Protein 6WDN (pdb70)

Sequence (1540 aa):
SLRKQRFMQFSSLEHEGEYYMTPRDFLFSVMFEQMERKTSVKKLTKKDIEDTLSGIQTAGCGSTFFRDLGDKGLISYTEYLFLLTILTKPHSGFHVAFKMLDTDGNEMIEKREFFKLQKIISKQINTTLQMRFFGKRGQRKLHYKEFRRFMENLQTEIQEMEFLQFSKGLSFMRKEDFAEWLLFFTNTENKDIYWKNVREKLSAGESISLDEFKSFCHFTTHLEDFAIAMQMFSLAHRPVRLAEFKRAVKVATGQELSNNILDTVFKIFDLDGDECLSHEEFLGVLKNRMHRGLWVPQHQSIQEYWKCVKKESSGFRDRKVMEYENRIRAYSTPDKIFRYFATLKVISEPGEAEVFMTPEDFVRSITPNEKQPEHLGLDQYIIKRKFADEGSIFYTLGECGLISFSDYIFLTTVLSTPQRNFEIAFKMFDLNGDGEVDMEEFEQVQSIIRSQTSMGMRHRDRPTTGNTLKSGLCSALTTYFFGADLKGKLTIKNFLEFQRKLQHDVLKLEFERHDPVDGRITERQFGGMLLAYSGVQSKKLTAMQRQLKKHFKEGKGLTFQEVENFFTFLKNINDVDTALSFYHMAGASLDKVTMQQVARTVAKVELSDHVCDVVFALFDCDGNGELSNKEFVSIMKQRLMRGLEKPKDMGFTRLMQAMWKCAQEVIVTRSGAILPKPVKMSFGLLRVFSIVIPFLYVGTLISKNFAALLEEHDIFSHENAATLNDVKTLVQQLYTTLCIEQHQLNKERELIERLEDLKEQLAPLEKVRIEISRKAEKRTTLVLWGGLAYMATQFGILARLTWWEYSWDIMEPVTYFITYGSAMAMYAYFVMTRQEYVYPEARDRQYLLFFHKGAKKSRFDLEKYNQLKDAIAQAEMDLKRLRDPLQVHVIVTRSGAILPKPVKMSFGLLRVFSIVIPFLYVGTLISKNFAALLEEHAATLNDVKTLVQQLYTTLCIEQHQLNKERELIERLEDLKEQLAPLEKVRIEISRKAEKRTTLVLWGGLAYMATQFGILARLTWWEYSWDIMEPVTYFITYGSAMAMYAYFVMTRQEYVYPEARDRQYLLFFHKGAKKSRFDLEKYNQLKDAIAQAEMDLKRLRDPLQVHLPLRQVIVTRSGAILPKPVKMSFGLLRVFSIVIPFLYVGTLISKNFAALLEEHDNDVKTLVQQLYTTLCIEQHQLNKERELIERLEDLKEQLAPLEKVRIEISRKAEKRTTLVLWGGLAYMATQFGILARLTWWEYSWDIMEPVTYFITYGSAMAMYAYFVMTRQEYVYPEARDRQYLLFFHKGAKKSRFDLEKYNQLKDAIAQAEMDLKRLRDVIVTRSGAILPKPVKMSFGLLRVFSIVIPFLYVGTLISKNFAALLEHENAATLNDVKTLVQQLYTTLCIEQHQLNKERELIERLEDLKEQLAPLEKVRIEISRKAEKRTTLVLWGGLAYMATQFGILARLTWWEYSWDIMEPVTYFITYGSAMAMYAYFVMTRQEYVYPEARDRQYLLFFHKGAKKSRFDLEKYNQLKDAIAQAEMDLKRLRDPLQVHLP

Secondary structure (DSSP, 8-state):
--HHHHHHHH--EEETTEE-B-HHHHHHHHHTS-S------EE--HHHHHHHHHHHTT---TTTTTTTTTT-S-B-HHHHHHHHHHHHS-THHHHHHHHHHSSSSSSEE-HHHHHHHHHHHHH----HHHHHHS-TTS-S-EEHHHHHHHHHHHHHHHHHHHHHHHTTTSS--BHHHHHHHHTTT--SHHHHHHHHHHHHT-----B--HHHHHHHHHHTTSHHHHHHHHHHHHHTT----HHHHHHHHHHHHSS---HHHHHHHHHHH-TTSSS---HHHHHHHHHTTS----PPPHHHHHHHHHHHHHHH-/--STTTTTHHHHHHHHSSS-HHHHHHHH--EEE--SSS----BB-HHHHHHTTSSS-PPPSS--SS--EEE---S-SSSGGGGSSSSS-B-HHHHHHHHHHHTS-HHHHHHHHHHH-SSSSSEE-TTHHHHHHHHHHTTSGGGSS----GGGS----S-S-SSSHHHHHTTTT---EEHHHHHHHHHHHHHHHHHHHHHTT--BTTBB-HHHHHHHHH-SSS--HHHHHHHHHHHHHS--SS--B-HHHHHHHHHHHTTHHHHHHHHHHHHHTT---SHHHHHHHHHHTS-PPPPHHHHHHHHHHHBSSSS--B-HHHHHHHHHHHHS-S-SS--S-SSHHHHHHHHHHHT-/--SSTTHHHHHHHHHHHHHHHTTHHHHHHHHTHHHHHHHHTHHHHTTHHHHTHHHHHHHHHHHHHHHHHHHHTHHHHHHHHHHHTTTSSS-SSSTTHHHHTTHHHHTTTTTHHHHHHSS---HHHHHHHHHHHHHHHHHHHH---HHHHHHHHHHHHHHHHTHHHHT-SSS--/--B-SSSPBPPPP-PPTTHHHHHHTTSSHHHHHHHHHHHHHHHHHTT-/--HHHHHHHHHHHHHHHHHHTTHHHHHHHHHHHHHHHTHHHHHHHHHHHTTHHHHHHHHHHHHHHHHHHHHHHHHHHHTHHHHTTSSSS-HHHHTTTSSTTTTTTTTTTTHHHHHSSS---HHHHHHHHHHHHHHHHHHHTT--HHHHHHHHHHHHHHHHHHHHHT-TTS-S--/--B-TTSPBPPPPP--TTHHHHTHHHHHHHHHHHHHHHHHHHGGGTTT---/-HHHHHHHHHHHHHHHHTTHHHHHHHHHHHHHHHHHHHHHHHHHHHHHHHHHHHHTTSTTTHHHHHHHHHHHHHHHTTTHHHHTSS-HHHHTTHHHHTHHHHTTTTTHHHHHSSS---HHHHHHHHHHHHHHHHHHHTT--HHHHHHHHHHHHHHHHHHHHHHHHHHT------/--B-TTSPBPPPP-PPTTHHHHHHHTTSHHHHHHHHHHHHHHHHHTTT-/-HHHHHHHHHHHTTTTHHHHHHHHHHHHHHHHHHHHHHHHHHHHHHHHTTTTTGGGTHHHHHHHHHHHHHHHHHHHIIIIIS-STTTTTTTTTTTTTGGGHHHHTHHHHTS---HHHHHHHHHHHHHHHHHHHHT--HHHHHHHHHHHHHHHHTTSS---/--B-TTSPBPPPPP--TTTTHHHHTTSHHHHSHHHHHHHHHHHHH-

GO terms:
  GO:0071277 cellular response to calcium ion (P, IDA)
  GO:0061891 calcium ion sensor activity (F, IDA)
  GO:0005509 calcium ion binding (F, IDA)
  GO:0036444 calcium import into the mitochondrion (P, IDA)
  GO:0005743 mitochondrial inner membrane (C, IDA)
  GO:0005758 mitochondrial intermembrane space (C, IDA)
  GO:1990246 uniplex complex (C, IDA)
  GO:0051562 negative regulation of mitochondrial calcium ion concentration (P, IDA)
  GO:0006851 mitochondrial calcium ion transmembrane transport (P, IDA)
  GO:0005743 mitochondrial inner membrane (C, EXP)
  GO:0005758 mitochondrial intermembrane space (C, EXP)
  GO:0036444 calcium import into the mitochondrion (P, IMP)
  GO:0051560 mitochondrial calcium ion homeostasis (P, IMP)
  GO:0005515 protein binding (F, IPI)
  GO:0046982 protein heterodimerization activity (F, IPI)
  GO:0005739 mitochondrion (C, HTP)
  GO:0005743 mitochondrial inner membrane (C, TAS)
  GO:0005739 mitochondrion (C, IDA)
  GO:0051560 mitochondrial calcium ion homeostasis (P, IDA)

Structure (mmCIF, N/CA/C/O backbone):
data_6WDN
#
_entry.id   6WDN
#
_cell.length_a   1.00
_cell.length_b   1.00
_cell.length_c   1.00
_cell.angle_alpha   90.00
_cell.angle_beta   90.00
_cell.angle_gamma   90.00
#
_symmetry.space_group_name_H-M   'P 1'
#
loop_
_entity.id
_entity.type
_entity.pdbx_description
1 polymer 'Calcium uptake protein 2, mitochondrial'
2 polymer 'Calcium uptake protein 1, mitochondrial'
3 polymer 'Essential MCU regulator, mitochondrial'
4 polymer 'Calcium uniporter protein, mitochondrial'
#
loop_
_atom_site.group_PDB
_atom_site.id
_atom_site.type_symbol
_atom_site.label_atom_id
_atom_site.label_alt_id
_atom_site.label_comp_id
_atom_site.label_asym_id
_atom_site.label_entity_id
_atom_site.label_seq_id
_atom_site.pdbx_PDB_ins_code
_atom_site.Cartn_x
_atom_site.Cartn_y
_atom_site.Cartn_z
_atom_site.occupancy
_atom_site.B_iso_or_equiv
_atom_site.auth_seq_id
_atom_site.auth_comp_id
_atom_site.auth_asym_id
_atom_site.auth_atom_id
_atom_site.pdbx_PDB_model_num
ATOM 1 N N . SER A 1 1 ? 173.254 168.803 245.850 1.00 225.46 84 SER A N 1
ATOM 2 C CA . SER A 1 1 ? 174.701 168.928 245.974 1.00 225.46 84 SER A CA 1
ATOM 3 C C . SER A 1 1 ? 175.252 167.926 246.982 1.00 225.46 84 SER A C 1
ATOM 4 O O . SER A 1 1 ? 174.843 166.766 247.005 1.00 225.46 84 SER A O 1
ATOM 7 N N . LEU A 1 2 ? 176.184 168.383 247.817 1.00 226.11 85 LEU A N 1
ATOM 8 C CA . LEU A 1 2 ? 176.805 167.531 248.823 1.00 226.11 85 LEU A CA 1
ATOM 9 C C . LEU A 1 2 ? 176.854 168.140 250.215 1.00 226.11 85 LEU A C 1
ATOM 10 O O . LEU A 1 2 ? 176.995 167.385 251.184 1.00 226.11 85 LEU A O 1
ATOM 15 N N . ARG A 1 3 ? 176.747 169.463 250.352 1.00 226.69 86 ARG A N 1
ATOM 16 C CA . ARG A 1 3 ? 176.875 170.094 251.663 1.00 226.69 86 ARG A CA 1
ATOM 17 C C . ARG A 1 3 ? 175.823 169.568 252.631 1.00 226.69 86 ARG A C 1
ATOM 18 O O . ARG A 1 3 ? 176.127 169.253 253.787 1.00 226.69 86 ARG A O 1
ATOM 26 N N . LYS A 1 4 ? 174.573 169.470 252.174 1.00 229.18 87 LYS A N 1
ATOM 27 C CA . LYS A 1 4 ? 173.539 168.852 252.996 1.00 229.18 87 LYS A CA 1
ATOM 28 C C . LYS A 1 4 ? 173.831 167.375 253.213 1.00 229.18 87 LYS A C 1
ATOM 29 O O . LYS A 1 4 ? 173.544 166.825 254.283 1.00 229.18 87 LYS A O 1
ATOM 35 N N . GLN A 1 5 ? 174.409 166.717 252.207 1.00 228.40 88 GLN A N 1
ATOM 36 C CA . GLN A 1 5 ? 174.687 165.289 252.313 1.00 228.40 88 GLN A CA 1
ATOM 37 C C . GLN A 1 5 ? 175.940 165.027 253.140 1.00 228.40 88 GLN A C 1
ATOM 38 O O . GLN A 1 5 ? 175.922 164.193 254.053 1.00 228.40 88 GLN A O 1
ATOM 44 N N . ARG A 1 6 ? 177.032 165.734 252.843 1.00 226.04 89 ARG A N 1
ATOM 45 C CA . ARG A 1 6 ? 178.285 165.518 253.559 1.00 226.04 89 ARG A CA 1
ATOM 46 C C . ARG A 1 6 ? 178.141 165.831 255.043 1.00 226.04 89 ARG A C 1
ATOM 47 O O . ARG A 1 6 ? 178.783 165.188 255.880 1.00 226.04 89 ARG A O 1
ATOM 55 N N . PHE A 1 7 ? 177.303 166.811 255.386 1.00 228.81 90 PHE A N 1
ATOM 56 C CA . PHE A 1 7 ? 177.020 167.081 256.790 1.00 228.81 90 PHE A CA 1
ATOM 57 C C . PHE A 1 7 ? 176.171 165.979 257.406 1.00 228.81 90 PHE A C 1
ATOM 58 O O . PHE A 1 7 ? 176.373 165.625 258.572 1.00 228.81 90 PHE A O 1
ATOM 66 N N . MET A 1 8 ? 175.224 165.429 256.642 1.00 228.92 91 MET A N 1
ATOM 67 C CA . MET A 1 8 ? 174.425 164.315 257.134 1.00 228.92 91 MET A CA 1
ATOM 68 C C . MET A 1 8 ? 175.213 163.013 257.160 1.00 228.92 91 MET A C 1
ATOM 69 O O . MET A 1 8 ? 174.841 162.093 257.896 1.00 228.92 91 MET A O 1
ATOM 74 N N . GLN A 1 9 ? 176.289 162.913 256.374 1.00 229.87 92 GLN A N 1
ATOM 75 C CA . GLN A 1 9 ? 177.121 161.714 256.411 1.00 229.87 92 GLN A CA 1
ATOM 76 C C . GLN A 1 9 ? 177.793 161.554 257.768 1.00 229.87 92 GLN A C 1
ATOM 77 O O . GLN A 1 9 ? 177.982 160.432 258.250 1.00 229.87 92 GLN A O 1
ATOM 83 N N . PHE A 1 10 ? 178.175 162.665 258.391 1.00 229.78 93 PHE A N 1
ATOM 84 C CA . PHE A 1 10 ? 178.855 162.631 259.677 1.00 229.78 93 PHE A CA 1
ATOM 85 C C . PHE A 1 10 ? 177.945 162.976 260.846 1.00 229.78 93 PHE A C 1
ATOM 86 O O . PHE A 1 10 ? 178.395 162.926 261.994 1.00 229.78 93 PHE A O 1
ATOM 94 N N . SER A 1 11 ? 176.682 163.311 260.591 1.00 231.60 94 SER A N 1
ATOM 95 C CA . SER A 1 11 ? 175.792 163.771 261.649 1.00 231.60 94 SER A CA 1
ATOM 96 C C . SER A 1 11 ? 175.328 162.627 262.543 1.00 231.60 94 SER A C 1
ATOM 97 O O . SER A 1 11 ? 174.168 162.210 262.473 1.00 231.60 94 SER A O 1
ATOM 100 N N . SER A 1 12 ? 176.225 162.116 263.389 1.00 237.32 95 SER A N 1
ATOM 101 C CA . SER A 1 12 ? 175.839 161.114 264.376 1.00 237.32 95 SER A CA 1
ATOM 102 C C . SER A 1 12 ? 174.973 161.686 265.487 1.00 237.32 95 SER A C 1
ATOM 103 O O . SER A 1 12 ? 174.157 160.950 266.052 1.00 237.32 95 SER A O 1
ATOM 106 N N . LEU A 1 13 ? 175.124 162.968 265.806 1.00 235.91 96 LEU A N 1
ATOM 107 C CA . LEU A 1 13 ? 174.458 163.596 266.944 1.00 235.91 96 LEU A CA 1
ATOM 108 C C . LEU A 1 13 ? 173.245 164.359 266.425 1.00 235.91 96 LEU A C 1
ATOM 109 O O . LEU A 1 13 ? 173.382 165.467 265.901 1.00 235.91 96 LEU A O 1
ATOM 114 N N . GLU A 1 14 ? 172.064 163.766 266.552 1.00 237.79 97 GLU A N 1
ATOM 115 C CA . GLU A 1 14 ? 170.832 164.467 266.227 1.00 237.79 97 GLU A CA 1
ATOM 116 C C . GLU A 1 14 ? 169.981 164.662 267.477 1.00 237.79 97 GLU A C 1
ATOM 117 O O . GLU A 1 14 ? 169.868 163.774 268.326 1.00 237.79 97 GLU A O 1
ATOM 123 N N . HIS A 1 15 ? 169.395 165.852 267.588 1.00 238.20 98 HIS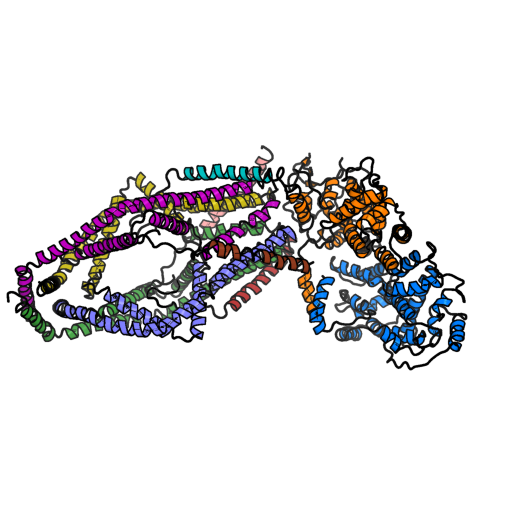 A N 1
ATOM 124 C CA . HIS A 1 15 ? 168.510 166.196 268.694 1.00 238.20 98 HIS A CA 1
ATOM 125 C C . HIS A 1 15 ? 167.233 166.774 268.110 1.00 238.20 98 HIS A C 1
ATOM 126 O O . HIS A 1 15 ? 167.292 167.672 267.265 1.00 238.20 98 HIS A O 1
ATOM 133 N N . GLU A 1 16 ? 166.090 166.249 268.551 1.00 237.43 99 GLU A N 1
ATOM 134 C CA . GLU A 1 16 ? 164.783 166.696 268.073 1.00 237.43 99 GLU A CA 1
ATOM 135 C C . GLU A 1 16 ? 164.675 166.543 266.558 1.00 237.43 99 GLU A C 1
ATOM 136 O O . GLU A 1 16 ? 164.056 167.355 265.869 1.00 237.43 99 GLU A O 1
ATOM 142 N N . GLY A 1 17 ? 165.292 165.486 266.035 1.00 234.66 100 GLY A N 1
ATOM 143 C CA . GLY A 1 17 ? 165.244 165.210 264.614 1.00 234.66 100 GLY A CA 1
ATOM 144 C C . GLY A 1 17 ? 166.293 165.951 263.813 1.00 234.66 100 GLY A C 1
ATOM 145 O O . GLY A 1 17 ? 166.973 165.356 262.971 1.00 234.66 100 GLY A O 1
ATOM 146 N N . GLU A 1 18 ? 166.430 167.252 264.061 1.00 235.31 101 GLU A N 1
ATOM 147 C CA . GLU A 1 18 ? 167.389 168.063 263.323 1.00 235.31 101 GLU A CA 1
ATOM 148 C C . GLU A 1 18 ? 168.806 167.584 263.594 1.00 235.31 101 GLU A C 1
ATOM 149 O O . GLU A 1 18 ? 169.240 167.522 264.748 1.00 235.31 101 GLU A O 1
ATOM 155 N N . TYR A 1 19 ? 169.522 167.238 262.528 1.00 234.33 102 TYR A N 1
ATOM 156 C CA . TYR A 1 19 ? 170.883 166.743 262.667 1.00 234.33 102 TYR A CA 1
ATOM 157 C C . TYR A 1 19 ? 171.800 167.834 263.205 1.00 234.33 102 TYR A C 1
ATOM 158 O O . TYR A 1 19 ? 171.927 168.911 262.616 1.00 234.33 102 TYR A O 1
ATOM 167 N N . TYR A 1 20 ? 172.447 167.546 264.326 1.00 233.66 103 TYR A N 1
ATOM 168 C CA . TYR A 1 20 ? 173.388 168.459 264.955 1.00 233.66 103 TYR A CA 1
ATOM 169 C C . TYR A 1 20 ? 174.805 167.943 264.718 1.00 233.66 103 TYR A C 1
ATOM 170 O O . TYR A 1 20 ? 175.021 166.978 263.978 1.00 233.66 103 TYR A O 1
ATOM 179 N N . MET A 1 21 ? 175.778 168.595 265.347 1.00 232.86 104 MET A N 1
ATOM 180 C CA . MET A 1 21 ? 177.169 168.233 265.134 1.00 232.86 104 MET A CA 1
ATOM 181 C C . MET A 1 21 ? 177.996 168.603 266.355 1.00 232.86 104 MET A C 1
ATOM 182 O O . MET A 1 21 ? 177.744 169.613 267.017 1.00 232.86 104 MET A O 1
ATOM 187 N N . THR A 1 22 ? 178.982 167.760 266.648 1.00 233.19 105 THR A N 1
ATOM 188 C CA . THR A 1 22 ? 180.056 168.008 267.590 1.00 233.19 105 THR A CA 1
ATOM 189 C C . THR A 1 22 ? 181.345 168.282 266.818 1.00 233.19 105 THR A C 1
ATOM 190 O O . THR A 1 22 ? 181.481 167.848 265.671 1.00 233.19 105 THR A O 1
ATOM 194 N N . PRO A 1 23 ? 182.290 169.035 267.385 1.00 230.22 106 PRO A N 1
ATOM 195 C CA . PRO A 1 23 ? 183.518 169.332 266.627 1.00 230.22 106 PRO A CA 1
ATOM 196 C C . PRO A 1 23 ? 184.302 168.100 266.205 1.00 230.22 106 PRO A C 1
ATOM 197 O O . PRO A 1 23 ? 185.020 168.158 265.201 1.00 230.22 106 PRO A O 1
ATOM 201 N N . ARG A 1 24 ? 184.175 166.983 266.928 1.00 231.14 107 ARG A N 1
ATOM 202 C CA . ARG A 1 24 ? 185.011 165.819 266.643 1.00 231.14 107 ARG A CA 1
ATOM 203 C C . ARG A 1 24 ? 184.828 165.331 265.211 1.00 231.14 107 ARG A C 1
ATOM 204 O O . ARG A 1 24 ? 185.763 165.393 264.405 1.00 231.14 107 ARG A O 1
ATOM 212 N N . ASP A 1 25 ? 183.630 164.851 264.871 1.00 231.14 108 ASP A N 1
ATOM 213 C CA . ASP A 1 25 ? 183.380 164.430 263.495 1.00 231.14 108 ASP A CA 1
ATOM 214 C C . ASP A 1 25 ? 183.361 165.627 262.555 1.00 231.14 108 ASP A C 1
ATOM 215 O O . ASP A 1 25 ? 183.638 165.492 261.357 1.00 231.14 108 ASP A O 1
ATOM 220 N N . PHE A 1 26 ? 183.033 166.810 263.081 1.00 227.84 109 PHE A N 1
ATOM 221 C CA . PHE A 1 26 ? 183.154 168.032 262.295 1.00 227.84 109 PHE A CA 1
ATOM 222 C C . PHE A 1 26 ? 184.590 168.234 261.829 1.00 227.84 109 PHE A C 1
ATOM 223 O O . PHE A 1 26 ? 184.841 168.500 260.648 1.00 227.84 109 PHE A O 1
ATOM 231 N N . LEU A 1 27 ? 185.549 168.111 262.749 1.00 224.79 110 LEU A N 1
ATOM 232 C CA . LEU A 1 27 ? 186.952 168.157 262.355 1.00 224.79 110 LEU A CA 1
ATOM 233 C C . LEU A 1 27 ? 187.284 167.009 261.412 1.00 224.79 110 LEU A C 1
ATOM 234 O O . LEU A 1 27 ? 187.989 167.195 260.414 1.00 224.79 110 LEU A O 1
ATOM 239 N N . PHE A 1 28 ? 186.760 165.816 261.705 1.00 225.11 111 PHE A N 1
ATOM 240 C CA . PHE A 1 28 ? 187.033 164.645 260.875 1.00 225.11 111 PHE A CA 1
ATOM 241 C C . PHE A 1 28 ? 186.694 164.916 259.415 1.00 225.11 111 PHE A C 1
ATOM 242 O O . PHE A 1 28 ? 187.392 164.457 258.505 1.00 225.11 111 PHE A O 1
ATOM 250 N N . SER A 1 29 ? 185.621 165.669 259.176 1.00 225.64 112 SER A N 1
ATOM 251 C CA . SER A 1 29 ? 185.221 165.981 257.810 1.00 225.64 112 SER A CA 1
ATOM 252 C C . SER A 1 29 ? 186.170 166.989 257.174 1.00 225.64 112 SER A C 1
ATOM 253 O O . SER A 1 29 ? 186.374 166.984 255.955 1.00 225.64 112 SER A O 1
ATOM 256 N N . VAL A 1 30 ? 186.748 167.879 257.981 1.00 224.62 113 VAL A N 1
ATOM 257 C CA . VAL A 1 30 ? 187.516 168.983 257.414 1.00 224.62 113 VAL A CA 1
ATOM 258 C C . VAL A 1 30 ? 189.015 168.747 257.563 1.00 224.62 113 VAL A C 1
ATOM 259 O O . VAL A 1 30 ? 189.817 169.296 256.798 1.00 224.62 113 VAL A O 1
ATOM 263 N N . MET A 1 31 ? 189.424 167.939 258.546 1.00 219.99 114 MET A N 1
ATOM 264 C CA . MET A 1 31 ? 190.852 167.755 258.792 1.00 219.99 114 MET A CA 1
ATOM 265 C C . MET A 1 31 ? 191.523 167.006 257.647 1.00 219.99 114 MET A C 1
ATOM 266 O O . MET A 1 31 ? 192.585 167.414 257.164 1.00 219.99 114 MET A O 1
ATOM 271 N N . PHE A 1 32 ? 190.921 165.902 257.204 1.00 222.33 115 PHE A N 1
ATOM 272 C CA . PHE A 1 32 ? 191.493 165.051 256.167 1.00 222.33 115 PHE A CA 1
ATOM 273 C C . PHE A 1 32 ? 190.442 164.630 255.147 1.00 222.33 115 PHE A C 1
ATOM 274 O O . PHE A 1 32 ? 190.774 164.051 254.110 1.00 222.33 115 PHE A O 1
ATOM 282 N N . GLU A 1 33 ? 189.173 164.918 255.434 1.00 223.92 116 GLU A N 1
ATOM 283 C CA . GLU A 1 33 ? 188.078 164.787 254.477 1.00 223.92 116 GLU A CA 1
ATOM 284 C C . GLU A 1 33 ? 187.922 163.383 253.904 1.00 223.92 116 GLU A C 1
ATOM 285 O O . GLU A 1 33 ? 187.328 163.211 252.836 1.00 223.92 116 GLU A O 1
ATOM 287 N N . GLN A 1 34 ? 188.433 162.370 254.601 1.00 224.29 117 GLN A N 1
ATOM 288 C CA . GLN A 1 34 ? 188.244 160.988 254.165 1.00 224.29 117 GLN A CA 1
ATOM 289 C C . GLN A 1 34 ? 188.347 160.098 255.395 1.00 224.29 117 GLN A C 1
ATOM 290 O O . GLN A 1 34 ? 189.455 159.751 255.814 1.00 224.29 117 GLN A O 1
ATOM 292 N N . MET A 1 35 ? 187.200 159.715 255.952 1.00 227.90 118 MET A N 1
ATOM 293 C CA . MET A 1 35 ? 187.163 158.968 257.203 1.00 227.90 118 MET A CA 1
ATOM 294 C C . MET A 1 35 ? 186.343 157.696 257.048 1.00 227.90 118 MET A C 1
ATOM 295 O O . MET A 1 35 ? 186.098 156.977 258.022 1.00 227.90 118 MET A O 1
ATOM 297 N N . GLU A 1 36 ? 185.927 157.390 255.816 1.00 231.91 119 GLU A N 1
ATOM 298 C CA . GLU A 1 36 ? 185.067 156.241 255.524 1.00 231.91 119 GLU A CA 1
ATOM 299 C C . GLU A 1 36 ? 183.821 156.267 256.416 1.00 231.91 119 GLU A C 1
ATOM 300 O O . GLU A 1 36 ? 183.618 155.418 257.287 1.00 231.91 119 GLU A O 1
ATOM 302 N N . ARG A 1 37 ? 183.003 157.290 256.170 1.00 234.98 120 ARG A N 1
ATOM 303 C CA . ARG A 1 37 ? 181.902 157.684 257.043 1.00 234.98 120 ARG A CA 1
ATOM 304 C C . ARG A 1 37 ? 181.057 156.499 257.483 1.00 234.98 120 ARG A C 1
ATOM 305 O O . ARG A 1 37 ? 180.423 155.827 256.663 1.00 234.98 120 ARG A O 1
ATOM 307 N N . LYS A 1 38 ? 181.053 156.247 258.793 1.00 239.13 121 LYS A N 1
ATOM 308 C CA . LYS A 1 38 ? 180.218 155.220 259.398 1.00 239.13 121 LYS A CA 1
ATOM 309 C C . LYS A 1 38 ? 179.343 155.788 260.509 1.00 239.13 121 LYS A C 1
ATOM 310 O O . LYS A 1 38 ? 179.039 155.071 261.470 1.00 239.13 121 LYS A O 1
ATOM 312 N N . THR A 1 39 ? 178.937 157.052 260.403 1.00 238.91 122 THR A N 1
ATOM 313 C CA . THR A 1 39 ? 178.221 157.725 261.480 1.00 238.91 122 THR A CA 1
ATOM 314 C C . THR A 1 39 ? 176.885 157.041 261.744 1.00 238.91 122 THR A C 1
ATOM 315 O O . THR A 1 39 ? 175.983 157.074 260.901 1.00 238.91 122 THR A O 1
ATOM 317 N N . SER A 1 40 ? 176.759 156.427 262.917 1.00 238.62 123 SER A N 1
ATOM 318 C CA . SER A 1 40 ? 175.507 155.801 263.307 1.00 238.62 123 SER A CA 1
ATOM 319 C C . SER A 1 40 ? 174.516 156.866 263.773 1.00 238.62 123 SER A C 1
ATOM 320 O O . SER A 1 40 ? 174.776 158.071 263.711 1.00 238.62 123 SER A O 1
ATOM 322 N N . VAL A 1 41 ? 173.362 156.412 264.251 1.00 238.02 124 VAL A N 1
ATOM 323 C CA . VAL A 1 41 ? 172.299 157.300 264.709 1.00 238.02 124 VAL A CA 1
ATOM 324 C C . VAL A 1 41 ? 172.213 157.238 266.226 1.00 238.02 124 VAL A C 1
ATOM 325 O O . VAL A 1 41 ? 171.961 156.173 266.806 1.00 238.02 124 VAL A O 1
ATOM 327 N N . LYS A 1 42 ? 172.418 158.383 266.871 1.00 238.69 125 LYS A N 1
ATOM 328 C CA . LYS A 1 42 ? 172.249 158.493 268.311 1.00 238.69 125 LYS A CA 1
ATOM 329 C C . LYS A 1 42 ? 171.575 159.822 268.611 1.00 238.69 125 LYS A C 1
ATOM 330 O O . LYS A 1 42 ? 171.824 160.833 267.951 1.00 238.69 125 LYS A O 1
ATOM 336 N N . LYS A 1 43 ? 170.710 159.810 269.621 1.00 239.79 126 LYS A N 1
ATOM 337 C CA . LYS A 1 43 ? 169.893 160.965 269.964 1.00 239.79 126 LYS A CA 1
ATOM 338 C C . LYS A 1 43 ? 170.281 161.456 271.348 1.00 239.79 126 LYS A C 1
ATOM 339 O O . LYS A 1 43 ? 170.193 160.705 272.324 1.00 239.79 126 LYS A O 1
ATOM 345 N N . LEU A 1 44 ? 170.710 162.712 271.427 1.00 241.39 127 LEU A N 1
ATOM 346 C CA . LEU A 1 44 ? 171.094 163.319 272.693 1.00 241.39 127 LEU A CA 1
ATOM 347 C C . LEU A 1 44 ? 170.053 164.359 273.085 1.00 241.39 127 LEU A C 1
ATOM 348 O O . LEU A 1 44 ? 169.774 165.287 272.319 1.00 241.39 127 LEU A O 1
ATOM 353 N N . THR A 1 45 ? 169.489 164.205 274.276 1.00 243.06 128 THR A N 1
ATOM 354 C CA . THR A 1 45 ? 168.345 164.986 274.712 1.00 243.06 128 THR A CA 1
ATOM 355 C C . THR A 1 45 ? 168.834 166.183 275.536 1.00 243.06 128 THR A C 1
ATOM 356 O O . THR A 1 45 ? 170.024 166.514 275.545 1.00 243.06 128 THR A O 1
ATOM 360 N N . LYS A 1 46 ? 167.900 166.851 276.221 1.00 245.04 129 LYS A N 1
ATOM 361 C CA . LYS A 1 46 ? 168.214 168.037 277.014 1.00 245.04 129 LYS A CA 1
ATOM 362 C C . LYS A 1 46 ? 169.334 167.771 278.015 1.00 245.04 129 LYS A C 1
ATOM 363 O O . LYS A 1 46 ? 170.067 168.692 278.395 1.00 245.04 129 LYS A O 1
ATOM 369 N N . LYS A 1 47 ? 169.485 166.518 278.452 1.00 245.34 130 LYS A N 1
ATOM 370 C CA . LYS A 1 47 ? 170.560 166.189 279.383 1.00 245.34 130 LYS A CA 1
ATOM 371 C C . LYS A 1 47 ? 171.927 166.481 278.775 1.00 245.34 130 LYS A C 1
ATOM 372 O O . LYS A 1 47 ? 172.866 166.852 279.489 1.00 245.34 130 LYS A O 1
ATOM 378 N N . ASP A 1 48 ? 172.057 166.322 277.457 1.00 247.10 131 ASP A N 1
ATOM 379 C CA . ASP A 1 48 ? 173.312 166.663 276.796 1.00 247.10 131 ASP A CA 1
ATOM 380 C C . ASP A 1 48 ? 173.462 168.169 276.642 1.00 247.10 131 ASP A C 1
ATOM 381 O O . ASP A 1 48 ? 174.583 168.682 276.547 1.00 247.10 131 ASP A O 1
ATOM 386 N N . ILE A 1 49 ? 172.343 168.895 276.607 1.00 246.80 132 ILE A N 1
ATOM 387 C CA . ILE A 1 49 ? 172.407 170.347 276.472 1.00 246.80 132 ILE A CA 1
ATOM 388 C C . ILE A 1 49 ? 173.050 170.964 277.709 1.00 246.80 132 ILE A C 1
ATOM 389 O O . ILE A 1 49 ? 173.920 171.836 277.611 1.00 246.80 132 ILE A O 1
ATOM 394 N N . GLU A 1 50 ? 172.646 170.502 278.894 1.00 247.07 133 GLU A N 1
ATOM 395 C CA . GLU A 1 50 ? 173.206 171.045 280.127 1.00 247.07 133 GLU A CA 1
ATOM 396 C C . GLU A 1 50 ? 174.694 170.738 280.240 1.00 247.07 133 GLU A C 1
ATOM 397 O O . GLU A 1 50 ? 175.480 171.588 280.674 1.00 247.07 133 GLU A O 1
ATOM 399 N N . ASP A 1 51 ? 175.099 169.529 279.849 1.00 248.12 134 ASP A N 1
ATOM 400 C CA . ASP A 1 51 ? 176.502 169.146 279.965 1.00 248.12 134 ASP A CA 1
ATOM 401 C C . ASP A 1 51 ? 177.369 169.883 278.952 1.00 248.12 134 ASP A C 1
ATOM 402 O O . ASP A 1 51 ? 178.503 170.267 279.261 1.00 248.12 134 ASP A O 1
ATOM 407 N N . THR A 1 52 ? 176.856 170.090 277.738 1.00 246.16 135 THR A N 1
ATOM 408 C CA . THR A 1 52 ? 177.671 170.698 276.692 1.00 246.16 135 THR A CA 1
ATOM 409 C C . THR A 1 52 ? 177.871 172.190 276.933 1.00 246.16 135 THR A C 1
ATOM 410 O O . THR A 1 52 ? 178.993 172.695 276.808 1.00 246.16 135 THR A O 1
ATOM 414 N N . LEU A 1 53 ? 176.802 172.914 277.276 1.00 246.20 136 LEU A N 1
ATOM 415 C CA . LEU A 1 53 ? 176.949 174.343 277.540 1.00 246.20 136 LEU A CA 1
ATOM 416 C C . LEU A 1 53 ? 177.784 174.594 278.788 1.00 246.20 136 LEU A C 1
ATOM 417 O O . LEU A 1 53 ? 178.519 175.585 278.858 1.00 246.20 136 LEU A O 1
ATOM 422 N N . SER A 1 54 ? 177.683 173.714 279.786 1.00 244.86 137 SER A N 1
ATOM 423 C CA . SER A 1 54 ? 178.588 173.807 280.925 1.00 244.86 137 SER A CA 1
ATOM 424 C C . SER A 1 54 ? 180.031 173.623 280.479 1.00 244.86 137 SER A C 1
ATOM 425 O O . SER A 1 54 ? 180.944 174.247 281.031 1.00 244.86 137 SER A O 1
ATOM 428 N N . GLY A 1 55 ? 180.252 172.772 279.474 1.00 243.17 138 GLY A N 1
ATOM 429 C CA . GLY A 1 55 ? 181.588 172.623 278.922 1.00 243.17 138 GLY A CA 1
ATOM 430 C C . GLY A 1 55 ? 182.123 173.917 278.339 1.00 243.17 138 GLY A C 1
ATOM 431 O O . GLY A 1 55 ? 183.335 174.144 278.317 1.00 243.17 138 GLY A O 1
ATOM 432 N N . ILE A 1 56 ? 181.227 174.781 277.855 1.00 243.22 139 ILE A N 1
ATOM 433 C CA . ILE A 1 56 ? 181.656 176.100 277.404 1.00 243.22 139 ILE A CA 1
ATOM 434 C C . ILE A 1 56 ? 182.127 176.936 278.580 1.00 243.22 139 ILE A C 1
ATOM 435 O O . ILE A 1 56 ? 183.088 177.706 278.460 1.00 243.22 139 ILE A O 1
ATOM 440 N N . GLN A 1 57 ? 181.471 176.807 279.731 1.00 241.49 140 GLN A N 1
ATOM 441 C CA . GLN A 1 57 ? 181.853 177.588 280.897 1.00 241.49 140 GLN A CA 1
ATOM 442 C C . GLN A 1 57 ? 182.870 176.837 281.745 1.00 241.49 140 GLN A C 1
ATOM 443 O O . GLN A 1 57 ? 182.740 176.784 282.972 1.00 241.49 140 GLN A O 1
ATOM 449 N N . THR A 1 58 ? 183.883 176.256 281.113 1.00 241.00 141 THR A N 1
ATOM 450 C CA . THR A 1 58 ? 184.996 175.725 281.891 1.00 241.00 141 THR A CA 1
ATOM 451 C C . THR A 1 58 ? 186.321 176.399 281.571 1.00 241.00 141 THR A C 1
ATOM 452 O O . THR A 1 58 ? 186.922 177.005 282.459 1.00 241.00 141 THR A O 1
ATOM 456 N N . ALA A 1 59 ? 186.768 176.336 280.316 1.00 236.73 142 ALA A N 1
ATOM 457 C CA . ALA A 1 59 ? 188.084 176.814 279.902 1.00 236.73 142 ALA A CA 1
ATOM 458 C C . ALA A 1 59 ? 188.256 176.623 278.401 1.00 236.73 142 ALA A C 1
ATOM 459 O O . ALA A 1 59 ? 187.376 176.061 277.740 1.00 236.73 142 ALA A O 1
ATOM 461 N N . GLY A 1 60 ? 189.371 177.082 277.853 1.00 230.32 143 GLY A N 1
ATOM 462 C CA . GLY A 1 60 ? 189.759 176.722 276.507 1.00 230.32 143 GLY A CA 1
ATOM 463 C C . GLY A 1 60 ? 190.265 177.903 275.705 1.00 230.32 143 GLY A C 1
ATOM 464 O O . GLY A 1 60 ? 189.610 178.937 275.571 1.00 230.32 143 GLY A O 1
ATOM 465 N N . CYS A 1 61 ? 191.460 177.712 275.153 1.00 226.29 144 CYS A N 1
ATOM 466 C CA . CYS A 1 61 ? 192.012 178.659 274.198 1.00 226.29 144 CYS A CA 1
ATOM 467 C C . CYS A 1 61 ? 191.592 178.265 272.789 1.00 226.29 144 CYS A C 1
ATOM 468 O O . CYS A 1 61 ? 191.061 177.175 272.572 1.00 226.29 144 CYS A O 1
ATOM 471 N N . GLY A 1 62 ? 191.838 179.161 271.831 1.00 222.42 145 GLY A N 1
ATOM 472 C CA . GLY A 1 62 ? 191.352 178.945 270.478 1.00 222.42 145 GLY A CA 1
ATOM 473 C C . GLY A 1 62 ? 191.717 177.584 269.926 1.00 222.42 145 GLY A C 1
ATOM 474 O O . GLY A 1 62 ? 190.917 176.951 269.231 1.00 222.42 145 GLY A O 1
ATOM 475 N N . SER A 1 63 ? 192.917 177.105 270.249 1.00 219.20 146 SER A N 1
ATOM 476 C CA . SER A 1 63 ? 193.377 175.834 269.707 1.00 219.20 146 SER A CA 1
ATOM 477 C C . SER A 1 63 ? 192.668 174.653 270.360 1.00 219.20 146 SER A C 1
ATOM 478 O O . SER A 1 63 ? 192.377 173.648 269.700 1.00 219.20 146 SER A O 1
ATOM 481 N N . THR A 1 64 ? 192.390 174.747 271.662 1.00 224.67 147 THR A N 1
ATOM 482 C CA . THR A 1 64 ? 191.940 173.555 272.373 1.00 224.67 147 THR A CA 1
ATOM 483 C C . THR A 1 64 ? 190.425 173.515 272.551 1.00 224.67 147 THR A C 1
ATOM 484 O O . THR A 1 64 ? 189.841 172.426 272.604 1.00 224.67 147 THR A O 1
ATOM 488 N N . PHE A 1 65 ? 189.765 174.677 272.645 1.00 225.35 148 PHE A N 1
ATOM 489 C CA . PHE A 1 65 ? 188.387 174.671 273.137 1.00 225.35 148 PHE A CA 1
ATOM 490 C C . PHE A 1 65 ? 187.447 174.006 272.139 1.00 225.35 148 PHE A C 1
ATOM 491 O O . PHE A 1 65 ? 186.394 173.482 272.521 1.00 225.35 148 PHE A O 1
ATOM 499 N N . PHE A 1 66 ? 187.799 174.030 270.854 1.00 224.40 149 PHE A N 1
ATOM 500 C CA . PHE A 1 66 ? 187.049 173.243 269.882 1.00 224.40 149 PHE A CA 1
ATOM 501 C C . PHE A 1 66 ? 187.513 171.792 269.881 1.00 224.40 149 PHE A C 1
ATOM 502 O O . PHE A 1 66 ? 186.706 170.875 269.693 1.00 224.40 149 PHE A O 1
ATOM 510 N N . ARG A 1 67 ? 188.810 171.565 270.099 1.00 226.21 150 ARG A N 1
ATOM 511 C CA . ARG A 1 67 ? 189.336 170.205 270.081 1.00 226.21 150 ARG A CA 1
ATOM 512 C C . ARG A 1 67 ? 188.832 169.391 271.267 1.00 226.21 150 ARG A C 1
ATOM 513 O O . ARG A 1 67 ? 188.317 168.281 271.088 1.00 226.21 150 ARG A O 1
ATOM 521 N N . ASP A 1 68 ? 188.971 169.923 272.484 1.00 228.53 151 ASP A N 1
ATOM 522 C CA . ASP A 1 68 ? 188.572 169.165 273.667 1.00 228.53 151 ASP A CA 1
ATOM 523 C C . ASP A 1 68 ? 187.065 168.941 273.700 1.00 228.53 151 ASP A C 1
ATOM 524 O O . ASP A 1 68 ? 186.583 167.996 274.334 1.00 228.53 151 ASP A O 1
ATOM 529 N N . LEU A 1 69 ? 186.307 169.796 273.017 1.00 231.08 152 LEU A N 1
ATOM 530 C CA . LEU A 1 69 ? 184.863 169.634 272.921 1.00 231.08 152 LEU A CA 1
ATOM 531 C C . LEU A 1 69 ? 184.446 168.580 271.907 1.00 231.08 152 LEU A C 1
ATOM 532 O O . LEU A 1 69 ? 183.270 168.539 271.533 1.00 231.08 152 LEU A O 1
ATOM 537 N N . GLY A 1 70 ? 185.371 167.744 271.443 1.00 233.89 153 GLY A N 1
ATOM 538 C CA . GLY A 1 70 ? 185.006 166.644 270.576 1.00 233.89 153 GLY A CA 1
ATOM 539 C C . GLY A 1 70 ? 184.022 165.719 271.259 1.00 233.89 153 GLY A C 1
ATOM 540 O O . GLY A 1 70 ? 184.135 165.477 272.465 1.00 233.89 153 GLY A O 1
ATOM 541 N N . ASP A 1 71 ? 183.052 165.200 270.502 1.00 234.84 154 ASP A N 1
ATOM 542 C CA . ASP A 1 71 ? 181.937 164.431 271.060 1.00 234.84 154 ASP A CA 1
ATOM 543 C C . ASP A 1 71 ? 181.200 165.242 272.123 1.00 234.84 154 ASP A C 1
ATOM 544 O O . ASP A 1 71 ? 180.634 164.695 273.072 1.00 234.84 154 ASP A O 1
ATOM 549 N N . LYS A 1 72 ? 181.206 166.561 271.955 1.00 235.68 155 LYS A N 1
ATOM 550 C CA . LYS A 1 72 ? 180.608 167.481 272.909 1.00 235.68 155 LYS A CA 1
ATOM 551 C C . LYS A 1 72 ? 180.210 168.742 272.159 1.00 235.68 155 LYS A C 1
ATOM 552 O O . LYS A 1 72 ? 180.351 168.830 270.938 1.00 235.68 155 LYS A O 1
ATOM 558 N N . GLY A 1 73 ? 179.714 169.724 272.903 1.00 236.20 156 GLY A N 1
ATOM 559 C CA . GLY A 1 73 ? 179.271 170.930 272.243 1.00 236.20 156 GLY A CA 1
ATOM 560 C C . GLY A 1 73 ? 178.028 170.683 271.402 1.00 236.20 156 GLY A C 1
ATOM 561 O O . GLY A 1 73 ? 177.287 169.716 271.592 1.00 236.20 156 GLY A O 1
ATOM 562 N N . LEU A 1 74 ? 177.808 171.587 270.449 1.00 235.38 157 LEU A N 1
ATOM 563 C CA . LEU A 1 74 ? 176.658 171.514 269.561 1.00 235.38 157 LEU A CA 1
ATOM 564 C C . LEU A 1 74 ? 176.882 172.408 268.352 1.00 235.38 157 LEU A C 1
ATOM 565 O O . LEU A 1 74 ? 177.206 173.590 268.496 1.00 235.38 157 LEU A O 1
ATOM 570 N N . ILE A 1 75 ? 176.711 171.834 267.163 1.00 233.47 158 ILE A N 1
ATOM 571 C CA . ILE A 1 75 ? 176.778 172.572 265.906 1.00 233.47 158 ILE A CA 1
ATOM 572 C C . ILE A 1 75 ? 175.601 172.148 265.042 1.00 233.47 158 ILE A C 1
ATOM 573 O O . ILE A 1 75 ? 175.402 170.953 264.801 1.00 233.47 158 ILE A O 1
ATOM 578 N N . SER A 1 76 ? 174.826 173.120 264.571 1.00 227.54 159 SER A N 1
ATOM 579 C CA . SER A 1 76 ? 173.671 172.833 263.739 1.00 227.54 159 SER A CA 1
ATOM 580 C C . SER A 1 76 ? 174.087 172.751 262.272 1.00 227.54 159 SER A C 1
ATOM 581 O O . SER A 1 76 ? 175.262 172.877 261.920 1.00 227.54 159 SER A O 1
ATOM 584 N N . TYR A 1 77 ? 173.101 172.533 261.400 1.00 224.95 160 TYR A N 1
ATOM 585 C CA . TYR A 1 77 ? 173.375 172.477 259.969 1.00 224.95 160 TYR A CA 1
ATOM 586 C C . TYR A 1 77 ? 173.736 173.853 259.426 1.00 224.95 160 TYR A C 1
ATOM 587 O O . TYR A 1 77 ? 174.637 173.986 258.589 1.00 224.95 160 TYR A O 1
ATOM 596 N N . THR A 1 78 ? 173.038 174.891 259.889 1.00 223.93 161 THR A N 1
ATOM 597 C CA . THR A 1 78 ? 173.315 176.241 259.409 1.00 223.93 161 THR A CA 1
ATOM 598 C C . THR A 1 78 ? 174.697 176.712 259.842 1.00 223.93 161 THR A C 1
ATOM 599 O O . THR A 1 78 ? 175.441 177.286 259.038 1.00 223.93 161 THR A O 1
ATOM 603 N N . GLU A 1 79 ? 175.059 176.475 261.105 1.00 221.33 162 GLU A N 1
ATOM 604 C CA . GLU A 1 79 ? 176.340 176.959 261.609 1.00 221.33 162 GLU A CA 1
ATOM 605 C C . GLU A 1 79 ? 177.506 176.275 260.909 1.00 221.33 162 GLU A C 1
ATOM 606 O O . GLU A 1 79 ? 178.594 176.850 260.792 1.00 221.33 162 GLU A O 1
ATOM 612 N N . TYR A 1 80 ? 177.302 175.043 260.440 1.00 221.90 163 TYR A N 1
ATOM 613 C CA . TYR A 1 80 ? 178.330 174.388 259.642 1.00 221.90 163 TYR A CA 1
ATOM 614 C C . TYR A 1 80 ? 178.610 175.169 258.365 1.00 221.90 163 TYR A C 1
ATOM 615 O O . TYR A 1 80 ? 179.771 175.351 257.982 1.00 221.90 163 TYR A O 1
ATOM 624 N N . LEU A 1 81 ? 177.557 175.639 257.692 1.00 219.81 164 LEU A N 1
ATOM 625 C CA . LEU A 1 81 ? 177.750 176.436 256.485 1.00 219.81 164 LEU A CA 1
ATOM 626 C C . LEU A 1 81 ? 178.472 177.739 256.794 1.00 219.81 164 LEU A C 1
ATOM 627 O O . LEU A 1 81 ? 179.339 178.174 256.027 1.00 219.81 164 LEU A O 1
ATOM 632 N N . PHE A 1 82 ? 178.125 178.381 257.911 1.00 217.85 165 PHE A N 1
ATOM 633 C CA . PHE A 1 82 ? 178.804 179.616 258.286 1.00 217.85 165 PHE A CA 1
ATOM 634 C C . PHE A 1 82 ? 180.272 179.359 258.598 1.00 217.85 165 PHE A C 1
ATOM 635 O O . PHE A 1 82 ? 181.146 180.127 258.180 1.00 217.85 165 PHE A O 1
ATOM 643 N N . LEU A 1 83 ? 180.563 178.28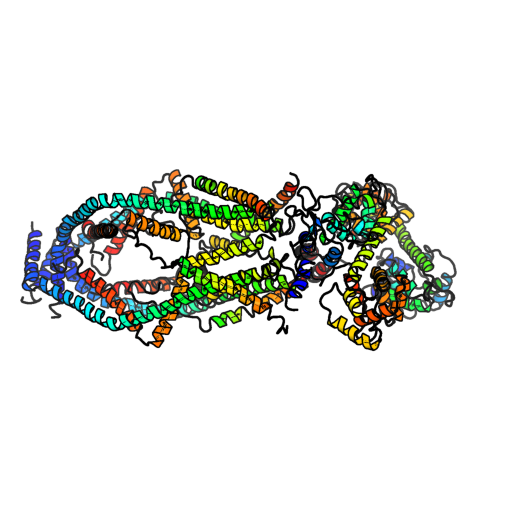1 259.330 1.00 215.91 166 LEU A N 1
ATOM 644 C CA . LEU A 1 83 ? 181.953 177.938 259.606 1.00 215.91 166 LEU A CA 1
ATOM 645 C C . LEU A 1 83 ? 182.702 177.571 258.334 1.00 215.91 166 LEU A C 1
ATOM 646 O O . LEU A 1 83 ? 183.914 177.792 258.244 1.00 215.91 166 LEU A O 1
ATOM 651 N N . LEU A 1 84 ? 182.001 177.011 257.346 1.00 213.99 167 LEU A N 1
ATOM 652 C CA . LEU A 1 84 ? 182.643 176.649 256.087 1.00 213.99 167 LEU A CA 1
ATOM 653 C C . LEU A 1 84 ? 183.309 177.856 255.438 1.00 213.99 167 LEU A C 1
ATOM 654 O O . LEU A 1 84 ? 184.368 177.731 254.812 1.00 213.99 167 LEU A O 1
ATOM 659 N N . THR A 1 85 ? 182.707 179.037 255.588 1.00 213.43 168 THR A N 1
ATOM 660 C CA . THR A 1 85 ? 183.284 180.240 254.999 1.00 213.43 168 THR A CA 1
ATOM 661 C C . THR A 1 85 ? 184.594 180.618 255.678 1.00 213.43 168 THR A C 1
ATOM 662 O O . THR A 1 85 ? 185.454 181.261 255.066 1.00 213.43 168 THR A O 1
ATOM 666 N N . ILE A 1 86 ? 184.765 180.228 256.943 1.00 211.32 169 ILE A N 1
ATOM 667 C CA . ILE A 1 86 ? 185.999 180.551 257.653 1.00 211.32 169 ILE A CA 1
ATOM 668 C C . ILE A 1 86 ? 187.193 179.880 256.992 1.00 211.32 169 ILE A C 1
ATOM 669 O O . ILE A 1 86 ? 188.325 180.370 257.088 1.00 211.32 169 ILE A O 1
ATOM 674 N N . LEU A 1 87 ? 186.968 178.762 256.303 1.00 208.81 170 LEU A N 1
ATOM 675 C CA . LEU A 1 87 ? 188.043 178.048 255.630 1.00 208.81 170 LEU A CA 1
ATOM 676 C C . LEU A 1 87 ? 188.048 178.241 254.122 1.00 208.81 170 LEU A C 1
ATOM 677 O O . LEU A 1 87 ? 189.106 178.094 253.500 1.00 208.81 170 LEU A O 1
ATOM 682 N N . THR A 1 88 ? 186.906 178.564 253.521 1.00 210.17 171 THR A N 1
ATOM 683 C CA . THR A 1 88 ? 186.764 178.605 252.071 1.00 210.17 171 THR A CA 1
ATOM 684 C C . THR A 1 88 ? 186.221 179.948 251.611 1.00 210.17 171 THR A C 1
ATOM 685 O O . THR A 1 88 ? 185.429 180.026 250.666 1.00 210.17 171 THR A O 1
ATOM 689 N N . LYS A 1 89 ? 186.644 181.030 252.261 1.00 210.51 172 LYS A N 1
ATOM 690 C CA . LYS A 1 89 ? 186.176 182.361 251.897 1.00 210.51 172 LYS A CA 1
ATOM 691 C C . LYS A 1 89 ? 187.058 183.410 252.566 1.00 210.51 172 LYS A C 1
ATOM 692 O O . LYS A 1 89 ? 187.433 183.249 253.734 1.00 210.51 172 LYS A O 1
ATOM 698 N N . PRO A 1 90 ? 187.418 184.483 251.866 1.00 210.71 173 PRO A N 1
ATOM 699 C CA . PRO A 1 90 ? 188.296 185.493 252.465 1.00 210.71 173 PRO 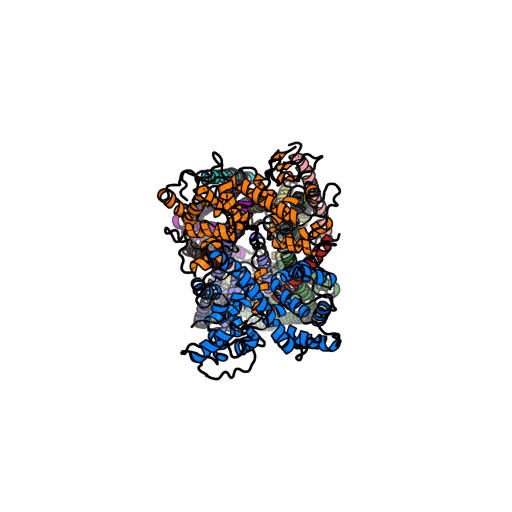A CA 1
ATOM 700 C C . PRO A 1 90 ? 187.607 186.249 253.590 1.00 210.71 173 PRO A C 1
ATOM 701 O O . PRO A 1 90 ? 186.388 186.425 253.615 1.00 210.71 173 PRO A O 1
ATOM 705 N N . HIS A 1 91 ? 188.426 186.715 254.527 1.00 213.28 174 HIS A N 1
ATOM 706 C CA . HIS A 1 91 ? 187.959 187.399 255.725 1.00 213.28 174 HIS A CA 1
ATOM 707 C C . HIS A 1 91 ? 187.562 188.851 255.477 1.00 213.28 174 HIS A C 1
ATOM 708 O O . HIS A 1 91 ? 187.366 189.595 256.443 1.00 213.28 174 HIS A O 1
ATOM 715 N N . SER A 1 92 ? 187.437 189.271 254.217 1.00 211.55 175 SER A N 1
ATOM 716 C CA . SER A 1 92 ? 187.095 190.661 253.937 1.00 211.55 175 SER A CA 1
ATOM 717 C C . SER A 1 92 ? 185.606 190.921 254.133 1.00 211.55 175 SER A C 1
ATOM 718 O O . SER A 1 92 ? 185.219 191.956 254.689 1.00 211.55 175 SER A O 1
ATOM 721 N N . GLY A 1 93 ? 184.756 189.995 253.684 1.00 207.87 176 GLY A N 1
ATOM 722 C CA . GLY A 1 93 ? 183.322 190.226 253.755 1.00 207.87 176 GLY A CA 1
ATOM 723 C C . GLY A 1 93 ? 182.801 190.290 255.178 1.00 207.87 176 GLY A C 1
ATOM 724 O O . GLY A 1 93 ? 181.845 191.014 255.465 1.00 207.87 176 GLY A O 1
ATOM 725 N N . PHE A 1 94 ? 183.416 189.529 256.086 1.00 209.01 177 PHE A N 1
ATOM 726 C CA . PHE A 1 94 ? 183.000 189.579 257.484 1.00 209.01 177 PHE A CA 1
ATOM 727 C C . PHE A 1 94 ? 183.177 190.973 258.065 1.00 209.01 177 PHE A C 1
ATOM 728 O O . PHE A 1 94 ? 182.427 191.371 258.963 1.00 209.01 177 PHE A O 1
ATOM 736 N N . HIS A 1 95 ? 184.155 191.729 257.567 1.00 203.16 178 HIS A N 1
ATOM 737 C CA . HIS A 1 95 ? 184.335 193.100 258.027 1.00 203.16 178 HIS A CA 1
ATOM 738 C C . HIS A 1 95 ? 183.146 193.964 257.632 1.00 203.16 178 HIS A C 1
ATOM 739 O O . HIS A 1 95 ? 182.497 194.582 258.483 1.00 203.16 178 HIS A O 1
ATOM 746 N N . VAL A 1 96 ? 182.842 194.015 256.332 1.00 197.81 179 VAL A N 1
ATOM 747 C CA . VAL A 1 96 ? 181.747 194.857 255.863 1.00 197.81 179 VAL A CA 1
ATOM 748 C C . VAL A 1 96 ? 180.413 194.354 256.393 1.00 197.81 179 VAL A C 1
ATOM 749 O O . VAL A 1 96 ? 179.459 195.128 256.528 1.00 197.81 179 VAL A O 1
ATOM 753 N N . ALA A 1 97 ? 180.323 193.063 256.717 1.00 200.68 180 ALA A N 1
ATOM 754 C CA . ALA A 1 97 ? 179.078 192.525 257.253 1.00 200.68 180 ALA A CA 1
ATOM 755 C C . ALA A 1 97 ? 178.805 193.056 258.654 1.00 200.68 180 ALA A C 1
ATOM 756 O O . ALA A 1 97 ? 177.667 193.415 258.977 1.00 200.68 180 ALA A O 1
ATOM 758 N N . PHE A 1 98 ? 179.833 193.111 259.500 1.00 204.87 181 PHE A N 1
ATOM 759 C CA . PHE A 1 98 ? 179.641 193.577 260.868 1.00 204.87 181 PHE A CA 1
ATOM 760 C C . PHE A 1 98 ? 179.322 195.065 260.903 1.00 204.87 181 PHE A C 1
ATOM 761 O O . PHE A 1 98 ? 178.303 195.481 261.465 1.00 204.87 181 PHE A O 1
ATOM 769 N N . LYS A 1 99 ? 180.168 195.879 260.288 1.00 195.07 182 LYS A N 1
ATOM 770 C CA . LYS A 1 99 ? 179.971 197.323 260.366 1.00 195.07 182 LYS A CA 1
ATOM 771 C C . LYS A 1 99 ? 178.762 197.807 259.580 1.00 195.07 182 LYS A C 1
ATOM 772 O O . LYS A 1 99 ? 178.573 199.025 259.477 1.00 195.07 182 LYS A O 1
ATOM 778 N N . MET A 1 100 ? 177.942 196.917 259.022 1.00 193.67 183 MET A N 1
ATOM 779 C CA . MET A 1 100 ? 176.678 197.303 258.414 1.00 193.67 183 MET A CA 1
ATOM 780 C C . MET A 1 100 ? 175.465 196.743 259.138 1.00 193.67 183 MET A C 1
ATOM 781 O O . MET A 1 100 ? 174.374 197.300 259.008 1.00 193.67 183 MET A O 1
ATOM 786 N N . LEU A 1 101 ? 175.628 195.661 259.895 1.00 201.93 184 LEU A N 1
ATOM 787 C CA . LEU A 1 101 ? 174.534 195.053 260.636 1.00 201.93 184 LEU A CA 1
ATOM 788 C C . LEU A 1 101 ? 174.669 195.231 262.141 1.00 201.93 184 LEU A C 1
ATOM 789 O O . LEU A 1 101 ? 173.829 194.723 262.889 1.00 201.93 184 LEU A O 1
ATOM 794 N N . ASP A 1 102 ? 175.696 195.938 262.601 1.00 210.46 185 ASP A N 1
ATOM 795 C CA . ASP A 1 102 ? 175.883 196.174 264.025 1.00 210.46 185 ASP A CA 1
ATOM 796 C C . ASP A 1 102 ? 174.950 197.297 264.474 1.00 210.46 185 ASP A C 1
ATOM 797 O O . ASP A 1 102 ? 174.053 197.724 263.742 1.00 210.46 185 ASP A O 1
ATOM 802 N N . THR A 1 103 ? 175.155 197.794 265.692 1.00 214.07 186 THR A N 1
ATOM 803 C CA . THR A 1 103 ? 174.325 198.878 266.201 1.00 214.07 186 THR A CA 1
ATOM 804 C C . THR A 1 103 ? 174.824 200.225 265.692 1.00 214.07 186 THR A C 1
ATOM 805 O O . THR A 1 103 ? 175.012 201.162 266.475 1.00 214.07 186 THR A O 1
ATOM 809 N N . ASP A 1 104 ? 175.033 200.322 264.378 1.00 216.22 187 ASP A N 1
ATOM 810 C CA . ASP A 1 104 ? 175.343 201.578 263.696 1.00 216.22 187 ASP A CA 1
ATOM 811 C C . ASP A 1 104 ? 176.560 202.273 264.313 1.00 216.22 187 ASP A C 1
ATOM 812 O O . ASP A 1 104 ? 176.469 203.361 264.884 1.00 216.22 187 ASP A O 1
ATOM 817 N N . GLY A 1 105 ? 177.709 201.614 264.194 1.00 215.05 188 GLY A N 1
ATOM 818 C CA . GLY A 1 105 ? 178.958 202.223 264.607 1.00 215.05 188 GLY A CA 1
ATOM 819 C C . GLY A 1 105 ? 179.576 201.605 265.843 1.00 215.05 188 GLY A C 1
ATOM 820 O O . GLY A 1 105 ? 180.281 202.282 266.597 1.00 215.05 188 GLY A O 1
ATOM 821 N N . ASN A 1 106 ? 179.321 200.318 266.062 1.00 216.87 189 ASN A N 1
ATOM 822 C CA . ASN A 1 106 ? 179.889 199.601 267.195 1.00 216.87 189 ASN A CA 1
ATOM 823 C C . ASN A 1 106 ? 180.617 198.326 266.802 1.00 216.87 189 ASN A C 1
ATOM 824 O O . ASN A 1 106 ? 181.465 197.862 267.574 1.00 216.87 189 ASN A O 1
ATOM 829 N N . GLU A 1 107 ? 180.331 197.754 265.630 1.00 214.60 190 GLU A N 1
ATOM 830 C CA . GLU A 1 107 ? 180.914 196.483 265.202 1.00 214.60 190 GLU A CA 1
ATOM 831 C C . GLU A 1 107 ? 180.581 195.368 266.192 1.00 214.60 190 GLU A C 1
ATOM 832 O O . GLU A 1 107 ? 181.332 194.405 266.354 1.00 214.60 190 GLU A O 1
ATOM 838 N N . MET A 1 108 ? 179.438 195.506 266.861 1.00 216.48 191 MET A N 1
ATOM 839 C CA . MET A 1 108 ? 178.957 194.520 267.814 1.00 216.48 191 MET A CA 1
ATOM 840 C C . MET A 1 108 ? 177.492 194.238 267.529 1.00 216.48 191 MET A C 1
ATOM 841 O O . MET A 1 108 ? 176.731 195.151 267.199 1.00 216.48 191 MET A O 1
ATOM 846 N N . ILE A 1 109 ? 177.098 192.971 267.662 1.00 218.58 192 ILE A N 1
ATOM 847 C CA . ILE A 1 109 ? 175.713 192.564 267.469 1.00 218.58 192 ILE A CA 1
ATOM 848 C C . ILE A 1 109 ? 175.258 191.780 268.690 1.00 218.58 192 ILE A C 1
ATOM 849 O O . ILE A 1 109 ? 176.059 191.186 269.414 1.00 218.58 192 ILE A O 1
ATOM 854 N N . GLU A 1 110 ? 173.948 191.792 268.913 1.00 221.24 193 GLU A N 1
ATOM 855 C CA . GLU A 1 110 ? 173.351 191.055 270.017 1.00 221.24 193 GLU A CA 1
ATOM 856 C C . GLU A 1 110 ? 173.046 189.630 269.563 1.00 221.24 193 GLU A C 1
ATOM 857 O O . GLU A 1 110 ? 173.455 189.188 268.486 1.00 221.24 193 GLU A O 1
ATOM 863 N N . LYS A 1 111 ? 172.312 188.892 270.397 1.00 223.33 194 LYS A N 1
ATOM 864 C CA . LYS A 1 111 ? 171.943 187.523 270.058 1.00 223.33 194 LYS A CA 1
ATOM 865 C C . LYS A 1 111 ? 171.061 187.468 268.817 1.00 223.33 194 LYS A C 1
ATOM 866 O O . LYS A 1 111 ? 171.156 186.520 268.029 1.00 223.33 194 LYS A O 1
ATOM 872 N N . ARG A 1 112 ? 170.214 188.478 268.617 1.00 220.11 195 ARG A N 1
ATOM 873 C CA . ARG A 1 112 ? 169.219 188.422 267.551 1.00 220.11 195 ARG A CA 1
ATOM 874 C C . ARG A 1 112 ? 169.875 188.478 266.175 1.00 220.11 195 ARG A C 1
ATOM 875 O O . ARG A 1 112 ? 169.688 187.580 265.346 1.00 220.11 195 ARG A O 1
ATOM 883 N N . GLU A 1 113 ? 170.651 189.535 265.916 1.00 219.16 196 GLU A N 1
ATOM 884 C CA . GLU A 1 113 ? 171.139 189.793 264.563 1.00 219.16 196 GLU A CA 1
ATOM 885 C C . GLU A 1 113 ? 172.033 188.673 264.050 1.00 219.16 196 GLU A C 1
ATOM 886 O O . GLU A 1 113 ? 172.212 188.533 262.835 1.00 219.16 196 GLU A O 1
ATOM 892 N N . PHE A 1 114 ? 172.603 187.870 264.950 1.00 217.93 197 PHE A N 1
ATOM 893 C CA . PHE A 1 114 ? 173.454 186.773 264.506 1.00 217.93 197 PHE A CA 1
ATOM 894 C C . PHE A 1 114 ? 172.657 185.736 263.728 1.00 217.93 197 PHE A C 1
ATOM 895 O O . PHE A 1 114 ? 173.174 185.125 262.786 1.00 217.93 197 PHE A O 1
ATOM 903 N N . PHE A 1 115 ? 171.398 185.517 264.116 1.00 215.88 198 PHE A N 1
ATOM 904 C CA . PHE A 1 115 ? 170.545 184.574 263.400 1.00 215.88 198 PHE A CA 1
ATOM 905 C C . PHE A 1 115 ? 170.455 184.931 261.922 1.00 215.88 198 PHE A C 1
ATOM 906 O O . PHE A 1 115 ? 170.511 184.056 261.051 1.00 215.88 198 PHE A O 1
ATOM 914 N N . LYS A 1 116 ? 170.313 186.222 261.624 1.00 207.90 199 LYS A N 1
ATOM 915 C CA . LYS A 1 116 ? 170.338 186.668 260.236 1.00 207.90 199 LYS A CA 1
ATOM 916 C C . LYS A 1 116 ? 171.748 186.593 259.667 1.00 207.90 199 LYS A C 1
ATOM 917 O O . LYS A 1 116 ? 171.936 186.289 258.484 1.00 207.90 199 LYS A O 1
ATOM 923 N N . LEU A 1 117 ? 172.753 186.869 260.502 1.00 208.99 200 LEU A N 1
ATOM 924 C CA . LEU A 1 117 ? 174.135 186.876 260.035 1.00 208.99 200 LEU A CA 1
ATOM 925 C C . LEU A 1 117 ? 174.539 185.521 259.469 1.00 208.99 200 LEU A C 1
ATOM 926 O O . LEU A 1 117 ? 175.281 185.448 258.482 1.00 208.99 200 LEU A O 1
ATOM 931 N N . GLN A 1 118 ? 174.064 184.437 260.084 1.00 212.89 201 GLN A N 1
ATOM 932 C CA . GLN A 1 118 ? 174.348 183.103 259.564 1.00 212.89 201 GLN A CA 1
ATOM 933 C C . GLN A 1 118 ? 173.814 182.948 258.147 1.00 212.89 201 GLN A C 1
ATOM 934 O O . GLN A 1 118 ? 174.508 182.442 257.258 1.00 212.89 201 GLN A O 1
ATOM 940 N N . LYS A 1 119 ? 172.573 183.382 257.921 1.00 203.69 202 LYS A N 1
ATOM 941 C CA . LYS A 1 119 ? 171.969 183.246 256.601 1.00 203.69 202 LYS A CA 1
ATOM 942 C C . LYS A 1 119 ? 172.632 184.172 255.591 1.00 203.69 202 LYS A C 1
ATOM 943 O O . LYS A 1 119 ? 172.693 183.857 254.397 1.00 203.69 202 LYS A O 1
ATOM 949 N N . ILE A 1 120 ? 173.140 185.317 256.051 1.00 200.39 203 ILE A N 1
ATOM 950 C CA . ILE A 1 120 ? 173.733 186.294 255.138 1.00 200.39 203 ILE A CA 1
ATOM 951 C C . ILE A 1 120 ? 174.966 185.706 254.463 1.00 200.39 203 ILE A C 1
ATOM 952 O O . ILE A 1 120 ? 175.026 185.574 253.236 1.00 200.39 203 ILE A O 1
ATOM 957 N N . ILE A 1 121 ? 175.967 185.335 255.263 1.00 202.42 204 ILE A N 1
ATOM 958 C CA . ILE A 1 121 ? 177.208 184.806 254.711 1.00 202.42 204 ILE A CA 1
ATOM 959 C C . ILE A 1 121 ? 177.009 183.479 253.997 1.00 202.42 204 ILE A C 1
ATOM 960 O O . ILE A 1 121 ? 177.847 183.094 253.174 1.00 202.42 204 ILE A O 1
ATOM 965 N N . SER A 1 122 ? 175.910 182.776 254.275 1.00 202.78 205 SER A N 1
ATOM 966 C CA . SER A 1 122 ? 175.622 181.531 253.570 1.00 202.78 205 SER A CA 1
ATOM 967 C C . SER A 1 122 ? 175.453 181.777 252.076 1.00 202.78 205 SER A C 1
ATOM 968 O O . SER A 1 122 ? 176.022 181.062 251.244 1.00 202.78 205 SER A O 1
ATOM 971 N N . LYS A 1 123 ? 174.666 182.794 251.716 1.00 200.67 206 LYS A N 1
ATOM 972 C CA . LYS A 1 123 ? 174.475 183.113 250.305 1.00 200.67 206 LYS A CA 1
ATOM 973 C C . LYS A 1 123 ? 175.747 183.663 249.675 1.00 200.67 206 LYS A C 1
ATOM 974 O O . LYS A 1 123 ? 176.090 183.289 248.549 1.00 200.67 206 LYS A O 1
ATOM 980 N N . GLN A 1 124 ? 176.455 184.542 250.379 1.00 201.11 207 GLN A N 1
ATOM 981 C CA . GLN A 1 124 ? 177.668 185.160 249.852 1.00 201.11 207 GLN A CA 1
ATOM 982 C C . GLN A 1 124 ? 178.798 184.146 249.708 1.00 201.11 207 GLN A C 1
ATOM 983 O O . GLN A 1 124 ? 179.877 184.472 249.214 1.00 201.11 207 GLN A O 1
ATOM 985 N N . ILE A 1 147 ? 167.779 175.123 271.988 1.00 229.80 230 ILE A N 1
ATOM 986 C CA . ILE A 1 147 ? 168.403 175.227 270.677 1.00 229.80 230 ILE A CA 1
ATOM 987 C C . ILE A 1 147 ? 169.646 176.107 270.788 1.00 229.80 230 ILE A C 1
ATOM 988 O O . ILE A 1 147 ? 170.302 176.414 269.792 1.00 229.80 230 ILE A O 1
ATOM 993 N N . ASN A 1 148 ? 169.970 176.505 272.016 1.00 234.47 231 ASN A N 1
ATOM 994 C CA . ASN A 1 148 ? 171.130 177.355 272.241 1.00 234.47 231 ASN A CA 1
ATOM 995 C C . ASN A 1 148 ? 172.411 176.612 271.878 1.00 234.47 231 ASN A C 1
ATOM 996 O O . ASN A 1 148 ? 172.764 175.597 272.485 1.00 234.47 231 ASN A O 1
ATOM 1001 N N . THR A 1 149 ? 173.113 177.134 270.875 1.00 234.83 232 THR A N 1
ATOM 1002 C CA . THR A 1 149 ? 174.330 176.506 270.391 1.00 234.83 232 THR A CA 1
ATOM 1003 C C . THR A 1 149 ? 175.535 177.006 271.184 1.00 234.83 232 THR A C 1
ATOM 1004 O O . THR A 1 149 ? 175.438 177.910 272.019 1.00 234.83 232 THR A O 1
ATOM 1008 N N . THR A 1 150 ? 176.696 176.411 270.912 1.00 235.16 233 THR A N 1
ATOM 1009 C CA . THR A 1 150 ? 177.886 176.731 271.692 1.00 235.16 233 THR A CA 1
ATOM 1010 C C . THR A 1 150 ? 178.446 178.098 271.327 1.00 235.16 233 THR A C 1
ATOM 1011 O O . THR A 1 150 ? 178.746 178.906 272.213 1.00 235.16 233 THR A O 1
ATOM 1015 N N . LEU A 1 151 ? 178.595 178.373 270.030 1.00 232.16 234 LEU A N 1
ATOM 1016 C CA . LEU A 1 151 ? 179.135 179.659 269.606 1.00 232.16 234 LEU A CA 1
ATOM 1017 C C . LEU A 1 151 ? 178.254 180.816 270.058 1.00 232.16 234 LEU A C 1
ATOM 1018 O O . LEU A 1 151 ? 178.737 181.944 270.204 1.00 232.16 234 LEU A O 1
ATOM 1023 N N . GLN A 1 152 ? 176.966 180.556 270.287 1.00 231.78 235 GLN A N 1
ATOM 1024 C CA . GLN A 1 152 ? 176.078 181.588 270.811 1.00 231.78 235 GLN A CA 1
ATOM 1025 C C . GLN A 1 152 ? 176.524 182.041 272.196 1.00 231.78 235 GLN A C 1
ATOM 1026 O O . GLN A 1 152 ? 176.885 183.207 272.393 1.00 231.78 235 GLN A O 1
ATOM 1032 N N . MET A 1 153 ? 176.514 181.127 273.169 1.00 232.48 236 MET A N 1
ATOM 1033 C CA . MET A 1 153 ? 176.990 181.470 274.504 1.00 232.48 236 MET A CA 1
ATOM 1034 C C . MET A 1 153 ? 178.483 181.769 274.503 1.00 232.48 236 MET A C 1
ATOM 1035 O O . MET A 1 153 ? 178.979 182.456 275.402 1.00 232.48 236 MET A O 1
ATOM 1040 N N . ARG A 1 154 ? 179.216 181.257 273.512 1.00 231.46 237 ARG A N 1
ATOM 1041 C CA . ARG A 1 154 ? 180.613 181.643 273.358 1.00 231.46 237 ARG A CA 1
ATOM 1042 C C . ARG A 1 154 ? 180.741 183.113 272.984 1.00 231.46 237 ARG A C 1
ATOM 1043 O O . ARG A 1 154 ? 181.740 183.757 273.326 1.00 231.46 237 ARG A O 1
ATOM 1051 N N . PHE A 1 155 ? 179.734 183.666 272.307 1.00 229.13 238 PHE A N 1
ATOM 1052 C CA . PHE A 1 155 ? 179.770 185.046 271.849 1.00 229.13 238 PHE A CA 1
ATOM 1053 C C . PHE A 1 155 ? 178.959 186.004 272.708 1.00 229.13 238 PHE A C 1
ATOM 1054 O O . PHE A 1 155 ? 179.298 187.189 272.764 1.00 229.13 238 PHE A O 1
ATOM 1062 N N . PHE A 1 156 ? 177.912 185.531 273.372 1.00 228.10 239 PHE A N 1
ATOM 1063 C CA . PHE A 1 156 ? 177.076 186.364 274.224 1.00 228.10 239 PHE A CA 1
ATOM 1064 C C . PHE A 1 156 ? 177.026 185.761 275.627 1.00 228.10 239 PHE A C 1
ATOM 1065 O O . PHE A 1 156 ? 177.739 184.806 275.942 1.00 228.10 239 PHE A O 1
ATOM 1073 N N . GLY A 1 157 ? 176.178 186.331 276.474 1.00 228.76 240 GLY A N 1
ATOM 1074 C CA . GLY A 1 157 ? 175.996 185.808 277.808 1.00 228.76 240 GLY A CA 1
ATOM 1075 C C . GLY A 1 157 ? 175.186 184.524 277.799 1.00 228.76 240 GLY A C 1
ATOM 1076 O O . GLY A 1 157 ? 174.801 183.987 276.759 1.00 228.76 240 GLY A O 1
ATOM 1077 N N . LYS A 1 158 ? 174.930 184.020 279.008 1.00 227.97 241 LYS A N 1
ATOM 1078 C CA . LYS A 1 158 ? 174.066 182.852 279.148 1.00 227.97 241 LYS A CA 1
ATOM 1079 C C . LYS A 1 158 ? 172.655 183.160 278.667 1.00 227.97 241 LYS A C 1
ATOM 1080 O O . LYS A 1 158 ? 171.949 182.272 278.175 1.00 227.97 241 LYS A O 1
ATOM 1082 N N . ARG A 1 159 ? 172.229 184.417 278.801 1.00 228.48 242 ARG A N 1
ATOM 1083 C CA . ARG A 1 159 ? 170.943 184.876 278.290 1.00 228.48 242 ARG A CA 1
ATOM 1084 C C . ARG A 1 159 ? 171.110 186.005 277.279 1.00 228.48 242 ARG A C 1
ATOM 1085 O O . ARG A 1 159 ? 170.180 186.792 277.072 1.00 228.48 242 ARG A O 1
ATOM 1087 N N . GLY A 1 160 ? 172.278 186.103 276.650 1.00 227.75 243 GLY A N 1
ATOM 1088 C CA . GLY A 1 160 ? 172.540 187.165 275.701 1.00 227.75 243 GLY A CA 1
ATOM 1089 C C . GLY A 1 160 ? 172.833 188.482 276.386 1.00 227.75 243 GLY A C 1
ATOM 1090 O O . GLY A 1 160 ? 172.252 189.515 276.040 1.00 227.75 243 GLY A O 1
ATOM 1091 N N . GLN A 1 161 ? 173.737 188.458 277.364 1.00 226.08 244 GLN A N 1
ATOM 1092 C CA . GLN A 1 161 ? 174.058 189.654 278.131 1.00 226.08 244 GLN A CA 1
ATOM 1093 C C . GLN A 1 161 ? 175.031 190.574 277.410 1.00 226.08 244 GLN A C 1
ATOM 1094 O O . GLN A 1 161 ? 174.861 191.798 277.452 1.00 226.08 244 GLN A O 1
ATOM 1096 N N . ARG A 1 162 ? 176.040 190.018 276.750 1.00 224.55 245 ARG A N 1
ATOM 1097 C CA . ARG A 1 162 ? 177.031 190.798 276.028 1.00 224.55 245 ARG A CA 1
ATOM 1098 C C . ARG A 1 162 ? 176.764 190.727 274.532 1.00 224.55 245 ARG A C 1
ATOM 1099 O O . ARG A 1 162 ? 176.023 189.866 274.049 1.00 224.55 245 ARG A O 1
ATOM 1101 N N . LYS A 1 163 ? 177.376 191.650 273.801 1.00 220.90 246 LYS A N 1
ATOM 1102 C CA . LYS A 1 163 ? 177.256 191.701 272.356 1.00 220.90 246 LYS A CA 1
ATOM 1103 C C . LYS A 1 163 ? 178.458 191.004 271.722 1.00 220.90 246 LYS A C 1
ATOM 1104 O O . LYS A 1 163 ? 179.324 190.457 272.412 1.00 220.90 246 LYS A O 1
ATOM 1110 N N . LEU A 1 164 ? 178.518 191.019 270.395 1.00 219.17 247 LEU A N 1
ATOM 1111 C CA . LEU A 1 164 ? 179.512 190.261 269.641 1.00 219.17 247 LEU A CA 1
ATOM 1112 C C . LEU A 1 164 ? 180.416 191.261 268.928 1.00 219.17 247 LEU A C 1
ATOM 1113 O O . LEU A 1 164 ? 180.152 191.642 267.786 1.00 219.17 247 LEU A O 1
ATOM 1118 N N . HIS A 1 165 ? 181.487 191.675 269.597 1.00 215.17 248 HIS A N 1
ATOM 1119 C CA . HIS A 1 165 ? 182.405 192.631 268.998 1.00 215.17 248 HIS A CA 1
ATOM 1120 C C . HIS A 1 165 ? 183.114 192.017 267.797 1.00 215.17 248 HIS A C 1
ATOM 1121 O O . HIS A 1 165 ? 183.469 190.835 267.792 1.00 215.17 248 HIS A O 1
ATOM 1128 N N . TYR A 1 166 ? 183.315 192.840 266.766 1.00 212.31 249 TYR A N 1
ATOM 1129 C CA . TYR A 1 166 ? 183.928 192.350 265.535 1.00 212.31 249 TYR A CA 1
ATOM 1130 C C . TYR A 1 166 ? 185.370 191.925 265.769 1.00 212.31 249 TYR A C 1
ATOM 1131 O O . TYR A 1 166 ? 185.788 190.844 265.340 1.00 212.31 249 TYR A O 1
ATOM 1140 N N . LYS A 1 167 ? 186.152 192.772 266.443 1.00 212.87 250 LYS A N 1
ATOM 1141 C CA . LYS A 1 167 ? 187.538 192.420 266.733 1.00 212.87 250 LYS A CA 1
ATOM 1142 C C . LYS A 1 167 ? 187.628 191.156 267.573 1.00 212.87 250 LYS A C 1
ATOM 1143 O O . LYS A 1 167 ? 188.612 190.415 267.477 1.00 212.87 250 LYS A O 1
ATOM 1149 N N . GLU A 1 168 ? 186.613 190.892 268.397 1.00 213.78 251 GLU A N 1
ATOM 1150 C CA . GLU A 1 168 ? 186.592 189.657 269.169 1.00 213.78 251 GLU A CA 1
ATOM 1151 C C . GLU A 1 168 ? 186.186 188.467 268.311 1.00 213.78 251 GLU A C 1
ATOM 1152 O O . GLU A 1 168 ? 186.581 187.333 268.602 1.00 213.78 251 GLU A O 1
ATOM 1158 N N . PHE A 1 169 ? 185.402 188.699 267.258 1.00 212.95 252 PHE A N 1
ATOM 1159 C CA . PHE A 1 169 ? 185.167 187.639 266.287 1.00 212.95 252 PHE A CA 1
ATOM 1160 C C . PHE A 1 169 ? 186.320 187.537 265.300 1.00 212.95 252 PHE A C 1
ATOM 1161 O O . PHE A 1 169 ? 186.695 186.433 264.892 1.00 212.95 252 PHE A O 1
ATOM 1169 N N . ARG A 1 170 ? 186.881 188.679 264.900 1.00 213.27 253 ARG A N 1
ATOM 1170 C CA . ARG A 1 170 ? 188.037 188.666 264.011 1.00 213.27 253 ARG A CA 1
ATOM 1171 C C . ARG A 1 170 ? 189.188 187.887 264.630 1.00 213.27 253 ARG A C 1
ATOM 1172 O O . ARG A 1 170 ? 189.808 187.044 263.974 1.00 213.27 253 ARG A O 1
ATOM 1180 N N . ARG A 1 171 ? 189.482 188.149 265.904 1.00 214.27 254 ARG A N 1
ATOM 1181 C CA . ARG A 1 171 ? 190.498 187.368 266.597 1.00 214.27 254 ARG A CA 1
ATOM 1182 C C . ARG A 1 171 ? 190.053 185.932 266.833 1.00 214.27 254 ARG A C 1
ATOM 1183 O O . ARG A 1 171 ? 190.901 185.061 267.050 1.00 214.27 254 ARG A O 1
ATOM 1191 N N . PHE A 1 172 ? 188.747 185.666 266.790 1.00 214.95 255 PHE A N 1
ATOM 1192 C CA . PHE A 1 172 ? 188.259 184.315 267.044 1.00 214.95 255 PHE A CA 1
ATOM 1193 C C . PHE A 1 172 ? 188.516 183.402 265.853 1.00 214.95 255 PHE A C 1
ATOM 1194 O O . PHE A 1 172 ? 188.987 182.271 266.017 1.00 214.95 255 PHE A O 1
ATOM 1202 N N . MET A 1 173 ? 188.207 183.872 264.643 1.00 214.58 256 MET A N 1
ATOM 1203 C CA . MET A 1 173 ? 188.356 183.012 263.474 1.00 214.58 256 MET A CA 1
ATOM 1204 C C . MET A 1 173 ? 189.821 182.707 263.200 1.00 214.58 256 MET A C 1
ATOM 1205 O O . MET A 1 173 ? 190.150 181.638 262.673 1.00 214.58 256 MET A O 1
ATOM 1210 N N . GLU A 1 174 ? 190.719 183.630 263.552 1.00 214.22 257 GLU A N 1
ATOM 1211 C CA . GLU A 1 174 ? 192.144 183.339 263.454 1.00 214.22 257 GLU A CA 1
ATOM 1212 C C . GLU A 1 174 ? 192.554 182.192 264.364 1.00 214.22 257 GLU A C 1
ATOM 1213 O O . GLU A 1 174 ? 193.492 181.459 264.032 1.00 214.22 257 GLU A O 1
ATOM 1219 N N . ASN A 1 175 ? 191.875 182.021 265.498 1.00 212.73 258 ASN A N 1
ATOM 1220 C CA . ASN A 1 175 ? 192.178 180.906 266.387 1.00 212.73 258 ASN A CA 1
ATOM 1221 C C . ASN A 1 175 ? 191.827 179.580 265.729 1.00 212.73 258 ASN A C 1
ATOM 1222 O O . ASN A 1 175 ? 192.647 178.656 265.681 1.00 212.73 258 ASN A O 1
ATOM 1227 N N . LEU A 1 176 ? 190.601 179.469 265.213 1.00 209.42 259 LEU A N 1
ATOM 1228 C CA . LEU A 1 176 ? 190.221 178.277 264.463 1.00 209.42 259 LEU A CA 1
ATOM 1229 C C . LEU A 1 176 ? 191.085 178.117 263.220 1.00 209.42 259 LEU A C 1
ATOM 1230 O O . LEU A 1 176 ? 191.373 176.992 262.795 1.00 209.42 259 LEU A O 1
ATOM 1235 N N . GLN A 1 177 ? 191.501 179.232 262.622 1.00 207.28 260 GLN A N 1
ATOM 1236 C CA . GLN A 1 177 ? 192.346 179.206 261.437 1.00 207.28 260 GLN A CA 1
ATOM 1237 C C . GLN A 1 177 ? 193.658 178.493 261.727 1.00 207.28 260 GLN A C 1
ATOM 1238 O O . GLN A 1 177 ? 194.211 177.820 260.853 1.00 207.28 260 GLN A O 1
ATOM 1244 N N . THR A 1 178 ? 194.163 178.636 262.952 1.00 205.62 261 THR A N 1
ATOM 1245 C CA . THR A 1 178 ? 195.387 177.944 263.333 1.00 205.62 261 THR A CA 1
ATOM 1246 C C . THR A 1 178 ? 195.106 176.550 263.874 1.00 205.62 261 THR A C 1
ATOM 1247 O O . THR A 1 178 ? 195.946 175.655 263.734 1.00 205.62 261 THR A O 1
ATOM 1251 N N . GLU A 1 179 ? 193.941 176.350 264.493 1.00 211.86 262 GLU A N 1
ATOM 1252 C CA . GLU A 1 179 ? 193.606 175.035 265.026 1.00 211.86 262 GLU A CA 1
ATOM 1253 C C . GLU A 1 179 ? 193.509 173.999 263.917 1.00 211.86 262 GLU A C 1
ATOM 1254 O O . GLU A 1 179 ? 194.020 172.882 264.055 1.00 211.86 262 GLU A O 1
ATOM 1260 N N . ILE A 1 180 ? 192.856 174.351 262.808 1.00 204.18 263 ILE A N 1
ATOM 1261 C CA . ILE A 1 180 ? 192.704 173.404 261.709 1.00 204.18 263 ILE A CA 1
ATOM 1262 C C . ILE A 1 180 ? 194.059 172.970 261.168 1.00 204.18 263 ILE A C 1
ATOM 1263 O O . ILE A 1 180 ? 194.230 171.812 260.774 1.00 204.18 263 ILE A O 1
ATOM 1268 N N . GLN A 1 181 ? 195.041 173.871 261.147 1.00 199.53 264 GLN A N 1
ATOM 1269 C CA . GLN A 1 181 ? 196.347 173.522 260.599 1.00 199.53 264 GLN A CA 1
ATOM 1270 C C . GLN A 1 181 ? 197.127 172.624 261.550 1.00 199.53 264 GLN A C 1
ATOM 1271 O O . GLN A 1 181 ? 197.702 171.614 261.128 1.00 199.53 264 GLN A O 1
ATOM 1277 N N . GLU A 1 182 ? 197.163 172.975 262.836 1.00 199.40 265 GLU A N 1
ATOM 1278 C CA . GLU A 1 182 ? 197.962 172.213 263.789 1.00 199.40 265 GLU A CA 1
ATOM 1279 C C . GLU A 1 182 ? 197.402 170.814 264.010 1.00 199.40 265 GLU A C 1
ATOM 1280 O O . GLU A 1 182 ? 198.161 169.839 264.034 1.00 199.40 265 GLU A O 1
ATOM 1286 N N . MET A 1 183 ? 196.083 170.696 264.172 1.00 203.68 266 MET A N 1
ATOM 1287 C CA . MET A 1 183 ? 195.490 169.390 264.442 1.00 203.68 266 MET A CA 1
ATOM 1288 C C . MET A 1 183 ? 195.684 168.438 263.267 1.00 203.68 266 MET A C 1
ATOM 1289 O O . MET A 1 183 ? 195.690 167.214 263.446 1.00 203.68 266 MET A O 1
ATOM 1294 N N . GLU A 1 184 ? 195.845 168.976 262.058 1.00 199.75 267 GLU A N 1
ATOM 1295 C CA . GLU A 1 184 ? 196.177 168.144 260.910 1.00 199.75 267 GLU A CA 1
ATOM 1296 C C . GLU A 1 184 ? 197.669 168.109 260.625 1.00 199.75 267 GLU A C 1
ATOM 1297 O O . GLU A 1 184 ? 198.118 167.256 259.852 1.00 199.75 267 GLU A O 1
ATOM 1303 N N . PHE A 1 185 ? 198.441 169.024 261.216 1.00 192.20 268 PHE A N 1
ATOM 1304 C CA . PHE A 1 185 ? 199.893 168.975 261.084 1.00 192.20 268 PHE A CA 1
ATOM 1305 C C . PHE A 1 185 ? 200.432 167.651 261.609 1.00 192.20 268 PHE A C 1
ATOM 1306 O O . PHE A 1 185 ? 201.103 166.906 260.886 1.00 192.20 268 PHE A O 1
ATOM 1314 N N . LEU A 1 186 ? 200.122 167.334 262.868 1.00 193.53 269 LEU A N 1
ATOM 1315 C CA . LEU A 1 186 ? 200.572 166.078 263.458 1.00 193.53 269 LEU A CA 1
ATOM 1316 C C . LEU A 1 186 ? 200.027 164.874 262.704 1.00 193.53 269 LEU A C 1
ATOM 1317 O O . LEU A 1 186 ? 200.638 163.800 262.728 1.00 193.53 269 LEU A O 1
ATOM 1322 N N . GLN A 1 187 ? 198.878 165.028 262.042 1.00 192.70 270 GLN A N 1
ATOM 1323 C CA . GLN A 1 187 ? 198.351 163.952 261.211 1.00 192.70 270 GLN A CA 1
ATOM 1324 C C . GLN A 1 187 ? 199.348 163.574 260.125 1.00 192.70 270 GLN A C 1
ATOM 1325 O O . GLN A 1 187 ? 199.537 162.391 259.820 1.00 192.70 270 GLN A O 1
ATOM 1331 N N . PHE A 1 188 ? 199.997 164.569 259.529 1.00 191.32 271 PHE A N 1
ATOM 1332 C CA . PHE A 1 188 ? 201.071 164.338 258.576 1.00 191.32 271 PHE A CA 1
ATOM 1333 C C . PHE A 1 188 ? 202.445 164.383 259.224 1.00 191.32 271 PHE A C 1
ATOM 1334 O O . PHE A 1 188 ? 203.447 164.188 258.530 1.00 191.32 271 PHE A O 1
ATOM 1342 N N . SER A 1 189 ? 202.517 164.635 260.530 1.00 193.01 272 SER A N 1
ATOM 1343 C CA . SER A 1 189 ? 203.801 164.763 261.205 1.00 193.01 272 SER A CA 1
ATOM 1344 C C . SER A 1 189 ? 204.029 163.595 262.152 1.00 193.01 272 SER A C 1
ATOM 1345 O O . SER A 1 189 ? 204.634 163.767 263.214 1.00 193.01 272 SER A O 1
ATOM 1348 N N . LYS A 1 190 ? 203.520 162.416 261.779 1.00 193.13 273 LYS A N 1
ATOM 1349 C CA . LYS A 1 190 ? 203.711 161.161 262.519 1.00 193.13 273 LYS A CA 1
ATOM 1350 C C . LYS A 1 190 ? 203.481 161.333 264.020 1.00 193.13 273 LYS A C 1
ATOM 1351 O O . LYS A 1 190 ? 204.060 160.618 264.842 1.00 193.13 273 LYS A O 1
ATOM 1357 N N . GLY A 1 191 ? 202.611 162.268 264.391 1.00 194.33 274 GLY A N 1
ATOM 1358 C CA . GLY A 1 191 ? 202.373 162.534 265.794 1.00 194.33 274 GLY A CA 1
ATOM 1359 C C . GLY A 1 191 ? 203.517 163.212 266.510 1.00 194.33 274 GLY A C 1
ATOM 1360 O O . GLY A 1 191 ? 203.567 163.185 267.742 1.00 194.33 274 GLY A O 1
ATOM 1361 N N . LEU A 1 192 ? 204.443 163.818 265.773 1.00 194.73 275 LEU A N 1
ATOM 1362 C CA . LEU A 1 192 ? 205.570 164.533 266.350 1.00 194.73 275 LEU A CA 1
ATOM 1363 C C . LEU A 1 192 ? 205.500 165.999 265.943 1.00 194.73 275 LEU A C 1
ATOM 1364 O O . LEU A 1 192 ? 204.941 166.343 264.898 1.00 194.73 275 LEU A O 1
ATOM 1369 N N . SER A 1 193 ? 206.070 166.866 266.783 1.00 193.56 276 SER A N 1
ATOM 1370 C CA . SER A 1 193 ? 206.132 168.288 266.469 1.00 193.56 276 SER A CA 1
ATOM 1371 C C . SER A 1 193 ? 206.925 168.580 265.202 1.00 193.56 276 SER A C 1
ATOM 1372 O O . SER A 1 193 ? 206.868 169.709 264.704 1.00 193.56 276 SER A O 1
ATOM 1375 N N . PHE A 1 194 ? 207.655 167.605 264.673 1.00 194.13 277 PHE A N 1
ATOM 1376 C CA . PHE A 1 194 ? 208.458 167.778 263.475 1.00 194.13 277 PHE A CA 1
ATOM 1377 C C . PHE A 1 194 ? 207.956 166.882 262.349 1.00 194.13 277 PHE A C 1
ATOM 1378 O O . PHE A 1 194 ? 207.254 165.892 262.572 1.00 194.13 277 PHE A O 1
ATOM 1386 N N . MET A 1 195 ? 208.326 167.255 261.126 1.00 192.35 278 MET A N 1
ATOM 1387 C CA . MET A 1 195 ? 208.022 166.449 259.946 1.00 192.35 278 MET A CA 1
ATOM 1388 C C . MET A 1 195 ? 209.082 166.726 258.895 1.00 192.35 278 MET A C 1
ATOM 1389 O O . MET A 1 195 ? 209.360 167.889 258.589 1.00 192.35 278 MET A O 1
ATOM 1394 N N . ARG A 1 196 ? 209.670 165.668 258.347 1.00 191.98 279 ARG A N 1
ATOM 1395 C CA . ARG A 1 196 ? 210.656 165.822 257.291 1.00 191.98 279 ARG A CA 1
ATOM 1396 C C . ARG A 1 196 ? 210.020 166.459 256.059 1.00 191.98 279 ARG A C 1
ATOM 1397 O O . ARG A 1 196 ? 208.810 166.683 255.994 1.00 191.98 279 ARG A O 1
ATOM 1405 N N . LYS A 1 197 ? 210.857 166.768 255.070 1.00 191.60 280 LYS A N 1
ATOM 1406 C CA . LYS A 1 197 ? 210.331 167.347 253.841 1.00 191.60 280 LYS A CA 1
ATOM 1407 C C . LYS A 1 197 ? 209.453 166.365 253.077 1.00 191.60 280 LYS A C 1
ATOM 1408 O O . LYS A 1 197 ? 208.654 166.792 252.237 1.00 191.60 280 LYS A O 1
ATOM 1414 N N . GLU A 1 198 ? 209.573 165.067 253.360 1.00 192.39 281 GLU A N 1
ATOM 1415 C CA . GLU A 1 198 ? 208.857 164.060 252.582 1.00 192.39 281 GLU A CA 1
ATOM 1416 C C . GLU A 1 198 ? 207.350 164.178 252.776 1.00 192.39 281 GLU A C 1
ATOM 1417 O O . GLU A 1 198 ? 206.606 164.437 251.824 1.00 192.39 281 GLU A O 1
ATOM 1423 N N . ASP A 1 199 ? 206.879 163.991 254.011 1.00 192.00 282 ASP A N 1
ATOM 1424 C CA . ASP A 1 199 ? 205.444 164.055 254.263 1.00 192.00 282 ASP A CA 1
ATOM 1425 C C . ASP A 1 199 ? 204.887 165.455 254.058 1.00 192.00 282 ASP A C 1
ATOM 1426 O O . ASP A 1 199 ? 203.674 165.604 253.874 1.00 192.00 282 ASP A O 1
ATOM 1431 N N . PHE A 1 200 ? 205.738 166.482 254.090 1.00 187.75 283 PHE A N 1
ATOM 1432 C CA . PHE A 1 200 ? 205.292 167.814 253.702 1.00 187.75 283 PHE A CA 1
ATOM 1433 C C . PHE A 1 200 ? 204.777 167.805 252.270 1.00 187.75 283 PHE A C 1
ATOM 1434 O O . PHE A 1 200 ? 203.686 168.313 251.986 1.00 187.75 283 PHE A O 1
ATOM 1442 N N . ALA A 1 201 ? 205.555 167.228 251.353 1.00 187.78 284 ALA A N 1
ATOM 1443 C CA . ALA A 1 201 ? 205.083 167.046 249.987 1.00 187.78 284 ALA A CA 1
ATOM 1444 C C . ALA A 1 201 ? 203.789 166.247 249.973 1.00 187.78 284 ALA A C 1
ATOM 1445 O O . ALA A 1 201 ? 202.838 166.589 249.262 1.00 187.78 284 ALA A O 1
ATOM 1447 N N . GLU A 1 202 ? 203.740 165.175 250.765 1.00 189.37 285 GLU A N 1
ATOM 1448 C CA . GLU A 1 202 ? 202.502 164.422 250.921 1.00 189.37 285 GLU A CA 1
ATOM 1449 C C . GLU A 1 202 ? 201.372 165.331 251.381 1.00 189.37 285 GLU A C 1
ATOM 1450 O O . GLU A 1 202 ? 200.223 165.179 250.949 1.00 189.37 285 GLU A O 1
ATOM 1456 N N . TRP A 1 203 ? 201.685 166.295 252.249 1.00 187.90 286 TRP A N 1
ATOM 1457 C CA . TRP A 1 203 ? 200.700 167.299 252.631 1.00 187.90 286 TRP A CA 1
ATOM 1458 C C . TRP A 1 203 ? 200.572 168.394 251.583 1.00 187.90 286 TRP A C 1
ATOM 1459 O O . TRP A 1 203 ? 199.484 168.955 251.411 1.00 187.90 286 TRP A O 1
ATOM 1470 N N . LEU A 1 204 ? 201.664 168.719 250.890 1.00 186.84 287 LEU A N 1
ATOM 1471 C CA . LEU A 1 204 ? 201.611 169.755 249.865 1.00 186.84 287 LEU A CA 1
ATOM 1472 C C . LEU A 1 204 ? 200.629 169.376 248.765 1.00 186.84 287 LEU A C 1
ATOM 1473 O O . LEU A 1 204 ? 199.700 170.129 248.453 1.00 186.84 287 LEU A O 1
ATOM 1478 N N . LEU A 1 205 ? 200.813 168.199 248.175 1.00 184.03 288 LEU A N 1
ATOM 1479 C CA . LEU A 1 205 ? 199.970 167.721 247.082 1.00 184.03 288 LEU A CA 1
ATOM 1480 C C . LEU A 1 205 ? 198.978 166.661 247.542 1.00 184.03 288 LEU A C 1
ATOM 1481 O O . LEU A 1 205 ? 198.660 165.730 246.801 1.00 184.03 288 LEU A O 1
ATOM 1486 N N . PHE A 1 206 ? 198.447 166.794 248.757 1.00 185.50 289 PHE A N 1
ATOM 1487 C CA . PHE A 1 206 ? 197.411 165.882 249.232 1.00 185.50 289 PHE A CA 1
ATOM 1488 C C . PHE A 1 206 ? 196.147 165.919 248.379 1.00 185.50 289 PHE A C 1
ATOM 1489 O O . PHE A 1 206 ? 195.303 165.027 248.514 1.00 185.50 289 PHE A O 1
ATOM 1497 N N . PHE A 1 207 ? 196.001 166.910 247.506 1.00 182.15 290 PHE A N 1
ATOM 1498 C CA . PHE A 1 207 ? 194.851 167.023 246.619 1.00 182.15 290 PHE A CA 1
ATOM 1499 C C . PHE A 1 207 ? 195.317 167.120 245.176 1.00 182.15 290 PHE A C 1
ATOM 1500 O O . PHE A 1 207 ? 194.851 167.967 244.409 1.00 182.15 290 PHE A O 1
ATOM 1508 N N . THR A 1 208 ? 196.246 166.255 244.787 1.00 184.96 291 THR A N 1
ATOM 1509 C CA . THR A 1 208 ? 196.886 166.318 243.483 1.00 184.96 291 THR A CA 1
ATOM 1510 C C . THR A 1 208 ? 196.109 165.489 242.468 1.00 184.96 291 THR A C 1
ATOM 1511 O O . THR A 1 208 ? 195.077 164.885 242.770 1.00 184.96 291 THR A O 1
ATOM 1515 N N . ASN A 1 209 ? 196.626 165.474 241.243 1.00 187.05 292 ASN A N 1
ATOM 1516 C CA . ASN A 1 209 ? 196.104 164.600 240.209 1.00 187.05 292 ASN A CA 1
ATOM 1517 C C . ASN A 1 209 ? 196.750 163.220 240.313 1.00 187.05 292 ASN A C 1
ATOM 1518 O O . ASN A 1 209 ? 197.466 162.903 241.267 1.00 187.05 292 ASN A O 1
ATOM 1523 N N . THR A 1 210 ? 196.482 162.387 239.309 1.00 190.17 293 THR A N 1
ATOM 1524 C CA . THR A 1 210 ? 197.110 161.074 239.257 1.00 190.17 293 THR A CA 1
ATOM 1525 C C . THR A 1 210 ? 198.295 161.058 238.300 1.00 190.17 293 THR A C 1
ATOM 1526 O O . THR A 1 210 ? 199.248 160.297 238.499 1.00 190.17 293 THR A O 1
ATOM 1530 N N . GLU A 1 211 ? 198.255 161.895 237.262 1.00 190.07 294 GLU A N 1
ATOM 1531 C CA . GLU A 1 211 ? 199.272 161.843 236.216 1.00 190.07 294 GLU A CA 1
ATOM 1532 C C . GLU A 1 211 ? 200.558 162.536 236.654 1.00 190.07 294 GLU A C 1
ATOM 1533 O O . GLU A 1 211 ? 201.650 161.966 236.551 1.00 190.07 294 GLU A O 1
ATOM 1539 N N . ASN A 1 212 ? 200.452 163.776 237.136 1.00 190.57 295 ASN A N 1
ATOM 1540 C CA . ASN A 1 212 ? 201.646 164.535 237.488 1.00 190.57 295 ASN A CA 1
ATOM 1541 C C . ASN A 1 212 ? 202.144 164.224 238.891 1.00 190.57 295 ASN A C 1
ATOM 1542 O O . ASN A 1 212 ? 203.273 164.597 239.227 1.00 190.57 295 ASN A O 1
ATOM 1547 N N . LYS A 1 213 ? 201.332 163.554 239.712 1.00 191.91 296 LYS A N 1
ATOM 1548 C CA . LYS A 1 213 ? 201.709 163.309 241.101 1.00 191.91 296 LYS A CA 1
ATOM 1549 C C . LYS A 1 213 ? 203.027 162.551 241.193 1.00 191.91 296 LYS A C 1
ATOM 1550 O O . LYS A 1 213 ? 203.942 162.957 241.920 1.00 191.91 296 LYS A O 1
ATOM 1556 N N . ASP A 1 214 ? 203.143 161.442 240.462 1.00 192.59 297 ASP A N 1
ATOM 1557 C CA . ASP A 1 214 ? 204.369 160.655 240.520 1.00 192.59 297 ASP A CA 1
ATOM 1558 C C . ASP A 1 214 ? 205.547 161.415 239.923 1.00 192.59 297 ASP A C 1
ATOM 1559 O O . ASP A 1 214 ? 206.683 161.272 240.391 1.00 192.59 297 ASP A O 1
ATOM 1564 N N . ILE A 1 215 ? 205.299 162.222 238.887 1.00 190.96 298 ILE A N 1
ATOM 1565 C CA . ILE A 1 215 ? 206.372 163.014 238.291 1.00 190.96 298 ILE A CA 1
ATOM 1566 C C . ILE A 1 215 ? 207.001 163.925 239.335 1.00 190.96 298 ILE A C 1
ATOM 1567 O O . ILE A 1 215 ? 208.222 164.124 239.353 1.00 190.96 298 ILE A O 1
ATOM 1572 N N . TYR A 1 216 ? 206.182 164.493 240.220 1.00 190.78 299 TYR A N 1
ATOM 1573 C CA . TYR A 1 216 ? 206.728 165.166 241.391 1.00 190.78 299 TYR A CA 1
ATOM 1574 C C . TYR A 1 216 ? 207.469 164.171 242.272 1.00 190.78 299 TYR A C 1
ATOM 1575 O O . TYR A 1 216 ? 208.663 164.328 242.545 1.00 190.78 299 TYR A O 1
ATOM 1584 N N . TRP A 1 217 ? 206.772 163.115 242.699 1.00 191.64 300 TRP A N 1
ATOM 1585 C CA . TRP A 1 217 ? 207.368 162.128 243.592 1.00 191.64 300 TRP A CA 1
ATOM 1586 C C . TRP A 1 217 ? 208.655 161.555 243.017 1.00 191.64 300 TRP A C 1
ATOM 1587 O O . TRP A 1 217 ? 209.576 161.208 243.765 1.00 191.64 300 TRP A O 1
ATOM 1598 N N . LYS A 1 218 ? 208.736 161.445 241.690 1.00 193.54 301 LYS A N 1
ATOM 1599 C CA . LYS A 1 218 ? 209.964 160.976 241.058 1.00 193.54 301 LYS A CA 1
ATOM 1600 C C . LYS A 1 218 ? 211.133 161.892 241.397 1.00 193.54 301 LYS A C 1
ATOM 1601 O O . LYS A 1 218 ? 212.172 161.442 241.891 1.00 193.54 301 LYS A O 1
ATOM 1603 N N . ASN A 1 219 ? 210.976 163.194 241.143 1.00 192.18 302 ASN A N 1
ATOM 1604 C CA . ASN A 1 219 ? 212.038 164.130 241.493 1.00 192.18 302 ASN A CA 1
ATOM 1605 C C . ASN A 1 219 ? 212.152 164.308 243.002 1.00 192.18 302 ASN A C 1
ATOM 1606 O O . ASN A 1 219 ? 213.229 164.651 243.502 1.00 192.18 302 ASN A O 1
ATOM 1611 N N . VAL A 1 220 ? 211.062 164.087 243.741 1.00 192.14 303 VAL A N 1
ATOM 1612 C CA . VAL A 1 220 ? 211.165 163.985 245.195 1.00 192.14 303 VAL A CA 1
ATOM 1613 C C . VAL A 1 220 ? 212.044 162.804 245.578 1.00 192.14 303 VAL A C 1
ATOM 1614 O O . VAL A 1 220 ? 212.815 162.863 246.543 1.00 192.14 303 VAL A O 1
ATOM 1618 N N . ARG A 1 221 ? 211.944 161.713 244.820 1.00 192.77 304 ARG A N 1
ATOM 1619 C CA . ARG A 1 221 ? 212.659 160.497 245.183 1.00 192.77 304 ARG A CA 1
ATOM 1620 C C . ARG A 1 221 ? 214.165 160.670 245.040 1.00 192.77 304 ARG A C 1
ATOM 1621 O O . ARG A 1 221 ? 214.937 160.135 245.843 1.00 192.77 304 ARG A O 1
ATOM 1629 N N . GLU A 1 222 ? 214.604 161.424 244.031 1.00 193.77 305 GLU A N 1
ATOM 1630 C CA . GLU A 1 222 ? 216.021 161.422 243.679 1.00 193.77 305 GLU A CA 1
ATOM 1631 C C . GLU A 1 222 ? 216.792 162.548 244.365 1.00 193.77 305 GLU A C 1
ATOM 1632 O O . GLU A 1 222 ? 217.733 162.292 245.124 1.00 193.77 305 GLU A O 1
ATOM 1638 N N . LYS A 1 223 ? 216.411 163.803 244.121 1.00 191.08 306 LYS A N 1
ATOM 1639 C CA . LYS A 1 223 ? 217.236 164.909 244.592 1.00 191.08 306 LYS A CA 1
ATOM 1640 C C . LYS A 1 223 ? 216.868 165.383 245.990 1.00 191.08 306 LYS A C 1
ATOM 1641 O O . LYS A 1 223 ? 217.698 166.017 246.649 1.00 191.08 306 LYS A O 1
ATOM 1647 N N . LEU A 1 224 ? 215.657 165.100 246.461 1.00 190.84 307 LEU A N 1
ATOM 1648 C CA . LEU A 1 224 ? 215.246 165.558 247.783 1.00 190.84 307 LEU A CA 1
ATOM 1649 C C . LEU A 1 224 ? 215.883 164.674 248.846 1.00 190.84 307 LEU A C 1
ATOM 1650 O O . LEU A 1 224 ? 215.386 163.582 249.138 1.00 190.84 307 LEU A O 1
ATOM 1655 N N . SER A 1 225 ? 216.987 165.141 249.421 1.00 191.24 308 SER A N 1
ATOM 1656 C CA . SER A 1 225 ? 217.633 164.407 250.498 1.00 191.24 308 SER A CA 1
ATOM 1657 C C . SER A 1 225 ? 216.780 164.461 251.758 1.00 191.24 308 SER A C 1
ATOM 1658 O O . SER A 1 225 ? 216.015 165.406 251.972 1.00 191.24 308 SER A O 1
ATOM 1661 N N . ALA A 1 226 ? 216.917 163.438 252.600 1.00 191.81 309 ALA A N 1
ATOM 1662 C CA . ALA A 1 226 ? 216.170 163.384 253.849 1.00 191.81 309 ALA A CA 1
ATOM 1663 C C . ALA A 1 226 ? 216.749 164.376 254.847 1.00 191.81 309 ALA A C 1
ATOM 1664 O O . ALA A 1 226 ? 217.352 163.981 255.851 1.00 191.81 309 ALA A O 1
ATOM 1666 N N . GLY A 1 227 ? 216.561 165.666 254.580 1.00 191.28 310 GLY A N 1
ATOM 1667 C CA . GLY A 1 227 ? 217.122 166.719 255.404 1.00 191.28 310 GLY A CA 1
ATOM 1668 C C . GLY A 1 227 ? 216.400 166.895 256.722 1.00 191.28 310 GLY A C 1
ATOM 1669 O O . GLY A 1 227 ? 215.796 165.962 257.263 1.00 191.28 310 GLY A O 1
ATOM 1670 N N . GLU A 1 228 ? 216.460 168.116 257.246 1.00 191.05 311 GLU A N 1
ATOM 1671 C CA . GLU A 1 228 ? 215.862 168.431 258.536 1.00 191.05 311 GLU A CA 1
ATOM 1672 C C . GLU A 1 228 ? 214.344 168.514 258.392 1.00 191.05 311 GLU A C 1
ATOM 1673 O O . GLU A 1 228 ? 213.781 168.314 257.313 1.00 191.05 311 GLU A O 1
ATOM 1675 N N . SER A 1 229 ? 213.663 168.811 259.493 1.00 191.60 312 SER A N 1
ATOM 1676 C CA . SER A 1 229 ? 212.215 168.932 259.495 1.00 191.60 312 SER A CA 1
ATOM 1677 C C . SER A 1 229 ? 211.814 170.406 259.479 1.00 191.60 312 SER A C 1
ATOM 1678 O O . SER A 1 229 ? 212.650 171.302 259.329 1.00 191.60 312 SER A O 1
ATOM 1681 N N . ILE A 1 230 ? 210.518 170.669 259.632 1.00 186.72 313 ILE A N 1
ATOM 1682 C CA . ILE A 1 230 ? 209.980 172.020 259.692 1.00 186.72 313 ILE A CA 1
ATOM 1683 C C . ILE A 1 230 ? 209.249 172.186 261.015 1.00 186.72 313 ILE A C 1
ATOM 1684 O O . ILE A 1 230 ? 208.575 171.261 261.479 1.00 186.72 313 ILE A O 1
ATOM 1689 N N . SER A 1 231 ? 209.378 173.364 261.618 1.00 185.36 314 SER A N 1
ATOM 1690 C CA . SER A 1 231 ? 208.703 173.631 262.877 1.00 185.36 314 SER A CA 1
ATOM 1691 C C . SER A 1 231 ? 207.196 173.748 262.662 1.00 185.36 314 SER A C 1
ATOM 1692 O O . SER A 1 231 ? 206.706 173.921 261.543 1.00 185.36 314 SER A O 1
ATOM 1695 N N . LEU A 1 232 ? 206.454 173.659 263.767 1.00 185.86 315 LEU A N 1
ATOM 1696 C CA . LEU A 1 232 ? 205.004 173.801 263.702 1.00 185.86 315 LEU A CA 1
ATOM 1697 C C . LEU A 1 232 ? 204.606 175.212 263.290 1.00 185.86 315 LEU A C 1
ATOM 1698 O O . LEU A 1 232 ? 203.725 175.394 262.442 1.00 185.86 315 LEU A O 1
ATOM 1703 N N . ASP A 1 233 ? 205.244 176.224 263.880 1.00 182.93 316 ASP A N 1
ATOM 1704 C CA . ASP A 1 233 ? 204.893 177.602 263.557 1.00 182.93 316 ASP A CA 1
ATOM 1705 C C . ASP A 1 233 ? 205.245 177.943 262.115 1.00 182.93 316 ASP A C 1
ATOM 1706 O O . ASP A 1 233 ? 204.482 178.631 261.427 1.00 182.93 316 ASP A O 1
ATOM 1711 N N . GLU A 1 234 ? 206.397 177.467 261.638 1.00 180.35 317 GLU A N 1
ATOM 1712 C CA . GLU A 1 234 ? 206.842 177.851 260.304 1.00 180.35 317 GLU A CA 1
ATOM 1713 C C . GLU A 1 234 ? 205.989 177.182 259.237 1.00 180.35 317 GLU A C 1
ATOM 1714 O O . GLU A 1 234 ? 205.773 177.750 258.161 1.00 180.35 317 GLU A O 1
ATOM 1720 N N . PHE A 1 235 ? 205.510 175.968 259.508 1.00 180.45 318 PHE A N 1
ATOM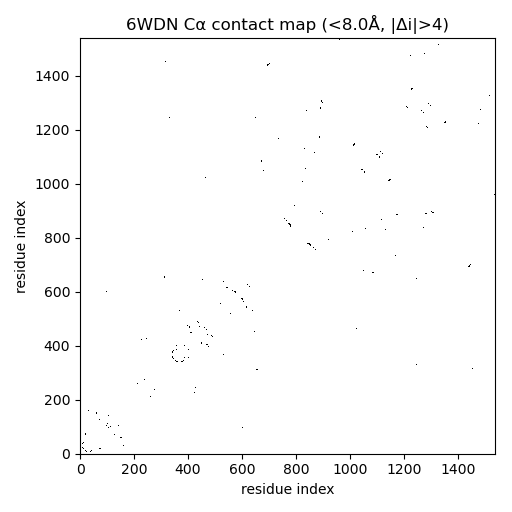 1721 C CA . PHE A 1 235 ? 204.587 175.320 258.585 1.00 180.45 318 PHE A CA 1
ATOM 1722 C C . PHE A 1 235 ? 203.324 176.149 258.413 1.00 180.45 318 PHE A C 1
ATOM 1723 O O . PHE A 1 235 ? 202.814 176.306 257.298 1.00 180.45 318 PHE A O 1
ATOM 1731 N N . LYS A 1 236 ? 202.802 176.689 259.515 1.00 181.64 319 LYS A N 1
ATOM 1732 C CA . LYS A 1 236 ? 201.605 177.516 259.430 1.00 181.64 319 LYS A CA 1
ATOM 1733 C C . LYS A 1 236 ? 201.872 178.810 258.676 1.00 181.64 319 LYS A C 1
ATOM 1734 O O . LYS A 1 236 ? 200.945 179.394 258.104 1.00 181.64 319 LYS A O 1
ATOM 1740 N N . SER A 1 237 ? 203.123 179.278 258.669 1.00 175.54 320 SER A N 1
ATOM 1741 C CA . SER A 1 237 ? 203.465 180.437 257.852 1.00 175.54 320 SER A CA 1
ATOM 1742 C C . SER A 1 237 ? 203.142 180.178 256.388 1.00 175.54 320 SER A C 1
ATOM 1743 O O . SER A 1 237 ? 202.611 181.054 255.695 1.00 175.54 320 SER A O 1
ATOM 1746 N N . PHE A 1 238 ? 203.447 178.974 255.903 1.00 172.94 321 PHE A N 1
ATOM 1747 C CA . PHE A 1 238 ? 203.045 178.607 254.552 1.00 172.94 321 PHE A CA 1
ATOM 1748 C C . PHE A 1 238 ? 201.531 178.568 254.429 1.00 172.94 321 PHE A C 1
ATOM 1749 O O . PHE A 1 238 ? 200.972 178.977 253.405 1.00 172.94 321 PHE A O 1
ATOM 1757 N N . CYS A 1 239 ? 200.847 178.072 255.461 1.00 177.88 322 CYS A N 1
ATOM 1758 C CA . CYS A 1 239 ? 199.392 178.122 255.467 1.00 177.88 322 CYS A CA 1
ATOM 1759 C C . CYS A 1 239 ? 198.874 179.551 255.537 1.00 177.88 322 CYS A C 1
ATOM 1760 O O . CYS A 1 239 ? 197.722 179.797 255.168 1.00 177.88 322 CYS A O 1
ATOM 1763 N N . HIS A 1 240 ? 199.691 180.492 256.011 1.00 173.14 323 HIS A N 1
ATOM 1764 C CA . HIS A 1 240 ? 199.323 181.900 255.908 1.00 173.14 323 HIS A CA 1
ATOM 1765 C C . HIS A 1 240 ? 199.658 182.446 254.528 1.00 173.14 323 HIS A C 1
ATOM 1766 O O . HIS A 1 240 ? 199.014 183.387 254.052 1.00 173.14 323 HIS A O 1
ATOM 1773 N N . PHE A 1 241 ? 200.665 181.867 253.873 1.00 162.63 324 PHE A N 1
ATOM 1774 C CA . PHE A 1 241 ? 201.016 182.301 252.527 1.00 162.63 324 PHE A CA 1
ATOM 1775 C C . PHE A 1 241 ? 199.947 181.913 251.516 1.00 162.63 324 PHE A C 1
ATOM 1776 O O . PHE A 1 241 ? 199.731 182.633 250.535 1.00 162.63 324 PHE A O 1
ATOM 1784 N N . THR A 1 242 ? 199.267 180.792 251.735 1.00 162.96 325 THR A N 1
ATOM 1785 C CA . THR A 1 242 ? 198.243 180.334 250.810 1.00 162.96 325 THR A CA 1
ATOM 1786 C C . THR A 1 242 ? 196.910 181.034 251.012 1.00 162.96 325 THR A C 1
ATOM 1787 O O . THR A 1 242 ? 195.892 180.564 250.493 1.00 162.96 325 THR A O 1
ATOM 1791 N N . THR A 1 243 ? 196.889 182.140 251.752 1.00 162.41 326 THR A N 1
ATOM 1792 C CA . THR A 1 243 ? 195.694 182.957 251.894 1.00 162.41 326 THR A CA 1
ATOM 1793 C C . THR A 1 243 ? 195.702 184.178 250.990 1.00 162.41 326 THR A C 1
ATOM 1794 O O . THR A 1 243 ? 194.631 184.731 250.714 1.00 162.41 326 THR A O 1
ATOM 1798 N N . HIS A 1 244 ? 196.873 184.612 250.525 1.00 156.42 327 HIS A N 1
ATOM 1799 C CA . HIS A 1 244 ? 196.990 185.737 249.607 1.00 156.42 327 HIS A CA 1
ATOM 1800 C C . HIS A 1 244 ? 197.612 185.318 248.283 1.00 156.42 327 HIS A C 1
ATOM 1801 O O . HIS A 1 244 ? 198.279 186.128 247.634 1.00 156.42 327 HIS A O 1
ATOM 1808 N N . LEU A 1 245 ? 197.416 184.064 247.872 1.00 153.24 328 LEU A N 1
ATOM 1809 C CA . LEU A 1 245 ? 198.056 183.580 246.654 1.00 153.24 328 LEU A CA 1
ATOM 1810 C C . LEU A 1 245 ? 197.578 184.338 245.425 1.00 153.24 328 LEU A C 1
ATOM 1811 O O . LEU A 1 245 ? 198.286 184.384 244.413 1.00 153.24 328 LEU A O 1
ATOM 1816 N N . GLU A 1 246 ? 196.385 184.933 245.490 1.00 148.03 329 GLU A N 1
ATOM 1817 C CA . GLU A 1 246 ? 195.893 185.730 244.371 1.00 148.03 329 GLU A CA 1
ATOM 1818 C C . GLU A 1 246 ? 196.864 186.855 244.039 1.00 148.03 329 GLU A C 1
ATOM 1819 O O . GLU A 1 246 ? 197.187 187.089 242.870 1.00 148.03 329 GLU A O 1
ATOM 1825 N N . ASP A 1 247 ? 197.337 187.565 245.065 1.00 143.37 330 ASP A N 1
ATOM 1826 C CA . ASP A 1 247 ? 198.396 188.547 244.866 1.00 143.37 330 ASP A CA 1
ATOM 1827 C C . ASP A 1 247 ? 199.633 187.893 244.275 1.00 143.37 330 ASP A C 1
ATOM 1828 O O . ASP A 1 247 ? 200.295 188.463 243.401 1.00 143.37 330 ASP A O 1
ATOM 1833 N N . PHE A 1 248 ? 199.958 186.687 244.743 1.00 148.01 331 PHE A N 1
ATOM 1834 C CA . PHE A 1 248 ? 201.142 185.991 244.259 1.00 148.01 331 PHE A CA 1
ATOM 1835 C C . PHE A 1 248 ? 201.006 185.606 242.795 1.00 148.01 331 PHE A C 1
ATOM 1836 O O . PHE A 1 248 ? 202.015 185.493 242.090 1.00 148.01 331 PHE A O 1
ATOM 1844 N N . ALA A 1 249 ? 199.778 185.399 242.321 1.00 143.02 332 ALA A N 1
ATOM 1845 C CA . ALA A 1 249 ? 199.583 185.085 240.911 1.00 143.02 332 ALA A CA 1
ATOM 1846 C C . ALA A 1 249 ? 200.039 186.237 240.029 1.00 143.02 332 ALA A C 1
ATOM 1847 O O . ALA A 1 249 ? 200.566 186.020 238.933 1.00 143.02 332 ALA A O 1
ATOM 1849 N N . ILE A 1 250 ? 199.851 187.471 240.496 1.00 138.21 333 ILE A N 1
ATOM 1850 C CA . ILE A 1 250 ? 200.256 188.633 239.714 1.00 138.21 333 ILE A CA 1
ATOM 1851 C C . ILE A 1 250 ? 201.774 188.737 239.659 1.00 138.21 333 ILE A C 1
ATOM 1852 O O . ILE A 1 250 ? 202.358 188.959 238.593 1.00 138.21 333 ILE A O 1
ATOM 1857 N N . ALA A 1 251 ? 202.435 188.574 240.808 1.00 139.41 334 ALA A N 1
ATOM 1858 C CA . ALA A 1 251 ? 203.879 188.776 240.884 1.00 139.41 334 ALA A CA 1
ATOM 1859 C C . ALA A 1 251 ? 204.616 187.879 239.899 1.00 139.41 334 ALA A C 1
ATOM 1860 O O . ALA A 1 251 ? 205.435 188.350 239.103 1.00 139.41 334 ALA A O 1
ATOM 1862 N N . MET A 1 252 ? 204.337 186.576 239.938 1.00 145.19 335 MET A N 1
ATOM 1863 C CA . MET A 1 252 ? 204.983 185.668 238.997 1.00 145.19 335 MET A CA 1
ATOM 1864 C C . MET A 1 252 ? 204.546 185.951 237.567 1.00 145.19 335 MET A C 1
ATOM 1865 O O . MET A 1 252 ? 205.338 185.809 236.629 1.00 145.19 335 MET A O 1
ATOM 1870 N N . GLN A 1 253 ? 203.290 186.360 237.380 1.00 138.99 336 GLN A N 1
ATOM 1871 C CA . GLN A 1 253 ? 202.832 186.734 236.048 1.00 138.99 336 GLN A CA 1
ATOM 1872 C C . GLN A 1 253 ? 203.638 187.908 235.510 1.00 138.99 336 GLN A C 1
ATOM 1873 O O . GLN A 1 253 ? 204.049 187.917 234.346 1.00 138.99 336 GLN A O 1
ATOM 1879 N N . MET A 1 254 ? 203.878 188.912 236.354 1.00 135.85 337 MET A N 1
ATOM 1880 C CA . MET A 1 254 ? 204.656 190.064 235.916 1.00 135.85 337 MET A CA 1
ATOM 1881 C C . MET A 1 254 ? 206.112 189.698 235.670 1.00 135.85 337 MET A C 1
ATOM 1882 O O . MET A 1 254 ? 206.784 190.352 234.867 1.00 135.85 337 MET A O 1
ATOM 1887 N N . PHE A 1 255 ? 206.621 188.666 236.345 1.00 138.71 338 PHE A N 1
ATOM 1888 C CA . PHE A 1 255 ? 207.958 188.184 236.026 1.00 138.71 338 PHE A CA 1
ATOM 1889 C C . PHE A 1 255 ? 208.009 187.454 234.694 1.00 138.71 338 PHE A C 1
ATOM 1890 O O . PHE A 1 255 ? 209.100 187.271 234.144 1.00 138.71 338 PHE A O 1
ATOM 1898 N N . SER A 1 256 ? 206.863 187.028 234.165 1.00 139.13 339 SER A N 1
ATOM 1899 C CA . SER A 1 256 ? 206.860 186.435 232.834 1.00 139.13 339 SER A CA 1
ATOM 1900 C C . SER A 1 256 ? 207.032 187.502 231.763 1.00 139.13 339 SER A C 1
ATOM 1901 O O . SER A 1 256 ? 207.760 187.297 230.785 1.00 139.13 339 SER A O 1
ATOM 1904 N N . LEU A 1 257 ? 206.371 188.649 231.932 1.00 136.99 340 LEU A N 1
ATOM 1905 C CA . LEU A 1 257 ? 206.502 189.738 230.971 1.00 136.99 340 LEU A CA 1
ATOM 1906 C C . LEU A 1 257 ? 207.938 190.243 230.919 1.00 136.99 340 LEU A C 1
ATOM 1907 O O . LEU A 1 257 ? 208.605 190.162 229.882 1.00 136.99 340 LEU A O 1
ATOM 1912 N N . ALA A 1 258 ? 208.435 190.763 232.038 1.00 142.47 341 ALA A N 1
ATOM 1913 C CA . ALA A 1 258 ? 209.852 191.078 232.136 1.00 142.47 341 ALA A CA 1
ATOM 1914 C C . ALA A 1 258 ? 210.616 189.772 232.273 1.00 142.47 341 ALA A C 1
ATOM 1915 O O . ALA A 1 258 ? 210.876 189.316 233.391 1.00 142.47 341 ALA A O 1
ATOM 1917 N N . HIS A 1 259 ? 210.965 189.165 231.139 1.00 145.53 342 HIS A N 1
ATOM 1918 C CA . HIS A 1 259 ? 211.487 187.805 231.116 1.00 145.53 342 HIS A CA 1
ATOM 1919 C C . HIS A 1 259 ? 212.678 187.645 232.048 1.00 145.53 342 HIS A C 1
ATOM 1920 O O . HIS A 1 259 ? 213.758 188.187 231.796 1.00 145.53 342 HIS A O 1
ATOM 1927 N N . ARG A 1 260 ? 212.478 186.884 233.120 1.00 148.86 343 ARG A N 1
ATOM 1928 C CA . ARG A 1 260 ? 213.483 186.660 234.148 1.00 148.86 343 ARG A CA 1
ATOM 1929 C C . ARG A 1 260 ? 213.154 185.351 234.840 1.00 148.86 343 ARG A C 1
ATOM 1930 O O . ARG A 1 260 ? 211.978 184.982 234.923 1.00 148.86 343 ARG A O 1
ATOM 1938 N N . PRO A 1 261 ? 214.154 184.626 235.335 1.00 160.77 344 PRO A N 1
ATOM 1939 C CA . PRO A 1 261 ? 213.871 183.388 236.067 1.00 160.77 344 PRO A CA 1
ATOM 1940 C C . PRO A 1 261 ? 213.110 183.670 237.352 1.00 160.77 344 PRO A C 1
ATOM 1941 O O . PRO A 1 261 ? 212.842 184.813 237.726 1.00 160.77 344 PRO A O 1
ATOM 1945 N N . VAL A 1 262 ? 212.755 182.589 238.038 1.00 165.83 345 VAL A N 1
ATOM 1946 C CA . VAL A 1 262 ? 211.966 182.672 239.260 1.00 165.83 345 VAL A CA 1
ATOM 1947 C C . VAL A 1 262 ? 212.744 182.046 240.412 1.00 165.83 345 VAL A C 1
ATOM 1948 O O . VAL A 1 262 ? 212.161 181.455 241.329 1.00 165.83 345 VAL A O 1
ATOM 1952 N N . ARG A 1 263 ? 214.066 182.195 240.381 1.00 166.33 346 ARG A N 1
ATOM 1953 C CA . ARG A 1 263 ? 214.936 181.609 241.389 1.00 166.33 346 ARG A CA 1
ATOM 1954 C C . ARG A 1 263 ? 214.679 182.240 242.757 1.00 166.33 346 ARG A C 1
ATOM 1955 O O . ARG A 1 263 ? 213.833 183.123 242.924 1.00 166.33 346 ARG A O 1
ATOM 1963 N N . LEU A 1 264 ? 215.434 181.765 243.751 1.00 164.63 347 LEU A N 1
ATOM 1964 C CA . LEU A 1 264 ? 215.184 182.128 245.143 1.00 164.63 347 LEU A CA 1
ATOM 1965 C C . LEU A 1 264 ? 215.190 183.639 245.338 1.00 164.63 347 LEU A C 1
ATOM 1966 O O . LEU A 1 264 ? 214.352 184.183 246.064 1.00 164.63 347 LEU A O 1
ATOM 1971 N N . ALA A 1 265 ? 216.134 184.330 244.696 1.00 161.63 348 ALA A N 1
ATOM 1972 C CA . ALA A 1 265 ? 216.263 185.772 244.877 1.00 161.63 348 ALA A CA 1
ATOM 1973 C C . ALA A 1 265 ? 214.946 186.487 244.605 1.00 161.63 348 ALA A C 1
ATOM 1974 O O . ALA A 1 265 ? 214.524 187.357 245.374 1.00 161.63 348 ALA A O 1
ATOM 1976 N N . GLU A 1 266 ? 214.273 186.120 243.515 1.00 161.06 349 GLU A N 1
ATOM 1977 C CA . GLU A 1 266 ? 213.004 186.755 243.184 1.00 161.06 349 GLU A CA 1
ATOM 1978 C C . GLU A 1 266 ? 211.826 186.027 243.821 1.00 161.06 349 GLU A C 1
ATOM 1979 O O . GLU A 1 266 ? 210.834 186.662 244.197 1.00 161.06 349 GLU A O 1
ATOM 1985 N N . PHE A 1 267 ? 211.910 184.699 243.944 1.00 161.31 350 PHE A N 1
ATOM 1986 C CA . PHE A 1 267 ? 210.849 183.961 244.620 1.00 161.31 350 PHE A CA 1
ATOM 1987 C C . PHE A 1 267 ? 210.706 184.417 246.064 1.00 161.31 350 PHE A C 1
ATOM 1988 O O . PHE A 1 267 ? 209.590 184.516 246.584 1.00 161.31 350 PHE A O 1
ATOM 1996 N N . LYS A 1 268 ? 211.828 184.695 246.730 1.00 155.78 351 LYS A N 1
ATOM 1997 C CA . LYS A 1 268 ? 211.764 185.298 248.056 1.00 155.78 351 LYS A CA 1
ATOM 1998 C C . LYS A 1 268 ? 211.094 186.663 247.992 1.00 155.78 351 LYS A C 1
ATOM 1999 O O . LYS A 1 268 ? 210.280 187.011 248.854 1.00 155.78 351 LYS A O 1
ATOM 2005 N N . ARG A 1 269 ? 211.431 187.455 246.970 1.00 148.10 352 ARG A N 1
ATOM 2006 C CA . ARG A 1 269 ? 210.747 188.727 246.772 1.00 148.10 352 ARG A CA 1
ATOM 2007 C C . ARG A 1 269 ? 209.265 188.520 246.503 1.00 148.10 352 ARG A C 1
ATOM 2008 O O . ARG A 1 269 ? 208.440 189.350 246.900 1.00 148.10 352 ARG A O 1
ATOM 2016 N N . ALA A 1 270 ? 208.909 187.422 245.836 1.00 151.19 353 ALA A N 1
ATOM 2017 C CA . ALA A 1 270 ? 207.509 187.158 245.524 1.00 151.19 353 ALA A CA 1
ATOM 2018 C C . ALA A 1 270 ? 206.708 186.871 246.787 1.00 151.19 353 ALA A C 1
ATOM 2019 O O . ALA A 1 270 ? 205.683 187.511 247.046 1.00 151.19 353 ALA A O 1
ATOM 2021 N N . VAL A 1 271 ? 207.161 185.906 247.590 1.00 153.09 354 VAL A N 1
ATOM 2022 C CA . VAL A 1 271 ? 206.459 185.592 248.826 1.00 153.09 354 VAL A CA 1
ATOM 2023 C C . VAL A 1 271 ? 206.530 186.744 249.809 1.00 153.09 354 VAL A C 1
ATOM 2024 O O . VAL A 1 271 ? 205.709 186.827 250.728 1.00 153.09 354 VAL A O 1
ATOM 2028 N N . LYS A 1 272 ? 207.499 187.643 249.642 1.00 149.33 355 LYS A N 1
ATOM 2029 C CA . LYS A 1 272 ? 207.610 188.788 250.535 1.00 149.33 355 LYS A CA 1
ATOM 2030 C C . LYS A 1 272 ? 206.403 189.706 250.396 1.00 149.33 355 LYS A C 1
ATOM 2031 O O . LYS A 1 272 ? 205.770 190.080 251.389 1.00 149.33 355 LYS A O 1
ATOM 2037 N N . VAL A 1 273 ? 206.068 190.080 249.162 1.00 145.38 356 VAL A N 1
ATOM 2038 C CA . VAL A 1 273 ? 204.947 190.988 248.959 1.00 145.38 356 VAL A CA 1
ATOM 2039 C C . VAL A 1 273 ? 203.628 190.233 248.961 1.00 145.38 356 VAL A C 1
ATOM 2040 O O . VAL A 1 273 ? 202.584 190.802 249.299 1.00 145.38 356 VAL A O 1
ATOM 2044 N N . ALA A 1 274 ? 203.644 188.953 248.589 1.00 148.32 357 ALA A N 1
ATOM 2045 C CA . ALA A 1 274 ? 202.423 188.163 248.601 1.00 148.32 357 ALA A CA 1
ATOM 2046 C C . ALA A 1 274 ? 201.939 187.885 250.014 1.00 148.32 357 ALA A C 1
ATOM 2047 O O . ALA A 1 274 ? 200.818 187.403 250.190 1.00 148.32 357 ALA A O 1
ATOM 2049 N N . THR A 1 275 ? 202.759 188.172 251.020 1.00 153.73 358 THR A N 1
ATOM 2050 C CA . THR A 1 275 ? 202.379 187.921 252.401 1.00 153.73 358 THR A CA 1
ATOM 2051 C C . THR A 1 275 ? 202.645 189.086 253.337 1.00 153.73 358 THR A C 1
ATOM 2052 O O . THR A 1 275 ? 202.006 189.153 254.391 1.00 153.73 358 THR A O 1
ATOM 2056 N N . GLY A 1 276 ? 203.551 189.999 253.004 1.00 154.00 359 GLY A N 1
ATOM 2057 C CA . GLY A 1 276 ? 203.973 191.013 253.946 1.00 154.00 359 GLY A CA 1
ATOM 2058 C C . GLY A 1 276 ? 205.089 190.504 254.835 1.00 154.00 359 GLY A C 1
ATOM 2059 O O . GLY A 1 276 ? 206.014 191.247 255.175 1.00 154.00 359 GLY A O 1
ATOM 2060 N N . GLN A 1 277 ? 205.011 189.232 255.210 1.00 159.07 360 GLN A N 1
ATOM 2061 C CA . GLN A 1 277 ? 206.031 188.586 256.022 1.00 159.07 360 GLN A CA 1
ATOM 2062 C C . GLN A 1 277 ? 207.097 187.994 255.099 1.00 159.07 360 GLN A C 1
ATOM 2063 O O . GLN A 1 277 ? 207.083 188.225 253.887 1.00 159.07 360 GLN A O 1
ATOM 2069 N N . GLU A 1 278 ? 208.032 187.226 255.656 1.00 159.96 361 GLU A N 1
ATOM 2070 C CA . GLU A 1 278 ? 209.097 186.618 254.860 1.00 159.96 361 GLU A CA 1
ATOM 2071 C C . GLU A 1 278 ? 209.294 185.193 255.366 1.00 159.96 361 GLU A C 1
ATOM 2072 O O . GLU A 1 278 ? 209.730 184.991 256.503 1.00 159.96 361 GLU A O 1
ATOM 2078 N N . LEU A 1 279 ? 208.975 184.219 254.521 1.00 165.96 362 LEU A N 1
ATOM 2079 C CA . LEU A 1 279 ? 209.144 182.824 254.892 1.00 165.96 362 LEU A CA 1
ATOM 2080 C C . LEU A 1 279 ? 210.624 182.481 255.037 1.00 165.96 362 LEU A C 1
ATOM 2081 O O . LEU A 1 279 ? 211.499 183.108 254.435 1.00 165.96 362 LEU A O 1
ATOM 2086 N N . SER A 1 280 ? 210.897 181.468 255.852 1.00 172.08 363 SER A N 1
ATOM 2087 C CA . SER A 1 280 ? 212.263 181.015 256.063 1.00 172.08 363 SER A CA 1
ATOM 2088 C C . SER A 1 280 ? 212.772 180.269 254.837 1.00 172.08 363 SER A C 1
ATOM 2089 O O . SER A 1 280 ? 211.990 179.839 253.985 1.00 172.08 363 SER A O 1
ATOM 2092 N N . ASN A 1 281 ? 214.094 180.118 254.752 1.00 173.72 364 ASN A N 1
ATOM 2093 C CA . ASN A 1 281 ? 214.693 179.471 253.591 1.00 173.72 364 ASN A CA 1
ATOM 2094 C C . ASN A 1 281 ? 214.411 177.979 253.538 1.00 173.72 364 ASN A C 1
ATOM 2095 O O . ASN A 1 281 ? 214.337 177.411 252.443 1.00 173.72 364 ASN A O 1
ATOM 2100 N N . ASN A 1 282 ? 214.261 177.331 254.697 1.00 175.87 365 ASN A N 1
ATOM 2101 C CA . ASN A 1 282 ? 214.132 175.877 254.728 1.00 175.87 365 ASN A CA 1
ATOM 2102 C C . ASN A 1 282 ? 212.915 175.415 253.938 1.00 175.87 365 ASN A C 1
ATOM 2103 O O . ASN A 1 282 ? 212.988 174.449 253.171 1.00 175.87 365 ASN A O 1
ATOM 2108 N N . ILE A 1 283 ? 211.786 176.101 254.106 1.00 174.68 366 ILE A N 1
ATOM 2109 C CA . ILE A 1 283 ? 210.584 175.723 253.375 1.00 174.68 366 ILE A CA 1
ATOM 2110 C C . ILE A 1 283 ? 210.705 176.127 251.913 1.00 174.68 366 ILE A C 1
ATOM 2111 O O . ILE A 1 283 ? 210.186 175.447 251.021 1.00 174.68 366 ILE A O 1
ATOM 2116 N N . LEU A 1 284 ? 211.396 177.236 251.643 1.00 174.24 367 LEU A N 1
ATOM 2117 C CA . LEU A 1 284 ? 211.593 177.658 250.263 1.00 174.24 367 LEU A CA 1
ATOM 2118 C C . LEU A 1 284 ? 212.506 176.692 249.523 1.00 174.24 367 LEU A C 1
ATOM 2119 O O . LEU A 1 284 ? 212.389 176.526 248.304 1.00 174.24 367 LEU A O 1
ATOM 2124 N N . ASP A 1 285 ? 213.423 176.047 250.244 1.00 178.06 368 ASP A N 1
ATOM 2125 C CA . ASP A 1 285 ? 214.269 175.042 249.613 1.00 178.06 368 ASP A CA 1
ATOM 2126 C C . ASP A 1 285 ? 213.437 173.849 249.162 1.00 178.06 368 ASP A C 1
ATOM 2127 O O . ASP A 1 285 ? 213.597 173.361 248.037 1.00 178.06 368 ASP A O 1
ATOM 2132 N N . THR A 1 286 ? 212.527 173.379 250.019 1.00 176.89 369 THR A N 1
ATOM 2133 C CA . THR A 1 286 ? 211.707 172.225 249.665 1.00 176.89 369 THR A CA 1
ATOM 2134 C C . THR A 1 286 ? 210.801 172.528 248.480 1.00 176.89 369 THR A C 1
ATOM 2135 O O . THR A 1 286 ? 210.787 171.780 247.497 1.00 176.89 369 THR A O 1
ATOM 2139 N N . VAL A 1 287 ? 210.038 173.622 248.554 1.00 175.18 370 VAL A N 1
ATOM 2140 C CA . VAL A 1 287 ? 209.078 173.927 247.496 1.00 175.18 370 VAL A CA 1
ATOM 2141 C C . VAL A 1 287 ? 209.793 174.104 246.164 1.00 175.18 370 VAL A C 1
ATOM 2142 O O . VAL A 1 287 ? 209.235 173.814 245.098 1.00 175.18 370 VAL A O 1
ATOM 2146 N N . PHE A 1 288 ? 211.043 174.566 246.200 1.00 176.74 371 PHE A N 1
ATOM 2147 C CA . PHE A 1 288 ? 211.862 174.534 244.996 1.00 176.74 371 PHE A CA 1
ATOM 2148 C C . PHE A 1 288 ? 212.099 173.105 244.534 1.00 176.74 371 PHE A C 1
ATOM 2149 O O . PHE A 1 288 ? 211.700 172.731 243.426 1.00 176.74 371 PHE A O 1
ATOM 2157 N N . LYS A 1 289 ? 212.724 172.286 245.383 1.00 181.26 372 LYS A N 1
ATOM 2158 C CA . LYS A 1 289 ? 213.084 170.926 244.999 1.00 181.26 372 LYS A CA 1
ATOM 2159 C C . LYS A 1 289 ? 211.878 170.104 244.561 1.00 181.26 372 LYS A C 1
ATOM 2160 O O . LYS A 1 289 ? 212.028 169.169 243.768 1.00 181.26 372 LYS A O 1
ATOM 2166 N N . ILE A 1 290 ? 210.684 170.434 245.054 1.00 180.91 373 ILE A N 1
ATOM 2167 C CA . ILE A 1 290 ? 209.488 169.743 244.588 1.00 180.91 373 ILE A CA 1
ATOM 2168 C C . ILE A 1 290 ? 209.036 170.299 243.246 1.00 180.91 373 ILE A C 1
ATOM 2169 O O . ILE A 1 290 ? 208.420 169.585 242.445 1.00 180.91 373 ILE A O 1
ATOM 2174 N N . PHE A 1 291 ? 209.348 171.562 242.961 1.00 177.28 374 PHE A N 1
ATOM 2175 C CA . PHE A 1 291 ? 208.862 172.215 241.757 1.00 177.28 374 PHE A CA 1
ATOM 2176 C C . PHE A 1 291 ? 209.956 172.677 240.806 1.00 177.28 374 PHE A C 1
ATOM 2177 O O . PHE A 1 291 ? 209.633 173.273 239.772 1.00 177.28 374 PHE A O 1
ATOM 2185 N N . ASP A 1 292 ? 211.227 172.426 241.110 1.00 183.28 375 ASP A N 1
ATOM 2186 C CA . ASP A 1 292 ? 212.295 172.798 240.192 1.00 183.28 375 ASP A CA 1
ATOM 2187 C C . ASP A 1 292 ? 212.448 171.750 239.097 1.00 183.28 375 ASP A C 1
ATOM 2188 O O . ASP A 1 292 ? 213.526 171.172 238.926 1.00 183.28 375 ASP A O 1
ATOM 2193 N N . LEU A 1 293 ? 211.380 171.512 238.339 1.00 183.81 376 LEU A N 1
ATOM 2194 C CA . LEU A 1 293 ? 211.367 170.495 237.297 1.00 183.81 376 LEU A CA 1
ATOM 2195 C C . LEU A 1 293 ? 212.164 170.898 236.061 1.00 183.81 376 LEU A C 1
ATOM 2196 O O . LEU A 1 293 ? 212.054 170.237 235.022 1.00 183.81 376 LEU A O 1
ATOM 2201 N N . ASP A 1 294 ? 212.959 171.966 236.149 1.00 184.71 377 ASP A N 1
ATOM 2202 C CA . ASP A 1 294 ? 213.754 172.439 235.025 1.00 184.71 377 ASP A CA 1
ATOM 2203 C C . ASP A 1 294 ? 215.205 172.686 235.429 1.00 184.71 377 ASP A C 1
ATOM 2204 O O . ASP A 1 294 ? 216.070 172.797 234.553 1.00 184.71 377 ASP A O 1
ATOM 2209 N N . GLY A 1 295 ? 215.506 172.715 236.725 1.00 184.32 378 GLY A N 1
ATOM 2210 C CA . GLY A 1 295 ? 216.862 172.971 237.170 1.00 184.32 378 GLY A CA 1
ATOM 2211 C C . GLY A 1 295 ? 216.994 174.137 238.127 1.00 184.32 378 GLY A C 1
ATOM 2212 O O . GLY A 1 295 ? 218.033 174.803 238.162 1.00 184.32 378 GLY A O 1
ATOM 2213 N N . ASP A 1 296 ? 215.933 174.403 238.892 1.00 182.84 379 ASP A N 1
ATOM 2214 C CA . ASP A 1 296 ? 215.901 175.414 239.946 1.00 182.84 379 ASP A CA 1
ATOM 2215 C C . ASP A 1 296 ? 215.972 176.833 239.394 1.00 182.84 379 ASP A C 1
ATOM 2216 O O . ASP A 1 296 ? 216.534 177.725 240.034 1.00 182.84 379 ASP A O 1
ATOM 2221 N N . GLU A 1 297 ? 215.420 177.068 238.205 1.00 179.00 380 GLU A N 1
ATOM 2222 C CA . GLU A 1 297 ? 215.317 178.428 237.696 1.00 179.00 380 GLU A CA 1
ATOM 2223 C C . GLU A 1 297 ? 213.930 178.685 237.125 1.00 179.00 380 GLU A C 1
ATOM 2224 O O . GLU A 1 297 ? 213.505 179.839 237.012 1.00 179.00 380 GLU A O 1
ATOM 2230 N N . CYS A 1 298 ? 213.215 177.622 236.766 1.00 179.81 381 CYS A N 1
ATOM 2231 C CA . CYS A 1 298 ? 211.892 177.725 236.154 1.00 179.81 381 CYS A CA 1
ATOM 2232 C C . CYS A 1 298 ? 210.900 176.911 236.980 1.00 179.81 381 CYS A C 1
ATOM 2233 O O . CYS A 1 298 ? 210.647 175.738 236.696 1.00 179.81 381 CYS A O 1
ATOM 2236 N N . LEU A 1 299 ? 210.336 177.544 238.004 1.00 172.63 382 LEU A N 1
ATOM 2237 C CA . LEU A 1 299 ? 209.252 176.930 238.754 1.00 172.63 382 LEU A CA 1
ATOM 2238 C C . LEU A 1 299 ? 208.006 176.853 237.884 1.00 172.63 382 LEU A C 1
ATOM 2239 O O . LEU A 1 299 ? 207.805 177.672 236.984 1.00 172.63 382 LEU A O 1
ATOM 2244 N N . SER A 1 300 ? 207.160 175.865 238.161 1.00 176.37 383 SER A N 1
ATOM 2245 C CA . SER A 1 300 ? 205.941 175.688 237.383 1.00 176.37 383 SER A CA 1
ATOM 2246 C C . SER A 1 300 ? 204.869 176.664 237.845 1.00 176.37 383 SER A C 1
ATOM 2247 O O . SER A 1 300 ? 203.741 176.260 238.144 1.00 176.37 383 SER A O 1
ATOM 2250 N N . HIS A 1 301 ? 205.207 177.956 237.863 1.00 173.01 384 HIS A N 1
ATOM 2251 C CA . HIS A 1 301 ? 204.338 178.972 238.445 1.00 173.01 384 HIS A CA 1
ATOM 2252 C C . HIS A 1 301 ? 202.978 179.045 237.768 1.00 173.01 384 HIS A C 1
ATOM 2253 O O . HIS A 1 301 ? 202.039 179.599 238.349 1.00 173.01 384 HIS A O 1
ATOM 2260 N N . GLU A 1 302 ? 202.850 178.513 236.552 1.00 177.36 385 GLU A N 1
ATOM 2261 C CA . GLU A 1 302 ? 201.549 178.490 235.896 1.00 177.36 385 GLU A CA 1
ATOM 2262 C C . GLU A 1 302 ? 200.579 177.575 236.633 1.00 177.36 385 GLU A C 1
ATOM 2263 O O . GLU A 1 302 ? 199.376 177.855 236.696 1.00 177.36 385 GLU A O 1
ATOM 2269 N N . GLU A 1 303 ? 201.082 176.478 237.203 1.00 176.07 386 GLU A N 1
ATOM 2270 C CA . GLU A 1 303 ? 200.251 175.564 237.971 1.00 176.07 386 GLU A CA 1
ATOM 2271 C C . GLU A 1 303 ? 200.814 175.230 239.344 1.00 176.07 386 GLU A C 1
ATOM 2272 O O . GLU A 1 303 ? 200.150 174.517 240.105 1.00 176.07 386 GLU A O 1
ATOM 2278 N N . PHE A 1 304 ? 202.008 175.719 239.687 1.00 173.98 387 PHE A N 1
ATOM 2279 C CA . PHE A 1 304 ? 202.465 175.622 241.068 1.00 173.98 387 PHE A CA 1
ATOM 2280 C C . PHE A 1 304 ? 201.453 176.268 242.003 1.00 173.98 387 PHE A C 1
ATOM 2281 O O . PHE A 1 304 ? 201.110 175.714 243.052 1.00 173.98 387 PHE A O 1
ATOM 2289 N N . LEU A 1 305 ? 200.953 177.444 241.630 1.00 172.11 388 LEU A N 1
ATOM 2290 C CA . LEU A 1 305 ? 199.812 178.001 242.339 1.00 172.11 388 LEU A CA 1
ATOM 2291 C C . LEU A 1 305 ? 198.531 177.243 242.021 1.00 172.11 388 LEU A C 1
ATOM 2292 O O . LEU A 1 305 ? 197.560 177.342 242.779 1.00 172.11 388 LEU A O 1
ATOM 2297 N N . GLY A 1 306 ? 198.510 176.493 240.919 1.00 172.74 389 GLY A N 1
ATOM 2298 C CA . GLY A 1 306 ? 197.352 175.666 240.626 1.00 172.74 389 GLY A CA 1
ATOM 2299 C C . GLY A 1 306 ? 197.122 174.606 241.684 1.00 172.74 389 GLY A C 1
ATOM 2300 O O . GLY A 1 306 ? 196.012 174.458 242.201 1.00 172.74 389 GLY A O 1
ATOM 2301 N N . VAL A 1 307 ? 198.172 173.853 242.025 1.00 173.93 390 VAL A N 1
ATOM 2302 C CA . VAL A 1 307 ? 198.035 172.846 243.072 1.00 173.93 390 VAL A CA 1
ATOM 2303 C C . VAL A 1 307 ? 197.718 173.507 244.404 1.00 173.93 390 VAL A C 1
ATOM 2304 O O . VAL A 1 307 ? 197.134 172.880 245.296 1.00 173.93 390 VAL A O 1
ATOM 2308 N N . LEU A 1 308 ? 198.086 174.778 244.561 1.00 171.02 391 LEU A N 1
ATOM 2309 C CA . LEU A 1 308 ? 197.696 175.518 245.752 1.00 171.02 391 LEU A CA 1
ATOM 2310 C C . LEU A 1 308 ? 196.241 175.959 245.676 1.00 171.02 391 LEU A C 1
ATOM 2311 O O . LEU A 1 308 ? 195.538 175.961 246.692 1.00 171.02 391 LEU A O 1
ATOM 2316 N N . LYS A 1 309 ? 195.769 176.326 244.483 1.00 171.82 392 LYS A N 1
ATOM 2317 C CA . LYS A 1 309 ? 194.404 176.822 244.362 1.00 171.82 392 LYS A CA 1
ATOM 2318 C C . LYS A 1 309 ? 193.386 175.691 244.304 1.00 171.82 392 LYS A C 1
ATOM 2319 O O . LYS A 1 309 ? 192.251 175.868 244.760 1.00 171.82 392 LYS A O 1
ATOM 2325 N N . ASN A 1 310 ? 193.758 174.535 243.761 1.00 179.25 393 ASN A N 1
ATOM 2326 C CA . ASN A 1 310 ? 192.894 173.365 243.804 1.00 179.25 393 ASN A CA 1
ATOM 2327 C C . ASN A 1 310 ? 193.112 172.537 245.059 1.00 179.25 393 ASN A C 1
ATOM 2328 O O . ASN A 1 310 ? 192.557 171.440 245.169 1.00 179.25 393 ASN A O 1
ATOM 2333 N N . ARG A 1 311 ? 193.919 173.033 245.996 1.00 182.72 394 ARG A N 1
ATOM 2334 C CA . ARG A 1 311 ? 194.142 172.317 247.244 1.00 182.72 394 ARG A CA 1
ATOM 2335 C C . ARG A 1 311 ? 192.844 172.185 248.031 1.00 182.72 394 ARG A C 1
ATOM 2336 O O . ARG A 1 311 ? 192.422 171.078 248.383 1.00 182.72 394 ARG A O 1
ATOM 2344 N N . MET A 1 312 ? 192.193 173.312 248.312 1.00 186.17 395 MET A N 1
ATOM 2345 C CA . MET A 1 312 ? 190.924 173.329 249.043 1.00 186.17 395 MET A CA 1
ATOM 2346 C C . MET A 1 312 ? 189.949 174.165 248.216 1.00 186.17 395 MET A C 1
ATOM 2347 O O . MET A 1 312 ? 189.836 175.379 248.406 1.00 186.17 395 MET A O 1
ATOM 2352 N N . HIS A 1 313 ? 189.249 173.503 247.296 1.00 190.29 396 HIS A N 1
ATOM 2353 C CA . HIS A 1 313 ? 188.349 174.179 246.375 1.00 190.29 396 HIS A CA 1
ATOM 2354 C C . HIS A 1 313 ? 186.960 173.564 246.304 1.00 190.29 396 HIS A C 1
ATOM 2355 O O . HIS A 1 313 ? 186.046 174.223 245.798 1.00 190.29 396 HIS A O 1
ATOM 2362 N N . ARG A 1 314 ? 186.774 172.331 246.779 1.00 192.84 397 ARG A N 1
ATOM 2363 C CA . ARG A 1 314 ? 185.483 171.642 246.796 1.00 192.84 397 ARG A CA 1
ATOM 2364 C C . ARG A 1 314 ? 184.879 171.493 245.404 1.00 192.84 397 ARG A C 1
ATOM 2365 O O . ARG A 1 314 ? 183.659 171.357 245.264 1.00 192.84 397 ARG A O 1
ATOM 2373 N N . GLY A 1 315 ? 185.714 171.516 244.366 1.00 191.76 398 GLY A N 1
ATOM 2374 C CA . GLY A 1 315 ? 185.281 171.287 243.009 1.00 191.76 398 GLY A CA 1
ATOM 2375 C C . GLY A 1 315 ? 185.750 169.936 242.492 1.00 191.76 398 GLY A C 1
ATOM 2376 O O . GLY A 1 315 ? 186.277 169.099 243.221 1.00 191.76 398 GLY A O 1
ATOM 2377 N N . LEU A 1 316 ? 185.541 169.739 241.193 1.00 192.94 399 LEU A N 1
ATOM 2378 C CA . LEU A 1 316 ? 185.930 168.505 240.532 1.00 192.94 399 LEU A CA 1
ATOM 2379 C C . LEU A 1 316 ? 186.260 168.805 239.076 1.00 192.94 399 LEU A C 1
ATOM 2380 O O . LEU A 1 316 ? 186.062 169.922 238.587 1.00 192.94 399 LEU A O 1
ATOM 2382 N N . TRP A 1 317 ? 186.769 167.791 238.381 1.00 192.12 400 TRP A N 1
ATOM 2383 C CA . TRP A 1 317 ? 187.083 167.909 236.964 1.00 192.12 400 TRP A CA 1
ATOM 2384 C C . TRP A 1 317 ? 185.824 167.650 236.145 1.00 192.12 400 TRP A C 1
ATOM 2385 O O . TRP A 1 317 ? 185.090 166.692 236.411 1.00 192.12 400 TRP A O 1
ATOM 2387 N N . VAL A 1 318 ? 185.571 168.507 235.161 1.00 194.80 401 VAL A N 1
ATOM 2388 C CA . VAL A 1 318 ? 184.399 168.374 234.300 1.00 194.80 401 VAL A CA 1
ATOM 2389 C C . VAL A 1 318 ? 184.530 167.098 233.479 1.00 194.80 401 VAL A C 1
ATOM 2390 O O . VAL A 1 318 ? 185.566 166.883 232.833 1.00 194.80 401 VAL A O 1
ATOM 2392 N N . PRO A 1 319 ? 183.525 166.223 233.482 1.00 198.53 402 PRO A N 1
ATOM 2393 C CA . PRO A 1 319 ? 183.586 165.036 232.622 1.00 198.53 402 PRO A CA 1
ATOM 2394 C C . PRO A 1 319 ? 183.636 165.430 231.154 1.00 198.53 402 PRO A C 1
ATOM 2395 O O . PRO A 1 319 ? 183.164 166.499 230.758 1.00 198.53 402 PRO A O 1
ATOM 2399 N N . GLN A 1 320 ? 184.223 164.544 230.344 1.00 199.61 403 GLN A N 1
ATOM 2400 C CA . GLN A 1 320 ? 184.525 164.892 228.959 1.00 199.61 403 GLN A CA 1
ATOM 2401 C C . GLN A 1 320 ? 183.260 165.199 228.167 1.00 199.61 403 GLN A C 1
ATOM 2402 O O . GLN A 1 320 ? 183.221 166.176 227.411 1.00 199.61 403 GLN A O 1
ATOM 2408 N N . HIS A 1 321 ? 182.215 164.385 228.327 1.00 199.21 404 HIS A N 1
ATOM 2409 C CA . HIS A 1 321 ? 180.992 164.632 227.573 1.00 199.21 404 HIS A CA 1
ATOM 2410 C C . HIS A 1 321 ? 180.287 165.886 228.073 1.00 199.21 404 HIS A C 1
ATOM 2411 O O . HIS A 1 321 ? 179.627 166.585 227.296 1.00 199.21 404 HIS A O 1
ATOM 2418 N N . GLN A 1 322 ? 180.404 166.180 229.368 1.00 197.97 405 GLN A N 1
ATOM 2419 C CA . GLN A 1 322 ? 179.965 167.481 229.856 1.00 197.97 405 GLN A CA 1
ATOM 2420 C C . GLN A 1 322 ? 180.900 168.579 229.369 1.00 197.97 405 GLN A C 1
ATOM 2421 O O . GLN A 1 322 ? 180.456 169.696 229.073 1.00 197.97 405 GLN A O 1
ATOM 2427 N N . SER A 1 323 ? 182.198 168.274 229.265 1.00 198.44 406 SER A N 1
ATOM 2428 C CA . SER A 1 323 ? 183.135 169.233 228.690 1.00 198.44 406 SER A CA 1
ATOM 2429 C C . SER A 1 323 ? 182.801 169.533 227.236 1.00 198.44 406 SER A C 1
ATOM 2430 O O . SER A 1 323 ? 183.177 170.592 226.723 1.00 198.44 406 SER A O 1
ATOM 2433 N N . ILE A 1 324 ? 182.099 168.620 226.557 1.00 196.84 407 ILE A N 1
ATOM 2434 C CA . ILE A 1 324 ? 181.618 168.903 225.212 1.00 196.84 407 ILE A CA 1
ATOM 2435 C C . ILE A 1 324 ? 180.574 170.014 225.235 1.00 196.84 407 ILE A C 1
ATOM 2436 O O . ILE A 1 324 ? 180.375 170.702 224.226 1.00 196.84 407 ILE A O 1
ATOM 2441 N N . GLN A 1 325 ? 179.916 170.227 226.375 1.00 194.60 408 GLN A N 1
ATOM 2442 C CA . GLN A 1 325 ? 178.953 171.310 226.533 1.00 194.60 408 GLN A CA 1
ATOM 2443 C C . GLN A 1 325 ? 179.513 172.484 227.326 1.00 194.60 408 GLN A C 1
ATOM 2444 O O . GLN A 1 325 ? 179.347 173.638 226.923 1.00 194.60 408 GLN A O 1
ATOM 2450 N N . GLU A 1 326 ? 180.172 172.214 228.453 1.00 191.45 409 GLU A N 1
ATOM 2451 C CA . GLU A 1 326 ? 180.591 173.299 229.330 1.00 191.45 409 GLU A CA 1
ATOM 2452 C C . GLU A 1 326 ? 181.808 174.060 228.819 1.00 191.45 409 GLU A C 1
ATOM 2453 O O . GLU A 1 326 ? 182.118 175.120 229.373 1.00 191.45 409 GLU A O 1
ATOM 2459 N N . TYR A 1 327 ? 182.512 173.563 227.796 1.00 185.40 410 TYR A N 1
ATOM 2460 C CA . TYR A 1 327 ? 183.627 174.348 227.274 1.00 185.40 410 TYR A CA 1
ATOM 2461 C C . TYR A 1 327 ? 183.112 175.609 226.602 1.00 185.40 410 TYR A C 1
ATOM 2462 O O . TYR A 1 327 ? 183.850 176.590 226.461 1.00 185.40 410 TYR A O 1
ATOM 2471 N N . TRP A 1 328 ? 181.852 175.589 226.163 1.00 182.62 411 TRP A N 1
ATOM 2472 C CA . TRP A 1 328 ? 181.211 176.810 225.699 1.00 182.62 411 TRP A CA 1
ATOM 2473 C C . TRP A 1 328 ? 181.162 177.851 226.806 1.00 182.62 411 TRP A C 1
ATOM 2474 O O . TRP A 1 328 ? 181.190 179.056 226.531 1.00 182.62 411 TRP A O 1
ATOM 2485 N N . LYS A 1 329 ? 181.085 177.408 228.060 1.00 184.00 412 LYS A N 1
ATOM 2486 C CA . LYS A 1 329 ? 181.180 178.313 229.196 1.00 184.00 412 LYS A CA 1
ATOM 2487 C C . LYS A 1 329 ? 182.619 178.589 229.604 1.00 184.00 412 LYS A C 1
ATOM 2488 O O . LYS A 1 329 ? 182.882 179.616 230.241 1.00 184.00 412 LYS A O 1
ATOM 2494 N N . CYS A 1 330 ? 183.553 177.699 229.256 1.00 180.27 413 CYS A N 1
ATOM 2495 C CA . CYS A 1 330 ? 184.968 177.979 229.484 1.00 180.27 413 CYS A CA 1
ATOM 2496 C C . CYS A 1 330 ? 185.371 179.293 228.834 1.00 180.27 413 CYS A C 1
ATOM 2497 O O . CYS A 1 330 ? 185.880 180.203 229.495 1.00 180.27 413 CYS A O 1
ATOM 2500 N N . VAL A 1 331 ? 185.131 179.409 227.530 1.00 177.73 414 VAL A N 1
ATOM 2501 C CA . VAL A 1 331 ? 185.619 180.559 226.781 1.00 177.73 414 VAL A CA 1
ATOM 2502 C C . VAL A 1 331 ? 184.923 181.834 227.235 1.00 177.73 414 VAL A C 1
ATOM 2503 O O . VAL A 1 331 ? 185.505 182.923 227.187 1.00 177.73 414 VAL A O 1
ATOM 2507 N N . LYS A 1 332 ? 183.672 181.722 227.686 1.00 176.43 415 LYS A N 1
ATOM 2508 C CA . LYS A 1 332 ? 182.921 182.910 228.075 1.00 176.43 415 LYS A CA 1
ATOM 2509 C C . LYS A 1 332 ? 183.573 183.615 229.258 1.00 176.43 415 LYS A C 1
ATOM 2510 O O . LYS A 1 332 ? 183.499 184.844 229.376 1.00 176.43 415 LYS A O 1
ATOM 2516 N N . LYS A 1 333 ? 184.212 182.856 230.147 1.00 178.13 416 LYS A N 1
ATOM 2517 C CA . LYS A 1 333 ? 184.883 183.447 231.297 1.00 178.13 416 LYS A CA 1
ATOM 2518 C C . LYS A 1 333 ? 186.401 183.415 231.186 1.00 178.13 416 LYS A C 1
ATOM 2519 O O . LYS A 1 333 ? 187.070 184.310 231.716 1.00 178.13 416 LYS A O 1
ATOM 2525 N N . GLU A 1 334 ? 186.964 182.410 230.509 1.00 179.53 417 GLU A N 1
ATOM 2526 C CA . GLU A 1 334 ? 188.417 182.285 230.461 1.00 179.53 417 GLU A CA 1
ATOM 2527 C C . GLU A 1 334 ? 189.050 183.347 229.572 1.00 179.53 417 GLU A C 1
ATOM 2528 O O . GLU A 1 334 ? 190.162 183.807 229.856 1.00 179.53 417 GLU A O 1
ATOM 2534 N N . SER A 1 335 ? 188.368 183.749 228.506 1.00 175.37 418 SER A N 1
ATOM 2535 C CA . SER A 1 335 ? 188.900 184.764 227.607 1.00 175.37 418 SER A CA 1
ATOM 2536 C C . SER A 1 335 ? 188.897 186.139 228.266 1.00 175.37 418 SER A C 1
ATOM 2537 O O . SER A 1 335 ? 189.864 186.524 228.925 1.00 175.37 418 SER A O 1
ATOM 2540 N N . SER B 2 1 ? 172.810 215.947 214.537 1.00 110.34 104 SER B N 1
ATOM 2541 C CA . SER B 2 1 ? 171.601 216.424 213.881 1.00 110.34 104 SER B CA 1
ATOM 2542 C C . SER B 2 1 ? 171.579 215.994 212.423 1.00 110.34 104 SER B C 1
ATOM 2543 O O . SER B 2 1 ? 171.359 216.808 211.530 1.00 110.34 104 SER B O 1
ATOM 2546 N N . GLY B 2 2 ? 171.819 214.705 212.190 1.00 109.36 105 GLY B N 1
ATOM 2547 C CA . GLY B 2 2 ? 171.841 214.147 210.851 1.00 109.36 105 GLY B CA 1
ATOM 2548 C C . GLY B 2 2 ? 172.921 214.727 209.964 1.00 109.36 105 GLY B C 1
ATOM 2549 O O . GLY B 2 2 ? 173.004 214.401 208.776 1.00 109.36 105 GLY B O 1
ATOM 2550 N N . PHE B 2 3 ? 173.757 215.581 210.537 1.00 110.76 106 PHE B N 1
ATOM 2551 C CA . PHE B 2 3 ? 174.826 216.281 209.844 1.00 110.76 106 PHE B CA 1
ATOM 2552 C C . PHE B 2 3 ? 176.152 215.888 210.484 1.00 110.76 106 PHE B C 1
ATOM 2553 O O . PHE B 2 3 ? 176.224 214.945 211.274 1.00 110.76 106 PHE B O 1
ATOM 2561 N N . ARG B 2 4 ? 177.212 216.623 210.152 1.00 106.11 107 ARG B N 1
ATOM 2562 C CA . ARG B 2 4 ? 178.500 216.308 210.750 1.00 106.11 107 ARG B CA 1
ATOM 2563 C C . ARG B 2 4 ? 178.546 216.814 212.186 1.00 106.11 107 ARG B C 1
ATOM 2564 O O . ARG B 2 4 ? 179.506 217.465 212.608 1.00 106.11 107 ARG B O 1
ATOM 2572 N N . ASP B 2 5 ? 177.536 216.473 212.942 1.00 109.23 108 ASP B N 1
ATOM 2573 C CA . ASP B 2 5 ? 177.435 216.719 214.369 1.00 109.23 108 ASP B CA 1
ATOM 2574 C C . ASP B 2 5 ? 177.023 215.472 215.125 1.00 109.23 108 ASP B C 1
ATOM 2575 O O . ASP B 2 5 ? 177.382 215.318 216.291 1.00 109.23 108 ASP B O 1
ATOM 2580 N N . ARG B 2 6 ? 176.270 214.581 214.487 1.00 102.38 109 ARG B N 1
ATOM 2581 C CA . ARG B 2 6 ? 175.964 213.269 215.033 1.00 102.38 109 ARG B CA 1
ATOM 2582 C C . ARG B 2 6 ? 176.680 212.158 214.286 1.00 102.38 109 ARG B C 1
ATOM 2583 O O . ARG B 2 6 ? 177.218 211.241 214.910 1.00 102.38 109 ARG B O 1
ATOM 2591 N N . LYS B 2 7 ? 176.714 212.223 212.954 1.00 99.67 110 LYS B N 1
ATOM 2592 C CA . LYS B 2 7 ? 177.495 211.261 212.187 1.00 99.67 110 LYS B CA 1
ATOM 2593 C C . LYS B 2 7 ? 178.988 211.404 212.425 1.00 99.67 110 LYS B C 1
ATOM 2594 O O . LYS B 2 7 ? 179.748 210.525 212.011 1.00 99.67 110 LYS B O 1
ATOM 2600 N N . VAL B 2 8 ? 179.426 212.483 213.062 1.00 96.41 111 VAL B N 1
ATOM 2601 C CA . VAL B 2 8 ? 180.815 212.645 213.457 1.00 96.41 111 VAL B CA 1
ATOM 2602 C C . VAL B 2 8 ? 181.031 212.217 214.898 1.00 96.41 111 VAL B C 1
ATOM 2603 O O . VAL B 2 8 ? 181.972 211.485 215.199 1.00 96.41 111 VAL B O 1
ATOM 2607 N N . MET B 2 9 ? 180.159 212.658 215.808 1.00 102.92 112 MET B N 1
ATOM 2608 C CA . MET B 2 9 ? 180.252 212.214 217.193 1.00 102.92 112 MET B CA 1
ATOM 2609 C C . MET B 2 9 ? 180.156 210.703 217.318 1.00 102.92 112 MET B C 1
ATOM 2610 O O . MET B 2 9 ? 180.795 210.126 218.202 1.00 102.92 112 MET B O 1
ATOM 2615 N N . GLU B 2 10 ? 179.376 210.048 216.460 1.00 96.99 113 GLU B N 1
ATOM 2616 C CA . GLU B 2 10 ? 179.338 208.593 216.457 1.00 96.99 113 GLU B CA 1
ATOM 2617 C C . GLU B 2 10 ? 180.515 207.994 215.707 1.00 96.99 113 GLU B C 1
ATOM 2618 O O . GLU B 2 10 ? 180.747 206.785 215.795 1.00 96.99 113 GLU B O 1
ATOM 2624 N N . TYR B 2 11 ? 181.253 208.816 214.960 1.00 91.06 114 TYR B N 1
ATOM 2625 C CA . TYR B 2 11 ? 182.569 208.412 214.479 1.00 91.06 114 TYR B CA 1
ATOM 2626 C C . TYR B 2 11 ? 183.640 208.637 215.531 1.00 91.06 114 TYR B C 1
ATOM 2627 O O . TYR B 2 11 ? 184.610 207.875 215.599 1.00 91.06 114 TYR B O 1
ATOM 2636 N N . GLU B 2 12 ? 183.488 209.677 216.346 1.00 94.79 115 GLU B N 1
ATOM 2637 C CA . GLU B 2 12 ? 184.425 209.916 217.434 1.00 94.79 115 GLU B CA 1
ATOM 2638 C C . GLU B 2 12 ? 184.510 208.706 218.354 1.00 94.79 115 GLU B C 1
ATOM 2639 O O . GLU B 2 12 ? 185.595 208.319 218.798 1.00 94.79 115 GLU B O 1
ATOM 2645 N N . ASN B 2 13 ? 183.367 208.092 218.657 1.00 88.58 116 ASN B N 1
ATOM 2646 C CA . ASN B 2 13 ? 183.377 206.951 219.561 1.00 88.58 116 ASN B CA 1
ATOM 2647 C C . ASN B 2 13 ? 184.095 205.762 218.940 1.00 88.58 116 ASN B C 1
ATOM 2648 O O . ASN B 2 13 ? 184.901 205.100 219.602 1.00 88.58 116 ASN B O 1
ATOM 2653 N N . ARG B 2 14 ? 183.828 205.483 217.668 1.00 88.32 117 ARG B N 1
ATOM 2654 C CA . ARG B 2 14 ? 184.478 204.365 217.002 1.00 88.32 117 ARG B CA 1
ATOM 2655 C C . ARG B 2 14 ? 185.959 204.604 216.759 1.00 88.32 117 ARG B C 1
ATOM 2656 O O . ARG B 2 14 ? 186.675 203.656 216.430 1.00 88.32 117 ARG B O 1
ATOM 2664 N N . ILE B 2 15 ? 186.431 205.838 216.899 1.00 88.33 118 ILE B N 1
ATOM 2665 C CA . ILE B 2 15 ? 187.860 206.109 216.916 1.00 88.33 118 ILE B CA 1
ATOM 2666 C C . ILE B 2 15 ? 188.399 206.206 218.331 1.00 88.33 118 ILE B C 1
ATOM 2667 O O . ILE B 2 15 ? 189.615 206.065 218.523 1.00 88.33 118 ILE B O 1
ATOM 2672 N N . ARG B 2 16 ? 187.545 206.431 219.324 1.00 89.81 119 ARG B N 1
ATOM 2673 C CA . ARG B 2 16 ? 187.966 206.462 220.714 1.00 89.81 119 ARG B CA 1
ATOM 2674 C C . ARG B 2 16 ? 188.044 205.082 221.336 1.00 89.81 119 ARG B C 1
ATOM 2675 O O . ARG B 2 16 ? 188.494 204.966 222.478 1.00 89.81 119 ARG B O 1
ATOM 2683 N N . ALA B 2 17 ? 187.620 204.038 220.632 1.00 90.75 120 ALA B N 1
ATOM 2684 C CA . ALA B 2 17 ? 187.505 202.736 221.265 1.00 90.75 120 ALA B CA 1
ATOM 2685 C C . ALA B 2 17 ? 188.068 201.580 220.457 1.00 90.75 120 ALA B C 1
ATOM 2686 O O . ALA B 2 17 ? 188.047 200.453 220.955 1.00 90.75 120 ALA B O 1
ATOM 2688 N N . TYR B 2 18 ? 188.531 201.796 219.228 1.00 90.20 121 TYR B N 1
ATOM 2689 C CA . TYR B 2 18 ? 189.117 200.698 218.475 1.00 90.20 121 TYR B CA 1
ATOM 2690 C C . TYR B 2 18 ? 190.350 201.067 217.666 1.00 90.20 121 TYR B C 1
ATOM 2691 O O . TYR B 2 18 ? 190.949 200.175 217.062 1.00 90.20 121 TYR B O 1
ATOM 2700 N N . SER B 2 19 ? 190.760 202.325 217.644 1.00 86.71 122 SER B N 1
ATOM 2701 C CA . SER B 2 19 ? 191.897 202.749 216.846 1.00 86.71 122 SER B CA 1
ATOM 2702 C C . SER B 2 19 ? 193.145 202.845 217.710 1.00 86.71 122 SER B C 1
ATOM 2703 O O . SER B 2 19 ? 193.067 203.088 218.915 1.00 86.71 122 SER B O 1
ATOM 2706 N N . THR B 2 20 ? 194.298 202.646 217.079 1.00 87.27 123 THR B N 1
ATOM 2707 C CA . THR B 2 20 ? 195.579 202.700 217.768 1.00 87.27 123 THR B CA 1
ATOM 2708 C C . THR B 2 20 ? 195.717 204.032 218.487 1.00 87.27 123 THR B C 1
ATOM 2709 O O . THR B 2 20 ? 195.253 205.056 217.975 1.00 87.27 123 THR B O 1
ATOM 2713 N N . PRO B 2 21 ? 196.339 204.066 219.668 1.00 86.86 124 PRO B N 1
ATOM 2714 C CA . PRO B 2 21 ? 196.479 205.337 220.389 1.00 86.86 124 PRO B CA 1
ATOM 2715 C C . PRO B 2 21 ? 197.292 206.375 219.646 1.00 86.86 124 PRO B C 1
ATOM 2716 O O . PRO B 2 21 ? 197.209 207.558 219.988 1.00 86.86 124 PRO B O 1
ATOM 2720 N N . ASP B 2 22 ? 198.069 205.982 218.641 1.00 96.52 125 ASP B N 1
ATOM 2721 C CA . ASP B 2 22 ? 198.727 206.968 217.794 1.00 96.52 125 ASP B CA 1
ATOM 2722 C C . ASP B 2 22 ? 197.698 207.775 217.015 1.00 96.52 125 ASP B C 1
ATOM 2723 O O . ASP B 2 22 ? 197.772 209.005 216.957 1.00 96.52 125 ASP B O 1
ATOM 2728 N N . LYS B 2 23 ? 196.731 207.095 216.405 1.00 85.03 126 LYS B N 1
ATOM 2729 C CA . LYS B 2 23 ? 195.674 207.808 215.705 1.00 85.03 126 LYS B CA 1
ATOM 2730 C C . LYS B 2 23 ? 194.811 208.606 216.666 1.00 85.03 126 LYS B C 1
ATOM 2731 O O . LYS B 2 23 ? 194.346 209.696 216.321 1.00 85.03 126 LYS B O 1
ATOM 2737 N N . ILE B 2 24 ? 194.585 208.088 217.873 1.00 82.23 127 ILE B N 1
ATOM 2738 C CA . ILE B 2 24 ? 193.781 208.821 218.842 1.00 82.23 127 ILE B CA 1
ATOM 2739 C C . ILE B 2 24 ? 194.501 210.085 219.279 1.00 82.23 127 ILE B C 1
ATOM 2740 O O . ILE B 2 24 ? 193.883 211.141 219.447 1.00 82.23 127 ILE B O 1
ATOM 2745 N N . PHE B 2 25 ? 195.817 210.004 219.462 1.00 88.39 128 PHE B N 1
ATOM 2746 C CA . PHE B 2 25 ? 196.579 211.175 219.877 1.00 88.39 128 PHE B CA 1
ATOM 2747 C C . PHE B 2 25 ? 196.512 212.273 218.828 1.00 88.39 128 PHE B C 1
ATOM 2748 O O . PHE B 2 25 ? 195.986 213.362 219.080 1.00 88.39 128 PHE B O 1
ATOM 2756 N N . ARG B 2 26 ? 197.032 212.000 217.633 1.00 90.70 129 ARG B N 1
ATOM 2757 C CA . ARG B 2 26 ? 197.152 213.040 216.623 1.00 90.70 129 ARG B CA 1
ATOM 2758 C C . ARG B 2 26 ? 195.815 213.464 216.045 1.00 90.70 129 ARG B C 1
ATOM 2759 O O . ARG B 2 26 ? 195.775 214.427 215.277 1.00 90.70 129 ARG B O 1
ATOM 2767 N N . TYR B 2 27 ? 194.728 212.780 216.385 1.00 87.62 130 TYR B N 1
ATOM 2768 C CA . TYR B 2 27 ? 193.416 213.293 216.022 1.00 87.62 130 TYR B CA 1
ATOM 2769 C C . TYR B 2 27 ? 192.978 214.382 216.989 1.00 87.62 130 TYR B C 1
ATOM 2770 O O . TYR B 2 27 ? 192.627 215.490 216.571 1.00 87.62 130 TYR B O 1
ATOM 2779 N N . PHE B 2 28 ? 193.005 214.086 218.288 1.00 90.16 131 PHE B N 1
ATOM 2780 C CA . PHE B 2 28 ? 192.515 215.032 219.281 1.00 90.16 131 PHE B CA 1
ATOM 2781 C C . PHE B 2 28 ? 193.503 216.154 219.552 1.00 90.16 131 PHE B C 1
ATOM 2782 O O . PHE B 2 28 ? 193.089 217.253 219.930 1.00 90.16 131 PHE B O 1
ATOM 2790 N N . ALA B 2 29 ? 194.797 215.900 219.383 1.00 92.94 132 ALA B N 1
ATOM 2791 C CA . ALA B 2 29 ? 195.787 216.951 219.543 1.00 92.94 132 ALA B CA 1
ATOM 2792 C C . ALA B 2 29 ? 195.475 218.116 218.618 1.00 92.94 132 ALA B C 1
ATOM 2793 O O . ALA B 2 29 ? 195.084 217.924 217.465 1.00 92.94 132 ALA B O 1
ATOM 2795 N N . THR B 2 30 ? 195.636 219.326 219.130 1.00 95.36 133 THR B N 1
ATOM 2796 C CA . THR B 2 30 ? 195.357 220.520 218.345 1.00 95.36 133 THR B CA 1
ATOM 2797 C C . THR B 2 30 ? 196.574 221.395 218.120 1.00 95.36 133 THR B C 1
ATOM 2798 O O . THR B 2 30 ? 196.711 221.978 217.045 1.00 95.36 133 THR B O 1
ATOM 2802 N N . LEU B 2 31 ? 197.459 221.518 219.098 1.00 97.07 134 LEU B N 1
ATOM 2803 C CA . LEU B 2 31 ? 198.624 222.371 218.945 1.00 97.07 134 LEU B CA 1
ATOM 2804 C C . LEU B 2 31 ? 199.778 221.584 218.349 1.00 97.07 134 LEU B C 1
ATOM 2805 O O . LEU B 2 31 ? 200.021 220.435 218.723 1.00 97.07 134 LEU B O 1
ATOM 2810 N N . LYS B 2 32 ? 200.487 222.212 217.414 1.00 103.28 135 LYS B N 1
ATOM 2811 C CA . LYS B 2 32 ? 201.641 221.606 216.747 1.00 103.28 135 LYS B CA 1
ATOM 2812 C C . LYS B 2 32 ? 202.752 222.650 216.771 1.00 103.28 135 LYS B C 1
ATOM 2813 O O . LYS B 2 32 ? 202.874 223.463 215.853 1.00 103.28 135 LYS B O 1
ATOM 2819 N N . VAL B 2 33 ? 203.547 222.630 217.823 1.00 112.87 136 VAL B N 1
ATOM 2820 C CA . VAL B 2 33 ? 204.580 223.638 218.008 1.00 112.87 136 VAL B CA 1
ATOM 2821 C C . VAL B 2 33 ? 205.742 223.347 217.074 1.00 112.87 136 VAL B C 1
ATOM 2822 O O . VAL B 2 33 ? 206.165 222.195 216.922 1.00 112.87 136 VAL B O 1
ATOM 2826 N N . ILE B 2 34 ? 206.256 224.393 216.429 1.00 124.87 137 ILE B N 1
ATOM 2827 C CA . ILE B 2 34 ? 207.446 224.269 215.595 1.00 124.87 137 ILE B CA 1
ATOM 2828 C C . ILE B 2 34 ? 208.468 225.298 216.049 1.00 124.87 137 ILE B C 1
ATOM 2829 O O . ILE B 2 34 ? 209.381 225.653 215.296 1.00 124.87 137 ILE B O 1
ATOM 2834 N N . SER B 2 35 ? 208.335 225.772 217.287 1.00 132.95 138 SER B N 1
ATOM 2835 C CA . SER B 2 35 ? 209.231 226.802 217.797 1.00 132.95 138 SER B CA 1
ATOM 2836 C C . SER B 2 35 ? 210.614 226.212 218.022 1.00 132.95 138 SER B C 1
ATOM 2837 O O . SER B 2 35 ? 211.075 226.087 219.161 1.00 132.95 138 SER B O 1
ATOM 2840 N N . GLU B 2 36 ? 211.276 225.850 216.932 1.00 141.26 139 GLU B N 1
ATOM 2841 C CA . GLU B 2 36 ? 212.573 225.194 216.931 1.00 141.26 139 GLU B CA 1
ATOM 2842 C C . GLU B 2 36 ? 213.345 225.658 215.701 1.00 141.26 139 GLU B C 1
ATOM 2843 O O . GLU B 2 36 ? 212.807 226.426 214.894 1.00 141.26 139 GLU B O 1
ATOM 2849 N N . PRO B 2 37 ? 214.596 225.224 215.512 1.00 145.98 140 PRO B N 1
ATOM 2850 C CA . PRO B 2 37 ? 215.309 225.583 214.277 1.00 145.98 140 PRO B CA 1
ATOM 2851 C C . PRO B 2 37 ? 214.782 224.860 213.045 1.00 145.98 140 PRO B C 1
ATOM 2852 O O . PRO B 2 37 ? 215.436 224.860 211.998 1.00 145.98 140 PRO B O 1
ATOM 2856 N N . GLY B 2 38 ? 213.607 224.244 213.152 1.00 142.92 141 GLY B N 1
ATOM 2857 C CA . GLY B 2 38 ? 213.006 223.562 212.022 1.00 142.92 141 GLY B CA 1
ATOM 2858 C C . GLY B 2 38 ? 212.365 222.234 212.366 1.00 142.92 141 GLY B C 1
ATOM 2859 O O . GLY B 2 38 ? 211.919 221.506 211.474 1.00 142.92 141 GLY B O 1
ATOM 2860 N N . GLU B 2 39 ? 212.303 221.910 213.652 1.00 139.58 142 GLU B N 1
ATOM 2861 C CA . GLU B 2 39 ? 211.656 220.694 214.121 1.00 139.58 142 GLU B CA 1
ATOM 2862 C C . GLU B 2 39 ? 210.170 220.948 214.340 1.00 139.58 142 GLU B C 1
ATOM 2863 O O . GLU B 2 39 ? 209.689 222.081 214.273 1.00 139.58 142 GLU B O 1
ATOM 2869 N N . ALA B 2 40 ? 209.438 219.871 214.611 1.00 124.75 143 ALA B N 1
ATOM 2870 C CA . ALA B 2 40 ? 207.988 219.976 214.739 1.00 124.75 143 ALA B CA 1
ATOM 2871 C C . ALA B 2 40 ? 207.475 218.827 215.585 1.00 124.75 143 ALA B C 1
ATOM 2872 O O . ALA B 2 40 ? 207.529 217.671 215.154 1.00 124.75 143 ALA B O 1
ATOM 2874 N N . GLU B 2 41 ? 206.984 219.135 216.777 1.00 109.64 144 GLU B N 1
ATOM 2875 C CA . GLU B 2 41 ? 206.272 218.163 217.587 1.00 109.64 144 GLU B CA 1
ATOM 2876 C C . GLU B 2 41 ? 204.830 218.627 217.767 1.00 109.64 144 GLU B C 1
ATOM 2877 O O . GLU B 2 41 ? 204.497 219.791 217.542 1.00 109.64 144 GLU B O 1
ATOM 2883 N N . VAL B 2 42 ? 203.966 217.701 218.168 1.00 97.44 145 VAL B N 1
ATOM 2884 C CA . VAL B 2 42 ? 202.532 217.952 218.268 1.00 97.44 145 VAL B CA 1
ATOM 2885 C C . VAL B 2 42 ? 202.090 217.644 219.693 1.00 97.44 145 VAL B C 1
ATOM 2886 O O . VAL B 2 42 ? 202.273 216.526 220.183 1.00 97.44 145 VAL B O 1
ATOM 2890 N N . PHE B 2 43 ? 201.536 218.640 220.370 1.00 96.02 146 PHE B N 1
ATOM 2891 C CA . PHE B 2 43 ? 201.051 218.472 221.727 1.00 96.02 146 PHE B CA 1
ATOM 2892 C C . PHE B 2 43 ? 199.529 218.548 221.756 1.00 96.02 146 PHE B C 1
ATOM 2893 O O . PHE B 2 43 ? 198.870 218.746 220.736 1.00 96.02 146 PHE B O 1
ATOM 2901 N N . MET B 2 44 ? 198.963 218.397 222.949 1.00 97.65 147 MET B N 1
ATOM 2902 C CA . MET B 2 44 ? 197.538 218.590 223.158 1.00 97.65 147 MET B CA 1
ATOM 2903 C C . MET B 2 44 ? 197.341 219.335 224.465 1.00 97.65 147 MET B C 1
ATOM 2904 O O . MET B 2 44 ? 197.927 218.960 225.484 1.00 97.65 147 MET B O 1
ATOM 2909 N N . THR B 2 45 ? 196.544 220.395 224.433 1.00 100.23 148 THR B N 1
ATOM 2910 C CA . THR B 2 45 ? 196.238 221.113 225.655 1.00 100.23 148 THR B CA 1
ATOM 2911 C C . THR B 2 45 ? 195.438 220.206 226.591 1.00 100.23 148 THR B C 1
ATOM 2912 O O . THR B 2 45 ? 194.697 219.335 226.131 1.00 100.23 148 THR B O 1
ATOM 2916 N N . PRO B 2 46 ? 195.597 220.368 227.907 1.00 98.79 149 PRO B N 1
ATOM 2917 C CA . PRO B 2 46 ? 194.924 219.461 228.849 1.00 98.79 149 PRO B CA 1
ATOM 2918 C C . PRO B 2 46 ? 193.448 219.273 228.592 1.00 98.79 149 PRO B C 1
ATOM 2919 O O . PRO B 2 46 ? 192.918 218.194 228.878 1.00 98.79 149 PRO B O 1
ATOM 2923 N N . GLU B 2 47 ? 192.760 220.283 228.063 1.00 100.88 150 GLU B N 1
ATOM 2924 C CA . GLU B 2 47 ? 191.339 220.123 227.780 1.00 100.88 150 GLU B CA 1
ATOM 2925 C C . GLU B 2 47 ? 191.109 219.045 226.731 1.00 100.88 150 GLU B C 1
ATOM 2926 O O . GLU B 2 47 ? 190.138 218.287 226.813 1.00 100.88 150 GLU B O 1
ATOM 2932 N N . ASP B 2 48 ? 191.998 218.951 225.742 1.00 97.05 151 ASP B N 1
ATOM 2933 C CA . ASP B 2 48 ? 191.860 217.909 224.733 1.00 97.05 151 ASP B CA 1
ATOM 2934 C C . ASP B 2 48 ? 192.033 216.530 225.340 1.00 97.05 151 ASP B C 1
ATOM 2935 O O . ASP B 2 48 ? 191.376 215.572 224.920 1.00 97.05 151 ASP B O 1
ATOM 2940 N N . PHE B 2 49 ? 192.921 216.406 226.325 1.00 92.47 152 PHE B N 1
ATOM 2941 C CA . PHE B 2 49 ? 193.169 215.110 226.939 1.00 92.47 152 PHE B CA 1
ATOM 2942 C C . PHE B 2 49 ? 191.881 214.506 227.479 1.00 92.47 152 PHE B C 1
ATOM 2943 O O . PHE B 2 49 ? 191.530 213.368 227.156 1.00 92.47 152 PHE B O 1
ATOM 2951 N N . VAL B 2 50 ? 191.155 215.265 228.301 1.00 95.01 153 VAL B N 1
ATOM 2952 C CA . VAL B 2 50 ? 189.912 214.745 228.859 1.00 95.01 153 VAL B CA 1
ATOM 2953 C C . VAL B 2 50 ? 188.905 214.463 227.758 1.00 95.01 153 VAL B C 1
ATOM 2954 O O . VAL B 2 50 ? 188.046 213.587 227.903 1.00 95.01 153 VAL B O 1
ATOM 2958 N N . ARG B 2 51 ? 188.988 215.184 226.639 1.00 95.46 154 ARG B N 1
ATOM 2959 C CA . ARG B 2 51 ? 188.121 214.865 225.514 1.00 95.46 154 ARG B CA 1
ATOM 2960 C C . ARG B 2 51 ? 188.524 213.553 224.868 1.00 95.46 154 ARG B C 1
ATOM 2961 O O . ARG B 2 51 ? 187.665 212.812 224.382 1.00 95.46 154 ARG B O 1
ATOM 2969 N N . SER B 2 52 ? 189.817 213.238 224.873 1.00 92.70 155 SER B N 1
ATOM 2970 C CA . SER B 2 52 ? 190.307 211.977 224.338 1.00 92.70 155 SER B CA 1
ATOM 2971 C C . SER B 2 52 ? 189.849 210.773 225.139 1.00 92.70 155 SER B C 1
ATOM 2972 O O . SER B 2 52 ? 190.230 209.651 224.797 1.00 92.70 155 SER B O 1
ATOM 2975 N N . ILE B 2 53 ? 189.062 210.970 226.192 1.00 94.52 156 ILE B N 1
ATOM 2976 C CA . ILE B 2 53 ? 188.594 209.885 227.034 1.00 94.52 156 ILE B CA 1
ATOM 2977 C C . ILE B 2 53 ? 187.075 209.783 227.029 1.00 94.52 156 ILE B C 1
ATOM 2978 O O . ILE B 2 53 ? 186.527 208.691 226.871 1.00 94.52 156 ILE B O 1
ATOM 2983 N N . THR B 2 54 ? 186.385 210.895 227.191 1.00 96.88 157 THR B N 1
ATOM 2984 C CA . THR B 2 54 ? 184.940 210.823 227.378 1.00 96.88 157 THR B CA 1
ATOM 2985 C C . THR B 2 54 ? 184.234 210.753 226.033 1.00 96.88 157 THR B C 1
ATOM 2986 O O . THR B 2 54 ? 184.470 211.608 225.175 1.00 96.88 157 THR B O 1
ATOM 2990 N N . PRO B 2 55 ? 183.369 209.768 225.821 1.00 97.66 158 PRO B N 1
ATOM 2991 C CA . PRO B 2 55 ? 182.648 209.679 224.550 1.00 97.66 158 PRO B CA 1
ATOM 2992 C C . PRO B 2 55 ? 181.604 210.775 224.416 1.00 97.66 158 PRO B C 1
ATOM 2993 O O . PRO B 2 55 ? 181.262 211.470 225.374 1.00 97.66 158 PRO B O 1
ATOM 2997 N N . ASN B 2 56 ? 181.109 210.925 223.185 1.00 95.11 159 ASN B N 1
ATOM 2998 C CA . ASN B 2 56 ? 180.069 211.891 222.840 1.00 95.11 159 ASN B CA 1
ATOM 2999 C C . ASN B 2 56 ? 180.539 213.332 222.997 1.00 95.11 159 ASN B C 1
ATOM 3000 O O . ASN B 2 56 ? 179.761 214.206 223.381 1.00 95.11 159 ASN B O 1
ATOM 3005 N N . GLU B 2 57 ? 181.807 213.594 222.699 1.00 102.01 160 GLU B N 1
ATOM 3006 C CA . GLU B 2 57 ? 182.362 214.940 222.723 1.00 102.01 160 GLU B CA 1
ATOM 3007 C C . GLU B 2 57 ? 183.005 215.210 221.373 1.00 102.01 160 GLU B C 1
ATOM 3008 O O . GLU B 2 57 ? 183.895 214.466 220.948 1.00 102.01 160 GLU B O 1
ATOM 3014 N N . LYS B 2 58 ? 182.561 216.267 220.705 1.00 103.60 161 LYS B N 1
ATOM 3015 C CA . LYS B 2 58 ? 182.983 216.547 219.343 1.00 103.60 161 LYS B CA 1
ATOM 3016 C C . LYS B 2 58 ? 184.180 217.485 219.338 1.00 103.60 161 LYS B C 1
ATOM 3017 O O . LYS B 2 58 ? 184.150 218.543 219.974 1.00 103.60 161 LYS B O 1
ATOM 3023 N N . GLN B 2 59 ? 185.229 217.091 218.623 1.00 99.39 162 GLN B N 1
ATOM 3024 C CA . GLN B 2 59 ? 186.371 217.961 218.409 1.00 99.39 162 GLN B CA 1
ATOM 3025 C C . GLN B 2 59 ? 185.909 219.259 217.748 1.00 99.39 162 GLN B C 1
ATOM 3026 O O . GLN B 2 59 ? 184.933 219.258 216.994 1.00 99.39 162 GLN B O 1
ATOM 3032 N N . PRO B 2 60 ? 186.560 220.385 218.041 1.00 99.87 163 PRO B N 1
ATOM 3033 C CA . PRO B 2 60 ? 186.218 221.630 217.349 1.00 99.87 163 PRO B CA 1
ATOM 3034 C C . PRO B 2 60 ? 186.179 221.446 215.839 1.00 99.87 163 PRO B C 1
ATOM 3035 O O . PRO B 2 60 ? 186.867 220.595 215.274 1.00 99.87 163 PRO B O 1
ATOM 3039 N N . GLU B 2 61 ? 185.361 222.277 215.193 1.00 110.31 164 GLU B N 1
ATOM 3040 C CA . GLU B 2 61 ? 184.866 221.974 213.854 1.00 110.31 164 GLU B CA 1
ATOM 3041 C C . GLU B 2 61 ? 185.978 221.817 212.826 1.00 110.31 164 GLU B C 1
ATOM 3042 O O . GLU B 2 61 ? 185.812 221.078 211.850 1.00 110.31 164 GLU B O 1
ATOM 3048 N N . HIS B 2 62 ? 187.109 222.488 213.010 1.00 109.29 165 HIS B N 1
ATOM 3049 C CA . HIS B 2 62 ? 188.097 222.583 211.943 1.00 109.29 165 HIS B CA 1
ATOM 3050 C C . HIS B 2 62 ? 189.387 221.834 212.226 1.00 109.29 165 HIS B C 1
ATOM 3051 O O . HIS B 2 62 ? 189.966 221.250 211.309 1.00 109.29 165 HIS B O 1
ATOM 3058 N N . LEU B 2 63 ? 189.857 221.839 213.471 1.00 101.07 166 LEU B N 1
ATOM 3059 C CA . LEU B 2 63 ? 191.141 221.236 213.827 1.00 101.07 166 LEU B CA 1
ATOM 3060 C C . LEU B 2 63 ? 190.978 219.732 214.065 1.00 101.07 166 LEU B C 1
ATOM 3061 O O . LEU B 2 63 ? 191.054 219.213 215.179 1.00 101.07 166 LEU B O 1
ATOM 3066 N N . GLY B 2 64 ? 190.796 219.016 212.960 1.00 97.56 167 GLY B N 1
ATOM 3067 C CA . GLY B 2 64 ? 190.529 217.593 213.002 1.00 97.56 167 GLY B CA 1
ATOM 3068 C C . GLY B 2 64 ? 191.765 216.720 213.062 1.00 97.56 167 GLY B C 1
ATOM 3069 O O . GLY B 2 64 ? 192.618 216.911 213.933 1.00 97.56 167 GLY B O 1
ATOM 3070 N N . LEU B 2 65 ? 191.875 215.762 212.137 1.00 94.37 168 LEU B N 1
ATOM 3071 C CA . LEU B 2 65 ? 192.884 214.716 212.273 1.00 94.37 168 LEU B CA 1
ATOM 3072 C C . LEU B 2 65 ? 194.285 215.231 211.980 1.00 94.37 168 LEU B C 1
ATOM 3073 O O . LEU B 2 65 ? 195.253 214.768 212.589 1.00 94.37 168 LEU B O 1
ATOM 3078 N N . ASP B 2 66 ? 194.431 216.159 211.042 1.00 96.54 169 ASP B N 1
ATOM 3079 C CA . ASP B 2 66 ? 195.747 216.747 210.845 1.00 96.54 169 ASP B CA 1
ATOM 3080 C C . ASP B 2 66 ? 195.661 218.242 210.590 1.00 96.54 169 ASP B C 1
ATOM 3081 O O . ASP B 2 66 ? 196.547 218.820 209.953 1.00 96.54 169 ASP B O 1
ATOM 3086 N N . GLN B 2 67 ? 194.606 218.880 211.076 1.00 100.64 170 GLN B N 1
ATOM 3087 C CA . GLN B 2 67 ? 194.516 220.332 211.114 1.00 100.64 170 GLN B CA 1
ATOM 3088 C C . GLN B 2 67 ? 194.921 220.766 212.516 1.00 100.64 170 GLN B C 1
ATOM 3089 O O . GLN B 2 67 ? 194.238 220.446 213.493 1.00 100.64 170 GLN B O 1
ATOM 3095 N N . TYR B 2 68 ? 196.038 221.472 212.615 1.00 97.81 171 TYR B N 1
ATOM 3096 C CA . TYR B 2 68 ? 196.596 221.880 213.891 1.00 97.81 171 TYR B CA 1
ATOM 3097 C C . TYR B 2 68 ? 196.749 223.391 213.932 1.00 97.81 171 TYR B C 1
ATOM 3098 O O . TYR B 2 68 ? 196.840 224.049 212.894 1.00 97.81 171 TYR B O 1
ATOM 3107 N N . ILE B 2 69 ? 196.779 223.937 215.144 1.00 99.89 172 ILE B N 1
ATOM 3108 C CA . ILE B 2 69 ? 197.056 225.353 215.350 1.00 99.89 172 ILE B CA 1
ATOM 3109 C C . ILE B 2 69 ? 198.562 225.477 215.547 1.00 99.89 172 ILE B C 1
ATOM 3110 O O . ILE B 2 69 ? 199.087 225.195 216.622 1.00 99.89 172 ILE B O 1
ATOM 3115 N N . ILE B 2 70 ? 199.262 225.899 214.498 1.00 100.89 173 ILE B N 1
ATOM 3116 C CA . ILE B 2 70 ? 200.714 225.956 214.547 1.00 100.89 173 ILE B CA 1
ATOM 3117 C C . ILE B 2 70 ? 201.152 227.125 215.417 1.00 100.89 173 ILE B C 1
ATOM 3118 O O . ILE B 2 70 ? 200.743 228.271 215.195 1.00 100.89 173 ILE B O 1
ATOM 3123 N N . LYS B 2 71 ? 201.990 226.841 216.409 1.00 109.78 174 LYS B N 1
ATOM 3124 C CA . LYS B 2 71 ? 202.520 227.860 217.298 1.00 109.78 174 LYS B CA 1
ATOM 3125 C C . LYS B 2 71 ? 203.951 228.205 216.897 1.00 109.78 174 LYS B C 1
ATOM 3126 O O . LYS B 2 71 ? 204.550 227.577 216.023 1.00 109.78 174 LYS B O 1
ATOM 3132 N N . ARG B 2 72 ? 204.509 229.213 217.561 1.00 121.53 175 ARG B N 1
ATOM 3133 C CA . ARG B 2 72 ? 205.876 229.655 217.299 1.00 121.53 175 ARG B CA 1
ATOM 3134 C C . ARG B 2 72 ? 206.586 230.032 218.594 1.00 121.53 175 ARG B C 1
ATOM 3135 O O . ARG B 2 72 ? 206.272 229.508 219.662 1.00 121.53 175 ARG B O 1
ATOM 3143 N N . LYS B 2 84 ? 200.431 228.977 230.889 1.00 122.69 187 LYS B N 1
ATOM 3144 C CA . LYS B 2 84 ? 199.654 229.366 229.719 1.00 122.69 187 LYS B CA 1
ATOM 3145 C C . LYS B 2 84 ? 198.306 228.656 229.664 1.00 122.69 187 LYS B C 1
ATOM 3146 O O . LYS B 2 84 ? 197.256 229.291 229.750 1.00 122.69 187 LYS B O 1
ATOM 3152 N N . PHE B 2 85 ? 198.344 227.333 229.523 1.00 119.45 188 PHE B N 1
ATOM 3153 C CA . PHE B 2 85 ? 197.137 226.556 229.260 1.00 119.45 188 PHE B CA 1
ATOM 3154 C C . PHE B 2 85 ? 196.509 226.013 230.540 1.00 119.45 188 PHE B C 1
ATOM 3155 O O . PHE B 2 85 ? 195.342 226.289 230.829 1.00 119.45 188 PHE B O 1
ATOM 3163 N N . ALA B 2 86 ? 197.266 225.242 231.311 1.00 117.89 189 ALA B N 1
ATOM 3164 C CA . ALA B 2 86 ? 196.775 224.684 232.560 1.00 117.89 189 ALA B CA 1
ATOM 3165 C C . ALA B 2 86 ? 197.205 225.552 233.735 1.00 117.89 189 ALA B C 1
ATOM 3166 O O . ALA B 2 86 ? 198.251 226.204 233.699 1.00 117.89 189 ALA B O 1
ATOM 3168 N N . ASP B 2 87 ? 196.379 225.558 234.776 1.00 121.99 190 ASP B N 1
ATOM 3169 C CA . ASP B 2 87 ? 196.695 226.316 235.975 1.00 121.99 190 ASP B CA 1
ATOM 3170 C C . ASP B 2 87 ? 197.977 225.786 236.612 1.00 121.99 190 ASP B C 1
ATOM 3171 O O . ASP B 2 87 ? 198.379 224.639 236.405 1.00 121.99 190 ASP B O 1
ATOM 3176 N N . GLU B 2 88 ? 198.623 226.647 237.400 1.00 121.59 191 GLU B N 1
ATOM 3177 C CA . GLU B 2 88 ? 199.873 226.263 238.046 1.00 121.59 191 GLU B CA 1
ATOM 3178 C C . GLU B 2 88 ? 199.663 225.117 239.025 1.00 121.59 191 GLU B C 1
ATOM 3179 O O . GLU B 2 88 ? 200.479 224.191 239.091 1.00 121.59 191 GLU B O 1
ATOM 3185 N N . GLY B 2 89 ? 198.576 225.160 239.797 1.00 117.63 192 GLY B N 1
ATOM 3186 C CA . GLY B 2 89 ? 198.309 224.089 240.740 1.00 117.63 192 GLY B CA 1
ATOM 3187 C C . GLY B 2 89 ? 197.872 222.803 240.072 1.00 117.63 192 GLY B C 1
ATOM 3188 O O . GLY B 2 89 ? 197.973 221.727 240.667 1.00 117.63 192 GLY B O 1
ATOM 3189 N N . SER B 2 90 ? 197.381 222.892 238.839 1.00 114.61 193 SER B N 1
ATOM 3190 C CA . SER B 2 90 ? 196.938 221.705 238.125 1.00 114.61 193 SER B CA 1
ATOM 3191 C C . SER B 2 90 ? 198.115 220.778 237.852 1.00 114.61 193 SER B C 1
ATOM 3192 O O . SER B 2 90 ? 199.228 221.225 237.565 1.00 114.61 193 SER B O 1
ATOM 3195 N N . ILE B 2 91 ? 197.856 219.473 237.947 1.00 108.90 194 ILE B N 1
ATOM 3196 C CA . ILE B 2 91 ? 198.919 218.480 237.816 1.00 108.90 194 ILE B CA 1
ATOM 3197 C C . ILE B 2 91 ? 199.603 218.592 236.466 1.00 108.90 194 ILE B C 1
ATOM 3198 O O . ILE B 2 91 ? 200.809 218.356 236.342 1.00 108.90 194 ILE B O 1
ATOM 3203 N N . PHE B 2 92 ? 198.852 218.968 235.433 1.00 108.50 195 PHE B N 1
ATOM 3204 C CA . PHE B 2 92 ? 199.411 218.999 234.091 1.00 108.50 195 PHE B CA 1
ATOM 3205 C C . PHE B 2 92 ? 200.488 220.057 233.930 1.00 108.50 195 PHE B C 1
ATOM 3206 O O . PHE B 2 92 ? 201.146 220.089 232.885 1.00 108.50 195 PHE B O 1
ATOM 3214 N N . TYR B 2 93 ? 200.694 220.911 234.932 1.00 118.96 196 TYR B N 1
ATOM 3215 C CA . TYR B 2 93 ? 201.749 221.907 234.823 1.00 118.96 196 TYR B CA 1
ATOM 3216 C C . TYR B 2 93 ? 203.123 221.288 235.019 1.00 118.96 196 TYR B C 1
ATOM 3217 O O . TYR B 2 93 ? 204.109 221.795 234.475 1.00 118.96 196 TYR B O 1
ATOM 3226 N N . THR B 2 94 ? 203.213 220.200 235.787 1.00 115.79 197 THR B N 1
ATOM 3227 C CA . THR B 2 94 ? 204.485 219.502 235.924 1.00 115.79 197 THR B CA 1
ATOM 3228 C C . THR B 2 94 ? 204.925 218.875 234.611 1.00 115.79 197 THR B C 1
ATOM 3229 O O . THR B 2 94 ? 206.084 218.467 234.486 1.00 115.79 197 THR B O 1
ATOM 3233 N N . LEU B 2 95 ? 204.026 218.790 233.637 1.00 114.28 198 LEU B N 1
ATOM 3234 C CA . LEU B 2 95 ? 204.339 218.265 232.322 1.00 114.28 198 LEU B CA 1
ATOM 3235 C C . LEU B 2 95 ? 204.858 219.373 231.416 1.00 114.28 198 LEU B C 1
ATOM 3236 O O . LEU B 2 95 ? 204.557 220.555 231.602 1.00 114.28 198 LEU B O 1
ATOM 3241 N N . GLY B 2 96 ? 205.651 218.969 230.424 1.00 120.71 199 GLY B N 1
ATOM 3242 C CA . GLY B 2 96 ? 206.094 219.838 229.348 1.00 120.71 199 GLY B CA 1
ATOM 3243 C C . GLY B 2 96 ? 206.515 221.232 229.757 1.00 120.71 199 GLY B C 1
ATOM 3244 O O . GLY B 2 96 ? 207.417 221.401 230.583 1.00 120.71 199 GLY B O 1
ATOM 3245 N N . GLU B 2 97 ? 205.855 222.243 229.196 1.00 121.49 200 GLU B N 1
ATOM 3246 C CA . GLU B 2 97 ? 206.184 223.632 229.480 1.00 121.49 200 GLU B CA 1
ATOM 3247 C C . GLU B 2 97 ? 205.104 224.326 230.298 1.00 121.49 200 GLU B C 1
ATOM 3248 O O . GLU B 2 97 ? 205.386 224.832 231.387 1.00 121.49 200 GLU B O 1
ATOM 3254 N N . CYS B 2 98 ? 203.870 224.371 229.804 1.00 119.67 201 CYS B N 1
ATOM 3255 C CA . CYS B 2 98 ? 202.774 224.959 230.562 1.00 119.67 201 CYS B CA 1
ATOM 3256 C C . CYS B 2 98 ? 201.692 223.937 230.877 1.00 119.67 201 CYS B C 1
ATOM 3257 O O . CYS B 2 98 ? 201.392 223.705 232.052 1.00 119.67 201 CYS B O 1
ATOM 3260 N N . GLY B 2 99 ? 201.096 223.322 229.866 1.00 109.46 202 GLY B N 1
ATOM 3261 C CA . GLY B 2 99 ? 200.200 222.209 230.084 1.00 109.46 202 GLY B CA 1
ATOM 3262 C C . GLY B 2 99 ? 200.239 221.238 228.928 1.00 109.46 202 GLY B C 1
ATOM 3263 O O . GLY B 2 99 ? 199.461 220.283 228.882 1.00 109.46 202 GLY B O 1
ATOM 3264 N N . LEU B 2 100 ? 201.149 221.465 227.990 1.00 106.05 203 LEU B N 1
ATOM 3265 C CA . LEU B 2 100 ? 201.105 220.767 226.713 1.00 106.05 203 LEU B CA 1
ATOM 3266 C C . LEU B 2 100 ? 201.620 219.348 226.888 1.00 106.05 203 LEU B C 1
ATOM 3267 O O . LEU B 2 100 ? 202.806 219.132 227.149 1.00 106.05 203 LEU B O 1
ATOM 3272 N N . ILE B 2 101 ? 200.714 218.383 226.747 1.00 96.50 204 ILE B N 1
ATOM 3273 C CA . ILE B 2 101 ? 201.073 216.977 226.837 1.00 96.50 204 ILE B CA 1
ATOM 3274 C C . ILE B 2 101 ? 201.722 216.535 225.536 1.00 96.50 204 ILE B C 1
ATOM 3275 O O . ILE B 2 101 ? 201.138 216.670 224.454 1.00 96.50 204 ILE B O 1
ATOM 3280 N N . SER B 2 102 ? 202.926 215.989 225.632 1.00 95.43 205 SER B N 1
ATOM 3281 C CA . SER B 2 102 ? 203.580 215.403 224.474 1.00 95.43 205 SER B CA 1
ATOM 3282 C C . SER B 2 102 ? 202.913 214.066 224.171 1.00 95.43 205 SER B C 1
ATOM 3283 O O . SER B 2 102 ? 201.903 213.702 224.776 1.00 95.43 205 SER B O 1
ATOM 3286 N N . PHE B 2 103 ? 203.459 213.310 223.222 1.00 94.18 206 PHE B N 1
ATOM 3287 C CA . PHE B 2 103 ? 202.910 211.980 222.982 1.00 94.18 206 PHE B CA 1
ATOM 3288 C C . PHE B 2 103 ? 203.397 210.990 224.028 1.00 94.18 206 PHE B C 1
ATOM 3289 O O . PHE B 2 103 ? 202.595 210.341 224.705 1.00 94.18 206 PHE B O 1
ATOM 3297 N N . SER B 2 104 ? 204.717 210.865 224.171 1.00 102.84 207 SER B N 1
ATOM 3298 C CA . SER B 2 104 ? 205.285 209.921 225.123 1.00 102.84 207 SER B CA 1
ATOM 3299 C C . SER B 2 104 ? 204.737 210.109 226.526 1.00 102.84 207 SER B C 1
ATOM 3300 O O . SER B 2 104 ? 204.772 209.169 227.325 1.00 102.84 207 SER B O 1
ATOM 3303 N N . ASP B 2 105 ? 204.233 211.298 226.849 1.00 101.98 208 ASP B N 1
ATOM 3304 C CA . ASP B 2 105 ? 203.573 211.507 228.128 1.00 101.98 208 ASP B CA 1
ATOM 3305 C C . ASP B 2 105 ? 202.117 211.077 228.091 1.00 101.98 208 ASP B C 1
ATOM 3306 O O . ASP B 2 105 ? 201.642 210.453 229.042 1.00 101.98 208 ASP B O 1
ATOM 3311 N N . TYR B 2 106 ? 201.401 211.387 227.009 1.00 89.64 209 TYR B N 1
ATOM 3312 C CA . TYR B 2 106 ? 199.996 211.004 226.928 1.00 89.64 209 TYR B CA 1
ATOM 3313 C C . TYR B 2 106 ? 199.814 209.505 227.076 1.00 89.64 209 TYR B C 1
ATOM 3314 O O . TYR B 2 106 ? 198.863 209.056 227.723 1.00 89.64 209 TYR B O 1
ATOM 3323 N N . ILE B 2 107 ? 200.705 208.714 226.485 1.00 92.52 210 ILE B N 1
ATOM 3324 C CA . ILE B 2 107 ? 200.592 207.268 226.612 1.00 92.52 210 ILE B CA 1
ATOM 3325 C C . ILE B 2 107 ? 200.942 206.833 228.027 1.00 92.52 210 ILE B C 1
ATOM 3326 O O . ILE B 2 107 ? 200.331 205.911 228.576 1.00 92.52 210 ILE B O 1
ATOM 3331 N N . PHE B 2 108 ? 201.915 207.497 228.651 1.00 92.67 211 PHE B N 1
ATOM 3332 C CA . PHE B 2 108 ? 202.203 207.217 230.052 1.00 92.67 211 PHE B CA 1
ATOM 3333 C C . PHE B 2 108 ? 201.106 207.758 230.951 1.00 92.67 211 PHE B C 1
ATOM 3334 O O . PHE B 2 108 ? 200.740 207.126 231.946 1.00 92.67 211 PHE B O 1
ATOM 3342 N N . LEU B 2 109 ? 200.574 208.931 230.621 1.00 89.43 212 LEU B N 1
ATOM 3343 C CA . LEU B 2 109 ? 199.570 209.566 231.456 1.00 89.43 212 LEU B CA 1
ATOM 3344 C C . LEU B 2 109 ? 198.264 208.793 231.471 1.00 89.43 212 LEU B C 1
ATOM 3345 O O . LEU B 2 109 ? 197.406 209.072 232.311 1.00 89.43 212 LEU B O 1
ATOM 3350 N N . THR B 2 110 ? 198.092 207.835 230.567 1.00 91.90 213 THR B N 1
ATOM 3351 C CA . THR B 2 110 ? 196.871 207.055 230.495 1.00 91.90 213 THR B CA 1
ATOM 3352 C C . THR B 2 110 ? 197.024 205.652 231.058 1.00 91.90 213 THR B C 1
ATOM 3353 O O . THR B 2 110 ? 196.015 204.966 231.240 1.00 91.90 213 THR B O 1
ATOM 3357 N N . THR B 2 111 ? 198.249 205.202 231.327 1.00 91.27 214 THR B N 1
ATOM 3358 C CA . THR B 2 111 ? 198.418 203.978 232.099 1.00 91.27 214 THR B CA 1
ATOM 3359 C C . THR B 2 111 ? 198.215 204.251 233.580 1.00 91.27 214 THR B C 1
ATOM 3360 O O . THR B 2 111 ? 197.740 203.382 234.316 1.00 91.27 214 THR B O 1
ATOM 3364 N N . VAL B 2 112 ? 198.569 205.456 234.026 1.00 88.85 215 VAL B N 1
ATOM 3365 C CA . VAL B 2 112 ? 198.392 205.822 235.422 1.00 88.85 215 VAL B CA 1
ATOM 3366 C C . VAL B 2 112 ? 196.924 206.048 235.736 1.00 88.85 215 VAL B C 1
ATOM 3367 O O . VAL B 2 112 ? 196.461 205.738 236.839 1.00 88.85 215 VAL B O 1
ATOM 3371 N N . LEU B 2 113 ? 196.161 206.566 234.778 1.00 93.79 216 LEU B N 1
ATOM 3372 C CA . LEU B 2 113 ? 194.776 206.920 235.056 1.00 93.79 216 LEU B CA 1
ATOM 3373 C C . LEU B 2 113 ? 193.896 205.691 235.237 1.00 93.79 216 LEU B C 1
ATOM 3374 O O . LEU B 2 113 ? 192.912 205.745 235.981 1.00 93.79 216 LEU B O 1
ATOM 3379 N N . SER B 2 114 ? 194.223 204.581 234.585 1.00 95.30 217 SER B N 1
ATOM 3380 C CA . SER B 2 114 ? 193.340 203.420 234.539 1.00 95.30 217 SER B CA 1
ATOM 3381 C C . SER B 2 114 ? 194.078 202.157 234.942 1.00 95.30 217 SER B C 1
ATOM 3382 O O . SER B 2 114 ? 194.018 201.130 234.265 1.00 95.30 217 SER B O 1
ATOM 3385 N N . THR B 2 115 ? 194.798 202.216 236.054 1.00 99.85 218 THR B N 1
ATOM 3386 C CA . THR B 2 115 ? 195.464 201.050 236.592 1.00 99.85 218 THR B CA 1
ATOM 3387 C C . THR B 2 115 ? 195.096 200.894 238.060 1.00 99.85 218 THR B C 1
ATOM 3388 O O . THR B 2 115 ? 195.136 201.880 238.809 1.00 99.85 218 THR B O 1
ATOM 3392 N N . PRO B 2 116 ? 194.713 199.700 238.504 1.00 104.81 219 PRO B N 1
ATOM 3393 C CA . PRO B 2 116 ? 194.383 199.516 239.919 1.00 104.81 219 PRO B CA 1
ATOM 3394 C C . PRO B 2 116 ? 195.568 199.858 240.807 1.00 104.81 219 PRO B C 1
ATOM 3395 O O . PRO B 2 116 ? 196.727 199.677 240.432 1.00 104.81 219 PRO B O 1
ATOM 3399 N N . GLN B 2 117 ? 195.258 200.369 241.998 1.00 106.31 220 GLN B N 1
ATOM 3400 C CA . GLN B 2 117 ? 196.311 200.787 242.914 1.00 106.31 220 GLN B CA 1
ATOM 3401 C C . GLN B 2 117 ? 197.163 199.612 243.368 1.00 106.31 220 GLN B C 1
ATOM 3402 O O . GLN B 2 117 ? 198.334 199.795 243.714 1.00 106.31 220 GLN B O 1
ATOM 3408 N N . ARG B 2 118 ? 196.601 198.403 243.373 1.00 113.13 221 ARG B N 1
ATOM 3409 C CA . ARG B 2 118 ? 197.372 197.234 243.783 1.00 113.13 221 ARG B CA 1
ATOM 3410 C C . ARG B 2 118 ? 198.522 196.967 242.821 1.00 113.13 221 ARG B C 1
ATOM 3411 O O . ARG B 2 118 ? 199.630 196.620 243.243 1.00 113.13 221 ARG B O 1
ATOM 3419 N N . ASN B 2 119 ? 198.272 197.111 241.517 1.00 107.16 222 ASN B N 1
ATOM 3420 C CA . ASN B 2 119 ? 199.293 196.780 240.529 1.00 107.16 222 ASN B CA 1
ATOM 3421 C C . ASN B 2 119 ? 200.556 197.596 240.741 1.00 107.16 222 ASN B C 1
ATOM 3422 O O . ASN B 2 119 ? 201.668 197.088 240.567 1.00 107.16 222 ASN B O 1
ATOM 3427 N N . PHE B 2 120 ? 200.412 198.862 241.121 1.00 107.59 223 PHE B N 1
ATOM 3428 C CA . PHE B 2 120 ? 201.598 199.652 241.419 1.00 107.59 223 PHE B CA 1
ATOM 3429 C C . PHE B 2 120 ? 202.196 199.250 242.759 1.00 107.59 223 PHE B C 1
ATOM 3430 O O . PHE B 2 120 ? 203.416 199.299 242.938 1.00 107.59 223 PHE B O 1
ATOM 3438 N N . GLU B 2 121 ? 201.355 198.836 243.707 1.00 113.37 224 GLU B N 1
ATOM 3439 C CA . GLU B 2 121 ? 201.876 198.303 244.960 1.00 113.37 224 GLU B CA 1
ATOM 3440 C C . GLU B 2 121 ? 202.740 197.077 244.725 1.00 113.37 224 GLU B C 1
ATOM 3441 O O . GLU B 2 121 ? 203.710 196.853 245.456 1.00 113.37 224 GLU B O 1
ATOM 3447 N N . ILE B 2 122 ? 202.414 196.280 243.715 1.00 114.42 225 ILE B N 1
ATOM 3448 C CA . ILE B 2 122 ? 203.176 195.073 243.422 1.00 114.42 225 ILE B CA 1
ATOM 3449 C C . ILE B 2 122 ? 204.350 195.369 242.504 1.00 114.42 225 ILE B C 1
ATOM 3450 O O . ILE B 2 122 ? 205.477 194.946 242.770 1.00 114.42 225 ILE B O 1
ATOM 3455 N N . ALA B 2 123 ? 204.108 196.100 241.415 1.00 117.40 226 ALA B N 1
ATOM 3456 C CA . ALA B 2 123 ? 205.178 196.415 240.475 1.00 117.40 226 ALA B CA 1
ATOM 3457 C C . ALA B 2 123 ? 206.352 197.074 241.181 1.00 117.40 226 ALA B C 1
ATOM 3458 O O . ALA B 2 123 ? 207.504 196.663 241.015 1.00 117.40 226 ALA B O 1
ATOM 3460 N N . PHE B 2 124 ? 206.071 198.098 241.985 1.00 120.63 227 PHE B N 1
ATOM 3461 C CA . PHE B 2 124 ? 207.136 198.788 242.701 1.00 120.63 227 PHE B CA 1
ATOM 3462 C C . PHE B 2 124 ? 207.833 197.854 243.678 1.00 120.63 227 PHE B C 1
ATOM 3463 O O . PHE B 2 124 ? 209.064 197.843 243.770 1.00 120.63 227 PHE B O 1
ATOM 3471 N N . LYS B 2 125 ? 207.062 197.057 244.411 1.00 125.56 228 LYS B N 1
ATOM 3472 C CA . LYS B 2 125 ? 207.639 196.192 245.431 1.00 125.56 228 LYS B CA 1
ATOM 3473 C C . LYS B 2 125 ? 208.248 194.915 244.873 1.00 125.56 228 LYS B C 1
ATOM 3474 O O . LYS B 2 125 ? 208.668 194.066 245.666 1.00 125.56 228 LYS B O 1
ATOM 3480 N N . MET B 2 126 ? 208.300 194.730 243.557 1.00 131.95 229 MET B N 1
ATOM 3481 C CA . MET B 2 126 ? 208.940 193.547 243.000 1.00 131.95 229 MET B CA 1
ATOM 3482 C C . MET B 2 126 ? 210.258 193.833 242.311 1.00 131.95 229 MET B C 1
ATOM 3483 O O . MET B 2 126 ? 211.150 192.985 242.341 1.00 131.95 229 MET B O 1
ATOM 3488 N N . PHE B 2 127 ? 210.410 195.000 241.693 1.00 130.08 230 PHE B N 1
ATOM 3489 C CA . PHE B 2 127 ? 211.685 195.347 241.080 1.00 130.08 230 PHE B CA 1
ATOM 3490 C C . PHE B 2 127 ? 212.616 195.974 242.112 1.00 130.08 230 PHE B C 1
ATOM 3491 O O . PHE B 2 127 ? 213.731 195.485 242.310 1.00 130.08 230 PHE B O 1
ATOM 3499 N N . ASP B 2 128 ? 212.188 197.078 242.737 1.00 139.05 231 ASP B N 1
ATOM 3500 C CA . ASP B 2 128 ? 212.626 197.519 244.065 1.00 139.05 231 ASP B CA 1
ATOM 3501 C C . ASP B 2 128 ? 214.074 197.156 244.386 1.00 139.05 231 ASP B C 1
ATOM 3502 O O . ASP B 2 128 ? 214.340 196.472 245.380 1.00 139.05 231 ASP B O 1
ATOM 3507 N N . LEU B 2 129 ? 215.008 197.651 243.566 1.00 140.27 232 LEU B N 1
ATOM 3508 C CA . LEU B 2 129 ? 216.363 197.107 243.470 1.00 140.27 232 LEU B CA 1
ATOM 3509 C C . LEU B 2 129 ? 216.948 196.636 244.801 1.00 140.27 232 LEU B C 1
ATOM 3510 O O . LEU B 2 129 ? 217.513 195.541 244.885 1.00 140.27 232 LEU B O 1
ATOM 3515 N N . ASN B 2 130 ? 216.823 197.441 245.854 1.00 141.90 233 ASN B N 1
ATOM 3516 C CA . ASN B 2 130 ? 217.330 197.030 247.160 1.00 141.90 233 ASN B CA 1
ATOM 3517 C C . ASN B 2 130 ? 216.203 196.825 248.168 1.00 141.90 233 ASN B C 1
ATOM 3518 O O . ASN B 2 130 ? 216.067 195.744 248.749 1.00 141.90 233 ASN B O 1
ATOM 3523 N N . GLY B 2 131 ? 215.384 197.849 248.376 1.00 138.01 234 GLY B N 1
ATOM 3524 C CA . GLY B 2 131 ? 214.377 197.790 249.413 1.00 138.01 234 GLY B CA 1
ATOM 3525 C C . GLY B 2 131 ? 213.015 197.382 248.902 1.00 138.01 234 GLY B C 1
ATOM 3526 O O . GLY B 2 131 ? 212.901 196.469 248.080 1.00 138.01 234 GLY B O 1
ATOM 3527 N N . ASP B 2 132 ? 211.974 198.054 249.388 1.00 138.76 235 ASP B N 1
ATOM 3528 C CA . ASP B 2 132 ? 210.593 197.742 249.028 1.00 138.76 235 ASP B CA 1
ATOM 3529 C C . ASP B 2 132 ? 209.801 199.039 249.037 1.00 138.76 235 ASP B C 1
ATOM 3530 O O . ASP B 2 132 ? 209.602 199.638 250.098 1.00 138.76 235 ASP B O 1
ATOM 3535 N N . GLY B 2 133 ? 209.351 199.472 247.864 1.00 129.80 236 GLY B N 1
ATOM 3536 C CA . GLY B 2 133 ? 208.544 200.668 247.724 1.00 129.80 236 GLY B CA 1
ATOM 3537 C C . GLY B 2 133 ? 209.236 201.809 247.015 1.00 129.80 236 GLY B C 1
ATOM 3538 O O . GLY B 2 133 ? 208.558 202.730 246.539 1.00 129.80 236 GLY B O 1
ATOM 3539 N N . GLU B 2 134 ? 210.560 201.787 246.930 1.00 134.20 237 GLU B N 1
ATOM 3540 C CA . GLU B 2 134 ? 211.321 202.833 246.266 1.00 134.20 237 GLU B CA 1
ATOM 3541 C C . GLU B 2 134 ? 211.990 202.282 245.017 1.00 134.20 237 GLU B C 1
ATOM 3542 O O . GLU B 2 134 ? 212.471 201.145 245.008 1.00 134.20 237 GLU B O 1
ATOM 3548 N N . VAL B 2 135 ? 212.007 203.090 243.959 1.00 131.27 238 VAL B N 1
ATOM 3549 C CA . VAL B 2 135 ? 212.656 202.740 242.700 1.00 131.27 238 VAL B CA 1
ATOM 3550 C C . VAL B 2 135 ? 213.324 203.989 242.144 1.00 131.27 238 VAL B C 1
ATOM 3551 O O . VAL B 2 135 ? 212.802 205.099 242.294 1.00 131.27 238 VAL B O 1
ATOM 3555 N N . ASP B 2 136 ? 214.489 203.817 241.529 1.00 136.84 239 ASP B N 1
ATOM 3556 C CA . ASP B 2 136 ? 215.156 204.914 240.842 1.00 136.84 239 ASP B CA 1
ATOM 3557 C C . ASP B 2 136 ? 214.600 205.030 239.425 1.00 136.84 239 ASP B C 1
ATOM 3558 O O . ASP B 2 136 ? 213.561 204.455 239.092 1.00 136.84 239 ASP B O 1
ATOM 3563 N N . MET B 2 137 ? 215.281 205.793 238.569 1.00 135.93 240 MET B N 1
ATOM 3564 C CA . MET B 2 137 ? 214.761 206.047 237.230 1.00 135.93 240 MET B CA 1
ATOM 3565 C C . MET B 2 137 ? 214.797 204.791 236.366 1.00 135.93 240 MET B C 1
ATOM 3566 O O . MET B 2 137 ? 213.765 204.358 235.840 1.00 135.93 240 MET B O 1
ATOM 3571 N N . GLU B 2 138 ? 215.982 204.199 236.194 1.00 137.85 241 GLU B N 1
ATOM 3572 C CA . GLU B 2 138 ? 216.109 203.066 235.281 1.00 137.85 241 GLU B CA 1
ATOM 3573 C C . GLU B 2 138 ? 215.243 201.891 235.711 1.00 137.85 241 GLU B C 1
ATOM 3574 O O . GLU B 2 138 ? 214.846 201.076 234.871 1.00 137.85 241 GLU B O 1
ATOM 3580 N N . GLU B 2 139 ? 214.939 201.781 237.004 1.00 133.37 242 GLU B N 1
ATOM 3581 C CA . GLU B 2 139 ? 213.962 200.794 237.436 1.00 133.37 242 GLU B CA 1
ATOM 3582 C C . GLU B 2 139 ? 212.536 201.269 237.199 1.00 133.37 242 GLU B C 1
ATOM 3583 O O . GLU B 2 139 ? 211.631 200.438 237.076 1.00 133.37 242 GLU B O 1
ATOM 3589 N N . PHE B 2 140 ? 212.315 202.579 237.121 1.00 125.53 243 PHE B N 1
ATOM 3590 C CA . PHE B 2 140 ? 210.996 203.101 236.798 1.00 125.53 243 PHE B CA 1
ATOM 3591 C C . PHE B 2 140 ? 210.710 203.086 235.305 1.00 125.53 243 PHE B C 1
ATOM 3592 O O . PHE B 2 140 ? 209.676 203.607 234.880 1.00 125.53 243 PHE B O 1
ATOM 3600 N N . GLU B 2 141 ? 211.593 202.511 234.497 1.00 127.16 244 GLU B N 1
ATOM 3601 C CA . GLU B 2 141 ? 211.260 202.327 233.094 1.00 127.16 244 GLU B CA 1
ATOM 3602 C C . GLU B 2 141 ? 210.746 200.920 232.832 1.00 127.16 244 GLU B C 1
ATOM 3603 O O . GLU B 2 141 ? 209.796 200.738 232.067 1.00 127.16 244 GLU B O 1
ATOM 3609 N N . GLN B 2 142 ? 211.357 199.917 233.464 1.00 122.76 245 GLN B N 1
ATOM 3610 C CA . GLN B 2 142 ? 210.779 198.580 233.433 1.00 122.76 245 GLN B CA 1
ATOM 3611 C C . GLN B 2 142 ? 209.376 198.592 234.019 1.00 122.76 245 GLN B C 1
ATOM 3612 O O . GLN B 2 142 ? 208.428 198.096 233.402 1.00 122.76 245 GLN B O 1
ATOM 3618 N N . VAL B 2 143 ? 209.228 199.172 235.211 1.00 119.63 246 VAL B N 1
ATOM 3619 C CA . VAL B 2 143 ? 207.933 199.195 235.884 1.00 119.63 246 VAL B CA 1
ATOM 3620 C C . VAL B 2 143 ? 206.892 199.875 235.008 1.00 119.63 246 VAL B C 1
ATOM 3621 O O . VAL B 2 143 ? 205.771 199.381 234.844 1.00 119.63 246 VAL B O 1
ATOM 3625 N N . GLN B 2 144 ? 207.249 201.018 234.427 1.00 118.66 247 GLN B N 1
ATOM 3626 C CA . GLN B 2 144 ? 206.311 201.711 233.555 1.00 118.66 247 GLN B CA 1
ATOM 3627 C C . GLN B 2 144 ? 206.030 200.902 232.299 1.00 118.66 247 GLN B C 1
ATOM 3628 O O . GLN B 2 144 ? 204.882 200.823 231.850 1.00 118.66 247 GLN B O 1
ATOM 3634 N N . SER B 2 145 ? 207.061 200.282 231.723 1.00 115.78 248 SER B N 1
ATOM 3635 C CA . SER B 2 145 ? 206.858 199.490 230.516 1.00 115.78 248 SER B CA 1
ATOM 3636 C C . SER B 2 145 ? 206.062 198.225 230.798 1.00 115.78 248 SER B C 1
ATOM 3637 O O . SER B 2 145 ? 205.248 197.812 229.967 1.00 115.78 248 SER B O 1
ATOM 3640 N N . ILE B 2 146 ? 206.282 197.596 231.951 1.00 117.37 249 ILE B N 1
ATOM 3641 C CA . ILE B 2 146 ? 205.550 196.378 232.280 1.00 117.37 249 ILE B CA 1
ATOM 3642 C C . ILE B 2 146 ? 204.067 196.677 232.443 1.00 117.37 249 ILE B C 1
ATOM 3643 O O . ILE B 2 146 ? 203.216 196.050 231.804 1.00 117.37 249 ILE B O 1
ATOM 3648 N N . ILE B 2 147 ? 203.735 197.638 233.307 1.00 110.85 250 ILE B N 1
ATOM 3649 C CA . ILE B 2 147 ? 202.332 197.969 233.526 1.00 110.85 250 ILE B CA 1
ATOM 3650 C C . ILE B 2 147 ? 201.691 198.457 232.239 1.00 110.85 250 ILE B C 1
ATOM 3651 O O . ILE B 2 147 ? 200.503 198.219 231.999 1.00 110.85 250 ILE B O 1
ATOM 3656 N N . ARG B 2 148 ? 202.458 199.136 231.388 1.00 109.66 251 ARG B N 1
ATOM 3657 C CA . ARG B 2 148 ? 201.926 199.527 230.092 1.00 109.66 251 ARG B CA 1
ATOM 3658 C C . ARG B 2 148 ? 201.663 198.325 229.201 1.00 109.66 251 ARG B C 1
ATOM 3659 O O . ARG B 2 148 ? 200.690 198.332 228.445 1.00 109.66 251 ARG B O 1
ATOM 3667 N N . SER B 2 149 ? 202.477 197.277 229.301 1.00 110.57 252 SER B N 1
ATOM 3668 C CA . SER B 2 149 ? 202.324 196.093 228.470 1.00 110.57 252 SER B CA 1
ATOM 3669 C C . SER B 2 149 ? 201.173 195.202 228.920 1.00 110.57 252 SER B C 1
ATOM 3670 O O . SER B 2 149 ? 201.071 194.061 228.462 1.00 110.57 252 SER B O 1
ATOM 3673 N N . GLN B 2 150 ? 200.314 195.691 229.807 1.00 110.71 253 GLN B N 1
ATOM 3674 C CA . GLN B 2 150 ? 199.101 194.978 230.180 1.00 110.71 253 GLN B CA 1
ATOM 3675 C C . GLN B 2 150 ? 197.831 195.775 229.959 1.00 110.71 253 GLN B C 1
ATOM 3676 O O . GLN B 2 150 ? 196.760 195.167 229.855 1.00 110.71 253 GLN B O 1
ATOM 3682 N N . THR B 2 151 ? 197.902 197.099 229.890 1.00 104.80 254 THR B N 1
ATOM 3683 C CA . THR B 2 151 ? 196.724 197.914 229.670 1.00 104.80 254 THR B CA 1
ATOM 3684 C C . THR B 2 151 ? 196.273 197.811 228.217 1.00 104.80 254 THR B C 1
ATOM 3685 O O . THR B 2 151 ? 196.979 197.289 227.353 1.00 104.80 254 THR B O 1
ATOM 3689 N N . SER B 2 152 ? 195.068 198.318 227.953 1.00 103.32 255 SER B N 1
ATOM 3690 C CA . SER B 2 152 ? 194.520 198.260 226.603 1.00 103.32 255 SER B CA 1
ATOM 3691 C C . SER B 2 152 ? 195.378 199.051 225.627 1.00 103.32 255 SER B C 1
ATOM 3692 O O . SER B 2 152 ? 195.831 198.518 224.609 1.00 103.32 255 SER B O 1
ATOM 3695 N N . MET B 2 153 ? 195.629 200.318 225.928 1.00 104.08 256 MET B N 1
ATOM 3696 C CA . MET B 2 153 ? 196.463 201.154 225.067 1.00 104.08 256 MET B CA 1
ATOM 3697 C C . MET B 2 153 ? 197.905 200.745 225.073 1.00 104.08 256 MET B C 1
ATOM 3698 O O . MET B 2 153 ? 198.730 201.440 224.480 1.00 104.08 256 MET B O 1
ATOM 3703 N N . GLY B 2 154 ? 198.262 199.653 225.735 1.00 104.17 257 GLY B N 1
ATOM 3704 C CA . GLY B 2 154 ? 199.628 199.186 225.716 1.00 104.17 257 GLY B CA 1
ATOM 3705 C C . GLY B 2 154 ? 199.847 198.123 224.665 1.00 104.17 257 GLY B C 1
ATOM 3706 O O . GLY B 2 154 ? 200.886 198.108 224.001 1.00 104.17 257 GLY B O 1
ATOM 3707 N N . MET B 2 155 ? 198.884 197.219 224.506 1.00 101.94 258 MET B N 1
ATOM 3708 C CA . MET B 2 155 ? 198.944 196.253 223.413 1.00 101.94 258 MET B CA 1
ATOM 3709 C C . MET B 2 155 ? 198.223 196.761 222.181 1.00 101.94 258 MET B C 1
ATOM 3710 O O . MET B 2 155 ? 197.441 196.035 221.566 1.00 101.94 258 MET B O 1
ATOM 3715 N N . ARG B 2 156 ? 198.275 198.024 221.942 1.00 98.01 259 ARG B N 1
ATOM 3716 C CA . ARG B 2 156 ? 197.669 198.407 220.672 1.00 98.01 259 ARG B CA 1
ATOM 3717 C C . ARG B 2 156 ? 198.544 199.563 220.313 1.00 98.01 259 ARG B C 1
ATOM 3718 O O . ARG B 2 156 ? 198.036 200.623 220.163 1.00 98.01 259 ARG B O 1
ATOM 3726 N N . HIS B 2 157 ? 199.821 199.377 220.452 1.00 101.59 260 HIS B N 1
ATOM 3727 C CA . HIS B 2 157 ? 200.565 200.585 220.118 1.00 101.59 260 HIS B CA 1
ATOM 3728 C C . HIS B 2 157 ? 201.875 200.143 219.542 1.00 101.59 260 HIS B C 1
ATOM 3729 O O . HIS B 2 157 ? 202.763 199.901 220.333 1.00 101.59 260 HIS B O 1
ATOM 3736 N N . ARG B 2 158 ? 201.955 200.015 218.229 1.00 100.51 261 ARG B N 1
ATOM 3737 C CA . ARG B 2 158 ? 203.246 199.631 217.630 1.00 100.51 261 ARG B CA 1
ATOM 3738 C C . ARG B 2 158 ? 203.878 200.941 217.198 1.00 100.51 261 ARG B C 1
ATOM 3739 O O . ARG B 2 158 ? 203.190 201.713 216.566 1.00 100.51 261 ARG B O 1
ATOM 3747 N N . ASP B 2 159 ? 205.123 201.184 217.579 1.00 103.90 262 ASP B N 1
ATOM 3748 C CA . ASP B 2 159 ? 205.704 202.523 217.350 1.00 103.90 262 ASP B CA 1
ATOM 3749 C C . ASP B 2 159 ? 205.694 202.831 215.872 1.00 103.90 262 ASP B C 1
ATOM 3750 O O . ASP B 2 159 ? 206.143 201.991 215.127 1.00 103.90 262 ASP B O 1
ATOM 3755 N N . ARG B 2 160 ? 205.253 204.027 215.518 1.00 99.91 263 ARG B N 1
ATOM 3756 C CA . ARG B 2 160 ? 205.169 204.524 214.148 1.00 99.91 263 ARG B CA 1
ATOM 3757 C C . ARG B 2 160 ? 206.073 205.741 214.001 1.00 99.91 263 ARG B C 1
ATOM 3758 O O . ARG B 2 160 ? 205.614 206.886 214.122 1.00 99.91 263 ARG B O 1
ATOM 3766 N N . PRO B 2 161 ? 207.360 205.534 213.726 1.00 101.45 264 PRO B N 1
ATOM 3767 C CA . PRO B 2 161 ? 208.265 206.683 213.573 1.00 101.45 264 PRO B CA 1
ATOM 3768 C C . PRO B 2 161 ? 207.959 207.533 212.358 1.00 101.45 264 PRO B C 1
ATOM 3769 O O . PRO B 2 161 ? 208.412 208.681 212.291 1.00 101.45 264 PRO B O 1
ATOM 3773 N N . THR B 2 162 ? 207.211 206.999 211.391 1.00 101.85 265 THR B N 1
ATOM 3774 C CA . THR B 2 162 ? 206.900 207.755 210.181 1.00 101.85 265 THR B CA 1
ATOM 3775 C C . THR B 2 162 ? 206.202 209.065 210.513 1.00 101.85 265 THR B C 1
ATOM 3776 O O . THR B 2 162 ? 206.487 210.104 209.906 1.00 101.85 265 THR B O 1
ATOM 3780 N N . THR B 2 163 ? 205.290 209.038 211.479 1.00 101.59 266 THR B N 1
ATOM 3781 C CA . THR B 2 163 ? 204.568 210.226 211.902 1.00 101.59 266 THR B CA 1
ATOM 3782 C C . THR B 2 163 ? 205.168 210.855 213.149 1.00 101.59 266 THR B C 1
ATOM 3783 O O . THR B 2 163 ? 204.550 211.743 213.740 1.00 101.59 266 THR B O 1
ATOM 3787 N N . GLY B 2 164 ? 206.355 210.412 213.564 1.00 100.57 267 GLY B N 1
ATOM 3788 C CA . GLY B 2 164 ? 207.033 210.973 214.711 1.00 100.57 267 GLY B CA 1
ATOM 3789 C C . GLY B 2 164 ? 206.500 210.545 216.059 1.00 100.57 267 GLY B C 1
ATOM 3790 O O . GLY B 2 164 ? 207.226 210.648 217.054 1.00 100.57 267 GLY B O 1
ATOM 3791 N N . ASN B 2 165 ? 205.261 210.062 216.132 1.00 98.42 268 ASN B N 1
ATOM 3792 C CA . ASN B 2 165 ? 204.656 209.672 217.403 1.00 98.42 268 ASN B CA 1
ATOM 3793 C C . ASN B 2 165 ? 205.241 208.334 217.855 1.00 98.42 268 ASN B C 1
ATOM 3794 O O . ASN B 2 165 ? 204.626 207.272 217.757 1.00 98.42 268 ASN B O 1
ATOM 3799 N N . THR B 2 166 ? 206.465 208.405 218.361 1.00 105.00 269 THR B N 1
ATOM 3800 C CA . THR B 2 166 ? 207.149 207.244 218.903 1.00 105.00 269 THR B CA 1
ATOM 3801 C C . THR B 2 166 ? 207.299 207.375 220.413 1.00 105.00 269 THR B C 1
ATOM 3802 O O . THR B 2 166 ? 207.061 208.431 221.002 1.00 105.00 269 THR B O 1
ATOM 3806 N N . LEU B 2 167 ? 207.589 206.259 221.041 1.00 107.76 270 LEU B N 1
ATOM 3807 C CA . LEU B 2 167 ? 207.612 206.239 222.509 1.00 107.76 270 LEU B CA 1
ATOM 3808 C C . LEU B 2 167 ? 208.899 205.583 222.956 1.00 107.76 270 LEU B C 1
ATOM 3809 O O . LEU B 2 167 ? 208.838 204.747 223.839 1.00 107.76 270 LEU B O 1
ATOM 3814 N N . LYS B 2 168 ? 209.995 205.920 222.281 1.00 116.37 271 LYS B N 1
ATOM 3815 C CA . LYS B 2 168 ? 211.352 205.410 222.610 1.00 116.37 271 LYS B CA 1
ATOM 3816 C C . LYS B 2 168 ? 212.061 206.458 223.461 1.00 116.37 271 LYS B C 1
ATOM 3817 O O . LYS B 2 168 ? 213.236 206.274 223.761 1.00 116.37 271 LYS B O 1
ATOM 3823 N N . SER B 2 169 ? 211.341 207.508 223.853 1.00 123.06 272 SER B N 1
ATOM 3824 C CA . SER B 2 169 ? 211.883 208.591 224.700 1.00 123.06 272 SER B CA 1
ATOM 3825 C C . SER B 2 169 ? 211.723 208.191 226.166 1.00 123.06 272 SER B C 1
ATOM 3826 O O . SER B 2 169 ? 211.171 207.118 226.453 1.00 123.06 272 SER B O 1
ATOM 3829 N N . GLY B 2 170 ? 212.361 208.859 227.098 1.00 127.27 273 GLY B N 1
ATOM 3830 C CA . GLY B 2 170 ? 212.136 208.242 228.410 1.00 127.27 273 GLY B CA 1
ATOM 3831 C C . GLY B 2 170 ? 210.842 208.799 228.925 1.00 127.27 273 GLY B C 1
ATOM 3832 O O . GLY B 2 170 ? 209.872 208.846 228.169 1.00 127.27 273 GLY B O 1
ATOM 3833 N N . LEU B 2 171 ? 210.815 209.115 230.204 1.00 124.83 274 LEU B N 1
ATOM 3834 C CA . LEU B 2 171 ? 209.654 209.872 230.696 1.00 124.83 274 LEU B CA 1
ATOM 3835 C C . LEU B 2 171 ? 209.794 211.264 230.068 1.00 124.83 274 LEU B C 1
ATOM 3836 O O . LEU B 2 171 ? 210.874 211.612 229.533 1.00 124.83 274 LEU B O 1
ATOM 3841 N N . CYS B 2 172 ? 208.768 212.095 230.179 1.00 130.83 275 CYS B N 1
ATOM 3842 C CA . CYS B 2 172 ? 208.804 213.413 229.501 1.00 130.83 275 CYS B CA 1
ATOM 3843 C C . CYS B 2 172 ? 209.999 214.279 229.914 1.00 130.83 275 CYS B C 1
ATOM 3844 O O . CYS B 2 172 ? 210.345 215.123 229.093 1.00 130.83 275 CYS B O 1
ATOM 3847 N N . SER B 2 173 ? 210.434 214.221 231.175 1.00 125.62 276 SER B N 1
ATOM 3848 C CA . SER B 2 173 ? 211.601 214.942 231.765 1.00 125.62 276 SER B CA 1
ATOM 3849 C C . SER B 2 173 ? 211.237 216.354 232.225 1.00 125.62 276 SER B C 1
ATOM 3850 O O . SER B 2 173 ? 212.130 217.054 232.693 1.00 125.62 276 SER B O 1
ATOM 3853 N N . ALA B 2 174 ? 209.988 216.769 232.024 1.00 124.05 277 ALA B N 1
ATOM 3854 C CA . ALA B 2 174 ? 209.511 217.980 232.730 1.00 124.05 277 ALA B CA 1
ATOM 3855 C C . ALA B 2 174 ? 208.9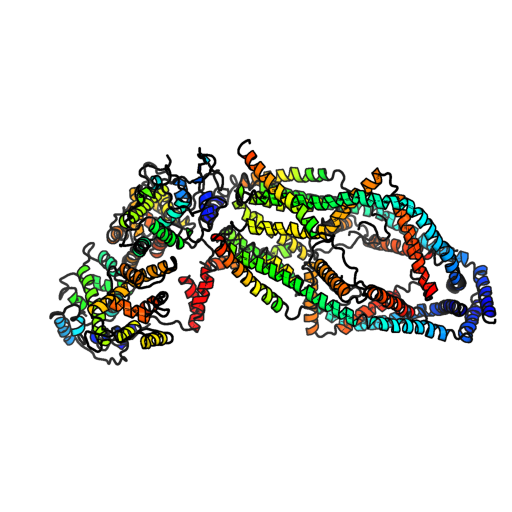33 217.512 234.074 1.00 124.05 277 ALA B C 1
ATOM 3856 O O . ALA B 2 174 ? 208.630 218.366 234.905 1.00 124.05 277 ALA B O 1
ATOM 3858 N N . LEU B 2 175 ? 208.704 216.197 234.210 1.00 124.53 278 LEU B N 1
ATOM 3859 C CA . LEU B 2 175 ? 208.243 215.537 235.444 1.00 124.53 278 LEU B CA 1
ATOM 3860 C C . LEU B 2 175 ? 209.268 214.495 235.846 1.00 124.53 278 LEU B C 1
ATOM 3861 O O . LEU B 2 175 ? 209.031 213.866 236.836 1.00 124.53 278 LEU B O 1
ATOM 3866 N N . THR B 2 176 ? 210.318 214.270 235.078 1.00 127.62 279 THR B N 1
ATOM 3867 C CA . THR B 2 176 ? 211.272 213.272 235.587 1.00 127.62 279 THR B CA 1
ATOM 3868 C C . THR B 2 176 ? 211.860 213.847 236.872 1.00 127.62 279 THR B C 1
ATOM 3869 O O . THR B 2 176 ? 212.020 213.116 237.853 1.00 127.62 279 THR B O 1
ATOM 3873 N N . THR B 2 177 ? 212.135 215.143 236.847 1.00 126.40 280 THR B N 1
ATOM 3874 C CA . THR B 2 177 ? 212.701 215.897 237.958 1.00 126.40 280 THR B CA 1
ATOM 3875 C C . THR B 2 177 ? 211.700 216.019 239.098 1.00 126.40 280 THR B C 1
ATOM 3876 O O . THR B 2 177 ? 212.081 215.977 240.272 1.00 126.40 280 THR B O 1
ATOM 3880 N N . TYR B 2 178 ? 210.416 216.178 238.771 1.00 117.11 281 TYR B N 1
ATOM 3881 C CA . TYR B 2 178 ? 209.387 216.181 239.803 1.00 117.11 281 TYR B CA 1
ATOM 3882 C C . TYR B 2 178 ? 209.387 214.879 240.586 1.00 117.11 281 TYR B C 1
ATOM 3883 O O . TYR B 2 178 ? 208.995 214.860 241.757 1.00 117.11 281 TYR B O 1
ATOM 3892 N N . PHE B 2 179 ? 209.817 213.787 239.961 1.00 117.08 282 PHE B N 1
ATOM 3893 C CA . PHE B 2 179 ? 209.844 212.487 240.616 1.00 117.08 282 PHE B CA 1
ATOM 3894 C C . PHE B 2 179 ? 211.208 212.177 241.221 1.00 117.08 282 PHE B C 1
ATOM 3895 O O . PHE B 2 179 ? 211.301 211.817 242.397 1.00 117.08 282 PHE B O 1
ATOM 3903 N N . PHE B 2 180 ? 212.272 212.318 240.434 1.00 128.93 283 PHE B N 1
ATOM 3904 C CA . PHE B 2 180 ? 213.601 211.865 240.823 1.00 128.93 283 PHE B CA 1
ATOM 3905 C C . PHE B 2 180 ? 214.551 213.021 241.115 1.00 128.93 283 PHE B C 1
ATOM 3906 O O . PHE B 2 180 ? 215.770 212.871 241.005 1.00 128.93 283 PHE B O 1
ATOM 3914 N N . GLY B 2 181 ? 214.011 214.176 241.488 1.00 134.66 284 GLY B N 1
ATOM 3915 C CA . GLY B 2 181 ? 214.838 215.323 241.807 1.00 134.66 284 GLY B CA 1
ATOM 3916 C C . GLY B 2 181 ? 215.608 215.860 240.619 1.00 134.66 284 GLY B C 1
ATOM 3917 O O . GLY B 2 181 ? 215.500 215.335 239.507 1.00 134.66 284 GLY B O 1
ATOM 3918 N N . ALA B 2 182 ? 216.396 216.912 240.843 1.00 141.56 285 ALA B N 1
ATOM 3919 C CA . ALA B 2 182 ? 217.165 217.496 239.751 1.00 141.56 285 ALA B CA 1
ATOM 3920 C C . ALA B 2 182 ? 218.340 216.614 239.354 1.00 141.56 285 ALA B C 1
ATOM 3921 O O . ALA B 2 182 ? 218.701 216.560 238.174 1.00 141.56 285 ALA B O 1
ATOM 3923 N N . ASP B 2 183 ? 218.944 215.914 240.315 1.00 141.04 286 ASP B N 1
ATOM 3924 C CA . ASP B 2 183 ? 220.101 215.077 240.026 1.00 141.04 286 ASP B CA 1
ATOM 3925 C C . ASP B 2 183 ? 219.739 213.785 239.308 1.00 141.04 286 ASP B C 1
ATOM 3926 O O . ASP B 2 183 ? 220.649 213.054 238.902 1.00 141.04 286 ASP B O 1
ATOM 3931 N N . LEU B 2 184 ? 218.447 213.485 239.160 1.00 137.49 287 LEU B N 1
ATOM 3932 C CA . LEU B 2 184 ? 217.988 212.232 238.559 1.00 137.49 287 LEU B CA 1
ATOM 3933 C C . LEU B 2 184 ? 218.479 211.030 239.361 1.00 137.49 287 LEU B C 1
ATOM 3934 O O . LEU B 2 184 ? 218.834 209.990 238.803 1.00 137.49 287 LEU B O 1
ATOM 3939 N N . LYS B 2 185 ? 218.501 211.175 240.685 1.00 136.14 288 LYS B N 1
ATOM 3940 C CA . LYS B 2 185 ? 218.965 210.116 241.573 1.00 136.14 288 LYS B CA 1
ATOM 3941 C C . LYS B 2 185 ? 217.969 209.724 242.649 1.00 136.14 288 LYS B C 1
ATOM 3942 O O . LYS B 2 185 ? 218.130 208.650 243.241 1.00 136.14 288 LYS B O 1
ATOM 3948 N N . GLY B 2 186 ? 216.960 210.542 242.927 1.00 132.30 289 GLY B N 1
ATOM 3949 C CA . GLY B 2 186 ? 216.021 210.258 243.992 1.00 132.30 289 GLY B CA 1
ATOM 3950 C C . GLY B 2 186 ? 215.247 208.974 243.795 1.00 132.30 289 GLY B C 1
ATOM 3951 O O . GLY B 2 186 ? 214.800 208.671 242.686 1.00 132.30 289 GLY B O 1
ATOM 3952 N N . LYS B 2 187 ? 215.092 208.205 244.867 1.00 132.25 290 LYS B N 1
ATOM 3953 C CA . LYS B 2 187 ? 214.324 206.968 244.823 1.00 132.25 290 LYS B CA 1
ATOM 3954 C C . LYS B 2 187 ? 212.863 207.285 245.110 1.00 132.25 290 LYS B C 1
ATOM 3955 O O . LYS B 2 187 ? 212.508 207.652 246.234 1.00 132.25 290 LYS B O 1
ATOM 3961 N N . LEU B 2 188 ? 212.018 207.149 244.095 1.00 122.99 291 LEU B N 1
ATOM 3962 C CA . LEU B 2 188 ? 210.599 207.441 244.244 1.00 122.99 291 LEU B CA 1
ATOM 3963 C C . LEU B 2 188 ? 209.949 206.418 245.164 1.00 122.99 291 LEU B C 1
ATOM 3964 O O . LEU B 2 188 ? 209.860 205.236 244.821 1.00 122.99 291 LEU B O 1
ATOM 3969 N N . THR B 2 189 ? 209.491 206.867 246.327 1.00 118.90 292 THR B N 1
ATOM 3970 C CA . THR B 2 189 ? 208.739 205.984 247.203 1.00 118.90 292 THR B CA 1
ATOM 3971 C C . THR B 2 189 ? 207.369 205.695 246.604 1.00 118.90 292 THR B C 1
ATOM 3972 O O . THR B 2 189 ? 206.799 206.509 245.875 1.00 118.90 292 THR B O 1
ATOM 3976 N N . ILE B 2 190 ? 206.842 204.509 246.907 1.00 116.30 293 ILE B N 1
ATOM 3977 C CA . ILE B 2 190 ? 205.530 204.142 246.387 1.00 116.30 293 ILE B CA 1
ATOM 3978 C C . ILE B 2 190 ? 204.447 205.037 246.974 1.00 116.30 293 ILE B C 1
ATOM 3979 O O . ILE B 2 190 ? 203.383 205.218 246.372 1.00 116.30 293 ILE B O 1
ATOM 3984 N N . LYS B 2 191 ? 204.707 205.636 248.137 1.00 112.28 294 LYS B N 1
ATOM 3985 C CA . LYS B 2 191 ? 203.660 206.368 248.840 1.00 112.28 294 LYS B CA 1
ATOM 3986 C C . LYS B 2 191 ? 203.267 207.634 248.093 1.00 112.28 294 LYS B C 1
ATOM 3987 O O . LYS B 2 191 ? 202.079 207.884 247.865 1.00 112.28 294 LYS B O 1
ATOM 3993 N N . ASN B 2 192 ? 204.248 208.453 247.708 1.00 112.68 295 ASN B N 1
ATOM 3994 C CA . ASN B 2 192 ? 203.914 209.710 247.049 1.00 112.68 295 ASN B CA 1
ATOM 3995 C C . ASN B 2 192 ? 203.467 209.505 245.610 1.00 112.68 295 ASN B C 1
ATOM 3996 O O . ASN B 2 192 ? 202.856 210.408 245.031 1.00 112.68 295 ASN B O 1
ATOM 4001 N N . PHE B 2 193 ? 203.758 208.347 245.019 1.00 105.27 296 PHE B N 1
ATOM 4002 C CA . PHE B 2 193 ? 203.257 208.072 243.678 1.00 105.27 296 PHE B CA 1
ATOM 4003 C C . PHE B 2 193 ? 201.751 207.862 243.702 1.00 105.27 296 PHE B C 1
ATOM 4004 O O . PHE B 2 193 ? 201.005 208.542 242.990 1.00 105.27 296 PHE B O 1
ATOM 4012 N N . LEU B 2 194 ? 201.281 206.916 244.519 1.00 105.40 297 LEU B N 1
ATOM 4013 C CA . LEU B 2 194 ? 199.844 206.711 244.655 1.00 105.40 297 LEU B CA 1
ATOM 4014 C C . LEU B 2 194 ? 199.134 207.967 245.130 1.00 105.40 297 LEU B C 1
ATOM 4015 O O . LEU B 2 194 ? 197.909 208.058 245.011 1.00 105.40 297 LEU B O 1
ATOM 4020 N N . GLU B 2 195 ? 199.874 208.928 245.680 1.00 107.92 298 GLU B N 1
ATOM 4021 C CA . GLU B 2 195 ? 199.325 210.258 245.901 1.00 107.92 298 GLU B CA 1
ATOM 4022 C C . GLU B 2 195 ? 199.309 211.061 244.607 1.00 107.92 298 GLU B C 1
ATOM 4023 O O . GLU B 2 195 ? 198.351 211.793 244.338 1.00 107.92 298 GLU B O 1
ATOM 4029 N N . PHE B 2 196 ? 200.357 210.931 243.791 1.00 102.89 299 PHE B N 1
ATOM 4030 C CA . PHE B 2 196 ? 200.376 211.601 242.496 1.00 102.89 299 PHE B CA 1
ATOM 4031 C C . PHE B 2 196 ? 199.211 211.145 241.633 1.00 102.89 299 PHE B C 1
ATOM 4032 O O . PHE B 2 196 ? 198.518 211.965 241.022 1.00 102.89 299 PHE B O 1
ATOM 4040 N N . GLN B 2 197 ? 198.984 209.834 241.567 1.00 100.75 300 GLN B N 1
ATOM 4041 C CA . GLN B 2 197 ? 197.890 209.309 240.759 1.00 100.75 300 GLN B CA 1
ATOM 4042 C C . GLN B 2 197 ? 196.554 209.889 241.202 1.00 100.75 300 GLN B C 1
ATOM 4043 O O . GLN B 2 197 ? 195.742 210.310 240.373 1.00 100.75 300 GLN B O 1
ATOM 4049 N N . ARG B 2 198 ? 196.309 209.921 242.512 1.00 104.88 301 ARG B N 1
ATOM 4050 C CA . ARG B 2 198 ? 195.070 210.507 243.010 1.00 104.88 301 ARG B CA 1
ATOM 4051 C C . ARG B 2 198 ? 194.992 211.985 242.665 1.00 104.88 301 ARG B C 1
ATOM 4052 O O . ARG B 2 198 ? 193.911 212.506 242.372 1.00 104.88 301 ARG B O 1
ATOM 4060 N N . LYS B 2 199 ? 196.130 212.680 242.701 1.00 105.00 302 LYS B N 1
ATOM 4061 C CA . LYS B 2 199 ? 196.156 214.072 242.268 1.00 105.00 302 LYS B CA 1
ATOM 4062 C C . LYS B 2 199 ? 195.733 214.202 240.816 1.00 105.00 302 LYS B C 1
ATOM 4063 O O . LYS B 2 199 ? 195.148 215.216 240.425 1.00 105.00 302 LYS B O 1
ATOM 4069 N N . LEU B 2 200 ? 196.011 213.184 240.008 1.00 98.61 303 LEU B N 1
ATOM 4070 C CA . LEU B 2 200 ? 195.583 213.193 238.617 1.00 98.61 303 LEU B CA 1
ATOM 4071 C C . LEU B 2 200 ? 194.085 212.949 238.500 1.00 98.61 303 LEU B C 1
ATOM 4072 O O . LEU B 2 200 ? 193.348 213.790 237.978 1.00 98.61 303 LEU B O 1
ATOM 4077 N N . GLN B 2 201 ? 193.621 211.796 238.989 1.00 98.75 304 GLN B N 1
ATOM 4078 C CA . GLN B 2 201 ? 192.223 211.414 238.822 1.00 98.75 304 GLN B CA 1
ATOM 4079 C C . GLN B 2 201 ? 191.273 212.469 239.357 1.00 98.75 304 GLN B C 1
ATOM 4080 O O . GLN B 2 201 ? 190.154 212.608 238.856 1.00 98.75 304 GLN B O 1
ATOM 4086 N N . HIS B 2 202 ? 191.691 213.216 240.374 1.00 102.26 305 HIS B N 1
ATOM 4087 C CA . HIS B 2 202 ? 190.874 214.331 240.823 1.00 102.26 305 HIS B CA 1
ATOM 4088 C C . HIS B 2 202 ? 190.998 215.526 239.893 1.00 102.26 305 HIS B C 1
ATOM 4089 O O . HIS B 2 202 ? 190.058 216.318 239.780 1.00 102.26 305 HIS B O 1
ATOM 4096 N N . ASP B 2 203 ? 192.141 215.678 239.227 1.00 105.29 306 ASP B N 1
ATOM 4097 C CA . ASP B 2 203 ? 192.295 216.795 238.305 1.00 105.29 306 ASP B CA 1
ATOM 4098 C C . ASP B 2 203 ? 191.519 216.554 237.020 1.00 105.29 306 ASP B C 1
ATOM 4099 O O . ASP B 2 203 ? 190.888 217.474 236.489 1.00 105.29 306 ASP B O 1
ATOM 4104 N N . VAL B 2 204 ? 191.558 215.327 236.501 1.00 100.05 307 VAL B N 1
ATOM 4105 C CA . VAL B 2 204 ? 190.770 214.998 235.318 1.00 100.05 307 VAL B CA 1
ATOM 4106 C C . VAL B 2 204 ? 189.288 215.166 235.613 1.00 100.05 307 VAL B C 1
ATOM 4107 O O . VAL B 2 204 ? 188.533 215.719 234.805 1.00 100.05 307 VAL B O 1
ATOM 4111 N N . LEU B 2 205 ? 188.850 214.703 236.783 1.00 106.90 308 LEU B N 1
ATOM 4112 C CA . LEU B 2 205 ? 187.454 214.864 237.166 1.00 106.90 308 LEU B CA 1
ATOM 4113 C C . LEU B 2 205 ? 187.054 216.327 237.262 1.00 106.90 308 LEU B C 1
ATOM 4114 O O . LEU B 2 205 ? 185.864 216.641 237.173 1.00 106.90 308 LEU B O 1
ATOM 4119 N N . LYS B 2 206 ? 188.014 217.228 237.440 1.00 106.24 309 LYS B N 1
ATOM 4120 C CA . LYS B 2 206 ? 187.696 218.648 237.419 1.00 106.24 309 LYS B CA 1
ATOM 4121 C C . LYS B 2 206 ? 187.493 219.141 235.993 1.00 106.24 309 LYS B C 1
ATOM 4122 O O . LYS B 2 206 ? 186.503 219.819 235.701 1.00 106.24 309 LYS B O 1
ATOM 4128 N N . LEU B 2 207 ? 188.421 218.807 235.094 1.00 103.64 310 LEU B N 1
ATOM 4129 C CA . LEU B 2 207 ? 188.293 219.218 233.699 1.00 103.64 310 LEU B CA 1
ATOM 4130 C C . LEU B 2 207 ? 186.985 218.726 233.104 1.00 103.64 310 LEU B C 1
ATOM 4131 O O . LEU B 2 207 ? 186.249 219.489 232.471 1.00 103.64 310 LEU B O 1
ATOM 4136 N N . GLU B 2 208 ? 186.683 217.442 233.297 1.00 111.50 311 GLU B N 1
ATOM 4137 C CA . GLU B 2 208 ? 185.413 216.900 232.835 1.00 111.50 311 GLU B CA 1
ATOM 4138 C C . GLU B 2 208 ? 184.239 217.651 233.444 1.00 111.50 311 GLU B C 1
ATOM 4139 O O . GLU B 2 208 ? 183.194 217.802 232.802 1.00 111.50 311 GLU B O 1
ATOM 4145 N N . PHE B 2 209 ? 184.401 218.154 234.666 1.00 114.06 312 PHE B N 1
ATOM 4146 C CA . PHE B 2 209 ? 183.344 218.925 235.308 1.00 114.06 312 PHE B CA 1
ATOM 4147 C C . PHE B 2 209 ? 183.209 220.306 234.682 1.00 114.06 312 PHE B C 1
ATOM 4148 O O . PHE B 2 209 ? 182.097 220.752 234.385 1.00 114.06 312 PHE B O 1
ATOM 4156 N N . GLU B 2 210 ? 184.332 220.996 234.472 1.00 114.85 313 GLU B N 1
ATOM 4157 C CA . GLU B 2 210 ? 184.280 222.314 233.848 1.00 114.85 313 GLU B CA 1
ATOM 4158 C C . GLU B 2 210 ? 183.734 222.243 232.430 1.00 114.85 313 GLU B C 1
ATOM 4159 O O . GLU B 2 210 ? 183.223 223.242 231.913 1.00 114.85 313 GLU B O 1
ATOM 4165 N N . ARG B 2 211 ? 183.812 221.077 231.791 1.00 113.45 314 ARG B N 1
ATOM 4166 C CA . ARG B 2 211 ? 183.240 220.903 230.463 1.00 113.45 314 ARG B CA 1
ATOM 4167 C C . ARG B 2 211 ? 181.741 220.665 230.623 1.00 113.45 314 ARG B C 1
ATOM 4168 O O . ARG B 2 211 ? 181.174 219.708 230.087 1.00 113.45 314 ARG B O 1
ATOM 4176 N N . HIS B 2 212 ? 181.096 221.525 231.409 1.00 119.96 315 HIS B N 1
ATOM 4177 C CA . HIS B 2 212 ? 179.642 221.565 231.478 1.00 119.96 315 HIS B CA 1
ATOM 4178 C C . HIS B 2 212 ? 179.123 222.985 231.650 1.00 119.96 315 HIS B C 1
ATOM 4179 O O . HIS B 2 212 ? 177.913 223.163 231.835 1.00 119.96 315 HIS B O 1
ATOM 4186 N N . ASP B 2 213 ? 180.000 223.991 231.613 1.00 129.91 316 ASP B N 1
ATOM 4187 C CA . ASP B 2 213 ? 179.646 225.391 231.809 1.00 129.91 316 ASP B CA 1
ATOM 4188 C C . ASP B 2 213 ? 178.980 225.582 233.165 1.00 129.91 316 ASP B C 1
ATOM 4189 O O . ASP B 2 213 ? 177.770 225.833 233.233 1.00 129.91 316 ASP B O 1
ATOM 4194 N N . PRO B 2 214 ? 179.724 225.472 234.259 1.00 129.52 317 PRO B N 1
ATOM 4195 C CA . PRO B 2 214 ? 179.100 225.585 235.581 1.00 129.52 317 PRO B CA 1
ATOM 4196 C C . PRO B 2 214 ? 178.759 227.021 235.931 1.00 129.52 317 PRO B C 1
ATOM 4197 O O . PRO B 2 214 ? 179.650 227.823 236.228 1.00 129.52 317 PRO B O 1
ATOM 4201 N N . VAL B 2 215 ? 177.474 227.356 235.900 1.00 132.40 318 VAL B N 1
ATOM 4202 C CA . VAL B 2 215 ? 177.023 228.684 236.298 1.00 132.40 318 VAL B CA 1
ATOM 4203 C C . VAL B 2 215 ? 177.096 228.785 237.817 1.00 132.40 318 VAL B C 1
ATOM 4204 O O . VAL B 2 215 ? 176.453 228.011 238.535 1.00 132.40 318 VAL B O 1
ATOM 4208 N N . ASP B 2 216 ? 177.906 229.723 238.308 1.00 136.83 319 ASP B N 1
ATOM 4209 C CA . ASP B 2 216 ? 178.126 229.906 239.742 1.00 136.83 319 ASP B CA 1
ATOM 4210 C C . ASP B 2 216 ? 178.580 228.603 240.398 1.00 136.83 319 ASP B C 1
ATOM 4211 O O . ASP B 2 216 ? 178.172 228.275 241.515 1.00 136.83 319 ASP B O 1
ATOM 4216 N N . GLY B 2 217 ? 179.411 227.835 239.699 1.00 134.04 320 GLY B N 1
ATOM 4217 C CA . GLY B 2 217 ? 179.859 226.564 240.229 1.00 134.04 320 GLY B CA 1
ATOM 4218 C C . GLY B 2 217 ? 178.763 225.546 240.437 1.00 134.04 320 GLY B C 1
ATOM 4219 O O . GLY B 2 217 ? 178.925 224.635 241.251 1.00 134.04 320 GLY B O 1
ATOM 4220 N N . ARG B 2 218 ? 177.648 225.675 239.728 1.00 134.05 321 ARG B N 1
ATOM 4221 C CA . ARG B 2 218 ? 176.526 224.761 239.862 1.00 134.05 321 ARG B CA 1
ATOM 4222 C C . ARG B 2 218 ? 176.250 224.065 238.537 1.00 134.05 321 ARG B C 1
ATOM 4223 O O . ARG B 2 218 ? 176.276 224.685 237.471 1.00 134.05 321 ARG B O 1
ATOM 4231 N N . ILE B 2 219 ? 175.985 222.766 238.619 1.00 129.84 322 ILE B N 1
ATOM 4232 C CA . ILE B 2 219 ? 175.678 221.940 237.459 1.00 129.84 322 ILE B CA 1
ATOM 4233 C C . ILE B 2 219 ? 174.279 221.383 237.645 1.00 129.84 322 ILE B C 1
ATOM 4234 O O . ILE B 2 219 ? 174.001 220.730 238.657 1.00 129.84 322 ILE B O 1
ATOM 4239 N N . THR B 2 220 ? 173.404 221.636 236.675 1.00 137.02 323 THR B N 1
ATOM 4240 C CA . THR B 2 220 ? 172.031 221.168 236.778 1.00 137.02 323 THR B CA 1
ATOM 4241 C C . THR B 2 220 ? 171.986 219.649 236.890 1.00 137.02 323 THR B C 1
ATOM 4242 O O . THR B 2 220 ? 172.910 218.943 236.480 1.00 137.02 323 THR B O 1
ATOM 4246 N N . GLU B 2 221 ? 170.886 219.153 237.457 1.00 141.58 324 GLU B N 1
ATOM 4247 C CA . GLU B 2 221 ? 170.797 217.742 237.815 1.00 141.58 324 GLU B CA 1
ATOM 4248 C C . GLU B 2 221 ? 170.917 216.848 236.588 1.00 141.58 324 GLU B C 1
ATOM 4249 O O . GLU B 2 221 ? 171.562 215.796 236.635 1.00 141.58 324 GLU B O 1
ATOM 4255 N N . ARG B 2 222 ? 170.300 217.249 235.476 1.00 134.64 325 ARG B N 1
ATOM 4256 C CA . ARG B 2 222 ? 170.373 216.429 234.273 1.00 134.64 325 ARG B CA 1
ATOM 4257 C C . ARG B 2 222 ? 171.796 216.335 233.742 1.00 134.64 325 ARG B C 1
ATOM 4258 O O . ARG B 2 222 ? 172.208 215.276 233.257 1.00 134.64 325 ARG B O 1
ATOM 4266 N N . GLN B 2 223 ? 172.562 217.424 233.825 1.00 127.54 326 GLN B N 1
ATOM 4267 C CA . GLN B 2 223 ? 173.929 217.399 233.319 1.00 127.54 326 GLN B CA 1
ATOM 4268 C C . GLN B 2 223 ? 174.831 216.525 234.174 1.00 127.54 326 GLN B C 1
ATOM 4269 O O . GLN B 2 223 ? 175.869 216.058 233.694 1.00 127.54 326 GLN B O 1
ATOM 4275 N N . PHE B 2 224 ? 174.464 216.298 235.435 1.00 125.83 327 PHE B N 1
ATOM 4276 C CA . PHE B 2 224 ? 175.233 215.377 236.264 1.00 125.83 327 PHE B CA 1
ATOM 4277 C C . PHE B 2 224 ? 174.896 213.929 235.937 1.00 125.83 327 PHE B C 1
ATOM 4278 O O . PHE B 2 224 ? 175.780 213.067 235.947 1.00 125.83 327 PHE B O 1
ATOM 4286 N N . GLY B 2 225 ? 173.624 213.645 235.656 1.00 122.83 328 GLY B N 1
ATOM 4287 C CA . GLY B 2 225 ? 173.260 212.313 235.204 1.00 122.83 328 GLY B CA 1
ATOM 4288 C C . GLY B 2 225 ? 174.016 211.909 233.957 1.00 122.83 328 GLY B C 1
ATOM 4289 O O . GLY B 2 225 ? 174.576 210.814 233.880 1.00 122.83 328 GLY B O 1
ATOM 4290 N N . GLY B 2 226 ? 174.051 212.796 232.963 1.00 118.85 329 GLY B N 1
ATOM 4291 C CA . GLY B 2 226 ? 174.849 212.530 231.780 1.00 118.85 329 GLY B CA 1
ATOM 4292 C C . GLY B 2 226 ? 176.320 212.354 232.090 1.00 118.85 329 GLY B C 1
ATOM 4293 O O . GLY B 2 226 ? 177.016 211.596 231.412 1.00 118.85 329 GLY B O 1
ATOM 4294 N N . MET B 2 227 ? 176.815 213.045 233.116 1.00 118.67 330 MET B N 1
ATOM 4295 C CA . MET B 2 227 ? 178.200 212.870 233.528 1.00 118.67 330 MET B CA 1
ATOM 4296 C C . MET B 2 227 ? 178.440 211.529 234.198 1.00 118.67 330 MET B C 1
ATOM 4297 O O . MET B 2 227 ? 179.591 211.093 234.282 1.00 118.67 330 MET B O 1
ATOM 4302 N N . LEU B 2 228 ? 177.388 210.868 234.662 1.00 116.38 331 LEU B N 1
ATOM 4303 C CA . LEU B 2 228 ? 177.496 209.606 235.379 1.00 116.38 331 LEU B CA 1
ATOM 4304 C C . LEU B 2 228 ? 177.341 208.391 234.482 1.00 116.38 331 LEU B C 1
ATOM 4305 O O . LEU B 2 228 ? 177.964 207.361 234.735 1.00 116.38 331 LEU B O 1
ATOM 4310 N N . LEU B 2 229 ? 176.527 208.491 233.438 1.00 116.36 332 LEU B N 1
ATOM 4311 C CA . LEU B 2 229 ? 176.257 207.382 232.537 1.00 116.36 332 LEU B CA 1
ATOM 4312 C C . LEU B 2 229 ? 176.991 207.505 231.214 1.00 116.36 332 LEU B C 1
ATOM 4313 O O . LEU B 2 229 ? 176.705 206.736 230.292 1.00 116.36 332 LEU B O 1
ATOM 4318 N N . ALA B 2 230 ? 177.925 208.452 231.097 1.00 112.18 333 ALA B N 1
ATOM 4319 C CA . ALA B 2 230 ? 178.535 208.747 229.805 1.00 112.18 333 ALA B CA 1
ATOM 4320 C C . ALA B 2 230 ? 179.248 207.542 229.215 1.00 112.18 333 ALA B C 1
ATOM 4321 O O . ALA B 2 230 ? 179.335 207.413 227.991 1.00 112.18 333 ALA B O 1
ATOM 4323 N N . TYR B 2 231 ? 179.757 206.648 230.057 1.00 108.52 334 TYR B N 1
ATOM 4324 C CA . TYR B 2 231 ? 180.527 205.501 229.581 1.00 108.52 334 TYR B CA 1
ATOM 4325 C C . TYR B 2 231 ? 179.627 204.277 229.423 1.00 108.52 334 TYR B C 1
ATOM 4326 O O . TYR B 2 231 ? 179.843 203.217 230.007 1.00 108.52 334 TYR B O 1
ATOM 4335 N N . SER B 2 232 ? 178.595 204.453 228.607 1.00 120.75 335 SER B N 1
ATOM 4336 C CA . SER B 2 232 ? 177.673 203.382 228.262 1.00 120.75 335 SER B CA 1
ATOM 4337 C C . SER B 2 232 ? 177.173 203.635 226.847 1.00 120.75 335 SER B C 1
ATOM 4338 O O . SER B 2 232 ? 177.709 204.478 226.122 1.00 120.75 335 SER B O 1
ATOM 4341 N N . GLY B 2 233 ? 176.135 202.909 226.453 1.00 133.10 336 GLY B N 1
ATOM 4342 C CA . GLY B 2 233 ? 175.550 203.120 225.146 1.00 133.10 336 GLY B CA 1
ATOM 4343 C C . GLY B 2 233 ? 174.629 204.318 225.148 1.00 133.10 336 GLY B C 1
ATOM 4344 O O . GLY B 2 233 ? 174.966 205.365 225.709 1.00 133.10 336 GLY B O 1
ATOM 4345 N N . VAL B 2 234 ? 173.464 204.183 224.526 1.00 140.08 337 VAL B N 1
ATOM 4346 C CA . VAL B 2 234 ? 172.441 205.220 224.550 1.00 140.08 337 VAL B CA 1
ATOM 4347 C C . VAL B 2 234 ? 171.430 204.867 225.630 1.00 140.08 337 VAL B C 1
ATOM 4348 O O . VAL B 2 234 ? 170.883 203.757 225.649 1.00 140.08 337 VAL B O 1
ATOM 4352 N N . GLN B 2 235 ? 171.205 205.801 226.552 1.00 137.54 338 GLN B N 1
ATOM 4353 C CA . GLN B 2 235 ? 170.265 205.610 227.647 1.00 137.54 338 GLN B CA 1
ATOM 4354 C C . GLN B 2 235 ? 169.407 206.850 227.849 1.00 137.54 338 GLN B C 1
ATOM 4355 O O . GLN B 2 235 ? 169.142 207.249 228.986 1.00 137.54 338 GLN B O 1
ATOM 4361 N N . SER B 2 236 ? 168.980 207.475 226.749 1.00 145.63 339 SER B N 1
ATOM 4362 C CA . SER B 2 236 ? 168.092 208.627 226.845 1.00 145.63 339 SER B CA 1
ATOM 4363 C C . SER B 2 236 ? 166.852 208.302 227.660 1.00 145.63 339 SER B C 1
ATOM 4364 O O . SER B 2 236 ? 166.389 209.134 228.446 1.00 145.63 339 SER B O 1
ATOM 4367 N N . LYS B 2 237 ? 166.316 207.091 227.505 1.00 146.58 340 LYS B N 1
ATOM 4368 C CA . LYS B 2 237 ? 165.136 206.695 228.264 1.00 146.58 340 LYS B CA 1
ATOM 4369 C C . LYS B 2 237 ? 165.375 206.778 229.764 1.00 146.58 340 LYS B C 1
ATOM 4370 O O . LYS B 2 237 ? 164.431 206.999 230.531 1.00 146.58 340 LYS B O 1
ATOM 4376 N N . LYS B 2 238 ? 166.623 206.617 230.203 1.00 145.50 341 LYS B N 1
ATOM 4377 C CA . LYS B 2 238 ? 166.910 206.673 231.630 1.00 145.50 341 LYS B CA 1
ATOM 4378 C C . LYS B 2 238 ? 166.993 208.112 232.123 1.00 145.50 341 LYS B C 1
ATOM 4379 O O . LYS B 2 238 ? 166.457 208.442 233.186 1.00 145.50 341 LYS B O 1
ATOM 4385 N N . LEU B 2 239 ? 167.663 208.985 231.369 1.00 149.18 342 LEU B N 1
ATOM 4386 C CA . LEU B 2 239 ? 167.742 210.381 231.782 1.00 149.18 342 LEU B CA 1
ATOM 4387 C C . LEU B 2 239 ? 166.388 211.069 231.680 1.00 149.18 342 LEU B C 1
ATOM 4388 O O . LEU B 2 239 ? 166.124 212.029 232.410 1.00 149.18 342 LEU B O 1
ATOM 4393 N N . THR B 2 240 ? 165.518 210.605 230.781 1.00 152.63 343 THR B N 1
ATOM 4394 C CA . THR B 2 240 ? 164.155 211.122 230.773 1.00 152.63 343 THR B CA 1
ATOM 4395 C C . THR B 2 240 ? 163.332 210.540 231.912 1.00 152.63 343 THR B C 1
ATOM 4396 O O . THR B 2 240 ? 162.312 211.122 232.294 1.00 152.63 343 THR B O 1
ATOM 4400 N N . ALA B 2 241 ? 163.750 209.401 232.464 1.00 155.42 344 ALA B N 1
ATOM 4401 C CA . ALA B 2 241 ? 163.055 208.852 233.623 1.00 155.42 344 ALA B CA 1
ATOM 4402 C C . ALA B 2 241 ? 163.251 209.744 234.841 1.00 155.42 344 ALA B C 1
ATOM 4403 O O . ALA B 2 241 ? 162.284 210.121 235.513 1.00 155.42 344 ALA B O 1
ATOM 4405 N N . MET B 2 242 ? 164.504 210.097 235.141 1.00 157.62 345 MET B N 1
ATOM 4406 C CA . MET B 2 242 ? 164.757 211.042 236.222 1.00 157.62 345 MET B CA 1
ATOM 4407 C C . MET B 2 242 ? 164.207 212.421 235.892 1.00 157.62 345 MET B C 1
ATOM 4408 O O . MET B 2 242 ? 163.957 213.224 236.798 1.00 157.62 345 MET B O 1
ATOM 4413 N N . GLN B 2 243 ? 164.021 212.716 234.603 1.00 158.97 346 GLN B N 1
ATOM 4414 C CA . GLN B 2 243 ? 163.407 213.981 234.215 1.00 158.97 346 GLN B CA 1
ATOM 4415 C C . GLN B 2 243 ? 162.007 214.110 234.799 1.00 158.97 346 GLN B C 1
ATOM 4416 O O . GLN B 2 243 ? 161.565 215.216 235.133 1.00 158.97 346 GLN B O 1
ATOM 4422 N N . ARG B 2 244 ? 161.294 212.989 234.932 1.00 159.51 347 ARG B N 1
ATOM 4423 C CA . ARG B 2 244 ? 159.975 213.022 235.553 1.00 159.51 347 ARG B CA 1
ATOM 4424 C C . ARG B 2 244 ? 160.070 213.401 237.023 1.00 159.51 347 ARG B C 1
ATOM 4425 O O . ARG B 2 244 ? 159.302 214.240 237.508 1.00 159.51 347 ARG B O 1
ATOM 4433 N N . GLN B 2 245 ? 161.008 212.791 237.749 1.00 159.88 348 GLN B N 1
ATOM 4434 C CA . GLN B 2 245 ? 161.127 213.043 239.178 1.00 159.88 348 GLN B CA 1
ATOM 4435 C C . GLN B 2 245 ? 161.557 214.469 239.484 1.00 159.88 348 GLN B C 1
ATOM 4436 O O . GLN B 2 245 ? 161.430 214.905 240.633 1.00 159.88 348 GLN B O 1
ATOM 4442 N N . LEU B 2 246 ? 162.058 215.201 238.486 1.00 160.93 349 LEU B N 1
ATOM 4443 C CA . LEU B 2 246 ? 162.444 216.592 238.700 1.00 160.93 349 LEU B CA 1
ATOM 4444 C C . LEU B 2 246 ? 161.277 217.413 239.229 1.00 160.93 349 LEU B C 1
ATOM 4445 O O . LEU B 2 246 ? 161.465 218.335 240.030 1.00 160.93 349 LEU B O 1
ATOM 4450 N N . LYS B 2 247 ? 160.063 217.091 238.791 1.00 161.58 350 LYS B N 1
ATOM 4451 C CA . LYS B 2 247 ? 158.870 217.743 239.307 1.00 161.58 350 LYS B CA 1
ATOM 4452 C C . LYS B 2 247 ? 158.332 217.061 240.555 1.00 161.58 350 LYS B C 1
ATOM 4453 O O . LYS B 2 247 ? 157.581 217.681 241.317 1.00 161.58 350 LYS B O 1
ATOM 4459 N N . LYS B 2 248 ? 158.701 215.799 240.782 1.00 161.99 351 LYS B N 1
ATOM 4460 C CA . LYS B 2 248 ? 158.230 215.095 241.970 1.00 161.99 351 LYS B CA 1
ATOM 4461 C C . LYS B 2 248 ? 159.011 215.514 243.209 1.00 161.99 351 LYS B C 1
ATOM 4462 O O . LYS B 2 248 ? 158.420 215.756 244.268 1.00 161.99 351 LYS B O 1
ATOM 4468 N N . HIS B 2 249 ? 160.337 215.603 243.102 1.00 163.12 352 HIS B N 1
ATOM 4469 C CA . HIS B 2 249 ? 161.158 216.026 244.228 1.00 163.12 352 HIS B CA 1
ATOM 4470 C C . HIS B 2 249 ? 161.387 217.532 244.267 1.00 163.12 352 HIS B C 1
ATOM 4471 O O . HIS B 2 249 ? 161.966 218.027 245.239 1.00 163.12 352 HIS B O 1
ATOM 4478 N N . PHE B 2 250 ? 160.962 218.260 243.236 1.00 166.20 353 PHE B N 1
ATOM 4479 C CA . PHE B 2 250 ? 160.984 219.719 243.172 1.00 166.20 353 PHE B CA 1
ATOM 4480 C C . PHE B 2 250 ? 162.391 220.304 243.226 1.00 166.20 353 PHE B C 1
ATOM 4481 O O . PHE B 2 250 ? 162.544 221.532 243.251 1.00 166.20 353 PHE B O 1
ATOM 4489 N N . LYS B 2 251 ? 163.421 219.469 243.245 1.00 162.62 354 LYS B N 1
ATOM 4490 C CA . LYS B 2 251 ? 164.808 219.931 243.194 1.00 162.62 354 LYS B CA 1
ATOM 4491 C C . LYS B 2 251 ? 165.312 219.975 241.759 1.00 162.62 354 LYS B C 1
ATOM 4492 O O . LYS B 2 251 ? 166.342 219.395 241.421 1.00 162.62 354 LYS B O 1
ATOM 4494 N N . GLU B 2 252 ? 164.577 220.670 240.893 1.00 160.55 355 GLU B N 1
ATOM 4495 C CA . GLU B 2 252 ? 164.918 220.780 239.481 1.00 160.55 355 GLU B CA 1
ATOM 4496 C C . GLU B 2 252 ? 165.528 222.141 239.164 1.00 160.55 355 GLU B C 1
ATOM 4497 O O . GLU B 2 252 ? 165.666 222.513 237.998 1.00 160.55 355 GLU B O 1
ATOM 4499 N N . GLY B 2 253 ? 165.893 222.892 240.199 1.00 156.06 356 GLY B N 1
ATOM 4500 C CA . GLY B 2 253 ? 166.526 224.182 240.014 1.00 156.06 356 GLY B CA 1
ATOM 4501 C C . GLY B 2 253 ? 167.609 224.442 241.039 1.00 156.06 356 GLY B C 1
ATOM 4502 O O . GLY B 2 253 ? 167.942 225.595 241.325 1.00 156.06 356 GLY B O 1
ATOM 4503 N N . LYS B 2 254 ? 168.169 223.374 241.595 1.00 146.00 357 LYS B N 1
ATOM 4504 C CA . LYS B 2 254 ? 169.182 223.476 242.636 1.00 146.00 357 LYS B CA 1
ATOM 4505 C C . LYS B 2 254 ? 170.589 223.225 242.127 1.00 146.00 357 LYS B C 1
ATOM 4506 O O . LYS B 2 254 ? 171.496 224.003 242.430 1.00 146.00 357 LYS B O 1
ATOM 4508 N N . GLY B 2 255 ? 170.796 222.166 241.357 1.00 140.33 358 GLY B N 1
ATOM 4509 C CA . GLY B 2 255 ? 172.107 221.874 240.830 1.00 140.33 358 GLY B CA 1
ATOM 4510 C C . GLY B 2 255 ? 173.030 221.256 241.862 1.00 140.33 358 GLY B C 1
ATOM 4511 O O . GLY B 2 255 ? 172.645 220.940 242.990 1.00 140.33 358 GLY B O 1
ATOM 4512 N N . LEU B 2 256 ? 174.285 221.084 241.452 1.00 131.98 359 LEU B N 1
ATOM 4513 C CA . LEU B 2 256 ? 175.311 220.497 242.300 1.00 131.98 359 LEU B CA 1
ATOM 4514 C C . LEU B 2 256 ? 176.615 221.249 242.100 1.00 131.98 359 LEU B C 1
ATOM 4515 O O . LEU B 2 256 ? 176.878 221.766 241.011 1.00 131.98 359 LEU B O 1
ATOM 4520 N N . THR B 2 257 ? 177.425 221.311 243.148 1.00 125.98 360 THR B N 1
ATOM 4521 C CA . THR B 2 257 ? 178.730 221.947 243.070 1.00 125.98 360 THR B CA 1
ATOM 4522 C C . THR B 2 257 ? 179.814 220.901 242.853 1.00 125.98 360 THR B C 1
ATOM 4523 O O . THR B 2 257 ? 179.574 219.695 242.917 1.00 125.98 360 THR B O 1
ATOM 4527 N N . PHE B 2 258 ? 181.029 221.386 242.596 1.00 116.39 361 PHE B N 1
ATOM 4528 C CA . PHE B 2 258 ? 182.126 220.476 242.296 1.00 116.39 361 PHE B CA 1
ATOM 4529 C C . PHE B 2 258 ? 182.508 219.632 243.501 1.00 116.39 361 PHE B C 1
ATOM 4530 O O . PHE B 2 258 ? 182.891 218.469 243.343 1.00 116.39 361 PHE B O 1
ATOM 4538 N N . GLN B 2 259 ? 182.428 220.193 244.707 1.00 123.21 362 GLN B N 1
ATOM 4539 C CA . GLN B 2 259 ? 182.712 219.393 245.891 1.00 123.21 362 GLN B CA 1
ATOM 4540 C C . GLN B 2 259 ? 181.591 218.408 246.170 1.00 123.21 362 GLN B C 1
ATOM 4541 O O . GLN B 2 259 ? 181.815 217.374 246.808 1.00 123.21 362 GLN B O 1
ATOM 4547 N N . GLU B 2 260 ? 180.384 218.712 245.703 1.00 129.24 363 GLU B N 1
ATOM 4548 C CA . GLU B 2 260 ? 179.261 217.803 245.879 1.00 129.24 363 GLU B CA 1
ATOM 4549 C C . GLU B 2 260 ? 179.453 216.538 245.056 1.00 129.24 363 GLU B C 1
ATOM 4550 O O . GLU B 2 260 ? 179.312 215.420 245.563 1.00 129.24 363 GLU B O 1
ATOM 4556 N N . VAL B 2 261 ? 179.779 216.700 243.773 1.00 121.29 364 VAL B N 1
ATOM 4557 C CA . VAL B 2 261 ? 179.939 215.549 242.891 1.00 121.29 364 VAL B CA 1
ATOM 4558 C C . VAL B 2 261 ? 181.204 214.777 243.236 1.00 121.29 364 VAL B C 1
ATOM 4559 O O . VAL B 2 261 ? 181.239 213.545 243.144 1.00 121.29 364 VAL B O 1
ATOM 4563 N N . GLU B 2 262 ? 182.258 215.481 243.653 1.00 123.09 365 GLU B N 1
ATOM 4564 C CA . GLU B 2 262 ? 183.536 214.821 243.888 1.00 123.09 365 GLU B CA 1
ATOM 4565 C C . GLU B 2 262 ? 183.434 213.786 244.999 1.00 123.09 365 GLU B C 1
ATOM 4566 O O . GLU B 2 262 ? 184.067 212.726 244.927 1.00 123.09 365 GLU B O 1
ATOM 4572 N N . ASN B 2 263 ? 182.652 214.076 246.042 1.00 122.81 366 ASN B N 1
ATOM 4573 C CA . ASN B 2 263 ? 182.469 213.106 247.118 1.00 122.81 366 ASN B CA 1
ATOM 4574 C C . ASN B 2 263 ? 181.862 211.817 246.589 1.00 122.81 366 ASN B C 1
ATOM 4575 O O . ASN B 2 263 ? 182.275 210.719 246.974 1.00 122.81 366 ASN B O 1
ATOM 4580 N N . PHE B 2 264 ? 180.878 211.934 245.698 1.00 119.55 367 PHE B N 1
ATOM 4581 C CA . PHE B 2 264 ? 180.246 210.741 245.153 1.00 119.55 367 PHE B CA 1
ATOM 4582 C C . PHE B 2 264 ? 181.249 209.880 244.404 1.00 119.55 367 PHE B C 1
ATOM 4583 O O . PHE B 2 264 ? 181.161 208.649 244.429 1.00 119.55 367 PHE B O 1
ATOM 4591 N N . PHE B 2 265 ? 182.213 210.505 243.736 1.00 116.60 368 PHE B N 1
ATOM 4592 C CA . PHE B 2 265 ? 183.227 209.734 243.035 1.00 116.60 368 PHE B CA 1
ATOM 4593 C C . PHE B 2 265 ? 184.313 209.213 243.960 1.00 116.60 368 PHE B C 1
ATOM 4594 O O . PHE B 2 265 ? 185.043 208.297 243.571 1.00 116.60 368 PHE B O 1
ATOM 4602 N N . THR B 2 266 ? 184.440 209.766 245.165 1.00 122.09 369 THR B N 1
ATOM 4603 C CA . THR B 2 266 ? 185.311 209.151 246.159 1.00 122.09 369 THR B CA 1
ATOM 4604 C C . THR B 2 266 ? 184.628 207.957 246.805 1.00 122.09 369 THR B C 1
ATOM 4605 O O . THR B 2 266 ? 185.263 206.925 247.042 1.00 122.09 369 THR B O 1
ATOM 4609 N N . PHE B 2 267 ? 183.335 208.090 247.100 1.00 125.40 370 PHE B N 1
ATOM 4610 C CA . PHE B 2 267 ? 182.517 206.930 247.427 1.00 125.40 370 PHE B CA 1
ATOM 4611 C C . PHE B 2 267 ? 182.584 205.873 246.339 1.00 125.40 370 PHE B C 1
ATOM 4612 O O . PHE B 2 267 ? 182.596 204.672 246.626 1.00 125.40 370 PHE B O 1
ATOM 4620 N N . LEU B 2 268 ? 182.614 206.302 245.080 1.00 119.83 371 LEU B N 1
ATOM 4621 C CA . LEU B 2 268 ? 182.520 205.358 243.979 1.00 119.83 371 LEU B CA 1
ATOM 4622 C C . LEU B 2 268 ? 183.769 204.502 243.844 1.00 119.83 371 LEU B C 1
ATOM 4623 O O . LEU B 2 268 ? 183.694 203.406 243.285 1.00 119.83 371 LEU B O 1
ATOM 4628 N N . LYS B 2 269 ? 184.909 204.966 244.354 1.00 123.67 372 LYS B N 1
ATOM 4629 C CA . LYS B 2 269 ? 186.142 204.194 244.274 1.00 123.67 372 LYS B CA 1
ATOM 4630 C C . LYS B 2 269 ? 186.125 202.952 245.150 1.00 123.67 372 LYS B C 1
ATOM 4631 O O . LYS B 2 269 ? 187.074 202.163 245.086 1.00 123.67 372 LYS B O 1
ATOM 4637 N N . ASN B 2 270 ? 185.089 202.755 245.961 1.00 130.81 373 ASN B N 1
ATOM 4638 C CA . ASN B 2 270 ? 184.962 201.575 246.805 1.00 130.81 373 ASN B CA 1
ATOM 4639 C C . ASN B 2 270 ? 183.809 200.692 246.346 1.00 130.81 373 ASN B C 1
ATOM 4640 O O . ASN B 2 270 ? 183.189 200.000 247.154 1.00 130.81 373 ASN B O 1
ATOM 4645 N N . ILE B 2 271 ? 183.513 200.711 245.046 1.00 135.80 374 ILE B N 1
ATOM 4646 C CA . ILE B 2 271 ? 182.384 199.946 244.528 1.00 135.80 374 ILE B CA 1
ATOM 4647 C C . ILE B 2 271 ? 182.593 198.455 244.745 1.00 135.80 374 ILE B C 1
ATOM 4648 O O . ILE B 2 271 ? 181.623 197.699 244.880 1.00 135.80 374 ILE B O 1
ATOM 4653 N N . ASN B 2 272 ? 183.849 198.006 244.804 1.00 144.71 375 ASN B N 1
ATOM 4654 C CA . ASN B 2 272 ? 184.131 196.594 245.029 1.00 144.71 375 ASN B CA 1
ATOM 4655 C C . ASN B 2 272 ? 183.698 196.124 246.409 1.00 144.71 375 ASN B C 1
ATOM 4656 O O . ASN B 2 272 ? 183.762 194.921 246.682 1.00 144.71 375 ASN B O 1
ATOM 4661 N N . ASP B 2 273 ? 183.270 197.034 247.278 1.00 147.52 376 ASP B N 1
ATOM 4662 C CA . ASP B 2 273 ? 182.712 196.697 248.580 1.00 147.52 376 ASP B CA 1
ATOM 4663 C C . ASP B 2 273 ? 181.248 197.076 248.714 1.00 147.52 376 ASP B C 1
ATOM 4664 O O . ASP B 2 273 ? 180.485 196.349 249.354 1.00 147.52 376 ASP B O 1
ATOM 4669 N N . VAL B 2 274 ? 180.835 198.199 248.121 1.00 149.37 377 VAL B N 1
ATOM 4670 C CA . VAL B 2 274 ? 179.432 198.586 248.156 1.00 149.37 377 VAL B CA 1
ATOM 4671 C C . VAL B 2 274 ? 178.569 197.578 247.415 1.00 149.37 377 VAL B C 1
ATOM 4672 O O . VAL B 2 274 ? 177.374 197.458 247.699 1.00 149.37 377 VAL B O 1
ATOM 4676 N N . ASP B 2 275 ? 179.151 196.839 246.469 1.00 151.66 378 ASP B N 1
ATOM 4677 C CA . ASP B 2 275 ? 178.438 195.717 245.872 1.00 151.66 378 ASP B CA 1
ATOM 4678 C C . ASP B 2 275 ? 178.081 194.679 246.926 1.00 151.66 378 ASP B C 1
ATOM 4679 O O . ASP B 2 275 ? 176.974 194.128 246.917 1.00 151.66 378 ASP B O 1
ATOM 4684 N N . THR B 2 276 ? 179.009 194.402 247.842 1.00 157.73 379 THR B N 1
ATOM 4685 C CA . THR B 2 276 ? 178.727 193.468 248.925 1.00 157.73 379 THR B CA 1
ATOM 4686 C C . THR B 2 276 ? 177.670 194.030 249.864 1.00 157.73 379 THR B C 1
ATOM 4687 O O . THR B 2 276 ? 176.716 193.336 250.233 1.00 157.73 379 THR B O 1
ATOM 4691 N N . ALA B 2 277 ? 177.827 195.294 250.261 1.00 161.65 380 ALA B N 1
ATOM 4692 C CA . ALA B 2 277 ? 176.913 195.898 251.224 1.00 161.65 380 ALA B CA 1
ATOM 4693 C C . ALA B 2 277 ? 175.481 195.897 250.704 1.00 161.65 380 ALA B C 1
ATOM 4694 O O . ALA B 2 277 ? 174.559 195.431 251.383 1.00 161.65 380 ALA B O 1
ATOM 4696 N N . LEU B 2 278 ? 175.276 196.417 249.493 1.00 158.94 381 LEU B N 1
ATOM 4697 C CA . LEU B 2 278 ? 173.929 196.477 248.935 1.00 158.94 381 LEU B CA 1
ATOM 4698 C C . LEU B 2 278 ? 173.338 195.084 248.767 1.00 158.94 381 LEU B C 1
ATOM 4699 O O . LEU B 2 278 ? 172.154 194.867 249.052 1.00 158.94 381 LEU B O 1
ATOM 4704 N N . SER B 2 279 ? 174.146 194.128 248.305 1.00 166.20 382 SER B N 1
ATOM 4705 C CA . SER B 2 279 ? 173.652 192.763 248.155 1.00 166.20 382 SER B CA 1
ATOM 4706 C C . SER B 2 279 ? 173.219 192.190 249.495 1.00 166.20 382 SER B C 1
ATOM 4707 O O . SER B 2 279 ? 172.233 191.449 249.573 1.00 166.20 382 SER B O 1
ATOM 4710 N N . PHE B 2 280 ? 173.943 192.527 250.564 1.00 175.19 383 PHE B N 1
ATOM 4711 C CA . PHE B 2 280 ? 173.547 192.090 251.897 1.00 175.19 383 PHE B CA 1
ATOM 4712 C C . PHE B 2 280 ? 172.178 192.649 252.264 1.00 175.19 383 PHE B C 1
ATOM 4713 O O . PHE B 2 280 ? 171.246 191.896 252.565 1.00 175.19 383 PHE B O 1
ATOM 4721 N N . TYR B 2 281 ? 172.042 193.978 252.230 1.00 175.32 384 TYR B N 1
ATOM 4722 C CA . TYR B 2 281 ? 170.769 194.616 252.555 1.00 175.32 384 TYR B CA 1
ATOM 4723 C C . TYR B 2 281 ? 169.632 194.053 251.716 1.00 175.32 384 TYR B C 1
ATOM 4724 O O . TYR B 2 281 ? 168.490 193.965 252.181 1.00 175.32 384 TYR B O 1
ATOM 4733 N N . HIS B 2 282 ? 169.926 193.668 250.473 1.00 175.66 385 HIS B N 1
ATOM 4734 C CA . HIS B 2 282 ? 168.899 193.063 249.634 1.00 175.66 385 HIS B CA 1
ATOM 4735 C C . HIS B 2 282 ? 168.449 191.721 250.194 1.00 175.66 385 HIS B C 1
ATOM 4736 O O . HIS B 2 282 ? 167.250 191.419 250.209 1.00 175.66 385 HIS B O 1
ATOM 4743 N N . MET B 2 283 ? 169.391 190.903 250.658 1.00 182.37 386 MET B N 1
ATOM 4744 C CA . MET B 2 283 ? 169.072 189.606 251.235 1.00 182.37 386 MET B CA 1
ATOM 4745 C C . MET B 2 283 ? 169.045 189.625 252.757 1.00 182.37 386 MET B C 1
ATOM 4746 O O . MET B 2 283 ? 168.879 188.568 253.372 1.00 182.37 386 MET B O 1
ATOM 4751 N N . ALA B 2 284 ? 169.205 190.793 253.377 1.00 183.13 387 ALA B N 1
ATOM 4752 C CA . ALA B 2 284 ? 168.989 190.948 254.807 1.00 183.13 387 ALA B CA 1
ATOM 4753 C C . ALA B 2 284 ? 167.581 191.428 255.129 1.00 183.13 387 ALA B C 1
ATOM 4754 O O . ALA B 2 284 ? 167.321 191.851 256.260 1.00 183.13 387 ALA B O 1
ATOM 4756 N N . GLY B 2 285 ? 166.673 191.379 254.158 1.00 180.56 388 GLY B N 1
ATOM 4757 C CA . GLY B 2 285 ? 165.300 191.777 254.395 1.00 180.56 388 GLY B CA 1
ATOM 4758 C C . GLY B 2 285 ? 165.101 193.261 254.599 1.00 180.56 388 GLY B C 1
ATOM 4759 O O . GLY B 2 285 ? 164.263 193.659 255.413 1.00 180.56 388 GLY B O 1
ATOM 4760 N N . ALA B 2 286 ? 165.851 194.093 253.884 1.00 177.92 389 ALA B N 1
ATOM 4761 C CA . ALA B 2 286 ? 165.721 195.539 253.974 1.00 177.92 389 ALA B CA 1
ATOM 4762 C C . ALA B 2 286 ? 165.540 196.121 252.581 1.00 177.92 389 ALA B C 1
ATOM 4763 O O . ALA B 2 286 ? 166.170 195.667 251.620 1.00 177.92 389 ALA B O 1
ATOM 4765 N N . SER B 2 287 ? 164.674 197.125 252.476 1.00 168.95 390 SER B N 1
ATOM 4766 C CA . SER B 2 287 ? 164.388 197.773 251.205 1.00 168.95 390 SER B CA 1
ATOM 4767 C C . SER B 2 287 ? 165.341 198.943 251.000 1.00 168.95 390 SER B C 1
ATOM 4768 O O . SER B 2 287 ? 165.481 199.799 251.879 1.00 168.95 390 SER B O 1
ATOM 4771 N N . LEU B 2 288 ? 165.989 198.978 249.839 1.00 161.54 391 LEU B N 1
ATOM 4772 C CA . LEU B 2 288 ? 166.998 199.994 249.572 1.00 161.54 391 LEU B CA 1
ATOM 4773 C C . LEU B 2 288 ? 166.341 201.332 249.260 1.00 161.54 391 LEU B C 1
ATOM 4774 O O . LEU B 2 288 ? 165.478 201.422 248.383 1.00 161.54 391 LEU B O 1
ATOM 4779 N N . ASP B 2 289 ? 166.763 202.375 249.966 1.00 158.34 392 ASP B N 1
ATOM 4780 C CA . ASP B 2 289 ? 166.234 203.715 249.746 1.00 158.34 392 ASP B CA 1
ATOM 4781 C C . ASP B 2 289 ? 167.286 204.724 250.190 1.00 158.34 392 ASP B C 1
ATOM 4782 O O . ASP B 2 289 ? 168.456 204.380 250.387 1.00 158.34 392 ASP B O 1
ATOM 4787 N N . LYS B 2 290 ? 166.865 205.981 250.342 1.00 155.59 393 LYS B N 1
ATOM 4788 C CA . LYS B 2 290 ? 167.805 207.039 250.695 1.00 155.59 393 LYS B CA 1
ATOM 4789 C C . LYS B 2 290 ? 168.479 206.757 252.030 1.00 155.59 393 LYS B C 1
ATOM 4790 O O . LYS B 2 290 ? 169.702 206.872 252.155 1.00 155.59 393 LYS B O 1
ATOM 4796 N N . VAL B 2 291 ? 167.698 206.367 253.040 1.00 155.61 394 VAL B N 1
ATOM 4797 C CA . VAL B 2 291 ? 168.276 206.119 254.355 1.00 155.61 394 VAL B CA 1
ATOM 4798 C C . VAL B 2 291 ? 169.197 204.906 254.350 1.00 155.61 394 VAL B C 1
ATOM 4799 O O . VAL B 2 291 ? 170.024 204.759 255.257 1.00 155.61 394 VAL B O 1
ATOM 4803 N N . THR B 2 292 ? 169.082 204.027 253.354 1.00 154.56 395 THR B N 1
ATOM 4804 C CA . THR B 2 292 ? 169.992 202.890 253.273 1.00 154.56 395 THR B CA 1
ATOM 4805 C C . THR B 2 292 ? 171.355 203.315 252.745 1.00 154.56 395 THR B C 1
ATOM 4806 O O . THR B 2 292 ? 172.372 203.173 253.432 1.00 154.56 395 THR B O 1
ATOM 4810 N N . MET B 2 293 ? 171.395 203.848 251.522 1.00 151.31 396 MET B N 1
ATOM 4811 C CA . MET B 2 293 ? 172.684 204.160 250.915 1.00 151.31 396 MET B CA 1
ATOM 4812 C C . MET B 2 293 ? 173.350 205.355 251.581 1.00 151.31 396 MET B C 1
ATOM 4813 O O . MET B 2 293 ? 174.583 205.427 251.620 1.00 151.31 396 MET B O 1
ATOM 4818 N N . GLN B 2 294 ? 172.563 206.301 252.098 1.00 150.57 397 GLN B N 1
ATOM 4819 C CA . GLN B 2 294 ? 173.145 207.396 252.865 1.00 150.57 397 GLN B CA 1
ATOM 4820 C C . GLN B 2 294 ? 173.966 206.868 254.029 1.00 150.57 397 GLN B C 1
ATOM 4821 O O . GLN B 2 294 ? 175.034 207.404 254.345 1.00 150.57 397 GLN B O 1
ATOM 4827 N N . GLN B 2 295 ? 173.483 205.811 254.679 1.00 154.43 398 GLN B N 1
ATOM 4828 C CA . GLN B 2 295 ? 174.219 205.236 255.796 1.00 154.43 398 GLN B CA 1
ATOM 4829 C C . GLN B 2 295 ? 175.456 204.490 255.317 1.00 154.43 398 GLN B C 1
ATOM 4830 O O . GLN B 2 295 ? 176.547 204.660 255.874 1.00 154.43 398 GLN B O 1
ATOM 4836 N N . VAL B 2 296 ? 175.309 203.657 254.283 1.00 153.73 399 VAL B N 1
ATOM 4837 C CA . VAL B 2 296 ? 176.417 202.794 253.881 1.00 153.73 399 VAL B CA 1
ATOM 4838 C C . VAL B 2 296 ? 177.590 203.627 253.389 1.00 153.73 399 VAL B C 1
ATOM 4839 O O . VAL B 2 296 ? 178.753 203.251 253.572 1.00 153.73 399 VAL B O 1
ATOM 4843 N N . ALA B 2 297 ? 177.311 204.780 252.776 1.00 151.88 400 ALA B N 1
ATOM 4844 C CA . ALA B 2 297 ? 178.393 205.656 252.343 1.00 151.88 400 ALA B CA 1
ATOM 4845 C C . ALA B 2 297 ? 179.243 206.110 253.519 1.00 151.88 400 ALA B C 1
ATOM 4846 O O . ALA B 2 297 ? 180.403 206.496 253.338 1.00 151.88 400 ALA B O 1
ATOM 4848 N N . ARG B 2 298 ? 178.688 206.063 254.727 1.00 154.92 401 ARG B N 1
ATOM 4849 C CA . ARG B 2 298 ? 179.411 206.470 255.920 1.00 154.92 401 ARG B CA 1
ATOM 4850 C C . ARG B 2 298 ? 180.153 205.320 256.584 1.00 154.92 401 ARG B C 1
ATOM 4851 O O . ARG B 2 298 ? 181.146 205.558 257.280 1.00 154.92 401 ARG B O 1
ATOM 4859 N N . THR B 2 299 ? 179.708 204.077 256.389 1.00 163.76 402 THR B N 1
ATOM 4860 C CA . THR B 2 299 ? 180.287 202.950 257.109 1.00 163.76 402 THR B CA 1
ATOM 4861 C C . THR B 2 299 ? 181.347 202.192 256.319 1.00 163.76 402 THR B C 1
ATOM 4862 O O . THR B 2 299 ? 182.202 201.549 256.936 1.00 163.76 402 THR B O 1
ATOM 4866 N N . VAL B 2 300 ? 181.327 202.238 254.988 1.00 156.30 403 VAL B N 1
ATOM 4867 C CA . VAL B 2 300 ? 182.330 201.560 254.166 1.00 156.30 403 VAL B CA 1
ATOM 4868 C C . VAL B 2 300 ? 183.256 202.563 253.487 1.00 156.30 403 VAL B C 1
ATOM 4869 O O . VAL B 2 300 ? 184.472 202.369 253.449 1.00 156.30 403 VAL B O 1
ATOM 4873 N N . ALA B 2 301 ? 182.700 203.647 252.952 1.00 149.61 404 ALA B N 1
ATOM 4874 C CA . ALA B 2 301 ? 183.517 204.666 252.313 1.00 149.61 404 ALA B CA 1
ATOM 4875 C C . ALA B 2 301 ? 183.851 205.821 253.246 1.00 149.61 404 ALA B C 1
ATOM 4876 O O . ALA B 2 301 ? 184.744 206.613 252.925 1.00 149.61 404 ALA B O 1
ATOM 4878 N N . LYS B 2 302 ? 183.143 205.942 254.371 1.00 152.30 405 LYS B N 1
ATOM 4879 C CA . LYS B 2 302 ? 183.414 206.944 255.397 1.00 152.30 405 LYS B CA 1
ATOM 4880 C C . LYS B 2 302 ? 183.185 208.361 254.888 1.00 152.30 405 LYS B C 1
ATOM 4881 O O . LYS B 2 302 ? 183.407 209.329 255.621 1.00 152.30 405 LYS B O 1
ATOM 4887 N N . VAL B 2 303 ? 182.738 208.498 253.644 1.00 148.73 406 VAL B N 1
ATOM 4888 C CA . VAL B 2 303 ? 182.507 209.797 253.026 1.00 148.73 406 VAL B CA 1
ATOM 4889 C C . VAL B 2 303 ? 181.035 210.150 253.174 1.00 148.73 406 VAL B C 1
ATOM 4890 O O . VAL B 2 303 ? 180.158 209.294 252.998 1.00 148.73 406 VAL B O 1
ATOM 4894 N N . GLU B 2 304 ? 180.762 211.400 253.530 1.00 149.09 407 GLU B N 1
ATOM 4895 C CA . GLU B 2 304 ? 179.392 211.843 253.734 1.00 149.09 407 GLU B CA 1
ATOM 4896 C C . GLU B 2 304 ? 178.788 212.315 252.418 1.00 149.09 407 GLU B C 1
ATOM 4897 O O . GLU B 2 304 ? 179.286 213.260 251.798 1.00 149.09 407 GLU B O 1
ATOM 4903 N N . LEU B 2 305 ? 177.715 211.657 251.994 1.00 145.93 408 LEU B N 1
ATOM 4904 C CA . LEU B 2 305 ? 176.980 212.049 250.802 1.00 145.93 408 LEU B CA 1
ATOM 4905 C C . LEU B 2 305 ? 175.805 212.935 251.184 1.00 145.93 408 LEU B C 1
ATOM 4906 O O . LEU B 2 305 ? 175.187 212.745 252.235 1.00 145.93 408 LEU B O 1
ATOM 4911 N N . SER B 2 306 ? 175.500 213.902 250.326 1.00 145.18 409 SER B N 1
ATOM 4912 C CA . SER B 2 306 ? 174.330 214.732 250.544 1.00 145.18 409 SER B CA 1
ATOM 4913 C C . SER B 2 306 ? 173.084 214.030 250.019 1.00 145.18 409 SER B C 1
ATOM 4914 O O . SER B 2 306 ? 173.154 213.115 249.195 1.00 145.18 409 SER B O 1
ATOM 4917 N N . ASP B 2 307 ? 171.929 214.470 250.513 1.00 146.44 410 ASP B N 1
ATOM 4918 C CA . ASP B 2 307 ? 170.675 213.888 250.055 1.00 146.44 410 ASP B CA 1
ATOM 4919 C C . ASP B 2 307 ? 170.436 214.168 248.579 1.00 146.44 410 ASP B C 1
ATOM 4920 O O . ASP B 2 307 ? 169.880 213.321 247.871 1.00 146.44 410 ASP B O 1
ATOM 4925 N N . HIS B 2 308 ? 170.855 215.340 248.096 1.00 144.17 411 HIS B N 1
ATOM 4926 C CA . HIS B 2 308 ? 170.589 215.707 246.708 1.00 144.17 411 HIS B CA 1
ATOM 4927 C C . HIS B 2 308 ? 171.263 214.745 245.740 1.00 144.17 411 HIS B C 1
ATOM 4928 O O . HIS B 2 308 ? 170.678 214.375 244.715 1.00 144.17 411 HIS B O 1
ATOM 4935 N N . VAL B 2 309 ? 172.496 214.334 246.038 1.00 142.64 412 VAL B N 1
ATOM 4936 C CA . VAL B 2 309 ? 173.139 213.297 245.239 1.00 142.64 412 VAL B CA 1
ATOM 4937 C C . VAL B 2 309 ? 172.394 211.980 245.391 1.00 142.64 412 VAL B C 1
ATOM 4938 O O . VAL B 2 309 ? 172.116 211.285 244.408 1.00 142.64 412 VAL B O 1
ATOM 4942 N N . CYS B 2 310 ? 172.046 211.624 246.625 1.00 148.37 413 CYS B N 1
ATOM 4943 C CA . CYS B 2 310 ? 171.241 210.434 246.852 1.00 148.37 413 CYS B CA 1
ATOM 4944 C C . CYS B 2 310 ? 169.814 210.589 246.353 1.00 148.37 413 CYS B C 1
ATOM 4945 O O . CYS B 2 310 ? 169.068 209.605 246.353 1.00 148.37 413 CYS B O 1
ATOM 4948 N N . ASP B 2 311 ? 169.412 211.790 245.941 1.00 146.44 414 ASP B N 1
ATOM 4949 C CA . ASP B 2 311 ? 168.129 211.981 245.280 1.00 146.44 414 ASP B CA 1
ATOM 4950 C C . ASP B 2 311 ? 168.200 211.586 243.812 1.00 146.44 414 ASP B C 1
ATOM 4951 O O . ASP B 2 311 ? 167.375 210.804 243.331 1.00 146.44 414 ASP B O 1
ATOM 4956 N N . VAL B 2 312 ? 169.192 212.114 243.094 1.00 144.28 415 VAL B N 1
ATOM 4957 C CA . VAL B 2 312 ? 169.267 211.915 241.653 1.00 144.28 415 VAL B CA 1
ATOM 4958 C C . VAL B 2 312 ? 169.738 210.514 241.283 1.00 144.28 415 VAL B C 1
ATOM 4959 O O . VAL B 2 312 ? 169.439 210.044 240.179 1.00 144.28 415 VAL B O 1
ATOM 4963 N N . VAL B 2 313 ? 170.452 209.824 242.173 1.00 143.71 416 VAL B N 1
ATOM 4964 C CA . VAL B 2 313 ? 170.909 208.474 241.858 1.00 143.71 416 VAL B CA 1
ATOM 4965 C C . VAL B 2 313 ? 169.724 207.522 241.767 1.00 143.71 416 VAL B C 1
ATOM 4966 O O . VAL B 2 313 ? 169.569 206.790 240.783 1.00 143.71 416 VAL B O 1
ATOM 4970 N N . PHE B 2 314 ? 168.867 207.518 242.790 1.00 149.07 417 PHE B N 1
ATOM 4971 C CA . PHE B 2 314 ? 167.665 206.694 242.736 1.00 149.07 417 PHE B CA 1
ATOM 4972 C C . PHE B 2 314 ? 166.710 207.177 241.658 1.00 149.07 417 PHE B C 1
ATOM 4973 O O . PHE B 2 314 ? 165.885 206.400 241.167 1.00 149.07 417 PHE B O 1
ATOM 4981 N N . ALA B 2 315 ? 166.807 208.452 241.277 1.00 149.35 418 ALA B N 1
ATOM 4982 C CA . ALA B 2 315 ? 165.957 208.979 240.218 1.00 149.35 418 ALA B CA 1
ATOM 4983 C C . ALA B 2 315 ? 166.203 208.292 238.883 1.00 149.35 418 ALA B C 1
ATOM 4984 O O . ALA B 2 315 ? 165.360 208.390 237.986 1.00 149.35 418 ALA B O 1
ATOM 4986 N N . LEU B 2 316 ? 167.332 207.597 238.727 1.00 144.51 419 LEU B N 1
ATOM 4987 C CA . LEU B 2 316 ? 167.601 206.904 237.474 1.00 144.51 419 LEU B CA 1
ATOM 4988 C C . LEU B 2 316 ? 168.087 205.474 237.690 1.00 144.51 419 LEU B C 1
ATOM 4989 O O . LEU B 2 316 ? 168.472 204.812 236.721 1.00 144.51 419 LEU B O 1
ATOM 4994 N N . PHE B 2 317 ? 168.075 204.976 238.925 1.00 145.41 420 PHE B N 1
ATOM 4995 C CA . PHE B 2 317 ? 168.562 203.628 239.191 1.00 145.41 420 PHE B CA 1
ATOM 4996 C C . PHE B 2 317 ? 167.634 202.772 240.036 1.00 145.41 420 PHE B C 1
ATOM 4997 O O . PHE B 2 317 ? 167.991 201.626 240.322 1.00 145.41 420 PHE B O 1
ATOM 5005 N N . ASP B 2 318 ? 166.472 203.268 240.449 1.00 161.27 421 ASP B N 1
ATOM 5006 C CA . ASP B 2 318 ? 165.576 202.498 241.300 1.00 161.27 421 ASP B CA 1
ATOM 5007 C C . ASP B 2 318 ? 164.754 201.526 240.454 1.00 161.27 421 ASP B C 1
ATOM 5008 O O . ASP B 2 318 ? 164.989 201.349 239.256 1.00 161.27 421 ASP B O 1
ATOM 5013 N N . CYS B 2 319 ? 163.769 200.881 241.079 1.00 166.51 422 CYS B N 1
ATOM 5014 C CA . CYS B 2 319 ? 162.841 200.025 240.351 1.00 166.51 422 CYS B CA 1
ATOM 5015 C C . CYS B 2 319 ? 161.676 200.839 239.804 1.00 166.51 422 CYS B C 1
ATOM 5016 O O . CYS B 2 319 ? 160.512 200.547 240.101 1.00 166.51 422 CYS B O 1
ATOM 5019 N N . ASP B 2 320 ? 161.987 201.866 239.017 1.00 167.84 423 ASP B N 1
ATOM 5020 C CA . ASP B 2 320 ? 161.001 202.631 238.257 1.00 167.84 423 ASP B CA 1
ATOM 5021 C C . ASP B 2 320 ? 159.963 203.290 239.167 1.00 167.84 423 ASP B C 1
ATOM 5022 O O . ASP B 2 320 ? 158.769 202.990 239.121 1.00 167.84 423 ASP B O 1
ATOM 5027 N N . GLY B 2 321 ? 160.444 204.202 240.009 1.00 165.67 424 GLY B N 1
ATOM 5028 C CA . GLY B 2 321 ? 159.548 205.079 240.736 1.00 165.67 424 GLY B CA 1
ATOM 5029 C C . GLY B 2 321 ? 159.259 204.676 242.165 1.00 165.67 424 GLY B C 1
ATOM 5030 O O . GLY B 2 321 ? 158.198 205.011 242.701 1.00 165.67 424 GLY B O 1
ATOM 5031 N N . ASN B 2 322 ? 160.184 203.957 242.800 1.00 165.58 425 ASN B N 1
ATOM 5032 C CA . ASN B 2 322 ? 159.962 203.523 244.172 1.00 165.58 425 ASN B CA 1
ATOM 5033 C C . ASN B 2 322 ? 161.193 203.670 245.058 1.00 165.58 425 ASN B C 1
ATOM 5034 O O . ASN B 2 322 ? 161.166 203.203 246.203 1.00 165.58 425 ASN B O 1
ATOM 5039 N N . GLY B 2 323 ? 162.265 204.297 244.578 1.00 164.15 426 GLY B N 1
ATOM 5040 C CA . GLY B 2 323 ? 163.472 204.449 245.363 1.00 164.15 426 GLY B CA 1
ATOM 5041 C C . GLY B 2 323 ? 164.244 203.175 245.625 1.00 164.15 426 GLY B C 1
ATOM 5042 O O . GLY B 2 323 ? 165.351 203.246 246.172 1.00 164.15 426 GLY B O 1
ATOM 5043 N N . GLU B 2 324 ? 163.706 202.013 245.258 1.00 162.89 427 GLU B N 1
ATOM 5044 C CA . GLU B 2 324 ? 164.407 200.750 245.437 1.00 162.89 427 GLU B CA 1
ATOM 5045 C C . GLU B 2 324 ? 165.535 200.627 244.424 1.00 162.89 427 GLU B C 1
ATOM 5046 O O . GLU B 2 324 ? 165.307 200.192 243.293 1.00 162.89 427 GLU B O 1
ATOM 5052 N N . LEU B 2 325 ? 166.748 201.001 244.821 1.00 151.27 428 LEU B N 1
ATOM 5053 C CA . LEU B 2 325 ? 167.879 200.977 243.902 1.00 151.27 428 LEU B CA 1
ATOM 5054 C C . LEU B 2 325 ? 168.115 199.571 243.372 1.00 151.27 428 LEU B C 1
ATOM 5055 O O . LEU B 2 325 ? 168.362 198.639 244.144 1.00 151.27 428 LEU B O 1
ATOM 5060 N N . SER B 2 326 ? 168.043 199.419 242.051 1.00 145.50 429 SER B N 1
ATOM 5061 C CA . SER B 2 326 ? 168.335 198.138 241.423 1.00 145.50 429 SER B CA 1
ATOM 5062 C C . SER B 2 326 ? 169.836 197.890 241.453 1.00 145.50 429 SER B C 1
ATOM 5063 O O . SER B 2 326 ? 170.569 198.394 240.597 1.00 145.50 429 SER B O 1
ATOM 5066 N N . ASN B 2 327 ? 170.293 197.118 242.440 1.00 143.44 430 ASN B N 1
ATOM 5067 C CA . ASN B 2 327 ? 171.723 196.953 242.676 1.00 143.44 430 ASN B CA 1
ATOM 5068 C C . ASN B 2 327 ? 172.450 196.476 241.426 1.00 143.44 430 ASN B C 1
ATOM 5069 O O . ASN B 2 327 ? 173.359 197.145 240.926 1.00 143.44 430 ASN B O 1
ATOM 5074 N N . LYS B 2 328 ? 172.046 195.320 240.896 1.00 143.83 431 LYS B N 1
ATOM 5075 C CA . LYS B 2 328 ? 172.774 194.716 239.786 1.00 143.83 431 LYS B CA 1
ATOM 5076 C C . LYS B 2 328 ? 172.784 195.596 238.544 1.00 143.83 431 LYS B C 1
ATOM 5077 O O . LYS B 2 328 ? 173.614 195.379 237.655 1.00 143.83 431 LYS B O 1
ATOM 5083 N N . GLU B 2 329 ? 171.887 196.577 238.457 1.00 140.34 432 GLU B N 1
ATOM 5084 C CA . GLU B 2 329 ? 171.999 197.574 237.401 1.00 140.34 432 GLU B CA 1
ATOM 5085 C C . GLU B 2 329 ? 172.924 198.709 237.819 1.00 140.34 432 GLU B C 1
ATOM 5086 O O . GLU B 2 329 ? 173.677 199.238 236.995 1.00 140.34 432 GLU B O 1
ATOM 5092 N N . PHE B 2 330 ? 172.890 199.079 239.098 1.00 134.92 433 PHE B N 1
ATOM 5093 C CA . PHE B 2 330 ? 173.690 200.199 239.577 1.00 134.92 433 PHE B CA 1
ATOM 5094 C C . PHE B 2 330 ? 175.175 199.862 239.560 1.00 134.92 433 PHE B C 1
ATOM 5095 O O . PHE B 2 330 ? 175.979 200.577 238.955 1.00 134.92 433 PHE B O 1
ATOM 5103 N N . VAL B 2 331 ? 175.560 198.773 240.228 1.00 132.71 434 VAL B N 1
ATOM 5104 C CA . VAL B 2 331 ? 176.975 198.427 240.317 1.00 132.71 434 VAL B CA 1
ATOM 5105 C C . VAL B 2 331 ? 177.547 198.132 238.940 1.00 132.71 434 VAL B C 1
ATOM 5106 O O . VAL B 2 331 ? 178.720 198.416 238.675 1.00 132.71 434 VAL B O 1
ATOM 5110 N N . SER B 2 332 ? 176.737 197.580 238.038 1.00 129.72 435 SER B N 1
ATOM 5111 C CA . SER B 2 332 ? 177.244 197.228 236.718 1.00 129.72 435 SER B CA 1
ATOM 5112 C C . SER B 2 332 ? 177.656 198.465 235.934 1.00 129.72 435 SER B C 1
ATOM 5113 O O . SER B 2 332 ? 178.659 198.442 235.213 1.00 129.72 435 SER B O 1
ATOM 5116 N N . ILE B 2 333 ? 176.899 199.555 236.061 1.00 123.98 436 ILE B N 1
ATOM 5117 C CA . ILE B 2 333 ? 177.248 200.781 235.349 1.00 123.98 436 ILE B CA 1
ATOM 5118 C C . ILE B 2 333 ? 178.419 201.475 236.031 1.00 123.98 436 ILE B C 1
ATOM 5119 O O . ILE B 2 333 ? 179.406 201.843 235.384 1.00 123.98 436 ILE B O 1
ATOM 5124 N N . MET B 2 334 ? 178.325 201.670 237.347 1.00 121.27 437 MET B N 1
ATOM 5125 C CA . MET B 2 334 ? 179.418 202.294 238.083 1.00 121.27 437 MET B CA 1
ATOM 5126 C C . MET B 2 334 ? 180.717 201.517 237.934 1.00 121.27 437 MET B C 1
ATOM 5127 O O . MET B 2 334 ? 181.802 202.103 237.997 1.00 121.27 437 MET B O 1
ATOM 5132 N N . LYS B 2 335 ? 180.632 200.202 237.744 1.00 120.43 438 LYS B N 1
ATOM 5133 C CA . LYS B 2 335 ? 181.841 199.423 237.510 1.00 120.43 438 LYS B CA 1
ATOM 5134 C C . LYS B 2 335 ? 182.541 199.876 236.239 1.00 120.43 438 LYS B C 1
ATOM 5135 O O . LYS B 2 335 ? 183.773 199.940 236.191 1.00 120.43 438 LYS B O 1
ATOM 5141 N N . GLN B 2 336 ? 181.772 200.201 235.204 1.00 115.55 439 GLN B N 1
ATOM 5142 C CA . GLN B 2 336 ? 182.343 200.589 233.924 1.00 115.55 439 GLN B CA 1
ATOM 5143 C C . GLN B 2 336 ? 182.558 202.088 233.793 1.00 115.55 439 GLN B C 1
ATOM 5144 O O . GLN B 2 336 ? 183.213 202.520 232.842 1.00 115.55 439 GLN B O 1
ATOM 5150 N N . ARG B 2 337 ? 182.030 202.890 234.715 1.00 110.39 440 ARG B N 1
ATOM 5151 C CA . ARG B 2 337 ? 182.298 204.319 234.710 1.00 110.39 440 ARG B CA 1
ATOM 5152 C C . ARG B 2 337 ? 183.412 204.718 235.662 1.00 110.39 440 ARG B C 1
ATOM 5153 O O . ARG B 2 337 ? 184.045 205.756 235.447 1.00 110.39 440 ARG B O 1
ATOM 5161 N N . LEU B 2 338 ? 183.654 203.931 236.710 1.00 112.83 441 LEU B N 1
ATOM 5162 C CA . LEU B 2 338 ? 184.777 204.199 237.599 1.00 112.83 441 LEU B CA 1
ATOM 5163 C C . LEU B 2 338 ? 186.091 204.119 236.838 1.00 112.83 441 LEU B C 1
ATOM 5164 O O . LEU B 2 338 ? 186.806 205.116 236.694 1.00 112.83 441 LEU B O 1
ATOM 5169 N N . MET B 2 339 ? 186.422 202.936 236.334 1.00 109.39 442 MET B N 1
ATOM 5170 C CA . MET B 2 339 ? 187.471 202.819 235.333 1.00 109.39 442 MET B CA 1
ATOM 5171 C C . MET B 2 339 ? 186.900 203.293 234.008 1.00 109.39 442 MET B C 1
ATOM 5172 O O . MET B 2 339 ? 185.976 202.677 233.468 1.00 109.39 442 MET B O 1
ATOM 5177 N N . ARG B 2 340 ? 187.427 204.397 233.493 1.00 101.15 443 ARG B N 1
ATOM 5178 C CA . ARG B 2 340 ? 186.881 204.970 232.278 1.00 101.15 443 ARG B CA 1
ATOM 5179 C C . ARG B 2 340 ? 187.003 203.980 231.127 1.00 101.15 443 ARG B C 1
ATOM 5180 O O . ARG B 2 340 ? 187.645 202.934 231.235 1.00 101.15 443 ARG B O 1
ATOM 5188 N N . GLY B 2 341 ? 186.382 204.323 230.007 1.00 101.83 444 GLY B N 1
ATOM 5189 C CA . GLY B 2 341 ? 186.226 203.364 228.935 1.00 101.83 444 GLY B CA 1
ATOM 5190 C C . GLY B 2 341 ? 187.528 203.030 228.242 1.00 101.83 444 GLY B C 1
ATOM 5191 O O . GLY B 2 341 ? 187.654 203.181 227.024 1.00 101.83 444 GLY B O 1
ATOM 5192 N N . LEU B 2 342 ? 188.509 202.571 229.020 1.00 98.16 445 LEU B N 1
ATOM 5193 C CA . LEU B 2 342 ? 189.786 202.151 228.462 1.00 98.16 445 LEU B CA 1
ATOM 5194 C C . LEU B 2 342 ? 190.302 200.884 229.132 1.00 98.16 445 LEU B C 1
ATOM 5195 O O . LEU B 2 342 ? 191.511 200.633 229.120 1.00 98.16 445 LEU B O 1
ATOM 5200 N N . GLU B 2 343 ? 189.414 200.084 229.714 1.00 108.77 446 GLU B N 1
ATOM 5201 C CA . GLU B 2 343 ? 189.742 198.733 230.139 1.00 108.77 446 GLU B CA 1
ATOM 5202 C C . GLU B 2 343 ? 189.320 197.690 229.118 1.00 108.77 446 GLU B C 1
ATOM 5203 O O . GLU B 2 343 ? 189.738 196.533 229.227 1.00 108.77 446 GLU B O 1
ATOM 5209 N N . LYS B 2 344 ? 188.497 198.072 228.143 1.00 106.85 447 LYS B N 1
ATOM 5210 C CA . LYS B 2 344 ? 188.069 197.155 227.101 1.00 106.85 447 LYS B CA 1
ATOM 5211 C C . LYS B 2 344 ? 189.280 196.663 226.314 1.00 106.85 447 LYS B C 1
ATOM 5212 O O . LYS B 2 344 ? 190.318 197.327 226.282 1.00 106.85 447 LYS B O 1
ATOM 5218 N N . PRO B 2 345 ? 189.179 195.495 225.678 1.00 111.89 448 PRO B N 1
ATOM 5219 C CA . PRO B 2 345 ? 190.323 194.993 224.903 1.00 111.89 448 PRO B CA 1
ATOM 5220 C C . PRO B 2 345 ? 190.766 195.936 223.803 1.00 111.89 448 PRO B C 1
ATOM 5221 O O . PRO B 2 345 ? 191.951 195.936 223.446 1.00 111.89 448 PRO B O 1
ATOM 5225 N N . LYS B 2 346 ? 189.854 196.745 223.265 1.00 105.87 449 LYS B N 1
ATOM 5226 C CA . LYS B 2 346 ? 190.168 197.716 222.219 1.00 105.87 449 LYS B CA 1
ATOM 5227 C C . LYS B 2 346 ? 190.881 197.041 221.052 1.00 105.87 449 LYS B C 1
ATOM 5228 O O . LYS B 2 346 ? 191.906 197.510 220.555 1.00 105.87 449 LYS B O 1
ATOM 5234 N N . ASP B 2 347 ? 190.318 195.916 220.618 1.00 111.55 450 ASP B N 1
ATOM 5235 C CA . ASP B 2 347 ? 190.920 195.107 219.569 1.00 111.55 450 ASP B CA 1
ATOM 5236 C C . ASP B 2 347 ? 189.964 194.002 219.145 1.00 111.55 450 ASP B C 1
ATOM 5237 O O . ASP B 2 347 ? 188.851 193.898 219.667 1.00 111.55 450 ASP B O 1
ATOM 5242 N N . MET B 2 348 ? 190.390 193.184 218.188 1.00 114.70 451 MET B N 1
ATOM 5243 C CA . MET B 2 348 ? 189.614 192.023 217.782 1.00 114.70 451 MET B CA 1
ATOM 5244 C C . MET B 2 348 ? 189.378 191.106 218.972 1.00 114.70 451 MET B C 1
ATOM 5245 O O . MET B 2 348 ? 190.117 191.128 219.959 1.00 114.70 451 MET B O 1
ATOM 5250 N N . GLY B 2 349 ? 188.337 190.290 218.875 1.00 117.14 452 GLY B N 1
ATOM 5251 C CA . GLY B 2 349 ? 188.090 189.251 219.848 1.00 117.14 452 GLY B CA 1
ATOM 5252 C C . GLY B 2 349 ? 188.455 187.862 219.382 1.00 117.14 452 GLY B C 1
ATOM 5253 O O . GLY B 2 349 ? 188.047 186.886 220.020 1.00 117.14 452 GLY B O 1
ATOM 5254 N N . PHE B 2 350 ? 189.215 187.737 218.296 1.00 116.64 453 PHE B N 1
ATOM 5255 C CA . PHE B 2 350 ? 189.429 186.431 217.686 1.00 116.64 453 PHE B CA 1
ATOM 5256 C C . PHE B 2 350 ? 190.524 185.645 218.393 1.00 116.64 453 PHE B C 1
ATOM 5257 O O . PHE B 2 350 ? 190.273 184.570 218.946 1.00 116.64 453 PHE B O 1
ATOM 5265 N N . THR B 2 351 ? 191.748 186.173 218.394 1.00 119.34 454 THR B N 1
ATOM 5266 C CA . THR B 2 351 ? 192.874 185.410 218.920 1.00 119.34 454 THR B CA 1
ATOM 5267 C C . THR B 2 351 ? 192.702 185.116 220.403 1.00 119.34 454 THR B C 1
ATOM 5268 O O . THR B 2 351 ? 193.034 184.020 220.869 1.00 119.34 454 THR B O 1
ATOM 5272 N N . ARG B 2 352 ? 192.170 186.070 221.161 1.00 123.64 455 ARG B N 1
ATOM 5273 C CA . ARG B 2 352 ? 191.911 185.837 222.575 1.00 123.64 455 ARG B CA 1
ATOM 5274 C C . ARG B 2 352 ? 190.708 184.938 222.810 1.00 123.64 455 ARG B C 1
ATOM 5275 O O . ARG B 2 352 ? 190.367 184.681 223.969 1.00 123.64 455 ARG B O 1
ATOM 5283 N N . LEU B 2 353 ? 190.053 184.470 221.752 1.00 127.04 456 LEU B N 1
ATOM 5284 C CA . LEU B 2 353 ? 189.016 183.455 221.855 1.00 127.04 456 LEU B CA 1
ATOM 5285 C C . LEU B 2 353 ? 189.438 182.134 221.237 1.00 127.04 456 LEU B C 1
ATOM 5286 O O . LEU B 2 353 ? 189.191 181.074 221.818 1.00 127.04 456 LEU B O 1
ATOM 5291 N N . MET B 2 354 ? 190.063 182.172 220.061 1.00 131.63 457 MET B N 1
ATOM 5292 C CA . MET B 2 354 ? 190.489 180.942 219.407 1.00 131.63 457 MET B CA 1
ATOM 5293 C C . MET B 2 354 ? 191.462 180.167 220.284 1.00 131.63 457 MET B C 1
ATOM 5294 O O . MET B 2 354 ? 191.235 178.995 220.600 1.00 131.63 457 MET B O 1
ATOM 5299 N N . GLN B 2 355 ? 192.556 180.811 220.694 1.00 141.38 458 GLN B N 1
ATOM 5300 C CA . GLN B 2 355 ? 193.478 180.154 221.612 1.00 141.38 458 GLN B CA 1
ATOM 5301 C C . GLN B 2 355 ? 192.817 179.873 222.953 1.00 141.38 458 GLN B C 1
ATOM 5302 O O . GLN B 2 355 ? 193.195 178.922 223.645 1.00 141.38 458 GLN B O 1
ATOM 5308 N N . ALA B 2 356 ? 191.827 180.682 223.334 1.00 145.89 459 ALA B N 1
ATOM 5309 C CA . ALA B 2 356 ? 191.061 180.379 224.536 1.00 145.89 459 ALA B CA 1
ATOM 5310 C C . ALA B 2 356 ? 190.178 179.159 224.336 1.00 145.89 459 ALA B C 1
ATOM 5311 O O . ALA B 2 356 ? 189.891 178.437 225.296 1.00 145.89 459 ALA B O 1
ATOM 5313 N N . MET B 2 357 ? 189.742 178.911 223.102 1.00 149.68 460 MET B N 1
ATOM 5314 C CA . MET B 2 357 ? 188.938 177.727 222.833 1.00 149.68 460 MET B CA 1
ATOM 5315 C C . MET B 2 357 ? 189.791 176.468 222.839 1.00 149.68 460 MET B C 1
ATOM 5316 O O . MET B 2 357 ? 189.347 175.419 223.313 1.00 149.68 460 MET B O 1
ATOM 5321 N N . TRP B 2 358 ? 191.018 176.559 222.326 1.00 153.18 461 TRP B N 1
ATOM 5322 C CA . TRP B 2 358 ? 191.925 175.417 222.324 1.00 153.18 461 TRP B CA 1
ATOM 5323 C C . TRP B 2 358 ? 192.129 174.871 223.731 1.00 153.18 461 TRP B C 1
ATOM 5324 O O . TRP B 2 358 ? 192.079 173.659 223.957 1.00 153.18 461 TRP B O 1
ATOM 5335 N N . LYS B 2 359 ? 192.366 175.762 224.694 1.00 159.09 462 LYS B N 1
ATOM 5336 C CA . LYS B 2 359 ? 192.853 175.320 225.995 1.00 159.09 462 LYS B CA 1
ATOM 5337 C C . LYS B 2 359 ? 191.782 174.587 226.795 1.00 159.09 462 LYS B C 1
ATOM 5338 O O . LYS B 2 359 ? 192.096 173.652 227.540 1.00 159.09 462 LYS B O 1
ATOM 5344 N N . CYS B 2 360 ? 190.516 174.990 226.673 1.00 166.53 463 CYS B N 1
ATOM 5345 C CA . CYS B 2 360 ? 189.510 174.316 227.489 1.00 166.53 463 CYS B CA 1
ATOM 5346 C C . CYS B 2 360 ? 188.793 173.222 226.705 1.00 166.53 463 CYS B C 1
ATOM 5347 O O . CYS B 2 360 ? 188.412 172.193 227.275 1.00 166.53 463 CYS B O 1
ATOM 5350 N N . ALA B 2 361 ? 188.595 173.422 225.399 1.00 165.74 464 ALA B N 1
ATOM 5351 C CA . ALA B 2 361 ? 187.881 172.415 224.620 1.00 165.74 464 ALA B CA 1
ATOM 5352 C C . ALA B 2 361 ? 188.679 171.124 224.494 1.00 165.74 464 ALA B C 1
ATOM 5353 O O . ALA B 2 361 ? 188.106 170.068 224.199 1.00 165.74 464 ALA B O 1
ATOM 5355 N N . GLN B 2 362 ? 189.995 171.183 224.707 1.00 165.95 465 GLN B N 1
ATOM 5356 C CA . GLN B 2 362 ? 190.804 169.974 224.626 1.00 165.95 465 GLN B CA 1
ATOM 5357 C C . GLN B 2 362 ? 190.554 169.020 225.786 1.00 165.95 465 GLN B C 1
ATOM 5358 O O . GLN B 2 362 ? 190.975 167.861 225.709 1.00 165.95 465 GLN B O 1
ATOM 5364 N N . GLU B 2 363 ? 189.891 169.471 226.846 1.00 167.12 466 GLU B N 1
ATOM 5365 C CA . GLU B 2 363 ? 189.534 168.597 227.958 1.00 167.12 466 GLU B CA 1
ATOM 5366 C C . GLU B 2 363 ? 188.136 168.917 228.471 1.00 167.12 466 GLU B C 1
ATOM 5367 O O . GLU B 2 363 ? 187.977 169.604 229.480 1.00 167.12 466 GLU B O 1
ATOM 5373 N N . VAL C 3 1 ? 197.223 192.402 163.076 1.00 112.61 48 VAL F N 1
ATOM 5374 C CA . VAL C 3 1 ? 196.400 193.590 163.246 1.00 112.61 48 VAL F CA 1
ATOM 5375 C C . VAL C 3 1 ? 197.091 194.790 162.603 1.00 112.61 48 VAL F C 1
ATOM 5376 O O . VAL C 3 1 ? 196.441 195.748 162.185 1.00 112.61 48 VAL F O 1
ATOM 5380 N N . ILE C 3 2 ? 198.419 194.726 162.513 1.00 114.21 49 ILE F N 1
ATOM 5381 C CA . ILE C 3 2 ? 199.156 195.746 161.777 1.00 114.21 49 ILE F CA 1
ATOM 5382 C C . ILE C 3 2 ? 198.844 195.659 160.291 1.00 114.21 49 ILE F C 1
ATOM 5383 O O . ILE C 3 2 ? 198.507 196.661 159.652 1.00 114.21 49 ILE F O 1
ATOM 5388 N N . VAL C 3 3 ? 198.950 194.463 159.718 1.00 115.62 50 VAL F N 1
ATOM 5389 C CA . VAL C 3 3 ? 198.684 194.235 158.306 1.00 115.62 50 VAL F CA 1
ATOM 5390 C C . VAL C 3 3 ? 197.607 193.169 158.189 1.00 115.62 50 VAL F C 1
ATOM 5391 O O . VAL C 3 3 ? 197.428 192.340 159.086 1.00 115.62 50 VAL F O 1
ATOM 5395 N N . THR C 3 4 ? 196.888 193.193 157.076 1.00 120.90 51 THR F N 1
ATOM 5396 C CA . THR C 3 4 ? 195.758 192.295 156.895 1.00 120.90 51 THR F CA 1
ATOM 5397 C C . THR C 3 4 ? 196.274 190.913 156.508 1.00 120.90 51 THR F C 1
ATOM 5398 O O . THR C 3 4 ? 197.465 190.609 156.604 1.00 120.90 51 THR F O 1
ATOM 5402 N N . ARG C 3 5 ? 195.356 190.050 156.072 1.00 129.59 52 ARG F N 1
ATOM 5403 C CA . ARG C 3 5 ? 195.725 188.684 155.720 1.00 129.59 52 ARG F CA 1
ATOM 5404 C C . ARG C 3 5 ? 196.760 188.653 154.602 1.00 129.59 52 ARG F C 1
ATOM 5405 O O . ARG C 3 5 ? 197.603 187.751 154.553 1.00 129.59 52 ARG F O 1
ATOM 5413 N N . SER C 3 6 ? 196.721 189.633 153.702 1.00 122.52 53 SER F N 1
ATOM 5414 C CA . SER C 3 6 ? 197.546 189.619 152.503 1.00 122.52 53 SER F CA 1
ATOM 5415 C C . SER C 3 6 ? 198.669 190.647 152.529 1.00 122.52 53 SER F C 1
ATOM 5416 O O . SER C 3 6 ? 199.266 190.917 151.484 1.00 122.52 53 SER F O 1
ATOM 5419 N N . GLY C 3 7 ? 198.970 191.228 153.685 1.00 119.11 54 GLY F N 1
ATOM 5420 C CA . GLY C 3 7 ? 200.069 192.165 153.793 1.00 119.11 54 GLY F CA 1
ATOM 5421 C C . GLY C 3 7 ? 199.744 193.599 153.448 1.00 119.11 54 GLY F C 1
ATOM 5422 O O . GLY C 3 7 ? 200.669 194.404 153.289 1.00 119.11 54 GLY F O 1
ATOM 5423 N N . ALA C 3 8 ? 198.470 193.948 153.327 1.00 116.66 55 ALA F N 1
ATOM 5424 C CA . ALA C 3 8 ? 198.048 195.309 153.031 1.00 116.66 55 ALA F CA 1
ATOM 5425 C C . ALA C 3 8 ? 197.786 196.036 154.342 1.00 116.66 55 ALA F C 1
ATOM 5426 O O . ALA C 3 8 ? 197.070 195.520 155.206 1.00 116.66 55 ALA F O 1
ATOM 5428 N N . ILE C 3 9 ? 198.369 197.227 154.494 1.00 108.65 56 ILE F N 1
ATOM 5429 C CA . ILE C 3 9 ? 198.223 197.968 155.741 1.00 108.65 56 ILE F CA 1
ATOM 5430 C C . ILE C 3 9 ? 196.755 198.273 155.984 1.00 108.65 56 ILE F C 1
ATOM 5431 O O . ILE C 3 9 ? 196.023 198.662 155.066 1.00 108.65 56 ILE F O 1
ATOM 5436 N N . LEU C 3 10 ? 196.316 198.089 157.225 1.00 106.28 57 LEU F N 1
ATOM 5437 C CA . LEU C 3 10 ? 194.931 198.345 157.573 1.00 106.28 57 LEU F CA 1
ATOM 5438 C C . LEU C 3 10 ? 194.593 199.813 157.321 1.00 106.28 57 LEU F C 1
ATOM 5439 O O . LEU C 3 10 ? 195.472 200.676 157.373 1.00 106.28 57 LEU F O 1
ATOM 5444 N N . PRO C 3 11 ? 193.334 200.124 157.037 1.00 106.13 58 PRO F N 1
ATOM 5445 C CA . PRO C 3 11 ? 192.961 201.525 156.832 1.00 106.13 58 PRO F CA 1
ATOM 5446 C C . PRO C 3 11 ? 193.098 202.314 158.120 1.00 106.13 58 PRO F C 1
ATOM 5447 O O . PRO C 3 11 ? 192.944 201.780 159.221 1.00 106.13 58 PRO F O 1
ATOM 5451 N N . LYS C 3 12 ? 193.404 203.598 157.970 1.00 109.05 59 LYS F N 1
ATOM 5452 C CA . LYS C 3 12 ? 193.597 204.478 159.110 1.00 109.05 59 LYS F CA 1
ATOM 5453 C C . LYS C 3 12 ? 192.339 204.497 159.971 1.00 109.05 59 LYS F C 1
ATOM 5454 O O . LYS C 3 12 ? 191.271 204.895 159.485 1.00 109.05 59 LYS F O 1
ATOM 5460 N N . PRO C 3 13 ? 192.418 204.076 161.230 1.00 105.82 60 PRO F N 1
ATOM 5461 C CA . PRO C 3 13 ? 191.215 204.031 162.062 1.00 105.82 60 PRO F CA 1
ATOM 5462 C C . PRO C 3 13 ? 190.661 205.425 162.285 1.00 105.82 60 PRO F C 1
ATOM 5463 O O . PRO C 3 13 ? 191.399 206.368 162.569 1.00 105.82 60 PRO F O 1
ATOM 5467 N N . VAL C 3 14 ? 189.344 205.547 162.145 1.00 106.95 61 VAL F N 1
ATOM 5468 C CA . VAL C 3 14 ? 188.705 206.851 162.218 1.00 106.95 61 VAL F CA 1
ATOM 5469 C C . VAL C 3 14 ? 188.682 207.329 163.663 1.00 106.95 61 VAL F C 1
ATOM 5470 O O . VAL C 3 14 ? 188.346 206.573 164.583 1.00 106.95 61 VAL F O 1
ATOM 5474 N N . LYS C 3 15 ? 189.075 208.581 163.872 1.00 105.64 62 LYS F N 1
ATOM 5475 C CA . LYS C 3 15 ? 189.033 209.185 165.190 1.00 105.64 62 LYS F CA 1
ATOM 5476 C C . LYS C 3 15 ? 187.683 209.864 165.403 1.00 105.64 62 LYS F C 1
ATOM 5477 O O . LYS C 3 15 ? 186.804 209.844 164.539 1.00 105.64 62 LYS F O 1
ATOM 5483 N N . MET C 3 16 ? 187.514 210.477 166.568 1.00 111.94 63 MET F N 1
ATOM 5484 C CA . MET C 3 16 ? 186.303 211.218 166.894 1.00 111.94 63 MET F CA 1
ATOM 5485 C C . MET C 3 16 ? 186.582 212.701 166.683 1.00 111.94 63 MET F C 1
ATOM 5486 O O . MET C 3 16 ? 187.454 213.273 167.344 1.00 111.94 63 MET F O 1
ATOM 5491 N N . SER C 3 17 ? 185.854 213.314 165.753 1.00 113.77 64 SER F N 1
ATOM 5492 C CA . SER C 3 17 ? 186.016 214.739 165.498 1.00 113.77 64 SER F CA 1
ATOM 5493 C C . SER C 3 17 ? 185.699 215.532 166.757 1.00 113.77 64 SER F C 1
ATOM 5494 O O . SER C 3 17 ? 184.634 215.362 167.359 1.00 113.77 64 SER F O 1
ATOM 5497 N N . PHE C 3 18 ? 186.630 216.401 167.152 1.00 116.30 65 PHE F N 1
ATOM 5498 C CA . PHE C 3 18 ? 186.564 217.096 168.436 1.00 116.30 65 PHE F CA 1
ATOM 5499 C C . PHE C 3 18 ? 186.445 216.087 169.575 1.00 116.30 65 PHE F C 1
ATOM 5500 O O . PHE C 3 18 ? 185.601 216.210 170.465 1.00 116.30 65 PHE F O 1
ATOM 5508 N N . GLY C 3 19 ? 187.298 215.069 169.529 1.00 111.16 66 GLY F N 1
ATOM 5509 C CA . GLY C 3 19 ? 187.239 213.989 170.491 1.00 111.16 66 GLY F CA 1
ATOM 5510 C C . GLY C 3 19 ? 187.569 214.428 171.898 1.00 111.16 66 GLY F C 1
ATOM 5511 O O . GLY C 3 19 ? 186.761 214.259 172.814 1.00 111.16 66 GLY F O 1
ATOM 5512 N N . LEU C 3 20 ? 188.750 215.007 172.083 1.00 107.96 67 LEU F N 1
ATOM 5513 C CA . LEU C 3 20 ? 189.177 215.455 173.399 1.00 107.96 67 LEU F CA 1
ATOM 5514 C C . LEU C 3 20 ? 188.460 216.721 173.848 1.00 107.96 67 LEU F C 1
ATOM 5515 O O . LEU C 3 20 ? 188.810 217.282 174.890 1.00 107.96 67 LEU F O 1
ATOM 5520 N N . LEU C 3 21 ? 187.470 217.183 173.091 1.00 109.69 68 LEU F N 1
ATOM 5521 C CA . LEU C 3 21 ? 186.594 218.268 173.510 1.00 109.69 68 LEU F CA 1
ATOM 5522 C C . LEU C 3 21 ? 185.182 217.802 173.814 1.00 109.69 68 LEU F C 1
ATOM 5523 O O . LEU C 3 21 ? 184.549 218.332 174.727 1.00 109.69 68 LEU F O 1
ATOM 5528 N N . ARG C 3 22 ? 184.666 216.827 173.063 1.00 110.16 69 ARG F N 1
ATOM 5529 C CA . ARG C 3 22 ? 183.380 216.238 173.417 1.00 110.16 69 ARG F CA 1
ATOM 5530 C C . ARG C 3 22 ? 183.425 215.621 174.806 1.00 110.16 69 ARG F C 1
ATOM 5531 O O . ARG C 3 22 ? 182.400 215.557 175.491 1.00 110.16 69 ARG F O 1
ATOM 5539 N N . VAL C 3 23 ? 184.603 215.170 175.238 1.00 105.54 70 VAL F N 1
ATOM 5540 C CA . VAL C 3 23 ? 184.723 214.526 176.539 1.00 105.54 70 VAL F CA 1
ATOM 5541 C C . VAL C 3 23 ? 184.811 215.561 177.654 1.00 105.54 70 VAL F C 1
ATOM 5542 O O . VAL C 3 23 ? 184.232 215.379 178.729 1.00 105.54 70 VAL F O 1
ATOM 5546 N N . PHE C 3 24 ? 185.519 216.666 177.423 1.00 103.84 71 PHE F N 1
ATOM 5547 C CA . PHE C 3 24 ? 185.653 217.669 178.469 1.00 103.84 71 PHE F CA 1
ATOM 5548 C C . PHE C 3 24 ? 184.360 218.442 178.676 1.00 103.84 71 PHE F C 1
ATOM 5549 O O . PHE C 3 24 ? 184.080 218.888 179.791 1.00 103.84 71 PHE F O 1
ATOM 5557 N N . SER C 3 25 ? 183.558 218.608 177.626 1.00 104.78 72 SER F N 1
ATOM 5558 C CA . SER C 3 25 ? 182.261 219.250 177.786 1.00 104.78 72 SER F CA 1
ATOM 5559 C C . SER C 3 25 ? 181.251 218.364 178.497 1.00 104.78 72 SER F C 1
ATOM 5560 O O . SER C 3 25 ? 180.159 218.841 178.823 1.00 104.78 72 SER F O 1
ATOM 5563 N N . ILE C 3 26 ? 181.576 217.096 178.731 1.00 101.65 73 ILE F N 1
ATOM 5564 C CA . ILE C 3 26 ? 180.694 216.191 179.457 1.00 101.65 73 ILE F CA 1
ATOM 5565 C C . ILE C 3 26 ? 181.295 215.719 180.769 1.00 101.65 73 ILE F C 1
ATOM 5566 O O . ILE C 3 26 ? 180.561 215.178 181.609 1.00 101.65 73 ILE F O 1
ATOM 5571 N N . VAL C 3 27 ? 182.591 215.913 180.990 1.00 99.67 74 VAL F N 1
ATOM 5572 C CA . VAL C 3 27 ? 183.223 215.523 182.239 1.00 99.67 74 VAL F CA 1
ATOM 5573 C C . VAL C 3 27 ? 183.410 216.713 183.171 1.00 99.67 74 VAL F C 1
ATOM 5574 O O . VAL C 3 27 ? 183.393 216.550 184.389 1.00 99.67 74 VAL F O 1
ATOM 5578 N N . ILE C 3 28 ? 183.582 217.916 182.630 1.00 96.37 75 ILE F N 1
ATOM 5579 C CA . ILE C 3 28 ? 183.792 219.094 183.469 1.00 96.37 75 ILE F CA 1
ATOM 5580 C C . ILE C 3 28 ? 182.476 219.549 184.092 1.00 96.37 75 ILE F C 1
ATOM 5581 O O . ILE C 3 28 ? 182.401 219.632 185.324 1.00 96.37 75 ILE F O 1
ATOM 5586 N N . PRO C 3 29 ? 181.423 219.856 183.325 1.00 92.40 76 PRO F N 1
ATOM 5587 C CA . PRO C 3 29 ? 180.196 220.347 183.966 1.00 92.40 76 PRO F CA 1
ATOM 5588 C C . PRO C 3 29 ? 179.577 219.347 184.910 1.00 92.40 76 PRO F C 1
ATOM 5589 O O . PRO C 3 29 ? 179.023 219.749 185.938 1.00 92.40 76 PRO F O 1
ATOM 5593 N N . PHE C 3 30 ? 179.663 218.056 184.609 1.00 94.69 77 PHE F N 1
ATOM 5594 C CA . PHE C 3 30 ? 179.105 217.055 185.503 1.00 94.69 77 PHE F CA 1
ATOM 5595 C C . PHE C 3 30 ? 180.007 216.775 186.689 1.00 94.69 77 PHE F C 1
ATOM 5596 O O . PHE C 3 30 ? 179.542 216.238 187.699 1.00 94.69 77 PHE F O 1
ATOM 5604 N N . LEU C 3 31 ? 181.289 217.126 186.591 1.00 93.07 78 LEU F N 1
ATOM 5605 C CA . LEU C 3 31 ? 182.148 217.089 187.766 1.00 93.07 78 LEU F CA 1
ATOM 5606 C C . LEU C 3 31 ? 181.748 218.168 188.757 1.00 93.07 78 LEU F C 1
ATOM 5607 O O . LEU C 3 31 ? 181.741 217.937 189.970 1.00 93.07 78 LEU F O 1
ATOM 5612 N N . TYR C 3 32 ? 181.407 219.354 188.258 1.00 97.48 79 TYR F N 1
ATOM 5613 C CA . TYR C 3 32 ? 180.927 220.411 189.137 1.00 97.48 79 TYR F CA 1
ATOM 5614 C C . TYR C 3 32 ? 179.560 220.063 189.706 1.00 97.48 79 TYR F C 1
ATOM 5615 O O . TYR C 3 32 ? 179.350 220.125 190.922 1.00 97.48 79 TYR F O 1
ATOM 5624 N N . VAL C 3 33 ? 178.613 219.699 188.837 1.00 93.67 80 VAL F N 1
ATOM 5625 C CA . VAL C 3 33 ? 177.280 219.323 189.299 1.00 93.67 80 VAL F CA 1
ATOM 5626 C C . VAL C 3 33 ? 177.359 218.160 190.275 1.00 93.67 80 VAL F C 1
ATOM 5627 O O . VAL C 3 33 ? 176.514 218.027 191.168 1.00 93.67 80 VAL F O 1
ATOM 5631 N N . GLY C 3 34 ? 178.383 217.318 190.146 1.00 92.82 81 GLY F N 1
ATOM 5632 C CA . GLY C 3 34 ? 178.594 216.276 191.133 1.00 92.82 81 GLY F CA 1
ATOM 5633 C C . GLY C 3 34 ? 178.800 216.818 192.532 1.00 92.82 81 GLY F C 1
ATOM 5634 O O . GLY C 3 34 ? 178.450 216.161 193.513 1.00 92.82 81 GLY F O 1
ATOM 5635 N N . THR C 3 35 ? 179.372 218.016 192.647 1.00 94.44 82 THR F N 1
ATOM 5636 C CA . THR C 3 35 ? 179.503 218.651 193.952 1.00 94.44 82 THR F CA 1
ATOM 5637 C C . THR C 3 35 ? 178.192 219.301 194.374 1.00 94.44 82 THR F C 1
ATOM 5638 O O . THR C 3 35 ? 177.700 219.072 195.483 1.00 94.44 82 THR F O 1
ATOM 5642 N N . LEU C 3 36 ? 177.608 220.105 193.487 1.00 96.85 83 LEU F N 1
ATOM 5643 C CA . LEU C 3 36 ? 176.420 220.876 193.827 1.00 96.85 83 LEU F CA 1
ATOM 5644 C C . LEU C 3 36 ? 175.257 220.008 194.284 1.00 96.85 83 LEU F C 1
ATOM 5645 O O . LEU C 3 36 ? 174.399 220.487 195.032 1.00 96.85 83 LEU F O 1
ATOM 5650 N N . ILE C 3 37 ? 175.201 218.746 193.862 1.00 100.29 84 ILE F N 1
ATOM 5651 C CA . ILE C 3 37 ? 174.084 217.907 194.275 1.00 100.29 84 ILE F CA 1
ATOM 5652 C C . ILE C 3 37 ? 174.253 217.448 195.716 1.00 100.29 84 ILE F C 1
ATOM 5653 O O . ILE C 3 37 ? 173.265 217.310 196.444 1.00 100.29 84 ILE F O 1
ATOM 5658 N N . SER C 3 38 ? 175.488 217.223 196.164 1.00 103.50 85 SER F N 1
ATOM 5659 C CA . SER C 3 38 ? 175.696 216.805 197.546 1.00 103.50 85 SER F CA 1
ATOM 5660 C C . SER C 3 38 ? 175.530 217.976 198.503 1.00 103.50 85 SER F C 1
ATOM 5661 O O . SER C 3 38 ? 174.963 217.818 199.591 1.00 103.50 85 SER F O 1
ATOM 5664 N N . LYS C 3 39 ? 176.028 219.153 198.120 1.00 107.22 86 LYS F N 1
ATOM 5665 C CA . LYS C 3 39 ? 175.854 220.350 198.933 1.00 107.22 86 LYS F CA 1
ATOM 5666 C C . LYS C 3 39 ? 174.384 220.588 199.245 1.00 107.22 86 LYS F C 1
ATOM 5667 O O . LYS C 3 39 ? 173.972 220.582 200.408 1.00 107.22 86 LYS F O 1
ATOM 5673 N N . ASN C 3 40 ? 173.571 220.768 198.211 1.00 113.80 87 ASN F N 1
ATOM 5674 C CA . ASN C 3 40 ? 172.150 221.010 198.425 1.00 113.80 87 ASN F CA 1
ATOM 5675 C C . ASN C 3 40 ? 171.404 219.791 198.873 1.00 113.80 87 ASN F C 1
ATOM 5676 O O . ASN C 3 40 ? 170.179 219.863 198.997 1.00 113.80 87 ASN F O 1
ATOM 5681 N N . PHE C 3 41 ? 172.060 218.662 199.119 1.00 113.88 88 PHE F N 1
ATOM 5682 C CA . PHE C 3 41 ? 171.406 217.531 199.758 1.00 113.88 88 PHE F CA 1
ATOM 5683 C C . PHE C 3 41 ? 171.715 217.480 201.247 1.00 113.88 88 PHE F C 1
ATOM 5684 O O . PHE C 3 41 ? 170.799 217.386 202.067 1.00 113.88 88 PHE F O 1
ATOM 5692 N N . ALA C 3 42 ? 172.997 217.551 201.612 1.00 115.32 89 ALA F N 1
ATOM 5693 C CA . ALA C 3 42 ? 173.357 217.597 203.024 1.00 115.32 89 ALA F CA 1
ATOM 5694 C C . ALA C 3 42 ? 172.840 218.869 203.682 1.00 115.32 89 ALA F C 1
ATOM 5695 O O . ALA C 3 42 ? 172.373 218.838 204.826 1.00 115.32 89 ALA F O 1
ATOM 5697 N N . ALA C 3 43 ? 172.916 220.000 202.979 1.00 116.90 90 ALA F N 1
ATOM 5698 C CA . ALA C 3 43 ? 172.401 221.246 203.536 1.00 116.90 90 ALA F CA 1
ATOM 5699 C C . ALA C 3 43 ? 170.896 221.166 203.745 1.00 116.90 90 ALA F C 1
ATOM 5700 O O . ALA C 3 43 ? 170.387 221.517 204.815 1.00 116.90 90 ALA F O 1
ATOM 5702 N N . LEU C 3 44 ? 170.166 220.698 202.736 1.00 120.90 91 LEU F N 1
ATOM 5703 C CA . LEU C 3 44 ? 168.729 220.494 202.861 1.00 120.90 91 LEU F CA 1
ATOM 5704 C C . LEU C 3 44 ? 168.383 219.218 203.604 1.00 120.90 91 LEU F C 1
ATOM 5705 O O . LEU C 3 44 ? 167.234 218.768 203.545 1.00 120.90 91 LEU F O 1
ATOM 5710 N N . LEU C 3 45 ? 169.357 218.620 204.285 1.00 122.87 92 LEU F N 1
ATOM 5711 C CA . LEU C 3 45 ? 169.110 217.574 205.263 1.00 122.87 92 LEU F CA 1
ATOM 5712 C C . LEU C 3 45 ? 169.075 218.129 206.680 1.00 122.87 92 LEU F C 1
ATOM 5713 O O . LEU C 3 45 ? 169.151 217.362 207.643 1.00 122.87 92 LEU F O 1
ATOM 5718 N N . GLU C 3 46 ? 168.983 219.452 206.822 1.00 125.52 93 GLU F N 1
ATOM 5719 C CA . GLU C 3 46 ? 168.930 220.117 208.116 1.00 125.52 93 GLU F CA 1
ATOM 5720 C C . GLU C 3 46 ? 167.601 220.827 208.338 1.00 125.52 93 GLU F C 1
ATOM 5721 O O . GLU C 3 46 ? 166.928 220.583 209.342 1.00 125.52 93 GLU F O 1
ATOM 5727 N N . GLU C 3 47 ? 167.206 221.709 207.418 1.00 141.55 94 GLU F N 1
ATOM 5728 C CA . GLU C 3 47 ? 165.958 222.448 207.581 1.00 141.55 94 GLU F CA 1
ATOM 5729 C C . GLU C 3 47 ? 164.759 221.510 207.533 1.00 141.55 94 GLU F C 1
ATOM 5730 O O . GLU C 3 47 ? 163.937 221.483 208.455 1.00 141.55 94 GLU F O 1
ATOM 5736 N N . HIS C 3 48 ? 164.644 220.730 206.461 1.00 143.20 95 HIS F N 1
ATOM 5737 C CA . HIS C 3 48 ? 163.576 219.750 206.330 1.00 143.20 95 HIS F CA 1
ATOM 5738 C C . HIS C 3 48 ? 163.933 218.409 206.948 1.00 143.20 95 HIS F C 1
ATOM 5739 O O . HIS C 3 48 ? 163.356 217.385 206.565 1.00 143.20 95 HIS F O 1
ATOM 5746 N N . ASP C 3 49 ? 164.872 218.396 207.890 1.00 143.56 96 ASP F N 1
ATOM 5747 C CA . ASP C 3 49 ? 165.284 217.161 208.541 1.00 143.56 96 ASP F CA 1
ATOM 5748 C C . ASP C 3 49 ? 164.171 216.638 209.439 1.00 143.56 96 ASP F C 1
ATOM 5749 O O . ASP C 3 49 ? 163.619 217.380 210.257 1.00 143.56 96 ASP F O 1
ATOM 5754 N N . ILE C 3 50 ? 163.852 215.356 209.290 1.00 147.17 97 ILE F N 1
ATOM 5755 C CA . ILE C 3 50 ? 163.037 214.635 210.253 1.00 147.17 97 ILE F CA 1
ATOM 5756 C C . ILE C 3 50 ? 163.870 213.635 211.043 1.00 147.17 97 ILE F C 1
ATOM 5757 O O . ILE C 3 50 ? 164.007 213.765 212.261 1.00 147.17 97 ILE F O 1
ATOM 5762 N N . PHE C 3 51 ? 164.455 212.655 210.363 1.00 141.99 98 PHE F N 1
ATOM 5763 C CA . PHE C 3 51 ? 165.405 211.731 210.971 1.00 141.99 98 PHE F CA 1
ATOM 5764 C C . PHE C 3 51 ? 166.330 211.152 209.906 1.00 141.99 98 PHE F C 1
ATOM 5765 O O . PHE C 3 51 ? 166.728 211.850 208.974 1.00 141.99 98 PHE F O 1
ATOM 5773 N N . SER D 4 1 ? 171.440 162.197 114.097 1.00 192.75 169 SER C N 1
ATOM 5774 C CA . SER D 4 1 ? 170.778 161.992 115.379 1.00 192.75 169 SER C CA 1
ATOM 5775 C C . SER D 4 1 ? 169.744 163.077 115.644 1.00 192.75 169 SER C C 1
ATOM 5776 O O . SER D 4 1 ? 168.620 162.786 116.053 1.00 192.75 169 SER C O 1
ATOM 5779 N N . HIS D 4 2 ? 170.153 164.330 115.431 1.00 197.64 170 HIS C N 1
ATOM 5780 C CA . HIS D 4 2 ? 169.301 165.503 115.604 1.00 197.64 170 HIS C CA 1
ATOM 5781 C C . HIS D 4 2 ? 168.865 165.685 117.054 1.00 197.64 170 HIS C C 1
ATOM 5782 O O . HIS D 4 2 ? 168.092 166.599 117.362 1.00 197.64 170 HIS C O 1
ATOM 5789 N N . GLU D 4 3 ? 169.352 164.829 117.947 1.00 193.71 171 GLU C N 1
ATOM 5790 C CA . GLU D 4 3 ? 168.984 164.869 119.358 1.00 193.71 171 GLU C CA 1
ATOM 5791 C C . GLU D 4 3 ? 169.942 163.966 120.129 1.00 193.71 171 GLU C C 1
ATOM 5792 O O . GLU D 4 3 ? 170.964 163.517 119.600 1.00 193.71 171 GLU C O 1
ATOM 5798 N N . ASN D 4 4 ? 169.600 163.700 121.392 1.00 190.01 172 ASN C N 1
ATOM 5799 C CA . ASN D 4 4 ? 170.313 162.743 122.232 1.00 190.01 172 ASN C CA 1
ATOM 5800 C C . ASN D 4 4 ? 170.288 161.330 121.654 1.00 190.01 172 ASN C C 1
ATOM 5801 O O . ASN D 4 4 ? 170.933 160.437 122.212 1.00 190.01 172 ASN C O 1
ATOM 5806 N N . ALA D 4 5 ? 169.572 161.114 120.547 1.00 193.55 173 ALA C N 1
ATOM 5807 C CA . ALA D 4 5 ? 169.296 159.769 120.053 1.00 193.55 173 ALA C CA 1
ATOM 5808 C C . ALA D 4 5 ? 170.574 158.975 119.801 1.00 193.55 173 ALA C C 1
ATOM 5809 O O . ALA D 4 5 ? 170.809 157.937 120.429 1.00 193.55 173 ALA C O 1
ATOM 5811 N N . ALA D 4 6 ? 171.411 159.442 118.883 1.00 190.40 174 ALA C N 1
ATOM 5812 C CA . ALA D 4 6 ? 172.549 158.643 118.442 1.00 190.40 174 ALA C CA 1
ATOM 5813 C C . ALA D 4 6 ? 173.899 159.248 118.782 1.00 190.40 174 ALA C C 1
ATOM 5814 O O . ALA D 4 6 ? 174.766 158.541 119.303 1.00 190.40 174 ALA C O 1
ATOM 5816 N N . THR D 4 7 ? 174.103 160.537 118.499 1.00 183.71 175 THR C N 1
ATOM 5817 C CA . THR D 4 7 ? 175.433 161.122 118.639 1.00 183.71 175 THR C CA 1
ATOM 5818 C C . THR D 4 7 ? 175.942 161.012 120.069 1.00 183.71 175 THR C C 1
ATOM 5819 O O . THR D 4 7 ? 177.116 160.697 120.296 1.00 183.71 175 THR C O 1
ATOM 5823 N N . LEU D 4 8 ? 175.074 161.258 121.050 1.00 180.08 176 LEU C N 1
ATOM 5824 C CA . LEU D 4 8 ? 175.470 161.047 122.436 1.00 180.08 176 LEU C CA 1
ATOM 5825 C C . LEU D 4 8 ? 175.543 159.565 122.765 1.00 180.08 176 LEU C C 1
ATOM 5826 O O . LEU D 4 8 ? 176.451 159.128 123.480 1.00 180.08 176 LEU C O 1
ATOM 5831 N N . ASN D 4 9 ? 174.595 158.777 122.250 1.00 182.48 177 ASN C N 1
ATOM 5832 C CA . ASN D 4 9 ? 174.657 157.335 122.446 1.00 182.48 177 ASN C CA 1
ATOM 5833 C C . ASN D 4 9 ? 175.888 156.740 121.781 1.00 182.48 177 ASN C C 1
ATOM 5834 O O . ASN D 4 9 ? 176.289 155.619 122.107 1.00 182.48 177 ASN C O 1
ATOM 5839 N N . ASP D 4 10 ? 176.494 157.463 120.841 1.00 180.55 178 ASP C N 1
ATOM 5840 C CA . ASP D 4 10 ? 177.780 157.037 120.306 1.00 180.55 178 ASP C CA 1
ATOM 5841 C C . ASP D 4 10 ? 178.894 157.362 121.290 1.00 180.55 178 ASP C C 1
ATOM 5842 O O . ASP D 4 10 ? 179.622 156.472 121.743 1.00 180.55 178 ASP C O 1
ATOM 5847 N N . VAL D 4 11 ? 179.030 158.642 121.645 1.00 176.68 179 VAL C N 1
ATOM 5848 C CA . VAL D 4 11 ? 180.143 159.068 122.485 1.00 176.68 179 VAL C CA 1
ATOM 5849 C C . VAL D 4 11 ? 180.048 158.463 123.879 1.00 176.68 179 VAL C C 1
ATOM 5850 O O . VAL D 4 11 ? 181.074 158.202 124.516 1.00 176.68 179 VAL C O 1
ATOM 5854 N N . LYS D 4 12 ? 178.834 158.210 124.376 1.00 174.81 180 LYS C N 1
ATOM 5855 C CA . LYS D 4 12 ? 178.706 157.623 125.704 1.00 174.81 180 LYS C CA 1
ATOM 5856 C C . LYS D 4 12 ? 179.050 156.140 125.700 1.00 174.81 180 LYS C C 1
ATOM 5857 O O . LYS D 4 12 ? 179.337 155.572 126.759 1.00 174.81 180 LYS C O 1
ATOM 5863 N N . THR D 4 13 ? 179.013 155.498 124.531 1.00 175.52 181 THR C N 1
ATOM 5864 C CA . THR D 4 13 ? 179.483 154.123 124.420 1.00 175.52 181 THR C CA 1
ATOM 5865 C C . THR D 4 13 ? 180.852 154.043 123.763 1.00 175.52 181 THR C C 1
ATOM 5866 O O . THR D 4 13 ? 181.573 153.059 123.964 1.00 175.52 181 THR C O 1
ATOM 5870 N N . LEU D 4 14 ? 181.223 155.050 122.972 1.00 173.88 182 LEU C N 1
ATOM 5871 C CA . LEU D 4 14 ? 182.578 155.093 122.435 1.00 173.88 182 LEU C CA 1
ATOM 5872 C C . LEU D 4 14 ? 183.595 155.218 123.558 1.00 173.88 182 LEU C C 1
ATOM 5873 O O . LEU D 4 14 ? 184.675 154.620 123.503 1.00 173.88 182 LEU C O 1
ATOM 5878 N N . VAL D 4 15 ? 183.263 155.996 124.592 1.00 171.30 183 VAL C N 1
ATOM 5879 C CA . VAL D 4 15 ? 184.152 156.130 125.740 1.00 171.30 183 VAL C CA 1
ATOM 5880 C C . VAL D 4 15 ? 184.317 154.794 126.447 1.00 171.30 183 VAL C C 1
ATOM 5881 O O . VAL D 4 15 ? 185.349 154.536 127.078 1.00 171.30 183 VAL C O 1
ATOM 5885 N N . GLN D 4 16 ? 183.318 153.916 126.336 1.00 171.99 184 GLN C N 1
ATOM 5886 C CA . GLN D 4 16 ? 183.356 152.659 127.071 1.00 171.99 184 GLN C CA 1
ATOM 5887 C C . GLN D 4 16 ? 184.543 151.804 126.650 1.00 171.99 184 GLN C C 1
ATOM 5888 O O . GLN D 4 16 ? 185.135 151.103 127.478 1.00 171.99 184 GLN C O 1
ATOM 5894 N N . GLN D 4 17 ? 184.911 151.848 125.368 1.00 171.36 185 GLN C N 1
ATOM 5895 C CA . GLN D 4 17 ? 186.076 151.095 124.914 1.00 171.36 185 GLN C CA 1
ATOM 5896 C C . GLN D 4 17 ? 187.339 151.560 125.626 1.00 171.36 185 GLN C C 1
ATOM 5897 O O . GLN D 4 17 ? 188.084 150.747 126.184 1.00 171.36 185 GLN C O 1
ATOM 5903 N N . LEU D 4 18 ? 187.591 152.871 125.629 1.00 171.68 186 LEU C N 1
ATOM 5904 C CA . LEU D 4 18 ? 188.790 153.383 126.284 1.00 171.68 186 LEU C CA 1
ATOM 5905 C C . LEU D 4 18 ? 188.792 153.057 127.771 1.00 171.68 186 LEU C C 1
ATOM 5906 O O . LEU D 4 18 ? 189.856 152.880 128.373 1.00 171.68 186 LEU C O 1
ATOM 5911 N N . TYR D 4 19 ? 187.611 152.971 128.383 1.00 168.69 187 TYR C N 1
ATOM 5912 C CA . TYR D 4 19 ? 187.555 152.658 129.805 1.00 168.69 187 TYR C CA 1
ATOM 5913 C C . TYR D 4 19 ? 187.869 151.194 130.075 1.00 168.69 187 TYR C C 1
ATOM 5914 O O . TYR D 4 19 ? 188.343 150.856 131.165 1.00 168.69 187 TYR C O 1
ATOM 5923 N N . THR D 4 20 ? 187.618 150.313 129.108 1.00 173.86 188 THR C N 1
ATOM 5924 C CA . THR D 4 20 ? 187.825 148.886 129.312 1.00 173.86 188 THR C CA 1
ATOM 5925 C C . THR D 4 20 ? 189.069 148.341 128.625 1.00 173.86 188 THR C C 1
ATOM 5926 O O . THR D 4 20 ? 189.733 147.467 129.192 1.00 173.86 188 THR C O 1
ATOM 5930 N N . THR D 4 21 ? 189.404 148.826 127.432 1.00 174.35 189 THR C N 1
ATOM 5931 C CA . THR D 4 21 ? 190.584 148.361 126.716 1.00 174.35 189 THR C CA 1
ATOM 5932 C C . THR D 4 21 ? 191.868 149.019 127.198 1.00 174.35 189 THR C C 1
ATOM 5933 O O . THR D 4 21 ? 192.942 148.705 126.678 1.00 174.35 189 THR C O 1
ATOM 5937 N N . LEU D 4 22 ? 191.786 149.923 128.173 1.00 173.09 190 LEU C N 1
ATOM 5938 C CA . LEU D 4 22 ? 192.966 150.541 128.756 1.00 173.09 190 LEU C CA 1
ATOM 5939 C C . LEU D 4 22 ? 193.193 150.142 130.206 1.00 173.09 190 LEU C C 1
ATOM 5940 O O . LEU D 4 22 ? 194.211 150.538 130.784 1.00 173.09 190 LEU C O 1
ATOM 5945 N N . CYS D 4 23 ? 192.277 149.376 130.802 1.00 171.80 191 CYS C N 1
ATOM 5946 C CA . CYS D 4 23 ? 192.400 148.922 132.187 1.00 171.80 191 CYS C CA 1
ATOM 5947 C C . CYS D 4 23 ? 192.550 150.107 133.137 1.00 171.80 191 CYS C C 1
ATOM 5948 O O . CYS D 4 23 ? 193.406 150.121 134.023 1.00 171.80 191 CYS C O 1
ATOM 5951 N N . ILE D 4 24 ? 191.702 151.119 132.942 1.00 168.35 192 ILE C N 1
ATOM 5952 C CA . ILE D 4 24 ? 191.794 152.336 133.737 1.00 168.35 192 ILE C CA 1
ATOM 5953 C C . ILE D 4 24 ? 191.373 152.109 135.182 1.00 168.35 192 ILE C C 1
ATOM 5954 O O . ILE D 4 24 ? 191.773 152.874 136.067 1.00 168.35 192 ILE C O 1
ATOM 5959 N N . GLU D 4 25 ? 190.577 151.073 135.453 1.00 169.24 193 GLU C N 1
ATOM 5960 C CA . GLU D 4 25 ? 190.168 150.819 136.829 1.00 169.24 193 GLU C CA 1
ATOM 5961 C C . GLU D 4 25 ? 191.353 150.415 137.692 1.00 169.24 193 GLU C C 1
ATOM 5962 O O . GLU D 4 25 ? 191.341 150.638 138.907 1.00 169.24 193 GLU C O 1
ATOM 5968 N N . GLN D 4 26 ? 192.382 149.824 137.088 1.00 168.22 194 GLN C N 1
ATOM 5969 C CA . GLN D 4 26 ? 193.613 149.566 137.821 1.00 168.22 194 GLN C CA 1
ATOM 5970 C C . GLN D 4 26 ? 194.422 150.837 138.024 1.00 168.22 194 GLN C C 1
ATOM 5971 O O . GLN D 4 26 ? 195.246 150.903 138.941 1.00 168.22 194 GLN C O 1
ATOM 5977 N N . HIS D 4 27 ? 194.203 151.850 137.184 1.00 167.46 195 HIS C N 1
ATOM 5978 C CA . HIS D 4 27 ? 194.898 153.119 137.367 1.00 167.46 195 HIS C CA 1
ATOM 5979 C C . HIS D 4 27 ? 194.398 153.846 138.608 1.00 167.46 195 HIS C C 1
ATOM 5980 O O . HIS D 4 27 ? 195.194 154.422 139.358 1.00 167.46 195 HIS C O 1
ATOM 5987 N N . GLN D 4 28 ? 193.085 153.831 138.845 1.00 163.66 196 GLN C N 1
ATOM 5988 C CA . GLN D 4 28 ? 192.544 154.484 140.033 1.00 163.66 196 GLN C CA 1
ATOM 5989 C C . GLN D 4 28 ? 192.923 153.722 141.295 1.00 163.66 196 GLN C C 1
ATOM 5990 O O . GLN D 4 28 ? 193.392 154.314 142.273 1.00 163.66 196 GLN C O 1
ATOM 5996 N N . LEU D 4 29 ? 192.734 152.401 141.286 1.00 162.44 197 LEU C N 1
ATOM 5997 C CA . LEU D 4 29 ? 193.089 151.581 142.435 1.00 162.44 197 LEU C CA 1
ATOM 5998 C C . LEU D 4 29 ? 194.584 151.609 142.730 1.00 162.44 197 LEU C C 1
ATOM 5999 O O . LEU D 4 29 ? 194.996 151.180 143.812 1.00 162.44 197 LEU C O 1
ATOM 6004 N N . ASN D 4 30 ? 195.401 152.120 141.815 1.00 159.06 198 ASN C N 1
ATOM 6005 C CA . ASN D 4 30 ? 196.827 152.283 142.057 1.00 159.06 198 ASN C CA 1
ATOM 6006 C C . ASN D 4 30 ? 197.229 153.724 142.308 1.00 159.06 198 ASN C C 1
ATOM 6007 O O . ASN D 4 30 ? 198.087 153.975 143.156 1.00 159.06 198 ASN C O 1
ATOM 6012 N N . LYS D 4 31 ? 196.632 154.687 141.600 1.00 157.46 199 LYS C N 1
ATOM 6013 C CA . LYS D 4 31 ? 196.869 156.084 141.944 1.00 157.46 199 LYS C CA 1
ATOM 6014 C C . LYS D 4 31 ? 196.360 156.403 143.340 1.00 157.46 199 LYS C C 1
ATOM 6015 O O . LYS D 4 31 ? 196.821 157.371 143.953 1.00 157.46 199 LYS C O 1
ATOM 6021 N N . GLU D 4 32 ? 195.417 155.612 143.850 1.00 153.09 200 GLU C N 1
ATOM 6022 C CA . GLU D 4 32 ? 195.040 155.701 145.254 1.00 153.09 200 GLU C CA 1
ATOM 6023 C C . GLU D 4 32 ? 195.968 154.862 146.120 1.00 153.09 200 GLU C C 1
ATOM 6024 O O . GLU D 4 32 ? 196.205 155.194 147.285 1.00 153.09 200 GLU C O 1
ATOM 6030 N N . ARG D 4 33 ? 196.502 153.774 145.565 1.00 150.42 201 ARG C N 1
ATOM 6031 C CA . ARG D 4 33 ? 197.421 152.933 146.322 1.00 150.42 201 ARG C CA 1
ATOM 6032 C C . ARG D 4 33 ? 198.743 153.642 146.565 1.00 150.42 201 ARG C C 1
ATOM 6033 O O . ARG D 4 33 ? 199.352 153.483 147.629 1.00 150.42 201 ARG C O 1
ATOM 6041 N N . GLU D 4 34 ? 199.206 154.424 145.591 1.00 146.45 202 GLU C N 1
ATOM 6042 C CA . GLU D 4 34 ? 200.483 155.111 145.744 1.00 146.45 202 GLU C CA 1
ATOM 6043 C C . GLU D 4 34 ? 200.439 156.104 146.896 1.00 146.45 202 GLU C C 1
ATOM 6044 O O . GLU D 4 34 ? 201.446 156.316 147.582 1.00 146.45 202 GLU C O 1
ATOM 6050 N N . LEU D 4 35 ? 199.279 156.719 147.128 1.00 142.03 203 LEU C N 1
ATOM 6051 C CA . LEU D 4 35 ? 199.160 157.689 148.210 1.00 142.03 203 LEU C CA 1
ATOM 6052 C C . LEU D 4 35 ? 199.337 157.021 149.567 1.00 142.03 203 LEU C C 1
ATOM 6053 O O . LEU D 4 35 ? 200.086 157.511 150.419 1.00 142.03 203 LEU C O 1
ATOM 6058 N N . ILE D 4 36 ? 198.646 155.900 149.787 1.00 140.87 204 ILE C N 1
ATOM 6059 C CA . ILE D 4 36 ? 198.791 155.168 151.043 1.00 140.87 204 ILE C CA 1
ATOM 6060 C C . ILE D 4 36 ? 200.243 154.780 151.268 1.00 140.87 204 ILE C C 1
ATOM 6061 O O . ILE D 4 36 ? 200.777 154.917 152.375 1.00 140.87 204 ILE C O 1
ATOM 6066 N N . GLU D 4 37 ? 200.910 154.297 150.220 1.00 141.81 205 GLU C N 1
ATOM 6067 C CA . GLU D 4 37 ? 202.338 154.029 150.331 1.00 141.81 205 GLU C CA 1
ATOM 6068 C C . GLU D 4 37 ? 203.111 155.313 150.592 1.00 141.81 205 GLU C C 1
ATOM 6069 O O . GLU D 4 37 ? 204.051 155.330 151.394 1.00 141.81 205 GLU C O 1
ATOM 6075 N N . ARG D 4 38 ? 202.726 156.403 149.927 1.00 137.66 206 ARG C N 1
ATOM 6076 C CA . ARG D 4 38 ? 203.358 157.690 150.184 1.00 137.66 206 ARG C CA 1
ATOM 6077 C C . ARG D 4 38 ? 203.056 158.203 151.585 1.00 137.66 206 ARG C C 1
ATOM 6078 O O . ARG D 4 38 ? 203.826 159.006 152.120 1.00 137.66 206 ARG C O 1
ATOM 6086 N N . LEU D 4 39 ? 201.958 157.757 152.189 1.00 132.56 207 LEU C N 1
ATOM 6087 C CA . LEU D 4 39 ? 201.611 158.173 153.540 1.00 132.56 207 LEU C CA 1
ATOM 6088 C C . LEU D 4 39 ? 202.140 157.221 154.598 1.00 132.56 207 LEU C C 1
ATOM 6089 O O . LEU D 4 39 ? 202.391 157.645 155.731 1.00 132.56 207 LEU C O 1
ATOM 6094 N N . GLU D 4 40 ? 202.319 155.946 154.260 1.00 134.22 208 GLU C N 1
ATOM 6095 C CA . GLU D 4 40 ? 202.781 154.990 155.258 1.00 134.22 208 GLU C CA 1
ATOM 6096 C C . GLU D 4 40 ? 204.228 155.253 155.648 1.00 134.22 208 GLU C C 1
ATOM 6097 O O . GLU D 4 40 ? 204.566 155.240 156.836 1.00 134.22 208 GLU C O 1
ATOM 6103 N N . ASP D 4 41 ? 205.100 155.489 154.666 1.00 131.36 209 ASP C N 1
ATOM 6104 C CA . ASP D 4 41 ? 206.501 155.741 154.985 1.00 131.36 209 ASP C CA 1
ATOM 6105 C C . ASP D 4 41 ? 206.681 157.061 155.721 1.00 131.36 209 ASP C C 1
ATOM 6106 O O . ASP D 4 41 ? 207.643 157.217 156.480 1.00 131.36 209 ASP C O 1
ATOM 6111 N N . LEU D 4 42 ? 205.778 158.019 155.511 1.00 126.52 210 LEU C N 1
ATOM 6112 C CA . LEU D 4 42 ? 205.848 159.269 156.257 1.00 126.52 210 LEU C CA 1
ATOM 6113 C C . LEU D 4 42 ? 205.622 159.026 157.742 1.00 126.52 210 LEU C C 1
ATOM 6114 O O . LEU D 4 42 ? 206.359 159.543 158.587 1.00 126.52 210 LEU C O 1
ATOM 6119 N N . LYS D 4 43 ? 204.616 158.221 158.079 1.00 123.98 211 LYS C N 1
ATOM 6120 C CA . LYS D 4 43 ? 204.382 157.841 159.466 1.00 123.98 211 LYS C CA 1
ATOM 6121 C C . LYS D 4 43 ? 205.466 156.890 159.954 1.00 123.98 211 LYS C C 1
ATOM 6122 O O . LYS D 4 43 ? 205.407 156.401 161.085 1.00 123.98 211 LYS C O 1
ATOM 6128 N N . GLU D 4 44 ? 206.452 156.611 159.105 1.00 125.83 212 GLU C N 1
ATOM 6129 C CA . GLU D 4 44 ? 207.602 155.816 159.504 1.00 125.83 212 GLU C CA 1
ATOM 6130 C C . GLU D 4 44 ? 208.841 156.654 159.772 1.00 125.83 212 GLU C C 1
ATOM 6131 O O . GLU D 4 44 ? 209.651 156.282 160.624 1.00 125.83 212 GLU C O 1
ATOM 6137 N N . GLN D 4 45 ? 209.015 157.774 159.068 1.00 122.80 213 GLN C N 1
ATOM 6138 C CA . GLN D 4 45 ? 210.103 158.681 159.418 1.00 122.80 213 GLN C CA 1
ATOM 6139 C C . GLN D 4 45 ? 209.757 159.510 160.644 1.00 122.80 213 GLN C C 1
ATOM 6140 O O . GLN D 4 45 ? 210.653 160.061 161.291 1.00 122.80 213 GLN C O 1
ATOM 6146 N N . LEU D 4 46 ? 208.472 159.611 160.974 1.00 116.60 214 LEU C N 1
ATOM 6147 C CA . LEU D 4 46 ? 208.053 160.407 162.120 1.00 116.60 214 LEU C CA 1
ATOM 6148 C C . LEU D 4 46 ? 208.197 159.639 163.426 1.00 116.60 214 LEU C C 1
ATOM 6149 O O . LEU D 4 46 ? 208.494 160.237 164.465 1.00 116.60 214 LEU C O 1
ATOM 6154 N N . ALA D 4 47 ? 207.982 158.327 163.399 1.00 115.36 215 ALA C N 1
ATOM 6155 C CA . ALA D 4 47 ? 208.049 157.534 164.623 1.00 115.36 215 ALA C CA 1
ATOM 6156 C C . ALA D 4 47 ? 209.362 157.680 165.384 1.00 115.36 215 ALA C C 1
ATOM 6157 O O . ALA D 4 47 ? 209.315 157.731 166.624 1.00 115.36 215 ALA C O 1
ATOM 6159 N N . PRO D 4 48 ? 210.537 157.748 164.750 1.00 113.25 216 PRO C N 1
ATOM 6160 C CA . PRO D 4 48 ? 211.744 158.056 165.532 1.00 113.25 216 PRO C CA 1
ATOM 6161 C C . PRO D 4 48 ? 211.805 159.501 165.991 1.00 113.25 216 PRO C C 1
ATOM 6162 O O . PRO D 4 48 ? 212.373 159.777 167.054 1.00 113.25 216 PRO C O 1
ATOM 6166 N N . LEU D 4 49 ? 211.242 160.434 165.225 1.00 112.99 217 LEU C N 1
ATOM 6167 C CA . LEU D 4 49 ? 211.169 161.834 165.614 1.00 112.99 217 LEU C CA 1
ATOM 6168 C C . LEU D 4 49 ? 209.925 162.147 166.426 1.00 112.99 217 LEU C C 1
ATOM 6169 O O . LEU D 4 49 ? 209.494 163.303 166.460 1.00 112.99 217 LEU C O 1
ATOM 6174 N N . GLU D 4 50 ? 209.327 161.148 167.055 1.00 110.56 218 GLU C N 1
ATOM 6175 C CA . GLU D 4 50 ? 208.174 161.360 167.917 1.00 110.56 218 GLU C CA 1
ATOM 6176 C C . GLU D 4 50 ? 208.366 160.792 169.308 1.00 110.56 218 GLU C C 1
ATOM 6177 O O . GLU D 4 50 ? 207.921 161.400 170.283 1.00 110.56 218 GLU C O 1
ATOM 6183 N N . LYS D 4 51 ? 209.026 159.640 169.431 1.00 112.16 219 LYS C N 1
ATOM 6184 C CA . LYS D 4 51 ? 209.317 159.109 170.756 1.00 112.16 219 LYS C CA 1
ATOM 6185 C C . LYS D 4 51 ? 210.311 159.987 171.501 1.00 112.16 219 LYS C C 1
ATOM 6186 O O . LYS D 4 51 ? 210.369 159.943 172.734 1.00 112.16 219 LYS C O 1
ATOM 6192 N N . VAL D 4 52 ? 211.095 160.789 170.780 1.00 107.25 220 VAL C N 1
ATOM 6193 C CA . VAL D 4 52 ? 212.044 161.671 171.446 1.00 107.25 220 VAL C CA 1
ATOM 6194 C C . VAL D 4 52 ? 211.414 163.029 171.718 1.00 107.25 220 VAL C C 1
ATOM 6195 O O . VAL D 4 52 ? 211.754 163.693 172.701 1.00 107.25 220 VAL C O 1
ATOM 6199 N N . ARG D 4 53 ? 210.481 163.464 170.870 1.00 105.77 221 ARG C N 1
ATOM 6200 C CA . ARG D 4 53 ? 209.775 164.706 171.158 1.00 105.77 221 ARG C CA 1
ATOM 6201 C C . ARG D 4 53 ? 208.802 164.520 172.310 1.00 105.77 221 ARG C C 1
ATOM 6202 O O . ARG D 4 53 ? 208.674 165.399 173.169 1.00 105.77 221 ARG C O 1
ATOM 6210 N N . ILE D 4 54 ? 208.109 163.382 172.349 1.00 106.47 222 ILE C N 1
ATOM 6211 C CA . ILE D 4 54 ? 207.197 163.096 173.443 1.00 106.47 222 ILE C CA 1
ATOM 6212 C C . ILE D 4 54 ? 207.918 163.005 174.777 1.00 106.47 222 ILE C C 1
ATOM 6213 O O . ILE D 4 54 ? 207.277 163.079 175.827 1.00 106.47 222 ILE C O 1
ATOM 6218 N N . GLU D 4 55 ? 209.241 162.847 174.759 1.00 107.77 223 GLU C N 1
ATOM 6219 C CA . GLU D 4 55 ? 210.028 162.978 175.977 1.00 107.77 223 GLU C CA 1
ATOM 6220 C C . GLU D 4 55 ? 210.239 164.444 176.331 1.00 107.77 223 GLU C C 1
ATOM 6221 O O . GLU D 4 55 ? 210.089 164.838 177.493 1.00 107.77 223 GLU C O 1
ATOM 6227 N N . ILE D 4 56 ? 210.587 165.266 175.339 1.00 102.09 224 ILE C N 1
ATOM 6228 C CA . ILE D 4 56 ? 210.792 166.690 175.584 1.00 102.09 224 ILE C CA 1
ATOM 6229 C C . ILE D 4 56 ? 209.499 167.342 176.053 1.00 102.09 224 ILE C C 1
ATOM 6230 O O . ILE D 4 56 ? 209.483 168.091 177.035 1.00 102.09 224 ILE C O 1
ATOM 6235 N N . SER D 4 57 ? 208.394 167.052 175.379 1.00 101.51 225 SER C N 1
ATOM 6236 C CA . SER D 4 57 ? 207.127 167.668 175.742 1.00 101.51 225 SER C CA 1
ATOM 6237 C C . SER D 4 57 ? 206.563 167.133 177.045 1.00 101.51 225 SER C C 1
ATOM 6238 O O . SER D 4 57 ? 205.428 167.468 177.395 1.00 101.51 225 SER C O 1
ATOM 6241 N N . ARG D 4 58 ? 207.315 166.310 177.758 1.00 105.38 226 ARG C N 1
ATOM 6242 C CA . ARG D 4 58 ? 206.977 165.893 179.111 1.00 105.38 226 ARG C CA 1
ATOM 6243 C C . ARG D 4 58 ? 207.960 166.426 180.135 1.00 105.38 226 ARG C C 1
ATOM 6244 O O . ARG D 4 58 ? 207.558 166.788 181.241 1.00 105.38 226 ARG C O 1
ATOM 6252 N N . LYS D 4 59 ? 209.245 166.478 179.791 1.00 99.11 227 LYS C N 1
ATOM 6253 C CA . LYS D 4 59 ? 210.212 167.161 180.639 1.00 99.11 227 LYS C CA 1
ATOM 6254 C C . LYS D 4 59 ? 209.949 168.660 180.663 1.00 99.11 227 LYS C C 1
ATOM 6255 O O . LYS D 4 59 ? 209.996 169.292 181.722 1.00 99.11 227 LYS C O 1
ATOM 6261 N N . ALA D 4 60 ? 209.662 169.246 179.504 1.00 93.95 228 ALA C N 1
ATOM 6262 C CA . ALA D 4 60 ? 209.334 170.662 179.425 1.00 93.95 228 ALA C CA 1
ATOM 6263 C C . ALA D 4 60 ? 207.893 170.954 179.804 1.00 93.95 228 ALA C C 1
ATOM 6264 O O . ALA D 4 60 ? 207.472 172.108 179.728 1.00 93.95 228 ALA C O 1
ATOM 6266 N N . GLU D 4 61 ? 207.127 169.945 180.200 1.00 93.84 229 GLU C N 1
ATOM 6267 C CA . GLU D 4 61 ? 205.790 170.155 180.735 1.00 93.84 229 GLU C CA 1
ATOM 6268 C C . GLU D 4 61 ? 205.765 170.103 182.252 1.00 93.84 229 GLU C C 1
ATOM 6269 O O . GLU D 4 61 ? 205.076 170.906 182.885 1.00 93.84 229 GLU C O 1
ATOM 6275 N N . LYS D 4 62 ? 206.505 169.170 182.852 1.00 93.29 230 LYS C N 1
ATOM 6276 C CA . LYS D 4 62 ? 206.666 169.183 184.299 1.00 93.29 230 LYS C CA 1
ATOM 6277 C C . LYS D 4 62 ? 207.404 170.436 184.748 1.00 93.29 230 LYS C C 1
ATOM 6278 O O . LYS D 4 62 ? 207.022 171.070 185.738 1.00 93.29 230 LYS C O 1
ATOM 6284 N N . ARG D 4 63 ? 208.452 170.821 184.019 1.00 88.95 231 ARG C N 1
ATOM 6285 C CA . ARG D 4 63 ? 209.183 172.042 184.326 1.00 88.95 231 ARG C CA 1
ATOM 6286 C C . ARG D 4 63 ? 208.341 173.294 184.121 1.00 88.95 231 ARG C C 1
ATOM 6287 O O . ARG D 4 63 ? 208.788 174.387 184.478 1.00 88.95 231 ARG C O 1
ATOM 6295 N N . THR D 4 64 ? 207.149 173.170 183.547 1.00 89.87 232 THR C N 1
ATOM 6296 C CA . THR D 4 64 ? 206.196 174.269 183.461 1.00 89.87 232 THR C CA 1
ATOM 6297 C C . THR D 4 64 ? 205.093 174.180 184.498 1.00 89.87 232 THR C C 1
ATOM 6298 O O . THR D 4 64 ? 204.755 175.189 185.118 1.00 89.87 232 THR C O 1
ATOM 6302 N N . THR D 4 65 ? 204.530 172.995 184.721 1.00 91.42 233 THR C N 1
ATOM 6303 C CA . THR D 4 65 ? 203.548 172.845 185.786 1.00 91.42 233 THR C CA 1
ATOM 6304 C C . THR D 4 65 ? 204.166 172.960 187.166 1.00 91.42 233 THR C C 1
ATOM 6305 O O . THR D 4 65 ? 203.450 172.811 188.159 1.00 91.42 233 THR C O 1
ATOM 6309 N N . LEU D 4 66 ? 205.470 173.203 187.250 1.00 86.07 234 LEU C N 1
ATOM 6310 C CA . LEU D 4 66 ? 206.152 173.523 188.493 1.00 86.07 234 LEU C CA 1
ATOM 6311 C C . LEU D 4 66 ? 206.276 175.022 188.711 1.00 86.07 234 LEU C C 1
ATOM 6312 O O . LEU D 4 66 ? 206.264 175.480 189.854 1.00 86.07 234 LEU C O 1
ATOM 6317 N N . VAL D 4 67 ? 206.402 175.796 187.633 1.00 86.05 235 VAL C N 1
ATOM 6318 C CA . VAL D 4 67 ? 206.337 177.246 187.755 1.00 86.05 235 VAL C CA 1
ATOM 6319 C C . VAL D 4 67 ? 204.924 177.683 188.105 1.00 86.05 235 VAL C C 1
ATOM 6320 O O . VAL D 4 67 ? 204.731 178.686 188.801 1.00 86.05 235 VAL C O 1
ATOM 6324 N N . LEU D 4 68 ? 203.915 176.939 187.651 1.00 91.79 236 LEU C N 1
ATOM 6325 C CA . LEU D 4 68 ? 202.537 177.266 188.005 1.00 91.79 236 LEU C CA 1
ATOM 6326 C C . LEU D 4 68 ? 202.326 177.189 189.510 1.00 91.79 236 LEU C C 1
ATOM 6327 O O . LEU D 4 68 ? 201.728 178.087 190.110 1.00 91.79 236 LEU C O 1
ATOM 6332 N N . TRP D 4 69 ? 202.805 176.115 190.138 1.00 94.18 237 TRP C N 1
ATOM 6333 C CA . TRP D 4 69 ? 202.758 176.036 191.592 1.00 94.18 237 TRP C CA 1
ATOM 6334 C C . TRP D 4 69 ? 203.673 177.077 192.220 1.00 94.18 237 TRP C C 1
ATOM 6335 O O . TRP D 4 69 ? 203.293 177.762 193.174 1.00 94.18 237 TRP C O 1
ATOM 6346 N N . GLY D 4 70 ? 204.876 177.228 191.677 1.00 92.45 238 GLY C N 1
ATOM 6347 C CA . GLY D 4 70 ? 205.844 178.165 192.211 1.00 92.45 238 GLY C CA 1
ATOM 6348 C C . GLY D 4 70 ? 205.416 179.612 192.094 1.00 92.45 238 GLY C C 1
ATOM 6349 O O . GLY D 4 70 ? 206.193 180.523 192.390 1.00 92.45 238 GLY C O 1
ATOM 6350 N N . GLY D 4 71 ? 204.188 179.835 191.643 1.00 94.67 239 GLY C N 1
ATOM 6351 C CA . GLY D 4 71 ? 203.598 181.154 191.645 1.00 94.67 239 GLY C CA 1
ATOM 6352 C C . GLY D 4 71 ? 202.474 181.208 192.651 1.00 94.67 239 GLY C C 1
ATOM 6353 O O . GLY D 4 71 ? 202.068 182.284 193.092 1.00 94.67 239 GLY C O 1
ATOM 6354 N N . LEU D 4 72 ? 201.960 180.036 193.016 1.00 93.59 240 LEU C N 1
ATOM 6355 C CA . LEU D 4 72 ? 200.945 179.950 194.055 1.00 93.59 240 LEU C CA 1
ATOM 6356 C C . LEU D 4 72 ? 201.553 179.893 195.447 1.00 93.59 240 LEU C C 1
ATOM 6357 O O . LEU D 4 72 ? 200.927 180.362 196.402 1.00 93.59 240 LEU C O 1
ATOM 6362 N N . ALA D 4 73 ? 202.754 179.332 195.584 1.00 96.34 241 ALA C N 1
ATOM 6363 C CA . ALA D 4 73 ? 203.468 179.434 196.850 1.00 96.34 241 ALA C CA 1
ATOM 6364 C C . ALA D 4 73 ? 203.805 180.884 197.158 1.00 96.34 241 ALA C C 1
ATOM 6365 O O . ALA D 4 73 ? 203.635 181.345 198.291 1.00 96.34 241 ALA C O 1
ATOM 6367 N N . TYR D 4 74 ? 204.285 181.622 196.155 1.00 93.44 242 TYR C N 1
ATOM 6368 C CA . TYR D 4 74 ? 204.545 183.044 196.340 1.00 93.44 242 TYR C CA 1
ATOM 6369 C C . TYR D 4 74 ? 203.297 183.770 196.812 1.00 93.44 242 TYR C C 1
ATOM 6370 O O . TYR D 4 74 ? 203.317 184.466 197.830 1.00 93.44 242 TYR C O 1
ATOM 6379 N N . MET D 4 75 ? 202.192 183.614 196.089 1.00 95.12 243 MET C N 1
ATOM 6380 C CA . MET D 4 75 ? 200.955 184.271 196.486 1.00 95.12 243 MET C CA 1
ATOM 6381 C C . MET D 4 75 ? 200.400 183.745 197.798 1.00 95.12 243 MET C C 1
ATOM 6382 O O . MET D 4 75 ? 199.372 184.248 198.257 1.00 95.12 243 MET C O 1
ATOM 6387 N N . ALA D 4 76 ? 201.036 182.743 198.399 1.00 95.49 244 ALA C N 1
ATOM 6388 C CA . ALA D 4 76 ? 200.711 182.303 199.747 1.00 95.49 244 ALA C CA 1
ATOM 6389 C C . ALA D 4 76 ? 201.698 182.843 200.772 1.00 95.49 244 ALA C C 1
ATOM 6390 O O . ALA D 4 76 ? 201.287 183.362 201.812 1.00 95.49 244 ALA C O 1
ATOM 6392 N N . THR D 4 77 ? 203.000 182.742 200.500 1.00 93.16 245 THR C N 1
ATOM 6393 C CA . THR D 4 77 ? 203.978 183.327 201.407 1.00 93.16 245 THR C CA 1
ATOM 6394 C C . THR D 4 77 ? 203.947 184.846 201.392 1.00 93.16 245 THR C C 1
ATOM 6395 O O . THR D 4 77 ? 204.433 185.466 202.340 1.00 93.16 245 THR C O 1
ATOM 6399 N N . GLN D 4 78 ? 203.398 185.457 200.348 1.00 89.37 246 GLN C N 1
ATOM 6400 C CA . GLN D 4 78 ? 203.109 186.881 200.340 1.00 89.37 246 GLN C CA 1
ATOM 6401 C C . GLN D 4 78 ? 201.762 187.171 200.979 1.00 89.37 246 GLN C C 1
ATOM 6402 O O . GLN D 4 78 ? 201.306 188.316 200.975 1.00 89.37 246 GLN C O 1
ATOM 6408 N N . PHE D 4 79 ? 201.117 186.146 201.525 1.00 90.09 247 PHE C N 1
ATOM 6409 C CA . PHE D 4 79 ? 199.892 186.293 202.287 1.00 90.09 247 PHE C CA 1
ATOM 6410 C C . PHE D 4 79 ? 200.053 185.889 203.739 1.00 90.09 247 PHE C C 1
ATOM 6411 O O . PHE D 4 79 ? 199.238 186.298 204.568 1.00 90.09 247 PHE C O 1
ATOM 6419 N N . GLY D 4 80 ? 201.074 185.108 204.068 1.00 94.09 248 GLY C N 1
ATOM 6420 C CA . GLY D 4 80 ? 201.386 184.808 205.447 1.00 94.09 248 GLY C CA 1
ATOM 6421 C C . GLY D 4 80 ? 202.253 185.891 206.046 1.00 94.09 248 GLY C C 1
ATOM 6422 O O . GLY D 4 80 ? 202.151 186.186 207.238 1.00 94.09 248 GLY C O 1
ATOM 6423 N N . ILE D 4 81 ? 203.117 186.489 205.226 1.00 89.73 249 ILE C N 1
ATOM 6424 C CA . ILE D 4 81 ? 203.899 187.636 205.679 1.00 89.73 249 ILE C CA 1
ATOM 6425 C C . ILE D 4 81 ? 202.971 188.762 206.110 1.00 89.73 249 ILE C C 1
ATOM 6426 O O . ILE D 4 81 ? 203.049 189.260 207.237 1.00 89.73 249 ILE C O 1
ATOM 6431 N N . LEU D 4 82 ? 202.071 189.171 205.221 1.00 86.06 250 LEU C N 1
ATOM 6432 C CA . LEU D 4 82 ? 201.204 190.298 205.517 1.00 86.06 250 LEU C CA 1
ATOM 6433 C C . LEU D 4 82 ? 200.165 189.988 206.581 1.00 86.06 250 LEU C C 1
ATOM 6434 O O . LEU D 4 82 ? 199.730 190.912 207.267 1.00 86.06 250 LEU C O 1
ATOM 6439 N N . ALA D 4 83 ? 199.751 188.734 206.740 1.00 88.27 251 ALA C N 1
ATOM 6440 C CA . ALA D 4 83 ? 198.776 188.433 207.781 1.00 88.27 251 ALA C CA 1
ATOM 6441 C C . ALA D 4 83 ? 199.402 188.477 209.164 1.00 88.27 251 ALA C C 1
ATOM 6442 O O . ALA D 4 83 ? 198.697 188.679 210.156 1.00 88.27 251 ALA C O 1
ATOM 6444 N N . ARG D 4 84 ? 200.715 188.288 209.245 1.00 93.10 252 ARG C N 1
ATOM 6445 C CA . ARG D 4 84 ? 201.417 188.380 210.517 1.00 93.10 252 ARG C CA 1
ATOM 6446 C C . ARG D 4 84 ? 201.853 189.809 210.794 1.00 93.10 252 ARG C C 1
ATOM 6447 O O . ARG D 4 84 ? 201.579 190.357 211.865 1.00 93.10 252 ARG C O 1
ATOM 6455 N N . LEU D 4 85 ? 202.517 190.431 209.830 1.00 87.04 253 LEU C N 1
ATOM 6456 C CA . LEU D 4 85 ? 203.031 191.781 209.992 1.00 87.04 253 LEU C CA 1
ATOM 6457 C C . LEU D 4 85 ? 201.948 192.841 209.999 1.00 87.04 253 LEU C C 1
ATOM 6458 O O . LEU D 4 85 ? 202.290 194.024 209.983 1.00 87.04 253 LEU C O 1
ATOM 6463 N N . THR D 4 86 ? 200.666 192.483 210.012 1.00 89.46 254 THR C N 1
ATOM 6464 C CA . THR D 4 86 ? 199.621 193.490 210.077 1.00 89.46 254 THR C CA 1
ATOM 6465 C C . THR D 4 86 ? 198.690 193.352 211.268 1.00 89.46 254 THR C C 1
ATOM 6466 O O . THR D 4 86 ? 198.008 194.326 211.599 1.00 89.46 254 THR C O 1
ATOM 6470 N N . TRP D 4 87 ? 198.629 192.191 211.918 1.00 99.15 255 TRP C N 1
ATOM 6471 C CA . TRP D 4 87 ? 197.793 192.039 213.101 1.00 99.15 255 TRP C CA 1
ATOM 6472 C C . TRP D 4 87 ? 198.602 192.118 214.388 1.00 99.15 255 TRP C C 1
ATOM 6473 O O . TRP D 4 87 ? 198.300 192.941 215.255 1.00 99.15 255 TRP C O 1
ATOM 6484 N N . TRP D 4 88 ? 199.629 191.287 214.536 1.00 96.45 256 TRP C N 1
ATOM 6485 C CA . TRP D 4 88 ? 200.376 191.293 215.785 1.00 96.45 256 TRP C CA 1
ATOM 6486 C C . TRP D 4 88 ? 201.874 191.282 215.547 1.00 96.45 256 TRP C C 1
ATOM 6487 O O . TRP D 4 88 ? 202.625 190.579 216.224 1.00 96.45 256 TRP C O 1
ATOM 6498 N N . GLU D 4 89 ? 202.343 192.069 214.587 1.00 94.51 257 GLU C N 1
ATOM 6499 C CA . GLU D 4 89 ? 203.756 192.417 214.574 1.00 94.51 257 GLU C CA 1
ATOM 6500 C C . GLU D 4 89 ? 203.916 193.913 214.355 1.00 94.51 257 GLU C C 1
ATOM 6501 O O . GLU D 4 89 ? 204.882 194.522 214.822 1.00 94.51 257 GLU C O 1
ATOM 6507 N N . TYR D 4 90 ? 202.960 194.507 213.649 1.00 89.20 258 TYR C N 1
ATOM 6508 C CA . TYR D 4 90 ? 202.902 195.940 213.414 1.00 89.20 258 TYR C CA 1
ATOM 6509 C C . TYR D 4 90 ? 201.440 196.347 213.495 1.00 89.20 258 TYR C C 1
ATOM 6510 O O . TYR D 4 90 ? 200.566 195.531 213.798 1.00 89.20 258 TYR C O 1
ATOM 6519 N N . SER D 4 91 ? 201.159 197.608 213.214 1.00 89.57 259 SER C N 1
ATOM 6520 C CA . SER D 4 91 ? 199.777 198.055 213.162 1.00 89.57 259 SER C CA 1
ATOM 6521 C C . SER D 4 91 ? 199.196 197.645 211.819 1.00 89.57 259 SER C C 1
ATOM 6522 O O . SER D 4 91 ? 199.822 196.924 211.040 1.00 89.57 259 SER C O 1
ATOM 6525 N N . TRP D 4 92 ? 197.990 198.106 211.520 1.00 86.53 260 TRP C N 1
ATOM 6526 C CA . TRP D 4 92 ? 197.506 197.992 210.157 1.00 86.53 260 TRP C CA 1
ATOM 6527 C C . TRP D 4 92 ? 197.945 199.165 209.305 1.00 86.53 260 TRP C C 1
ATOM 6528 O O . TRP D 4 92 ? 198.246 198.983 208.122 1.00 86.53 260 TRP C O 1
ATOM 6539 N N . ASP D 4 93 ? 198.013 200.361 209.880 1.00 88.10 261 ASP C N 1
ATOM 6540 C CA . ASP D 4 93 ? 198.335 201.542 209.100 1.00 88.10 261 ASP C CA 1
ATOM 6541 C C . ASP D 4 93 ? 199.825 201.712 208.853 1.00 88.10 261 ASP C C 1
ATOM 6542 O O . ASP D 4 93 ? 200.204 202.536 208.016 1.00 88.10 261 ASP C O 1
ATOM 6547 N N . ILE D 4 94 ? 200.680 200.975 209.558 1.00 84.80 262 ILE C N 1
ATOM 6548 C CA . ILE D 4 94 ? 202.067 200.902 209.122 1.00 84.80 262 ILE C CA 1
ATOM 6549 C C . ILE D 4 94 ? 202.178 199.988 207.914 1.00 84.80 262 ILE C C 1
ATOM 6550 O O . ILE D 4 94 ? 203.090 200.139 207.095 1.00 84.80 262 ILE C O 1
ATOM 6555 N N . MET D 4 95 ? 201.242 199.053 207.764 1.00 82.51 263 MET C N 1
ATOM 6556 C CA . MET D 4 95 ? 201.271 198.079 206.684 1.00 82.51 263 MET C CA 1
ATOM 6557 C C . MET D 4 95 ? 200.194 198.325 205.639 1.00 82.51 263 MET C C 1
ATOM 6558 O O . MET D 4 95 ? 199.915 197.436 204.835 1.00 82.51 263 MET C O 1
ATOM 6563 N N . GLU D 4 96 ? 199.561 199.488 205.644 1.00 81.94 264 GLU C N 1
ATOM 6564 C CA . GLU D 4 96 ? 198.686 199.789 204.520 1.00 81.94 264 GLU C CA 1
ATOM 6565 C C . GLU D 4 96 ? 199.485 200.316 203.335 1.00 81.94 264 GLU C C 1
ATOM 6566 O O . GLU D 4 96 ? 199.247 199.875 202.206 1.00 81.94 264 GLU C O 1
ATOM 6572 N N . PRO D 4 97 ? 200.420 201.255 203.518 1.00 80.61 265 PRO C N 1
ATOM 6573 C CA . PRO D 4 97 ? 201.216 201.685 202.357 1.00 80.61 265 PRO C CA 1
ATOM 6574 C C . PRO D 4 97 ? 201.992 200.552 201.719 1.00 80.61 265 PRO C C 1
ATOM 6575 O O . PRO D 4 97 ? 201.982 200.408 200.492 1.00 80.61 265 PRO C O 1
ATOM 6579 N N . VAL D 4 98 ? 202.664 199.732 202.526 1.00 79.79 266 VAL C N 1
ATOM 6580 C CA . VAL D 4 98 ? 203.456 198.638 201.997 1.00 79.79 266 VAL C CA 1
ATOM 6581 C C . VAL D 4 98 ? 202.603 197.603 201.283 1.00 79.79 266 VAL C C 1
ATOM 6582 O O . VAL D 4 98 ? 203.099 196.913 200.391 1.00 79.79 266 VAL C O 1
ATOM 6586 N N . THR D 4 99 ? 201.319 197.501 201.618 1.00 76.36 267 THR C N 1
ATOM 6587 C CA . THR D 4 99 ? 200.437 196.555 200.947 1.00 76.36 267 THR C CA 1
ATOM 6588 C C . THR D 4 99 ? 199.655 197.204 199.819 1.00 76.36 267 THR C C 1
ATOM 6589 O O . THR D 4 99 ? 198.910 196.512 199.120 1.00 76.36 267 THR C O 1
ATOM 6593 N N . TYR D 4 100 ? 199.786 198.512 199.630 1.00 77.65 268 TYR C N 1
ATOM 6594 C CA . TYR D 4 100 ? 199.226 199.164 198.460 1.00 77.65 268 TYR C CA 1
ATOM 6595 C C . TYR D 4 100 ? 200.243 199.384 197.358 1.00 77.65 268 TYR C C 1
ATOM 6596 O O . TYR D 4 100 ? 199.882 199.329 196.184 1.00 77.65 268 TYR C O 1
ATOM 6605 N N . PHE D 4 101 ? 201.505 199.623 197.701 1.00 79.52 269 PHE C N 1
ATOM 6606 C CA . PHE D 4 101 ? 202.551 199.786 196.706 1.00 79.52 269 PHE C CA 1
ATOM 6607 C C . PHE D 4 101 ? 203.036 198.459 196.153 1.00 79.52 269 PHE C C 1
ATOM 6608 O O . PHE D 4 101 ? 204.090 198.411 195.511 1.00 79.52 269 PHE C O 1
ATOM 6616 N N . ILE D 4 102 ? 202.304 197.376 196.410 1.00 80.00 270 ILE C N 1
ATOM 6617 C CA . ILE D 4 102 ? 202.463 196.126 195.688 1.00 80.00 270 ILE C CA 1
ATOM 6618 C C . ILE D 4 102 ? 201.241 195.820 194.836 1.00 80.00 270 ILE C C 1
ATOM 6619 O O . ILE D 4 102 ? 201.368 195.296 193.725 1.00 80.00 270 ILE C O 1
ATOM 6624 N N . THR D 4 103 ? 200.046 196.141 195.334 1.00 79.97 271 THR C N 1
ATOM 6625 C CA . THR D 4 103 ? 198.878 196.193 194.469 1.00 79.97 271 THR C CA 1
ATOM 6626 C C . THR D 4 103 ? 199.108 197.121 193.291 1.00 79.97 271 THR C C 1
ATOM 6627 O O . THR D 4 103 ? 198.653 196.829 192.181 1.00 79.97 271 THR C O 1
ATOM 6631 N N . TYR D 4 104 ? 199.826 198.219 193.498 1.00 83.23 272 TYR C N 1
ATOM 6632 C CA . TYR D 4 104 ? 200.250 199.065 192.395 1.00 83.23 272 TYR C CA 1
ATOM 6633 C C . TYR D 4 104 ? 201.586 198.644 191.816 1.00 83.23 272 TYR C C 1
ATOM 6634 O O . TYR D 4 104 ? 201.836 198.882 190.633 1.00 83.23 272 TYR C O 1
ATOM 6643 N N . GLY D 4 105 ? 202.449 198.030 192.614 1.00 86.07 273 GLY C N 1
ATOM 6644 C CA . GLY D 4 105 ? 203.697 197.517 192.098 1.00 86.07 273 GLY C CA 1
ATOM 6645 C C . GLY D 4 105 ? 203.564 196.329 191.183 1.00 86.07 273 GLY C C 1
ATOM 6646 O O . GLY D 4 105 ? 204.552 195.909 190.578 1.00 86.07 273 GLY C O 1
ATOM 6647 N N . SER D 4 106 ? 202.364 195.762 191.073 1.00 84.32 274 SER C N 1
ATOM 6648 C CA . SER D 4 106 ? 202.102 194.692 190.122 1.00 84.32 274 SER C CA 1
ATOM 6649 C C . SER D 4 106 ? 201.521 195.229 188.824 1.00 84.32 274 SER C C 1
ATOM 6650 O O . SER D 4 106 ? 201.894 194.766 187.743 1.00 84.32 274 SER C O 1
ATOM 6653 N N . ALA D 4 107 ? 200.634 196.219 188.905 1.00 84.79 275 ALA C N 1
ATOM 6654 C CA . ALA D 4 107 ? 200.083 196.853 187.713 1.00 84.79 275 ALA C CA 1
ATOM 6655 C C . ALA D 4 107 ? 201.166 197.604 186.954 1.00 84.79 275 ALA C C 1
ATOM 6656 O O . ALA D 4 107 ? 200.898 198.214 185.917 1.00 84.79 275 ALA C O 1
ATOM 6658 N N . MET D 4 108 ? 202.385 197.586 187.482 1.00 90.76 276 MET C N 1
ATOM 6659 C CA . MET D 4 108 ? 203.563 198.032 186.760 1.00 90.76 276 MET C CA 1
ATOM 6660 C C . MET D 4 108 ? 204.471 196.883 186.357 1.00 90.76 276 MET C C 1
ATOM 6661 O O . MET D 4 108 ? 205.338 197.071 185.500 1.00 90.76 276 MET C O 1
ATOM 6666 N N . ALA D 4 109 ? 204.306 195.712 186.965 1.00 85.30 277 ALA C N 1
ATOM 6667 C CA . ALA D 4 109 ? 205.082 194.540 186.588 1.00 85.30 277 ALA C CA 1
ATOM 6668 C C . ALA D 4 109 ? 204.360 193.663 185.581 1.00 85.30 277 ALA C C 1
ATOM 6669 O O . ALA D 4 109 ? 205.008 192.893 184.867 1.00 85.30 277 ALA C O 1
ATOM 6671 N N . MET D 4 110 ? 203.036 193.748 185.514 1.00 84.60 278 MET C N 1
ATOM 6672 C CA . MET D 4 110 ? 202.277 193.073 184.474 1.00 84.60 278 MET C CA 1
ATOM 6673 C C . MET D 4 110 ? 202.042 193.966 183.270 1.00 84.60 278 MET C C 1
ATOM 6674 O O . MET D 4 110 ? 201.416 193.532 182.301 1.00 84.60 278 MET C O 1
ATOM 6679 N N . TYR D 4 111 ? 202.520 195.206 183.316 1.00 84.79 279 TYR C N 1
ATOM 6680 C CA . TYR D 4 111 ? 202.644 196.039 182.130 1.00 84.79 279 TYR C CA 1
ATOM 6681 C C . TYR D 4 111 ? 204.043 195.952 181.540 1.00 84.79 279 TYR C C 1
ATOM 6682 O O . TYR D 4 111 ? 204.196 195.827 180.325 1.00 84.79 279 TYR C O 1
ATOM 6691 N N . ALA D 4 112 ? 205.072 196.018 182.382 1.00 84.88 280 ALA C N 1
ATOM 6692 C CA . ALA D 4 112 ? 206.428 195.779 181.912 1.00 84.88 280 ALA C CA 1
ATOM 6693 C C . ALA D 4 112 ? 206.599 194.381 181.347 1.00 84.88 280 ALA C C 1
ATOM 6694 O O . ALA D 4 112 ? 207.600 194.122 180.675 1.00 84.88 280 ALA C O 1
ATOM 6696 N N . TYR D 4 113 ? 205.662 193.475 181.614 1.00 85.52 281 TYR C N 1
ATOM 6697 C CA . TYR D 4 113 ? 205.644 192.193 180.927 1.00 85.52 281 TYR C CA 1
ATOM 6698 C C . TYR D 4 113 ? 205.085 192.347 179.522 1.00 85.52 281 TYR C C 1
ATOM 6699 O O . TYR D 4 113 ? 205.552 191.696 178.584 1.00 85.52 281 TYR C O 1
ATOM 6708 N N . PHE D 4 114 ? 204.076 193.202 179.363 1.00 84.19 282 PHE C N 1
ATOM 6709 C CA . PHE D 4 114 ? 203.533 193.470 178.039 1.00 84.19 282 PHE C CA 1
ATOM 6710 C C . PHE D 4 114 ? 204.585 194.084 177.131 1.00 84.19 282 PHE C C 1
ATOM 6711 O O . PHE D 4 114 ? 204.816 193.608 176.017 1.00 84.19 282 PHE C O 1
ATOM 6719 N N . VAL D 4 115 ? 205.230 195.154 177.593 1.00 85.01 283 VAL C N 1
ATOM 6720 C CA . VAL D 4 115 ? 206.268 195.794 176.797 1.00 85.01 283 VAL C CA 1
ATOM 6721 C C . VAL D 4 115 ? 207.389 194.815 176.484 1.00 85.01 283 VAL C C 1
ATOM 6722 O O . VAL D 4 115 ? 207.978 194.858 175.399 1.00 85.01 283 VAL C O 1
ATOM 6726 N N . MET D 4 116 ? 207.678 193.896 177.401 1.00 91.64 284 MET C N 1
ATOM 6727 C CA . MET D 4 116 ? 208.817 193.006 177.244 1.00 91.64 284 MET C CA 1
ATOM 6728 C C . MET D 4 116 ? 208.553 191.863 176.275 1.00 91.64 284 MET C C 1
ATOM 6729 O O . MET D 4 116 ? 209.506 191.316 175.713 1.00 91.64 284 MET C O 1
ATOM 6734 N N . THR D 4 117 ? 207.291 191.485 176.063 1.00 87.38 285 THR C N 1
ATOM 6735 C CA . THR D 4 117 ? 206.971 190.377 175.173 1.00 87.38 285 THR C CA 1
ATOM 6736 C C . THR D 4 117 ? 205.918 190.730 174.133 1.00 87.38 285 THR C C 1
ATOM 6737 O O . THR D 4 117 ? 205.459 189.837 173.416 1.00 87.38 285 THR C O 1
ATOM 6741 N N . ARG D 4 118 ? 205.498 191.988 174.052 1.00 87.76 286 ARG C N 1
ATOM 6742 C CA . ARG D 4 118 ? 204.485 192.448 173.107 1.00 87.76 286 ARG C CA 1
ATOM 6743 C C . ARG D 4 118 ? 203.166 191.703 173.259 1.00 87.76 286 ARG C C 1
ATOM 6744 O O . ARG D 4 118 ? 202.277 191.845 172.415 1.00 87.76 286 ARG C O 1
ATOM 6752 N N . GLN D 4 119 ? 203.018 190.923 174.319 1.00 93.31 287 GLN C N 1
ATOM 6753 C CA . GLN D 4 119 ? 201.832 190.140 174.612 1.00 93.31 287 GLN C CA 1
ATOM 6754 C C . GLN D 4 119 ? 201.091 190.763 175.791 1.00 93.31 287 GLN C C 1
ATOM 6755 O O . GLN D 4 119 ? 201.569 191.696 176.433 1.00 93.31 287 GLN C O 1
ATOM 6761 N N . GLU D 4 120 ? 199.913 190.231 176.080 1.00 98.16 288 GLU C N 1
ATOM 6762 C CA . GLU D 4 120 ? 199.122 190.649 177.226 1.00 98.16 288 GLU C CA 1
ATOM 6763 C C . GLU D 4 120 ? 199.227 189.586 178.308 1.00 98.16 288 GLU C C 1
ATOM 6764 O O . GLU D 4 120 ? 199.244 188.389 178.009 1.00 98.16 288 GLU C O 1
ATOM 6770 N N . TYR D 4 121 ? 199.310 190.016 179.563 1.00 93.74 289 TYR C N 1
ATOM 6771 C CA . TYR D 4 121 ? 199.488 189.072 180.664 1.00 93.74 289 TYR C CA 1
ATOM 6772 C C . TYR D 4 121 ? 198.131 188.554 181.111 1.00 93.74 289 TYR C C 1
ATOM 6773 O O . TYR D 4 121 ? 197.436 189.193 181.901 1.00 93.74 289 TYR C O 1
ATOM 6782 N N . VAL D 4 122 ? 197.748 187.389 180.605 1.00 95.61 290 VAL C N 1
ATOM 6783 C CA . VAL D 4 122 ? 196.637 186.623 181.149 1.00 95.61 290 VAL C CA 1
ATOM 6784 C C . VAL D 4 122 ? 197.112 185.190 181.312 1.00 95.61 290 VAL C C 1
ATOM 6785 O O . VAL D 4 122 ? 197.944 184.713 180.535 1.00 95.61 290 VAL C O 1
ATOM 6789 N N . TYR D 4 123 ? 196.596 184.511 182.332 1.00 94.89 291 TYR C N 1
ATOM 6790 C CA . TYR D 4 123 ? 197.118 183.200 182.715 1.00 94.89 291 TYR C CA 1
ATOM 6791 C C . TYR D 4 123 ? 197.144 182.178 181.586 1.00 94.89 291 TYR C C 1
ATOM 6792 O O . TYR D 4 123 ? 198.194 181.548 181.387 1.00 94.89 291 TYR C O 1
ATOM 6801 N N . PRO D 4 124 ? 196.068 181.952 180.825 1.00 95.39 292 PRO C N 1
ATOM 6802 C CA . PRO D 4 124 ? 196.100 180.833 179.871 1.00 95.39 292 PRO C CA 1
ATOM 6803 C C . PRO D 4 124 ? 197.148 180.983 178.785 1.00 95.39 292 PRO C C 1
ATOM 6804 O O . PRO D 4 124 ? 197.838 180.008 178.468 1.00 95.39 292 PRO C O 1
ATOM 6808 N N . GLU D 4 125 ? 197.299 182.171 178.208 1.00 98.79 293 GLU C N 1
ATOM 6809 C CA . GLU D 4 125 ? 198.222 182.372 177.101 1.00 98.79 293 GLU C CA 1
ATOM 6810 C C . GLU D 4 125 ? 199.586 182.867 177.551 1.00 98.79 293 GLU C C 1
ATOM 6811 O O . GLU D 4 125 ? 200.463 183.082 176.710 1.00 98.79 293 GLU C O 1
ATOM 6817 N N . ALA D 4 126 ? 199.788 183.059 178.850 1.00 94.32 294 ALA C N 1
ATOM 6818 C CA . ALA D 4 126 ? 201.116 183.324 179.376 1.00 94.32 294 ALA C CA 1
ATOM 6819 C C . ALA D 4 126 ? 201.769 182.082 179.951 1.00 94.32 294 ALA C C 1
ATOM 6820 O O . ALA D 4 126 ? 202.977 182.095 180.199 1.00 94.32 294 ALA C O 1
ATOM 6822 N N . ARG D 4 127 ? 201.003 181.016 180.172 1.00 95.90 295 ARG C N 1
ATOM 6823 C CA . ARG D 4 127 ? 201.595 179.759 180.609 1.00 95.90 295 ARG C CA 1
ATOM 6824 C C . ARG D 4 127 ? 202.256 179.038 179.447 1.00 95.90 295 ARG C C 1
ATOM 6825 O O . ARG D 4 127 ? 203.431 178.664 179.527 1.00 95.90 295 ARG C O 1
ATOM 6833 N N . ASP D 4 128 ? 201.514 178.836 178.357 1.00 97.81 296 ASP C N 1
ATOM 6834 C CA . ASP D 4 128 ? 202.051 178.091 177.225 1.00 97.81 296 ASP C CA 1
ATOM 6835 C C . ASP D 4 128 ? 203.282 178.772 176.647 1.00 97.81 296 ASP C C 1
ATOM 6836 O O . ASP D 4 128 ? 204.228 178.098 176.229 1.00 97.81 296 ASP C O 1
ATOM 6841 N N . ARG D 4 129 ? 203.291 180.107 176.613 1.00 92.02 297 ARG C N 1
ATOM 6842 C CA . ARG D 4 129 ? 204.483 180.809 176.152 1.00 92.02 297 ARG C CA 1
ATOM 6843 C C . ARG D 4 129 ? 205.700 180.400 176.963 1.00 92.02 297 ARG C C 1
ATOM 6844 O O . ARG D 4 129 ? 206.791 180.219 176.414 1.00 92.02 297 ARG C O 1
ATOM 6852 N N . GLN D 4 130 ? 205.533 180.233 178.272 1.00 93.37 298 GLN C N 1
ATOM 6853 C CA . GLN D 4 130 ? 206.623 179.694 179.067 1.00 93.37 298 GLN C CA 1
ATOM 6854 C C . GLN D 4 130 ? 206.800 178.203 178.855 1.00 93.37 298 GLN C C 1
ATOM 6855 O O . GLN D 4 130 ? 207.911 177.696 179.026 1.00 93.37 298 GLN C O 1
ATOM 6861 N N . TYR D 4 131 ? 205.740 177.488 178.487 1.00 95.08 299 TYR C N 1
ATOM 6862 C CA . TYR D 4 131 ? 205.921 176.100 178.089 1.00 95.08 299 TYR C CA 1
ATOM 6863 C C . TYR D 4 131 ? 206.581 176.020 176.723 1.00 95.08 299 TYR C C 1
ATOM 6864 O O . TYR D 4 131 ? 207.495 175.217 176.514 1.00 95.08 299 TYR C O 1
ATOM 6873 N N . LEU D 4 132 ? 206.137 176.857 175.790 1.00 95.10 300 LEU C N 1
ATOM 6874 C CA . LEU D 4 132 ? 206.754 176.892 174.473 1.00 95.10 300 LEU C CA 1
ATOM 6875 C C . LEU D 4 132 ? 208.196 177.369 174.548 1.00 95.10 300 LEU C C 1
ATOM 6876 O O . LEU D 4 132 ? 209.004 177.041 173.675 1.00 95.10 300 LEU C O 1
ATOM 6881 N N . LEU D 4 133 ? 208.541 178.129 175.586 1.00 93.61 301 LEU C N 1
ATOM 6882 C CA . LEU D 4 133 ? 209.921 178.556 175.765 1.00 93.61 301 LEU C CA 1
ATOM 6883 C C . LEU D 4 133 ? 210.780 177.458 176.366 1.00 93.61 301 LEU C C 1
ATOM 6884 O O . LEU D 4 133 ? 211.976 177.383 176.070 1.00 93.61 301 LEU C O 1
ATOM 6889 N N . PHE D 4 134 ? 210.198 176.610 177.212 1.00 89.53 302 PHE C N 1
ATOM 6890 C CA . PHE D 4 134 ? 210.941 175.501 177.791 1.00 89.53 302 PHE C CA 1
ATOM 6891 C C . PHE D 4 134 ? 211.136 174.362 176.808 1.00 89.53 302 PHE C C 1
ATOM 6892 O O . PHE D 4 134 ? 212.044 173.548 176.995 1.00 89.53 302 PHE C O 1
ATOM 6900 N N . PHE D 4 135 ? 210.300 174.282 175.776 1.00 98.66 303 PHE C N 1
ATOM 6901 C CA . PHE D 4 135 ? 210.469 173.252 174.762 1.00 98.66 303 PHE C CA 1
ATOM 6902 C C . PHE D 4 135 ? 211.731 173.496 173.948 1.00 98.66 303 PHE C C 1
ATOM 6903 O O . PHE D 4 135 ? 212.652 172.673 173.941 1.00 98.66 303 PHE C O 1
ATOM 6911 N N . HIS D 4 136 ? 211.790 174.634 173.256 1.00 100.47 304 HIS C N 1
ATOM 6912 C CA . HIS D 4 136 ? 212.930 174.917 172.392 1.00 100.47 304 HIS C CA 1
ATOM 6913 C C . HIS D 4 136 ? 214.222 174.988 173.189 1.00 100.47 304 HIS C C 1
ATOM 6914 O O . HIS D 4 136 ? 215.288 174.609 172.691 1.00 100.47 304 HIS C O 1
ATOM 6921 N N . LYS D 4 137 ? 214.150 175.470 174.430 1.00 101.52 305 LYS C N 1
ATOM 6922 C CA . LYS D 4 137 ? 215.324 175.440 175.293 1.00 101.52 305 LYS C CA 1
ATOM 6923 C C . LYS D 4 137 ? 215.772 174.011 175.558 1.00 101.52 305 LYS C C 1
ATOM 6924 O O . LYS D 4 137 ? 216.955 173.770 175.821 1.00 101.52 305 LYS C O 1
ATOM 6930 N N . GLY D 4 138 ? 214.852 173.055 175.488 1.00 106.06 306 GLY C N 1
ATOM 6931 C CA . GLY D 4 138 ? 215.217 171.657 175.573 1.00 106.06 306 GLY C CA 1
ATOM 6932 C C . GLY D 4 138 ? 215.570 171.089 174.214 1.00 106.06 306 GLY C C 1
ATOM 6933 O O . GLY D 4 138 ? 216.441 170.222 174.099 1.00 106.06 306 GLY C O 1
ATOM 6934 N N . ALA D 4 139 ? 214.893 171.578 173.174 1.00 107.45 307 ALA C N 1
ATOM 6935 C CA . ALA D 4 139 ? 215.159 171.108 171.818 1.00 107.45 307 ALA C CA 1
ATOM 6936 C C . ALA D 4 139 ? 216.571 171.474 171.386 1.00 107.45 307 ALA C C 1
ATOM 6937 O O . ALA D 4 139 ? 217.299 170.647 170.829 1.00 107.45 307 ALA C O 1
ATOM 6939 N N . LYS D 4 140 ? 216.968 172.724 171.623 1.00 109.99 308 LYS C N 1
ATOM 6940 C CA . LYS D 4 140 ? 218.336 173.136 171.337 1.00 109.99 308 LYS C CA 1
ATOM 6941 C C . LYS D 4 140 ? 219.343 172.278 172.092 1.00 109.99 308 LYS C C 1
ATOM 6942 O O . LYS D 4 140 ? 220.481 172.107 171.641 1.00 109.99 308 LYS C O 1
ATOM 6948 N N . LYS D 4 141 ? 218.939 171.715 173.231 1.00 109.82 309 LYS C N 1
ATOM 6949 C CA . LYS D 4 141 ? 219.839 170.860 173.995 1.00 109.82 309 LYS C CA 1
ATOM 6950 C C . LYS D 4 141 ? 219.967 169.484 173.353 1.00 109.82 309 LYS C C 1
ATOM 6951 O O . LYS D 4 141 ? 221.078 169.022 173.070 1.00 109.82 309 LYS C O 1
ATOM 6957 N N . SER D 4 142 ? 218.841 168.816 173.113 1.00 111.86 310 SER C N 1
ATOM 6958 C CA . SER D 4 142 ? 218.836 167.463 172.571 1.00 111.86 310 SER C CA 1
ATOM 6959 C C . SER D 4 142 ? 218.873 167.425 171.048 1.00 111.86 310 SER C C 1
ATOM 6960 O O . SER D 4 142 ? 218.942 166.332 170.479 1.00 111.86 310 SER C O 1
ATOM 6963 N N . ARG D 4 143 ? 218.842 168.585 170.395 1.00 119.13 311 ARG C N 1
ATOM 6964 C CA . ARG D 4 143 ? 219.016 168.746 168.946 1.00 119.13 311 ARG C CA 1
ATOM 6965 C C . ARG D 4 143 ? 218.315 167.643 168.144 1.00 119.13 311 ARG C C 1
ATOM 6966 O O . ARG D 4 143 ? 218.913 166.935 167.334 1.00 119.13 311 ARG C O 1
ATOM 6974 N N . PHE D 4 144 ? 217.005 167.532 168.352 1.00 115.43 312 PHE C N 1
ATOM 6975 C CA . PHE D 4 144 ? 216.237 166.487 167.692 1.00 115.43 312 PHE C CA 1
ATOM 6976 C C . PHE D 4 144 ? 215.736 166.913 166.318 1.00 115.43 312 PHE C C 1
ATOM 6977 O O . PHE D 4 144 ? 214.929 166.197 165.717 1.00 115.43 312 PHE C O 1
ATOM 6985 N N . ASP D 4 145 ? 216.204 168.052 165.805 1.00 121.90 313 ASP C N 1
ATOM 6986 C CA . ASP D 4 145 ? 215.845 168.550 164.476 1.00 121.90 313 ASP C CA 1
ATOM 6987 C C . ASP D 4 145 ? 214.334 168.772 164.362 1.00 121.90 313 ASP C C 1
ATOM 6988 O O . ASP D 4 145 ? 213.622 168.099 163.617 1.00 121.90 313 ASP C O 1
ATOM 6993 N N . LEU D 4 146 ? 213.863 169.746 165.142 1.00 119.31 314 LEU C N 1
ATOM 6994 C CA . LEU D 4 146 ? 212.470 170.157 165.040 1.00 119.31 314 LEU C CA 1
ATOM 6995 C C . LEU D 4 146 ? 212.128 170.673 163.653 1.00 119.31 314 LEU C C 1
ATOM 6996 O O . LEU D 4 146 ? 210.962 170.610 163.253 1.00 119.31 314 LEU C O 1
ATOM 7001 N N . GLU D 4 147 ? 213.115 171.172 162.907 1.00 120.86 315 GLU C N 1
ATOM 7002 C CA . GLU D 4 147 ? 212.827 171.749 161.599 1.00 120.86 315 GLU C CA 1
ATOM 7003 C C . GLU D 4 147 ? 212.285 170.700 160.638 1.00 120.86 315 GLU C C 1
ATOM 7004 O O . GLU D 4 147 ? 211.474 171.013 159.759 1.00 120.86 315 GLU C O 1
ATOM 7010 N N . LYS D 4 148 ? 212.726 169.451 160.779 1.00 117.69 316 LYS C N 1
ATOM 7011 C CA . LYS D 4 148 ? 212.135 168.385 159.982 1.00 117.69 316 LYS C CA 1
ATOM 7012 C C . LYS D 4 148 ? 210.800 167.947 160.561 1.00 117.69 316 LYS C C 1
ATOM 7013 O O . LYS D 4 148 ? 209.820 167.792 159.826 1.00 117.69 316 LYS C O 1
ATOM 7019 N N . TYR D 4 149 ? 210.744 167.756 161.879 1.00 115.91 317 TYR C N 1
ATOM 7020 C CA . TYR D 4 149 ? 209.539 167.243 162.518 1.00 115.91 317 TYR C CA 1
ATOM 7021 C C . TYR D 4 149 ? 208.329 168.109 162.196 1.00 115.91 317 TYR C C 1
ATOM 7022 O O . TYR D 4 149 ? 207.333 167.627 161.646 1.00 115.91 317 TYR C O 1
ATOM 7031 N N . ASN D 4 150 ? 208.395 169.396 162.537 1.00 119.08 318 ASN C N 1
ATOM 7032 C CA . ASN D 4 150 ? 207.243 170.266 162.333 1.00 119.08 318 ASN C CA 1
ATOM 7033 C C . ASN D 4 150 ? 206.854 170.329 160.863 1.00 119.08 318 ASN C C 1
ATOM 7034 O O . ASN D 4 150 ? 205.667 170.416 160.530 1.00 119.08 318 ASN C O 1
ATOM 7039 N N . GLN D 4 151 ? 207.840 170.277 159.968 1.00 119.40 319 GLN C N 1
ATOM 7040 C CA . GLN D 4 151 ? 207.541 170.292 158.542 1.00 119.40 319 GLN C CA 1
ATOM 7041 C C . GLN D 4 151 ? 206.969 168.955 158.092 1.00 119.40 319 GLN C C 1
ATOM 7042 O O . GLN D 4 151 ? 205.981 168.907 157.352 1.00 119.40 319 GLN C O 1
ATOM 7048 N N . LEU D 4 152 ? 207.590 167.856 158.521 1.00 117.15 320 LEU C N 1
ATOM 7049 C CA . LEU D 4 152 ? 207.100 166.538 158.139 1.00 117.15 320 LEU C CA 1
ATOM 7050 C C . LEU D 4 152 ? 205.701 166.285 158.678 1.00 117.15 320 LEU C C 1
ATOM 7051 O O . LEU D 4 152 ? 204.920 165.559 158.056 1.00 117.15 320 LEU C O 1
ATOM 7056 N N . LYS D 4 153 ? 205.365 166.872 159.826 1.00 118.32 321 LYS C N 1
ATOM 7057 C CA . LYS D 4 153 ? 204.007 166.766 160.339 1.00 118.32 321 LYS C CA 1
ATOM 7058 C C . LYS D 4 153 ? 203.001 167.424 159.410 1.00 118.32 321 LYS C C 1
ATOM 7059 O O . LYS D 4 153 ? 201.828 167.040 159.409 1.00 118.32 321 LYS C O 1
ATOM 7065 N N . ASP D 4 154 ? 203.432 168.407 158.621 1.00 123.53 322 ASP C N 1
ATOM 7066 C CA . ASP D 4 154 ? 202.527 169.024 157.660 1.00 123.53 322 ASP C CA 1
ATOM 7067 C C . ASP D 4 154 ? 202.265 168.097 156.483 1.00 123.53 322 ASP C C 1
ATOM 7068 O O . ASP D 4 154 ? 201.145 168.048 155.961 1.00 123.53 322 ASP C O 1
ATOM 7073 N N . ALA D 4 155 ? 203.287 167.355 156.050 1.00 123.47 323 ALA C N 1
ATOM 7074 C CA . ALA D 4 155 ? 203.111 166.422 154.943 1.00 123.47 323 ALA C CA 1
ATOM 7075 C C . ALA D 4 155 ? 202.062 165.372 155.277 1.00 123.47 323 ALA C C 1
ATOM 7076 O O . ALA D 4 155 ? 201.129 165.143 154.501 1.00 123.47 323 ALA C O 1
ATOM 7078 N N . ILE D 4 156 ? 202.194 164.731 156.439 1.00 122.48 324 ILE C N 1
ATOM 7079 C CA . ILE D 4 156 ? 201.218 163.731 156.856 1.00 122.48 324 ILE C CA 1
ATOM 7080 C C . ILE D 4 156 ? 199.828 164.340 156.958 1.00 122.48 324 ILE C C 1
ATOM 7081 O O . ILE D 4 156 ? 198.826 163.671 156.683 1.00 122.48 324 ILE C O 1
ATOM 7086 N N . ALA D 4 157 ? 199.739 165.616 157.331 1.00 126.14 325 ALA C N 1
ATOM 7087 C CA . ALA D 4 157 ? 198.435 166.265 157.389 1.00 126.14 325 ALA C CA 1
ATOM 7088 C C . ALA D 4 157 ? 197.905 166.562 155.995 1.00 126.14 325 ALA C C 1
ATOM 7089 O O . ALA D 4 157 ? 196.698 166.460 155.749 1.00 126.14 325 ALA C O 1
ATOM 7091 N N . GLN D 4 158 ? 198.789 166.928 155.070 1.00 130.92 326 GLN C N 1
ATOM 7092 C CA . GLN D 4 158 ? 198.378 167.258 153.712 1.00 130.92 326 GLN C CA 1
ATOM 7093 C C . GLN D 4 158 ? 198.223 166.012 152.849 1.00 130.92 326 GLN C C 1
ATOM 7094 O O . GLN D 4 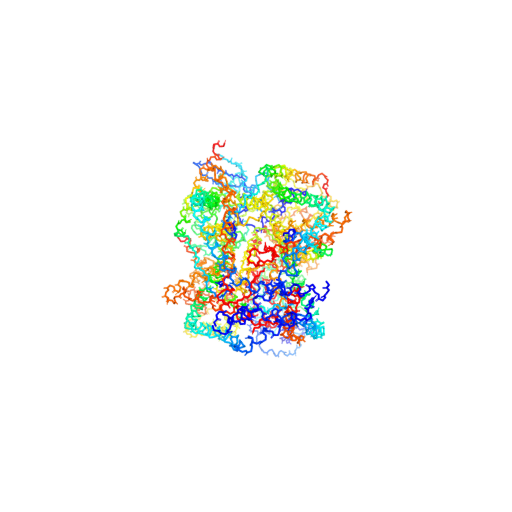158 ? 197.230 165.874 152.129 1.00 130.92 326 GLN C O 1
ATOM 7100 N N . ALA D 4 159 ? 199.184 165.092 152.919 1.00 133.35 327 ALA C N 1
ATOM 7101 C CA . ALA D 4 159 ? 199.080 163.845 152.172 1.00 133.35 327 ALA C CA 1
ATOM 7102 C C . ALA D 4 159 ? 197.995 162.928 152.708 1.00 133.35 327 ALA C C 1
ATOM 7103 O O . ALA D 4 159 ? 197.871 161.800 152.223 1.00 133.35 327 ALA C O 1
ATOM 7105 N N . GLU D 4 160 ? 197.228 163.369 153.701 1.00 138.12 328 GLU C N 1
ATOM 7106 C CA . GLU D 4 160 ? 196.036 162.666 154.148 1.00 138.12 328 GLU C CA 1
ATOM 7107 C C . GLU D 4 160 ? 194.758 163.432 153.866 1.00 138.12 328 GLU C C 1
ATOM 7108 O O . GLU D 4 160 ? 193.697 162.817 153.754 1.00 138.12 328 GLU C O 1
ATOM 7114 N N . MET D 4 161 ? 194.834 164.758 153.749 1.00 140.04 329 MET C N 1
ATOM 7115 C CA . MET D 4 161 ? 193.644 165.538 153.435 1.00 140.04 329 MET C CA 1
ATOM 7116 C C . MET D 4 161 ? 193.095 165.172 152.064 1.00 140.04 329 MET C C 1
ATOM 7117 O O . MET D 4 161 ? 191.877 165.165 151.855 1.00 140.04 329 MET C O 1
ATOM 7122 N N . ASP D 4 162 ? 193.978 164.856 151.116 1.00 144.81 330 ASP C N 1
ATOM 7123 C CA . ASP D 4 162 ? 193.525 164.453 149.791 1.00 144.81 330 ASP C CA 1
ATOM 7124 C C . ASP D 4 162 ? 193.083 162.996 149.756 1.00 144.81 330 ASP C C 1
ATOM 7125 O O . ASP D 4 162 ? 192.142 162.658 149.030 1.00 144.81 330 ASP C O 1
ATOM 7130 N N . LEU D 4 163 ? 193.747 162.128 150.520 1.00 142.92 331 LEU C N 1
ATOM 7131 C CA . LEU D 4 163 ? 193.350 160.726 150.583 1.00 142.92 331 LEU C CA 1
ATOM 7132 C C . LEU D 4 163 ? 191.900 160.591 151.024 1.00 142.92 331 LEU C C 1
ATOM 7133 O O . LEU D 4 163 ? 191.099 159.907 150.380 1.00 142.92 331 LEU C O 1
ATOM 7138 N N . LYS D 4 164 ? 191.546 161.243 152.131 1.00 145.04 332 LYS C N 1
ATOM 7139 C CA . LYS D 4 164 ? 190.154 161.265 152.555 1.00 145.04 332 LYS C CA 1
ATOM 7140 C C . LYS D 4 164 ? 189.281 162.075 151.610 1.00 145.04 332 LYS C C 1
ATOM 7141 O O . LYS D 4 164 ? 188.054 161.944 151.656 1.00 145.04 332 LYS C O 1
ATOM 7147 N N . ARG D 4 165 ? 189.880 162.914 150.767 1.00 149.26 333 ARG C N 1
ATOM 7148 C CA . ARG D 4 165 ? 189.130 163.643 149.755 1.00 149.26 333 ARG C CA 1
ATOM 7149 C C . ARG D 4 165 ? 188.992 162.849 148.466 1.00 149.26 333 ARG C C 1
ATOM 7150 O O . ARG D 4 165 ? 187.987 162.992 147.762 1.00 149.26 333 ARG C O 1
ATOM 7158 N N . LEU D 4 166 ? 189.982 162.016 148.143 1.00 145.33 334 LEU C N 1
ATOM 7159 C CA . LEU D 4 166 ? 189.889 161.182 146.950 1.00 145.33 334 LEU C CA 1
ATOM 7160 C C . LEU D 4 166 ? 188.750 160.177 147.066 1.00 145.33 334 LEU C C 1
ATOM 7161 O O . LEU D 4 166 ? 188.126 159.821 146.061 1.00 145.33 334 LEU C O 1
ATOM 7166 N N . ARG D 4 167 ? 188.461 159.714 148.277 1.00 149.27 335 ARG C N 1
ATOM 7167 C CA . ARG D 4 167 ? 187.407 158.736 148.506 1.00 149.27 335 ARG C CA 1
ATOM 7168 C C . ARG D 4 167 ? 186.049 159.373 148.746 1.00 149.27 335 ARG C C 1
ATOM 7169 O O . ARG D 4 167 ? 185.218 158.776 149.441 1.00 149.27 335 ARG C O 1
ATOM 7177 N N . ASP D 4 168 ? 185.817 160.566 148.213 1.00 154.52 336 ASP C N 1
ATOM 7178 C CA . ASP D 4 168 ? 184.565 161.276 148.408 1.00 154.52 336 ASP C CA 1
ATOM 7179 C C . ASP D 4 168 ? 183.392 160.420 147.935 1.00 154.52 336 ASP C C 1
ATOM 7180 O O . ASP D 4 168 ? 183.393 159.963 146.783 1.00 154.52 336 ASP C O 1
ATOM 7185 N N . PRO D 4 169 ? 182.389 160.175 148.784 1.00 155.04 337 PRO C N 1
ATOM 7186 C CA . PRO D 4 169 ? 181.258 159.330 148.369 1.00 155.04 337 PRO C CA 1
ATOM 7187 C C . PRO D 4 169 ? 180.394 159.942 147.280 1.00 155.04 337 PRO C C 1
ATOM 7188 O O . PRO D 4 169 ? 179.540 159.235 146.730 1.00 155.04 337 PRO C O 1
ATOM 7192 N N . LEU D 4 170 ? 180.573 161.223 146.956 1.00 154.94 338 LEU C N 1
ATOM 7193 C CA . LEU D 4 170 ? 179.804 161.828 145.873 1.00 154.94 338 LEU C CA 1
ATOM 7194 C C . LEU D 4 170 ? 180.467 161.572 144.525 1.00 154.94 338 LEU C C 1
ATOM 7195 O O . LEU D 4 170 ? 179.867 160.966 143.631 1.00 154.94 338 LEU C O 1
ATOM 7200 N N . GLN D 4 171 ? 181.708 162.022 144.366 1.00 156.05 339 GLN C N 1
ATOM 7201 C CA . GLN D 4 171 ? 182.453 161.759 143.147 1.00 156.05 339 GLN C CA 1
ATOM 7202 C C . GLN D 4 171 ? 182.860 160.288 143.093 1.00 156.05 339 GLN C C 1
ATOM 7203 O O . GLN D 4 171 ? 182.730 159.540 144.064 1.00 156.05 339 GLN C O 1
ATOM 7209 N N . VAL D 4 172 ? 183.368 159.869 141.938 1.00 153.77 340 VAL C N 1
ATOM 7210 C CA . VAL D 4 172 ? 183.777 158.488 141.714 1.00 153.77 340 VAL C CA 1
ATOM 7211 C C . VAL D 4 172 ? 185.278 158.456 141.463 1.00 153.77 340 VAL C C 1
ATOM 7212 O O . VAL D 4 172 ? 185.805 159.262 140.687 1.00 153.77 340 VAL C O 1
ATOM 7216 N N . HIS D 4 173 ? 185.966 157.545 142.144 1.00 150.05 341 HIS C N 1
ATOM 7217 C CA . HIS D 4 173 ? 187.407 157.383 141.995 1.00 150.05 341 HIS C CA 1
ATOM 7218 C C . HIS D 4 173 ? 187.812 155.941 142.273 1.00 150.05 341 HIS C C 1
ATOM 7219 O O . HIS D 4 173 ? 187.922 155.530 143.428 1.00 150.05 341 HIS C O 1
ATOM 7226 N N . VAL E 3 1 ? 181.028 177.421 175.011 1.00 121.25 48 VAL D N 1
ATOM 7227 C CA . VAL E 3 1 ? 179.726 176.983 174.532 1.00 121.25 48 VAL D CA 1
ATOM 7228 C C . VAL E 3 1 ? 179.489 175.542 174.978 1.00 121.25 48 VAL D C 1
ATOM 7229 O O . VAL E 3 1 ? 180.436 174.788 175.194 1.00 121.25 48 VAL D O 1
ATOM 7233 N N . ILE E 3 2 ? 178.219 175.170 175.131 1.00 117.57 49 ILE D N 1
ATOM 7234 C CA . ILE E 3 2 ? 177.886 173.839 175.630 1.00 117.57 49 ILE D CA 1
ATOM 7235 C C . ILE E 3 2 ? 178.040 172.799 174.528 1.00 117.57 49 ILE D C 1
ATOM 7236 O O . ILE E 3 2 ? 178.835 171.861 174.641 1.00 117.57 49 ILE D O 1
ATOM 7241 N N . VAL E 3 3 ? 177.273 172.943 173.458 1.00 123.11 50 VAL D N 1
ATOM 7242 C CA . VAL E 3 3 ? 177.262 171.960 172.389 1.00 123.11 50 VAL D CA 1
ATOM 7243 C C . VAL E 3 3 ? 178.266 172.362 171.319 1.00 123.11 50 VAL D C 1
ATOM 7244 O O . VAL E 3 3 ? 178.667 173.522 171.207 1.00 123.11 50 VAL D O 1
ATOM 7248 N N . THR E 3 4 ? 178.675 171.385 170.520 1.00 132.18 51 THR D N 1
ATOM 7249 C CA . THR E 3 4 ? 179.603 171.627 169.425 1.00 132.18 51 THR D CA 1
ATOM 7250 C C . THR E 3 4 ? 178.838 172.193 168.232 1.00 132.18 51 THR D C 1
ATOM 7251 O O . THR E 3 4 ? 177.673 172.586 168.334 1.00 132.18 51 THR D O 1
ATOM 7255 N N . ARG E 3 5 ? 179.496 172.243 167.074 1.00 139.54 52 ARG D N 1
ATOM 7256 C CA . ARG E 3 5 ? 178.865 172.814 165.890 1.00 139.54 52 ARG D CA 1
ATOM 7257 C C . ARG E 3 5 ? 177.753 171.915 165.366 1.00 139.54 52 ARG D C 1
ATOM 7258 O O . ARG E 3 5 ? 176.660 172.390 165.039 1.00 139.54 52 ARG D O 1
ATOM 7266 N N . SER E 3 6 ? 178.016 170.611 165.272 1.00 133.77 53 SER D N 1
ATOM 7267 C CA . SER E 3 6 ? 177.028 169.697 164.710 1.00 133.77 53 SER D CA 1
ATOM 7268 C C . SER E 3 6 ? 175.804 169.582 165.607 1.00 133.77 53 SER D C 1
ATOM 7269 O O . SER E 3 6 ? 174.679 169.425 165.119 1.00 133.77 53 SER D O 1
ATOM 7272 N N . GLY E 3 7 ? 176.002 169.655 166.917 1.00 130.82 54 GLY D N 1
ATOM 7273 C CA . GLY E 3 7 ? 174.910 169.493 167.855 1.00 130.82 54 GLY D CA 1
ATOM 7274 C C . GLY E 3 7 ? 175.263 168.531 168.967 1.00 130.82 54 GLY D C 1
ATOM 7275 O O . GLY E 3 7 ? 174.557 168.447 169.976 1.00 130.82 54 GLY D O 1
ATOM 7276 N N . ALA E 3 8 ? 176.359 167.799 168.790 1.00 127.43 55 ALA D N 1
ATOM 7277 C CA . ALA E 3 8 ? 176.815 166.873 169.810 1.00 127.43 55 ALA D CA 1
ATOM 7278 C C . ALA E 3 8 ? 177.228 167.634 171.065 1.00 127.43 55 ALA D C 1
ATOM 7279 O O . ALA E 3 8 ? 177.378 168.856 171.068 1.00 127.43 55 ALA D O 1
ATOM 7281 N N . ILE E 3 9 ? 177.418 166.887 172.147 1.00 121.51 56 ILE D N 1
ATOM 7282 C CA . ILE E 3 9 ? 177.744 167.450 173.450 1.00 121.51 56 ILE D CA 1
ATOM 7283 C C . ILE E 3 9 ? 179.236 167.284 173.688 1.00 121.51 56 ILE D C 1
ATOM 7284 O O . ILE E 3 9 ? 179.784 166.191 173.501 1.00 121.51 56 ILE D O 1
ATOM 7289 N N . LEU E 3 10 ? 179.889 168.370 174.091 1.00 118.69 57 LEU D N 1
ATOM 7290 C CA . LEU E 3 10 ? 181.329 168.364 174.269 1.00 118.69 57 LEU D CA 1
ATOM 7291 C C . LEU E 3 10 ? 181.732 167.340 175.329 1.00 118.69 57 LEU D C 1
ATOM 7292 O O . LEU E 3 10 ? 180.934 166.997 176.206 1.00 118.69 57 LEU D O 1
ATOM 7297 N N . PRO E 3 11 ? 182.959 166.828 175.267 1.00 117.01 58 PRO D N 1
ATOM 7298 C CA . PRO E 3 11 ? 183.375 165.808 176.232 1.00 117.01 58 PRO D CA 1
ATOM 7299 C C . PRO E 3 11 ? 183.496 166.382 177.632 1.00 117.01 58 PRO D C 1
ATOM 7300 O O . PRO E 3 11 ? 183.678 167.586 177.822 1.00 117.01 58 PRO D O 1
ATOM 7304 N N . LYS E 3 12 ? 183.389 165.496 178.615 1.00 118.49 59 LYS D N 1
ATOM 7305 C CA . LYS E 3 12 ? 183.483 165.901 180.007 1.00 118.49 59 LYS D CA 1
ATOM 7306 C C . LYS E 3 12 ? 184.842 166.546 180.272 1.00 118.49 59 LYS D C 1
ATOM 7307 O O . LYS E 3 12 ? 185.876 165.949 179.948 1.00 118.49 59 LYS D O 1
ATOM 7313 N N . PRO E 3 13 ? 184.879 167.746 180.845 1.00 115.23 60 PRO D N 1
ATOM 7314 C CA . PRO E 3 13 ? 186.169 168.366 181.159 1.00 115.23 60 PRO D CA 1
ATOM 7315 C C . PRO E 3 13 ? 186.929 167.539 182.179 1.00 115.23 60 PRO D C 1
ATOM 7316 O O . PRO E 3 13 ? 186.343 166.859 183.022 1.00 115.23 60 PRO D O 1
ATOM 7320 N N . VAL E 3 14 ? 188.251 167.601 182.094 1.00 120.91 61 VAL D N 1
ATOM 7321 C CA . VAL E 3 14 ? 189.129 166.766 182.902 1.00 120.91 61 VAL D CA 1
ATOM 7322 C C . VAL E 3 14 ? 189.498 167.554 184.155 1.00 120.91 61 VAL D C 1
ATOM 7323 O O . VAL E 3 14 ? 190.292 168.497 184.111 1.00 120.91 61 VAL D O 1
ATOM 7327 N N . LYS E 3 15 ? 188.902 167.176 185.280 1.00 126.01 62 LYS D N 1
ATOM 7328 C CA . LYS E 3 15 ? 189.289 167.754 186.556 1.00 126.01 62 LYS D CA 1
ATOM 7329 C C . LYS E 3 15 ? 190.618 167.162 187.003 1.00 126.01 62 LYS D C 1
ATOM 7330 O O . LYS E 3 15 ? 190.885 165.976 186.797 1.00 126.01 62 LYS D O 1
ATOM 7336 N N . MET E 3 16 ? 191.458 167.996 187.609 1.00 132.02 63 MET D N 1
ATOM 7337 C CA . MET E 3 16 ? 192.766 167.535 188.052 1.00 132.02 63 MET D CA 1
ATOM 7338 C C . MET E 3 16 ? 192.612 166.490 189.148 1.00 132.02 63 MET D C 1
ATOM 7339 O O . MET E 3 16 ? 191.905 166.711 190.135 1.00 132.02 63 MET D O 1
ATOM 7344 N N . SER E 3 17 ? 193.270 165.347 188.964 1.00 134.16 64 SER D N 1
ATOM 7345 C CA . SER E 3 17 ? 193.184 164.263 189.933 1.00 134.16 64 SER D CA 1
ATOM 7346 C C . SER E 3 17 ? 193.725 164.711 191.283 1.00 134.16 64 SER D C 1
ATOM 7347 O O . SER E 3 17 ? 194.874 165.149 191.389 1.00 134.16 64 SER D O 1
ATOM 7350 N N . PHE E 3 18 ? 192.892 164.590 192.314 1.00 133.00 65 PHE D N 1
ATOM 7351 C CA . PHE E 3 18 ? 193.210 165.073 193.654 1.00 133.00 65 PHE D CA 1
ATOM 7352 C C . PHE E 3 18 ? 193.587 166.553 193.608 1.00 133.00 65 PHE D C 1
ATOM 7353 O O . PHE E 3 18 ? 194.672 166.969 194.015 1.00 133.00 65 PHE D O 1
ATOM 7361 N N . GLY E 3 19 ? 192.659 167.346 193.083 1.00 126.90 66 GLY D N 1
ATOM 7362 C CA . GLY E 3 19 ? 192.890 168.763 192.900 1.00 126.90 66 GLY D CA 1
ATOM 7363 C C . GLY E 3 19 ? 193.063 169.524 194.195 1.00 126.90 66 GLY D C 1
ATOM 7364 O O . GLY E 3 19 ? 194.137 170.070 194.460 1.00 126.90 66 GLY D O 1
ATOM 7365 N N . LEU E 3 20 ? 192.010 169.561 195.016 1.00 122.47 67 LEU D N 1
ATOM 7366 C CA . LEU E 3 20 ? 192.051 170.369 196.230 1.00 122.47 67 LEU D CA 1
ATOM 7367 C C . LEU E 3 20 ? 193.121 169.887 197.198 1.00 122.47 67 LEU D C 1
ATOM 7368 O O . LEU E 3 20 ? 193.613 170.673 198.014 1.00 122.47 67 LEU D O 1
ATOM 7373 N N . LEU E 3 21 ? 193.494 168.608 197.133 1.00 123.75 68 LEU D N 1
ATOM 7374 C CA . LEU E 3 21 ? 194.616 168.139 197.937 1.00 123.75 68 LEU D CA 1
ATOM 7375 C C . LEU E 3 21 ? 195.898 168.856 197.540 1.00 123.75 68 LEU D C 1
ATOM 7376 O O . LEU E 3 21 ? 196.603 169.407 198.390 1.00 123.75 68 LEU D O 1
ATOM 7381 N N . ARG E 3 22 ? 196.212 168.864 196.242 1.00 122.67 69 ARG D N 1
ATOM 7382 C CA . ARG E 3 22 ? 197.408 169.556 195.777 1.00 122.67 69 ARG D CA 1
ATOM 7383 C C . ARG E 3 22 ? 197.350 171.043 196.086 1.00 122.67 69 ARG D C 1
ATOM 7384 O O . ARG E 3 22 ? 198.381 171.656 196.383 1.00 122.67 69 ARG D O 1
ATOM 7392 N N . VAL E 3 23 ? 196.160 171.640 196.019 1.00 118.19 70 VAL D N 1
ATOM 7393 C CA . VAL E 3 23 ? 196.030 173.070 196.278 1.00 118.19 70 VAL D CA 1
ATOM 7394 C C . VAL E 3 23 ? 196.236 173.359 197.758 1.00 118.19 70 VAL D C 1
ATOM 7395 O O . VAL E 3 23 ? 197.164 174.076 198.147 1.00 118.19 70 VAL D O 1
ATOM 7399 N N . PHE E 3 24 ? 195.386 172.789 198.605 1.00 121.63 71 PHE D N 1
ATOM 7400 C CA . PHE E 3 24 ? 195.449 173.064 200.037 1.00 121.63 71 PHE D CA 1
ATOM 7401 C C . PHE E 3 24 ? 196.611 172.415 200.718 1.00 121.63 71 PHE D C 1
ATOM 7402 O O . PHE E 3 24 ? 196.686 172.511 201.943 1.00 121.63 71 PHE D O 1
ATOM 7410 N N . SER E 3 25 ? 197.523 171.746 200.021 1.00 122.77 72 SER D N 1
ATOM 7411 C CA . SER E 3 25 ? 198.752 171.267 200.630 1.00 122.77 72 SER D CA 1
ATOM 7412 C C . SER E 3 25 ? 199.987 171.929 200.044 1.00 122.77 72 SER D C 1
ATOM 7413 O O . SER E 3 25 ? 201.096 171.424 200.241 1.00 122.77 72 SER D O 1
ATOM 7416 N N . ILE E 3 26 ? 199.827 173.031 199.316 1.00 116.21 73 ILE D N 1
ATOM 7417 C CA . ILE E 3 26 ? 200.961 173.837 198.883 1.00 116.21 73 ILE D CA 1
ATOM 7418 C C . ILE E 3 26 ? 200.705 175.281 199.281 1.00 116.21 73 ILE D C 1
ATOM 7419 O O . ILE E 3 26 ? 201.605 176.124 199.212 1.00 116.21 73 ILE D O 1
ATOM 7424 N N . VAL E 3 27 ? 199.478 175.579 199.703 1.00 113.32 74 VAL D N 1
ATOM 7425 C CA . VAL E 3 27 ? 199.147 176.929 200.136 1.00 113.32 74 VAL D CA 1
ATOM 7426 C C . VAL E 3 27 ? 199.258 176.999 201.652 1.00 113.32 74 VAL D C 1
ATOM 7427 O O . VAL E 3 27 ? 199.606 178.045 202.206 1.00 113.32 74 VAL D O 1
ATOM 7431 N N . ILE E 3 28 ? 198.994 175.889 202.334 1.00 111.40 75 ILE D N 1
ATOM 7432 C CA . ILE E 3 28 ? 199.059 175.855 203.795 1.00 111.40 75 ILE D CA 1
ATOM 7433 C C . ILE E 3 28 ? 200.504 175.795 204.284 1.00 111.40 75 ILE D C 1
ATOM 7434 O O . ILE E 3 28 ? 200.893 176.636 205.105 1.00 111.40 75 ILE D O 1
ATOM 7439 N N . PRO E 3 29 ? 201.342 174.851 203.838 1.00 107.04 76 PRO D N 1
ATOM 7440 C CA . PRO E 3 29 ? 202.729 174.850 204.316 1.00 107.04 76 PRO D CA 1
ATOM 7441 C C . PRO E 3 29 ? 203.553 175.996 203.773 1.00 107.04 76 PRO D C 1
ATOM 7442 O O . PRO E 3 29 ? 204.697 176.165 204.208 1.00 107.04 76 PRO D O 1
ATOM 7446 N N . PHE E 3 30 ? 203.025 176.779 202.836 1.00 104.33 77 PHE D N 1
ATOM 7447 C CA . PHE E 3 30 ? 203.683 177.994 202.382 1.00 104.33 77 PHE D CA 1
ATOM 7448 C C . PHE E 3 30 ? 203.007 179.250 202.904 1.00 104.33 77 PHE D C 1
ATOM 7449 O O . PHE E 3 30 ? 203.500 180.353 202.654 1.00 104.33 77 PHE D O 1
ATOM 7457 N N . LEU E 3 31 ? 201.887 179.112 203.606 1.00 103.18 78 LEU D N 1
ATOM 7458 C CA . LEU E 3 31 ? 201.327 180.209 204.379 1.00 103.18 78 LEU D CA 1
ATOM 7459 C C . LEU E 3 31 ? 201.918 180.255 205.776 1.00 103.18 78 LEU D C 1
ATOM 7460 O O . LEU E 3 31 ? 202.078 181.341 206.341 1.00 103.18 78 LEU D O 1
ATOM 7465 N N . TYR E 3 32 ? 202.250 179.093 206.337 1.00 110.05 79 TYR D N 1
ATOM 7466 C CA . TYR E 3 32 ? 202.940 179.051 207.619 1.00 110.05 79 TYR D CA 1
ATOM 7467 C C . TYR E 3 32 ? 204.379 179.526 207.476 1.00 110.05 79 TYR D C 1
ATOM 7468 O O . TYR E 3 32 ? 204.852 180.349 208.266 1.00 110.05 79 TYR D O 1
ATOM 7477 N N . VAL E 3 33 ? 205.096 179.010 206.475 1.00 108.93 80 VAL D N 1
ATOM 7478 C CA . VAL E 3 33 ? 206.447 179.483 206.204 1.00 108.93 80 VAL D CA 1
ATOM 7479 C C . VAL E 3 33 ? 206.447 180.964 205.864 1.00 108.93 80 VAL D C 1
ATOM 7480 O O . VAL E 3 33 ? 207.423 181.666 206.145 1.00 108.93 80 VAL D O 1
ATOM 7484 N N . GLY E 3 34 ? 205.357 181.471 205.289 1.00 105.34 81 GLY D N 1
ATOM 7485 C CA . GLY E 3 34 ? 205.231 182.902 205.096 1.00 105.34 81 GLY D CA 1
ATOM 7486 C C . GLY E 3 34 ? 205.069 183.676 206.385 1.00 105.34 81 GLY D C 1
ATOM 7487 O O . GLY E 3 34 ? 205.325 184.882 206.408 1.00 105.34 81 GLY D O 1
ATOM 7488 N N . THR E 3 35 ? 204.642 183.011 207.457 1.00 106.29 82 THR D N 1
ATOM 7489 C CA . THR E 3 35 ? 204.582 183.655 208.763 1.00 106.29 82 THR D CA 1
ATOM 7490 C C . THR E 3 35 ? 205.929 183.579 209.469 1.00 106.29 82 THR D C 1
ATOM 7491 O O . THR E 3 35 ? 206.446 184.592 209.952 1.00 106.29 82 THR D O 1
ATOM 7495 N N . LEU E 3 36 ? 206.514 182.383 209.520 1.00 111.12 83 LEU D N 1
ATOM 7496 C CA . LEU E 3 36 ? 207.782 182.187 210.212 1.00 111.12 83 LEU D CA 1
ATOM 7497 C C . LEU E 3 36 ? 208.901 183.026 209.608 1.00 111.12 83 LEU D C 1
ATOM 7498 O O . LEU E 3 36 ? 209.839 183.407 210.316 1.00 111.12 83 LEU D O 1
ATOM 7503 N N . ILE E 3 37 ? 208.830 183.322 208.309 1.00 112.37 84 ILE D N 1
ATOM 7504 C CA . ILE E 3 37 ? 209.854 184.154 207.686 1.00 112.37 84 ILE D CA 1
ATOM 7505 C C . ILE E 3 37 ? 209.717 185.610 208.111 1.00 112.37 84 ILE D C 1
ATOM 7506 O O . ILE E 3 37 ? 210.675 186.383 207.987 1.00 112.37 84 ILE D O 1
ATOM 7511 N N . SER E 3 38 ? 208.558 185.999 208.636 1.00 113.84 85 SER D N 1
ATOM 7512 C CA . SER E 3 38 ? 208.309 187.365 209.073 1.00 113.84 85 SER D CA 1
ATOM 7513 C C . SER E 3 38 ? 208.625 187.566 210.548 1.00 113.84 85 SER D C 1
ATOM 7514 O O . SER E 3 38 ? 209.183 188.600 210.926 1.00 113.84 85 SER D O 1
ATOM 7517 N N . LYS E 3 39 ? 208.269 186.593 211.389 1.00 115.29 86 LYS D N 1
ATOM 7518 C CA . LYS E 3 39 ? 208.557 186.690 212.815 1.00 115.29 86 LYS D CA 1
ATOM 7519 C C . LYS E 3 39 ? 210.045 186.892 213.062 1.00 115.29 86 LYS D C 1
ATOM 7520 O O . LYS E 3 39 ? 210.448 187.799 213.798 1.00 115.29 86 LYS D O 1
ATOM 7526 N N . ASN E 3 40 ? 210.881 186.061 212.446 1.00 121.18 87 ASN D N 1
ATOM 7527 C CA . ASN E 3 40 ? 212.320 186.192 212.624 1.00 121.18 87 ASN D CA 1
ATOM 7528 C C . ASN E 3 40 ? 212.928 187.274 211.745 1.00 121.18 87 ASN D C 1
ATOM 7529 O O . ASN E 3 40 ? 214.157 187.371 211.674 1.00 121.18 87 ASN D O 1
ATOM 7534 N N . PHE E 3 41 ? 212.109 188.079 211.070 1.00 125.07 88 PHE D N 1
ATOM 7535 C CA . PHE E 3 41 ? 212.613 189.225 210.320 1.00 125.07 88 PHE D CA 1
ATOM 7536 C C . PHE E 3 41 ? 212.469 190.513 211.123 1.00 125.07 88 PHE D C 1
ATOM 7537 O O . PHE E 3 41 ? 213.450 191.230 211.339 1.00 125.07 88 PHE D O 1
ATOM 7545 N N . ALA E 3 42 ? 211.247 190.820 211.562 1.00 126.17 89 ALA D N 1
ATOM 7546 C CA . ALA E 3 42 ? 211.042 192.000 212.393 1.00 126.17 89 ALA D CA 1
ATOM 7547 C C . ALA E 3 42 ? 211.871 191.920 213.666 1.00 126.17 89 ALA D C 1
ATOM 7548 O O . ALA E 3 42 ? 212.524 192.896 214.051 1.00 126.17 89 ALA D O 1
ATOM 7550 N N . ALA E 3 43 ? 211.868 190.760 214.326 1.00 128.42 90 ALA D N 1
ATOM 7551 C CA . ALA E 3 43 ? 212.710 190.570 215.501 1.00 128.42 90 ALA D CA 1
ATOM 7552 C C . ALA E 3 43 ? 214.187 190.730 215.176 1.00 128.42 90 ALA D C 1
ATOM 7553 O O . ALA E 3 43 ? 214.993 190.946 216.087 1.00 128.42 90 ALA D O 1
ATOM 7555 N N . LEU E 3 44 ? 214.560 190.619 213.903 1.00 134.18 91 LEU D N 1
ATOM 7556 C CA . LEU E 3 44 ? 215.913 190.938 213.474 1.00 134.18 91 LEU D CA 1
ATOM 7557 C C . LEU E 3 44 ? 216.035 192.377 212.994 1.00 134.18 91 LEU D C 1
ATOM 7558 O O . LEU E 3 44 ? 217.145 192.916 212.961 1.00 134.18 91 LEU D O 1
ATOM 7563 N N . LEU E 3 45 ? 214.918 193.010 212.634 1.00 136.57 92 LEU D N 1
ATOM 7564 C CA . LEU E 3 45 ? 214.961 194.376 212.130 1.00 136.57 92 LEU D CA 1
ATOM 7565 C C . LEU E 3 45 ? 215.296 195.381 213.221 1.00 136.57 92 LEU D C 1
ATOM 7566 O O . LEU E 3 45 ? 215.998 196.363 212.957 1.00 136.57 92 LEU D O 1
ATOM 7571 N N . GLU E 3 46 ? 214.813 195.160 214.443 1.00 143.52 93 GLU D N 1
ATOM 7572 C CA . GLU E 3 46 ? 215.079 196.083 215.537 1.00 143.52 93 GLU D CA 1
ATOM 7573 C C . GLU E 3 46 ? 216.510 196.004 216.051 1.00 143.52 93 GLU D C 1
ATOM 7574 O O . GLU E 3 46 ? 216.911 196.862 216.845 1.00 143.52 93 GLU D O 1
ATOM 7580 N N . GLU E 3 47 ? 217.285 195.004 215.630 1.00 148.07 94 GLU D N 1
ATOM 7581 C CA . GLU E 3 47 ? 218.684 194.938 216.040 1.00 148.07 94 GLU D CA 1
ATOM 7582 C C . GLU E 3 47 ? 219.514 195.992 215.319 1.00 148.07 94 GLU D C 1
ATOM 7583 O O . GLU E 3 47 ? 220.101 196.876 215.953 1.00 148.07 94 GLU D O 1
ATOM 7589 N N . HIS E 3 48 ? 219.570 195.917 213.994 1.00 149.42 95 HIS D N 1
ATOM 7590 C CA . HIS E 3 48 ? 220.324 196.883 213.205 1.00 149.42 95 HIS D CA 1
ATOM 7591 C C . HIS E 3 48 ? 219.488 198.126 212.920 1.00 149.42 95 HIS D C 1
ATOM 7592 O O . HIS E 3 48 ? 219.574 198.710 211.840 1.00 149.42 95 HIS D O 1
ATOM 7599 N N . ALA F 4 5 ? 164.838 172.120 126.097 1.00 192.51 173 ALA G N 1
ATOM 7600 C CA . ALA F 4 5 ? 163.933 171.125 126.659 1.00 192.51 173 ALA G CA 1
ATOM 7601 C C . ALA F 4 5 ? 164.627 170.310 127.743 1.00 192.51 173 ALA G C 1
ATOM 7602 O O . ALA F 4 5 ? 165.855 170.225 127.775 1.00 192.51 173 ALA G O 1
ATOM 7604 N N . ALA F 4 6 ? 163.824 169.710 128.627 1.00 193.21 174 ALA G N 1
ATOM 7605 C CA . ALA F 4 6 ? 164.377 168.931 129.730 1.00 193.21 174 ALA G CA 1
ATOM 7606 C C . ALA F 4 6 ? 165.223 167.767 129.232 1.00 193.21 174 ALA G C 1
ATOM 7607 O O . ALA F 4 6 ? 166.176 167.359 129.906 1.00 193.21 174 ALA G O 1
ATOM 7609 N N . THR F 4 7 ? 164.892 167.222 128.061 1.00 193.89 175 THR G N 1
ATOM 7610 C CA . THR F 4 7 ? 165.678 166.131 127.499 1.00 193.89 175 THR G CA 1
ATOM 7611 C C . THR F 4 7 ? 166.995 166.610 126.905 1.00 193.89 175 THR G C 1
ATOM 7612 O O . THR F 4 7 ? 167.931 165.811 126.786 1.00 193.89 175 THR G O 1
ATOM 7616 N N . LEU F 4 8 ? 167.095 167.888 126.533 1.00 188.71 176 LEU G N 1
ATOM 7617 C CA . LEU F 4 8 ? 168.281 168.392 125.859 1.00 188.71 176 LEU G CA 1
ATOM 7618 C C . LEU F 4 8 ? 169.016 169.494 126.608 1.00 188.71 176 LEU G C 1
ATOM 7619 O O . LEU F 4 8 ? 170.180 169.752 126.286 1.00 188.71 176 LEU G O 1
ATOM 7624 N N . ASN F 4 9 ? 168.385 170.157 127.578 1.00 186.81 177 ASN G N 1
ATOM 7625 C CA . ASN F 4 9 ? 169.102 171.186 128.324 1.00 186.81 177 ASN G CA 1
ATOM 7626 C C . ASN F 4 9 ? 170.171 170.564 129.211 1.00 186.81 177 ASN G C 1
ATOM 7627 O O . ASN F 4 9 ? 171.274 171.105 129.339 1.00 186.81 177 ASN G O 1
ATOM 7632 N N . ASP F 4 10 ? 169.864 169.420 129.828 1.00 185.48 178 ASP G N 1
ATOM 7633 C CA . ASP F 4 10 ? 170.836 168.766 130.695 1.00 185.48 178 ASP G CA 1
ATOM 7634 C C . ASP F 4 10 ? 172.010 168.222 129.894 1.00 185.48 178 ASP G C 1
ATOM 7635 O O . ASP F 4 10 ? 173.167 168.370 130.303 1.00 185.48 178 ASP G O 1
ATOM 7640 N N . VAL F 4 11 ? 171.736 167.595 128.747 1.00 180.34 179 VAL G N 1
ATOM 7641 C CA . VAL F 4 11 ? 172.833 167.090 127.931 1.00 180.34 179 VAL G CA 1
ATOM 7642 C C . VAL F 4 11 ? 173.648 168.248 127.379 1.00 180.34 179 VAL G C 1
ATOM 7643 O O . VAL F 4 11 ? 174.849 168.104 127.129 1.00 180.34 179 VAL G O 1
ATOM 7647 N N . LYS F 4 12 ? 173.020 169.412 127.192 1.00 177.60 180 LYS G N 1
ATOM 7648 C CA . LYS F 4 12 ? 173.778 170.605 126.834 1.00 177.60 180 LYS G CA 1
ATOM 7649 C C . LYS F 4 12 ? 174.766 170.965 127.934 1.00 177.60 180 LYS G C 1
ATOM 7650 O O . LYS F 4 12 ? 175.917 171.316 127.654 1.00 177.60 180 LYS G O 1
ATOM 7656 N N . THR F 4 13 ? 174.334 170.886 129.193 1.00 176.01 181 THR G N 1
ATOM 7657 C CA . THR F 4 13 ? 175.284 170.994 130.293 1.00 176.01 181 THR G CA 1
ATOM 7658 C C . THR F 4 13 ? 176.256 169.824 130.280 1.00 176.01 181 THR G C 1
ATOM 7659 O O . THR F 4 13 ? 177.446 169.993 130.569 1.00 176.01 181 THR G O 1
ATOM 7663 N N . LEU F 4 14 ? 175.766 168.631 129.943 1.00 171.57 182 LEU G N 1
ATOM 7664 C CA . LEU F 4 14 ? 176.623 167.452 129.911 1.00 171.57 182 LEU G CA 1
ATOM 7665 C C . LEU F 4 14 ? 177.745 167.623 128.895 1.00 171.57 182 LEU G C 1
ATOM 7666 O O . LEU F 4 14 ? 178.925 167.458 129.222 1.00 171.57 182 LEU G O 1
ATOM 7671 N N . VAL F 4 15 ? 177.395 167.965 127.652 1.00 171.15 183 VAL G N 1
ATOM 7672 C CA . VAL F 4 15 ? 178.433 168.185 126.650 1.00 171.15 183 VAL G CA 1
ATOM 7673 C C . VAL F 4 15 ? 179.265 169.405 127.014 1.00 171.15 183 VAL G C 1
ATOM 7674 O O . VAL F 4 15 ? 180.461 169.467 126.702 1.00 171.15 183 VAL G O 1
ATOM 7678 N N . GLN F 4 16 ? 178.662 170.384 127.690 1.00 170.56 184 GLN G N 1
ATOM 7679 C CA . GLN F 4 16 ? 179.451 171.474 128.249 1.00 170.56 184 GLN G CA 1
ATOM 7680 C C . GLN F 4 16 ? 180.446 170.939 129.267 1.00 170.56 184 GLN G C 1
ATOM 7681 O O . GLN F 4 16 ? 181.631 171.285 129.237 1.00 170.56 184 GLN G O 1
ATOM 7687 N N . GLN F 4 17 ? 179.979 170.084 130.176 1.00 168.46 185 GLN G N 1
ATOM 7688 C CA . GLN F 4 17 ? 180.895 169.408 131.084 1.00 168.46 185 GLN G CA 1
ATOM 7689 C C . GLN F 4 17 ? 181.851 168.489 130.341 1.00 168.46 185 GLN G C 1
ATOM 7690 O O . GLN F 4 17 ? 182.871 168.085 130.907 1.00 168.46 185 GLN G O 1
ATOM 7696 N N . LEU F 4 18 ? 181.545 168.150 129.088 1.00 165.08 186 LEU G N 1
ATOM 7697 C CA . LEU F 4 18 ? 182.431 167.294 128.311 1.00 165.08 186 LEU G CA 1
ATOM 7698 C C . LEU F 4 18 ? 183.516 168.102 127.611 1.00 165.08 186 LEU G C 1
ATOM 7699 O O . LEU F 4 18 ? 184.694 167.733 127.653 1.00 165.08 186 LEU G O 1
ATOM 7704 N N . TYR F 4 19 ? 183.141 169.206 126.960 1.00 167.10 187 TYR G N 1
ATOM 7705 C CA . TYR F 4 19 ? 184.131 169.993 126.230 1.00 167.10 187 TYR G CA 1
ATOM 7706 C C . TYR F 4 19 ? 185.207 170.526 127.165 1.00 167.10 187 TYR G C 1
ATOM 7707 O O . TYR F 4 19 ? 186.403 170.444 126.863 1.00 167.10 187 TYR G O 1
ATOM 7716 N N . THR F 4 20 ? 184.798 171.092 128.303 1.00 165.28 188 THR G N 1
ATOM 7717 C CA . THR F 4 20 ? 185.774 171.535 129.291 1.00 165.28 188 THR G CA 1
ATOM 7718 C C . THR F 4 20 ? 186.663 170.383 129.732 1.00 165.28 188 THR G C 1
ATOM 7719 O O . THR F 4 20 ? 187.877 170.552 129.895 1.00 165.28 188 THR G O 1
ATOM 7723 N N . THR F 4 21 ? 186.083 169.197 129.907 1.00 163.90 189 THR G N 1
ATOM 7724 C CA . THR F 4 21 ? 186.884 168.040 130.280 1.00 163.90 189 THR G CA 1
ATOM 7725 C C . THR F 4 21 ? 187.834 167.636 129.160 1.00 163.90 189 THR G C 1
ATOM 7726 O O . THR F 4 21 ? 188.769 166.862 129.387 1.00 163.90 189 THR G O 1
ATOM 7730 N N . LEU F 4 22 ? 187.610 168.138 127.950 1.00 162.64 190 LEU G N 1
ATOM 7731 C CA . LEU F 4 22 ? 188.555 167.949 126.860 1.00 162.64 190 LEU G CA 1
ATOM 7732 C C . LEU F 4 22 ? 189.475 169.143 126.660 1.00 162.64 190 LEU G C 1
ATOM 7733 O O . LEU F 4 22 ? 190.363 169.083 125.803 1.00 162.64 190 LEU G O 1
ATOM 7738 N N . CYS F 4 23 ? 189.291 170.216 127.418 1.00 163.47 191 CYS G N 1
ATOM 7739 C CA . CYS F 4 23 ? 190.029 171.450 127.192 1.00 163.47 191 CYS G CA 1
ATOM 7740 C C . CYS F 4 23 ? 190.801 171.936 128.406 1.00 163.47 191 CYS G C 1
ATOM 7741 O O . CYS F 4 23 ? 191.920 172.431 128.255 1.00 163.47 191 CYS G O 1
ATOM 7744 N N . ILE F 4 24 ? 190.244 171.801 129.612 1.00 160.86 192 ILE G N 1
ATOM 7745 C CA . ILE F 4 24 ? 190.846 172.463 130.764 1.00 160.86 192 ILE G CA 1
ATOM 7746 C C . ILE F 4 24 ? 192.174 171.823 131.146 1.00 160.86 192 ILE G C 1
ATOM 7747 O O . ILE F 4 24 ? 193.032 172.485 131.741 1.00 160.86 192 ILE G O 1
ATOM 7752 N N . GLU F 4 25 ? 192.380 170.545 130.818 1.00 163.08 193 GLU G N 1
ATOM 7753 C CA . GLU F 4 25 ? 193.628 169.890 131.200 1.00 163.08 193 GLU G CA 1
ATOM 7754 C C . GLU F 4 25 ? 194.840 170.597 130.611 1.00 163.08 193 GLU G C 1
ATOM 7755 O O . GLU F 4 25 ? 195.906 170.622 131.237 1.00 163.08 193 GLU G O 1
ATOM 7761 N N . GLN F 4 26 ? 194.703 171.175 129.419 1.00 160.20 194 GLN G N 1
ATOM 7762 C CA . GLN F 4 26 ? 195.762 172.002 128.860 1.00 160.20 194 GLN G CA 1
ATOM 7763 C C . GLN F 4 26 ? 195.550 173.482 129.133 1.00 160.20 194 GLN G C 1
ATOM 7764 O O . GLN F 4 26 ? 196.518 174.250 129.100 1.00 160.20 194 GLN G O 1
ATOM 7770 N N . HIS F 4 27 ? 194.310 173.898 129.397 1.00 159.27 195 HIS G N 1
ATOM 7771 C CA . HIS F 4 27 ? 194.032 175.289 129.722 1.00 159.27 195 HIS G CA 1
ATOM 7772 C C . HIS F 4 27 ? 194.702 175.729 131.016 1.00 159.27 195 HIS G C 1
ATOM 7773 O O . HIS F 4 27 ? 194.888 176.933 131.218 1.00 159.27 195 HIS G O 1
ATOM 7780 N N . GLN F 4 28 ? 195.074 174.793 131.888 1.00 156.71 196 GLN G N 1
ATOM 7781 C CA . GLN F 4 28 ? 195.858 175.162 133.059 1.00 156.71 196 GLN G CA 1
ATOM 7782 C C . GLN F 4 28 ? 197.288 175.494 132.660 1.00 156.71 196 GLN G C 1
ATOM 7783 O O . GLN F 4 28 ? 197.854 176.492 133.119 1.00 156.71 196 GLN G O 1
ATOM 7789 N N . LEU F 4 29 ? 197.885 174.671 131.796 1.00 151.48 197 LEU G N 1
ATOM 7790 C CA . LEU F 4 29 ? 199.223 174.974 131.300 1.00 151.48 197 LEU G CA 1
ATOM 7791 C C . LEU F 4 29 ? 199.237 176.277 130.517 1.00 151.48 197 LEU G C 1
ATOM 7792 O O . LEU F 4 29 ? 200.262 176.964 130.472 1.00 151.48 197 LEU G O 1
ATOM 7797 N N . ASN F 4 30 ? 198.114 176.630 129.893 1.00 150.87 198 ASN G N 1
ATOM 7798 C CA . ASN F 4 30 ? 197.978 177.961 129.313 1.00 150.87 198 ASN G CA 1
ATOM 7799 C C . ASN F 4 30 ? 197.912 179.018 130.408 1.00 150.87 198 ASN G C 1
ATOM 7800 O O . ASN F 4 30 ? 198.491 180.101 130.271 1.00 150.87 198 ASN G O 1
ATOM 7805 N N . LYS F 4 31 ? 197.223 178.714 131.508 1.00 147.31 199 LYS G N 1
ATOM 7806 C CA . LYS F 4 31 ? 197.093 179.683 132.590 1.00 147.31 199 LYS G CA 1
ATOM 7807 C C . LYS F 4 31 ? 198.406 179.848 133.343 1.00 147.31 199 LYS G C 1
ATOM 7808 O O . LYS F 4 31 ? 198.909 180.966 133.494 1.00 147.31 199 LYS G O 1
ATOM 7814 N N . GLU F 4 32 ? 198.980 178.741 133.822 1.00 145.72 200 GLU G N 1
ATOM 7815 C CA . GLU F 4 3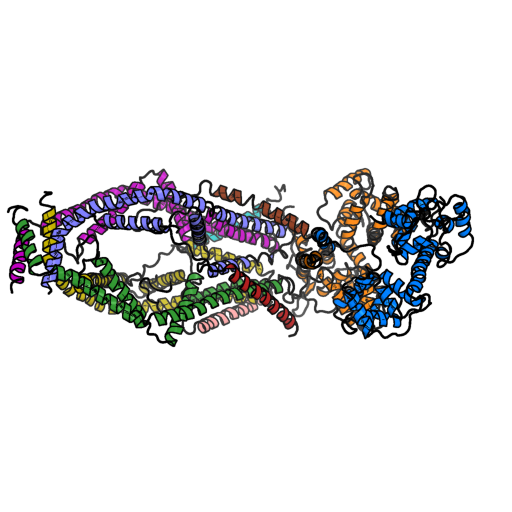2 ? 200.240 178.824 134.551 1.00 145.72 200 GLU G CA 1
ATOM 7816 C C . GLU F 4 32 ? 201.363 179.373 133.684 1.00 145.72 200 GLU G C 1
ATOM 7817 O O . GLU F 4 32 ? 202.409 179.767 134.207 1.00 145.72 200 GLU G O 1
ATOM 7823 N N . ARG F 4 33 ? 201.181 179.388 132.364 1.00 148.69 201 ARG G N 1
ATOM 7824 C CA . ARG F 4 33 ? 202.140 180.059 131.495 1.00 148.69 201 ARG G CA 1
ATOM 7825 C C . ARG F 4 33 ? 202.279 181.524 131.883 1.00 148.69 201 ARG G C 1
ATOM 7826 O O . ARG F 4 33 ? 203.391 182.053 131.983 1.00 148.69 201 ARG G O 1
ATOM 7834 N N . GLU F 4 34 ? 201.150 182.195 132.109 1.00 141.81 202 GLU G N 1
ATOM 7835 C CA . GLU F 4 34 ? 201.154 183.622 132.395 1.00 141.81 202 GLU G CA 1
ATOM 7836 C C . GLU F 4 34 ? 200.890 183.942 133.859 1.00 141.81 202 GLU G C 1
ATOM 7837 O O . GLU F 4 34 ? 201.373 184.967 134.353 1.00 141.81 202 GLU G O 1
ATOM 7843 N N . LEU F 4 35 ? 200.132 183.101 134.567 1.00 136.56 203 LEU G N 1
ATOM 7844 C CA . LEU F 4 35 ? 199.832 183.396 135.965 1.00 136.56 203 LEU G CA 1
ATOM 7845 C C . LEU F 4 35 ? 201.083 183.324 136.826 1.00 136.56 203 LEU G C 1
ATOM 7846 O O . LEU F 4 35 ? 201.143 183.941 137.894 1.00 136.56 203 LEU G O 1
ATOM 7851 N N . ILE F 4 36 ? 202.087 182.563 136.390 1.00 136.99 204 ILE G N 1
ATOM 7852 C CA . ILE F 4 36 ? 203.384 182.606 137.050 1.00 136.99 204 ILE G CA 1
ATOM 7853 C C . ILE F 4 36 ? 204.223 183.765 136.541 1.00 136.99 204 ILE G C 1
ATOM 7854 O O . ILE F 4 36 ? 205.321 184.006 137.054 1.00 136.99 204 ILE G O 1
ATOM 7859 N N . GLU F 4 37 ? 203.731 184.492 135.541 1.00 137.73 205 GLU G N 1
ATOM 7860 C CA . GLU F 4 37 ? 204.400 185.684 135.040 1.00 137.73 205 GLU G CA 1
ATOM 7861 C C . GLU F 4 37 ? 203.700 186.969 135.457 1.00 137.73 205 GLU G C 1
ATOM 7862 O O . GLU F 4 37 ? 204.371 187.954 135.774 1.00 137.73 205 GLU G O 1
ATOM 7868 N N . ARG F 4 38 ? 202.365 186.993 135.451 1.00 131.52 206 ARG G N 1
ATOM 7869 C CA . ARG F 4 38 ? 201.658 188.125 136.039 1.00 131.52 206 ARG G CA 1
ATOM 7870 C C . ARG F 4 38 ? 202.033 188.292 137.501 1.00 131.52 206 ARG G C 1
ATOM 7871 O O . ARG F 4 38 ? 202.107 189.416 138.007 1.00 131.52 206 ARG G O 1
ATOM 7879 N N . LEU F 4 39 ? 202.283 187.188 138.192 1.00 129.60 207 LEU G N 1
ATOM 7880 C CA . LEU F 4 39 ? 202.801 187.221 139.548 1.00 129.60 207 LEU G CA 1
ATOM 7881 C C . LEU F 4 39 ? 204.256 187.663 139.599 1.00 129.60 207 LEU G C 1
ATOM 7882 O O . LEU F 4 39 ? 204.788 187.872 140.691 1.00 129.60 207 LEU G O 1
ATOM 7887 N N . GLU F 4 40 ? 204.901 187.845 138.449 1.00 132.23 208 GLU G N 1
ATOM 7888 C CA . GLU F 4 40 ? 206.315 188.192 138.411 1.00 132.23 208 GLU G CA 1
ATOM 7889 C C . GLU F 4 40 ? 206.572 189.646 138.050 1.00 132.23 208 GLU G C 1
ATOM 7890 O O . GLU F 4 40 ? 207.560 190.221 138.515 1.00 132.23 208 GLU G O 1
ATOM 7896 N N . ASP F 4 41 ? 205.726 190.268 137.228 1.00 129.41 209 ASP G N 1
ATOM 7897 C CA . ASP F 4 41 ? 205.914 191.694 136.996 1.00 129.41 209 ASP G CA 1
ATOM 7898 C C . ASP F 4 41 ? 205.385 192.514 138.164 1.00 129.41 209 ASP G C 1
ATOM 7899 O O . ASP F 4 41 ? 205.890 193.609 138.428 1.00 129.41 209 ASP G O 1
ATOM 7904 N N . LEU F 4 42 ? 204.378 192.000 138.874 1.00 121.17 210 LEU G N 1
ATOM 7905 C CA . LEU F 4 42 ? 203.915 192.666 140.086 1.00 121.17 210 LEU G CA 1
ATOM 7906 C C . LEU F 4 42 ? 205.022 192.732 141.125 1.00 121.17 210 LEU G C 1
ATOM 7907 O O . LEU F 4 42 ? 205.150 193.728 141.844 1.00 121.17 210 LEU G O 1
ATOM 7912 N N . LYS F 4 43 ? 205.833 191.679 141.220 1.00 120.61 211 LYS G N 1
ATOM 7913 C CA . LYS F 4 43 ? 206.927 191.666 142.184 1.00 120.61 211 LYS G CA 1
ATOM 7914 C C . LYS F 4 43 ? 207.968 192.725 141.844 1.00 120.61 211 LYS G C 1
ATOM 7915 O O . LYS F 4 43 ? 208.313 193.566 142.681 1.00 120.61 211 LYS G O 1
ATOM 7921 N N . GLU F 4 44 ? 208.484 192.701 140.613 1.00 123.82 212 GLU G N 1
ATOM 7922 C CA . GLU F 4 44 ? 209.494 193.676 140.222 1.00 123.82 212 GLU G CA 1
ATOM 7923 C C . GLU F 4 44 ? 208.937 195.088 140.137 1.00 123.82 212 GLU G C 1
ATOM 7924 O O . GLU F 4 44 ? 209.717 196.037 140.013 1.00 123.82 212 GLU G O 1
ATOM 7930 N N . GLN F 4 45 ? 207.619 195.245 140.180 1.00 117.15 213 GLN G N 1
ATOM 7931 C CA . GLN F 4 45 ? 207.006 196.556 140.318 1.00 117.15 213 GLN G CA 1
ATOM 7932 C C . GLN F 4 45 ? 206.788 196.929 141.776 1.00 117.15 213 GLN G C 1
ATOM 7933 O O . GLN F 4 45 ? 206.824 198.115 142.121 1.00 117.15 213 GLN G O 1
ATOM 7939 N N . LEU F 4 46 ? 206.590 195.937 142.644 1.00 112.01 214 LEU G N 1
ATOM 7940 C CA . LEU F 4 46 ? 206.380 196.209 144.059 1.00 112.01 214 LEU G CA 1
ATOM 7941 C C . LEU F 4 46 ? 207.681 196.565 144.762 1.00 112.01 214 LEU G C 1
ATOM 7942 O O . LEU F 4 46 ? 207.690 197.431 145.641 1.00 112.01 214 LEU G O 1
ATOM 7947 N N . ALA F 4 47 ? 208.777 195.909 144.394 1.00 112.31 215 ALA G N 1
ATOM 7948 C CA . ALA F 4 47 ? 210.051 196.134 145.073 1.00 112.31 215 ALA G CA 1
ATOM 7949 C C . ALA F 4 47 ? 210.457 197.601 145.169 1.00 112.31 215 ALA G C 1
ATOM 7950 O O . ALA F 4 47 ? 210.910 198.011 146.251 1.00 112.31 215 ALA G O 1
ATOM 7952 N N . PRO F 4 48 ? 210.337 198.435 144.128 1.00 114.02 216 PRO G N 1
ATOM 7953 C CA . PRO F 4 48 ? 210.656 199.857 144.323 1.00 114.02 216 PRO G CA 1
ATOM 7954 C C . PRO F 4 48 ? 209.630 200.581 145.170 1.00 114.02 216 PRO G C 1
ATOM 7955 O O . PRO F 4 48 ? 209.983 201.537 145.871 1.00 114.02 216 PRO G O 1
ATOM 7959 N N . LEU F 4 49 ? 208.370 200.156 145.124 1.00 111.62 217 LEU G N 1
ATOM 7960 C CA . LEU F 4 49 ? 207.332 200.783 145.930 1.00 111.62 217 LEU G CA 1
ATOM 7961 C C . LEU F 4 49 ? 207.396 200.343 147.384 1.00 111.62 217 LEU G C 1
ATOM 7962 O O . LEU F 4 49 ? 207.073 201.127 148.280 1.00 111.62 217 LEU G O 1
ATOM 7967 N N . GLU F 4 50 ? 207.810 199.108 147.635 1.00 111.90 218 GLU G N 1
ATOM 7968 C CA . GLU F 4 50 ? 207.851 198.565 148.981 1.00 111.90 218 GLU G CA 1
ATOM 7969 C C . GLU F 4 50 ? 209.118 198.940 149.731 1.00 111.90 218 GLU G C 1
ATOM 7970 O O . GLU F 4 50 ? 209.162 198.787 150.954 1.00 111.90 218 GLU G O 1
ATOM 7976 N N . LYS F 4 51 ? 210.146 199.431 149.039 1.00 110.98 219 LYS G N 1
ATOM 7977 C CA . LYS F 4 51 ? 211.338 199.896 149.739 1.00 110.98 219 LYS G CA 1
ATOM 7978 C C . LYS F 4 51 ? 211.052 201.157 150.546 1.00 110.98 219 LYS G C 1
ATOM 7979 O O . LYS F 4 51 ? 211.767 201.458 151.508 1.00 110.98 219 LYS G O 1
ATOM 7985 N N . VAL F 4 52 ? 210.013 201.903 150.179 1.00 108.33 220 VAL G N 1
ATOM 7986 C CA . VAL F 4 52 ? 209.610 203.048 150.984 1.00 108.33 220 VAL G CA 1
ATOM 7987 C C . VAL F 4 52 ? 208.863 202.583 152.227 1.00 108.33 220 VAL G C 1
ATOM 7988 O O . VAL F 4 52 ? 209.129 203.049 153.340 1.00 108.33 220 VAL G O 1
ATOM 7992 N N . ARG F 4 53 ? 207.924 201.648 152.057 1.00 106.40 221 ARG G N 1
ATOM 7993 C CA . ARG F 4 53 ? 207.097 201.224 153.182 1.00 106.40 221 ARG G CA 1
ATOM 7994 C C . ARG F 4 53 ? 207.926 200.569 154.274 1.00 106.40 221 ARG G C 1
ATOM 7995 O O . ARG F 4 53 ? 207.590 200.684 155.455 1.00 106.40 221 ARG G O 1
ATOM 8003 N N . ILE F 4 54 ? 209.010 199.881 153.914 1.00 107.20 222 ILE G N 1
ATOM 8004 C CA . ILE F 4 54 ? 209.858 199.282 154.934 1.00 107.20 222 ILE G CA 1
ATOM 8005 C C . ILE F 4 54 ? 210.566 200.336 155.767 1.00 107.20 222 ILE G C 1
ATOM 8006 O O . ILE F 4 54 ? 211.066 200.030 156.853 1.00 107.20 222 ILE G O 1
ATOM 8011 N N . GLU F 4 55 ? 210.601 201.579 155.290 1.00 106.43 223 GLU G N 1
ATOM 8012 C CA . GLU F 4 55 ? 211.125 202.714 156.039 1.00 106.43 223 GLU G CA 1
ATOM 8013 C C . GLU F 4 55 ? 210.031 203.468 156.783 1.00 106.43 223 GLU G C 1
ATOM 8014 O O . GLU F 4 55 ? 210.210 203.826 157.949 1.00 106.43 223 GLU G O 1
ATOM 8020 N N . ILE F 4 56 ? 208.902 203.729 156.122 1.00 102.61 224 ILE G N 1
ATOM 8021 C CA . ILE F 4 56 ? 207.781 204.388 156.786 1.00 102.61 224 ILE G CA 1
ATOM 8022 C C . ILE F 4 56 ? 207.347 203.593 158.008 1.00 102.61 224 ILE G C 1
ATOM 8023 O O . ILE F 4 56 ? 206.970 204.162 159.037 1.00 102.61 224 ILE G O 1
ATOM 8028 N N . SER F 4 57 ? 207.416 202.268 157.924 1.00 101.40 225 SER G N 1
ATOM 8029 C CA . SER F 4 57 ? 207.051 201.403 159.033 1.00 101.40 225 SER G CA 1
ATOM 8030 C C . SER F 4 57 ? 208.197 201.181 160.004 1.00 101.40 225 SER G C 1
ATOM 8031 O O . SER F 4 57 ? 208.188 200.191 160.741 1.00 101.40 225 SER G O 1
ATOM 8034 N N . ARG F 4 58 ? 209.188 202.058 160.006 1.00 101.20 226 ARG G N 1
ATOM 8035 C CA . ARG F 4 58 ? 210.202 202.063 161.049 1.00 101.20 226 ARG G CA 1
ATOM 8036 C C . ARG F 4 58 ? 210.347 203.421 161.711 1.00 101.20 226 ARG G C 1
ATOM 8037 O O . ARG F 4 58 ? 210.497 203.495 162.930 1.00 101.20 226 ARG G O 1
ATOM 8045 N N . LYS F 4 59 ? 210.282 204.501 160.942 1.00 101.38 227 LYS G N 1
ATOM 8046 C CA . LYS F 4 59 ? 210.239 205.841 161.504 1.00 101.38 227 LYS G CA 1
ATOM 8047 C C . LYS F 4 59 ? 208.880 206.180 162.090 1.00 101.38 227 LYS G C 1
ATOM 8048 O O . LYS F 4 59 ? 208.729 207.238 162.705 1.00 101.38 227 LYS G O 1
ATOM 8054 N N . ALA F 4 60 ? 207.887 205.315 161.895 1.00 93.80 228 ALA G N 1
ATOM 8055 C CA . ALA F 4 60 ? 206.620 205.396 162.609 1.00 93.80 228 ALA G CA 1
ATOM 8056 C C . ALA F 4 60 ? 206.431 204.183 163.502 1.00 93.80 228 ALA G C 1
ATOM 8057 O O . ALA F 4 60 ? 205.327 203.935 163.990 1.00 93.80 228 ALA G O 1
ATOM 8059 N N . GLU F 4 61 ? 207.492 203.416 163.705 1.00 95.47 229 GLU G N 1
ATOM 8060 C CA . GLU F 4 61 ? 207.495 202.295 164.627 1.00 95.47 229 GLU G CA 1
ATOM 8061 C C . GLU F 4 61 ? 208.331 202.546 165.867 1.00 95.47 229 GLU G C 1
ATOM 8062 O O . GLU F 4 61 ? 207.951 202.094 166.946 1.00 95.47 229 GLU G O 1
ATOM 8068 N N . LYS F 4 62 ? 209.459 203.241 165.748 1.00 94.37 230 LYS G N 1
ATOM 8069 C CA . LYS F 4 62 ? 210.153 203.687 166.945 1.00 94.37 230 LYS G CA 1
ATOM 8070 C C . LYS F 4 62 ? 209.482 204.894 167.578 1.00 94.37 230 LYS G C 1
ATOM 8071 O O . LYS F 4 62 ? 209.779 205.214 168.730 1.00 94.37 230 LYS G O 1
ATOM 8077 N N . ARG F 4 63 ? 208.587 205.567 166.857 1.00 90.80 231 ARG G N 1
ATOM 8078 C CA . ARG F 4 63 ? 207.760 206.592 167.477 1.00 90.80 231 ARG G CA 1
ATOM 8079 C C . ARG F 4 63 ? 206.727 205.988 168.410 1.00 90.80 231 ARG G C 1
ATOM 8080 O O . ARG F 4 63 ? 206.215 206.684 169.289 1.00 90.80 231 ARG G O 1
ATOM 8088 N N . THR F 4 64 ? 206.397 204.712 168.229 1.00 89.27 232 THR G N 1
ATOM 8089 C CA . THR F 4 64 ? 205.479 204.023 169.120 1.00 89.27 232 THR G CA 1
ATOM 8090 C C . THR F 4 64 ? 206.168 202.993 169.996 1.00 89.27 232 THR G C 1
ATOM 8091 O O . THR F 4 64 ? 205.487 202.289 170.744 1.00 89.27 232 THR G O 1
ATOM 8095 N N . THR F 4 65 ? 207.492 202.871 169.915 1.00 91.30 233 THR G N 1
ATOM 8096 C CA . THR F 4 65 ? 208.185 202.052 170.900 1.00 91.30 233 THR G CA 1
ATOM 8097 C C . THR F 4 65 ? 208.515 202.871 172.139 1.00 91.30 233 THR G C 1
ATOM 8098 O O . THR F 4 65 ? 208.629 202.321 173.237 1.00 91.30 233 THR G O 1
ATOM 8102 N N . LEU F 4 66 ? 208.659 204.189 171.986 1.00 85.55 234 LEU G N 1
ATOM 8103 C CA . LEU F 4 66 ? 208.912 205.038 173.139 1.00 85.55 234 LEU G CA 1
ATOM 8104 C C . LEU F 4 66 ? 207.638 205.609 173.739 1.00 85.55 234 LEU G C 1
ATOM 8105 O O . LEU F 4 66 ? 207.707 206.261 174.783 1.00 85.55 234 LEU G O 1
ATOM 8110 N N . VAL F 4 67 ? 206.486 205.395 173.111 1.00 84.27 235 VAL G N 1
ATOM 8111 C CA . VAL F 4 67 ? 205.239 205.596 173.833 1.00 84.27 235 VAL G CA 1
ATOM 8112 C C . VAL F 4 67 ? 205.010 204.431 174.784 1.00 84.27 235 VAL G C 1
ATOM 8113 O O . VAL F 4 67 ? 204.372 204.590 175.830 1.00 84.27 235 VAL G O 1
ATOM 8117 N N . LEU F 4 68 ? 205.548 203.255 174.461 1.00 87.17 236 LEU G N 1
ATOM 8118 C CA . LEU F 4 68 ? 205.502 202.142 175.399 1.00 87.17 236 LEU G CA 1
ATOM 8119 C C . LEU F 4 68 ? 206.380 202.416 176.611 1.00 87.17 236 LEU G C 1
ATOM 8120 O O . LEU F 4 68 ? 205.985 202.146 177.749 1.00 87.17 236 LEU G O 1
ATOM 8125 N N . TRP F 4 69 ? 207.582 202.949 176.386 1.00 87.92 237 TRP G N 1
ATOM 8126 C CA . TRP F 4 69 ? 208.442 203.317 177.504 1.00 87.92 237 TRP G CA 1
ATOM 8127 C C . TRP F 4 69 ? 207.903 204.545 178.223 1.00 87.92 237 TRP G C 1
ATOM 8128 O O . TRP F 4 69 ? 207.765 204.546 179.451 1.00 87.92 237 TRP G O 1
ATOM 8139 N N . GLY F 4 70 ? 207.605 205.605 177.473 1.00 87.21 238 GLY G N 1
ATOM 8140 C CA . GLY F 4 70 ? 207.012 206.786 178.080 1.00 87.21 238 GLY G CA 1
ATOM 8141 C C . GLY F 4 70 ? 205.784 206.457 178.900 1.00 87.21 238 GLY G C 1
ATOM 8142 O O . GLY F 4 70 ? 205.534 207.064 179.941 1.00 87.21 238 GLY G O 1
ATOM 8143 N N . GLY F 4 71 ? 205.002 205.482 178.445 1.00 89.27 239 GLY G N 1
ATOM 8144 C CA . GLY F 4 71 ? 203.888 205.006 179.238 1.00 89.27 239 GLY G CA 1
ATOM 8145 C C . GLY F 4 71 ? 204.299 204.262 180.488 1.00 89.27 239 GLY G C 1
ATOM 8146 O O . GLY F 4 71 ? 203.481 204.129 181.405 1.00 89.27 239 GLY G O 1
ATOM 8147 N N . LEU F 4 72 ? 205.534 203.772 180.548 1.00 88.17 240 LEU G N 1
ATOM 8148 C CA . LEU F 4 72 ? 206.035 203.076 181.724 1.00 88.17 240 LEU G CA 1
ATOM 8149 C C . LEU F 4 72 ? 206.800 203.991 182.665 1.00 88.17 240 LEU G C 1
ATOM 8150 O O . LEU F 4 72 ? 206.728 203.813 183.883 1.00 88.17 240 LEU G O 1
ATOM 8155 N N . ALA F 4 73 ? 207.538 204.962 182.131 1.00 89.42 241 ALA G N 1
ATOM 8156 C CA . ALA F 4 73 ? 208.185 205.945 182.990 1.00 89.42 241 ALA G CA 1
ATOM 8157 C C . ALA F 4 73 ? 207.153 206.700 183.812 1.00 89.42 241 ALA G C 1
ATOM 8158 O O . ALA F 4 73 ? 207.303 206.852 185.028 1.00 89.42 241 ALA G O 1
ATOM 8160 N N . TYR F 4 74 ? 206.092 207.179 183.162 1.00 91.61 242 TYR G N 1
ATOM 8161 C CA . TYR F 4 74 ? 205.001 207.807 183.897 1.00 91.61 242 TYR G CA 1
ATOM 8162 C C . TYR F 4 74 ? 204.452 206.882 184.969 1.00 91.61 242 TYR G C 1
ATOM 8163 O O . TYR F 4 74 ? 204.138 207.321 186.078 1.00 91.61 242 TYR G O 1
ATOM 8172 N N . MET F 4 75 ? 204.322 205.595 184.656 1.00 93.48 243 MET G N 1
ATOM 8173 C CA . MET F 4 75 ? 203.831 204.651 185.649 1.00 93.48 243 MET G CA 1
ATOM 8174 C C . MET F 4 75 ? 204.834 204.426 186.770 1.00 93.48 243 MET G C 1
ATOM 8175 O O . MET F 4 75 ? 204.453 203.929 187.832 1.00 93.48 243 MET G O 1
ATOM 8180 N N . ALA F 4 76 ? 206.101 204.778 186.562 1.00 89.42 244 ALA G N 1
ATOM 8181 C CA . ALA F 4 76 ? 207.095 204.692 187.622 1.00 89.42 244 ALA G CA 1
ATOM 8182 C C . ALA F 4 76 ? 207.248 206.008 188.372 1.00 89.42 244 ALA G C 1
ATOM 8183 O O . ALA F 4 76 ? 207.422 206.005 189.593 1.00 89.42 244 ALA G O 1
ATOM 8185 N N . THR F 4 77 ? 207.191 207.137 187.663 1.00 88.38 245 THR G N 1
ATOM 8186 C CA . THR F 4 77 ? 207.229 208.433 188.331 1.00 88.38 245 THR G CA 1
ATOM 8187 C C . THR F 4 77 ? 206.028 208.608 189.248 1.00 88.38 245 THR G C 1
ATOM 8188 O O . THR F 4 77 ? 206.168 209.024 190.402 1.00 88.38 245 THR G O 1
ATOM 8192 N N . GLN F 4 78 ? 204.837 208.269 188.762 1.00 86.38 246 GLN G N 1
ATOM 8193 C CA . GLN F 4 78 ? 203.649 208.283 189.604 1.00 86.38 246 GLN G CA 1
ATOM 8194 C C . GLN F 4 78 ? 203.738 207.287 190.751 1.00 86.38 246 GLN G C 1
ATOM 8195 O O . GLN F 4 78 ? 202.831 207.236 191.587 1.00 86.38 246 GLN G O 1
ATOM 8201 N N . PHE F 4 79 ? 204.806 206.496 190.804 1.00 89.20 247 PHE G N 1
ATOM 8202 C CA . PHE F 4 79 ? 205.115 205.648 191.940 1.00 89.20 247 PHE G CA 1
ATOM 8203 C C . PHE F 4 79 ? 206.282 206.180 192.754 1.00 89.20 247 PHE G C 1
ATOM 8204 O O . PHE F 4 79 ? 206.457 205.766 193.903 1.00 89.20 247 PHE G O 1
ATOM 8212 N N . GLY F 4 80 ? 207.069 207.091 192.198 1.00 91.55 248 GLY G N 1
ATOM 8213 C CA . GLY F 4 80 ? 208.179 207.677 192.919 1.00 91.55 248 GLY G CA 1
ATOM 8214 C C . GLY F 4 80 ? 207.804 208.953 193.639 1.00 91.55 248 GLY G C 1
ATOM 8215 O O . GLY F 4 80 ? 208.414 209.291 194.655 1.00 91.55 248 GLY G O 1
ATOM 8216 N N . ILE F 4 81 ? 206.808 209.683 193.125 1.00 88.22 249 ILE G N 1
ATOM 8217 C CA . ILE F 4 81 ? 206.303 210.849 193.837 1.00 88.22 249 ILE G CA 1
ATOM 8218 C C . ILE F 4 81 ? 205.288 210.462 194.895 1.00 88.22 249 ILE G C 1
ATOM 8219 O O . ILE F 4 81 ? 204.782 211.339 195.605 1.00 88.22 249 ILE G O 1
ATOM 8224 N N . LEU F 4 82 ? 204.956 209.179 195.007 1.00 86.41 250 LEU G N 1
ATOM 8225 C CA . LEU F 4 82 ? 204.084 208.681 196.056 1.00 86.41 250 LEU G CA 1
ATOM 8226 C C . LEU F 4 82 ? 204.815 207.854 197.098 1.00 86.41 250 LEU G C 1
ATOM 8227 O O . LEU F 4 82 ? 204.248 207.592 198.161 1.00 86.41 250 LEU G O 1
ATOM 8232 N N . ALA F 4 83 ? 206.046 207.430 196.825 1.00 91.16 251 ALA G N 1
ATOM 8233 C CA . ALA F 4 83 ? 206.837 206.710 197.810 1.00 91.16 251 ALA G CA 1
ATOM 8234 C C . ALA F 4 83 ? 207.678 207.629 198.676 1.00 91.16 251 ALA G C 1
ATOM 8235 O O . ALA F 4 83 ? 208.090 207.222 199.765 1.00 91.16 251 ALA G O 1
ATOM 8237 N N . ARG F 4 84 ? 207.955 208.844 198.213 1.00 95.84 252 ARG G N 1
ATOM 8238 C CA . ARG F 4 84 ? 208.606 209.848 199.038 1.00 95.84 252 ARG G CA 1
ATOM 8239 C C . ARG F 4 84 ? 207.589 210.690 199.788 1.00 95.84 252 ARG G C 1
ATOM 8240 O O . ARG F 4 84 ? 207.783 210.997 200.966 1.00 95.84 252 ARG G O 1
ATOM 8248 N N . LEU F 4 85 ? 206.496 211.045 199.128 1.00 90.55 253 LEU G N 1
ATOM 8249 C CA . LEU F 4 85 ? 205.434 211.834 199.728 1.00 90.55 253 LEU G CA 1
ATOM 8250 C C . LEU F 4 85 ? 204.551 211.021 200.658 1.00 90.55 253 LEU G C 1
ATOM 8251 O O . LEU F 4 85 ? 203.473 211.491 201.026 1.00 90.55 253 LEU G O 1
ATOM 8256 N N . THR F 4 86 ? 204.957 209.817 201.029 1.00 91.49 254 THR G N 1
ATOM 8257 C CA . THR F 4 86 ? 204.195 209.022 201.980 1.00 91.49 254 THR G CA 1
ATOM 8258 C C . THR F 4 86 ? 204.997 208.636 203.208 1.00 91.49 254 THR G C 1
ATOM 8259 O O . THR F 4 86 ? 204.471 208.690 204.320 1.00 91.49 254 THR G O 1
ATOM 8263 N N . TRP F 4 87 ? 206.263 208.267 203.046 1.00 93.62 255 TRP G N 1
ATOM 8264 C CA . TRP F 4 87 ? 207.073 207.890 204.191 1.00 93.62 255 TRP G CA 1
ATOM 8265 C C . TRP F 4 87 ? 207.965 209.011 204.697 1.00 93.62 255 TRP G C 1
ATOM 8266 O O . TRP F 4 87 ? 208.454 208.922 205.826 1.00 93.62 255 TRP G O 1
ATOM 8277 N N . TRP F 4 88 ? 208.190 210.060 203.908 1.00 94.23 256 TRP G N 1
ATOM 8278 C CA . TRP F 4 88 ? 209.098 211.126 204.307 1.00 94.23 256 TRP G CA 1
ATOM 8279 C C . TRP F 4 88 ? 208.382 212.441 204.580 1.00 94.23 256 TRP G C 1
ATOM 8280 O O . TRP F 4 88 ? 208.487 212.978 205.684 1.00 94.23 256 TRP G O 1
ATOM 8291 N N . GLU F 4 89 ? 207.646 212.978 203.609 1.00 97.01 257 GLU G N 1
ATOM 8292 C CA . GLU F 4 89 ? 207.057 214.303 203.798 1.00 97.01 257 GLU G CA 1
ATOM 8293 C C . GLU F 4 89 ? 205.754 214.223 204.583 1.00 97.01 257 GLU G C 1
ATOM 8294 O O . GLU F 4 89 ? 205.655 214.736 205.701 1.00 97.01 257 GLU G O 1
ATOM 8300 N N . TYR F 4 90 ? 204.749 213.579 204.018 1.00 89.58 258 TYR G N 1
ATOM 8301 C CA . TYR F 4 90 ? 203.450 213.503 204.654 1.00 89.58 258 TYR G CA 1
ATOM 8302 C C . TYR F 4 90 ? 203.264 212.126 205.273 1.00 89.58 258 TYR G C 1
ATOM 8303 O O . TYR F 4 90 ? 204.182 211.305 205.312 1.00 89.58 258 TYR G O 1
ATOM 8312 N N . SER F 4 91 ? 202.066 211.869 205.773 1.00 89.99 259 SER G N 1
ATOM 8313 C CA . SER F 4 91 ? 201.711 210.571 206.310 1.00 89.99 259 SER G CA 1
ATOM 8314 C C . SER F 4 91 ? 200.685 209.925 205.394 1.00 89.99 259 SER G C 1
ATOM 8315 O O . SER F 4 91 ? 200.045 210.592 204.580 1.00 89.99 259 SER G O 1
ATOM 8318 N N . TRP F 4 92 ? 200.533 208.610 205.534 1.00 89.29 260 TRP G N 1
ATOM 8319 C CA . TRP F 4 92 ? 199.623 207.897 204.649 1.00 89.29 260 TRP G CA 1
ATOM 8320 C C . TRP F 4 92 ? 198.185 208.352 204.832 1.00 89.29 260 TRP G C 1
ATOM 8321 O O . TRP F 4 92 ? 197.428 208.413 203.859 1.00 89.29 260 TRP G O 1
ATOM 8332 N N . ASP F 4 93 ? 197.788 208.685 206.058 1.00 90.03 261 ASP G N 1
ATOM 8333 C CA . ASP F 4 93 ? 196.405 209.072 206.301 1.00 90.03 261 ASP G CA 1
ATOM 8334 C C . ASP F 4 93 ? 196.033 210.388 205.640 1.00 90.03 261 ASP G C 1
ATOM 8335 O O . ASP F 4 93 ? 194.852 210.745 205.640 1.00 90.03 261 ASP G O 1
ATOM 8340 N N . ILE F 4 94 ? 197.000 211.114 205.087 1.00 85.97 262 ILE G N 1
ATOM 8341 C CA . ILE F 4 94 ? 196.720 212.334 204.340 1.00 85.97 262 ILE G CA 1
ATOM 8342 C C . ILE F 4 94 ? 197.020 212.188 202.858 1.00 85.97 262 ILE G C 1
ATOM 8343 O O . ILE F 4 94 ? 196.668 213.084 202.078 1.00 85.97 262 ILE G O 1
ATOM 8348 N N . MET F 4 95 ? 197.646 211.091 202.443 1.00 85.87 263 MET G N 1
ATOM 8349 C CA . MET F 4 95 ? 197.892 210.800 201.041 1.00 85.87 263 MET G CA 1
ATOM 8350 C C . MET F 4 95 ? 196.916 209.786 200.469 1.00 85.87 263 MET G C 1
ATOM 8351 O O . MET F 4 95 ? 196.829 209.657 199.247 1.00 85.87 263 MET G O 1
ATOM 8356 N N . GLU F 4 96 ? 196.189 209.069 201.314 1.00 86.20 264 GLU G N 1
ATOM 8357 C CA . GLU F 4 96 ? 195.223 208.081 200.857 1.00 86.20 264 GLU G CA 1
ATOM 8358 C C . GLU F 4 96 ? 194.124 208.694 199.994 1.00 86.20 264 GLU G C 1
ATOM 8359 O O . GLU F 4 96 ? 193.681 208.046 199.040 1.00 86.20 264 GLU G O 1
ATOM 8365 N N . PRO F 4 97 ? 193.636 209.907 200.280 1.00 85.66 265 PRO G N 1
ATOM 8366 C CA . PRO F 4 97 ? 192.669 210.516 199.352 1.00 85.66 265 PRO G CA 1
ATOM 8367 C C . PRO F 4 97 ? 193.185 210.638 197.932 1.00 85.66 265 PRO G C 1
ATOM 8368 O O . PRO F 4 97 ? 192.516 210.194 196.994 1.00 85.66 265 PRO G O 1
ATOM 8372 N N . VAL F 4 98 ? 194.364 211.230 197.748 1.00 83.53 266 VAL G N 1
ATOM 8373 C CA . VAL F 4 98 ? 194.913 211.402 196.406 1.00 83.53 266 VAL G CA 1
ATOM 8374 C C . VAL F 4 98 ? 195.073 210.052 195.723 1.00 83.53 266 VAL G C 1
ATOM 8375 O O . VAL F 4 98 ? 194.595 209.840 194.605 1.00 83.53 266 VAL G O 1
ATOM 8379 N N . THR F 4 99 ? 195.723 209.119 196.389 1.00 81.18 267 THR G N 1
ATOM 8380 C CA . THR F 4 99 ? 195.961 207.855 195.708 1.00 81.18 267 THR G CA 1
ATOM 8381 C C . THR F 4 99 ? 194.738 206.999 195.611 1.00 81.18 267 THR G C 1
ATOM 8382 O O . THR F 4 99 ? 194.868 205.837 195.233 1.00 81.18 267 THR G O 1
ATOM 8386 N N . TYR F 4 100 ? 193.550 207.490 195.943 1.00 81.91 268 TYR G N 1
ATOM 8387 C CA . TYR F 4 100 ? 192.320 206.825 195.542 1.00 81.91 268 TYR G CA 1
ATOM 8388 C C . TYR F 4 100 ? 191.657 207.510 194.362 1.00 81.91 268 TYR G C 1
ATOM 8389 O O . TYR F 4 100 ? 191.141 206.834 193.470 1.00 81.91 268 TYR G O 1
ATOM 8398 N N . PHE F 4 101 ? 191.651 208.840 194.336 1.00 82.91 269 PHE G N 1
ATOM 8399 C CA . PHE F 4 101 ? 191.110 209.546 193.186 1.00 82.91 269 PHE G CA 1
ATOM 8400 C C . PHE F 4 101 ? 191.990 209.410 191.956 1.00 82.91 269 PHE G C 1
ATOM 8401 O O . PHE F 4 101 ? 191.583 209.840 190.875 1.00 82.91 269 PHE G O 1
ATOM 8409 N N . ILE F 4 102 ? 193.181 208.835 192.094 1.00 82.63 270 ILE G N 1
ATOM 8410 C CA . ILE F 4 102 ? 193.948 208.423 190.926 1.00 82.63 270 ILE G CA 1
ATOM 8411 C C . ILE F 4 102 ? 193.452 207.078 190.421 1.00 82.63 270 ILE G C 1
ATOM 8412 O O . ILE F 4 102 ? 193.178 206.908 189.228 1.00 82.63 270 ILE G O 1
ATOM 8417 N N . THR F 4 103 ? 193.331 206.103 191.324 1.00 84.07 271 THR G N 1
ATOM 8418 C CA . THR F 4 103 ? 192.777 204.806 190.961 1.00 84.07 271 THR G CA 1
ATOM 8419 C C . THR F 4 103 ? 191.399 204.942 190.337 1.00 84.07 271 THR G C 1
ATOM 8420 O O . THR F 4 103 ? 191.065 204.213 189.399 1.00 84.07 271 THR G O 1
ATOM 8424 N N . TYR F 4 104 ? 190.594 205.879 190.820 1.00 86.02 272 TYR G N 1
ATOM 8425 C CA . TYR F 4 104 ? 189.324 206.166 190.178 1.00 86.02 272 TYR G CA 1
ATOM 8426 C C . TYR F 4 104 ? 189.459 207.157 189.036 1.00 86.02 272 TYR G C 1
ATOM 8427 O O . TYR F 4 104 ? 188.537 207.274 188.226 1.00 86.02 272 TYR G O 1
ATOM 8436 N N . GLY F 4 105 ? 190.581 207.870 188.948 1.00 84.55 273 GLY G N 1
ATOM 8437 C CA . GLY F 4 105 ? 190.799 208.740 187.809 1.00 84.55 273 GLY G CA 1
ATOM 8438 C C . GLY F 4 105 ? 191.122 207.983 186.544 1.00 84.55 273 GLY G C 1
ATOM 8439 O O . GLY F 4 105 ? 190.813 208.451 185.447 1.00 84.55 273 GLY G O 1
ATOM 8440 N N . SER F 4 106 ? 191.742 206.809 186.672 1.00 87.85 274 SER G N 1
ATOM 8441 C CA . SER F 4 106 ? 192.012 205.985 185.501 1.00 87.85 274 SER G CA 1
ATOM 8442 C C . SER F 4 106 ? 190.749 205.286 185.021 1.00 87.85 274 SER G C 1
ATOM 8443 O O . SER F 4 106 ? 190.467 205.249 183.819 1.00 87.85 274 SER G O 1
ATOM 8446 N N . ALA F 4 107 ? 189.962 204.741 185.947 1.00 86.99 275 ALA G N 1
ATOM 8447 C CA . ALA F 4 107 ? 188.737 204.033 185.592 1.00 86.99 275 ALA G CA 1
ATOM 8448 C C . ALA F 4 107 ? 187.732 204.953 184.912 1.00 86.99 275 ALA G C 1
ATOM 8449 O O . ALA F 4 107 ? 186.688 204.498 184.439 1.00 86.99 275 ALA G O 1
ATOM 8451 N N . MET F 4 108 ? 188.029 206.248 184.875 1.00 86.71 276 MET G N 1
ATOM 8452 C CA . MET F 4 108 ? 187.276 207.198 184.077 1.00 86.71 276 MET G CA 1
ATOM 8453 C C . MET F 4 108 ? 188.028 207.637 182.833 1.00 86.71 276 MET G C 1
ATOM 8454 O O . MET F 4 108 ? 187.468 208.378 182.020 1.00 86.71 276 MET G O 1
ATOM 8459 N N . ALA F 4 109 ? 189.279 207.216 182.671 1.00 84.20 277 ALA G N 1
ATOM 8460 C CA . ALA F 4 109 ? 190.023 207.413 181.436 1.00 84.20 277 ALA G CA 1
ATOM 8461 C C . ALA F 4 109 ? 190.078 206.154 180.588 1.00 84.20 277 ALA G C 1
ATOM 8462 O O . ALA F 4 109 ? 190.044 206.239 179.359 1.00 84.20 277 ALA G O 1
ATOM 8464 N N . MET F 4 110 ? 190.150 204.983 181.216 1.00 91.44 278 MET G N 1
ATOM 8465 C CA . MET F 4 110 ? 190.082 203.728 180.483 1.00 91.44 278 MET G CA 1
ATOM 8466 C C . MET F 4 110 ? 188.679 203.516 179.939 1.00 91.44 278 MET G C 1
ATOM 8467 O O . MET F 4 110 ? 188.450 202.606 179.139 1.00 91.44 278 MET G O 1
ATOM 8472 N N . TYR F 4 111 ? 187.734 204.342 180.373 1.00 86.95 279 TYR G N 1
ATOM 8473 C CA . TYR F 4 111 ? 186.389 204.349 179.820 1.00 86.95 279 TYR G CA 1
ATOM 8474 C C . TYR F 4 111 ? 186.173 205.457 178.811 1.00 86.95 279 TYR G C 1
ATOM 8475 O O . TYR F 4 111 ? 185.450 205.260 177.837 1.00 86.95 279 TYR G O 1
ATOM 8484 N N . ALA F 4 112 ? 186.762 206.630 179.034 1.00 84.05 280 ALA G N 1
ATOM 8485 C CA . ALA F 4 112 ? 186.719 207.672 178.018 1.00 84.05 280 ALA G CA 1
ATOM 8486 C C . ALA F 4 112 ? 187.359 207.184 176.731 1.00 84.05 280 ALA G C 1
ATOM 8487 O O . ALA F 4 112 ? 186.837 207.417 175.637 1.00 84.05 280 ALA G O 1
ATOM 8489 N N . TYR F 4 113 ? 188.488 206.483 176.847 1.00 82.89 281 TYR G N 1
ATOM 8490 C CA . TYR F 4 113 ? 189.142 205.925 175.670 1.00 82.89 281 TYR G CA 1
ATOM 8491 C C . TYR F 4 113 ? 188.214 205.001 174.901 1.00 82.89 281 TYR G C 1
ATOM 8492 O O . TYR F 4 113 ? 188.304 204.918 173.673 1.00 82.89 281 TYR G O 1
ATOM 8501 N N . PHE F 4 114 ? 187.325 204.295 175.594 1.00 84.80 282 PHE G N 1
ATOM 8502 C CA . PHE F 4 114 ? 186.346 203.469 174.900 1.00 84.80 282 PHE G CA 1
ATOM 8503 C C . PHE F 4 114 ? 185.365 204.335 174.124 1.00 84.80 282 PHE G C 1
ATOM 8504 O O . PHE F 4 114 ? 185.169 204.150 172.920 1.00 84.80 282 PHE G O 1
ATOM 8512 N N . VAL F 4 115 ? 184.730 205.292 174.799 1.00 86.10 283 VAL G N 1
ATOM 8513 C CA . VAL F 4 115 ? 183.752 206.123 174.116 1.00 86.10 283 VAL G CA 1
ATOM 8514 C C . VAL F 4 115 ? 184.420 207.092 173.153 1.00 86.10 283 VAL G C 1
ATOM 8515 O O . VAL F 4 115 ? 183.755 207.634 172.265 1.00 86.10 283 VAL G O 1
ATOM 8519 N N . MET F 4 116 ? 185.725 207.324 173.294 1.00 93.05 284 MET G N 1
ATOM 8520 C CA . MET F 4 116 ? 186.419 208.203 172.360 1.00 93.05 284 MET G CA 1
ATOM 8521 C C . MET F 4 116 ? 186.776 207.465 171.079 1.00 93.05 284 MET G C 1
ATOM 8522 O O . MET F 4 116 ? 186.592 207.997 169.980 1.00 93.05 284 MET G O 1
ATOM 8527 N N . THR F 4 117 ? 187.285 206.244 171.201 1.00 88.84 285 THR G N 1
ATOM 8528 C CA . THR F 4 117 ? 187.475 205.362 170.060 1.00 88.84 285 THR G CA 1
ATOM 8529 C C . THR F 4 117 ? 186.963 203.984 170.439 1.00 88.84 285 THR G C 1
ATOM 8530 O O . THR F 4 117 ? 187.320 203.450 171.491 1.00 88.84 285 THR G O 1
ATOM 8534 N N . ARG F 4 118 ? 186.137 203.404 169.578 1.00 91.69 286 ARG G N 1
ATOM 8535 C CA . ARG F 4 118 ? 185.289 202.298 169.998 1.00 91.69 286 ARG G CA 1
ATOM 8536 C C . ARG F 4 118 ? 186.089 201.025 170.228 1.00 91.69 286 ARG G C 1
ATOM 8537 O O . ARG F 4 118 ? 185.950 200.054 169.483 1.00 91.69 286 ARG G O 1
ATOM 8545 N N . GLN F 4 119 ? 186.921 201.021 171.261 1.00 89.69 287 GLN G N 1
ATOM 8546 C CA . GLN F 4 119 ? 187.755 199.882 171.615 1.00 89.69 287 GLN G CA 1
ATOM 8547 C C . GLN F 4 119 ? 187.581 199.545 173.093 1.00 89.69 287 GLN G C 1
ATOM 8548 O O . GLN F 4 119 ? 186.807 200.172 173.814 1.00 89.69 287 GLN G O 1
ATOM 8554 N N . GLU F 4 120 ? 188.330 198.539 173.537 1.00 94.61 288 GLU G N 1
ATOM 8555 C CA . GLU F 4 120 ? 188.326 198.091 174.923 1.00 94.61 288 GLU G CA 1
ATOM 8556 C C . GLU F 4 120 ? 189.493 198.637 175.734 1.00 94.61 288 GLU G C 1
ATOM 8557 O O . GLU F 4 120 ? 189.403 198.686 176.965 1.00 94.61 288 GLU G O 1
ATOM 8563 N N . TYR F 4 121 ? 190.553 199.097 175.073 1.00 87.87 289 TYR G N 1
ATOM 8564 C CA . TYR F 4 121 ? 191.812 199.458 175.720 1.00 87.87 289 TYR G CA 1
ATOM 8565 C C . TYR F 4 121 ? 192.402 198.268 176.475 1.00 87.87 289 TYR G C 1
ATOM 8566 O O . TYR F 4 121 ? 192.509 198.258 177.700 1.00 87.87 289 TYR G O 1
ATOM 8575 N N . VAL F 4 122 ? 192.757 197.256 175.726 1.00 86.21 290 VAL G N 1
ATOM 8576 C CA . VAL F 4 122 ? 193.713 196.273 176.201 1.00 86.21 290 VAL G CA 1
ATOM 8577 C C . VAL F 4 122 ? 195.052 196.655 175.602 1.00 86.21 290 VAL G C 1
ATOM 8578 O O . VAL F 4 122 ? 195.120 197.266 174.532 1.00 86.21 290 VAL G O 1
ATOM 8582 N N . TYR F 4 123 ? 196.127 196.323 176.309 1.00 87.51 291 TYR G N 1
ATOM 8583 C CA . TYR F 4 123 ? 197.456 196.746 175.866 1.00 87.51 291 TYR G CA 1
ATOM 8584 C C . TYR F 4 123 ? 197.783 196.299 174.448 1.00 87.51 291 TYR G C 1
ATOM 8585 O O . TYR F 4 123 ? 198.127 197.157 173.616 1.00 87.51 291 TYR G O 1
ATOM 8594 N N . PRO F 4 124 ? 197.695 195.013 174.090 1.00 88.93 292 PRO G N 1
ATOM 8595 C CA . PRO F 4 124 ? 198.220 194.589 172.786 1.00 88.93 292 PRO G CA 1
ATOM 8596 C C . PRO F 4 124 ? 197.459 195.135 171.596 1.00 88.93 292 PRO G C 1
ATOM 8597 O O . PRO F 4 124 ? 197.971 195.040 170.476 1.00 88.93 292 PRO G O 1
ATOM 8601 N N . GLU F 4 125 ? 196.270 195.700 171.780 1.00 92.22 293 GLU G N 1
ATOM 8602 C CA . GLU F 4 125 ? 195.562 196.281 170.649 1.00 92.22 293 GLU G CA 1
ATOM 8603 C C . GLU F 4 125 ? 195.654 197.797 170.620 1.00 92.22 293 GLU G C 1
ATOM 8604 O O . GLU F 4 125 ? 195.552 198.396 169.548 1.00 92.22 293 GLU G O 1
ATOM 8610 N N . ALA F 4 126 ? 195.829 198.438 171.774 1.00 88.27 294 ALA G N 1
ATOM 8611 C CA . ALA F 4 126 ? 195.996 199.882 171.787 1.00 88.27 294 ALA G CA 1
ATOM 8612 C C . ALA F 4 126 ? 197.370 200.307 171.306 1.00 88.27 294 ALA G C 1
ATOM 8613 O O . ALA F 4 126 ? 197.564 201.489 171.013 1.00 88.27 294 ALA G O 1
ATOM 8615 N N . ARG F 4 127 ? 198.323 199.382 171.220 1.00 89.07 295 ARG G N 1
ATOM 8616 C CA . ARG F 4 127 ? 199.623 199.722 170.659 1.00 89.07 295 ARG G CA 1
ATOM 8617 C C . ARG F 4 127 ? 199.533 199.889 169.151 1.00 89.07 295 ARG G C 1
ATOM 8618 O O . ARG F 4 127 ? 199.955 200.913 168.604 1.00 89.07 295 ARG G O 1
ATOM 8626 N N . ASP F 4 128 ? 198.974 198.893 168.462 1.00 96.06 296 ASP G N 1
ATOM 8627 C CA . ASP F 4 128 ? 198.907 198.947 167.008 1.00 96.06 296 ASP G CA 1
ATOM 8628 C C . ASP F 4 128 ? 198.013 200.076 166.523 1.00 96.06 296 ASP G C 1
ATOM 8629 O O . ASP F 4 128 ? 198.308 200.695 165.497 1.00 96.06 296 ASP G O 1
ATOM 8634 N N . ARG F 4 129 ? 196.913 200.352 167.223 1.00 94.66 297 ARG G N 1
ATOM 8635 C CA . ARG F 4 129 ? 196.089 201.492 166.841 1.00 94.66 297 ARG G CA 1
ATOM 8636 C C . ARG F 4 129 ? 196.893 202.780 166.904 1.00 94.66 297 ARG G C 1
ATOM 8637 O O . ARG F 4 129 ? 196.899 203.569 165.954 1.00 94.66 297 ARG G O 1
ATOM 8645 N N . GLN F 4 130 ? 197.597 203.002 168.010 1.00 97.76 298 GLN G N 1
ATOM 8646 C CA . GLN F 4 130 ? 198.484 204.152 168.093 1.00 97.76 298 GLN G CA 1
ATOM 8647 C C . GLN F 4 130 ? 199.701 203.998 167.202 1.00 97.76 298 GLN G C 1
ATOM 8648 O O . GLN F 4 130 ? 200.531 204.908 167.137 1.00 97.76 298 GLN G O 1
ATOM 8654 N N . TYR F 4 131 ? 199.825 202.865 166.518 1.00 96.00 299 TYR G N 1
ATOM 8655 C CA . TYR F 4 131 ? 200.856 202.711 165.503 1.00 96.00 299 TYR G CA 1
ATOM 8656 C C . TYR F 4 131 ? 200.324 203.109 164.134 1.00 96.00 299 TYR G C 1
ATOM 8657 O O . TYR F 4 131 ? 201.008 203.797 163.371 1.00 96.00 299 TYR G O 1
ATOM 8666 N N . LEU F 4 132 ? 199.100 202.684 163.807 1.00 97.00 300 LEU G N 1
ATOM 8667 C CA . LEU F 4 132 ? 198.508 203.057 162.528 1.00 97.00 300 LEU G CA 1
ATOM 8668 C C . LEU F 4 132 ? 198.342 204.564 162.418 1.00 97.00 300 LEU G C 1
ATOM 8669 O O . LEU F 4 132 ? 198.569 205.142 161.350 1.00 97.00 300 LEU G O 1
ATOM 8674 N N . LEU F 4 133 ? 197.948 205.221 163.510 1.00 94.98 301 LEU G N 1
ATOM 8675 C CA . LEU F 4 133 ? 197.903 206.679 163.511 1.00 94.98 301 LEU G CA 1
ATOM 8676 C C . LEU F 4 133 ? 199.272 207.260 163.191 1.00 94.98 301 LEU G C 1
ATOM 8677 O O . LEU F 4 133 ? 199.387 208.237 162.445 1.00 94.98 301 LEU G O 1
ATOM 8682 N N . PHE F 4 134 ? 200.326 206.669 163.749 1.00 92.12 302 PHE G N 1
ATOM 8683 C CA . PHE F 4 134 ? 201.672 207.107 163.415 1.00 92.12 302 PHE G CA 1
ATOM 8684 C C . PHE F 4 134 ? 202.057 206.741 161.995 1.00 92.12 302 PHE G C 1
ATOM 8685 O O . PHE F 4 134 ? 202.878 207.435 161.391 1.00 92.12 302 PHE G O 1
ATOM 8693 N N . PHE F 4 135 ? 201.486 205.671 161.449 1.00 98.57 303 PHE G N 1
ATOM 8694 C CA . PHE F 4 135 ? 201.885 205.226 160.122 1.00 98.57 303 PHE G CA 1
ATOM 8695 C C . PHE F 4 135 ? 201.270 206.096 159.035 1.00 98.57 303 PHE G C 1
ATOM 8696 O O . PHE F 4 135 ? 201.986 206.693 158.227 1.00 98.57 303 PHE G O 1
ATOM 8704 N N . HIS F 4 136 ? 199.940 206.164 158.993 1.00 102.68 304 HIS G N 1
ATOM 8705 C CA . HIS F 4 136 ? 199.275 206.923 157.940 1.00 102.68 304 HIS G CA 1
ATOM 8706 C C . HIS F 4 136 ? 199.734 208.372 157.930 1.00 102.68 304 HIS G C 1
ATOM 8707 O O . HIS F 4 136 ? 199.989 208.942 156.863 1.00 102.68 304 HIS G O 1
ATOM 8714 N N . LYS F 4 137 ? 199.859 208.982 159.108 1.00 101.42 305 LYS G N 1
ATOM 8715 C CA . LYS F 4 137 ? 200.404 210.332 159.173 1.00 101.42 305 LYS G CA 1
ATOM 8716 C C . LYS F 4 137 ? 201.824 210.378 158.633 1.00 101.42 305 LYS G C 1
ATOM 8717 O O . LYS F 4 137 ? 202.219 211.369 158.012 1.00 101.42 305 LYS G O 1
ATOM 8723 N N . GLY F 4 138 ? 202.604 209.318 158.857 1.00 106.63 306 GLY G N 1
ATOM 8724 C CA . GLY F 4 138 ? 203.914 209.219 158.240 1.00 106.63 306 GLY G CA 1
ATOM 8725 C C . GLY F 4 138 ? 203.877 208.869 156.769 1.00 106.63 306 GLY G C 1
ATOM 8726 O O . GLY F 4 138 ? 204.864 209.099 156.063 1.00 106.63 306 GLY G O 1
ATOM 8727 N N . ALA F 4 139 ? 202.761 208.314 156.294 1.00 106.11 307 ALA G N 1
ATOM 8728 C CA . ALA F 4 139 ? 202.601 208.057 154.868 1.00 106.11 307 ALA G CA 1
ATOM 8729 C C . ALA F 4 139 ? 202.105 209.296 154.139 1.00 106.11 307 ALA G C 1
ATOM 8730 O O . ALA F 4 139 ? 202.461 209.522 152.979 1.00 106.11 307 ALA G O 1
ATOM 8732 N N . LYS F 4 140 ? 201.284 210.108 154.804 1.00 108.69 308 LYS G N 1
ATOM 8733 C CA . LYS F 4 140 ? 200.762 211.313 154.172 1.00 108.69 308 LYS G CA 1
ATOM 8734 C C . LYS F 4 140 ? 201.846 212.370 154.020 1.00 108.69 308 LYS G C 1
ATOM 8735 O O . LYS F 4 140 ? 201.919 213.050 152.991 1.00 108.69 308 LYS G O 1
ATOM 8741 N N . LYS F 4 141 ? 202.692 212.527 155.036 1.00 108.56 309 LYS G N 1
ATOM 8742 C CA . LYS F 4 141 ? 203.746 213.532 154.971 1.00 108.56 309 LYS G CA 1
ATOM 8743 C C . LYS F 4 141 ? 204.786 213.179 153.916 1.00 108.56 309 LYS G C 1
ATOM 8744 O O . LYS F 4 141 ? 205.274 214.061 153.201 1.00 108.56 309 LYS G O 1
ATOM 8750 N N . SER F 4 142 ? 205.133 211.901 153.799 1.00 112.20 310 SER G N 1
ATOM 8751 C CA . SER F 4 142 ? 206.140 211.461 152.843 1.00 112.20 310 SER G CA 1
ATOM 8752 C C . SER F 4 142 ? 205.582 211.252 151.442 1.00 112.20 310 SER G C 1
ATOM 8753 O O . SER F 4 142 ? 206.252 210.620 150.617 1.00 112.20 310 SER G O 1
ATOM 8756 N N . ARG F 4 143 ? 204.379 211.755 151.163 1.00 115.60 311 ARG G N 1
ATOM 8757 C CA . ARG F 4 143 ? 203.732 211.649 149.855 1.00 115.60 311 ARG G CA 1
ATOM 8758 C C . ARG F 4 143 ? 203.593 210.205 149.389 1.00 115.60 311 ARG G C 1
ATOM 8759 O O . ARG F 4 143 ? 203.527 209.944 148.185 1.00 115.60 311 ARG G O 1
ATOM 8767 N N . PHE F 4 144 ? 203.553 209.260 150.322 1.00 112.44 312 PHE G N 1
ATOM 8768 C CA . PHE F 4 144 ? 203.401 207.857 149.968 1.00 112.44 312 PHE G CA 1
ATOM 8769 C C . PHE F 4 144 ? 202.059 207.629 149.291 1.00 112.44 312 PHE G C 1
ATOM 8770 O O . PHE F 4 144 ? 201.049 208.231 149.665 1.00 112.44 312 PHE G O 1
ATOM 8778 N N . ASP F 4 145 ? 202.058 206.765 148.280 1.00 118.02 313 ASP G N 1
ATOM 8779 C CA . ASP F 4 145 ? 200.849 206.425 147.533 1.00 118.02 313 ASP G CA 1
ATOM 8780 C C . ASP F 4 145 ? 200.294 205.119 148.088 1.00 118.02 313 ASP G C 1
ATOM 8781 O O . ASP F 4 145 ? 200.450 204.047 147.504 1.00 118.02 313 ASP G O 1
ATOM 8786 N N . LEU F 4 146 ? 199.622 205.222 149.236 1.00 113.66 314 LEU G N 1
ATOM 8787 C CA . LEU F 4 146 ? 199.174 204.030 149.947 1.00 113.66 314 LEU G CA 1
ATOM 8788 C C . LEU F 4 146 ? 198.151 203.253 149.134 1.00 113.66 314 LEU G C 1
ATOM 8789 O O . LEU F 4 146 ? 198.189 202.018 149.090 1.00 113.66 314 LEU G O 1
ATOM 8794 N N . GLU F 4 147 ? 197.225 203.960 148.486 1.00 117.94 315 GLU G N 1
ATOM 8795 C CA . GLU F 4 147 ? 196.160 203.285 147.752 1.00 117.94 315 GLU G CA 1
ATOM 8796 C C . GLU F 4 147 ? 196.721 202.349 146.693 1.00 117.94 315 GLU G C 1
ATOM 8797 O O . GLU F 4 147 ? 196.150 201.287 146.428 1.00 117.94 315 GLU G O 1
ATOM 8803 N N . LYS F 4 148 ? 197.844 202.721 146.079 1.00 117.33 316 LYS G N 1
ATOM 8804 C CA . LYS F 4 148 ? 198.456 201.843 145.093 1.00 117.33 316 LYS G CA 1
ATOM 8805 C C . LYS F 4 148 ? 199.170 200.666 145.736 1.00 117.33 316 LYS G C 1
ATOM 8806 O O . LYS F 4 148 ? 199.135 199.565 145.183 1.00 117.33 316 LYS G O 1
ATOM 8812 N N . TYR F 4 149 ? 199.796 200.863 146.894 1.00 110.89 317 TYR G N 1
ATOM 8813 C CA . TYR F 4 149 ? 200.565 199.790 147.514 1.00 110.89 317 TYR G CA 1
ATOM 8814 C C . TYR F 4 149 ? 199.669 198.641 147.961 1.00 110.89 317 TYR G C 1
ATOM 8815 O O . TYR F 4 149 ? 199.835 197.502 147.515 1.00 110.89 317 TYR G O 1
ATOM 8824 N N . ASN F 4 150 ? 198.717 198.923 148.851 1.00 114.24 318 ASN G N 1
ATOM 8825 C CA . ASN F 4 150 ? 197.892 197.857 149.407 1.00 114.24 318 ASN G CA 1
ATOM 8826 C C . ASN F 4 150 ? 197.037 197.200 148.334 1.00 114.24 318 ASN G C 1
ATOM 8827 O O . ASN F 4 150 ? 196.822 195.983 148.364 1.00 114.24 318 ASN G O 1
ATOM 8832 N N . GLN F 4 151 ? 196.537 197.986 147.380 1.00 113.89 319 GLN G N 1
ATOM 8833 C CA . GLN F 4 151 ? 195.805 197.404 146.260 1.00 113.89 319 GLN G CA 1
ATOM 8834 C C . GLN F 4 151 ? 196.705 196.503 145.427 1.00 113.89 319 GLN G C 1
ATOM 8835 O O . GLN F 4 151 ? 196.258 195.480 144.899 1.00 113.89 319 GLN G O 1
ATOM 8841 N N . LEU F 4 152 ? 197.981 196.865 145.306 1.00 109.80 320 LEU G N 1
ATOM 8842 C CA . LEU F 4 152 ? 198.936 196.015 144.611 1.00 109.80 320 LEU G CA 1
ATOM 8843 C C . LEU F 4 152 ? 199.386 194.842 145.469 1.00 109.80 320 LEU G C 1
ATOM 8844 O O . LEU F 4 152 ? 199.833 193.829 144.925 1.00 109.80 320 LEU G O 1
ATOM 8849 N N . LYS F 4 153 ? 199.273 194.952 146.791 1.00 114.76 321 LYS G N 1
ATOM 8850 C CA . LYS F 4 153 ? 199.722 193.894 147.686 1.00 114.76 321 LYS G CA 1
ATOM 8851 C C . LYS F 4 153 ? 198.745 192.733 147.776 1.00 114.76 321 LYS G C 1
ATOM 8852 O O . LYS F 4 153 ? 199.137 191.650 148.220 1.00 114.76 321 LYS G O 1
ATOM 8858 N N . ASP F 4 154 ? 197.493 192.924 147.376 1.00 119.00 322 ASP G N 1
ATOM 8859 C CA . ASP F 4 154 ? 196.525 191.837 147.345 1.00 119.00 322 ASP G CA 1
ATOM 8860 C C . ASP F 4 154 ? 196.509 191.109 146.011 1.00 119.00 322 ASP G C 1
ATOM 8861 O O . ASP F 4 154 ? 196.401 189.879 145.982 1.00 119.00 322 ASP G O 1
ATOM 8866 N N . ALA F 4 155 ? 196.610 191.845 144.903 1.00 117.73 323 ALA G N 1
ATOM 8867 C CA . ALA F 4 155 ? 196.693 191.204 143.597 1.00 117.73 323 ALA G CA 1
ATOM 8868 C C . ALA F 4 155 ? 197.931 190.331 143.485 1.00 117.73 323 ALA G C 1
ATOM 8869 O O . ALA F 4 155 ? 197.957 189.391 142.685 1.00 117.73 323 ALA G O 1
ATOM 8871 N N . ILE F 4 156 ? 198.968 190.623 144.271 1.00 117.62 324 ILE G N 1
ATOM 8872 C CA . ILE F 4 156 ? 200.144 189.764 144.297 1.00 117.62 324 ILE G CA 1
ATOM 8873 C C . ILE F 4 156 ? 199.938 188.557 145.199 1.00 117.62 324 ILE G C 1
ATOM 8874 O O . ILE F 4 156 ? 200.780 187.652 145.215 1.00 117.62 324 ILE G O 1
ATOM 8879 N N . ALA F 4 157 ? 198.844 188.523 145.957 1.00 122.00 325 ALA G N 1
ATOM 8880 C CA . ALA F 4 157 ? 198.477 187.343 146.727 1.00 122.00 325 ALA G CA 1
ATOM 8881 C C . ALA F 4 157 ? 197.286 186.622 146.114 1.00 122.00 325 ALA G C 1
ATOM 8882 O O . ALA F 4 157 ? 197.151 185.405 146.271 1.00 122.00 325 ALA G O 1
ATOM 8884 N N . GLN F 4 158 ? 196.412 187.360 145.427 1.00 125.49 326 GLN G N 1
ATOM 8885 C CA . GLN F 4 158 ? 195.355 186.722 144.651 1.00 125.49 326 GLN G CA 1
ATOM 8886 C C . GLN F 4 158 ? 195.940 185.774 143.616 1.00 125.49 326 GLN G C 1
ATOM 8887 O O . GLN F 4 158 ? 195.421 184.673 143.405 1.00 125.49 326 GLN G O 1
ATOM 8893 N N . ALA F 4 159 ? 197.024 186.186 142.959 1.00 128.44 327 ALA G N 1
ATOM 8894 C CA . ALA F 4 159 ? 197.706 185.296 142.029 1.00 128.44 327 ALA G CA 1
ATOM 8895 C C . ALA F 4 159 ? 198.350 184.133 142.767 1.00 128.44 327 ALA G C 1
ATOM 8896 O O . ALA F 4 159 ? 198.353 182.998 142.281 1.00 128.44 327 ALA G O 1
ATOM 8898 N N . GLU F 4 160 ? 198.903 184.398 143.952 1.00 134.74 328 GLU G N 1
ATOM 8899 C CA . GLU F 4 160 ? 199.539 183.335 144.721 1.00 134.74 328 GLU G CA 1
ATOM 8900 C C . GLU F 4 160 ? 198.523 182.307 145.195 1.00 134.74 328 GLU G C 1
ATOM 8901 O O . GLU F 4 160 ? 198.788 181.100 145.157 1.00 134.74 328 GLU G O 1
ATOM 8907 N N . MET F 4 161 ? 197.357 182.761 145.652 1.00 137.76 329 MET G N 1
ATOM 8908 C CA . MET F 4 161 ? 196.324 181.827 146.077 1.00 137.76 329 MET G CA 1
ATOM 8909 C C . MET F 4 161 ? 195.642 181.148 144.900 1.00 137.76 329 MET G C 1
ATOM 8910 O O . MET F 4 161 ? 194.954 180.142 145.096 1.00 137.76 329 MET G O 1
ATOM 8915 N N . ASP F 4 162 ? 195.815 181.673 143.686 1.00 136.88 330 ASP G N 1
ATOM 8916 C CA . ASP F 4 162 ? 195.284 181.002 142.507 1.00 136.88 330 ASP G CA 1
ATOM 8917 C C . ASP F 4 162 ? 196.236 179.927 142.006 1.00 136.88 330 ASP G C 1
ATOM 8918 O O . ASP F 4 162 ? 195.794 178.859 141.571 1.00 136.88 330 ASP G O 1
ATOM 8923 N N . LEU F 4 163 ? 197.541 180.188 142.060 1.00 138.46 331 LEU G N 1
ATOM 8924 C CA . LEU F 4 163 ? 198.510 179.192 141.619 1.00 138.46 331 LEU G CA 1
ATOM 8925 C C . LEU F 4 163 ? 198.469 177.957 142.510 1.00 138.46 331 LEU G C 1
ATOM 8926 O O . LEU F 4 163 ? 198.444 176.824 142.018 1.00 138.46 331 LEU G O 1
ATOM 8931 N N . LYS F 4 164 ? 198.465 178.156 143.830 1.00 140.38 332 LYS G N 1
ATOM 8932 C CA . LYS F 4 164 ? 198.430 177.017 144.742 1.00 140.38 332 LYS G CA 1
ATOM 8933 C C . LYS F 4 164 ? 197.119 176.253 144.615 1.00 140.38 332 LYS G C 1
ATOM 8934 O O . LYS F 4 164 ? 197.089 175.027 144.767 1.00 140.38 332 LYS G O 1
ATOM 8940 N N . ARG F 4 165 ? 196.024 176.961 144.335 1.00 143.23 333 ARG G N 1
ATOM 8941 C CA . ARG F 4 165 ? 194.752 176.294 144.099 1.00 143.23 333 ARG G CA 1
ATOM 8942 C C . ARG F 4 165 ? 194.770 175.479 142.817 1.00 143.23 333 ARG G C 1
ATOM 8943 O O . ARG F 4 165 ? 193.961 174.559 142.667 1.00 143.23 333 ARG G O 1
ATOM 8951 N N . LEU F 4 166 ? 195.681 175.791 141.898 1.00 148.26 334 LEU G N 1
ATOM 8952 C CA . LEU F 4 166 ? 195.778 175.094 140.627 1.00 148.26 334 LEU G CA 1
ATOM 8953 C C . LEU F 4 166 ? 196.796 173.965 140.652 1.00 148.26 334 LEU G C 1
ATOM 8954 O O . LEU F 4 166 ? 196.796 173.129 139.744 1.00 148.26 334 LEU G O 1
ATOM 8959 N N . ARG F 4 167 ? 197.642 173.905 141.680 1.00 156.99 335 ARG G N 1
ATOM 8960 C CA . ARG F 4 167 ? 198.699 172.902 141.717 1.00 156.99 335 ARG G CA 1
ATOM 8961 C C . ARG F 4 167 ? 198.127 171.494 141.843 1.00 156.99 335 ARG G C 1
ATOM 8962 O O . ARG F 4 167 ? 198.443 170.609 141.040 1.00 156.99 335 ARG G O 1
ATOM 8970 N N . ASP F 4 168 ? 197.273 171.270 142.842 1.00 159.57 336 ASP G N 1
ATOM 8971 C CA . ASP F 4 168 ? 196.825 169.912 143.135 1.00 159.57 336 ASP G CA 1
ATOM 8972 C C . ASP F 4 168 ? 196.002 169.284 142.008 1.00 159.57 336 ASP G C 1
ATOM 8973 O O . ASP F 4 168 ? 196.092 168.066 141.817 1.00 159.57 336 ASP G O 1
ATOM 8978 N N . PRO F 4 169 ? 195.213 170.030 141.221 1.00 158.61 337 PRO G N 1
ATOM 8979 C CA . PRO F 4 169 ? 194.618 169.407 140.030 1.00 158.61 337 PRO G CA 1
ATOM 8980 C C . PRO F 4 169 ? 195.642 168.971 139.003 1.00 158.61 337 PRO G C 1
ATOM 8981 O O . PRO F 4 169 ? 195.292 168.201 138.100 1.00 158.61 337 PRO G O 1
ATOM 8985 N N . LEU F 4 170 ? 196.889 169.429 139.110 1.00 159.67 338 LEU G N 1
ATOM 8986 C CA . LEU F 4 170 ? 197.914 169.071 138.143 1.00 159.67 338 LEU G CA 1
ATOM 8987 C C . LEU F 4 170 ? 198.989 168.150 138.703 1.00 159.67 338 LEU G C 1
ATOM 8988 O O . LEU F 4 170 ? 199.656 167.466 137.920 1.00 159.67 338 LEU G O 1
ATOM 8993 N N . GLN F 4 171 ? 199.183 168.108 140.021 1.00 160.54 339 GLN G N 1
ATOM 8994 C CA . GLN F 4 171 ? 200.192 167.202 140.558 1.00 160.54 339 GLN G CA 1
ATOM 8995 C C . GLN F 4 171 ? 199.575 165.907 141.079 1.00 160.54 339 GLN G C 1
ATOM 8996 O O . GLN F 4 171 ? 200.124 164.825 140.854 1.00 160.54 339 GLN G O 1
ATOM 9002 N N . VAL F 4 172 ? 198.440 165.996 141.778 1.00 160.83 340 VAL G N 1
ATOM 9003 C CA . VAL F 4 172 ? 197.744 164.810 142.263 1.00 160.83 340 VAL G CA 1
ATOM 9004 C C . VAL F 4 172 ? 196.455 164.546 141.491 1.00 160.83 340 VAL G C 1
ATOM 9005 O O . VAL F 4 172 ? 195.808 163.511 141.705 1.00 160.83 340 VAL G O 1
ATOM 9009 N N . HIS F 4 173 ? 196.077 165.441 140.576 1.00 161.99 341 HIS G N 1
ATOM 9010 C CA . HIS F 4 173 ? 194.932 165.247 139.684 1.00 161.99 341 HIS G CA 1
ATOM 9011 C C . HIS F 4 173 ? 193.626 165.118 140.473 1.00 161.99 341 HIS G C 1
ATOM 9012 O O . HIS F 4 173 ? 192.942 164.093 140.444 1.00 161.99 341 HIS G O 1
ATOM 9019 N N . LEU F 4 174 ? 193.295 166.183 141.184 1.00 159.67 342 LEU G N 1
ATOM 9020 C CA . LEU F 4 174 ? 192.073 166.312 141.956 1.00 159.67 342 LEU G CA 1
ATOM 9021 C C . LEU F 4 174 ? 191.229 167.461 141.420 1.00 159.67 342 LEU G C 1
ATOM 9022 O O . LEU F 4 174 ? 191.743 168.377 140.772 1.00 159.67 342 LEU G O 1
ATOM 9027 N N . PRO F 4 175 ? 189.921 167.444 141.664 1.00 159.78 343 PRO G N 1
ATOM 9028 C CA . PRO F 4 175 ? 189.072 168.537 141.180 1.00 159.78 343 PRO G CA 1
ATOM 9029 C C . PRO F 4 175 ? 189.417 169.859 141.847 1.00 159.78 343 PRO G C 1
ATOM 9030 O O . PRO F 4 175 ? 189.982 169.912 142.942 1.00 159.78 343 PRO G O 1
ATOM 9034 N N . LEU F 4 176 ? 189.066 170.942 141.157 1.00 158.42 344 LEU G N 1
ATOM 9035 C CA . LEU F 4 176 ? 189.286 172.289 141.674 1.00 158.42 344 LEU G CA 1
ATOM 9036 C C . LEU F 4 176 ? 188.415 172.513 142.902 1.00 158.42 344 LEU G C 1
ATOM 9037 O O . LEU F 4 176 ? 187.201 172.292 142.860 1.00 158.42 344 LEU G O 1
ATOM 9042 N N . ARG F 4 177 ? 189.030 172.944 143.999 1.00 159.11 345 ARG G N 1
ATOM 9043 C CA . ARG F 4 177 ? 188.307 173.253 145.227 1.00 159.11 345 ARG G CA 1
ATOM 9044 C C . ARG F 4 177 ? 188.039 174.752 145.264 1.00 159.11 345 ARG G C 1
ATOM 9045 O O . ARG F 4 177 ? 188.962 175.550 145.458 1.00 159.11 345 ARG G O 1
ATOM 9053 N N . GLN F 4 178 ? 186.780 175.134 145.080 1.00 157.38 346 GLN G N 1
ATOM 9054 C CA . GLN F 4 178 ? 186.407 176.541 145.063 1.00 157.38 346 GLN G CA 1
ATOM 9055 C C . GLN F 4 178 ? 185.309 176.833 146.078 1.00 157.38 346 GLN G C 1
ATOM 9056 O O . GLN F 4 178 ? 185.143 177.971 146.516 1.00 157.38 346 GLN G O 1
ATOM 9062 N N . VAL G 3 1 ? 197.388 177.777 170.377 1.00 117.22 48 VAL H N 1
ATOM 9063 C CA . VAL G 3 1 ? 197.698 177.217 171.683 1.00 117.22 48 VAL H CA 1
ATOM 9064 C C . VAL G 3 1 ? 199.192 176.912 171.720 1.00 117.22 48 VAL H C 1
ATOM 9065 O O . VAL G 3 1 ? 200.016 177.823 171.734 1.00 117.22 48 VAL H O 1
ATOM 9069 N N . ILE G 3 2 ? 199.537 175.627 171.729 1.00 112.45 49 ILE H N 1
ATOM 9070 C CA . ILE G 3 2 ? 200.923 175.204 171.673 1.00 112.45 49 ILE H CA 1
ATOM 9071 C C . ILE G 3 2 ? 201.289 174.566 170.338 1.00 112.45 49 ILE H C 1
ATOM 9072 O O . ILE G 3 2 ? 202.404 174.781 169.849 1.00 112.45 49 ILE H O 1
ATOM 9077 N N . VAL G 3 3 ? 200.397 173.790 169.735 1.00 115.22 50 VAL H N 1
ATOM 9078 C CA . VAL G 3 3 ? 200.653 173.153 168.454 1.00 115.22 50 VAL H CA 1
ATOM 9079 C C . VAL G 3 3 ? 199.654 173.688 167.444 1.00 115.22 50 VAL H C 1
ATOM 9080 O O . VAL G 3 3 ? 198.497 173.959 167.781 1.00 115.22 50 VAL H O 1
ATOM 9084 N N . THR G 3 4 ? 200.110 173.862 166.210 1.00 121.58 51 THR H N 1
ATOM 9085 C CA . THR G 3 4 ? 199.208 174.272 165.152 1.00 121.58 51 THR H CA 1
ATOM 9086 C C . THR G 3 4 ? 198.232 173.144 164.836 1.00 121.58 51 THR H C 1
ATOM 9087 O O . THR G 3 4 ? 198.397 172.003 165.275 1.00 121.58 51 THR H O 1
ATOM 9091 N N . ARG G 3 5 ? 197.198 173.481 164.062 1.00 129.67 52 ARG H N 1
ATOM 9092 C CA . ARG G 3 5 ? 196.158 172.510 163.740 1.00 129.67 52 ARG H CA 1
ATOM 9093 C C . ARG G 3 5 ? 196.727 171.261 163.083 1.00 129.67 52 ARG H C 1
ATOM 9094 O O . ARG G 3 5 ? 196.168 170.170 163.231 1.00 129.67 52 ARG H O 1
ATOM 9102 N N . SER G 3 6 ? 197.839 171.397 162.360 1.00 125.40 53 SER H N 1
ATOM 9103 C CA . SER G 3 6 ? 198.461 170.242 161.730 1.00 125.40 53 SER H CA 1
ATOM 9104 C C . SER G 3 6 ? 199.181 169.351 162.728 1.00 125.40 53 SER H C 1
ATOM 9105 O O . SER G 3 6 ? 199.414 168.175 162.433 1.00 125.40 53 SER H O 1
ATOM 9108 N N . GLY G 3 7 ? 199.536 169.875 163.895 1.00 120.10 54 GLY H N 1
ATOM 9109 C CA . GLY G 3 7 ? 200.290 169.126 164.875 1.00 120.10 54 GLY H CA 1
ATOM 9110 C C . GLY G 3 7 ? 201.750 169.502 164.985 1.00 120.10 54 GLY H C 1
ATOM 9111 O O . GLY G 3 7 ? 202.501 168.799 165.671 1.00 120.10 54 GLY H O 1
ATOM 9112 N N . ALA G 3 8 ? 202.179 170.574 164.330 1.00 116.65 55 ALA H N 1
ATOM 9113 C CA . ALA G 3 8 ? 203.557 171.026 164.401 1.00 116.65 55 ALA H CA 1
ATOM 9114 C C . ALA G 3 8 ? 203.736 171.994 165.560 1.00 116.65 55 ALA H C 1
ATOM 9115 O O . ALA G 3 8 ? 202.826 172.747 165.912 1.00 116.65 55 ALA H O 1
ATOM 9117 N N . ILE G 3 9 ? 204.926 171.964 166.157 1.00 109.53 56 ILE H N 1
ATOM 9118 C CA . ILE G 3 9 ? 205.226 172.854 167.269 1.00 109.53 56 ILE H CA 1
ATOM 9119 C C . ILE G 3 9 ? 205.307 174.285 166.758 1.00 109.53 56 ILE H C 1
ATOM 9120 O O . ILE G 3 9 ? 205.925 174.556 165.722 1.00 109.53 56 ILE H O 1
ATOM 9125 N N . LEU G 3 10 ? 204.673 175.207 167.480 1.00 105.70 57 LEU H N 1
ATOM 9126 C CA . LEU G 3 10 ? 204.711 176.605 167.095 1.00 105.70 57 LEU H CA 1
ATOM 9127 C C . LEU G 3 10 ? 206.139 177.134 167.189 1.00 105.70 57 LEU H C 1
ATOM 9128 O O . LEU G 3 10 ? 206.961 176.599 167.936 1.00 105.70 57 LEU H O 1
ATOM 9133 N N . PRO G 3 11 ? 206.465 178.177 166.429 1.00 105.31 58 PRO H N 1
ATOM 9134 C CA . PRO G 3 11 ? 207.838 178.687 166.441 1.00 105.31 58 PRO H CA 1
ATOM 9135 C C . PRO G 3 11 ? 208.179 179.330 167.771 1.00 105.31 58 PRO H C 1
ATOM 9136 O O . PRO G 3 11 ? 207.310 179.832 168.486 1.00 105.31 58 PRO H O 1
ATOM 9140 N N . LYS G 3 12 ? 209.467 179.311 168.093 1.00 105.32 59 LYS H N 1
ATOM 9141 C CA . LYS G 3 12 ? 209.930 179.854 169.360 1.00 105.32 59 LYS H CA 1
ATOM 9142 C C . LYS G 3 12 ? 209.564 181.328 169.468 1.00 105.32 59 LYS H C 1
ATOM 9143 O O . LYS G 3 12 ? 209.880 182.107 168.560 1.00 105.32 59 LYS H O 1
ATOM 9149 N N . PRO G 3 13 ? 208.909 181.751 170.544 1.00 100.33 60 PRO H N 1
ATOM 9150 C CA . PRO G 3 13 ? 208.625 183.174 170.715 1.00 100.33 60 PRO H CA 1
ATOM 9151 C C . PRO G 3 13 ? 209.909 183.947 170.952 1.00 100.33 60 PRO H C 1
ATOM 9152 O O . PRO G 3 13 ? 210.915 183.408 171.416 1.00 100.33 60 PRO H O 1
ATOM 9156 N N . VAL G 3 14 ? 209.865 185.235 170.627 1.00 105.78 61 VAL H N 1
ATOM 9157 C CA . VAL G 3 14 ? 211.045 186.090 170.643 1.00 105.78 61 VAL H CA 1
ATOM 9158 C C . VAL G 3 14 ? 210.985 187.003 171.858 1.00 105.78 61 VAL H C 1
ATOM 9159 O O . VAL G 3 14 ? 209.939 187.591 172.156 1.00 105.78 61 VAL H O 1
ATOM 9163 N N . LYS G 3 15 ? 212.067 186.926 172.616 1.00 114.99 62 LYS H N 1
ATOM 9164 C CA . LYS G 3 15 ? 212.204 187.669 173.876 1.00 114.99 62 LYS H CA 1
ATOM 9165 C C . LYS G 3 15 ? 213.037 188.893 173.554 1.00 114.99 62 LYS H C 1
ATOM 9166 O O . LYS G 3 15 ? 214.158 188.731 173.085 1.00 114.99 62 LYS H O 1
ATOM 9172 N N . MET G 3 16 ? 212.478 190.064 173.793 1.00 116.61 63 MET H N 1
ATOM 9173 C CA . MET G 3 16 ? 213.208 191.308 173.483 1.00 116.61 63 MET H CA 1
ATOM 9174 C C . MET G 3 16 ? 214.584 191.148 174.119 1.00 116.61 63 MET H C 1
ATOM 9175 O O . MET G 3 16 ? 214.640 190.941 175.323 1.00 116.61 63 MET H O 1
ATOM 9180 N N . SER G 3 17 ? 215.646 191.169 173.317 1.00 122.81 64 SER H N 1
ATOM 9181 C CA . SER G 3 17 ? 217.025 190.963 173.830 1.00 122.81 64 SER H CA 1
ATOM 9182 C C . SER G 3 17 ? 217.298 191.961 174.948 1.00 122.81 64 SER H C 1
ATOM 9183 O O . SER G 3 17 ? 217.016 193.142 174.720 1.00 122.81 64 SER H O 1
ATOM 9186 N N . PHE G 3 18 ? 217.924 191.499 176.029 1.00 123.98 65 PHE H N 1
ATOM 9187 C CA . PHE G 3 18 ? 218.249 192.384 177.169 1.00 123.98 65 PHE H CA 1
ATOM 9188 C C . PHE G 3 18 ? 216.957 192.998 177.667 1.00 123.98 65 PHE H C 1
ATOM 9189 O O . PHE G 3 18 ? 216.935 194.188 178.006 1.00 123.98 65 PHE H O 1
ATOM 9197 N N . GLY G 3 19 ? 215.912 192.183 177.703 1.00 115.74 66 GLY H N 1
ATOM 9198 C CA . GLY G 3 19 ? 214.625 192.730 178.137 1.00 115.74 66 GLY H CA 1
ATOM 9199 C C . GLY G 3 19 ? 214.753 193.245 179.542 1.00 115.74 66 GLY H C 1
ATOM 9200 O O . GLY G 3 19 ? 214.451 194.411 179.734 1.00 115.74 66 GLY H O 1
ATOM 9201 N N . LEU G 3 20 ? 215.293 192.492 180.490 1.00 110.11 67 LEU H N 1
ATOM 9202 C CA . LEU G 3 20 ? 215.344 193.122 181.831 1.00 110.11 67 LEU H CA 1
ATOM 9203 C C . LEU G 3 20 ? 216.252 194.356 181.890 1.00 110.11 67 LEU H C 1
ATOM 9204 O O . LEU G 3 20 ? 215.789 195.374 182.371 1.00 110.11 67 LEU H O 1
ATOM 9209 N N . LEU G 3 21 ? 217.449 194.358 181.326 1.00 108.93 68 LEU H N 1
ATOM 9210 C CA . LEU G 3 21 ? 218.178 195.635 181.515 1.00 108.93 68 LEU H CA 1
ATOM 9211 C C . LEU G 3 21 ? 217.413 196.794 180.898 1.00 108.93 68 LEU H C 1
ATOM 9212 O O . LEU G 3 21 ? 217.389 197.847 181.530 1.00 108.93 68 LEU H O 1
ATOM 9217 N N . ARG G 3 22 ? 216.797 196.558 179.755 1.00 108.71 69 ARG H N 1
ATOM 9218 C CA . ARG G 3 22 ? 216.092 197.633 179.041 1.00 108.71 69 ARG H CA 1
ATOM 9219 C C . ARG G 3 22 ? 215.027 198.131 179.988 1.00 108.71 69 ARG H C 1
ATOM 9220 O O . ARG G 3 22 ? 214.834 199.320 180.022 1.00 108.71 69 ARG H O 1
ATOM 9228 N N . VAL G 3 23 ? 214.386 197.211 180.703 1.00 104.82 70 VAL H N 1
ATOM 9229 C CA . VAL G 3 23 ? 213.307 197.563 181.670 1.00 104.82 70 VAL H CA 1
ATOM 9230 C C . VAL G 3 23 ? 213.799 198.119 182.998 1.00 104.82 70 VAL H C 1
ATOM 9231 O O . VAL G 3 23 ? 213.030 198.825 183.571 1.00 104.82 70 VAL H O 1
ATOM 9235 N N . PHE G 3 24 ? 214.871 197.626 183.591 1.00 108.01 71 PHE H N 1
ATOM 9236 C CA . PHE G 3 24 ? 215.233 198.294 184.861 1.00 108.01 71 PHE H CA 1
ATOM 9237 C C . PHE G 3 24 ? 215.689 199.717 184.591 1.00 108.01 71 PHE H C 1
ATOM 9238 O O . PHE G 3 24 ? 215.130 200.624 185.170 1.00 108.01 71 PHE H O 1
ATOM 9246 N N . SER G 3 25 ? 216.504 199.917 183.571 1.00 104.81 72 SER H N 1
ATOM 9247 C CA . SER G 3 25 ? 217.054 201.260 183.300 1.00 104.81 72 SER H CA 1
ATOM 9248 C C . SER G 3 25 ? 215.946 202.262 183.037 1.00 104.81 72 SER H C 1
ATOM 9249 O O . SER G 3 25 ? 216.089 203.351 183.459 1.00 104.81 72 SER H O 1
ATOM 9252 N N . ILE G 3 26 ? 214.855 201.900 182.388 1.00 99.68 73 ILE H N 1
ATOM 9253 C CA . ILE G 3 26 ? 213.789 202.922 182.236 1.00 99.68 73 ILE H CA 1
ATOM 9254 C C . ILE G 3 26 ? 212.948 203.039 183.505 1.00 99.68 73 ILE H C 1
ATOM 9255 O O . ILE G 3 26 ? 212.061 203.871 183.488 1.00 99.68 73 ILE H O 1
ATOM 9260 N N . VAL G 3 27 ? 213.091 202.177 184.508 1.00 99.50 74 VAL H N 1
ATOM 9261 C CA . VAL G 3 27 ? 212.255 202.433 185.711 1.00 99.50 74 VAL H CA 1
ATOM 9262 C C . VAL G 3 27 ? 213.100 202.728 186.936 1.00 99.50 74 VAL H C 1
ATOM 9263 O O . VAL G 3 27 ? 212.551 202.580 187.989 1.00 99.50 74 VAL H O 1
ATOM 9267 N N . ILE G 3 28 ? 214.390 203.024 186.819 1.00 96.38 75 ILE H N 1
ATOM 9268 C CA . ILE G 3 28 ? 215.114 203.412 188.058 1.00 96.38 75 ILE H CA 1
ATOM 9269 C C . ILE G 3 28 ? 215.121 204.933 188.086 1.00 96.38 75 ILE H C 1
ATOM 9270 O O . ILE G 3 28 ? 214.537 205.470 188.980 1.00 96.38 75 ILE H O 1
ATOM 9275 N N . PRO G 3 29 ? 215.637 205.640 187.076 1.00 97.14 76 PRO H N 1
ATOM 9276 C CA . PRO G 3 29 ? 215.616 207.068 187.063 1.00 97.14 76 PRO H CA 1
ATOM 9277 C C . PRO G 3 29 ? 214.180 207.558 187.106 1.00 97.14 76 PRO H C 1
ATOM 9278 O O . PRO G 3 29 ? 213.862 208.361 187.900 1.00 97.14 76 PRO H O 1
ATOM 9282 N N . PHE G 3 30 ? 213.317 206.963 186.323 1.00 95.64 77 PHE H N 1
ATOM 9283 C CA . PHE G 3 30 ? 211.945 207.505 186.343 1.00 95.64 77 PHE H CA 1
ATOM 9284 C C . PHE G 3 30 ? 211.312 207.407 187.722 1.00 95.64 77 PHE H C 1
ATOM 9285 O O . PHE G 3 30 ? 210.402 208.170 187.986 1.00 95.64 77 PHE H O 1
ATOM 9293 N N . LEU G 3 31 ? 211.587 206.333 188.442 1.00 96.46 78 LEU H N 1
ATOM 9294 C CA . LEU G 3 31 ? 211.098 206.198 189.832 1.00 96.46 78 LEU H CA 1
ATOM 9295 C C . LEU G 3 31 ? 211.885 207.165 190.702 1.00 96.46 78 LEU H C 1
ATOM 9296 O O . LEU G 3 31 ? 211.292 207.825 191.514 1.00 96.46 78 LEU H O 1
ATOM 9301 N N . TYR G 3 32 ? 213.190 207.245 190.488 1.00 100.89 79 TYR H N 1
ATOM 9302 C CA . TYR G 3 32 ? 214.063 208.137 191.283 1.00 100.89 79 TYR H CA 1
ATOM 9303 C C . TYR G 3 32 ? 213.751 209.596 191.013 1.00 100.89 79 TYR H C 1
ATOM 9304 O O . TYR G 3 32 ? 213.854 210.345 191.927 1.00 100.89 79 TYR H O 1
ATOM 9313 N N . VAL G 3 33 ? 213.511 209.995 189.781 1.00 98.89 80 VAL H N 1
ATOM 9314 C CA . VAL G 3 33 ? 213.217 211.432 189.563 1.00 98.89 80 VAL H CA 1
ATOM 9315 C C . VAL G 3 33 ? 211.831 211.609 190.135 1.00 98.89 80 VAL H C 1
ATOM 9316 O O . VAL G 3 33 ? 211.280 212.671 190.088 1.00 98.89 80 VAL H O 1
ATOM 9320 N N . GLY G 3 34 ? 211.247 210.506 190.535 1.00 97.88 81 GLY H N 1
ATOM 9321 C CA . GLY G 3 34 ? 209.943 210.599 191.168 1.00 97.88 81 GLY H CA 1
ATOM 9322 C C . GLY G 3 34 ? 210.022 211.148 192.578 1.00 97.88 81 GLY H C 1
ATOM 9323 O O . GLY G 3 34 ? 209.269 212.047 192.952 1.00 97.88 81 GLY H O 1
ATOM 9324 N N . THR G 3 35 ? 210.937 210.613 193.384 1.00 100.36 82 THR H N 1
ATOM 9325 C CA . THR G 3 35 ? 211.134 211.158 194.721 1.00 100.36 82 THR H CA 1
ATOM 9326 C C . THR G 3 35 ? 211.723 212.559 194.649 1.00 100.36 82 THR H C 1
ATOM 9327 O O . THR G 3 35 ? 211.252 213.481 195.324 1.00 100.36 82 THR H O 1
ATOM 9331 N N . LEU G 3 36 ? 212.747 212.738 193.815 1.00 103.04 83 LEU H N 1
ATOM 9332 C CA . LEU G 3 36 ? 213.457 214.007 193.730 1.00 103.04 83 LEU H CA 1
ATOM 9333 C C . LEU G 3 36 ? 212.547 215.173 193.367 1.00 103.04 83 LEU H C 1
ATOM 9334 O O . LEU G 3 36 ? 212.862 216.316 193.709 1.00 103.04 83 LEU H O 1
ATOM 9339 N N . ILE G 3 37 ? 211.430 214.918 192.685 1.00 102.84 84 ILE H N 1
ATOM 9340 C CA . ILE G 3 37 ? 210.484 215.974 192.354 1.00 102.84 84 ILE H CA 1
ATOM 9341 C C . ILE G 3 37 ? 209.416 216.135 193.422 1.00 102.84 84 ILE H C 1
ATOM 9342 O O . ILE G 3 37 ? 208.700 217.143 193.429 1.00 102.84 84 ILE H O 1
ATOM 9347 N N . SER G 3 38 ? 209.299 215.182 194.341 1.00 105.02 85 SER H N 1
ATOM 9348 C CA . SER G 3 38 ? 208.424 215.340 195.495 1.00 105.02 85 SER H CA 1
ATOM 9349 C C . SER G 3 38 ? 209.130 216.000 196.668 1.00 105.02 85 SER H C 1
ATOM 9350 O O . SER G 3 38 ? 208.512 216.781 197.395 1.00 105.02 85 SER H O 1
ATOM 9353 N N . LYS G 3 39 ? 210.414 215.702 196.865 1.00 109.36 86 LYS H N 1
ATOM 9354 C CA . LYS G 3 39 ? 211.203 216.403 197.870 1.00 109.36 86 LYS H CA 1
ATOM 9355 C C . LYS G 3 39 ? 211.249 217.897 197.578 1.00 109.36 86 LYS H C 1
ATOM 9356 O O . LYS G 3 39 ? 210.959 218.726 198.446 1.00 109.36 86 LYS H O 1
ATOM 9362 N N . ASN G 3 40 ? 211.601 218.255 196.355 1.00 113.37 87 ASN H N 1
ATOM 9363 C CA . ASN G 3 40 ? 211.701 219.659 195.978 1.00 113.37 87 ASN H CA 1
ATOM 9364 C C . ASN G 3 40 ? 210.373 220.295 195.732 1.00 113.37 87 ASN H C 1
ATOM 9365 O O . ASN G 3 40 ? 210.349 221.391 195.173 1.00 113.37 87 ASN H O 1
ATOM 9370 N N . PHE G 3 41 ? 209.259 219.670 196.100 1.00 119.51 88 PHE H N 1
ATOM 9371 C CA . PHE G 3 41 ? 207.942 220.261 195.911 1.00 119.51 88 PHE H CA 1
ATOM 9372 C C . PHE G 3 41 ? 207.261 220.611 197.223 1.00 119.51 88 PHE H C 1
ATOM 9373 O O . PHE G 3 41 ? 206.706 221.705 197.357 1.00 119.51 88 PHE H O 1
ATOM 9381 N N . ALA G 3 42 ? 207.277 219.702 198.201 1.00 121.92 89 ALA H N 1
ATOM 9382 C CA . ALA G 3 42 ? 206.729 220.032 199.511 1.00 121.92 89 ALA H CA 1
ATOM 9383 C C . ALA G 3 42 ? 207.481 221.191 200.148 1.00 121.92 89 ALA H C 1
ATOM 9384 O O . ALA G 3 42 ? 206.879 222.010 200.851 1.00 121.92 89 ALA H O 1
ATOM 9386 N N . ALA G 3 43 ? 208.790 221.284 199.906 1.00 127.37 90 ALA H N 1
ATOM 9387 C CA . ALA G 3 43 ? 209.563 222.419 200.395 1.00 127.37 90 ALA H CA 1
ATOM 9388 C C . ALA G 3 43 ? 209.146 223.723 199.734 1.00 127.37 90 ALA H C 1
ATOM 9389 O O . ALA G 3 43 ? 209.468 224.798 200.248 1.00 127.37 90 ALA H O 1
ATOM 9391 N N . LEU G 3 44 ? 208.444 223.654 198.606 1.00 130.78 91 LEU H N 1
ATOM 9392 C CA . LEU G 3 44 ? 207.933 224.835 197.931 1.00 130.78 91 LEU H CA 1
ATOM 9393 C C . LEU G 3 44 ? 206.475 225.121 198.262 1.00 130.78 91 LEU H C 1
ATOM 9394 O O . LEU G 3 44 ? 206.005 226.235 198.012 1.00 130.78 91 LEU H O 1
ATOM 9399 N N . LEU G 3 45 ? 205.756 224.155 198.830 1.00 135.68 92 LEU H N 1
ATOM 9400 C CA . LEU G 3 45 ? 204.356 224.343 199.184 1.00 135.68 92 LEU H CA 1
ATOM 9401 C C . LEU G 3 45 ? 204.164 224.970 200.555 1.00 135.68 92 LEU H C 1
ATOM 9402 O O . LEU G 3 45 ? 203.168 225.666 200.770 1.00 135.68 92 LEU H O 1
ATOM 9407 N N . GLU G 3 46 ? 205.091 224.746 201.483 1.00 144.59 93 GLU H N 1
ATOM 9408 C CA . GLU G 3 46 ? 204.921 225.227 202.847 1.00 144.59 93 GLU H CA 1
ATOM 9409 C C . GLU G 3 46 ? 205.606 226.560 203.106 1.00 144.59 93 GLU H C 1
ATOM 9410 O O . GLU G 3 46 ? 205.137 227.330 203.952 1.00 144.59 93 GLU H O 1
ATOM 9416 N N . GLU G 3 47 ? 206.699 226.858 202.405 1.00 152.22 94 GLU H N 1
ATOM 9417 C CA . GLU G 3 47 ? 207.505 228.035 202.704 1.00 152.22 94 GLU H CA 1
ATOM 9418 C C . GLU G 3 47 ? 207.239 229.186 201.744 1.00 152.22 94 GLU H C 1
ATOM 9419 O O . GLU G 3 47 ? 206.882 230.283 202.183 1.00 152.22 94 GLU H O 1
ATOM 9425 N N . HIS G 3 48 ? 207.401 228.971 200.437 1.00 156.50 95 HIS H N 1
ATOM 9426 C CA . HIS G 3 48 ? 207.186 230.064 199.496 1.00 156.50 95 HIS H CA 1
ATOM 9427 C C . HIS G 3 48 ? 205.705 230.348 199.289 1.00 156.50 95 HIS H C 1
ATOM 9428 O O . HIS G 3 48 ? 205.306 231.516 199.225 1.00 156.50 95 HIS H O 1
ATOM 9435 N N . ASP G 3 49 ? 204.888 229.303 199.183 1.00 153.49 96 ASP H N 1
ATOM 9436 C CA . ASP G 3 49 ? 203.447 229.438 198.983 1.00 153.49 96 ASP H CA 1
ATOM 9437 C C . ASP G 3 49 ? 203.124 230.273 197.746 1.00 153.49 96 ASP H C 1
ATOM 9438 O O . ASP G 3 49 ? 202.811 231.460 197.850 1.00 153.49 96 ASP H O 1
ATOM 9443 N N . ASN H 4 9 ? 199.667 156.549 130.153 1.00 172.66 177 ASN I N 1
ATOM 9444 C CA . ASN H 4 9 ? 200.264 157.661 130.883 1.00 172.66 177 ASN I CA 1
ATOM 9445 C C . ASN H 4 9 ? 199.281 158.819 131.043 1.00 172.66 177 ASN I C 1
ATOM 9446 O O . ASN H 4 9 ? 198.219 158.661 131.644 1.00 172.66 177 ASN I O 1
ATOM 9451 N N . ASP H 4 10 ? 199.644 159.985 130.503 1.00 174.20 178 ASP I N 1
ATOM 9452 C CA . ASP H 4 10 ? 198.798 161.166 130.631 1.00 174.20 178 ASP I CA 1
ATOM 9453 C C . ASP H 4 10 ? 197.447 160.990 129.953 1.00 174.20 178 ASP I C 1
ATOM 9454 O O . ASP H 4 10 ? 196.471 161.624 130.368 1.00 174.20 178 ASP I O 1
ATOM 9459 N N . VAL H 4 11 ? 197.368 160.149 128.920 1.00 173.38 179 VAL I N 1
ATOM 9460 C CA . VAL H 4 11 ? 196.095 159.936 128.241 1.00 173.38 179 VAL I CA 1
ATOM 9461 C C . VAL H 4 11 ? 195.122 159.192 129.146 1.00 173.38 179 VAL I C 1
ATOM 9462 O O . VAL H 4 11 ? 193.905 159.400 129.065 1.00 173.38 179 VAL I O 1
ATOM 9466 N N . LYS H 4 12 ? 195.630 158.334 130.032 1.00 171.58 180 LYS I N 1
ATOM 9467 C CA . LYS H 4 12 ? 194.758 157.608 130.948 1.00 171.58 180 LYS I CA 1
ATOM 9468 C C . LYS H 4 12 ? 194.049 158.534 131.925 1.00 171.58 180 LYS I C 1
ATOM 9469 O O . LYS H 4 12 ? 193.011 158.157 132.477 1.00 171.58 180 LYS I O 1
ATOM 9475 N N . THR H 4 13 ? 194.586 159.732 132.154 1.00 171.04 181 THR I N 1
ATOM 9476 C CA . THR H 4 13 ? 193.992 160.637 133.131 1.00 171.04 181 THR I CA 1
ATOM 9477 C C . THR H 4 13 ? 192.735 161.297 132.581 1.00 171.04 181 THR I C 1
ATOM 9478 O O . THR H 4 13 ? 191.664 161.228 133.194 1.00 171.04 181 THR I O 1
ATOM 9482 N N . LEU H 4 14 ? 192.847 161.948 131.421 1.00 167.32 182 LEU I N 1
ATOM 9483 C CA . LEU H 4 14 ? 191.731 162.739 130.910 1.00 167.32 182 LEU I CA 1
ATOM 9484 C C . LEU H 4 14 ? 190.508 161.871 130.651 1.00 167.32 182 LEU I C 1
ATOM 9485 O O . LEU H 4 14 ? 189.373 162.301 130.887 1.00 167.32 182 LEU I O 1
ATOM 9490 N N . VAL H 4 15 ? 190.715 160.644 130.169 1.00 165.69 183 VAL I N 1
ATOM 9491 C CA . VAL H 4 15 ? 189.587 159.750 129.935 1.00 165.69 183 VAL I CA 1
ATOM 9492 C C . VAL H 4 15 ? 188.924 159.369 131.251 1.00 165.69 183 VAL I C 1
ATOM 9493 O O . VAL H 4 15 ? 187.726 159.063 131.288 1.00 165.69 183 VAL I O 1
ATOM 9497 N N . GLN H 4 16 ? 189.678 159.396 132.351 1.00 165.18 184 GLN I N 1
ATOM 9498 C CA . GLN H 4 16 ? 189.065 159.200 133.659 1.00 165.18 184 GLN I CA 1
ATOM 9499 C C . GLN H 4 16 ? 188.154 160.366 134.014 1.00 165.18 184 GLN I C 1
ATOM 9500 O O . GLN H 4 16 ? 187.061 160.166 134.557 1.00 165.18 184 GLN I O 1
ATOM 9506 N N . GLN H 4 17 ? 188.582 161.592 133.707 1.00 165.00 185 GLN I N 1
ATOM 9507 C CA . GLN H 4 17 ? 187.791 162.765 134.067 1.00 165.00 185 GLN I CA 1
ATOM 9508 C C . GLN H 4 17 ? 186.501 162.827 133.260 1.00 165.00 185 GLN I C 1
ATOM 9509 O O . GLN H 4 17 ? 185.438 163.160 133.796 1.00 165.00 185 GLN I O 1
ATOM 9515 N N . LEU H 4 18 ? 186.571 162.512 131.971 1.00 163.61 186 LEU I N 1
ATOM 9516 C CA . LEU H 4 18 ? 185.386 162.555 131.129 1.00 163.61 186 LEU I CA 1
ATOM 9517 C C . LEU H 4 18 ? 184.532 161.304 131.248 1.00 163.61 186 LEU I C 1
ATOM 9518 O O . LEU H 4 18 ? 183.510 161.208 130.562 1.00 163.61 186 LEU I O 1
ATOM 9523 N N . TYR H 4 19 ? 184.915 160.344 132.087 1.00 163.44 187 TYR I N 1
ATOM 9524 C CA . TYR H 4 19 ? 184.007 159.245 132.378 1.00 163.44 187 TYR I CA 1
ATOM 9525 C C . TYR H 4 19 ? 183.092 159.569 133.548 1.00 163.44 187 TYR I C 1
ATOM 9526 O O . TYR H 4 19 ? 181.930 159.150 133.560 1.00 163.44 187 TYR I O 1
ATOM 9535 N N . THR H 4 20 ? 183.605 160.299 134.540 1.00 163.80 188 THR I N 1
ATOM 9536 C CA . THR H 4 20 ? 182.777 160.697 135.672 1.00 163.80 188 THR I CA 1
ATOM 9537 C C . THR H 4 20 ? 181.571 161.500 135.206 1.00 163.80 188 THR I C 1
ATOM 9538 O O . THR H 4 20 ? 180.425 161.158 135.519 1.00 163.80 188 THR I O 1
ATOM 9542 N N . THR H 4 21 ? 181.813 162.562 134.435 1.00 163.53 189 THR I N 1
ATOM 9543 C CA . THR H 4 21 ? 180.722 163.402 133.957 1.00 163.53 189 THR I CA 1
ATOM 9544 C C . THR H 4 21 ? 179.684 162.614 133.175 1.00 163.53 189 THR I C 1
ATOM 9545 O O . THR H 4 21 ? 178.543 163.068 133.051 1.00 163.53 189 THR I O 1
ATOM 9549 N N . LEU H 4 22 ? 180.046 161.446 132.655 1.00 160.14 190 LEU I N 1
ATOM 9550 C CA . LEU H 4 22 ? 179.095 160.572 131.989 1.00 160.14 190 LEU I CA 1
ATOM 9551 C C . LEU H 4 22 ? 178.464 159.563 132.935 1.00 160.14 190 LEU I C 1
ATOM 9552 O O . LEU H 4 22 ? 177.648 158.749 132.494 1.00 160.14 190 LEU I O 1
ATOM 9557 N N . CYS H 4 23 ? 178.819 159.592 134.220 1.00 162.27 191 CYS I N 1
ATOM 9558 C CA . CYS H 4 23 ? 178.241 158.660 135.178 1.00 162.27 191 CYS I CA 1
ATOM 9559 C C . CYS H 4 23 ? 177.770 159.361 136.448 1.00 162.27 191 CYS I C 1
ATOM 9560 O O . CYS H 4 23 ? 176.826 158.898 137.096 1.00 162.27 191 CYS I O 1
ATOM 9563 N N . ILE H 4 24 ? 178.401 160.481 136.810 1.00 162.69 192 ILE I N 1
ATOM 9564 C CA . ILE H 4 24 ? 178.076 161.109 138.089 1.00 162.69 192 ILE I CA 1
ATOM 9565 C C . ILE H 4 24 ? 176.721 161.799 138.036 1.00 162.69 192 ILE I C 1
ATOM 9566 O O . ILE H 4 24 ? 176.089 162.015 139.077 1.00 162.69 192 ILE I O 1
ATOM 9571 N N . GLU H 4 25 ? 176.251 162.162 136.841 1.00 163.36 193 GLU I N 1
ATOM 9572 C CA . GLU H 4 25 ? 174.903 162.703 136.714 1.00 163.36 193 GLU I CA 1
ATOM 9573 C C . GLU H 4 25 ? 173.862 161.721 137.233 1.00 163.36 193 GLU I C 1
ATOM 9574 O O . GLU H 4 25 ? 172.798 162.134 137.707 1.00 163.36 193 GLU I O 1
ATOM 9580 N N . GLN H 4 26 ? 174.150 160.423 137.157 1.00 161.48 194 GLN I N 1
ATOM 9581 C CA . GLN H 4 26 ? 173.319 159.405 137.779 1.00 161.48 194 GLN I CA 1
ATOM 9582 C C . GLN H 4 26 ? 173.786 159.051 139.182 1.00 161.48 194 GLN I C 1
ATOM 9583 O O . GLN H 4 26 ? 173.084 158.321 139.888 1.00 161.48 194 GLN I O 1
ATOM 9589 N N . HIS H 4 27 ? 174.953 159.544 139.594 1.00 160.50 195 HIS I N 1
ATOM 9590 C CA . HIS H 4 27 ? 175.426 159.330 140.955 1.00 160.50 195 HIS I CA 1
ATOM 9591 C C . HIS H 4 27 ? 174.824 160.359 141.904 1.00 160.50 195 HIS I C 1
ATOM 9592 O O . HIS H 4 27 ? 174.282 160.004 142.956 1.00 160.50 195 HIS I O 1
ATOM 9599 N N . GLN H 4 28 ? 174.907 161.641 141.539 1.00 161.08 196 GLN I N 1
ATOM 9600 C CA . GLN H 4 28 ? 174.301 162.686 142.358 1.00 161.08 196 GLN I CA 1
ATOM 9601 C C . GLN H 4 28 ? 172.783 162.577 142.363 1.00 161.08 196 GLN I C 1
ATOM 9602 O O . GLN H 4 28 ? 172.145 162.802 143.397 1.00 161.08 196 GLN I O 1
ATOM 9608 N N . LEU H 4 29 ? 172.183 162.237 141.222 1.00 158.39 197 LEU I N 1
ATOM 9609 C CA . LEU H 4 29 ? 170.747 161.990 141.200 1.00 158.39 197 LEU I CA 1
ATOM 9610 C C . LEU H 4 29 ? 170.360 160.743 141.980 1.00 158.39 197 LEU I C 1
ATOM 9611 O O . LEU H 4 29 ? 169.170 160.540 142.239 1.00 158.39 197 LEU I O 1
ATOM 9616 N N . ASN H 4 30 ? 171.329 159.909 142.353 1.00 158.13 198 ASN I N 1
ATOM 9617 C CA . ASN H 4 30 ? 171.069 158.755 143.202 1.00 158.13 198 ASN I CA 1
ATOM 9618 C C . ASN H 4 30 ? 171.295 159.074 144.674 1.00 158.13 198 ASN I C 1
ATOM 9619 O O . ASN H 4 30 ? 170.487 158.690 145.525 1.00 158.13 198 ASN I O 1
ATOM 9624 N N . LYS H 4 31 ? 172.390 159.772 144.988 1.00 157.22 199 LYS I N 1
ATOM 9625 C CA . LYS H 4 31 ? 172.689 160.097 146.377 1.00 157.22 199 LYS I CA 1
ATOM 9626 C C . LYS H 4 31 ? 171.626 160.983 147.005 1.00 157.22 199 LYS I C 1
ATOM 9627 O O . LYS H 4 31 ? 171.458 160.957 148.228 1.00 157.22 199 LYS I O 1
ATOM 9633 N N . GLU H 4 32 ? 170.900 161.761 146.204 1.00 156.32 200 GLU I N 1
ATOM 9634 C CA . GLU H 4 32 ? 169.807 162.553 146.752 1.00 156.32 200 GLU I CA 1
ATOM 9635 C C . GLU H 4 32 ? 168.694 161.652 147.270 1.00 156.32 200 GLU I C 1
ATOM 9636 O O . GLU H 4 32 ? 168.171 161.863 148.370 1.00 156.32 200 GLU I O 1
ATOM 9642 N N . ARG H 4 33 ? 168.319 160.637 146.492 1.00 154.19 201 ARG I N 1
ATOM 9643 C CA . ARG H 4 33 ? 167.330 159.676 146.959 1.00 154.19 201 ARG I CA 1
ATOM 9644 C C . ARG H 4 33 ? 167.915 158.665 147.933 1.00 154.19 201 ARG I C 1
ATOM 9645 O O . ARG H 4 33 ? 167.151 157.933 148.570 1.00 154.19 201 ARG I O 1
ATOM 9653 N N . GLU H 4 34 ? 169.238 158.606 148.066 1.00 150.97 202 GLU I N 1
ATOM 9654 C CA . GLU H 4 34 ? 169.864 157.681 149.000 1.00 150.97 202 GLU I CA 1
ATOM 9655 C C . GLU H 4 34 ? 170.134 158.324 150.352 1.00 150.97 202 GLU I C 1
ATOM 9656 O O . GLU H 4 34 ? 170.033 157.655 151.384 1.00 150.97 202 GLU I O 1
ATOM 9662 N N . LEU H 4 35 ? 170.492 159.609 150.368 1.00 147.17 203 LEU I N 1
ATOM 9663 C CA . LEU H 4 35 ? 170.710 160.294 151.637 1.00 147.17 203 LEU I CA 1
ATOM 9664 C C . LEU H 4 35 ? 169.439 160.320 152.471 1.00 147.17 203 LEU I C 1
ATOM 9665 O O . LEU H 4 35 ? 169.484 160.105 153.687 1.00 147.17 203 LEU I O 1
ATOM 9670 N N . ILE H 4 36 ? 168.296 160.578 151.832 1.00 146.91 204 ILE I N 1
ATOM 9671 C CA . ILE H 4 36 ? 167.031 160.678 152.557 1.00 146.91 204 ILE I CA 1
ATOM 9672 C C . ILE H 4 36 ? 166.759 159.393 153.327 1.00 146.91 204 ILE I C 1
ATOM 9673 O O . ILE H 4 36 ? 166.645 159.397 154.557 1.00 146.91 204 ILE I O 1
ATOM 9678 N N . GLU H 4 37 ? 166.669 158.270 152.614 1.00 148.23 205 GLU I N 1
ATOM 9679 C CA . GLU H 4 37 ? 166.441 156.991 153.277 1.00 148.23 205 GLU I CA 1
ATOM 9680 C C . GLU H 4 37 ? 167.552 156.642 154.257 1.00 148.23 205 GLU I C 1
ATOM 9681 O O . GLU H 4 37 ? 167.355 155.782 155.121 1.00 148.23 205 GLU I O 1
ATOM 9687 N N . ARG H 4 38 ? 168.714 157.285 154.142 1.00 142.89 206 ARG I N 1
ATOM 9688 C CA . ARG H 4 38 ? 169.792 157.067 155.097 1.00 142.89 206 ARG I CA 1
ATOM 9689 C C . ARG H 4 38 ? 169.759 158.090 156.223 1.00 142.89 206 ARG I C 1
ATOM 9690 O O . ARG H 4 38 ? 170.250 157.815 157.321 1.00 142.89 206 ARG I O 1
ATOM 9698 N N . LEU H 4 39 ? 169.202 159.273 155.969 1.00 139.77 207 LEU I N 1
ATOM 9699 C CA . LEU H 4 39 ? 169.108 160.285 157.012 1.00 139.77 207 LEU I CA 1
ATOM 9700 C C . LEU H 4 39 ? 167.871 160.098 157.881 1.00 139.77 207 LEU I C 1
ATOM 9701 O O . LEU H 4 39 ? 167.885 160.478 159.057 1.00 139.77 207 LEU I O 1
ATOM 9706 N N . GLU H 4 40 ? 166.805 159.508 157.337 1.00 141.76 208 GLU I N 1
ATOM 9707 C CA . GLU H 4 40 ? 165.548 159.444 158.075 1.00 141.76 208 GLU I CA 1
ATOM 9708 C C . GLU H 4 40 ? 165.593 158.417 159.199 1.00 141.76 208 GLU I C 1
ATOM 9709 O O . GLU H 4 40 ? 165.048 158.663 160.280 1.00 141.76 208 GLU I O 1
ATOM 9715 N N . ASP H 4 41 ? 166.223 157.263 158.970 1.00 138.75 209 ASP I N 1
ATOM 9716 C CA . ASP H 4 41 ? 166.295 156.261 160.028 1.00 138.75 209 ASP I CA 1
ATOM 9717 C C . ASP H 4 41 ? 167.089 156.783 161.218 1.00 138.75 209 ASP I C 1
ATOM 9718 O O . ASP H 4 41 ? 166.818 156.410 162.365 1.00 138.75 209 ASP I O 1
ATOM 9723 N N . LEU H 4 42 ? 168.073 157.648 160.967 1.00 133.46 210 LEU I N 1
ATOM 9724 C CA . LEU H 4 42 ? 168.741 158.331 162.067 1.00 133.46 210 LEU I CA 1
ATOM 9725 C C . LEU H 4 42 ? 167.763 159.230 162.809 1.00 133.46 210 LEU I C 1
ATOM 9726 O O . LEU H 4 42 ? 167.671 159.186 164.040 1.00 133.46 210 LEU I O 1
ATOM 9731 N N . LYS H 4 43 ? 166.999 160.036 162.068 1.00 133.35 211 LYS I N 1
ATOM 9732 C CA . LYS H 4 43 ? 165.992 160.890 162.684 1.00 133.35 211 LYS I CA 1
ATOM 9733 C C . LYS H 4 43 ? 164.898 160.099 163.384 1.00 133.35 211 LYS I C 1
ATOM 9734 O O . LYS H 4 43 ? 164.051 160.704 164.049 1.00 133.35 211 LYS I O 1
ATOM 9740 N N . GLU H 4 44 ? 164.881 158.774 163.243 1.00 136.06 212 GLU I N 1
ATOM 9741 C CA . GLU H 4 44 ? 164.057 157.928 164.089 1.00 136.06 212 GLU I CA 1
ATOM 9742 C C . GLU H 4 44 ? 164.857 157.170 165.132 1.00 136.06 212 GLU I C 1
ATOM 9743 O O . GLU H 4 44 ? 164.282 156.744 166.136 1.00 136.06 212 GLU I O 1
ATOM 9749 N N . GLN H 4 45 ? 166.159 156.985 164.915 1.00 130.97 213 GLN I N 1
ATOM 9750 C CA . GLN H 4 45 ? 167.031 156.502 165.973 1.00 130.97 213 GLN I CA 1
ATOM 9751 C C . GLN H 4 45 ? 167.446 157.611 166.924 1.00 130.97 213 GLN I C 1
ATOM 9752 O O . GLN H 4 45 ? 168.180 157.343 167.880 1.00 130.97 213 GLN I O 1
ATOM 9758 N N . LEU H 4 46 ? 167.002 158.840 166.684 1.00 125.76 214 LEU I N 1
ATOM 9759 C CA . LEU H 4 46 ? 167.376 159.986 167.499 1.00 125.76 214 LEU I CA 1
ATOM 9760 C C . LEU H 4 46 ? 166.251 160.489 168.384 1.00 125.76 214 LEU I C 1
ATOM 9761 O O . LEU H 4 46 ? 166.495 160.822 169.543 1.00 125.76 214 LEU I O 1
ATOM 9766 N N . ALA H 4 47 ? 165.025 160.551 167.867 1.00 125.50 215 ALA I N 1
ATOM 9767 C CA . ALA H 4 47 ? 163.918 161.105 168.645 1.00 125.50 215 ALA I CA 1
ATOM 9768 C C . ALA H 4 47 ? 163.703 160.391 169.975 1.00 125.50 215 ALA I C 1
ATOM 9769 O O . ALA H 4 47 ? 163.587 161.080 171.003 1.00 125.50 215 ALA I O 1
ATOM 9771 N N . PRO H 4 48 ? 163.638 159.056 170.048 1.00 125.02 216 PRO I N 1
ATOM 9772 C CA . PRO H 4 48 ? 163.487 158.430 171.369 1.00 125.02 216 PRO I CA 1
ATOM 9773 C C . PRO H 4 48 ? 164.702 158.621 172.254 1.00 125.02 216 PRO I C 1
ATOM 9774 O O . PRO H 4 48 ? 164.571 158.596 173.483 1.00 125.02 216 PRO I O 1
ATOM 9778 N N . LEU H 4 49 ? 165.884 158.805 171.665 1.00 122.18 217 LEU I N 1
ATOM 9779 C CA . LEU H 4 49 ? 167.069 159.101 172.460 1.00 122.18 217 LEU I CA 1
ATOM 9780 C C . LEU H 4 49 ? 167.153 160.580 172.804 1.00 122.18 217 LEU I C 1
ATOM 9781 O O . LEU H 4 49 ? 167.706 160.942 173.847 1.00 122.18 217 LEU I O 1
ATOM 9786 N N . GLU H 4 50 ? 166.610 161.446 171.948 1.00 121.68 218 GLU I N 1
ATOM 9787 C CA . GLU H 4 50 ? 166.664 162.877 172.217 1.00 121.68 218 GLU I CA 1
ATOM 9788 C C . GLU H 4 50 ? 165.785 163.250 173.400 1.00 121.68 218 GLU I C 1
ATOM 9789 O O . GLU H 4 50 ? 166.129 164.150 174.174 1.00 121.68 218 GLU I O 1
ATOM 9795 N N . LYS H 4 51 ? 164.654 162.564 173.566 1.00 121.74 219 LYS I N 1
ATOM 9796 C CA . LYS H 4 51 ? 163.725 162.929 174.629 1.00 121.74 219 LYS I CA 1
ATOM 9797 C C . LYS H 4 51 ? 164.332 162.728 176.010 1.00 121.74 219 LYS I C 1
ATOM 9798 O O . LYS H 4 51 ? 163.878 163.343 176.980 1.00 121.74 219 LYS I O 1
ATOM 9804 N N . VAL H 4 52 ? 165.351 161.880 176.126 1.00 116.94 220 VAL I N 1
ATOM 9805 C CA . VAL H 4 52 ? 166.042 161.732 177.403 1.00 116.94 220 VAL I CA 1
ATOM 9806 C C . VAL H 4 52 ? 167.042 162.863 177.590 1.00 116.94 220 VAL I C 1
ATOM 9807 O O . VAL H 4 52 ? 167.061 163.534 178.627 1.00 116.94 220 VAL I O 1
ATOM 9811 N N . ARG H 4 53 ? 167.884 163.096 176.582 1.00 117.78 221 ARG I N 1
ATOM 9812 C CA . ARG H 4 53 ? 168.880 164.157 176.684 1.00 117.78 221 ARG I CA 1
ATOM 9813 C C . ARG H 4 53 ? 168.237 165.520 176.893 1.00 117.78 221 ARG I C 1
ATOM 9814 O O . ARG H 4 53 ? 168.796 166.362 177.602 1.00 117.78 221 ARG I O 1
ATOM 9822 N N . ILE H 4 54 ? 167.070 165.760 176.294 1.00 116.68 222 ILE I N 1
ATOM 9823 C CA . ILE H 4 54 ? 166.400 167.045 176.464 1.00 116.68 222 ILE I CA 1
ATOM 9824 C C . ILE H 4 54 ? 165.918 167.265 177.886 1.00 116.68 222 ILE I C 1
ATOM 9825 O O . ILE H 4 54 ? 165.532 168.385 178.235 1.00 116.68 222 ILE I O 1
ATOM 9830 N N . GLU H 4 55 ? 165.934 166.228 178.714 1.00 115.56 223 GLU I N 1
ATOM 9831 C CA . GLU H 4 55 ? 165.580 166.325 180.122 1.00 115.56 223 GLU I CA 1
ATOM 9832 C C . GLU H 4 55 ? 166.791 166.376 181.036 1.00 115.56 223 GLU I C 1
ATOM 9833 O O . GLU H 4 55 ? 166.783 167.118 182.018 1.00 115.56 223 GLU I O 1
ATOM 9839 N N . ILE H 4 56 ? 167.838 165.608 180.731 1.00 112.03 224 ILE I N 1
ATOM 9840 C CA . ILE H 4 56 ? 169.086 165.730 181.476 1.00 112.03 224 ILE I CA 1
ATOM 9841 C C . ILE H 4 56 ? 169.718 167.089 181.227 1.00 112.03 224 ILE I C 1
ATOM 9842 O O . ILE H 4 56 ? 170.372 167.652 182.111 1.00 112.03 224 ILE I O 1
ATOM 9847 N N . SER H 4 57 ? 169.522 167.650 180.038 1.00 113.19 225 SER I N 1
ATOM 9848 C CA . SER H 4 57 ? 169.993 168.995 179.746 1.00 113.19 225 SER I CA 1
ATOM 9849 C C . SER H 4 57 ? 169.080 170.070 180.311 1.00 113.19 225 SER I C 1
ATOM 9850 O O . SER H 4 57 ? 169.202 171.235 179.921 1.00 113.19 225 SER I O 1
ATOM 9853 N N . ARG H 4 58 ? 168.161 169.707 181.196 1.00 114.30 226 ARG I N 1
ATOM 9854 C CA . ARG H 4 58 ? 167.383 170.673 181.953 1.00 114.30 226 ARG I CA 1
ATOM 9855 C C . ARG H 4 58 ? 167.458 170.453 183.454 1.00 114.30 226 ARG I C 1
ATOM 9856 O O . ARG H 4 58 ? 167.394 171.424 184.207 1.00 114.30 226 ARG I O 1
ATOM 9864 N N . LYS H 4 59 ? 167.597 169.212 183.907 1.00 112.91 227 LYS I N 1
ATOM 9865 C CA . LYS H 4 59 ? 167.912 168.930 185.298 1.00 112.91 227 LYS I CA 1
ATOM 9866 C C . LYS H 4 59 ? 169.408 168.987 185.565 1.00 112.91 227 LYS I C 1
ATOM 9867 O O . LYS H 4 59 ? 169.850 168.608 186.652 1.00 112.91 227 LYS I O 1
ATOM 9873 N N . ALA H 4 60 ? 170.194 169.422 184.582 1.00 107.62 228 ALA I N 1
ATOM 9874 C CA . ALA H 4 60 ? 171.564 169.863 184.799 1.00 107.62 228 ALA I CA 1
ATOM 9875 C C . ALA H 4 60 ? 171.717 171.338 184.466 1.00 107.62 228 ALA I C 1
ATOM 9876 O O . ALA H 4 60 ? 172.838 171.855 184.464 1.00 107.62 228 ALA I O 1
ATOM 9878 N N . GLU H 4 61 ? 170.612 172.017 184.163 1.00 107.69 229 GLU I N 1
ATOM 9879 C CA . GLU H 4 61 ? 170.572 173.466 184.013 1.00 107.69 229 GLU I CA 1
ATOM 9880 C C . GLU H 4 61 ? 170.163 174.128 185.323 1.00 107.69 229 GLU I C 1
ATOM 9881 O O . GLU H 4 61 ? 170.760 175.125 185.739 1.00 107.69 229 GLU I O 1
ATOM 9887 N N . LYS H 4 62 ? 169.139 173.581 185.980 1.00 107.94 230 LYS I N 1
ATOM 9888 C CA . LYS H 4 62 ? 168.732 174.105 187.278 1.00 107.94 230 LYS I CA 1
ATOM 9889 C C . LYS H 4 62 ? 169.833 173.929 188.312 1.00 107.94 230 LYS I C 1
ATOM 9890 O O . LYS H 4 62 ? 169.992 174.761 189.210 1.00 107.94 230 LYS I O 1
ATOM 9896 N N . ARG H 4 63 ? 170.610 172.853 188.201 1.00 105.65 231 ARG I N 1
ATOM 9897 C CA . ARG H 4 63 ? 171.735 172.681 189.107 1.00 105.65 231 ARG I CA 1
ATOM 9898 C C . ARG H 4 63 ? 172.835 173.698 188.857 1.00 105.65 231 ARG I C 1
ATOM 9899 O O . ARG H 4 63 ? 173.660 173.920 189.745 1.00 105.65 231 ARG I O 1
ATOM 9907 N N . THR H 4 64 ? 172.871 174.319 187.679 1.00 102.19 232 THR I N 1
ATOM 9908 C CA . THR H 4 64 ? 173.861 175.350 187.392 1.00 102.19 232 THR I CA 1
ATOM 9909 C C . THR H 4 64 ? 173.237 176.717 187.166 1.00 102.19 232 THR I C 1
ATOM 9910 O O . THR H 4 64 ? 173.928 177.628 186.698 1.00 102.19 232 THR I O 1
ATOM 9914 N N . THR H 4 65 ? 171.954 176.887 187.465 1.00 101.21 233 THR I N 1
ATOM 9915 C CA . THR H 4 65 ? 171.359 178.212 187.513 1.00 101.21 233 THR I CA 1
ATOM 9916 C C . THR H 4 65 ? 171.093 178.665 188.936 1.00 101.21 233 THR I C 1
ATOM 9917 O O . THR H 4 65 ? 170.761 179.833 189.146 1.00 101.21 233 THR I O 1
ATOM 9921 N N . LEU H 4 66 ? 171.211 177.768 189.915 1.00 97.65 234 LEU I N 1
ATOM 9922 C CA . LEU H 4 66 ? 171.233 178.171 191.311 1.00 97.65 234 LEU I CA 1
ATOM 9923 C C . LEU H 4 66 ? 172.640 178.216 191.880 1.00 97.65 234 LEU I C 1
ATOM 9924 O O . LEU H 4 66 ? 172.810 178.607 193.037 1.00 97.65 234 LEU I O 1
ATOM 9929 N N . VAL H 4 67 ? 173.644 177.802 191.107 1.00 93.56 235 VAL I N 1
ATOM 9930 C CA . VAL H 4 67 ? 175.015 178.149 191.450 1.00 93.56 235 VAL I CA 1
ATOM 9931 C C . VAL H 4 67 ? 175.319 179.560 190.974 1.00 93.56 235 VAL I C 1
ATOM 9932 O O . VAL H 4 67 ? 176.135 180.267 191.576 1.00 93.56 235 VAL I O 1
ATOM 9936 N N . LEU H 4 68 ? 174.652 180.007 189.912 1.00 94.48 236 LEU I N 1
ATOM 9937 C CA . LEU H 4 68 ? 174.771 181.400 189.501 1.00 94.48 236 LEU I CA 1
ATOM 9938 C C . LEU H 4 68 ? 174.161 182.325 190.543 1.00 94.48 236 LEU I C 1
ATOM 9939 O O . LEU H 4 68 ? 174.819 183.254 191.023 1.00 94.48 236 LEU I O 1
ATOM 9944 N N . TRP H 4 69 ? 172.899 182.089 190.903 1.00 95.89 237 TRP I N 1
ATOM 9945 C CA . TRP H 4 69 ? 172.267 182.889 191.946 1.00 95.89 237 TRP I CA 1
ATOM 9946 C C . TRP H 4 69 ? 172.988 182.718 193.274 1.00 95.89 237 TRP I C 1
ATOM 9947 O O . TRP H 4 69 ? 173.297 183.699 193.957 1.00 95.89 237 TRP I O 1
ATOM 9958 N N . GLY H 4 70 ? 173.255 181.474 193.662 1.00 93.66 238 GLY I N 1
ATOM 9959 C CA . GLY H 4 70 ? 173.975 181.235 194.898 1.00 93.66 238 GLY I CA 1
ATOM 9960 C C . GLY H 4 70 ? 175.309 181.947 194.950 1.00 93.66 238 GLY I C 1
ATOM 9961 O O . GLY H 4 70 ? 175.748 182.376 196.017 1.00 93.66 238 GLY I O 1
ATOM 9962 N N . GLY H 4 71 ? 175.968 182.092 193.804 1.00 96.68 239 GLY I N 1
ATOM 9963 C CA . GLY H 4 71 ? 177.192 182.865 193.759 1.00 96.68 239 GLY I CA 1
ATOM 9964 C C . GLY H 4 71 ? 176.991 184.352 193.926 1.00 96.68 239 GLY I C 1
ATOM 9965 O O . GLY H 4 71 ? 177.966 185.064 194.186 1.00 96.68 239 GLY I O 1
ATOM 9966 N N . LEU H 4 72 ? 175.761 184.836 193.776 1.00 93.65 240 LEU I N 1
ATOM 9967 C CA . LEU H 4 72 ? 175.457 186.240 194.012 1.00 93.65 240 LEU I CA 1
ATOM 9968 C C . LEU H 4 72 ? 174.993 186.484 195.438 1.00 93.65 240 LEU I C 1
ATOM 9969 O O . LEU H 4 72 ? 175.294 187.533 196.013 1.00 93.65 240 LEU I O 1
ATOM 9974 N N . ALA H 4 73 ? 174.252 185.538 196.016 1.00 93.79 241 ALA I N 1
ATOM 9975 C CA . ALA H 4 73 ? 173.878 185.663 197.418 1.00 93.79 241 ALA I CA 1
ATOM 9976 C C . ALA H 4 73 ? 175.111 185.723 198.305 1.00 93.79 241 ALA I C 1
ATOM 9977 O O . ALA H 4 73 ? 175.154 186.497 199.266 1.00 93.79 241 ALA I O 1
ATOM 9979 N N . TYR H 4 74 ? 176.129 184.919 197.995 1.00 91.65 242 TYR I N 1
ATOM 9980 C CA . TYR H 4 74 ? 177.371 184.989 198.754 1.00 91.65 242 TYR I CA 1
ATOM 9981 C C . TYR H 4 74 ? 178.014 186.359 198.641 1.00 91.65 242 TYR I C 1
ATOM 9982 O O . TYR H 4 74 ? 178.652 186.824 199.589 1.00 91.65 242 TYR I O 1
ATOM 9991 N N . MET H 4 75 ? 177.866 187.020 197.500 1.00 94.23 243 MET I N 1
ATOM 9992 C CA . MET H 4 75 ? 178.343 188.387 197.368 1.00 94.23 243 MET I CA 1
ATOM 9993 C C . MET H 4 75 ? 177.431 189.391 198.052 1.00 94.23 243 MET I C 1
ATOM 9994 O O . MET H 4 75 ? 177.737 190.585 198.045 1.00 94.23 243 MET I O 1
ATOM 9999 N N . ALA H 4 76 ? 176.323 188.942 198.633 1.00 93.36 244 ALA I N 1
ATOM 10000 C CA . ALA H 4 76 ? 175.424 189.816 199.372 1.00 93.36 244 ALA I CA 1
ATOM 10001 C C . ALA H 4 76 ? 175.587 189.666 200.877 1.00 93.36 244 ALA I C 1
ATOM 10002 O O . ALA H 4 76 ? 175.639 190.666 201.595 1.00 93.36 244 ALA I O 1
ATOM 10004 N N . THR H 4 77 ? 175.666 188.430 201.373 1.00 92.26 245 THR I N 1
ATOM 10005 C CA . THR H 4 77 ? 175.941 188.226 202.791 1.00 92.26 245 THR I CA 1
ATOM 10006 C C . THR H 4 77 ? 177.310 188.775 203.155 1.00 92.26 245 THR I C 1
ATOM 10007 O O . THR H 4 77 ? 177.457 189.517 204.132 1.00 92.26 245 THR I O 1
ATOM 10011 N N . GLN H 4 78 ? 178.329 188.430 202.369 1.00 89.81 246 GLN I N 1
ATOM 10012 C CA . GLN H 4 78 ? 179.657 188.984 202.583 1.00 89.81 246 GLN I CA 1
ATOM 10013 C C . GLN H 4 78 ? 179.683 190.498 202.429 1.00 89.81 246 GLN I C 1
ATOM 10014 O O . GLN H 4 78 ? 180.667 191.130 202.821 1.00 89.81 246 GLN I O 1
ATOM 10020 N N . PHE H 4 79 ? 178.629 191.094 201.882 1.00 93.31 247 PHE I N 1
ATOM 10021 C CA . PHE H 4 79 ? 178.471 192.539 201.886 1.00 93.31 247 PHE I CA 1
ATOM 10022 C C . PHE H 4 79 ? 177.646 193.031 203.064 1.00 93.31 247 PHE I C 1
ATOM 10023 O O . PHE H 4 79 ? 177.678 194.226 203.367 1.00 93.31 247 PHE I O 1
ATOM 10031 N N . GLY H 4 80 ? 176.919 192.146 203.734 1.00 91.93 248 GLY I N 1
ATOM 10032 C CA . GLY H 4 80 ? 176.172 192.524 204.914 1.00 91.93 248 GLY I CA 1
ATOM 10033 C C . GLY H 4 80 ? 176.929 192.184 206.178 1.00 91.93 248 GLY I C 1
ATOM 10034 O O . GLY H 4 80 ? 176.678 192.763 207.236 1.00 91.93 248 GLY I O 1
ATOM 10035 N N . ILE H 4 81 ? 177.854 191.230 206.078 1.00 90.13 249 ILE I N 1
ATOM 10036 C CA . ILE H 4 81 ? 178.714 190.916 207.211 1.00 90.13 249 ILE I CA 1
ATOM 10037 C C . ILE H 4 81 ? 179.646 192.077 207.499 1.00 90.13 249 ILE I C 1
ATOM 10038 O O . ILE H 4 81 ? 179.969 192.352 208.659 1.00 90.13 249 ILE I O 1
ATOM 10043 N N . LEU H 4 82 ? 180.070 192.793 206.463 1.00 84.59 250 LEU I N 1
ATOM 10044 C CA . LEU H 4 82 ? 181.032 193.870 206.624 1.00 84.59 250 LEU I CA 1
ATOM 10045 C C . LEU H 4 82 ? 180.393 195.245 206.717 1.00 84.59 250 LEU I C 1
ATOM 10046 O O . LEU H 4 82 ? 181.017 196.158 207.262 1.00 84.59 250 LEU I O 1
ATOM 10051 N N . ALA H 4 83 ? 179.179 195.425 206.207 1.00 85.75 251 ALA I N 1
ATOM 10052 C CA . ALA H 4 83 ? 178.481 196.682 206.426 1.00 85.75 251 ALA I CA 1
ATOM 10053 C C . ALA H 4 83 ? 177.898 196.781 207.824 1.00 85.75 251 ALA I C 1
ATOM 10054 O O . ALA H 4 83 ? 177.406 197.848 208.201 1.00 85.75 251 ALA I O 1
ATOM 10056 N N . ARG H 4 84 ? 177.931 195.697 208.590 1.00 89.62 252 ARG I N 1
ATOM 10057 C CA . ARG H 4 84 ? 177.501 195.687 209.979 1.00 89.62 252 ARG I CA 1
ATOM 10058 C C . ARG H 4 84 ? 178.679 195.792 210.933 1.00 89.62 252 ARG I C 1
ATOM 10059 O O . ARG H 4 84 ? 178.618 196.523 211.922 1.00 89.62 252 ARG I O 1
ATOM 10067 N N . LEU H 4 85 ? 179.760 195.071 210.647 1.00 88.08 253 LEU I N 1
ATOM 10068 C CA . LEU H 4 85 ? 180.949 195.161 211.481 1.00 88.08 253 LEU I CA 1
ATOM 10069 C C . LEU H 4 85 ? 181.573 196.545 211.397 1.00 88.08 253 LEU I C 1
ATOM 10070 O O . LEU H 4 85 ? 181.944 197.132 212.418 1.00 88.08 253 LEU I O 1
ATOM 10075 N N . THR H 4 86 ? 181.692 197.088 210.186 1.00 88.19 254 THR I N 1
ATOM 10076 C CA . THR H 4 86 ? 182.418 198.342 210.012 1.00 88.19 254 THR I CA 1
ATOM 10077 C C . THR H 4 86 ? 181.732 199.497 210.726 1.00 88.19 254 THR I C 1
ATOM 10078 O O . THR H 4 86 ? 182.399 200.347 211.324 1.00 88.19 254 THR I O 1
ATOM 10082 N N . TRP H 4 87 ? 180.405 199.545 210.687 1.00 91.06 255 TRP I N 1
ATOM 10083 C CA . TRP H 4 87 ? 179.688 200.701 211.201 1.00 91.06 255 TRP I CA 1
ATOM 10084 C C . TRP H 4 87 ? 179.100 200.477 212.587 1.00 91.06 255 TRP I C 1
ATOM 10085 O O . TRP H 4 87 ? 179.303 201.302 213.480 1.00 91.06 255 TRP I O 1
ATOM 10096 N N . TRP H 4 88 ? 178.366 199.387 212.796 1.00 85.56 256 TRP I N 1
ATOM 10097 C CA . TRP H 4 88 ? 177.661 199.226 214.067 1.00 85.56 256 TRP I CA 1
ATOM 10098 C C . TRP H 4 88 ? 178.568 198.669 215.158 1.00 85.56 256 TRP I C 1
ATOM 10099 O O . TRP H 4 88 ? 178.830 199.337 216.162 1.00 85.56 256 TRP I O 1
ATOM 10110 N N . GLU H 4 89 ? 179.066 197.449 214.978 1.00 91.45 257 GLU I N 1
ATOM 10111 C CA . GLU H 4 89 ? 179.790 196.798 216.063 1.00 91.45 257 GLU I CA 1
ATOM 10112 C C . GLU H 4 89 ? 181.211 197.326 216.196 1.00 91.45 257 GLU I C 1
ATOM 10113 O O . GLU H 4 89 ? 181.568 197.924 217.215 1.00 91.45 257 GLU I O 1
ATOM 10119 N N . TYR H 4 90 ? 182.032 197.125 215.180 1.00 87.63 258 TYR I N 1
ATOM 10120 C CA . TYR H 4 90 ? 183.427 197.511 215.255 1.00 87.63 258 TYR I CA 1
ATOM 10121 C C . TYR H 4 90 ? 183.645 198.791 214.460 1.00 87.63 258 TYR I C 1
ATOM 10122 O O . TYR H 4 90 ? 182.699 199.427 213.994 1.00 87.63 258 TYR I O 1
ATOM 10131 N N . SER H 4 91 ? 184.900 199.187 214.307 1.00 87.68 259 SER I N 1
ATOM 10132 C CA . SER H 4 91 ? 185.221 200.380 213.544 1.00 87.68 259 SER I CA 1
ATOM 10133 C C . SER H 4 91 ? 185.681 199.979 212.151 1.00 87.68 259 SER I C 1
ATOM 10134 O O . SER H 4 91 ? 185.685 198.802 211.787 1.00 87.68 259 SER I O 1
ATOM 10137 N N . TRP H 4 92 ? 186.095 200.961 211.359 1.00 86.25 260 TRP I N 1
ATOM 10138 C CA . TRP H 4 92 ? 186.705 200.674 210.073 1.00 86.25 260 TRP I CA 1
ATOM 10139 C C . TRP H 4 92 ? 188.188 200.375 210.195 1.00 86.25 260 TRP I C 1
ATOM 10140 O O . TRP H 4 92 ? 188.716 199.576 209.417 1.00 86.25 260 TRP I O 1
ATOM 10151 N N . ASP H 4 93 ? 188.872 200.990 211.159 1.00 86.48 261 ASP I N 1
ATOM 10152 C CA . ASP H 4 93 ? 190.296 200.743 211.331 1.00 86.48 261 ASP I CA 1
ATOM 10153 C C . ASP H 4 93 ? 190.567 199.313 211.767 1.00 86.48 261 ASP I C 1
ATOM 10154 O O . ASP H 4 93 ? 191.659 198.794 211.523 1.00 86.48 261 ASP I O 1
ATOM 10159 N N . ILE H 4 94 ? 189.592 198.658 212.385 1.00 86.00 262 ILE I N 1
ATOM 10160 C CA . ILE H 4 94 ? 189.727 197.263 212.782 1.00 86.00 262 ILE I CA 1
ATOM 10161 C C . ILE H 4 94 ? 189.090 196.312 211.785 1.00 86.00 262 ILE I C 1
ATOM 10162 O O . ILE H 4 94 ? 189.368 195.104 211.840 1.00 86.00 262 ILE I O 1
ATOM 10167 N N . MET H 4 95 ? 188.258 196.809 210.874 1.00 82.67 263 MET I N 1
ATOM 10168 C CA . MET H 4 95 ? 187.613 195.979 209.874 1.00 82.67 263 MET I CA 1
ATOM 10169 C C . MET H 4 95 ? 188.227 196.120 208.493 1.00 82.67 263 MET I C 1
ATOM 10170 O O . MET H 4 95 ? 187.825 195.395 207.581 1.00 82.67 263 MET I O 1
ATOM 10175 N N . GLU H 4 96 ? 189.180 197.033 208.310 1.00 80.41 264 GLU I N 1
ATOM 10176 C CA . GLU H 4 96 ? 189.805 197.174 206.995 1.00 80.41 264 GLU I CA 1
ATOM 10177 C C . GLU H 4 96 ? 190.834 196.092 206.718 1.00 80.41 264 GLU I C 1
ATOM 10178 O O . GLU H 4 96 ? 190.800 195.510 205.620 1.00 80.41 264 GLU I O 1
ATOM 10184 N N . PRO H 4 97 ? 191.765 195.764 207.621 1.00 83.57 265 PRO I N 1
ATOM 10185 C CA . PRO H 4 97 ? 192.778 194.763 207.270 1.00 83.57 265 PRO I CA 1
ATOM 10186 C C . PRO H 4 97 ? 192.196 193.389 206.985 1.00 83.57 265 PRO I C 1
ATOM 10187 O O . PRO H 4 97 ? 192.905 192.510 206.491 1.00 83.57 265 PRO I O 1
ATOM 10191 N N . VAL H 4 98 ? 190.914 193.185 207.281 1.00 81.60 266 VAL I N 1
ATOM 10192 C CA . VAL H 4 98 ? 190.247 191.927 206.964 1.00 81.60 266 VAL I CA 1
ATOM 10193 C C . VAL H 4 98 ? 189.425 192.012 205.693 1.00 81.60 266 VAL I C 1
ATOM 10194 O O . VAL H 4 98 ? 189.120 190.964 205.102 1.00 81.60 266 VAL I O 1
ATOM 10198 N N . THR H 4 99 ? 189.051 193.210 205.248 1.00 77.57 267 THR I N 1
ATOM 10199 C CA . THR H 4 99 ? 188.429 193.373 203.945 1.00 77.57 267 THR I CA 1
ATOM 10200 C C . THR H 4 99 ? 189.456 193.659 202.867 1.00 77.57 267 THR I C 1
ATOM 10201 O O . THR H 4 99 ? 189.094 194.074 201.764 1.00 77.57 267 THR I O 1
ATOM 10205 N N . TYR H 4 100 ? 190.731 193.469 203.173 1.00 79.87 268 TYR I N 1
ATOM 10206 C CA . TYR H 4 100 ? 191.775 193.414 202.166 1.00 79.87 268 TYR I CA 1
ATOM 10207 C C . TYR H 4 100 ? 192.296 192.009 201.949 1.00 79.87 268 TYR I C 1
ATOM 10208 O O . TYR H 4 100 ? 192.571 191.627 200.814 1.00 79.87 268 TYR I O 1
ATOM 10217 N N . PHE H 4 101 ? 192.429 191.222 203.010 1.00 82.16 269 PHE I N 1
ATOM 10218 C CA . PHE H 4 101 ? 192.898 189.851 202.883 1.00 82.16 269 PHE I CA 1
ATOM 10219 C C . PHE H 4 101 ? 191.854 188.921 202.295 1.00 82.16 269 PHE I C 1
ATOM 10220 O O . PHE H 4 101 ? 192.076 187.708 202.266 1.00 82.16 269 PHE I O 1
ATOM 10228 N N . ILE H 4 102 ? 190.719 189.450 201.849 1.00 81.84 270 ILE I N 1
ATOM 10229 C CA . ILE H 4 102 ? 189.803 188.695 201.018 1.00 81.84 270 ILE I CA 1
ATOM 10230 C C . ILE H 4 102 ? 189.709 189.267 199.608 1.00 81.84 270 ILE I C 1
ATOM 10231 O O . ILE H 4 102 ? 189.564 188.499 198.651 1.00 81.84 270 ILE I O 1
ATOM 10236 N N . THR H 4 103 ? 189.794 190.588 199.450 1.00 81.75 271 THR I N 1
ATOM 10237 C CA . THR H 4 103 ? 190.010 191.164 198.131 1.00 81.75 271 THR I CA 1
ATOM 10238 C C . THR H 4 103 ? 191.332 190.700 197.536 1.00 81.75 271 THR I C 1
ATOM 10239 O O . THR H 4 103 ? 191.458 190.620 196.311 1.00 81.75 271 THR I O 1
ATOM 10243 N N . TYR H 4 104 ? 192.305 190.357 198.375 1.00 85.14 272 TYR I N 1
ATOM 10244 C CA . TYR H 4 104 ? 193.469 189.614 197.922 1.00 85.14 272 TYR I CA 1
ATOM 10245 C C . TYR H 4 104 ? 193.325 188.118 198.135 1.00 85.14 272 TYR I C 1
ATOM 10246 O O . TYR H 4 104 ? 193.986 187.342 197.439 1.00 85.14 272 TYR I O 1
ATOM 10255 N N . GLY H 4 105 ? 192.482 187.695 199.074 1.00 84.51 273 GLY I N 1
ATOM 10256 C CA . GLY H 4 105 ? 192.242 186.273 199.240 1.00 84.51 273 GLY I CA 1
ATOM 10257 C C . GLY H 4 105 ? 191.553 185.662 198.038 1.00 84.51 273 GLY I C 1
ATOM 10258 O O . GLY H 4 105 ? 191.861 184.536 197.643 1.00 84.51 273 GLY I O 1
ATOM 10259 N N . SER H 4 106 ? 190.615 186.395 197.436 1.00 86.17 274 SER I N 1
ATOM 10260 C CA . SER H 4 106 ? 189.935 185.886 196.252 1.00 86.17 274 SER I CA 1
ATOM 10261 C C . SER H 4 106 ? 190.853 185.917 195.040 1.00 86.17 274 SER I C 1
ATOM 10262 O O . SER H 4 106 ? 190.762 185.050 194.165 1.00 86.17 274 SER I O 1
ATOM 10265 N N . ALA H 4 107 ? 191.752 186.896 194.973 1.00 86.70 275 ALA I N 1
ATOM 10266 C CA . ALA H 4 107 ? 192.720 186.959 193.886 1.00 86.70 275 ALA I CA 1
ATOM 10267 C C . ALA H 4 107 ? 193.706 185.805 193.979 1.00 86.70 275 ALA I C 1
ATOM 10268 O O . ALA H 4 107 ? 194.564 185.641 193.108 1.00 86.70 275 ALA I O 1
ATOM 10270 N N . MET H 4 108 ? 193.601 185.013 195.044 1.00 92.32 276 MET I N 1
ATOM 10271 C CA . MET H 4 108 ? 194.314 183.753 195.157 1.00 92.32 276 MET I CA 1
ATOM 10272 C C . MET H 4 108 ? 193.432 182.553 194.858 1.00 92.32 276 MET I C 1
ATOM 10273 O O . MET H 4 108 ? 193.955 181.449 194.688 1.00 92.32 276 MET I O 1
ATOM 10278 N N . ALA H 4 109 ? 192.117 182.737 194.797 1.00 88.15 277 ALA I N 1
ATOM 10279 C CA . ALA H 4 109 ? 191.220 181.684 194.347 1.00 88.15 277 ALA I CA 1
ATOM 10280 C C . ALA H 4 109 ? 191.025 181.722 192.840 1.00 88.15 277 ALA I C 1
ATOM 10281 O O . ALA H 4 109 ? 190.937 180.670 192.201 1.00 88.15 277 ALA I O 1
ATOM 10283 N N . MET H 4 110 ? 190.962 182.919 192.256 1.00 93.65 278 MET I N 1
ATOM 10284 C CA . MET H 4 110 ? 190.890 183.041 190.807 1.00 93.65 278 MET I CA 1
ATOM 10285 C C . MET H 4 110 ? 192.159 182.567 190.120 1.00 93.65 278 MET I C 1
ATOM 10286 O O . MET H 4 110 ? 192.135 182.337 188.908 1.00 93.65 278 MET I O 1
ATOM 10291 N N . TYR H 4 111 ? 193.261 182.426 190.850 1.00 89.97 279 TYR I N 1
ATOM 10292 C CA . TYR H 4 111 ? 194.450 181.792 190.307 1.00 89.97 279 TYR I CA 1
ATOM 10293 C C . TYR H 4 111 ? 194.541 180.321 190.660 1.00 89.97 279 TYR I C 1
ATOM 10294 O O . TYR H 4 111 ? 195.033 179.534 189.850 1.00 89.97 279 TYR I O 1
ATOM 10303 N N . ALA H 4 112 ? 194.095 179.926 191.851 1.00 90.02 280 ALA I N 1
ATOM 10304 C CA . ALA H 4 112 ? 194.048 178.507 192.167 1.00 90.02 280 ALA I CA 1
ATOM 10305 C C . ALA H 4 112 ? 192.981 177.789 191.363 1.00 90.02 280 ALA I C 1
ATOM 10306 O O . ALA H 4 112 ? 193.054 176.568 191.211 1.00 90.02 280 ALA I O 1
ATOM 10308 N N . TYR H 4 113 ? 191.989 178.516 190.851 1.00 90.42 281 TYR I N 1
ATOM 10309 C CA . TYR H 4 113 ? 191.034 177.904 189.939 1.00 90.42 281 TYR I CA 1
ATOM 10310 C C . TYR H 4 113 ? 191.660 177.671 188.575 1.00 90.42 281 TYR I C 1
ATOM 10311 O O . TYR H 4 113 ? 191.393 176.653 187.931 1.00 90.42 281 TYR I O 1
ATOM 10320 N N . PHE H 4 114 ? 192.495 178.602 188.118 1.00 90.42 282 PHE I N 1
ATOM 10321 C CA . PHE H 4 114 ? 193.160 178.435 186.833 1.00 90.42 282 PHE I CA 1
ATOM 10322 C C . PHE H 4 114 ? 194.040 177.195 186.836 1.00 90.42 282 PHE I C 1
ATOM 10323 O O . PHE H 4 114 ? 193.834 176.271 186.045 1.00 90.42 282 PHE I O 1
ATOM 10331 N N . VAL H 4 115 ? 195.023 177.150 187.735 1.00 90.42 283 VAL I N 1
ATOM 10332 C CA . VAL H 4 115 ? 195.924 176.012 187.817 1.00 90.42 283 VAL I CA 1
ATOM 10333 C C . VAL H 4 115 ? 195.187 174.714 188.098 1.00 90.42 283 VAL I C 1
ATOM 10334 O O . VAL H 4 115 ? 195.741 173.634 187.886 1.00 90.42 283 VAL I O 1
ATOM 10338 N N . MET H 4 116 ? 193.940 174.794 188.557 1.00 94.79 284 MET I N 1
ATOM 10339 C CA . MET H 4 116 ? 193.152 173.595 188.803 1.00 94.79 284 MET I CA 1
ATOM 10340 C C . MET H 4 116 ? 192.511 173.059 187.532 1.00 94.79 284 MET I C 1
ATOM 10341 O O . MET H 4 116 ? 192.239 171.858 187.444 1.00 94.79 284 MET I O 1
ATOM 10346 N N . THR H 4 117 ? 192.260 173.917 186.541 1.00 94.33 285 THR I N 1
ATOM 10347 C CA . THR H 4 117 ? 191.568 173.487 185.332 1.00 94.33 285 THR I CA 1
ATOM 10348 C C . THR H 4 117 ? 192.177 174.070 184.064 1.00 94.33 285 THR I C 1
ATOM 10349 O O . THR H 4 117 ? 191.548 174.011 183.005 1.00 94.33 285 THR I O 1
ATOM 10353 N N . ARG H 4 118 ? 193.369 174.656 184.152 1.00 97.31 286 ARG I N 1
ATOM 10354 C CA . ARG H 4 118 ? 194.108 175.114 182.981 1.00 97.31 286 ARG I CA 1
ATOM 10355 C C . ARG H 4 118 ? 193.361 176.189 182.199 1.00 97.31 286 ARG I C 1
ATOM 10356 O O . ARG H 4 118 ? 193.772 176.550 181.093 1.00 97.31 286 ARG I O 1
ATOM 10364 N N . GLN H 4 119 ? 192.275 176.711 182.759 1.00 98.70 287 GLN I N 1
ATOM 10365 C CA . GLN H 4 119 ? 191.440 177.696 182.087 1.00 98.70 287 GLN I CA 1
ATOM 10366 C C . GLN H 4 119 ? 191.235 178.898 182.996 1.00 98.70 287 GLN I C 1
ATOM 10367 O O . GLN H 4 119 ? 190.931 178.738 184.180 1.00 98.70 287 GLN I O 1
ATOM 10373 N N . GLU H 4 120 ? 191.403 180.096 182.441 1.00 100.08 288 GLU I N 1
ATOM 10374 C CA . GLU H 4 120 ? 191.232 181.313 183.220 1.00 100.08 288 GLU I CA 1
ATOM 10375 C C . GLU H 4 120 ? 189.795 181.437 183.710 1.00 100.08 288 GLU I C 1
ATOM 10376 O O . GLU H 4 120 ? 188.854 180.967 183.069 1.00 100.08 288 GLU I O 1
ATOM 10382 N N . TYR H 4 121 ? 189.629 182.082 184.861 1.00 94.96 289 TYR I N 1
ATOM 10383 C CA . TYR H 4 121 ? 188.314 182.239 185.476 1.00 94.96 289 TYR I CA 1
ATOM 10384 C C . TYR H 4 121 ? 187.592 183.404 184.818 1.00 94.96 289 TYR I C 1
ATOM 10385 O O . TYR H 4 121 ? 187.869 184.567 185.110 1.00 94.96 289 TYR I O 1
ATOM 10394 N N . VAL H 4 122 ? 186.660 183.096 183.926 1.00 97.56 290 VAL I N 1
ATOM 10395 C CA . VAL H 4 122 ? 185.790 184.093 183.321 1.00 97.56 290 VAL I CA 1
ATOM 10396 C C . VAL H 4 122 ? 184.357 183.622 183.505 1.00 97.56 290 VAL I C 1
ATOM 10397 O O . VAL H 4 122 ? 184.079 182.421 183.435 1.00 97.56 290 VAL I O 1
ATOM 10401 N N . TYR H 4 123 ? 183.451 184.566 183.743 1.00 95.55 291 TYR I N 1
ATOM 10402 C CA . TYR H 4 123 ? 182.087 184.201 184.119 1.00 95.55 291 TYR I CA 1
ATOM 10403 C C . TYR H 4 123 ? 181.395 183.304 183.100 1.00 95.55 291 TYR I C 1
ATOM 10404 O O . TYR H 4 123 ? 180.806 182.291 183.512 1.00 95.55 291 TYR I O 1
ATOM 10413 N N . PRO H 4 124 ? 181.413 183.586 181.792 1.00 97.94 292 PRO I N 1
ATOM 10414 C CA . PRO H 4 124 ? 180.761 182.664 180.854 1.00 97.94 292 PRO I CA 1
ATOM 10415 C C . PRO H 4 124 ? 181.450 181.314 180.782 1.00 97.94 292 PRO I C 1
ATOM 10416 O O . PRO H 4 124 ? 180.790 180.274 180.844 1.00 97.94 292 PRO I O 1
ATOM 10420 N N . GLU H 4 125 ? 182.777 181.316 180.645 1.00 99.74 293 GLU I N 1
ATOM 10421 C CA . GLU H 4 125 ? 183.509 180.060 180.522 1.00 99.74 293 GLU I CA 1
ATOM 10422 C C . GLU H 4 125 ? 183.380 179.220 181.785 1.00 99.74 293 GLU I C 1
ATOM 10423 O O . GLU H 4 125 ? 183.104 178.018 181.719 1.00 99.74 293 GLU I O 1
ATOM 10429 N N . ALA H 4 126 ? 183.570 179.837 182.949 1.00 97.74 294 ALA I N 1
ATOM 10430 C CA . ALA H 4 126 ? 183.449 179.099 184.199 1.00 97.74 294 ALA I CA 1
ATOM 10431 C C . ALA H 4 126 ? 182.021 178.701 184.514 1.00 97.74 294 ALA I C 1
ATOM 10432 O O . ALA H 4 126 ? 181.811 177.944 185.465 1.00 97.74 294 ALA I O 1
ATOM 10434 N N . ARG H 4 127 ? 181.039 179.193 183.765 1.00 101.72 295 ARG I N 1
ATOM 10435 C CA . ARG H 4 127 ? 179.673 178.714 183.911 1.00 101.72 295 ARG I CA 1
ATOM 10436 C C . ARG H 4 127 ? 179.404 177.519 183.015 1.00 101.72 295 ARG I C 1
ATOM 10437 O O . ARG H 4 127 ? 178.723 176.575 183.425 1.00 101.72 295 ARG I O 1
ATOM 10445 N N . ASP H 4 128 ? 179.934 177.545 181.793 1.00 105.15 296 ASP I N 1
ATOM 10446 C CA . ASP H 4 128 ? 179.739 176.428 180.880 1.00 105.15 296 ASP I CA 1
ATOM 10447 C C . ASP H 4 128 ? 180.478 175.192 181.367 1.00 105.15 296 ASP I C 1
ATOM 10448 O O . ASP H 4 128 ? 179.906 174.099 181.421 1.00 105.15 296 ASP I O 1
ATOM 10453 N N . ARG H 4 129 ? 181.753 175.347 181.733 1.00 101.70 297 ARG I N 1
ATOM 10454 C CA . ARG H 4 129 ? 182.516 174.210 182.232 1.00 101.70 297 ARG I CA 1
ATOM 10455 C C . ARG H 4 129 ? 181.853 173.580 183.445 1.00 101.70 297 ARG I C 1
ATOM 10456 O O . ARG H 4 129 ? 181.880 172.356 183.603 1.00 101.70 297 ARG I O 1
ATOM 10464 N N . GLN H 4 130 ? 181.242 174.390 184.304 1.00 103.12 298 GLN I N 1
ATOM 10465 C CA . GLN H 4 130 ? 180.507 173.830 185.429 1.00 103.12 298 GLN I CA 1
ATOM 10466 C C . GLN H 4 130 ? 179.278 173.072 184.952 1.00 103.12 298 GLN I C 1
ATOM 10467 O O . GLN H 4 130 ? 178.926 172.027 185.509 1.00 103.12 298 GLN I O 1
ATOM 10473 N N . TYR H 4 131 ? 178.606 173.589 183.922 1.00 105.60 299 TYR I N 1
ATOM 10474 C CA . TYR H 4 131 ? 177.444 172.900 183.372 1.00 105.60 299 TYR I CA 1
ATOM 10475 C C . TYR H 4 131 ? 177.831 171.532 182.833 1.00 105.60 299 TYR I C 1
ATOM 10476 O O . TYR H 4 131 ? 177.152 170.534 183.092 1.00 105.60 299 TYR I O 1
ATOM 10485 N N . LEU H 4 132 ? 178.918 171.474 182.063 1.00 105.51 300 LEU I N 1
ATOM 10486 C CA . LEU H 4 132 ? 179.379 170.203 181.519 1.00 105.51 300 LEU I CA 1
ATOM 10487 C C . LEU H 4 132 ? 179.642 169.198 182.629 1.00 105.51 300 LEU I C 1
ATOM 10488 O O . LEU H 4 132 ? 179.215 168.042 182.549 1.00 105.51 300 LEU I O 1
ATOM 10493 N N . LEU H 4 133 ? 180.337 169.626 183.683 1.00 106.11 301 LEU I N 1
ATOM 10494 C CA . LEU H 4 133 ? 180.613 168.723 184.792 1.00 106.11 301 LEU I CA 1
ATOM 10495 C C . LEU H 4 133 ? 179.334 168.251 185.466 1.00 106.11 301 LEU I C 1
ATOM 10496 O O . LEU H 4 133 ? 179.310 167.165 186.053 1.00 106.11 301 LEU I O 1
ATOM 10501 N N . PHE H 4 134 ? 178.263 169.043 185.397 1.00 105.44 302 PHE I N 1
ATOM 10502 C CA . PHE H 4 134 ? 176.985 168.589 185.931 1.00 105.44 302 PHE I CA 1
ATOM 10503 C C . PHE H 4 134 ? 176.290 167.638 184.975 1.00 105.44 302 PHE I C 1
ATOM 10504 O O . PHE H 4 134 ? 175.591 166.719 185.414 1.00 105.44 302 PHE I O 1
ATOM 10512 N N . PHE H 4 135 ? 176.465 167.842 183.671 1.00 109.41 303 PHE I N 1
ATOM 10513 C CA . PHE H 4 135 ? 175.778 167.011 182.692 1.00 109.41 303 PHE I CA 1
ATOM 10514 C C . PHE H 4 135 ? 176.284 165.579 182.739 1.00 109.41 303 PHE I C 1
ATOM 10515 O O . PHE H 4 135 ? 175.518 164.646 183.000 1.00 109.41 303 PHE I O 1
ATOM 10523 N N . HIS H 4 136 ? 177.579 165.387 182.488 1.00 113.88 304 HIS I N 1
ATOM 10524 C CA . HIS H 4 136 ? 178.144 164.041 182.465 1.00 113.88 304 HIS I CA 1
ATOM 10525 C C . HIS H 4 136 ? 177.951 163.341 183.803 1.00 113.88 304 HIS I C 1
ATOM 10526 O O . HIS H 4 136 ? 177.601 162.157 183.851 1.00 113.88 304 HIS I O 1
ATOM 10533 N N . LYS H 4 137 ? 178.168 164.060 184.904 1.00 112.97 305 LYS I N 1
ATOM 10534 C CA . LYS H 4 137 ? 177.869 163.498 186.215 1.00 112.97 305 LYS I CA 1
ATOM 10535 C C . LYS H 4 137 ? 176.384 163.219 186.383 1.00 112.97 305 LYS I C 1
ATOM 10536 O O . LYS H 4 137 ? 176.009 162.393 187.221 1.00 112.97 305 LYS I O 1
ATOM 10542 N N . GLY H 4 138 ? 175.533 163.879 185.603 1.00 116.89 306 GLY I N 1
ATOM 10543 C CA . GLY H 4 138 ? 174.113 163.599 185.625 1.00 116.89 306 GLY I CA 1
ATOM 10544 C C . GLY H 4 138 ? 173.726 162.604 184.553 1.00 116.89 306 GLY I C 1
ATOM 10545 O O . GLY H 4 138 ? 172.814 161.795 184.743 1.00 116.89 306 GLY I O 1
ATOM 10546 N N . ALA H 4 139 ? 174.421 162.655 183.415 1.00 117.33 307 ALA I N 1
ATOM 10547 C CA . ALA H 4 139 ? 174.161 161.697 182.347 1.00 117.33 307 ALA I CA 1
ATOM 10548 C C . ALA H 4 139 ? 174.612 160.299 182.734 1.00 117.33 307 ALA I C 1
ATOM 10549 O O . ALA H 4 139 ? 174.084 159.312 182.213 1.00 117.33 307 ALA I O 1
ATOM 10551 N N . LYS H 4 140 ? 175.586 160.194 183.634 1.00 118.85 308 LYS I N 1
ATOM 10552 C CA . LYS H 4 140 ? 176.026 158.890 184.106 1.00 118.85 308 LYS I CA 1
ATOM 10553 C C . LYS H 4 140 ? 174.983 158.225 184.993 1.00 118.85 308 LYS I C 1
ATOM 10554 O O . LYS H 4 140 ? 174.993 156.998 185.129 1.00 118.85 308 LYS I O 1
ATOM 10560 N N . LYS H 4 141 ? 174.075 159.000 185.585 1.00 119.80 309 LYS I N 1
ATOM 10561 C CA . LYS H 4 141 ? 173.086 158.445 186.502 1.00 119.80 309 LYS I CA 1
ATOM 10562 C C . LYS H 4 141 ? 171.827 157.970 185.788 1.00 119.80 309 LYS I C 1
ATOM 10563 O O . LYS H 4 141 ? 171.248 156.950 186.176 1.00 119.80 309 LYS I O 1
ATOM 10569 N N . SER H 4 142 ? 171.379 158.689 184.760 1.00 122.01 310 SER I N 1
ATOM 10570 C CA . SER H 4 142 ? 170.253 158.215 183.966 1.00 122.01 310 SER I CA 1
ATOM 10571 C C . SER H 4 142 ? 170.656 157.113 182.998 1.00 122.01 310 SER I C 1
ATOM 10572 O O . SER H 4 142 ? 169.781 156.431 182.455 1.00 122.01 310 SER I O 1
ATOM 10575 N N . ARG H 4 143 ? 171.959 156.934 182.775 1.00 125.33 311 ARG I N 1
ATOM 10576 C CA . ARG H 4 143 ? 172.510 155.834 181.987 1.00 125.33 311 ARG I CA 1
ATOM 10577 C C . ARG H 4 143 ? 172.003 155.824 180.551 1.00 125.33 311 ARG I C 1
ATOM 10578 O O . ARG H 4 143 ? 171.661 154.765 180.023 1.00 125.33 311 ARG I O 1
ATOM 10586 N N . PHE H 4 144 ? 171.940 156.982 179.899 1.00 122.19 312 PHE I N 1
ATOM 10587 C CA . PHE H 4 144 ? 171.685 156.996 178.467 1.00 122.19 312 PHE I CA 1
ATOM 10588 C C . PHE H 4 144 ? 173.017 157.129 177.743 1.00 122.19 312 PHE I C 1
ATOM 10589 O O . PHE H 4 144 ? 173.881 157.911 178.153 1.00 122.19 312 PHE I O 1
ATOM 10597 N N . ASP H 4 145 ? 173.186 156.355 176.677 1.00 126.46 313 ASP I N 1
ATOM 10598 C CA . ASP H 4 145 ? 174.474 156.252 176.001 1.00 126.46 313 ASP I CA 1
ATOM 10599 C C . ASP H 4 145 ? 174.842 157.582 175.355 1.00 126.46 313 ASP I C 1
ATOM 10600 O O . ASP H 4 145 ? 174.259 157.978 174.342 1.00 126.46 313 ASP I O 1
ATOM 10605 N N . LEU H 4 146 ? 175.816 158.276 175.943 1.00 125.41 314 LEU I N 1
ATOM 10606 C CA . LEU H 4 146 ? 176.280 159.522 175.350 1.00 125.41 314 LEU I CA 1
ATOM 10607 C C . LEU H 4 146 ? 177.152 159.269 174.130 1.00 125.41 314 LEU I C 1
ATOM 10608 O O . LEU H 4 146 ? 177.233 160.122 173.241 1.00 125.41 314 LEU I O 1
ATOM 10613 N N . GLU H 4 147 ? 177.810 158.112 174.069 1.00 126.99 315 GLU I N 1
ATOM 10614 C CA . GLU H 4 147 ? 178.665 157.816 172.926 1.00 126.99 315 GLU I CA 1
ATOM 10615 C C . GLU H 4 147 ? 177.841 157.625 171.663 1.00 126.99 315 GLU I C 1
ATOM 10616 O O . GLU H 4 147 ? 178.151 158.197 170.613 1.00 126.99 315 GLU I O 1
ATOM 10622 N N . LYS H 4 148 ? 176.784 156.816 171.742 1.00 127.51 316 LYS I N 1
ATOM 10623 C CA . LYS H 4 148 ? 175.927 156.634 170.578 1.00 127.51 316 LYS I CA 1
ATOM 10624 C C . LYS H 4 148 ? 175.214 157.928 170.215 1.00 127.51 316 LYS I C 1
ATOM 10625 O O . LYS H 4 148 ? 175.024 158.227 169.031 1.00 127.51 316 LYS I O 1
ATOM 10631 N N . TYR H 4 149 ? 174.816 158.712 171.216 1.00 124.09 317 TYR I N 1
ATOM 10632 C CA . TYR H 4 149 ? 174.091 159.946 170.943 1.00 124.09 317 TYR I CA 1
ATOM 10633 C C . TYR H 4 149 ? 174.927 160.901 170.102 1.00 124.09 317 TYR I C 1
ATOM 10634 O O . TYR H 4 149 ? 174.542 161.265 168.986 1.00 124.09 317 TYR I O 1
ATOM 10643 N N . ASN H 4 150 ? 176.079 161.322 170.625 1.00 126.65 318 ASN I N 1
ATOM 10644 C CA . ASN H 4 150 ? 176.888 162.301 169.909 1.00 126.65 318 ASN I CA 1
ATOM 10645 C C . ASN H 4 150 ? 177.356 161.770 168.563 1.00 126.65 318 ASN I C 1
ATOM 10646 O O . ASN H 4 150 ? 177.619 162.555 167.647 1.00 126.65 318 ASN I O 1
ATOM 10651 N N . GLN H 4 151 ? 177.466 160.449 168.417 1.00 125.25 319 GLN I N 1
ATOM 10652 C CA . GLN H 4 151 ? 177.822 159.886 167.122 1.00 125.25 319 GLN I CA 1
ATOM 10653 C C . GLN H 4 151 ? 176.615 159.706 166.211 1.00 125.25 319 GLN I C 1
ATOM 10654 O O . GLN H 4 151 ? 176.791 159.356 165.040 1.00 125.25 319 GLN I O 1
ATOM 10660 N N . LEU H 4 152 ? 175.403 159.927 166.717 1.00 121.47 320 LEU I N 1
ATOM 10661 C CA . LEU H 4 152 ? 174.243 160.107 165.858 1.00 121.47 320 LEU I CA 1
ATOM 10662 C C . LEU H 4 152 ? 174.002 161.562 165.500 1.00 121.47 320 LEU I C 1
ATOM 10663 O O . LEU H 4 152 ? 173.265 161.838 164.550 1.00 121.47 320 LEU I O 1
ATOM 10668 N N . LYS H 4 153 ? 174.597 162.496 166.241 1.00 124.37 321 LYS I N 1
ATOM 10669 C CA . LYS H 4 153 ? 174.424 163.907 165.928 1.00 124.37 321 LYS I CA 1
ATOM 10670 C C . LYS H 4 153 ? 175.421 164.359 164.871 1.00 124.37 321 LYS I C 1
ATOM 10671 O O . LYS H 4 153 ? 175.073 165.126 163.969 1.00 124.37 321 LYS I O 1
ATOM 10677 N N . ASP H 4 154 ? 176.667 163.897 164.967 1.00 128.15 322 ASP I N 1
ATOM 10678 C CA . ASP H 4 154 ? 177.634 164.217 163.925 1.00 128.15 322 ASP I CA 1
ATOM 10679 C C . ASP H 4 154 ? 177.326 163.472 162.634 1.00 128.15 322 ASP I C 1
ATOM 10680 O O . ASP H 4 154 ? 177.591 163.989 161.543 1.00 128.15 322 ASP I O 1
ATOM 10685 N N . ALA H 4 155 ? 176.770 162.263 162.735 1.00 127.02 323 ALA I N 1
ATOM 10686 C CA . ALA H 4 155 ? 176.394 161.528 161.534 1.00 127.02 323 ALA I CA 1
ATOM 10687 C C . ALA H 4 155 ? 175.280 162.234 160.779 1.00 127.02 323 ALA I C 1
ATOM 10688 O O . ALA H 4 155 ? 175.170 162.086 159.558 1.00 127.02 323 ALA I O 1
ATOM 10690 N N . ILE H 4 156 ? 174.446 163.002 161.481 1.00 127.70 324 ILE I N 1
ATOM 10691 C CA . ILE H 4 156 ? 173.449 163.819 160.801 1.00 127.70 324 ILE I CA 1
ATOM 10692 C C . ILE H 4 156 ? 174.119 164.979 160.079 1.00 127.70 324 ILE I C 1
ATOM 10693 O O . ILE H 4 156 ? 173.746 165.327 158.953 1.00 127.70 324 ILE I O 1
ATOM 10698 N N . ALA H 4 157 ? 175.122 165.592 160.711 1.00 130.41 325 ALA I N 1
ATOM 10699 C CA . ALA H 4 157 ? 175.852 166.672 160.060 1.00 130.41 325 ALA I CA 1
ATOM 10700 C C . ALA H 4 157 ? 176.468 166.205 158.749 1.00 130.41 325 ALA I C 1
ATOM 10701 O O . ALA H 4 157 ? 176.476 166.947 157.761 1.00 130.41 325 ALA I O 1
ATOM 10703 N N . GLN H 4 158 ? 176.983 164.976 158.719 1.00 135.91 326 GLN I N 1
ATOM 10704 C CA . GLN H 4 158 ? 177.506 164.428 157.473 1.00 135.91 326 GLN I CA 1
ATOM 10705 C C . GLN H 4 158 ? 176.412 164.332 156.421 1.00 135.91 326 GLN I C 1
ATOM 10706 O O . GLN H 4 158 ? 176.545 164.872 155.318 1.00 135.91 326 GLN I O 1
ATOM 10712 N N . ALA H 4 159 ? 175.310 163.661 156.753 1.00 136.50 327 ALA I N 1
ATOM 10713 C CA . ALA H 4 159 ? 174.199 163.531 155.821 1.00 136.50 327 ALA I CA 1
ATOM 10714 C C . ALA H 4 159 ? 173.512 164.858 155.532 1.00 136.50 327 ALA I C 1
ATOM 10715 O O . ALA H 4 159 ? 172.584 164.889 154.718 1.00 136.50 327 ALA I O 1
ATOM 10717 N N . GLU H 4 160 ? 173.928 165.945 156.178 1.00 141.33 328 GLU I N 1
ATOM 10718 C CA . GLU H 4 160 ? 173.400 167.269 155.882 1.00 141.33 328 GLU I CA 1
ATOM 10719 C C . GLU H 4 160 ? 174.412 168.178 155.209 1.00 141.33 328 GLU I C 1
ATOM 10720 O O . GLU H 4 160 ? 174.026 169.012 154.385 1.00 141.33 328 GLU I O 1
ATOM 10726 N N . MET H 4 161 ? 175.696 168.041 155.545 1.00 147.17 329 MET I N 1
ATOM 10727 C CA . MET H 4 161 ? 176.714 168.881 154.925 1.00 147.17 329 MET I CA 1
ATOM 10728 C C . MET H 4 161 ? 176.802 168.627 153.429 1.00 147.17 329 MET I C 1
ATOM 10729 O O . MET H 4 161 ? 177.068 169.555 152.657 1.00 147.17 329 MET I O 1
ATOM 10734 N N . ASP H 4 162 ? 176.573 167.389 153.000 1.00 145.82 330 ASP I N 1
ATOM 10735 C CA . ASP H 4 162 ? 176.681 167.038 151.592 1.00 145.82 330 ASP I CA 1
ATOM 10736 C C . ASP H 4 162 ? 175.395 167.267 150.816 1.00 145.82 330 ASP I C 1
ATOM 10737 O O . ASP H 4 162 ? 175.456 167.638 149.640 1.00 145.82 330 ASP I O 1
ATOM 10742 N N . LEU H 4 163 ? 174.235 167.054 151.436 1.00 144.35 331 LEU I N 1
ATOM 10743 C CA . LEU H 4 163 ? 172.983 167.322 150.741 1.00 144.35 331 LEU I CA 1
ATOM 10744 C C . LEU H 4 163 ? 172.833 168.801 150.416 1.00 144.35 331 LEU I C 1
ATOM 10745 O O . LEU H 4 163 ? 172.103 169.151 149.482 1.00 144.35 331 LEU I O 1
ATOM 10750 N N . LYS H 4 164 ? 173.517 169.675 151.155 1.00 146.83 332 LYS I N 1
ATOM 10751 C CA . LYS H 4 164 ? 173.645 171.068 150.749 1.00 146.83 332 LYS I CA 1
ATOM 10752 C C . LYS H 4 164 ? 174.732 171.257 149.703 1.00 146.83 332 LYS I C 1
ATOM 10753 O O . LYS H 4 164 ? 174.687 172.233 148.948 1.00 146.83 332 LYS I O 1
ATOM 10759 N N . ARG H 4 165 ? 175.703 170.349 149.648 1.00 147.10 333 ARG I N 1
ATOM 10760 C CA . ARG H 4 165 ? 176.731 170.347 148.618 1.00 147.10 333 ARG I CA 1
ATOM 10761 C C . ARG H 4 165 ? 176.253 169.708 147.322 1.00 147.10 333 ARG I C 1
ATOM 10762 O O . ARG H 4 165 ? 177.060 169.499 146.412 1.00 147.10 333 ARG I O 1
ATOM 10770 N N . LEU H 4 166 ? 174.964 169.400 147.218 1.00 149.78 334 LEU I N 1
ATOM 10771 C CA . LEU H 4 166 ? 174.373 168.813 146.022 1.00 149.78 334 LEU I CA 1
ATOM 10772 C C . LEU H 4 166 ? 173.389 169.776 145.370 1.00 149.78 334 LEU I C 1
ATOM 10773 O O . LEU H 4 166 ? 172.298 169.386 144.951 1.00 149.78 334 LEU I O 1
ATOM 10778 N N . ARG H 4 167 ? 173.762 171.056 145.300 1.00 154.85 335 ARG I N 1
ATOM 10779 C CA . ARG H 4 167 ? 172.933 172.029 144.600 1.00 154.85 335 ARG I CA 1
ATOM 10780 C C . ARG H 4 167 ? 172.743 171.645 143.138 1.00 154.85 335 ARG I C 1
ATOM 10781 O O . ARG H 4 167 ? 171.682 171.906 142.558 1.00 154.85 335 ARG I O 1
ATOM 10789 N N . ASP H 4 168 ? 173.748 171.020 142.535 1.00 156.08 336 ASP I N 1
ATOM 10790 C CA . ASP H 4 168 ? 173.686 170.618 141.137 1.00 156.08 336 ASP I CA 1
ATOM 10791 C C . ASP H 4 168 ? 172.897 169.324 140.969 1.00 156.08 336 ASP I C 1
ATOM 10792 O O . ASP H 4 168 ? 173.466 168.234 140.981 1.00 156.08 336 ASP I O 1
ATOM 10797 N N . VAL I 3 1 ? 179.332 192.265 167.444 1.00 116.61 48 VAL J N 1
ATOM 10798 C CA . VAL I 3 1 ? 179.159 192.875 166.135 1.00 116.61 48 VAL J CA 1
ATOM 10799 C C . VAL I 3 1 ? 177.672 192.925 165.812 1.00 116.61 48 VAL J C 1
ATOM 10800 O O . VAL I 3 1 ? 176.919 192.032 166.192 1.00 116.61 48 VAL J O 1
ATOM 10804 N N . ILE I 3 2 ? 177.249 193.979 165.116 1.00 113.11 49 ILE J N 1
ATOM 10805 C CA . ILE I 3 2 ? 175.829 194.173 164.845 1.00 113.11 49 ILE J CA 1
ATOM 10806 C C . ILE I 3 2 ? 175.336 193.195 163.788 1.00 113.11 49 ILE J C 1
ATOM 10807 O O . ILE I 3 2 ? 174.374 192.452 164.008 1.00 113.11 49 ILE J O 1
ATOM 10812 N N . VAL I 3 3 ? 175.976 193.187 162.625 1.00 117.82 50 VAL J N 1
ATOM 10813 C CA . VAL I 3 3 ? 175.517 192.404 161.489 1.00 117.82 50 VAL J CA 1
ATOM 10814 C C . VAL I 3 3 ? 176.514 191.289 161.217 1.00 117.82 50 VAL J C 1
ATOM 10815 O O . VAL I 3 3 ? 177.690 191.364 161.581 1.00 117.82 50 VAL J O 1
ATOM 10819 N N . THR I 3 4 ? 176.030 190.240 160.565 1.00 121.93 51 THR J N 1
ATOM 10820 C CA . THR I 3 4 ? 176.900 189.147 160.165 1.00 121.93 51 THR J CA 1
ATOM 10821 C C . THR I 3 4 ? 177.597 189.488 158.852 1.00 121.93 51 THR J C 1
ATOM 10822 O O . THR I 3 4 ? 177.401 190.558 158.273 1.00 121.93 51 THR J O 1
ATOM 10826 N N . ARG I 3 5 ? 178.425 188.553 158.382 1.00 129.90 52 ARG J N 1
ATOM 10827 C CA . ARG I 3 5 ? 179.189 188.794 157.162 1.00 129.90 52 ARG J CA 1
ATOM 10828 C C . ARG I 3 5 ? 178.279 189.041 155.968 1.00 129.90 52 ARG J C 1
ATOM 10829 O O . ARG I 3 5 ? 178.596 189.869 155.108 1.00 129.90 52 ARG J O 1
ATOM 10837 N N . SER I 3 6 ? 177.146 188.347 155.902 1.00 125.99 53 SER J N 1
ATOM 10838 C CA . SER I 3 6 ? 176.214 188.514 154.796 1.00 125.99 53 SER J CA 1
ATOM 10839 C C . SER I 3 6 ? 175.465 189.837 154.839 1.00 125.99 53 SER J C 1
ATOM 10840 O O . SER I 3 6 ? 174.784 190.173 153.866 1.00 125.99 53 SER J O 1
ATOM 10843 N N . GLY I 3 7 ? 175.574 190.592 155.928 1.00 121.21 54 GLY J N 1
ATOM 10844 C CA . GLY I 3 7 ? 174.828 191.821 156.079 1.00 121.21 54 GLY J CA 1
ATOM 10845 C C . GLY I 3 7 ? 173.525 191.685 156.834 1.00 121.21 54 GLY J C 1
ATOM 10846 O O . GLY I 3 7 ? 172.859 192.699 157.076 1.00 121.21 54 GLY J O 1
ATOM 10847 N N . ALA I 3 8 ? 173.135 190.469 157.205 1.00 119.98 55 ALA J N 1
ATOM 10848 C CA . ALA I 3 8 ? 171.917 190.270 157.976 1.00 119.98 55 ALA J CA 1
ATOM 10849 C C . ALA I 3 8 ? 172.135 190.720 159.412 1.00 119.98 55 ALA J C 1
ATOM 10850 O O . ALA I 3 8 ? 173.080 190.280 160.072 1.00 119.98 55 ALA J O 1
ATOM 10852 N N . ILE I 3 9 ? 171.263 191.601 159.897 1.00 115.53 56 ILE J N 1
ATOM 10853 C CA . ILE I 3 9 ? 171.416 192.125 161.247 1.00 115.53 56 ILE J CA 1
ATOM 10854 C C . ILE I 3 9 ? 171.074 191.033 162.251 1.00 115.53 56 ILE J C 1
ATOM 10855 O O . ILE I 3 9 ? 170.086 190.306 162.091 1.00 115.53 56 ILE J O 1
ATOM 10860 N N . LEU I 3 10 ? 171.904 190.904 163.284 1.00 112.48 57 LEU J N 1
ATOM 10861 C CA . LEU I 3 10 ? 171.805 189.785 164.208 1.00 112.48 57 LEU J CA 1
ATOM 10862 C C . LEU I 3 10 ? 170.442 189.774 164.899 1.00 112.48 57 LEU J C 1
ATOM 10863 O O . LEU I 3 10 ? 169.785 190.813 165.008 1.00 112.48 57 LEU J O 1
ATOM 10868 N N . PRO I 3 11 ? 169.988 188.614 165.367 1.00 111.58 58 PRO J N 1
ATOM 10869 C CA . PRO I 3 11 ? 168.661 188.538 165.982 1.00 111.58 58 PRO J CA 1
ATOM 10870 C C . PRO I 3 11 ? 168.606 189.308 167.288 1.00 111.58 58 PRO J C 1
ATOM 10871 O O . PRO I 3 11 ? 169.626 189.675 167.873 1.00 111.58 58 PRO J O 1
ATOM 10875 N N . LYS I 3 12 ? 167.383 189.549 167.740 1.00 109.31 59 LYS J N 1
ATOM 10876 C CA . LYS I 3 12 ? 167.179 190.289 168.975 1.00 109.31 59 LYS J CA 1
ATOM 10877 C C . LYS I 3 12 ? 167.802 189.536 170.143 1.00 109.31 59 LYS J C 1
ATOM 10878 O O . LYS I 3 12 ? 167.574 188.329 170.288 1.00 109.31 59 LYS J O 1
ATOM 10884 N N . PRO I 3 13 ? 168.593 190.195 170.983 1.00 106.59 60 PRO J N 1
ATOM 10885 C CA . PRO I 3 13 ? 169.111 189.525 172.173 1.00 106.59 60 PRO J CA 1
ATOM 10886 C C . PRO I 3 13 ? 168.011 189.346 173.202 1.00 106.59 60 PRO J C 1
ATOM 10887 O O . PRO I 3 13 ? 167.148 190.207 173.380 1.00 106.59 60 PRO J O 1
ATOM 10891 N N . VAL I 3 14 ? 168.047 188.212 173.876 1.00 109.88 61 VAL J N 1
ATOM 10892 C CA . VAL I 3 14 ? 166.990 187.830 174.802 1.00 109.88 61 VAL J CA 1
ATOM 10893 C C . VAL I 3 14 ? 167.283 188.407 176.178 1.00 109.88 61 VAL J C 1
ATOM 10894 O O . VAL I 3 14 ? 168.413 188.342 176.675 1.00 109.88 61 VAL J O 1
ATOM 10898 N N . LYS I 3 15 ? 166.258 188.993 176.788 1.00 117.13 62 LYS J N 1
ATOM 10899 C CA . LYS I 3 15 ? 166.343 189.547 178.128 1.00 117.13 62 LYS J CA 1
ATOM 10900 C C . LYS I 3 15 ? 165.576 188.662 179.098 1.00 117.13 62 LYS J C 1
ATOM 10901 O O . LYS I 3 15 ? 164.539 188.090 178.754 1.00 117.13 62 LYS J O 1
ATOM 10907 N N . MET I 3 16 ? 166.095 188.555 180.317 1.00 122.48 63 MET J N 1
ATOM 10908 C CA . MET I 3 16 ? 165.424 187.769 181.341 1.00 122.48 63 MET J CA 1
ATOM 10909 C C . MET I 3 16 ? 164.149 188.473 181.785 1.00 122.48 63 MET J C 1
ATOM 10910 O O . MET I 3 16 ? 164.174 189.655 182.139 1.00 122.48 63 MET J O 1
ATOM 10915 N N . SER I 3 17 ? 163.032 187.748 181.755 1.00 120.05 64 SER J N 1
ATOM 10916 C CA . SER I 3 17 ? 161.749 188.325 182.135 1.00 120.05 64 SER J CA 1
ATOM 10917 C C . SER I 3 17 ? 161.778 188.758 183.592 1.00 120.05 64 SER J C 1
ATOM 10918 O O . SER I 3 17 ? 162.036 187.944 184.484 1.00 120.05 64 SER J O 1
ATOM 10921 N N . PHE I 3 18 ? 161.517 190.046 183.829 1.00 117.21 65 PHE J N 1
ATOM 10922 C CA . PHE I 3 18 ? 161.647 190.652 185.153 1.00 117.21 65 PHE J CA 1
ATOM 10923 C C . PHE I 3 18 ? 163.055 190.471 185.709 1.00 117.21 65 PHE J C 1
ATOM 10924 O O . PHE I 3 18 ? 163.260 190.486 186.923 1.00 117.21 65 PHE J O 1
ATOM 10932 N N . GLY I 3 19 ? 164.033 190.309 184.818 1.00 115.95 66 GLY J N 1
ATOM 10933 C CA . GLY I 3 19 ? 165.400 190.004 185.208 1.00 115.95 66 GLY J CA 1
ATOM 10934 C C . GLY I 3 19 ? 166.019 191.002 186.158 1.00 115.95 66 GLY J C 1
ATOM 10935 O O . GLY I 3 19 ? 167.012 190.669 186.816 1.00 115.95 66 GLY J O 1
ATOM 10936 N N . LEU I 3 20 ? 165.470 192.213 186.242 1.00 108.90 67 LEU J N 1
ATOM 10937 C CA . LEU I 3 20 ? 165.935 193.168 187.239 1.00 108.90 67 LEU J CA 1
ATOM 10938 C C . LEU I 3 20 ? 165.333 192.867 188.604 1.00 108.90 67 LEU J C 1
ATOM 10939 O O . LEU I 3 20 ? 165.992 193.048 189.632 1.00 108.90 67 LEU J O 1
ATOM 10944 N N . LEU I 3 21 ? 164.087 192.395 188.627 1.00 109.63 68 LEU J N 1
ATOM 10945 C CA . LEU I 3 21 ? 163.438 192.080 189.891 1.00 109.63 68 LEU J CA 1
ATOM 10946 C C . LEU I 3 21 ? 163.899 190.738 190.437 1.00 109.63 68 LEU J C 1
ATOM 10947 O O . LEU I 3 21 ? 163.926 190.544 191.655 1.00 109.63 68 LEU J O 1
ATOM 10952 N N . ARG I 3 22 ? 164.264 189.804 189.561 1.00 111.73 69 ARG J N 1
ATOM 10953 C CA . ARG I 3 22 ? 164.706 188.490 190.008 1.00 111.73 69 ARG J CA 1
ATOM 10954 C C . ARG I 3 22 ? 166.084 188.516 190.647 1.00 111.73 69 ARG J C 1
ATOM 10955 O O . ARG I 3 22 ? 166.513 187.490 191.182 1.00 111.73 69 ARG J O 1
ATOM 10963 N N . VAL I 3 23 ? 166.789 189.647 190.598 1.00 107.52 70 VAL J N 1
ATOM 10964 C CA . VAL I 3 23 ? 168.056 189.818 191.291 1.00 107.52 70 VAL J CA 1
ATOM 10965 C C . VAL I 3 23 ? 167.948 190.836 192.416 1.00 107.52 70 VAL J C 1
ATOM 10966 O O . VAL I 3 23 ? 168.561 190.667 193.475 1.00 107.52 70 VAL J O 1
ATOM 10970 N N . PHE I 3 24 ? 167.159 191.892 192.218 1.00 116.27 71 PHE J N 1
ATOM 10971 C CA . PHE I 3 24 ? 166.949 192.882 193.263 1.00 116.27 71 PHE J CA 1
ATOM 10972 C C . PHE I 3 24 ? 166.087 192.345 194.393 1.00 116.27 71 PHE J C 1
ATOM 10973 O O . PHE I 3 24 ? 165.899 193.042 195.394 1.00 116.27 71 PHE J O 1
ATOM 10981 N N . SER I 3 25 ? 165.554 191.132 194.249 1.00 113.42 72 SER J N 1
ATOM 10982 C CA . SER I 3 25 ? 164.817 190.462 195.309 1.00 113.42 72 SER J CA 1
ATOM 10983 C C . SER I 3 25 ? 165.540 189.218 195.805 1.00 113.42 72 SER J C 1
ATOM 10984 O O . SER I 3 25 ? 164.965 188.453 196.584 1.00 113.42 72 SER J O 1
ATOM 10987 N N . ILE I 3 26 ? 166.768 188.984 195.353 1.00 107.41 73 ILE J N 1
ATOM 10988 C CA . ILE I 3 26 ? 167.614 187.936 195.912 1.00 107.41 73 ILE J CA 1
ATOM 10989 C C . ILE I 3 26 ? 168.833 188.500 196.619 1.00 107.41 73 ILE J C 1
ATOM 10990 O O . ILE I 3 26 ? 169.512 187.754 197.338 1.00 107.41 73 ILE J O 1
ATOM 10995 N N . VAL I 3 27 ? 169.136 189.781 196.443 1.00 106.30 74 VAL J N 1
ATOM 10996 C CA . VAL I 3 27 ? 170.206 190.434 197.178 1.00 106.30 74 VAL J CA 1
ATOM 10997 C C . VAL I 3 27 ? 169.688 191.109 198.442 1.00 106.30 74 VAL J C 1
ATOM 10998 O O . VAL I 3 27 ? 170.373 191.117 199.464 1.00 106.30 74 VAL J O 1
ATOM 11002 N N . ILE I 3 28 ? 168.477 191.659 198.404 1.00 106.58 75 ILE J N 1
ATOM 11003 C CA . ILE I 3 28 ? 167.900 192.336 199.563 1.00 106.58 75 ILE J CA 1
ATOM 11004 C C . ILE I 3 28 ? 167.675 191.336 200.694 1.00 106.58 75 ILE J C 1
ATOM 11005 O O . ILE I 3 28 ? 168.235 191.524 201.782 1.00 106.58 75 ILE J O 1
ATOM 11010 N N . PRO I 3 29 ? 166.896 190.254 200.510 1.00 107.01 76 PRO J N 1
ATOM 11011 C CA . PRO I 3 29 ? 166.682 189.342 201.637 1.00 107.01 76 PRO J CA 1
ATOM 11012 C C . PRO I 3 29 ? 167.891 188.468 201.907 1.00 107.01 76 PRO J C 1
ATOM 11013 O O . PRO I 3 29 ? 167.833 187.569 202.748 1.00 107.01 76 PRO J O 1
ATOM 11017 N N . PHE I 3 30 ? 168.985 188.707 201.188 1.00 104.42 77 PHE J N 1
ATOM 11018 C CA . PHE I 3 30 ? 170.255 188.064 201.479 1.00 104.42 77 PHE J CA 1
ATOM 11019 C C . PHE I 3 30 ? 171.323 189.060 201.890 1.00 104.42 77 PHE J C 1
ATOM 11020 O O . PHE I 3 30 ? 172.440 188.648 202.223 1.00 104.42 77 PHE J O 1
ATOM 11028 N N . LEU I 3 31 ? 171.020 190.354 201.856 1.00 102.33 78 LEU J N 1
ATOM 11029 C CA . LEU I 3 31 ? 171.867 191.359 202.479 1.00 102.33 78 LEU J CA 1
ATOM 11030 C C . LEU I 3 31 ? 171.537 191.512 203.954 1.00 102.33 78 LEU J C 1
ATOM 11031 O O . LEU I 3 31 ? 172.442 191.668 204.780 1.00 102.33 78 LEU J O 1
ATOM 11036 N N . TYR I 3 32 ? 170.249 191.456 204.298 1.00 105.45 79 TYR J N 1
ATOM 11037 C CA . TYR I 3 32 ? 169.850 191.509 205.698 1.00 105.45 79 TYR J CA 1
ATOM 11038 C C . TYR I 3 32 ? 170.418 190.328 206.471 1.00 105.45 79 TYR J C 1
ATOM 11039 O O . TYR I 3 32 ? 170.966 190.494 207.565 1.00 105.45 79 TYR J O 1
ATOM 11048 N N . VAL I 3 33 ? 170.296 189.120 205.914 1.00 104.21 80 VAL J N 1
ATOM 11049 C CA . VAL I 3 33 ? 170.877 187.943 206.547 1.00 104.21 80 VAL J CA 1
ATOM 11050 C C . VAL I 3 33 ? 172.382 188.088 206.697 1.00 104.21 80 VAL J C 1
ATOM 11051 O O . VAL I 3 33 ? 172.993 187.406 207.525 1.00 104.21 80 VAL J O 1
ATOM 11055 N N . GLY I 3 34 ? 173.001 188.979 205.924 1.00 103.76 81 GLY J N 1
ATOM 11056 C CA . GLY I 3 34 ? 174.403 189.279 206.134 1.00 103.76 81 GLY J CA 1
ATOM 11057 C C . GLY I 3 34 ? 174.688 189.973 207.447 1.00 103.76 81 GLY J C 1
ATOM 11058 O O . GLY I 3 34 ? 175.833 189.960 207.906 1.00 103.76 81 GLY J O 1
ATOM 11059 N N . THR I 3 35 ? 173.675 190.579 208.063 1.00 103.98 82 THR J N 1
ATOM 11060 C CA . THR I 3 35 ? 173.851 191.222 209.357 1.00 103.98 82 THR J CA 1
ATOM 11061 C C . THR I 3 35 ? 173.661 190.242 210.508 1.00 103.98 82 THR J C 1
ATOM 11062 O O . THR I 3 35 ? 174.466 190.219 211.443 1.00 103.98 82 THR J O 1
ATOM 11066 N N . LEU I 3 36 ? 172.603 189.431 210.453 1.00 106.53 83 LEU J N 1
ATOM 11067 C CA . LEU I 3 36 ? 172.310 188.517 211.552 1.00 106.53 83 LEU J CA 1
ATOM 11068 C C . LEU I 3 36 ? 173.464 187.558 211.802 1.00 106.53 83 LEU J C 1
ATOM 11069 O O . LEU I 3 36 ? 173.782 187.246 212.954 1.00 106.53 83 LEU J O 1
ATOM 11074 N N . ILE I 3 37 ? 174.101 187.075 210.737 1.00 108.02 84 ILE J N 1
ATOM 11075 C CA . ILE I 3 37 ? 175.254 186.204 210.884 1.00 108.02 84 ILE J CA 1
ATOM 11076 C C . ILE I 3 37 ? 176.433 186.930 211.512 1.00 108.02 84 ILE J C 1
ATOM 11077 O O . ILE I 3 37 ? 177.333 186.289 212.058 1.00 108.02 84 ILE J O 1
ATOM 11082 N N . SER I 3 38 ? 176.435 188.258 211.474 1.00 108.41 85 SER J N 1
ATOM 11083 C CA . SER I 3 38 ? 177.457 189.064 212.126 1.00 108.41 85 SER J CA 1
ATOM 11084 C C . SER I 3 38 ? 176.998 189.668 213.441 1.00 108.41 85 SER J C 1
ATOM 11085 O O . SER I 3 38 ? 177.783 189.739 214.386 1.00 108.41 85 SER J O 1
ATOM 11088 N N . LYS I 3 39 ? 175.745 190.116 213.522 1.00 110.52 86 LYS J N 1
ATOM 11089 C CA . LYS I 3 39 ? 175.240 190.662 214.775 1.00 110.52 86 LYS J CA 1
ATOM 11090 C C . LYS I 3 39 ? 175.238 189.615 215.877 1.00 110.52 86 LYS J C 1
ATOM 11091 O O . LYS I 3 39 ? 175.503 189.939 217.039 1.00 110.52 86 LYS J O 1
ATOM 11097 N N . ASN I 3 40 ? 174.951 188.359 215.537 1.00 118.06 87 ASN J N 1
ATOM 11098 C CA . ASN I 3 40 ? 175.060 187.279 216.507 1.00 118.06 87 ASN J CA 1
ATOM 11099 C C . ASN I 3 40 ? 176.482 186.761 216.637 1.00 118.06 87 ASN J C 1
ATOM 11100 O O . ASN I 3 40 ? 176.740 185.908 217.491 1.00 118.06 87 ASN J O 1
ATOM 11105 N N . PHE I 3 41 ? 177.403 187.248 215.808 1.00 118.23 88 PHE J N 1
ATOM 11106 C CA . PHE I 3 41 ? 178.798 186.839 215.919 1.00 118.23 88 PHE J CA 1
ATOM 11107 C C . PHE I 3 41 ? 179.526 187.680 216.959 1.00 118.23 88 PHE J C 1
ATOM 11108 O O . PHE I 3 41 ? 180.200 187.147 217.847 1.00 118.23 88 PHE J O 1
ATOM 11116 N N . ALA I 3 42 ? 179.406 189.004 216.859 1.00 120.66 89 ALA J N 1
ATOM 11117 C CA . ALA I 3 42 ? 180.022 189.874 217.855 1.00 120.66 89 ALA J CA 1
ATOM 11118 C C . ALA I 3 42 ? 179.415 189.647 219.231 1.00 120.66 89 ALA J C 1
ATOM 11119 O O . ALA I 3 42 ? 180.132 189.617 220.237 1.00 120.66 89 ALA J O 1
ATOM 11121 N N . ALA I 3 43 ? 178.094 189.472 219.296 1.00 128.01 90 ALA J N 1
ATOM 11122 C CA . ALA I 3 43 ? 177.440 189.134 220.555 1.00 128.01 90 ALA J CA 1
ATOM 11123 C C . ALA I 3 43 ? 177.889 187.791 221.105 1.00 128.01 90 ALA J C 1
ATOM 11124 O O . ALA I 3 43 ? 177.522 187.446 222.233 1.00 128.01 90 ALA J O 1
ATOM 11126 N N . LEU I 3 44 ? 178.656 187.027 220.334 1.00 129.86 91 LEU J N 1
ATOM 11127 C CA . LEU I 3 44 ? 179.321 185.828 220.817 1.00 129.86 91 LEU J CA 1
ATOM 11128 C C . LEU I 3 44 ? 180.799 186.055 221.088 1.00 129.86 91 LEU J C 1
ATOM 11129 O O . LEU I 3 44 ? 181.379 185.365 221.932 1.00 129.86 91 LEU J O 1
ATOM 11134 N N . LEU I 3 45 ? 181.414 187.014 220.398 1.00 127.47 92 LEU J N 1
ATOM 11135 C CA . LEU I 3 45 ? 182.825 187.322 220.580 1.00 127.47 92 LEU J CA 1
ATOM 11136 C C . LEU I 3 45 ? 183.084 188.226 221.775 1.00 127.47 92 LEU J C 1
ATOM 11137 O O . LEU I 3 45 ? 184.243 188.382 222.172 1.00 127.47 92 LEU J O 1
ATOM 11142 N N . GLU I 3 46 ? 182.046 188.822 222.351 1.00 136.65 93 GLU J N 1
ATOM 11143 C CA . GLU I 3 46 ? 182.214 189.718 223.485 1.00 136.65 93 GLU J CA 1
ATOM 11144 C C . GLU I 3 46 ? 182.482 188.932 224.761 1.00 136.65 93 GLU J C 1
ATOM 11145 O O . GLU I 3 46 ? 182.511 189.497 225.853 1.00 136.65 93 GLU J O 1
ATOM 11151 N N . HIS J 4 2 ? 200.025 155.497 117.728 1.00 192.34 170 HIS E N 1
ATOM 11152 C CA . HIS J 4 2 ? 199.602 154.257 118.366 1.00 192.34 170 HIS E CA 1
ATOM 11153 C C . HIS J 4 2 ? 198.144 153.981 118.007 1.00 192.34 170 HIS E C 1
ATOM 11154 O O . HIS J 4 2 ? 197.711 154.258 116.889 1.00 192.34 170 HIS E O 1
ATOM 11161 N N . GLU J 4 3 ? 197.386 153.436 118.959 1.00 192.90 171 GLU E N 1
ATOM 111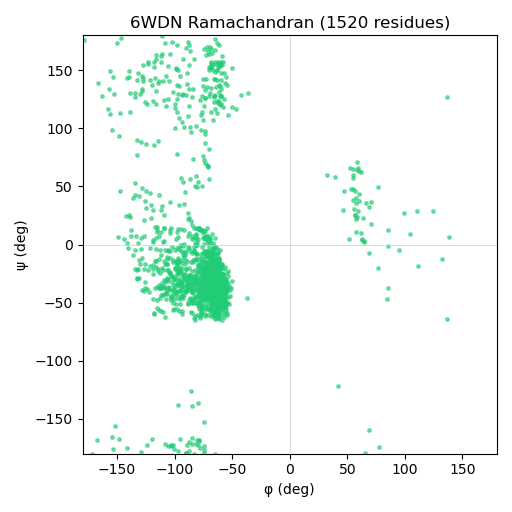62 C CA . GLU J 4 3 ? 195.971 153.166 118.759 1.00 192.90 171 GLU E CA 1
ATOM 11163 C C . GLU J 4 3 ? 195.071 153.923 119.722 1.00 192.90 171 GLU E C 1
ATOM 11164 O O . GLU J 4 3 ? 193.907 154.167 119.389 1.00 192.90 171 GLU E O 1
ATOM 11170 N N . ASN J 4 4 ? 195.577 154.301 120.897 1.00 193.51 172 ASN E N 1
ATOM 11171 C CA . ASN J 4 4 ? 194.782 155.094 121.828 1.00 193.51 172 ASN E CA 1
ATOM 11172 C C . ASN J 4 4 ? 194.460 156.462 121.240 1.00 193.51 172 ASN E C 1
ATOM 11173 O O . ASN J 4 4 ? 193.306 156.906 121.257 1.00 193.51 172 ASN E O 1
ATOM 11178 N N . ALA J 4 5 ? 195.477 157.143 120.702 1.00 192.29 173 ALA E N 1
ATOM 11179 C CA . ALA J 4 5 ? 195.270 158.475 120.143 1.00 192.29 173 ALA E CA 1
ATOM 11180 C C . ALA J 4 5 ? 194.298 158.452 118.971 1.00 192.29 173 ALA E C 1
ATOM 11181 O O . ALA J 4 5 ? 193.655 159.467 118.680 1.00 192.29 173 ALA E O 1
ATOM 11183 N N . ALA J 4 6 ? 194.181 157.312 118.288 1.00 191.49 174 ALA E N 1
ATOM 11184 C CA . ALA J 4 6 ? 193.199 157.183 117.218 1.00 191.49 174 ALA E CA 1
ATOM 11185 C C . ALA J 4 6 ? 191.788 157.398 117.750 1.00 191.49 174 ALA E C 1
ATOM 11186 O O . ALA J 4 6 ? 191.068 158.297 117.303 1.00 191.49 174 ALA E O 1
ATOM 11188 N N . THR J 4 7 ? 191.378 156.577 118.718 1.00 188.75 175 THR E N 1
ATOM 11189 C CA . THR J 4 7 ? 190.077 156.773 119.344 1.00 188.75 175 THR E CA 1
ATOM 11190 C C . THR J 4 7 ? 190.040 158.064 120.152 1.00 188.75 175 THR E C 1
ATOM 11191 O O . THR J 4 7 ? 188.984 158.699 120.260 1.00 188.75 175 THR E O 1
ATOM 11195 N N . LEU J 4 8 ? 191.181 158.476 120.711 1.00 186.59 176 LEU E N 1
ATOM 11196 C CA . LEU J 4 8 ? 191.228 159.725 121.464 1.00 186.59 176 LEU E CA 1
ATOM 11197 C C . LEU J 4 8 ? 190.923 160.918 120.571 1.00 186.59 176 LEU E C 1
ATOM 11198 O O . LEU J 4 8 ? 190.172 161.820 120.960 1.00 186.59 176 LEU E O 1
ATOM 11203 N N . ASN J 4 9 ? 191.506 160.952 119.373 1.00 188.03 177 ASN E N 1
ATOM 11204 C CA . ASN J 4 9 ? 191.159 162.004 118.429 1.00 188.03 177 ASN E CA 1
ATOM 11205 C C . ASN J 4 9 ? 189.750 161.836 117.882 1.00 188.03 177 ASN E C 1
ATOM 11206 O O . ASN J 4 9 ? 189.180 162.801 117.363 1.00 188.03 177 ASN E O 1
ATOM 11211 N N . ASP J 4 10 ? 189.175 160.637 117.991 1.00 186.08 178 ASP E N 1
ATOM 11212 C CA . ASP J 4 10 ? 187.809 160.427 117.527 1.00 186.08 178 ASP E CA 1
ATOM 11213 C C . ASP J 4 10 ? 186.806 161.059 118.483 1.00 186.08 178 ASP E C 1
ATOM 11214 O O . ASP J 4 10 ? 185.861 161.730 118.053 1.00 186.08 178 ASP E O 1
ATOM 11219 N N . VAL J 4 11 ? 186.987 160.846 119.788 1.00 185.52 179 VAL E N 1
ATOM 11220 C CA . VAL J 4 11 ? 186.091 161.472 120.751 1.00 185.52 179 VAL E CA 1
ATOM 11221 C C . VAL J 4 11 ? 186.315 162.978 120.780 1.00 185.52 179 VAL E C 1
ATOM 11222 O O . VAL J 4 11 ? 185.389 163.747 121.063 1.00 185.52 179 VAL E O 1
ATOM 11226 N N . LYS J 4 12 ? 187.532 163.427 120.465 1.00 183.41 180 LYS E N 1
ATOM 11227 C CA . LYS J 4 12 ? 187.792 164.860 120.389 1.00 183.41 180 LYS E CA 1
ATOM 11228 C C . LYS J 4 12 ? 186.971 165.513 119.285 1.00 183.41 180 LYS E C 1
ATOM 11229 O O . LYS J 4 12 ? 186.315 166.536 119.511 1.00 183.41 180 LYS E O 1
ATOM 11235 N N . THR J 4 13 ? 186.989 164.932 118.086 1.00 182.47 181 THR E N 1
ATOM 11236 C CA . THR J 4 13 ? 186.360 165.553 116.930 1.00 182.47 181 THR E CA 1
ATOM 11237 C C . THR J 4 13 ? 184.851 165.366 116.888 1.00 182.47 181 THR E C 1
ATOM 11238 O O . THR J 4 13 ? 184.172 166.109 116.172 1.00 182.47 181 THR E O 1
ATOM 11242 N N . LEU J 4 14 ? 184.307 164.399 117.627 1.00 180.06 182 LEU E N 1
ATOM 11243 C CA . LEU J 4 14 ? 182.858 164.246 117.662 1.00 180.06 182 LEU E CA 1
ATOM 11244 C C . LEU J 4 14 ? 182.223 165.294 118.566 1.00 180.06 182 LEU E C 1
ATOM 11245 O O . LEU J 4 14 ? 181.338 166.043 118.138 1.00 180.06 182 LEU E O 1
ATOM 11250 N N . VAL J 4 15 ? 182.673 165.368 119.820 1.00 179.47 183 VAL E N 1
ATOM 11251 C CA . VAL J 4 15 ? 182.105 166.327 120.762 1.00 179.47 183 VAL E CA 1
ATOM 11252 C C . VAL J 4 15 ? 182.377 167.754 120.314 1.00 179.47 183 VAL E C 1
ATOM 11253 O O . VAL J 4 15 ? 181.644 168.679 120.684 1.00 179.47 183 VAL E O 1
ATOM 11257 N N . GLN J 4 16 ? 183.430 167.962 119.520 1.00 182.09 184 GLN E N 1
ATOM 11258 C CA . GLN J 4 16 ? 183.678 169.284 118.958 1.00 182.09 184 GLN E CA 1
ATOM 11259 C C . GLN J 4 16 ? 182.507 169.735 118.096 1.00 182.09 184 GLN E C 1
ATOM 11260 O O . GLN J 4 16 ? 182.106 170.904 118.140 1.00 182.09 184 GLN E O 1
ATOM 11266 N N . GLN J 4 17 ? 181.943 168.818 117.309 1.00 179.67 185 GLN E N 1
ATOM 11267 C CA . GLN J 4 17 ? 180.736 169.133 116.556 1.00 179.67 185 GLN E CA 1
ATOM 11268 C C . GLN J 4 17 ? 179.594 169.495 117.494 1.00 179.67 185 GLN E C 1
ATOM 11269 O O . GLN J 4 17 ? 178.864 170.464 117.259 1.00 179.67 185 GLN E O 1
ATOM 11275 N N . LEU J 4 18 ? 179.429 168.725 118.572 1.00 177.44 186 LEU E N 1
ATOM 11276 C CA . LEU J 4 18 ? 178.405 169.044 119.562 1.00 177.44 186 LEU E CA 1
ATOM 11277 C C . LEU J 4 18 ? 178.591 170.450 120.109 1.00 177.44 186 LEU E C 1
ATOM 11278 O O . LEU J 4 18 ? 177.630 171.220 120.215 1.00 177.44 186 LEU E O 1
ATOM 11283 N N . TYR J 4 19 ? 179.830 170.805 120.451 1.00 176.58 187 TYR E N 1
ATOM 11284 C CA . TYR J 4 19 ? 180.101 172.128 120.997 1.00 176.58 187 TYR E CA 1
ATOM 11285 C C . TYR J 4 19 ? 179.804 173.226 119.986 1.00 176.58 187 TYR E C 1
ATOM 11286 O O . TYR J 4 19 ? 179.657 174.393 120.364 1.00 176.58 187 TYR E O 1
ATOM 11295 N N . THR J 4 20 ? 179.710 172.878 118.704 1.00 178.24 188 THR E N 1
ATOM 11296 C CA . THR J 4 20 ? 179.452 173.852 117.652 1.00 178.24 188 THR E CA 1
ATOM 11297 C C . THR J 4 20 ? 178.036 173.778 117.097 1.00 178.24 188 THR E C 1
ATOM 11298 O O . THR J 4 20 ? 177.411 174.819 116.874 1.00 178.24 188 THR E O 1
ATOM 11302 N N . THR J 4 21 ? 177.510 172.575 116.862 1.00 178.39 189 THR E N 1
ATOM 11303 C CA . THR J 4 21 ? 176.169 172.459 116.300 1.00 178.39 189 THR E CA 1
ATOM 11304 C C . THR J 4 21 ? 175.075 172.606 117.349 1.00 178.39 189 THR E C 1
ATOM 11305 O O . THR J 4 21 ? 173.895 172.656 116.986 1.00 178.39 189 THR E O 1
ATOM 11309 N N . LEU J 4 22 ? 175.427 172.671 118.632 1.00 176.45 190 LEU E N 1
ATOM 11310 C CA . LEU J 4 22 ? 174.443 172.842 119.694 1.00 176.45 190 LEU E CA 1
ATOM 11311 C C . LEU J 4 22 ? 174.544 174.197 120.382 1.00 176.45 190 LEU E C 1
ATOM 11312 O O . LEU J 4 22 ? 173.913 174.393 121.425 1.00 176.45 190 LEU E O 1
ATOM 11317 N N . CYS J 4 23 ? 175.322 175.127 119.826 1.00 174.39 191 CYS E N 1
ATOM 11318 C CA . CYS J 4 23 ? 175.469 176.490 120.346 1.00 174.39 191 CYS E CA 1
ATOM 11319 C C . CYS J 4 23 ? 175.700 176.500 121.858 1.00 174.39 191 CYS E C 1
ATOM 11320 O O . CYS J 4 23 ? 175.103 177.277 122.606 1.00 174.39 191 CYS E O 1
ATOM 11323 N N . ILE J 4 24 ? 176.603 175.626 122.305 1.00 172.63 192 ILE E N 1
ATOM 11324 C CA . ILE J 4 24 ? 176.917 175.542 123.729 1.00 172.63 192 ILE E CA 1
ATOM 11325 C C . ILE J 4 24 ? 177.564 176.832 124.211 1.00 172.63 192 ILE E C 1
ATOM 11326 O O . ILE J 4 24 ? 177.258 177.327 125.303 1.00 172.63 192 ILE E O 1
ATOM 11331 N N . GLU J 4 25 ? 178.462 177.402 123.404 1.00 174.78 193 GLU E N 1
ATOM 11332 C CA . GLU J 4 25 ? 179.125 178.645 123.786 1.00 174.78 193 GLU E CA 1
ATOM 11333 C C . GLU J 4 25 ? 178.122 179.761 124.042 1.00 174.78 193 GLU E C 1
ATOM 11334 O O . GLU J 4 25 ? 178.383 180.657 124.853 1.00 174.78 193 GLU E O 1
ATOM 11340 N N . GLN J 4 26 ? 176.971 179.722 123.374 1.00 169.28 194 GLN E N 1
ATOM 11341 C CA . GLN J 4 26 ? 175.946 180.734 123.584 1.00 169.28 194 GLN E CA 1
ATOM 11342 C C . GLN J 4 26 ? 174.895 180.303 124.596 1.00 169.28 194 GLN E C 1
ATOM 11343 O O . GLN J 4 26 ? 174.237 181.161 125.194 1.00 169.28 194 GLN E O 1
ATOM 11349 N N . HIS J 4 27 ? 174.718 178.998 124.808 1.00 166.34 195 HIS E N 1
ATOM 11350 C CA . HIS J 4 27 ? 173.728 178.541 125.776 1.00 166.34 195 HIS E CA 1
ATOM 11351 C C . HIS J 4 27 ? 174.117 178.947 127.191 1.00 166.34 195 HIS E C 1
ATOM 11352 O O . HIS J 4 27 ? 173.380 179.671 127.867 1.00 166.34 195 HIS E O 1
ATOM 11359 N N . GLN J 4 28 ? 175.281 178.483 127.656 1.00 164.00 196 GLN E N 1
ATOM 11360 C CA . GLN J 4 28 ? 175.730 178.804 129.007 1.00 164.00 196 GLN E CA 1
ATOM 11361 C C . GLN J 4 28 ? 175.760 180.305 129.252 1.00 164.00 196 GLN E C 1
ATOM 11362 O O . GLN J 4 28 ? 175.653 180.753 130.399 1.00 164.00 196 GLN E O 1
ATOM 11368 N N . LEU J 4 29 ? 175.892 181.096 128.189 1.00 157.97 197 LEU E N 1
ATOM 11369 C CA . LEU J 4 29 ? 175.985 182.540 128.350 1.00 157.97 197 LEU E CA 1
ATOM 11370 C C . LEU J 4 29 ? 174.649 183.143 128.762 1.00 157.97 197 LEU E C 1
ATOM 11371 O O . LEU J 4 29 ? 174.614 184.097 129.545 1.00 157.97 197 LEU E O 1
ATOM 11376 N N . ASN J 4 30 ? 173.538 182.607 128.251 1.00 156.97 198 ASN E N 1
ATOM 11377 C CA . ASN J 4 30 ? 172.252 183.246 128.512 1.00 156.97 198 ASN E CA 1
ATOM 11378 C C . ASN J 4 30 ? 171.755 182.974 129.927 1.00 156.97 198 ASN E C 1
ATOM 11379 O O . ASN J 4 30 ? 171.045 183.806 130.502 1.00 156.97 198 ASN E O 1
ATOM 11384 N N . LYS J 4 31 ? 172.106 181.823 130.500 1.00 155.87 199 LYS E N 1
ATOM 11385 C CA . LYS J 4 31 ? 171.665 181.523 131.857 1.00 155.87 199 LYS E CA 1
ATOM 11386 C C . LYS J 4 31 ? 172.516 182.251 132.890 1.00 155.87 199 LYS E C 1
ATOM 11387 O O . LYS J 4 31 ? 172.018 182.619 133.959 1.00 155.87 199 LYS E O 1
ATOM 11393 N N . GLU J 4 32 ? 173.799 182.465 132.593 1.00 151.81 200 GLU E N 1
ATOM 11394 C CA . GLU J 4 32 ? 174.589 183.390 133.396 1.00 151.81 200 GLU E CA 1
ATOM 11395 C C . GLU J 4 32 ? 173.989 184.787 133.337 1.00 151.81 200 GLU E C 1
ATOM 11396 O O . GLU J 4 32 ? 173.928 185.497 134.347 1.00 151.81 200 GLU E O 1
ATOM 11402 N N . ARG J 4 33 ? 173.538 185.194 132.151 1.00 151.16 201 ARG E N 1
ATOM 11403 C CA . ARG J 4 33 ? 172.780 186.431 132.021 1.00 151.16 201 ARG E CA 1
ATOM 11404 C C . ARG J 4 33 ? 171.488 186.372 132.821 1.00 151.16 201 ARG E C 1
ATOM 11405 O O . ARG J 4 33 ? 170.948 187.413 133.209 1.00 151.16 201 ARG E O 1
ATOM 11413 N N . GLU J 4 34 ? 170.977 185.168 133.083 1.00 149.76 202 GLU E N 1
ATOM 11414 C CA . GLU J 4 34 ? 169.716 185.049 133.805 1.00 149.76 202 GLU E CA 1
ATOM 11415 C C . GLU J 4 34 ? 169.908 185.284 135.298 1.00 149.76 202 GLU E C 1
ATOM 11416 O O . GLU J 4 34 ? 169.119 185.995 135.929 1.00 149.76 202 GLU E O 1
ATOM 11422 N N . LEU J 4 35 ? 170.942 184.683 135.888 1.00 145.22 203 LEU E N 1
ATOM 11423 C CA . LEU J 4 35 ? 171.132 184.842 137.326 1.00 145.22 203 LEU E CA 1
ATOM 11424 C C . LEU J 4 35 ? 171.653 186.234 137.660 1.00 145.22 203 LEU E C 1
ATOM 11425 O O . LEU J 4 35 ? 171.390 186.756 138.748 1.00 145.22 203 LEU E O 1
ATOM 11430 N N . ILE J 4 36 ? 172.387 186.854 136.738 1.00 142.09 204 ILE E N 1
ATOM 11431 C CA . ILE J 4 36 ? 172.852 188.223 136.925 1.00 142.09 204 ILE E CA 1
ATOM 11432 C C . ILE J 4 36 ? 171.665 189.157 136.746 1.00 142.09 204 ILE E C 1
ATOM 11433 O O . ILE J 4 36 ? 171.774 190.370 136.949 1.00 142.09 204 ILE E O 1
ATOM 11438 N N . GLU J 4 37 ? 170.524 188.597 136.353 1.00 141.09 205 GLU E N 1
ATOM 11439 C CA . GLU J 4 37 ? 169.270 189.331 136.297 1.00 141.09 205 GLU E CA 1
ATOM 11440 C C . GLU J 4 37 ? 168.397 189.072 137.514 1.00 141.09 205 GLU E C 1
ATOM 11441 O O . GLU J 4 37 ? 167.701 189.982 137.972 1.00 141.09 205 GLU E O 1
ATOM 11447 N N . ARG J 4 38 ? 168.415 187.853 138.058 1.00 137.12 206 ARG E N 1
ATOM 11448 C CA . ARG J 4 38 ? 167.713 187.616 139.314 1.00 137.12 206 ARG E CA 1
ATOM 11449 C C . ARG J 4 38 ? 168.444 188.239 140.491 1.00 137.12 206 ARG E C 1
ATOM 11450 O O . ARG J 4 38 ? 167.903 188.266 141.599 1.00 137.12 206 ARG E O 1
ATOM 11458 N N . LEU J 4 39 ? 169.666 188.722 140.277 1.00 131.15 207 LEU E N 1
ATOM 11459 C CA . LEU J 4 39 ? 170.368 189.483 141.297 1.00 131.15 207 LEU E CA 1
ATOM 11460 C C . LEU J 4 39 ? 170.084 190.975 141.193 1.00 131.15 207 LEU E C 1
ATOM 11461 O O . LEU J 4 39 ? 170.513 191.739 142.061 1.00 131.15 207 LEU E O 1
ATOM 11466 N N . GLU J 4 40 ? 169.364 191.404 140.159 1.00 133.17 208 GLU E N 1
ATOM 11467 C CA . GLU J 4 40 ? 168.999 192.807 140.016 1.00 133.17 208 GLU E CA 1
ATOM 11468 C C . GLU J 4 40 ? 167.588 193.077 140.517 1.00 133.17 208 GLU E C 1
ATOM 11469 O O . GLU J 4 40 ? 167.363 194.049 141.241 1.00 133.17 208 GLU E O 1
ATOM 11475 N N . ASP J 4 41 ? 166.626 192.233 140.141 1.00 132.53 209 ASP E N 1
ATOM 11476 C CA . ASP J 4 41 ? 165.299 192.346 140.729 1.00 132.53 209 ASP E CA 1
ATOM 11477 C C . ASP J 4 41 ? 165.319 192.027 142.216 1.00 132.53 209 ASP E C 1
ATOM 11478 O O . ASP J 4 41 ? 164.376 192.379 142.931 1.00 132.53 209 ASP E O 1
ATOM 11483 N N . LEU J 4 42 ? 166.370 191.359 142.690 1.00 125.79 210 LEU E N 1
ATOM 11484 C CA . LEU J 4 42 ? 166.534 191.149 144.122 1.00 125.79 210 LEU E CA 1
ATOM 11485 C C . LEU J 4 42 ? 167.162 192.373 144.774 1.00 125.79 210 LEU E C 1
ATOM 11486 O O . LEU J 4 42 ? 166.687 192.850 145.809 1.00 125.79 210 LEU E O 1
ATOM 11491 N N . LYS J 4 43 ? 168.229 192.904 144.170 1.00 126.33 211 LYS E N 1
ATOM 11492 C CA . LYS J 4 43 ? 168.836 194.128 144.680 1.00 126.33 211 LYS E CA 1
ATOM 11493 C C . LYS J 4 43 ? 167.866 195.295 144.603 1.00 126.33 211 LYS E C 1
ATOM 11494 O O . LYS J 4 43 ? 167.932 196.221 145.417 1.00 126.33 211 LYS E O 1
ATOM 11500 N N . GLU J 4 44 ? 166.970 195.282 143.618 1.00 131.22 212 GLU E N 1
ATOM 11501 C CA . GLU J 4 44 ? 165.909 196.280 143.591 1.00 131.22 212 GLU E CA 1
ATOM 11502 C C . GLU J 4 44 ? 164.836 195.970 144.625 1.00 131.22 212 GLU E C 1
ATOM 11503 O O . GLU J 4 44 ? 164.097 196.867 145.043 1.00 131.22 212 GLU E O 1
ATOM 11509 N N . GLN J 4 45 ? 164.741 194.713 145.059 1.00 129.06 213 GLN E N 1
ATOM 11510 C CA . GLN J 4 45 ? 163.662 194.337 145.963 1.00 129.06 213 GLN E CA 1
ATOM 11511 C C . GLN J 4 45 ? 163.880 194.881 147.368 1.00 129.06 213 GLN E C 1
ATOM 11512 O O . GLN J 4 45 ? 162.914 195.277 148.029 1.00 129.06 213 GLN E O 1
ATOM 11518 N N . LEU J 4 46 ? 165.125 194.914 147.847 1.00 122.64 214 LEU E N 1
ATOM 11519 C CA . LEU J 4 46 ? 165.357 195.413 149.197 1.00 122.64 214 LEU E CA 1
ATOM 11520 C C . LEU J 4 46 ? 165.631 196.909 149.195 1.00 122.64 214 LEU E C 1
ATOM 11521 O O . LEU J 4 46 ? 165.697 197.528 150.262 1.00 122.64 214 LEU E O 1
ATOM 11526 N N . ALA J 4 47 ? 165.809 197.501 148.018 1.00 121.76 215 ALA E N 1
ATOM 11527 C CA . ALA J 4 47 ? 166.046 198.935 147.899 1.00 121.76 215 ALA E CA 1
ATOM 11528 C C . ALA J 4 47 ? 164.990 199.757 148.634 1.00 121.76 215 ALA E C 1
ATOM 11529 O O . ALA J 4 47 ? 165.338 200.771 149.249 1.00 121.76 215 ALA E O 1
ATOM 11531 N N . PRO J 4 48 ? 163.703 199.385 148.608 1.00 121.82 216 PRO E N 1
ATOM 11532 C CA . PRO J 4 48 ? 162.734 200.096 149.457 1.00 121.82 216 PRO E CA 1
ATOM 11533 C C . PRO J 4 48 ? 162.920 199.847 150.943 1.00 121.82 216 PRO E C 1
ATOM 11534 O O . PRO J 4 48 ? 162.313 200.565 151.746 1.00 121.82 216 PRO E O 1
ATOM 11538 N N . LEU J 4 49 ? 163.721 198.861 151.336 1.00 117.73 217 LEU E N 1
ATOM 11539 C CA . LEU J 4 49 ? 164.005 198.609 152.743 1.00 117.73 217 LEU E CA 1
ATOM 11540 C C . LEU J 4 49 ? 165.331 199.203 153.190 1.00 117.73 217 LEU E C 1
ATOM 11541 O O . LEU J 4 49 ? 165.414 199.762 154.286 1.00 117.73 217 LEU E O 1
ATOM 11546 N N . GLU J 4 50 ? 166.369 199.105 152.361 1.00 121.32 218 GLU E N 1
ATOM 11547 C CA . GLU J 4 50 ? 167.653 199.707 152.691 1.00 121.32 218 GLU E CA 1
ATOM 11548 C C . GLU J 4 50 ? 167.569 201.219 152.833 1.00 121.32 218 GLU E C 1
ATOM 11549 O O . GLU J 4 50 ? 168.519 201.832 153.329 1.00 121.32 218 GLU E O 1
ATOM 11555 N N . LYS J 4 51 ? 166.469 201.836 152.412 1.00 122.79 219 LYS E N 1
ATOM 11556 C CA . LYS J 4 51 ? 166.238 203.245 152.687 1.00 122.79 219 LYS E CA 1
ATOM 11557 C C . LYS J 4 51 ? 165.403 203.463 153.940 1.00 122.79 219 LYS E C 1
ATOM 11558 O O . LYS J 4 51 ? 165.216 204.614 154.348 1.00 122.79 219 LYS E O 1
ATOM 11564 N N . VAL J 4 52 ? 164.904 202.393 154.553 1.00 116.41 220 VAL E N 1
ATOM 11565 C CA . VAL J 4 52 ? 164.176 202.461 155.813 1.00 116.41 220 VAL E CA 1
ATOM 11566 C C . VAL J 4 52 ? 165.010 201.916 156.963 1.00 116.41 220 VAL E C 1
ATOM 11567 O O . VAL J 4 52 ? 165.090 202.531 158.026 1.00 116.41 220 VAL E O 1
ATOM 11571 N N . ARG J 4 53 ? 165.641 200.757 156.770 1.00 114.29 221 ARG E N 1
ATOM 11572 C CA . ARG J 4 53 ? 166.545 200.247 157.792 1.00 114.29 221 ARG E CA 1
ATOM 11573 C C . ARG J 4 53 ? 167.693 201.210 158.039 1.00 114.29 221 ARG E C 1
ATOM 11574 O O . ARG J 4 53 ? 168.171 201.328 159.172 1.00 114.29 221 ARG E O 1
ATOM 11582 N N . ILE J 4 54 ? 168.147 201.914 157.001 1.00 113.77 222 ILE E N 1
ATOM 11583 C CA . ILE J 4 54 ? 169.184 202.919 157.187 1.00 113.77 222 ILE E CA 1
ATOM 11584 C C . ILE J 4 54 ? 168.700 204.095 158.016 1.00 113.77 222 ILE E C 1
ATOM 11585 O O . ILE J 4 54 ? 169.520 204.883 158.497 1.00 113.77 222 ILE E O 1
ATOM 11590 N N . GLU J 4 55 ? 167.389 204.233 158.197 1.00 113.72 223 GLU E N 1
ATOM 11591 C CA . GLU J 4 55 ? 166.825 205.222 159.104 1.00 113.72 223 GLU E CA 1
ATOM 11592 C C . GLU J 4 55 ? 166.758 204.690 160.531 1.00 113.72 223 GLU E C 1
ATOM 11593 O O . GLU J 4 55 ? 167.012 205.429 161.485 1.00 113.72 223 GLU E O 1
ATOM 11599 N N . ILE J 4 56 ? 166.398 203.417 160.692 1.00 109.35 224 ILE E N 1
ATOM 11600 C CA . ILE J 4 56 ? 166.393 202.808 162.019 1.00 109.35 224 ILE E CA 1
ATOM 11601 C C . ILE J 4 56 ? 167.810 202.731 162.567 1.00 109.35 224 ILE E C 1
ATOM 11602 O O . ILE J 4 56 ? 168.072 203.080 163.722 1.00 109.35 224 ILE E O 1
ATOM 11607 N N . SER J 4 57 ? 168.745 202.289 161.742 1.00 108.78 225 SER E N 1
ATOM 11608 C CA . SER J 4 57 ? 170.124 202.115 162.181 1.00 108.78 225 SER E CA 1
ATOM 11609 C C . SER J 4 57 ? 170.844 203.417 162.428 1.00 108.78 225 SER E C 1
ATOM 11610 O O . SER J 4 57 ? 172.033 203.355 162.749 1.00 108.78 225 SER E O 1
ATOM 11613 N N . ARG J 4 58 ? 170.234 204.588 162.283 1.00 109.57 226 ARG E N 1
ATOM 11614 C CA . ARG J 4 58 ? 170.820 205.824 162.788 1.00 109.57 226 ARG E CA 1
ATOM 11615 C C . ARG J 4 58 ? 170.066 206.379 163.980 1.00 109.57 226 ARG E C 1
ATOM 11616 O O . ARG J 4 58 ? 170.670 207.017 164.843 1.00 109.57 226 ARG E O 1
ATOM 11624 N N . LYS J 4 59 ? 168.756 206.151 164.051 1.00 107.16 227 LYS E N 1
ATOM 11625 C CA . LYS J 4 59 ? 168.014 206.485 165.259 1.00 107.16 227 LYS E CA 1
ATOM 11626 C C . LYS J 4 59 ? 168.462 205.609 166.420 1.00 107.16 227 LYS E C 1
ATOM 11627 O O . LYS J 4 59 ? 168.821 206.107 167.492 1.00 107.16 227 LYS E O 1
ATOM 11633 N N . ALA J 4 60 ? 168.457 204.292 166.221 1.00 101.42 228 ALA E N 1
ATOM 11634 C CA . ALA J 4 60 ? 168.946 203.381 167.247 1.00 101.42 228 ALA E CA 1
ATOM 11635 C C . ALA J 4 60 ? 170.442 203.500 167.478 1.00 101.42 228 ALA E C 1
ATOM 11636 O O . ALA J 4 60 ? 170.947 202.929 168.447 1.00 101.42 228 ALA E O 1
ATOM 11638 N N . GLU J 4 61 ? 171.163 204.208 166.614 1.00 100.21 229 GLU E N 1
ATOM 11639 C CA . GLU J 4 61 ? 172.556 204.539 166.869 1.00 100.21 229 GLU E CA 1
ATOM 11640 C C . GLU J 4 61 ? 172.716 205.881 167.560 1.00 100.21 229 GLU E C 1
ATOM 11641 O O . GLU J 4 61 ? 173.656 206.057 168.339 1.00 100.21 229 GLU E O 1
ATOM 11647 N N . LYS J 4 62 ? 171.806 206.822 167.308 1.00 98.89 230 LYS E N 1
ATOM 11648 C CA . LYS J 4 62 ? 171.816 208.084 168.033 1.00 98.89 230 LYS E CA 1
ATOM 11649 C C . LYS J 4 62 ? 171.542 207.889 169.516 1.00 98.89 230 LYS E C 1
ATOM 11650 O O . LYS J 4 62 ? 171.971 208.714 170.326 1.00 98.89 230 LYS E O 1
ATOM 11656 N N . ARG J 4 63 ? 170.848 206.817 169.891 1.00 95.14 231 ARG E N 1
ATOM 11657 C CA . ARG J 4 63 ? 170.562 206.561 171.294 1.00 95.14 231 ARG E CA 1
ATOM 11658 C C . ARG J 4 63 ? 171.661 205.759 171.970 1.00 95.14 231 ARG E C 1
ATOM 11659 O O . ARG J 4 63 ? 171.936 205.969 173.153 1.00 95.14 231 ARG E O 1
ATOM 11667 N N . THR J 4 64 ? 172.297 204.836 171.249 1.00 95.43 232 THR E N 1
ATOM 11668 C CA . THR J 4 64 ? 173.412 204.105 171.838 1.00 95.43 232 THR E CA 1
ATOM 11669 C C . THR J 4 64 ? 174.584 205.025 172.139 1.00 95.43 232 THR E C 1
ATOM 11670 O O . THR J 4 64 ? 175.238 204.872 173.174 1.00 95.43 232 THR E O 1
ATOM 11674 N N . THR J 4 65 ? 174.856 205.995 171.270 1.00 93.56 233 THR E N 1
ATOM 11675 C CA . THR J 4 65 ? 175.906 206.961 171.560 1.00 93.56 233 THR E CA 1
ATOM 11676 C C . THR J 4 65 ? 175.494 207.969 172.617 1.00 93.56 233 THR E C 1
ATOM 11677 O O . THR J 4 65 ? 176.322 208.786 173.024 1.00 93.56 233 THR E O 1
ATOM 11681 N N . LEU J 4 66 ? 174.240 207.939 173.059 1.00 91.56 234 LEU E N 1
ATOM 11682 C CA . LEU J 4 66 ? 173.772 208.812 174.128 1.00 91.56 234 LEU E CA 1
ATOM 11683 C C . LEU J 4 66 ? 173.997 208.165 175.489 1.00 91.56 234 LEU E C 1
ATOM 11684 O O . LEU J 4 66 ? 174.560 208.786 176.394 1.00 91.56 234 LEU E O 1
ATOM 11689 N N . VAL J 4 67 ? 173.556 206.915 175.641 1.00 88.15 235 VAL E N 1
ATOM 11690 C CA . VAL J 4 67 ? 173.798 206.162 176.868 1.00 88.15 235 VAL E CA 1
ATOM 11691 C C . VAL J 4 67 ? 175.287 206.051 177.155 1.00 88.15 235 VAL E C 1
ATOM 11692 O O . VAL J 4 67 ? 175.702 206.019 178.319 1.00 88.15 235 VAL E O 1
ATOM 11696 N N . LEU J 4 68 ? 176.118 206.011 176.113 1.00 92.23 236 LEU E N 1
ATOM 11697 C CA . LEU J 4 68 ? 177.560 205.989 176.326 1.00 92.23 236 LEU E CA 1
ATOM 11698 C C . LEU J 4 68 ? 178.020 207.216 177.099 1.00 92.23 236 LEU E C 1
ATOM 11699 O O . LEU J 4 68 ? 178.829 207.112 178.026 1.00 92.23 236 LEU E O 1
ATOM 11704 N N . TRP J 4 69 ? 177.517 208.394 176.727 1.00 95.51 237 TRP E N 1
ATOM 11705 C CA . TRP J 4 69 ? 177.869 209.603 177.463 1.00 95.51 237 TRP E CA 1
ATOM 11706 C C . TRP J 4 69 ? 177.221 209.606 178.840 1.00 95.51 237 TRP E C 1
ATOM 11707 O O . TRP J 4 69 ? 177.853 209.979 179.834 1.00 95.51 237 TRP E O 1
ATOM 11718 N N . GLY J 4 70 ? 175.972 209.166 178.925 1.00 91.94 238 GLY E N 1
ATOM 11719 C CA . GLY J 4 70 ? 175.292 209.067 180.200 1.00 91.94 238 GLY E CA 1
ATOM 11720 C C . GLY J 4 70 ? 175.888 208.009 181.103 1.00 91.94 238 GLY E C 1
ATOM 11721 O O . GLY J 4 70 ? 175.319 207.675 182.145 1.00 91.94 238 GLY E O 1
ATOM 11722 N N . GLY J 4 71 ? 177.027 207.458 180.699 1.00 92.80 239 GLY E N 1
ATOM 11723 C CA . GLY J 4 71 ? 177.773 206.538 181.526 1.00 92.80 239 GLY E CA 1
ATOM 11724 C C . GLY J 4 71 ? 179.104 207.140 181.913 1.00 92.80 239 GLY E C 1
ATOM 11725 O O . GLY J 4 71 ? 179.727 206.720 182.890 1.00 92.80 239 GLY E O 1
ATOM 11726 N N . LEU J 4 72 ? 179.554 208.124 181.139 1.00 91.85 240 LEU E N 1
ATOM 11727 C CA . LEU J 4 72 ? 180.717 208.910 181.522 1.00 91.85 240 LEU E CA 1
ATOM 11728 C C . LEU J 4 72 ? 180.331 210.114 182.361 1.00 91.85 240 LEU E C 1
ATOM 11729 O O . LEU J 4 72 ? 181.096 210.519 183.241 1.00 91.85 240 LEU E O 1
ATOM 11734 N N . ALA J 4 73 ? 179.162 210.698 182.103 1.00 93.60 241 ALA E N 1
ATOM 11735 C CA . ALA J 4 73 ? 178.656 211.756 182.967 1.00 93.60 241 ALA E CA 1
ATOM 11736 C C . ALA J 4 73 ? 178.386 211.222 184.365 1.00 93.60 241 ALA E C 1
ATOM 11737 O O . ALA J 4 73 ? 178.838 211.795 185.361 1.00 93.60 241 ALA E O 1
ATOM 11739 N N . TYR J 4 74 ? 177.643 210.118 184.458 1.00 91.52 242 TYR E N 1
ATOM 11740 C CA . TYR J 4 74 ? 177.388 209.515 185.760 1.00 91.52 242 TYR E CA 1
ATOM 11741 C C . TYR J 4 74 ? 178.685 209.152 186.465 1.00 91.52 242 TYR E C 1
ATOM 11742 O O . TYR J 4 74 ? 178.831 209.378 187.670 1.00 91.52 242 TYR E O 1
ATOM 11751 N N . MET J 4 75 ? 179.638 208.576 185.735 1.00 92.19 243 MET E N 1
ATOM 11752 C CA . MET J 4 75 ? 180.923 208.255 186.335 1.00 92.19 243 MET E CA 1
ATOM 11753 C C . MET J 4 75 ? 181.670 209.502 186.777 1.00 92.19 243 MET E C 1
ATOM 11754 O O . MET J 4 75 ? 182.498 209.424 187.688 1.00 92.19 243 MET E O 1
ATOM 11759 N N . ALA J 4 76 ? 181.393 210.648 186.161 1.00 89.70 244 ALA E N 1
ATOM 11760 C CA . ALA J 4 76 ? 181.988 211.902 186.601 1.00 89.70 244 ALA E CA 1
ATOM 11761 C C . ALA J 4 76 ? 181.197 212.542 187.732 1.00 89.70 244 ALA E C 1
ATOM 11762 O O . ALA J 4 76 ? 181.790 213.056 188.684 1.00 89.70 244 ALA E O 1
ATOM 11764 N N . THR J 4 77 ? 179.866 212.515 187.656 1.00 88.32 245 THR E N 1
ATOM 11765 C CA . THR J 4 77 ? 179.064 213.109 188.716 1.00 88.32 245 THR E CA 1
ATOM 11766 C C . THR J 4 77 ? 179.134 212.322 190.011 1.00 88.32 245 THR E C 1
ATOM 11767 O O . THR J 4 77 ? 178.632 212.801 191.030 1.00 88.32 245 THR E O 1
ATOM 11771 N N . GLN J 4 78 ? 179.718 211.130 189.999 1.00 84.06 246 GLN E N 1
ATOM 11772 C CA . GLN J 4 78 ? 180.064 210.439 191.229 1.00 84.06 246 GLN E CA 1
ATOM 11773 C C . GLN J 4 78 ? 181.411 210.881 191.773 1.00 84.06 246 GLN E C 1
ATOM 11774 O O . GLN J 4 78 ? 181.565 210.993 192.991 1.00 84.06 246 GLN E O 1
ATOM 11780 N N . PHE J 4 79 ? 182.374 211.155 190.901 1.00 86.44 247 PHE E N 1
ATOM 11781 C CA . PHE J 4 79 ? 183.628 211.765 191.305 1.00 86.44 247 PHE E CA 1
ATOM 11782 C C . PHE J 4 79 ? 183.430 213.147 191.899 1.00 86.44 247 PHE E C 1
ATOM 11783 O O . PHE J 4 79 ? 184.288 213.611 192.654 1.00 86.44 247 PHE E O 1
ATOM 11791 N N . GLY J 4 80 ? 182.320 213.806 191.590 1.00 87.64 248 GLY E N 1
ATOM 11792 C CA . GLY J 4 80 ? 182.056 215.128 192.114 1.00 87.64 248 GLY E CA 1
ATOM 11793 C C . GLY J 4 80 ? 181.397 215.082 193.472 1.00 87.64 248 GLY E C 1
ATOM 11794 O O . GLY J 4 80 ? 181.538 216.011 194.269 1.00 87.64 248 GLY E O 1
ATOM 11795 N N . ILE J 4 81 ? 180.662 214.006 193.745 1.00 86.06 249 ILE E N 1
ATOM 11796 C CA . ILE J 4 81 ? 180.094 213.813 195.074 1.00 86.06 249 ILE E CA 1
ATOM 11797 C C . ILE J 4 81 ? 181.191 213.454 196.064 1.00 86.06 249 ILE E C 1
ATOM 11798 O O . ILE J 4 81 ? 181.377 214.121 197.086 1.00 86.06 249 ILE E O 1
ATOM 11803 N N . LEU J 4 82 ? 181.944 212.398 195.765 1.00 85.68 250 LEU E N 1
ATOM 11804 C CA . LEU J 4 82 ? 182.964 211.880 196.666 1.00 85.68 250 LEU E CA 1
ATOM 11805 C C . LEU J 4 82 ? 184.151 212.812 196.837 1.00 85.68 250 LEU E C 1
ATOM 11806 O O . LEU J 4 82 ? 185.016 212.518 197.664 1.00 85.68 250 LEU E O 1
ATOM 11811 N N . ALA J 4 83 ? 184.231 213.908 196.089 1.00 90.64 251 ALA E N 1
ATOM 11812 C CA . ALA J 4 83 ? 185.297 214.882 196.262 1.00 90.64 251 ALA E CA 1
ATOM 11813 C C . ALA J 4 83 ? 184.813 216.162 196.919 1.00 90.64 251 ALA E C 1
ATOM 11814 O O . ALA J 4 83 ? 185.636 216.985 197.325 1.00 90.64 251 ALA E O 1
ATOM 11816 N N . ARG J 4 84 ? 183.503 216.356 197.022 1.00 94.75 252 ARG E N 1
ATOM 11817 C CA . ARG J 4 84 ? 182.942 217.470 197.762 1.00 94.75 252 ARG E CA 1
ATOM 11818 C C . ARG J 4 84 ? 182.335 217.044 199.079 1.00 94.75 252 ARG E C 1
ATOM 11819 O O . ARG J 4 84 ? 182.196 217.880 199.975 1.00 94.75 252 ARG E O 1
ATOM 11827 N N . LEU J 4 85 ? 181.979 215.774 199.224 1.00 90.54 253 LEU E N 1
ATOM 11828 C CA . LEU J 4 85 ? 181.629 215.188 200.504 1.00 90.54 253 LEU E CA 1
ATOM 11829 C C . LEU J 4 85 ? 182.857 214.712 201.265 1.00 90.54 253 LEU E C 1
ATOM 11830 O O . LEU J 4 85 ? 182.729 213.902 202.187 1.00 90.54 253 LEU E O 1
ATOM 11835 N N . THR J 4 86 ? 184.035 215.172 200.888 1.00 93.56 254 THR E N 1
ATOM 11836 C CA . THR J 4 86 ? 185.260 214.674 201.496 1.00 93.56 254 THR E CA 1
ATOM 11837 C C . THR J 4 86 ? 186.175 215.770 202.016 1.00 93.56 254 THR E C 1
ATOM 11838 O O . THR J 4 86 ? 186.753 215.613 203.093 1.00 93.56 254 THR E O 1
ATOM 11842 N N . TRP J 4 87 ? 186.300 216.887 201.305 1.00 95.55 255 TRP E N 1
ATOM 11843 C CA . TRP J 4 87 ? 187.332 217.861 201.633 1.00 95.55 255 TRP E CA 1
ATOM 11844 C C . TRP J 4 87 ? 186.801 219.112 202.312 1.00 95.55 255 TRP E C 1
ATOM 11845 O O . TRP J 4 87 ? 187.472 219.652 203.194 1.00 95.55 255 TRP E O 1
ATOM 11856 N N . TRP J 4 88 ? 185.624 219.596 201.939 1.00 97.83 256 TRP E N 1
ATOM 11857 C CA . TRP J 4 88 ? 184.946 220.619 202.723 1.00 97.83 256 TRP E CA 1
ATOM 11858 C C . TRP J 4 88 ? 183.580 220.117 203.166 1.00 97.83 256 TRP E C 1
ATOM 11859 O O . TRP J 4 88 ? 182.565 220.806 203.076 1.00 97.83 256 TRP E O 1
ATOM 11870 N N . GLU J 4 89 ? 183.575 218.878 203.634 1.00 96.15 257 GLU E N 1
ATOM 11871 C CA . GLU J 4 89 ? 182.453 218.202 204.260 1.00 96.15 257 GLU E CA 1
ATOM 11872 C C . GLU J 4 89 ? 183.043 217.181 205.224 1.00 96.15 257 GLU E C 1
ATOM 11873 O O . GLU J 4 89 ? 184.159 217.364 205.719 1.00 96.15 257 GLU E O 1
ATOM 11879 N N . TYR J 4 90 ? 182.270 216.145 205.540 1.00 94.29 258 TYR E N 1
ATOM 11880 C CA . TYR J 4 90 ? 182.755 215.003 206.304 1.00 94.29 258 TYR E CA 1
ATOM 11881 C C . TYR J 4 90 ? 184.194 214.684 205.927 1.00 94.29 258 TYR E C 1
ATOM 11882 O O . TYR J 4 90 ? 184.529 214.598 204.743 1.00 94.29 258 TYR E O 1
ATOM 11891 N N . SER J 4 91 ? 185.052 214.530 206.929 1.00 94.70 259 SER E N 1
ATOM 11892 C CA . SER J 4 91 ? 186.461 214.282 206.675 1.00 94.70 259 SER E CA 1
ATOM 11893 C C . SER J 4 91 ? 186.645 213.018 205.843 1.00 94.70 259 SER E C 1
ATOM 11894 O O . SER J 4 91 ? 185.760 212.171 205.743 1.00 94.70 259 SER E O 1
ATOM 11897 N N . TRP J 4 92 ? 187.831 212.896 205.249 1.00 91.28 260 TRP E N 1
ATOM 11898 C CA . TRP J 4 92 ? 188.081 211.784 204.340 1.00 91.28 260 TRP E CA 1
ATOM 11899 C C . TRP J 4 92 ? 187.933 210.445 205.043 1.00 91.28 260 TRP E C 1
ATOM 11900 O O . TRP J 4 92 ? 187.401 209.490 204.468 1.00 91.28 260 TRP E O 1
ATOM 11911 N N . ASP J 4 93 ? 188.391 210.352 206.288 1.00 90.39 261 ASP E N 1
ATOM 11912 C CA . ASP J 4 93 ? 188.343 209.073 206.980 1.00 90.39 261 ASP E CA 1
ATOM 11913 C C . ASP J 4 93 ? 186.929 208.647 207.333 1.00 90.39 261 ASP E C 1
ATOM 11914 O O . ASP J 4 93 ? 186.731 207.495 207.727 1.00 90.39 261 ASP E O 1
ATOM 11919 N N . ILE J 4 94 ? 185.949 209.537 207.212 1.00 87.42 262 ILE E N 1
ATOM 11920 C CA . ILE J 4 94 ? 184.561 209.130 207.371 1.00 87.42 262 ILE E CA 1
ATOM 11921 C C . ILE J 4 94 ? 184.012 208.531 206.084 1.00 87.42 262 ILE E C 1
ATOM 11922 O O . ILE J 4 94 ? 183.060 207.740 206.133 1.00 87.42 262 ILE E O 1
ATOM 11927 N N . MET J 4 95 ? 184.611 208.849 204.937 1.00 85.43 263 MET E N 1
ATOM 11928 C CA . MET J 4 95 ? 184.137 208.338 203.660 1.00 85.43 263 MET E CA 1
ATOM 11929 C C . MET J 4 95 ? 184.819 207.046 203.243 1.00 85.43 263 MET E C 1
ATOM 11930 O O . MET J 4 95 ? 184.230 206.271 202.483 1.00 85.43 263 MET E O 1
ATOM 11935 N N . GLU J 4 96 ? 186.037 206.788 203.714 1.00 84.89 264 GLU E N 1
ATOM 11936 C CA . GLU J 4 96 ? 186.742 205.589 203.277 1.00 84.89 264 GLU E CA 1
ATOM 11937 C C . GLU J 4 96 ? 185.970 204.292 203.499 1.00 84.89 264 GLU E C 1
ATOM 11938 O O . GLU J 4 96 ? 186.166 203.363 202.698 1.00 84.89 264 GLU E O 1
ATOM 11944 N N . PRO J 4 97 ? 185.115 204.139 204.513 1.00 84.88 265 PRO E N 1
ATOM 11945 C CA . PRO J 4 97 ? 184.237 202.968 204.545 1.00 84.88 265 PRO E CA 1
ATOM 11946 C C . PRO J 4 97 ? 183.046 203.057 203.608 1.00 84.88 265 PRO E C 1
ATOM 11947 O O . PRO J 4 97 ? 182.430 202.020 203.335 1.00 84.88 265 PRO E O 1
ATOM 11951 N N . VAL J 4 98 ? 182.698 204.246 203.114 1.00 82.70 266 VAL E N 1
ATOM 11952 C CA . VAL J 4 98 ? 181.602 204.388 202.164 1.00 82.70 266 VAL E CA 1
ATOM 11953 C C . VAL J 4 98 ? 182.092 204.425 200.728 1.00 82.70 266 VAL E C 1
ATOM 11954 O O . VAL J 4 98 ? 181.320 204.131 199.809 1.00 82.70 266 VAL E O 1
ATOM 11958 N N . THR J 4 99 ? 183.365 204.738 200.505 1.00 79.92 267 THR E N 1
ATOM 11959 C CA . THR J 4 99 ? 183.934 204.708 199.168 1.00 79.92 267 THR E CA 1
ATOM 11960 C C . THR J 4 99 ? 184.440 203.328 198.799 1.00 79.92 267 THR E C 1
ATOM 11961 O O . THR J 4 99 ? 184.869 203.119 197.663 1.00 79.92 267 THR E O 1
ATOM 11965 N N . TYR J 4 100 ? 184.412 202.384 199.734 1.00 81.46 268 TYR E N 1
ATOM 11966 C CA . TYR J 4 100 ? 184.712 200.998 199.431 1.00 81.46 268 TYR E CA 1
ATOM 11967 C C . TYR J 4 100 ? 183.465 200.157 199.235 1.00 81.46 268 TYR E C 1
ATOM 11968 O O . TYR J 4 100 ? 183.524 199.152 198.526 1.00 81.46 268 TYR E O 1
ATOM 11977 N N . PHE J 4 101 ? 182.345 200.542 199.833 1.00 83.97 269 PHE E N 1
ATOM 11978 C CA . PHE J 4 101 ? 181.080 199.864 199.614 1.00 83.97 269 PHE E CA 1
ATOM 11979 C C . PHE J 4 101 ? 180.378 200.335 198.352 1.00 83.97 269 PHE E C 1
ATOM 11980 O O . PHE J 4 101 ? 179.234 199.942 198.110 1.00 83.97 269 PHE E O 1
ATOM 11988 N N . ILE J 4 102 ? 181.026 201.185 197.557 1.00 83.11 270 ILE E N 1
ATOM 11989 C CA . ILE J 4 102 ? 180.625 201.422 196.177 1.00 83.11 270 ILE E CA 1
ATOM 11990 C C . ILE J 4 102 ? 181.719 201.043 195.197 1.00 83.11 270 ILE E C 1
ATOM 11991 O O . ILE J 4 102 ? 181.565 201.266 193.998 1.00 83.11 270 ILE E O 1
ATOM 11996 N N . THR J 4 103 ? 182.831 200.496 195.678 1.00 87.10 271 THR E N 1
ATOM 11997 C CA . THR J 4 103 ? 183.780 199.774 194.847 1.00 87.10 271 THR E CA 1
ATOM 11998 C C . THR J 4 103 ? 183.468 198.287 194.834 1.00 87.10 271 THR E C 1
ATOM 11999 O O . THR J 4 103 ? 183.448 197.666 193.768 1.00 87.10 271 THR E O 1
ATOM 12003 N N . TYR J 4 104 ? 183.207 197.706 196.001 1.00 90.50 272 TYR E N 1
ATOM 12004 C CA . TYR J 4 104 ? 182.629 196.374 196.062 1.00 90.50 272 TYR E CA 1
ATOM 12005 C C . TYR J 4 104 ? 181.159 196.370 195.681 1.00 90.50 272 TYR E C 1
ATOM 12006 O O . TYR J 4 104 ? 180.605 195.303 195.412 1.00 90.50 272 TYR E O 1
ATOM 12015 N N . GLY J 4 105 ? 180.515 197.535 195.644 1.00 90.35 273 GLY E N 1
ATOM 12016 C CA . GLY J 4 105 ? 179.166 197.600 195.122 1.00 90.35 273 GLY E CA 1
ATOM 12017 C C . GLY J 4 105 ? 179.088 197.518 193.617 1.00 90.35 273 GLY E C 1
ATOM 12018 O O . GLY J 4 105 ? 178.026 197.193 193.081 1.00 90.35 273 GLY E O 1
ATOM 12019 N N . SER J 4 106 ? 180.187 197.810 192.923 1.00 91.31 274 SER E N 1
ATOM 12020 C CA . SER J 4 106 ? 180.206 197.669 191.473 1.00 91.31 274 SER E CA 1
ATOM 12021 C C . SER J 4 106 ? 180.512 196.234 191.069 1.00 91.31 274 SER E C 1
ATOM 12022 O O . SER J 4 106 ? 179.810 195.654 190.235 1.00 91.31 274 SER E O 1
ATOM 12025 N N . ALA J 4 107 ? 181.539 195.634 191.672 1.00 92.10 275 ALA E N 1
ATOM 12026 C CA . ALA J 4 107 ? 181.926 194.264 191.356 1.00 92.10 275 ALA E CA 1
ATOM 12027 C C . ALA J 4 107 ? 180.825 193.282 191.728 1.00 92.10 275 ALA E C 1
ATOM 12028 O O . ALA J 4 107 ? 180.961 192.076 191.510 1.00 92.10 275 ALA E O 1
ATOM 12030 N N . MET J 4 108 ? 179.742 193.790 192.304 1.00 91.88 276 MET E N 1
ATOM 12031 C CA . MET J 4 108 ? 178.526 193.029 192.513 1.00 91.88 276 MET E CA 1
ATOM 12032 C C . MET J 4 108 ? 177.419 193.441 191.556 1.00 91.88 276 MET E C 1
ATOM 12033 O O . MET J 4 108 ? 176.460 192.685 191.380 1.00 91.88 276 MET E O 1
ATOM 12038 N N . ALA J 4 109 ? 177.533 194.607 190.922 1.00 90.68 277 ALA E N 1
ATOM 12039 C CA . ALA J 4 109 ? 176.612 195.010 189.871 1.00 90.68 277 ALA E CA 1
ATOM 12040 C C . ALA J 4 109 ? 177.155 194.731 188.479 1.00 90.68 277 ALA E C 1
ATOM 12041 O O . ALA J 4 109 ? 176.403 194.831 187.506 1.00 90.68 277 ALA E O 1
ATOM 12043 N N . MET J 4 110 ? 178.437 194.401 188.359 1.00 97.82 278 MET E N 1
ATOM 12044 C CA . MET J 4 110 ? 178.986 193.852 187.130 1.00 97.82 278 MET E CA 1
ATOM 12045 C C . MET J 4 110 ? 178.863 192.340 187.079 1.00 97.82 278 MET E C 1
ATOM 12046 O O . MET J 4 110 ? 179.269 191.730 186.087 1.00 97.82 278 MET E O 1
ATOM 12051 N N . TYR J 4 111 ? 178.332 191.727 188.131 1.00 91.97 279 TYR E N 1
ATOM 12052 C CA . TYR J 4 111 ? 177.993 190.314 188.142 1.00 91.97 279 TYR E CA 1
ATOM 12053 C C . TYR J 4 111 ? 176.499 190.097 187.990 1.00 91.97 279 TYR E C 1
ATOM 12054 O O . TYR J 4 111 ? 176.077 189.225 187.230 1.00 91.97 279 TYR E O 1
ATOM 12063 N N . ALA J 4 112 ? 175.683 190.872 188.704 1.00 88.86 280 ALA E N 1
ATOM 12064 C CA . ALA J 4 112 ? 174.242 190.800 188.510 1.00 88.86 280 ALA E CA 1
ATOM 12065 C C . ALA J 4 112 ? 173.852 191.120 187.079 1.00 88.86 280 ALA E C 1
ATOM 12066 O O . ALA J 4 112 ? 172.734 190.800 186.664 1.00 88.86 280 ALA E O 1
ATOM 12068 N N . TYR J 4 113 ? 174.744 191.754 186.321 1.00 91.48 281 TYR E N 1
ATOM 12069 C CA . TYR J 4 113 ? 174.531 191.928 184.893 1.00 91.48 281 TYR E CA 1
ATOM 12070 C C . TYR J 4 113 ? 174.901 190.676 184.115 1.00 91.48 281 TYR E C 1
ATOM 12071 O O . TYR J 4 113 ? 174.295 190.395 183.078 1.00 91.48 281 TYR E O 1
ATOM 12080 N N . PHE J 4 114 ? 175.885 189.916 184.593 1.00 91.62 282 PHE E N 1
ATOM 12081 C CA . PHE J 4 114 ? 176.228 188.669 183.925 1.00 91.62 282 PHE E CA 1
ATOM 12082 C C . PHE J 4 114 ? 175.146 187.619 184.110 1.00 91.62 282 PHE E C 1
ATOM 12083 O O . PHE J 4 114 ? 174.944 186.781 183.228 1.00 91.62 282 PHE E O 1
ATOM 12091 N N . VAL J 4 115 ? 174.454 187.634 185.245 1.00 90.39 283 VAL E N 1
ATOM 12092 C CA . VAL J 4 115 ? 173.339 186.716 185.429 1.00 90.39 283 VAL E CA 1
ATOM 12093 C C . VAL J 4 115 ? 172.126 187.191 184.647 1.00 90.39 283 VAL E C 1
ATOM 12094 O O . VAL J 4 115 ? 171.385 186.386 184.074 1.00 90.39 283 VAL E O 1
ATOM 12098 N N . MET J 4 116 ? 171.914 188.506 184.593 1.00 97.59 284 MET E N 1
ATOM 12099 C CA . MET J 4 116 ? 170.760 189.055 183.895 1.00 97.59 284 MET E CA 1
ATOM 12100 C C . MET J 4 116 ? 170.846 188.856 182.389 1.00 97.59 284 MET E C 1
ATOM 12101 O O . MET J 4 116 ? 169.819 188.924 181.709 1.00 97.59 284 MET E O 1
ATOM 12106 N N . THR J 4 117 ? 172.040 188.619 181.858 1.00 96.02 285 THR E N 1
ATOM 12107 C CA . THR J 4 117 ? 172.213 188.317 180.440 1.00 96.02 285 THR E CA 1
ATOM 12108 C C . THR J 4 117 ? 173.534 187.583 180.285 1.00 96.02 285 THR E C 1
ATOM 12109 O O . THR J 4 117 ? 174.595 188.152 180.555 1.00 96.02 285 THR E O 1
ATOM 12113 N N . ARG J 4 118 ? 173.478 186.333 179.835 1.00 103.85 286 ARG E N 1
ATOM 12114 C CA . ARG J 4 118 ? 174.586 185.417 180.070 1.00 103.85 286 ARG E CA 1
ATOM 12115 C C . ARG J 4 118 ? 175.808 185.778 179.242 1.00 103.85 286 ARG E C 1
ATOM 12116 O O . ARG J 4 118 ? 176.215 185.021 178.358 1.00 103.85 286 ARG E O 1
ATOM 12124 N N . GLN J 4 119 ? 176.406 186.926 179.539 1.00 101.60 287 GLN E N 1
ATOM 12125 C CA . GLN J 4 119 ? 177.663 187.321 178.921 1.00 101.60 287 GLN E CA 1
ATOM 12126 C C . GLN J 4 119 ? 178.338 188.328 179.834 1.00 101.60 287 GLN E C 1
ATOM 12127 O O . GLN J 4 119 ? 177.686 189.256 180.317 1.00 101.60 287 GLN E O 1
ATOM 12133 N N . GLU J 4 120 ? 179.631 188.135 180.076 1.00 100.29 288 GLU E N 1
ATOM 12134 C CA . GLU J 4 120 ? 180.361 189.010 180.980 1.00 100.29 288 GLU E CA 1
ATOM 12135 C C . GLU J 4 120 ? 180.303 190.450 180.490 1.00 100.29 288 GLU E C 1
ATOM 12136 O O . GLU J 4 120 ? 180.134 190.720 179.300 1.00 100.29 288 GLU E O 1
ATOM 12142 N N . TYR J 4 121 ? 180.436 191.382 181.427 1.00 98.03 289 TYR E N 1
ATOM 12143 C CA . TYR J 4 121 ? 180.278 192.804 181.136 1.00 98.03 289 TYR E CA 1
ATOM 12144 C C . TYR J 4 121 ? 181.612 193.364 180.668 1.00 98.03 289 TYR E C 1
ATOM 12145 O O . TYR J 4 121 ? 182.505 193.633 181.474 1.00 98.03 289 TYR E O 1
ATOM 12154 N N . VAL J 4 122 ? 181.753 193.535 179.360 1.00 93.65 290 VAL E N 1
ATOM 12155 C CA . VAL J 4 122 ? 182.872 194.261 178.779 1.00 93.65 290 VAL E CA 1
ATOM 12156 C C . VAL J 4 122 ? 182.307 195.300 177.827 1.00 93.65 290 VAL E C 1
ATOM 12157 O O . VAL J 4 122 ? 181.290 195.061 177.169 1.00 93.65 290 VAL E O 1
ATOM 12161 N N . TYR J 4 123 ? 182.964 196.455 177.761 1.00 88.80 291 TYR E N 1
ATOM 12162 C CA . TYR J 4 123 ? 182.407 197.610 177.061 1.00 88.80 291 TYR E CA 1
ATOM 12163 C C . TYR J 4 123 ? 182.034 197.347 175.607 1.00 88.80 291 TYR E C 1
ATOM 12164 O O . TYR J 4 123 ? 180.893 197.651 175.231 1.00 88.80 291 TYR E O 1
ATOM 12173 N N . PRO J 4 124 ? 182.912 196.798 174.743 1.00 93.08 292 PRO E N 1
ATOM 12174 C CA . PRO J 4 124 ? 182.588 196.746 173.311 1.00 93.08 292 PRO E CA 1
ATOM 12175 C C . PRO J 4 124 ? 181.292 196.014 173.025 1.00 93.08 292 PRO E C 1
ATOM 12176 O O . PRO J 4 124 ? 180.448 196.511 172.277 1.00 93.08 292 PRO E O 1
ATOM 12180 N N . GLU J 4 125 ? 181.116 194.835 173.616 1.00 96.98 293 GLU E N 1
ATOM 12181 C CA . GLU J 4 125 ? 179.901 194.083 173.342 1.00 96.98 293 GLU E CA 1
ATOM 12182 C C . GLU J 4 125 ? 178.726 194.616 174.147 1.00 96.98 293 GLU E C 1
ATOM 12183 O O . GLU J 4 125 ? 177.570 194.365 173.792 1.00 96.98 293 GLU E O 1
ATOM 12189 N N . ALA J 4 126 ? 178.996 195.339 175.235 1.00 94.92 294 ALA E N 1
ATOM 12190 C CA . ALA J 4 126 ? 177.913 195.869 176.050 1.00 94.92 294 ALA E CA 1
ATOM 12191 C C . ALA J 4 126 ? 177.120 196.940 175.324 1.00 94.92 294 ALA E C 1
ATOM 12192 O O . ALA J 4 126 ? 175.927 197.095 175.594 1.00 94.92 294 ALA E O 1
ATOM 12194 N N . ARG J 4 127 ? 177.750 197.684 174.416 1.00 97.11 295 ARG E N 1
ATOM 12195 C CA . ARG J 4 127 ? 176.988 198.611 173.591 1.00 97.11 295 ARG E CA 1
ATOM 12196 C C . ARG J 4 127 ? 176.323 197.884 172.433 1.00 97.11 295 ARG E C 1
ATOM 12197 O O . ARG J 4 127 ? 175.247 198.288 171.981 1.00 97.11 295 ARG E O 1
ATOM 12205 N N . ASP J 4 128 ? 176.940 196.807 171.950 1.00 99.41 296 ASP E N 1
ATOM 12206 C CA . ASP J 4 128 ? 176.354 196.045 170.855 1.00 99.41 296 ASP E CA 1
ATOM 12207 C C . ASP J 4 128 ? 175.021 195.444 171.271 1.00 99.41 296 ASP E C 1
ATOM 12208 O O . ASP J 4 128 ? 174.002 195.638 170.600 1.00 99.41 296 ASP E O 1
ATOM 12213 N N . ARG J 4 129 ? 175.005 194.709 172.384 1.00 96.22 297 ARG E N 1
ATOM 12214 C CA . ARG J 4 129 ? 173.741 194.195 172.896 1.00 96.22 297 ARG E CA 1
ATOM 12215 C C . ARG J 4 129 ? 172.771 195.329 173.180 1.00 96.22 297 ARG E C 1
ATOM 12216 O O . ARG J 4 129 ? 171.559 195.189 172.984 1.00 96.22 297 ARG E O 1
ATOM 12224 N N . GLN J 4 130 ? 173.287 196.469 173.631 1.00 96.56 298 GLN E N 1
ATOM 12225 C CA . GLN J 4 130 ? 172.415 197.605 173.885 1.00 96.56 298 GLN E CA 1
ATOM 12226 C C . GLN J 4 130 ? 171.969 198.266 172.592 1.00 96.56 298 GLN E C 1
ATOM 12227 O O . GLN J 4 130 ? 170.878 198.840 172.534 1.00 96.56 298 GLN E O 1
ATOM 12233 N N . TYR J 4 131 ? 172.791 198.198 171.546 1.00 99.65 299 TYR E N 1
ATOM 12234 C CA . TYR J 4 131 ? 172.372 198.736 170.259 1.00 99.65 299 TYR E CA 1
ATOM 12235 C C . TYR J 4 131 ? 171.245 197.906 169.665 1.00 99.65 299 TYR E C 1
ATOM 12236 O O . TYR J 4 131 ? 170.269 198.457 169.145 1.00 99.65 299 TYR E O 1
ATOM 12245 N N . LEU J 4 132 ? 171.360 196.580 169.740 1.00 101.12 300 LEU E N 1
ATOM 12246 C CA . LEU J 4 132 ? 170.350 195.714 169.146 1.00 101.12 300 LEU E CA 1
ATOM 12247 C C . LEU J 4 132 ? 169.000 195.887 169.825 1.00 101.12 300 LEU E C 1
ATOM 12248 O O . LEU J 4 132 ? 167.955 195.817 169.169 1.00 101.12 300 LEU E O 1
ATOM 12253 N N . LEU J 4 133 ? 168.997 196.107 171.140 1.00 98.33 301 LEU E N 1
ATOM 12254 C CA . LEU J 4 133 ? 167.735 196.325 171.836 1.00 98.33 301 LEU E CA 1
ATOM 12255 C C . LEU J 4 133 ? 167.079 197.622 171.387 1.00 98.33 301 LEU E C 1
ATOM 12256 O O . LEU J 4 133 ? 165.876 197.652 171.109 1.00 98.33 301 LEU E O 1
ATOM 12261 N N . PHE J 4 134 ? 167.853 198.705 171.304 1.00 96.20 302 PHE E N 1
ATOM 12262 C CA . PHE J 4 134 ? 167.322 199.952 170.769 1.00 96.20 302 PHE E CA 1
ATOM 12263 C C . PHE J 4 134 ? 166.958 199.841 169.301 1.00 96.20 302 PHE E C 1
ATOM 12264 O O . PHE J 4 134 ? 166.247 200.707 168.785 1.00 96.20 302 PHE E O 1
ATOM 12272 N N . PHE J 4 135 ? 167.434 198.806 168.615 1.00 105.68 303 PHE E N 1
ATOM 12273 C CA . PHE J 4 135 ? 167.048 198.603 167.226 1.00 105.68 303 PHE E CA 1
ATOM 12274 C C . PHE J 4 135 ? 165.686 197.932 167.135 1.00 105.68 303 PHE E C 1
ATOM 12275 O O . PHE J 4 135 ? 164.742 198.489 166.567 1.00 105.68 303 PHE E O 1
ATOM 12283 N N . HIS J 4 136 ? 165.570 196.727 167.691 1.00 108.98 304 HIS E N 1
ATOM 12284 C CA . HIS J 4 136 ? 164.341 195.961 167.538 1.00 108.98 304 HIS E CA 1
ATOM 12285 C C . HIS J 4 136 ? 163.149 196.666 168.167 1.00 108.98 304 HIS E C 1
ATOM 12286 O O . HIS J 4 136 ? 162.021 196.514 167.686 1.00 108.98 304 HIS E O 1
ATOM 12293 N N . LYS J 4 137 ? 163.367 197.435 169.235 1.00 108.23 305 LYS E N 1
ATOM 12294 C CA . LYS J 4 137 ? 162.281 198.246 169.774 1.00 108.23 305 LYS E CA 1
ATOM 12295 C C . LYS J 4 137 ? 161.807 199.262 168.746 1.00 108.23 305 LYS E C 1
ATOM 12296 O O . LYS J 4 137 ? 160.602 199.490 168.596 1.00 108.23 305 LYS E O 1
ATOM 12302 N N . GLY J 4 138 ? 162.741 199.879 168.023 1.00 110.58 306 GLY E N 1
ATOM 12303 C CA . GLY J 4 138 ? 162.352 200.754 166.932 1.00 110.58 306 GLY E CA 1
ATOM 12304 C C . GLY J 4 138 ? 161.898 199.978 165.711 1.00 110.58 306 GLY E C 1
ATOM 12305 O O . GLY J 4 138 ? 161.002 200.415 164.984 1.00 110.58 306 GLY E O 1
ATOM 12306 N N . ALA J 4 139 ? 162.506 198.814 165.470 1.00 113.19 307 ALA E N 1
ATOM 12307 C CA . ALA J 4 139 ? 162.088 197.981 164.349 1.00 113.19 307 ALA E CA 1
ATOM 12308 C C . ALA J 4 139 ? 160.700 197.403 164.574 1.00 113.19 307 ALA E C 1
ATOM 12309 O O . ALA J 4 139 ? 160.074 196.905 163.632 1.00 113.19 307 ALA E O 1
ATOM 12311 N N . LYS J 4 140 ? 160.205 197.455 165.809 1.00 115.05 308 LYS E N 1
ATOM 12312 C CA . LYS J 4 140 ? 158.851 197.000 166.093 1.00 115.05 308 LYS E CA 1
ATOM 12313 C C . LYS J 4 140 ? 157.832 198.116 165.922 1.00 115.05 308 LYS E C 1
ATOM 12314 O O . LYS J 4 140 ? 156.666 197.843 165.622 1.00 115.05 308 LYS E O 1
ATOM 12320 N N . LYS J 4 141 ? 158.244 199.370 166.112 1.00 121.81 309 LYS E N 1
ATOM 12321 C CA . LYS J 4 141 ? 157.314 200.483 165.977 1.00 121.81 309 LYS E CA 1
ATOM 12322 C C . LYS J 4 141 ? 157.074 200.838 164.516 1.00 121.81 309 LYS E C 1
ATOM 12323 O O . LYS J 4 141 ? 155.934 201.099 164.120 1.00 121.81 309 LYS E O 1
ATOM 12329 N N . SER J 4 142 ? 158.131 200.861 163.704 1.00 125.44 310 SER E N 1
ATOM 12330 C CA . SER J 4 142 ? 157.961 201.146 162.285 1.00 125.44 310 SER E CA 1
ATOM 12331 C C . SER J 4 142 ? 157.283 200.002 161.543 1.00 125.44 310 SER E C 1
ATOM 12332 O O . SER J 4 142 ? 156.726 200.226 160.463 1.00 125.44 310 SER E O 1
ATOM 12335 N N . ARG J 4 143 ? 157.315 198.794 162.102 1.00 129.13 311 ARG E N 1
ATOM 12336 C CA . ARG J 4 143 ? 156.679 197.612 161.525 1.00 129.13 311 ARG E CA 1
ATOM 12337 C C . ARG J 4 143 ? 157.140 197.363 160.089 1.00 129.13 311 ARG E C 1
ATOM 12338 O O . ARG J 4 143 ? 156.343 197.342 159.151 1.00 129.13 311 ARG E O 1
ATOM 12346 N N . PHE J 4 144 ? 158.446 197.169 159.918 1.00 126.76 312 PHE E N 1
ATOM 12347 C CA . PHE J 4 144 ? 158.969 196.704 158.641 1.00 126.76 312 PHE E CA 1
ATOM 12348 C C . PHE J 4 144 ? 159.461 195.274 158.811 1.00 126.76 312 PHE E C 1
ATOM 12349 O O . PHE J 4 144 ? 160.061 194.930 159.834 1.00 126.76 312 PHE E O 1
ATOM 12357 N N . ASP J 4 145 ? 159.205 194.446 157.800 1.00 129.13 313 ASP E N 1
ATOM 12358 C CA . ASP J 4 145 ? 159.430 193.004 157.884 1.00 129.13 313 ASP E CA 1
ATOM 12359 C C . ASP J 4 145 ? 160.929 192.723 157.922 1.00 129.13 313 ASP E C 1
ATOM 12360 O O . ASP J 4 145 ? 161.570 192.397 156.920 1.00 129.13 313 ASP E O 1
ATOM 12365 N N . LEU J 4 146 ? 161.496 192.855 159.123 1.00 123.47 314 LEU E N 1
ATOM 12366 C CA . LEU J 4 146 ? 162.904 192.535 159.324 1.00 123.47 314 LEU E CA 1
ATOM 12367 C C . LEU J 4 146 ? 163.211 191.108 158.897 1.00 123.47 314 LEU E C 1
ATOM 12368 O O . LEU J 4 146 ? 164.289 190.828 158.362 1.00 123.47 314 LEU E O 1
ATOM 12373 N N . GLU J 4 147 ? 162.270 190.192 159.127 1.00 125.13 315 GLU E N 1
ATOM 12374 C CA . GLU J 4 147 ? 162.471 188.794 158.764 1.00 125.13 315 GLU E CA 1
ATOM 12375 C C . GLU J 4 147 ? 162.801 188.655 157.284 1.00 125.13 315 GLU E C 1
ATOM 12376 O O . GLU J 4 147 ? 163.746 187.956 156.906 1.00 125.13 315 GLU E O 1
ATOM 12382 N N . LYS J 4 148 ? 162.024 189.319 156.428 1.00 122.68 316 LYS E N 1
ATOM 12383 C CA . LYS J 4 148 ? 162.300 189.274 154.997 1.00 122.68 316 LYS E CA 1
ATOM 12384 C C . LYS J 4 148 ? 163.656 189.889 154.687 1.00 122.68 316 LYS E C 1
ATOM 12385 O O . LYS J 4 148 ? 164.512 189.252 154.064 1.00 122.68 316 LYS E O 1
ATOM 12391 N N . TYR J 4 149 ? 163.865 191.132 155.121 1.00 118.79 317 TYR E N 1
ATOM 12392 C CA . TYR J 4 149 ? 165.132 191.817 154.898 1.00 118.79 317 TYR E CA 1
ATOM 12393 C C . TYR J 4 149 ? 166.303 190.976 155.386 1.00 118.79 317 TYR E C 1
ATOM 12394 O O . TYR J 4 149 ? 167.272 190.747 154.656 1.00 118.79 317 TYR E O 1
ATOM 12403 N N . ASN J 4 150 ? 166.227 190.510 156.632 1.00 119.32 318 ASN E N 1
ATOM 12404 C CA . ASN J 4 150 ? 167.318 189.722 157.192 1.00 119.32 318 ASN E CA 1
ATOM 12405 C C . ASN J 4 150 ? 167.543 188.438 156.406 1.00 119.32 318 ASN E C 1
ATOM 12406 O O . ASN J 4 150 ? 168.658 187.906 156.391 1.00 119.32 318 ASN E O 1
ATOM 12411 N N . GLN J 4 151 ? 166.502 187.928 155.750 1.00 121.23 319 GLN E N 1
ATOM 12412 C CA . GLN J 4 151 ? 166.655 186.759 154.893 1.00 121.23 319 GLN E CA 1
ATOM 12413 C C . GLN J 4 151 ? 166.993 187.167 153.465 1.00 121.23 319 GLN E C 1
ATOM 12414 O O . GLN J 4 151 ? 167.779 186.495 152.789 1.00 121.23 319 GLN E O 1
ATOM 12420 N N . LEU J 4 152 ? 166.394 188.262 152.989 1.00 118.42 320 LEU E N 1
ATOM 12421 C CA . LEU J 4 152 ? 166.679 188.746 151.642 1.00 118.42 320 LEU E CA 1
ATOM 12422 C C . LEU J 4 152 ? 168.162 189.034 151.461 1.00 118.42 320 LEU E C 1
ATOM 12423 O O . LEU J 4 152 ? 168.773 188.593 150.483 1.00 118.42 320 LEU E O 1
ATOM 12428 N N . LYS J 4 153 ? 168.760 189.767 152.398 1.00 120.11 321 LYS E N 1
ATOM 12429 C CA . LYS J 4 153 ? 170.172 190.102 152.286 1.00 120.11 321 LYS E CA 1
ATOM 12430 C C . LYS J 4 153 ? 171.075 188.888 152.416 1.00 120.11 321 LYS E C 1
ATOM 12431 O O . LYS J 4 153 ? 172.292 189.018 152.253 1.00 120.11 321 LYS E O 1
ATOM 12437 N N . ASP J 4 154 ? 170.523 187.714 152.697 1.00 122.25 322 ASP E N 1
ATOM 12438 C CA . ASP J 4 154 ? 171.315 186.497 152.641 1.00 122.25 322 ASP E CA 1
ATOM 12439 C C . ASP J 4 154 ? 171.332 185.890 151.249 1.00 122.25 322 ASP E C 1
ATOM 12440 O O . ASP J 4 154 ? 172.291 185.195 150.895 1.00 122.25 322 ASP E O 1
ATOM 12445 N N . ALA J 4 155 ? 170.295 186.140 150.448 1.00 122.11 323 ALA E N 1
ATOM 12446 C CA . ALA J 4 155 ? 170.283 185.635 149.081 1.00 122.11 323 ALA E CA 1
ATOM 12447 C C . ALA J 4 155 ? 171.214 186.444 148.189 1.00 122.11 323 ALA E C 1
ATOM 12448 O O . ALA J 4 155 ? 171.882 185.883 147.313 1.00 122.11 323 ALA E O 1
ATOM 12450 N N . ILE J 4 156 ? 171.267 187.762 148.393 1.00 120.17 324 ILE E N 1
ATOM 12451 C CA . ILE J 4 156 ? 172.160 188.609 147.605 1.00 120.17 324 ILE E CA 1
ATOM 12452 C C . ILE J 4 156 ? 173.605 188.171 147.790 1.00 120.17 324 ILE E C 1
ATOM 12453 O O . ILE J 4 156 ? 174.346 187.981 146.820 1.00 120.17 324 ILE E O 1
ATOM 12458 N N . ALA J 4 157 ? 174.027 188.001 149.042 1.00 124.25 325 ALA E N 1
ATOM 12459 C CA . ALA J 4 157 ? 175.399 187.597 149.312 1.00 124.25 325 ALA E CA 1
ATOM 12460 C C . ALA J 4 157 ? 175.660 186.149 148.932 1.00 124.25 325 ALA E C 1
ATOM 12461 O O . ALA J 4 157 ? 176.824 185.749 148.829 1.00 124.25 325 ALA E O 1
ATOM 12463 N N . GLN J 4 158 ? 174.612 185.356 148.728 1.00 128.51 326 GLN E N 1
ATOM 12464 C CA . GLN J 4 158 ? 174.783 183.980 148.285 1.00 128.51 326 GLN E CA 1
ATOM 12465 C C . GLN J 4 158 ? 174.762 183.865 146.768 1.00 128.51 326 GLN E C 1
ATOM 12466 O O . GLN J 4 158 ? 175.540 183.096 146.195 1.00 128.51 326 GLN E O 1
ATOM 12472 N N . ALA J 4 159 ? 173.881 184.616 146.106 1.00 131.76 327 ALA E N 1
ATOM 12473 C CA . ALA J 4 159 ? 173.836 184.586 144.649 1.00 131.76 327 ALA E CA 1
ATOM 12474 C C . ALA J 4 159 ? 175.086 185.211 144.046 1.00 131.76 327 ALA E C 1
ATOM 12475 O O . ALA J 4 159 ? 175.653 184.674 143.088 1.00 131.76 327 ALA E O 1
ATOM 12477 N N . GLU J 4 160 ? 175.531 186.344 144.591 1.00 134.69 328 GLU E N 1
ATOM 12478 C CA . GLU J 4 160 ? 176.723 186.995 144.059 1.00 134.69 328 GLU E CA 1
ATOM 12479 C C . GLU J 4 160 ? 177.951 186.112 144.226 1.00 134.69 328 GLU E C 1
ATOM 12480 O O . GLU J 4 160 ? 178.823 186.077 143.351 1.00 134.69 328 GLU E O 1
ATOM 12486 N N . MET J 4 161 ? 178.039 185.391 145.344 1.00 138.54 329 MET E N 1
ATOM 12487 C CA . MET J 4 161 ? 179.138 184.450 145.517 1.00 138.54 329 MET E CA 1
ATOM 12488 C C . MET J 4 161 ? 179.046 183.326 144.495 1.00 138.54 329 MET E C 1
ATOM 12489 O O . MET J 4 161 ? 180.068 182.831 144.008 1.00 138.54 329 MET E O 1
ATOM 12494 N N . ASP J 4 162 ? 177.825 182.928 144.137 1.00 138.07 330 ASP E N 1
ATOM 12495 C CA . ASP J 4 162 ? 177.655 181.918 143.099 1.00 138.07 330 ASP E CA 1
ATOM 12496 C C . ASP J 4 162 ? 178.067 182.463 141.739 1.00 138.07 330 ASP E C 1
ATOM 12497 O O . ASP J 4 162 ? 178.766 181.792 140.972 1.00 138.07 330 ASP E O 1
ATOM 12502 N N . LEU J 4 163 ? 177.639 183.688 141.424 1.00 139.05 331 LEU E N 1
ATOM 12503 C CA . LEU J 4 163 ? 177.997 184.301 140.149 1.00 139.05 331 LEU E CA 1
ATOM 12504 C C . LEU J 4 163 ? 179.505 184.454 140.015 1.00 139.05 331 LEU E C 1
ATOM 12505 O O . LEU J 4 163 ? 180.089 184.085 138.991 1.00 139.05 331 LEU E O 1
ATOM 12510 N N . LYS J 4 164 ? 180.158 184.994 141.046 1.00 139.81 332 LYS E N 1
ATOM 12511 C CA . LYS J 4 164 ? 181.603 185.167 140.984 1.00 139.81 332 LYS E CA 1
ATOM 12512 C C . LYS J 4 164 ? 182.335 183.837 140.899 1.00 139.81 332 LYS E C 1
ATOM 12513 O O . LYS J 4 164 ? 183.537 183.823 140.616 1.00 139.81 332 LYS E O 1
ATOM 12519 N N . ARG J 4 165 ? 181.646 182.725 141.144 1.00 141.54 333 ARG E N 1
ATOM 12520 C CA . ARG J 4 165 ? 182.220 181.410 140.898 1.00 141.54 333 ARG E CA 1
ATOM 12521 C C . ARG J 4 165 ? 181.951 180.920 139.484 1.00 141.54 333 ARG E C 1
ATOM 12522 O O . ARG J 4 165 ? 182.776 180.192 138.922 1.00 141.54 333 ARG E O 1
ATOM 12530 N N . LEU J 4 166 ? 180.816 181.303 138.898 1.00 140.61 334 LEU E N 1
ATOM 12531 C CA . LEU J 4 166 ? 180.537 180.923 137.518 1.00 140.61 334 LEU E CA 1
ATOM 12532 C C . LEU J 4 166 ? 181.532 181.574 136.570 1.00 140.61 334 LEU E C 1
ATOM 12533 O O . LEU J 4 166 ? 181.904 180.990 135.547 1.00 140.61 334 LEU E O 1
ATOM 12538 N N . ARG J 4 167 ? 181.981 182.784 136.900 1.00 141.93 335 ARG E N 1
ATOM 12539 C CA . ARG J 4 167 ? 182.968 183.506 136.109 1.00 141.93 335 ARG E CA 1
ATOM 12540 C C . ARG J 4 167 ? 184.379 183.324 136.652 1.00 141.93 335 ARG E C 1
ATOM 12541 O O . ARG J 4 167 ? 185.193 184.251 136.592 1.00 141.93 335 ARG E O 1
ATOM 12549 N N . ASP J 4 168 ? 184.672 182.154 137.199 1.00 144.32 336 ASP E N 1
ATOM 12550 C CA . ASP J 4 168 ? 186.008 181.850 137.682 1.00 144.32 336 ASP E CA 1
ATOM 12551 C C . ASP J 4 168 ? 186.998 181.924 136.529 1.00 144.32 336 ASP E C 1
ATOM 12552 O O . ASP J 4 168 ? 186.860 181.172 135.554 1.00 144.32 336 ASP E O 1
ATOM 12557 N N . PRO J 4 169 ? 188.004 182.798 136.593 1.00 146.66 337 PRO E N 1
ATOM 12558 C CA . PRO J 4 169 ? 189.001 182.879 135.522 1.00 146.66 337 PRO E CA 1
ATOM 12559 C C . PRO J 4 169 ? 189.997 181.731 135.502 1.00 146.66 337 PRO E C 1
ATOM 12560 O O . PRO J 4 169 ? 190.997 181.818 134.785 1.00 146.66 337 PRO E O 1
ATOM 12564 N N . LEU J 4 170 ? 189.753 180.672 136.271 1.00 146.98 338 LEU E N 1
ATOM 12565 C CA . LEU J 4 170 ? 190.625 179.512 136.313 1.00 146.98 338 LEU E CA 1
ATOM 12566 C C . LEU J 4 170 ? 189.949 178.238 135.831 1.00 146.98 338 LEU E C 1
ATOM 12567 O O . LEU J 4 170 ? 190.642 177.251 135.563 1.00 146.98 338 LEU E O 1
ATOM 12572 N N . GLN J 4 171 ? 188.626 178.231 135.717 1.00 154.22 339 GLN E N 1
ATOM 12573 C CA . GLN J 4 171 ? 187.820 177.062 135.388 1.00 154.22 339 GLN E CA 1
ATOM 12574 C C . GLN J 4 171 ? 186.793 177.425 134.327 1.00 154.22 339 GLN E C 1
ATOM 12575 O O . GLN J 4 171 ? 185.591 177.213 134.491 1.00 154.22 339 GLN E O 1
ATOM 12581 N N . VAL J 4 172 ? 187.278 178.007 133.230 1.00 157.74 340 VAL E N 1
ATOM 12582 C CA . VAL J 4 172 ? 186.474 178.724 132.242 1.00 157.74 340 VAL E CA 1
ATOM 12583 C C . VAL J 4 172 ? 185.162 178.024 131.909 1.00 157.74 340 VAL E C 1
ATOM 12584 O O . VAL J 4 172 ? 185.127 176.824 131.615 1.00 157.74 340 VAL E O 1
ATOM 12588 N N . HIS J 4 173 ? 184.067 178.780 131.992 1.00 161.36 341 HIS E N 1
ATOM 12589 C CA . HIS J 4 173 ? 182.752 178.327 131.572 1.00 161.36 341 HIS E CA 1
ATOM 12590 C C . HIS J 4 173 ? 182.163 179.158 130.445 1.00 161.36 341 HIS E C 1
ATOM 12591 O O . HIS J 4 173 ? 181.267 178.671 129.748 1.00 161.36 341 HIS E O 1
ATOM 12598 N N . LEU J 4 174 ? 182.633 180.389 130.252 1.00 162.63 342 LEU E N 1
ATOM 12599 C CA . LEU J 4 174 ? 182.136 181.274 129.199 1.00 162.63 342 LEU E CA 1
ATOM 12600 C C . LEU J 4 174 ? 183.329 181.867 128.467 1.00 162.63 342 LEU E C 1
ATOM 12601 O O . LEU J 4 174 ? 183.698 183.028 128.680 1.00 162.63 342 LEU E O 1
ATOM 12606 N N . PRO J 4 175 ? 183.969 181.087 127.584 1.00 166.07 343 PRO E N 1
ATOM 12607 C CA . PRO J 4 175 ? 185.160 181.561 126.872 1.00 166.07 343 PRO E CA 1
ATOM 12608 C C . PRO J 4 175 ? 184.848 182.687 125.889 1.00 166.07 343 PRO E C 1
ATOM 12609 O O . PRO J 4 175 ? 185.008 183.854 126.248 1.00 166.07 343 PRO E O 1
#

Nearest PDB structures (foldseek):
  6wdn-assembly1_B  TM=1.003E+00  e=5.359E-63  Homo sapiens
  6xjx-assembly1_Q  TM=9.583E-01  e=1.137E-45  Homo sapiens
  4nsc-assembly1_C  TM=9.204E-01  e=1.840E-43  Homo sapiens
  6xqn-assembly1_I  TM=9.699E-01  e=7.542E-40  Homo sapiens
  4nsc-assembly1_D  TM=9.324E-01  e=2.540E-41  Homo sapiens

Organism: Homo sapiens (NCBI:txid9606)

Foldseek 3Di:
DCLVPLLVLQQQEDEPNFRKDALAVVLVCVLQNDDPRPRHHDYDYVVLVVVQLVLLVPDDDLQPSSVVQGVGFIGGSLNSLVLVCLPVPAPPVLVVLQCVQDPNPFSWAWLPVVVVVSVVVSVCVDGNVSCVQAPPVGHDTHHSVNVVVNSVSVLLNSLLVSVCVLQVVDQWRWLVSVLCVLLVPPDDPCSVVLVVLCVPPVDRDGTDGSVLSVVVVQLLNQCVQLLVQVVVCVVVPFWCAPVVVQVSSCVSRVHGHDVVVVVSLQSSQVPPPRGHGPSVCSVVSSCSVPHPDDDQDVVVCVPCVVVVVVPVD/DVDCLVVVLVVLVVCLQFAAVVQLFLFLFAEWEQLDPGDIFTWHFVLSLLVSFFGSDDRPDARGNHHHDYDVPRDDPLQLCCLFDHRRTHGLLQSLLVLLLQFDDLVLLQCLQQPPVVPHGFWAAQVSVQCSSLVSLCPFQSSVRHDADCVVPNGNPDGHRVSCCCVQCNPVSHRTGGNVVVVVSSVSNNLSSLVSLVVVQVADVQFHFLLVVVCVQQRQDDDDVVLSVQLVVCCVVVVCRPPGDGSVQVVLVLLLLVVLVCVLVQLVCCVVVPHFAALVRVQVVCCVRSVGGHDVVVSSSQLSRAAPRPDRRGPSVVSSVSSVDPSNTSGRPNSHDCPPVVVVVCVPPVVD/DQADPVRHGDPDDDDDVCRVNVVCVVCVVVVVVVVVVVCVVVVVCPPPPDD/DVDCPPPVVCVVVVVVCVCPVVVCVVVLVVVLVVLVVVLVVLVVVCVVVPVVLVVLLVVLVVVLVVVVVVVVVVVVVVVVVCVPCDPPPHHPVVCPVVVVCVVVVVVVVQVVVCVVPVDHDDPPVVSVVSSVVSRVVVCVVVVSPVVCNVVSVVCSVVSVVVSVVVVPPVDDD/DAADDVGHGDDDDDDPDCPVVVVVVVCVVVVVVVVVVVVVPVVVVVVD/DVVVPVVVVVVVVVVCVVPVLCVVVVVCVCLVVVLVVLVVVLVVLVVVVVVLLVVLVVVLVVVVVVVVVVVVVVVVVCVCCDPPPHHCVVCVVVVVVVVVVVVVVLVVVCVVPVDNDDPVVVSVVSSVVSRVVSCVVVVRPVVVNVVSVVVSVVSVVVVVQSVCCNPVNDDRDD/DQAPPVGHGDDDDDDDVPVVVVVVVVPPVVVVVVVVVVVVVVVCVPPVD/DVVVPVVVVVVCVVPCVVVLVVVLVVLCVVLVVLVVVAVVLVVVLVVLLPVLVVVLVVVVVVVVVVVVVVVVVLVCQCPPPHHCVVSVVVVVCVVVVVVVVQVVVCVVPVDGDDVVVVSVVSSVVSSVVSCVVVVRDPPVNVVSVVVSVVSVVVSVVSPD/DQADPVRHGDDDDDDDDVVVVVVVVVVVVVVVVVVVVVVVVVVVVD/DVVVVVVVVVVVVVVVVCPVVVQLVPLVVVLVVLVVVLVVLVVVCVVVCVVLVVLLVVLVVVLVVVVVVVVVVVVVVVVCLVCCDDVHPHPVVCVVVVVCVVVVVVVVQVVVCVVPVDGDDPPVNSVVVSVVSRVVVCVVVVDPVVCVVVSVVVSVVSVVVSCVQPPPVPDDND

Radius of gyration: 49.17 Å; Cα contacts (8 Å, |Δi|>4): 1616; chains: 10; bounding box: 64×82×166 Å

B-factor: mean 135.59, std 42.4, range [76.36, 248.12]

InterPro domains:
  IPR002048 EF-hand domain [PS50222] (362-397)
  IPR002048 EF-hand domain [SM00054] (176-204)
  IPR002048 EF-hand domain [SM00054] (366-394)
  IPR011992 EF-hand domain pair [SSF47473] (88-260)
  IPR011992 EF-hand domain pair [SSF47473] (175-393)
  IPR039800 Calcium uptake protein 1/2/3 [PTHR12294] (22-420)

Solvent-accessible surface area: 81361 Å² total; per-residue (Å²): 115,87,92,99,88,45,7,83,97,13,6,15,18,25,21,132,53,124,92,19,4,0,2,77,16,12,5,77,10,35,17,54,43,78,46,97,54,95,45,68,91,110,104,36,66,114,142,23,18,60,78,0,28,58,7,38,167,106,80,43,79,16,35,53,22,17,58,73,16,5,93,51,2,10,7,25,74,67,6,20,32,2,6,41,14,7,46,54,51,89,74,78,11,4,54,10,6,4,40,15,38,11,63,118,77,55,49,39,0,62,66,157,27,5,110,52,3,22,117,6,5,53,136,66,171,28,12,7,8,17,49,98,24,11,18,81,86,27,96,58,50,4,50,4,90,80,3,83,124,8,17,74,50,7,42,37,1,21,8,28,46,26,4,91,92,16,0,134,62,88,69,104,1,98,23,46,7,0,0,81,14,4,10,86,62,42,58,122,116,33,81,82,103,6,42,57,20,8,170,119,69,15,84,85,42,91,30,5,36,62,102,20,2,29,17,4,8,70,2,44,71,76,36,116,25,0,36,49,0,4,90,3,8,51,52,19,166,106,58,6,125,83,77,21,2,69,42,0,1,54,22,2,30,60,70,84,5,44,110,61,0,1,69,8,1,4,51,1,2,8,99,85,55,47,43,56,4,3,45,125,55,1,21,11,20,13,124,51,37,88,87,86,45,102,97,49,90,133,148,87,6,97,98,34,69,104,102,8,5,102,166,76,80,63,10,50,79,40,104,88,12,60,91,21,0,39,47,5,18,42,53,1,18,0,7,20,0,0,8,15,0,0,8,9,60,14,46,64,83,138,68,99,57,84,17,29,0,30,6,56,1,0,3,15,4,15,13,30,80,33,77,7,49,138,126,26,14,22,53,79,38,80,96,78,207,193,84,14,103,119,59,22,2,1,64,29,3,37,104,18,0,4,0,20,8,11,0,0,0,2,1,0,4,1,4,25,13,75,100,115,23,6,37,4,0,0,63,5,16,0,95,118,25,68,3,35,0,20,61,116,16,3,56,76,0,15,36,13,6,50,55,66,18,10,6,17,103,23,16,78,52,17,84,64,37,51,7,37,20,164,70,32,12,37,66,35,0,5,60,107,20,0,34,96,91,59,144,31,102,2,56,19,160,70,0,39,72,4,4,108,66,0,35,58,15,1,8,81,34,13,6,72,96,48,120,37,116,143,35,101,4,60,3,102,65,4,3,30,7,1,9,23,13,39,63,126,30,57,146,45,42,49,41,1,61,142,49,12,121,130,58,172,25,52,83,49,6,3,55,36,107,36,1,20,42,0,8,53,0,0,70,44,1,86,55,0,40,44,1,0,37,8,36,136,50,20,76,36,76,13,52,93,113,13,1,32,58,0,0,98,19,17,17,128,20,98,7,38,88,26,0,0,34,3,0,11,8,11,0,20,64,142,62,76,21,46,9,34,19,151,55,0,16,61,26,0,97,52,2,47,76,13,30,7,72,85,72,8,45,43,8,95,55,102,20,76,102,12,66,171,111,28,48,110,127,115,61,66,56,223,39,21,13,10,53,102,79,30,133,136,52,98,157,10,122,113,107,12,111,66,33,23,101,61,78,55,131,68,0,27,69,87,9,86,70,134,7,51,111,63,62,150,144,42,145,224,67,199,99,62,66,55,39,12,67,67,3,108,69,31,1,71,98,7,34,85,100,42,79,0,99,90,47,9,100,76,44,26,140,107,6,65,104,90,17,100,50,28,111,100,76,25,49,62,29,45,143,52,36,96,62,11,22,145,110,4,66,124,110,6,15,112,76,16,33,51,23,1,12,126,28,0,32,31,35,0,54,11,23,31,12,5,91,116,46,53,12,17,25,36,22,14,6,56,8,41,20,64,82,38,25,49,45,27,65,81,14,15,39,3,3,54,17,123,43,39,80,43,65,37,77,18,46,22,21,66,22,15,13,29,0,26,112,19,11,151,152,46,197,16,76,27,128,88,1,29,104,17,33,68,25,22,43,116,0,67,116,17,15,117,18,6,136,23,93,10,46,34,76,133,40,50,50,227,43,16,11,10,54,109,106,24,132,117,54,87,160,10,112,109,117,14,124,64,41,15,94,61,82,55,134,63,0,35,80,88,3,100,89,105,6,59,112,95,125,122,208,80,86,83,57,70,75,15,41,46,33,1,13,76,2,60,24,12,38,26,43,65,109,34,10,100,78,39,26,192,74,11,100,96,96,15,96,61,27,96,114,69,10,65,91,20,40,145,57,41,75,50,8,24,141,112,2,67,119,92,5,46,107,66,27,41,40,26,2,3,132,35,0,37,24,33,0,56,9,21,53,29,1,110,156,65,82,16,5,25,79,9,16,9,64,6,36,15,69,84,36,32,45,49,24,57,90,14,16,42,3,0,67,14,96,54,55,70,61,44,40,36,15,28,6,19,69,13,10,13,41,1,15,105,9,5,144,127,49,206,24,66,33,133,83,0,27,100,8,46,61,20,15,31,101,0,89,86,17,33,124,40,0,89,36,22,44,96,29,75,15,52,19,121,109,148,28,56,46,239,28,19,7,8,50,109,98,26,127,127,65,79,154,9,108,116,109,10,111,57,32,23,101,65,91,58,124,76,0,39,70,96,4,91,90,106,10,65,103,92,115,131,148,129,121,104,18,76,21,32,1,6,54,5,48,24,10,32,44,44,63,112,48,35,112,51,26,92,134,61,10,79,114,104,12,80,70,14,72,123,96,16,49,93,18,38,135,57,29,78,71,12,27,136,86,3,45,101,140,2,34,109,72,18,42,38,27,1,10,140,24,0,29,28,33,0,45,13,27,52,15,2,88,165,51,28,4,23,22,19,10,18,9,53,7,35,17,66,83,32,22,52,47,20,58,88,16,15,38,2,1,57,17,82,49,54,79,38,62,19,81,19,18,27,31,54,12,15,19,56,2,23,120,18,7,143,160,57,196,20,66,36,138,84,0,29,90,5,32,64,20,16,35,115,4,55,101,18,50,129,95,19,183,140,136,40,47,61,238,26,19,9,4,63,109,79,25,130,106,64,85,160,4,123,109,127,10,129,65,50,20,92,66,78,54,131,68,0,33,60,101,2,81,94,74,11,64,71,22,154,202,118,46,42,54,42,18,82,62,4,81,76,27,2,79,92,4,26,92,106,49,69,2,97,106,32,9,89,53,76,20,142,93,30,63,94,111,6,90,77,24,88,116,87,16,50,63,33,64,134,44,40,92,62,8,25,153,79,2,53,118,118,1,34,114,81,14,18,49,20,1,8,136,36,0,32,33,40,0,56,14,15,26,34,3,138,157,17,26,47,19,17,15,11,19,2,50,8,36,29,67,74,35,20,52,49,31,64,92,14,19,40,1,5,57,12,110,51,51,79,57,57,47,43,18,39,26,34,48,10,11,9,47,0,18,104,21,11,133,153,56,191,22,79,32,134,79,0,40,89,3,29,72,29,22,45,106,4,81,73,48,14,137,96,24,125,14,96,2,46,36,62,45,107